Protein 8DZE (pdb70)

Structure (mmCIF, N/CA/C/O backbone):
data_8DZE
#
_entry.id   8DZE
#
_cell.length_a   1.00
_cell.length_b   1.00
_cell.length_c   1.00
_cell.angle_alpha   90.00
_cell.angle_beta   90.00
_cell.angle_gamma   90.00
#
_symmetry.space_group_name_H-M   'P 1'
#
loop_
_entity.id
_entity.type
_entity.pdbx_description
1 polymer BfpD
2 non-polymer 'ZINC ION'
3 non-polymer 'PHOSPHOAMINOPHOSPHONIC ACID-ADENYLATE ESTER'
#
loop_
_atom_site.group_PDB
_atom_site.id
_atom_site.type_symbol
_atom_site.label_atom_id
_atom_site.label_alt_id
_atom_site.label_comp_id
_atom_site.label_asym_id
_atom_site.label_entity_id
_atom_site.label_seq_id
_atom_site.pdbx_PDB_ins_code
_atom_site.Cartn_x
_atom_site.Cartn_y
_atom_site.Cartn_z
_atom_site.occupancy
_atom_site.B_iso_or_equiv
_atom_site.auth_seq_id
_atom_site.auth_comp_id
_atom_site.auth_asym_id
_atom_site.auth_atom_id
_atom_site.pdbx_PDB_model_num
ATOM 1 N N . VAL A 1 107 ? 162.120 184.791 165.014 1.00 97.55 107 VAL A N 1
ATOM 2 C CA . VAL A 1 107 ? 161.519 186.091 165.279 1.00 97.55 107 VAL A CA 1
ATOM 3 C C . VAL A 1 107 ? 160.220 186.236 164.495 1.00 97.55 107 VAL A C 1
ATOM 4 O O . VAL A 1 107 ? 160.194 186.041 163.279 1.00 97.55 107 VAL A O 1
ATOM 8 N N . GLU A 1 108 ? 159.140 186.573 165.205 1.00 98.96 108 GLU A N 1
ATOM 9 C CA . GLU A 1 108 ? 157.842 186.737 164.557 1.00 98.96 108 GLU A CA 1
ATOM 10 C C . GLU A 1 108 ? 157.827 187.952 163.637 1.00 98.96 108 GLU A C 1
ATOM 11 O O . GLU A 1 108 ? 157.159 187.940 162.595 1.00 98.96 108 GLU A O 1
ATOM 17 N N . LYS A 1 109 ? 158.546 189.013 164.013 1.00 99.97 109 LYS A N 1
ATOM 18 C CA . LYS A 1 109 ? 158.533 190.249 163.235 1.00 99.97 109 LYS A CA 1
ATOM 19 C C . LYS A 1 109 ? 159.142 190.045 161.851 1.00 99.97 109 LYS A C 1
ATOM 20 O O . LYS A 1 109 ? 158.601 190.529 160.850 1.00 99.97 109 LYS A O 1
ATOM 26 N N . ARG A 1 110 ? 160.270 189.333 161.777 1.00 96.72 110 ARG A N 1
ATOM 27 C CA . ARG A 1 110 ? 160.917 189.106 160.488 1.00 96.72 110 ARG A CA 1
ATOM 28 C C . ARG A 1 110 ? 160.055 188.235 159.582 1.00 96.72 110 ARG A C 1
ATOM 29 O O . ARG A 1 110 ? 159.972 188.480 158.372 1.00 96.72 110 ARG A O 1
ATOM 37 N N . ALA A 1 111 ? 159.396 187.222 160.152 1.00 95.13 111 ALA A N 1
ATOM 38 C CA . ALA A 1 111 ? 158.472 186.404 159.374 1.00 95.13 111 ALA A CA 1
ATOM 39 C C . ALA A 1 111 ? 157.288 187.227 158.880 1.00 95.13 111 ALA A C 1
ATOM 40 O O . ALA A 1 111 ? 156.820 187.039 157.750 1.00 95.13 111 ALA A O 1
ATOM 42 N N . SER A 1 112 ? 156.790 188.143 159.716 1.00 98.00 112 SER A N 1
ATOM 43 C CA . SER A 1 112 ? 155.692 189.011 159.301 1.00 98.00 112 SER A CA 1
ATOM 44 C C . SER A 1 112 ? 156.106 189.918 158.147 1.00 98.00 112 SER A C 1
ATOM 45 O O . SER A 1 112 ? 155.348 190.091 157.185 1.00 98.00 112 SER A O 1
ATOM 48 N N . MET A 1 113 ? 157.304 190.507 158.226 1.00 95.93 113 MET A N 1
ATOM 49 C CA . MET A 1 113 ? 157.783 191.343 157.126 1.00 95.93 113 MET A CA 1
ATOM 50 C C . MET A 1 113 ? 158.005 190.527 155.858 1.00 95.93 113 MET A C 1
ATOM 51 O O . MET A 1 113 ? 157.722 191.005 154.753 1.00 95.93 113 MET A O 1
ATOM 56 N N . LEU A 1 114 ? 158.507 189.295 155.994 1.00 92.74 114 LEU A N 1
ATOM 57 C CA . LEU A 1 114 ? 158.671 188.427 154.831 1.00 92.74 114 LEU A CA 1
ATOM 58 C C . LEU A 1 114 ? 157.331 188.109 154.178 1.00 92.74 114 LEU A C 1
ATOM 59 O O . LEU A 1 114 ? 157.204 188.148 152.947 1.00 92.74 114 LEU A O 1
ATOM 64 N N . LEU A 1 115 ? 156.315 187.805 154.990 1.00 93.13 115 LEU A N 1
ATOM 65 C CA . LEU A 1 115 ? 154.995 187.500 154.446 1.00 93.13 115 LEU A CA 1
ATOM 66 C C . LEU A 1 115 ? 154.366 188.724 153.791 1.00 93.13 115 LEU A C 1
ATOM 67 O O . LEU A 1 115 ? 153.734 188.611 152.734 1.00 93.13 115 LEU A O 1
ATOM 72 N N . PHE A 1 116 ? 154.534 189.904 154.397 1.00 95.73 116 PHE A N 1
ATOM 73 C CA . PHE A 1 116 ? 154.016 191.128 153.790 1.00 95.73 116 PHE A CA 1
ATOM 74 C C . PHE A 1 116 ? 154.718 191.437 152.472 1.00 95.73 116 PHE A C 1
ATOM 75 O O . PHE A 1 116 ? 154.074 191.865 151.506 1.00 95.73 116 PHE A O 1
ATOM 83 N N . GLU A 1 117 ? 156.037 191.229 152.414 1.00 91.92 117 GLU A N 1
ATOM 84 C CA . GLU A 1 117 ? 156.773 191.450 151.173 1.00 91.92 117 GLU A CA 1
ATOM 85 C C . GLU A 1 117 ? 156.326 190.483 150.084 1.00 91.92 117 GLU A C 1
ATOM 86 O O . GLU A 1 117 ? 156.155 190.877 148.924 1.00 91.92 117 GLU A O 1
ATOM 92 N N . CYS A 1 118 ? 156.118 189.213 150.443 1.00 90.87 118 CYS A N 1
ATOM 93 C CA . CYS A 1 118 ? 155.660 188.235 149.461 1.00 90.87 118 CYS A CA 1
ATOM 94 C C . CYS A 1 118 ? 154.233 188.517 149.006 1.00 90.87 118 CYS A C 1
ATOM 95 O O . CYS A 1 118 ? 153.891 188.249 147.848 1.00 90.87 118 CYS A O 1
ATOM 98 N N . ALA A 1 119 ? 153.390 189.051 149.893 1.00 91.48 119 ALA A N 1
ATOM 99 C CA . ALA A 1 119 ? 152.029 189.399 149.500 1.00 91.48 119 ALA A CA 1
ATOM 100 C C . ALA A 1 119 ? 152.008 190.616 148.584 1.00 91.48 119 ALA A C 1
ATOM 101 O O . ALA A 1 119 ? 151.261 190.646 147.600 1.00 91.48 119 ALA A O 1
ATOM 103 N N . GLU A 1 120 ? 152.817 191.634 148.893 1.00 92.50 120 GLU A N 1
ATOM 104 C CA . GLU A 1 120 ? 152.841 192.835 148.064 1.00 92.50 120 GLU A CA 1
ATOM 105 C C . GLU A 1 120 ? 153.500 192.563 146.719 1.00 92.50 120 GLU A C 1
ATOM 106 O O . GLU A 1 120 ? 153.136 193.186 145.716 1.00 92.50 120 GLU A O 1
ATOM 112 N N . MET A 1 121 ? 154.460 191.638 146.673 1.00 88.31 121 MET A N 1
ATOM 113 C CA . MET A 1 121 ? 155.110 191.283 145.419 1.00 88.31 121 MET A CA 1
ATOM 114 C C . MET A 1 121 ? 154.286 190.281 144.612 1.00 88.31 121 MET A C 1
ATOM 115 O O . MET A 1 121 ? 154.524 190.129 143.407 1.00 88.31 121 MET A O 1
ATOM 120 N N . ARG A 1 122 ? 153.286 189.654 145.239 1.00 86.13 122 ARG A N 1
ATOM 121 C CA . ARG A 1 122 ? 152.369 188.704 144.601 1.00 86.13 122 ARG A CA 1
ATOM 122 C C . ARG A 1 122 ? 153.129 187.505 144.027 1.00 86.13 122 ARG A C 1
ATOM 123 O O . ARG A 1 122 ? 153.173 187.274 142.816 1.00 86.13 122 ARG A O 1
ATOM 131 N N . VAL A 1 123 ? 153.746 186.748 144.928 1.00 78.01 123 VAL A N 1
ATOM 132 C CA . VAL A 1 123 ? 154.407 185.504 144.576 1.00 78.01 123 VAL A CA 1
ATOM 133 C C . VAL A 1 123 ? 153.451 184.354 144.860 1.00 78.01 123 VAL A C 1
ATOM 134 O O . VAL A 1 123 ? 152.482 184.483 145.614 1.00 78.01 123 VAL A O 1
ATOM 138 N N . SER A 1 124 ? 153.713 183.209 144.231 1.00 71.24 124 SER A N 1
ATOM 139 C CA . SER A 1 124 ? 152.853 182.044 144.416 1.00 71.24 124 SER A CA 1
ATOM 140 C C . SER A 1 124 ? 153.350 181.157 145.554 1.00 71.24 124 SER A C 1
ATOM 141 O O . SER A 1 124 ? 152.670 181.008 146.573 1.00 71.24 124 SER A O 1
ATOM 144 N N . ASP A 1 125 ? 154.538 180.576 145.401 1.00 70.92 125 ASP A N 1
ATOM 145 C CA . ASP A 1 125 ? 155.133 179.723 146.418 1.00 70.92 125 ASP A CA 1
ATOM 146 C C . ASP A 1 125 ? 156.393 180.377 146.966 1.00 70.92 125 ASP A C 1
ATOM 147 O O . ASP A 1 125 ? 157.034 181.196 146.301 1.00 70.92 125 ASP A O 1
ATOM 152 N N . LEU A 1 126 ? 156.746 180.003 148.193 1.00 68.56 126 LEU A N 1
ATOM 153 C CA . LEU A 1 126 ? 157.960 180.480 148.843 1.00 68.56 126 LEU A CA 1
ATOM 154 C C . LEU A 1 126 ? 158.799 179.283 149.263 1.00 68.56 126 LEU A C 1
ATOM 155 O O . LEU A 1 126 ? 158.279 178.344 149.873 1.00 68.56 126 LEU A O 1
ATOM 160 N N . HIS A 1 127 ? 160.091 179.314 148.941 1.00 67.72 127 HIS A N 1
ATOM 161 C CA . HIS A 1 127 ? 161.004 178.224 149.254 1.00 67.72 127 HIS A CA 1
ATOM 162 C C . HIS A 1 127 ? 162.147 178.753 150.106 1.00 67.72 127 HIS A C 1
ATOM 163 O O . HIS A 1 127 ? 162.752 179.775 149.773 1.00 67.72 127 HIS A O 1
ATOM 170 N N . ILE A 1 128 ? 162.432 178.066 151.208 1.00 72.72 128 ILE A N 1
ATOM 171 C CA . ILE A 1 128 ? 163.553 178.413 152.076 1.00 72.72 128 ILE A CA 1
ATOM 172 C C . ILE A 1 128 ? 164.412 177.171 152.260 1.00 72.72 128 ILE A C 1
ATOM 173 O O . ILE A 1 128 ? 163.922 176.142 152.740 1.00 72.72 128 ILE A O 1
ATOM 178 N N . LYS A 1 129 ? 165.685 177.265 151.883 1.00 79.95 129 LYS A N 1
ATOM 179 C CA . LYS A 1 129 ? 166.634 176.166 152.005 1.00 79.95 129 LYS A CA 1
ATOM 180 C C . LYS A 1 129 ? 167.752 176.576 152.951 1.00 79.95 129 LYS A C 1
ATOM 181 O O . LYS A 1 129 ? 168.363 177.632 152.765 1.00 79.95 129 LYS A O 1
ATOM 187 N N . VAL A 1 130 ? 168.031 175.743 153.951 1.00 84.82 130 VAL A N 1
ATOM 188 C CA . VAL A 1 130 ? 169.071 176.019 154.937 1.00 84.82 130 VAL A CA 1
ATOM 189 C C . VAL A 1 130 ? 170.229 175.058 154.710 1.00 84.82 130 VAL A C 1
ATOM 190 O O . VAL A 1 130 ? 170.036 173.836 154.685 1.00 84.82 130 VAL A O 1
ATOM 194 N N . TYR A 1 131 ? 171.433 175.612 154.545 1.00 88.90 131 TYR A N 1
ATOM 195 C CA . TYR A 1 131 ? 172.642 174.827 154.317 1.00 88.90 131 TYR A CA 1
ATOM 196 C C . TYR A 1 131 ? 173.654 174.982 155.448 1.00 88.90 131 TYR A C 1
ATOM 197 O O . TYR A 1 131 ? 174.832 174.657 155.265 1.00 88.90 131 TYR A O 1
ATOM 206 N N . ASP A 1 132 ? 173.223 175.505 156.599 1.00 92.03 132 ASP A N 1
ATOM 207 C CA . ASP A 1 132 ? 174.000 175.737 157.819 1.00 92.03 132 ASP A CA 1
ATOM 208 C C . ASP A 1 132 ? 175.083 176.800 157.663 1.00 92.03 132 ASP A C 1
ATOM 209 O O . ASP A 1 132 ? 175.775 177.101 158.644 1.00 92.03 132 ASP A O 1
ATOM 214 N N . ALA A 1 133 ? 175.259 177.378 156.477 1.00 92.16 133 ALA A N 1
ATOM 215 C CA . ALA A 1 133 ? 176.158 178.507 156.275 1.00 92.16 133 ALA A CA 1
ATOM 216 C C . ALA A 1 133 ? 175.415 179.744 155.801 1.00 92.16 133 ALA A C 1
ATOM 217 O O . ALA A 1 133 ? 175.556 180.818 156.398 1.00 92.16 133 ALA A O 1
ATOM 219 N N . GLU A 1 134 ? 174.623 179.618 154.740 1.00 89.53 134 GLU A N 1
ATOM 220 C CA . GLU A 1 134 ? 173.734 180.676 154.285 1.00 89.53 134 GLU A CA 1
ATOM 221 C C . GLU A 1 134 ? 172.476 180.021 153.739 1.00 89.53 134 GLU A C 1
ATOM 222 O O . GLU A 1 134 ? 172.550 178.973 153.091 1.00 89.53 134 GLU A O 1
ATOM 228 N N . ALA A 1 135 ? 171.327 180.634 154.004 1.00 85.02 135 ALA A N 1
ATOM 229 C CA . ALA A 1 135 ? 170.038 180.083 153.620 1.00 85.02 135 ALA A CA 1
ATOM 230 C C . ALA A 1 135 ? 169.508 180.824 152.402 1.00 85.02 135 ALA A C 1
ATOM 231 O O . ALA A 1 135 ? 169.495 182.060 152.373 1.00 85.02 135 ALA A O 1
ATOM 233 N N . ASP A 1 136 ? 169.073 180.064 151.406 1.00 79.66 136 ASP A N 1
ATOM 234 C CA . ASP A 1 136 ? 168.511 180.624 150.188 1.00 79.66 136 ASP A CA 1
ATOM 235 C C . ASP A 1 136 ? 167.010 180.814 150.344 1.00 79.66 136 ASP A C 1
ATOM 236 O O . ASP A 1 136 ? 166.299 179.906 150.787 1.00 79.66 136 ASP A O 1
ATOM 241 N N . ILE A 1 137 ? 166.532 182.000 149.977 1.00 74.50 137 ILE A N 1
ATOM 242 C CA . ILE A 1 137 ? 165.108 182.301 149.927 1.00 74.50 137 ILE A CA 1
ATOM 243 C C . ILE A 1 137 ? 164.746 182.543 148.470 1.00 74.50 137 ILE A C 1
ATOM 244 O O . ILE A 1 137 ? 165.276 183.469 147.839 1.00 74.50 137 ILE A O 1
ATOM 249 N N . TYR A 1 138 ? 163.832 181.717 147.957 1.00 71.72 138 TYR A N 1
ATOM 250 C CA . TYR A 1 138 ? 163.375 181.717 146.575 1.00 71.72 138 TYR A CA 1
ATOM 251 C C . TYR A 1 138 ? 161.880 182.002 146.537 1.00 71.72 138 TYR A C 1
ATOM 252 O O . TYR A 1 138 ? 161.136 181.581 147.429 1.00 71.72 138 TYR A O 1
ATOM 261 N N . ILE A 1 139 ? 161.442 182.695 145.492 1.00 69.14 139 ILE A N 1
ATOM 262 C CA . ILE A 1 139 ? 160.029 182.972 145.275 1.00 69.14 139 ILE A CA 1
ATOM 263 C C . ILE A 1 139 ? 159.639 182.470 143.894 1.00 69.14 139 ILE A C 1
ATOM 264 O O . ILE A 1 139 ? 160.465 182.401 142.978 1.00 69.14 139 ILE A O 1
ATOM 269 N N . ARG A 1 140 ? 158.369 182.108 143.750 1.00 64.35 140 ARG A N 1
ATOM 270 C CA . ARG A 1 140 ? 157.806 181.674 142.474 1.00 64.35 140 ARG A CA 1
ATOM 271 C C . ARG A 1 140 ? 156.872 182.774 141.978 1.00 64.35 140 ARG A C 1
ATOM 272 O O . ARG A 1 140 ? 155.687 182.803 142.313 1.00 64.35 140 ARG A O 1
ATOM 280 N N . LYS A 1 141 ? 157.416 183.680 141.172 1.00 68.63 141 LYS A N 1
ATOM 281 C CA . LYS A 1 141 ? 156.642 184.743 140.548 1.00 68.63 141 LYS A CA 1
ATOM 282 C C . LYS A 1 141 ? 156.246 184.305 139.146 1.00 68.63 141 LYS A C 1
ATOM 283 O O . LYS A 1 141 ? 157.110 183.925 138.347 1.00 68.63 141 LYS A O 1
ATOM 289 N N . ASP A 1 142 ? 154.947 184.369 138.856 1.00 64.13 142 ASP A N 1
ATOM 290 C CA . ASP A 1 142 ? 154.343 183.872 137.609 1.00 64.13 142 ASP A CA 1
ATOM 291 C C . ASP A 1 142 ? 154.692 182.388 137.501 1.00 64.13 142 ASP A C 1
ATOM 292 O O . ASP A 1 142 ? 154.436 181.636 138.455 1.00 64.13 142 ASP A O 1
ATOM 297 N N . GLY A 1 143 ? 155.263 181.923 136.394 1.00 65.08 143 GLY A N 1
ATOM 298 C CA . GLY A 1 143 ? 155.595 180.527 136.224 1.00 65.08 143 GLY A CA 1
ATOM 299 C C . GLY A 1 143 ? 157.045 180.157 136.432 1.00 65.08 143 GLY A C 1
ATOM 300 O O . GLY A 1 143 ? 157.381 178.971 136.356 1.00 65.08 143 GLY A O 1
ATOM 301 N N . ASP A 1 144 ? 157.917 181.126 136.697 1.00 66.20 144 ASP A N 1
ATOM 302 C CA . ASP A 1 144 ? 159.344 180.882 136.836 1.00 66.20 144 ASP A CA 1
ATOM 303 C C . ASP A 1 144 ? 159.800 181.208 138.251 1.00 66.20 144 ASP A C 1
ATOM 304 O O . ASP A 1 144 ? 159.250 182.095 138.911 1.00 66.20 144 ASP A O 1
ATOM 309 N N . MET A 1 145 ? 160.812 180.482 138.711 1.00 66.04 145 MET A N 1
ATOM 310 C CA . MET A 1 145 ? 161.391 180.689 140.029 1.00 66.04 145 MET A CA 1
ATOM 311 C C . MET A 1 145 ? 162.604 181.607 139.933 1.00 66.04 145 MET A C 1
ATOM 312 O O . MET A 1 145 ? 163.329 181.609 138.935 1.00 66.04 145 MET A O 1
ATOM 317 N N . GLU A 1 146 ? 162.817 182.390 140.988 1.00 71.09 146 GLU A N 1
ATOM 318 C CA . GLU A 1 146 ? 163.942 183.310 141.043 1.00 71.09 146 GLU A CA 1
ATOM 319 C C . GLU A 1 146 ? 164.423 183.416 142.482 1.00 71.09 146 GLU A C 1
ATOM 320 O O . GLU A 1 146 ? 163.688 183.117 143.427 1.00 71.09 146 GLU A O 1
ATOM 326 N N . LEU A 1 147 ? 165.671 183.849 142.638 1.00 73.91 147 LEU A N 1
ATOM 327 C CA . LEU A 1 147 ? 166.303 183.937 143.948 1.00 73.91 147 LEU A CA 1
ATOM 328 C C . LEU A 1 147 ? 165.961 185.277 144.586 1.00 73.91 147 LEU A C 1
ATOM 329 O O . LEU A 1 147 ? 166.266 186.334 144.024 1.00 73.91 147 LEU A O 1
ATOM 334 N N . LEU A 1 148 ? 165.326 185.231 145.756 1.00 76.18 148 LEU A N 1
ATOM 335 C CA . LEU A 1 148 ? 165.009 186.454 146.486 1.00 76.18 148 LEU A CA 1
ATOM 336 C C . LEU A 1 148 ? 166.191 186.925 147.329 1.00 76.18 148 LEU A C 1
ATOM 337 O O . LEU A 1 148 ? 166.712 188.024 147.110 1.00 76.18 148 LEU A O 1
ATOM 342 N N . ARG A 1 149 ? 166.638 186.104 148.279 1.00 78.90 149 ARG A N 1
ATOM 343 C CA . ARG A 1 149 ? 167.643 186.585 149.224 1.00 78.90 149 ARG A CA 1
ATOM 344 C C . ARG A 1 149 ? 168.563 185.469 149.699 1.00 78.90 149 ARG A C 1
ATOM 345 O O . ARG A 1 149 ? 168.270 184.278 149.559 1.00 78.90 149 ARG A O 1
ATOM 353 N N . GLN A 1 150 ? 169.693 185.891 150.265 1.00 86.27 150 GLN A N 1
ATOM 354 C CA . GLN A 1 150 ? 170.679 185.029 150.915 1.00 86.27 150 GLN A CA 1
ATOM 355 C C . GLN A 1 150 ? 170.733 185.433 152.389 1.00 86.27 150 GLN A C 1
ATOM 356 O O . GLN A 1 150 ? 171.532 186.282 152.786 1.00 86.27 150 GLN A O 1
ATOM 362 N N . ILE A 1 151 ? 169.875 184.818 153.196 1.00 87.08 151 ILE A N 1
ATOM 363 C CA . ILE A 1 151 ? 169.735 185.185 154.599 1.00 87.08 151 ILE A CA 1
ATOM 364 C C . ILE A 1 151 ? 170.679 184.336 155.446 1.00 87.08 151 ILE A C 1
ATOM 365 O O . ILE A 1 151 ? 171.239 183.337 154.989 1.00 87.08 151 ILE A O 1
ATOM 370 N N . GLU A 1 152 ? 170.892 184.764 156.689 1.00 90.85 152 GLU A N 1
ATOM 371 C CA . GLU A 1 152 ? 171.700 183.990 157.621 1.00 90.85 152 GLU A CA 1
ATOM 372 C C . GLU A 1 152 ? 170.957 182.731 158.061 1.00 90.85 152 GLU A C 1
ATOM 373 O O . GLU A 1 152 ? 169.725 182.695 158.114 1.00 90.85 152 GLU A O 1
ATOM 379 N N . SER A 1 153 ? 171.728 181.688 158.380 1.00 90.38 153 SER A N 1
ATOM 380 C CA . SER A 1 153 ? 171.135 180.397 158.717 1.00 90.38 153 SER A CA 1
ATOM 381 C C . SER A 1 153 ? 170.397 180.441 160.050 1.00 90.38 153 SER A C 1
ATOM 382 O O . SER A 1 153 ? 169.332 179.828 160.194 1.00 90.38 153 SER A O 1
ATOM 385 N N . ASN A 1 154 ? 170.953 181.146 161.041 1.00 92.81 154 ASN A N 1
ATOM 386 C CA . ASN A 1 154 ? 170.322 181.208 162.357 1.00 92.81 154 ASN A CA 1
ATOM 387 C C . ASN A 1 154 ? 168.980 181.928 162.301 1.00 92.81 154 ASN A C 1
ATOM 388 O O . ASN A 1 154 ? 168.002 181.479 162.912 1.00 92.81 154 ASN A O 1
ATOM 393 N N . THR A 1 155 ? 168.913 183.043 161.568 1.00 91.05 155 THR A N 1
ATOM 394 C CA . THR A 1 155 ? 167.653 183.765 161.425 1.00 91.05 155 THR A CA 1
ATOM 395 C C . THR A 1 155 ? 166.621 182.933 160.674 1.00 91.05 155 THR A C 1
ATOM 396 O O . THR A 1 155 ? 165.431 182.960 161.011 1.00 91.05 155 THR A O 1
ATOM 400 N N . ALA A 1 156 ? 167.059 182.193 159.651 1.00 89.86 156 ALA A N 1
ATOM 401 C CA . ALA A 1 156 ? 166.145 181.320 158.921 1.00 89.86 156 ALA A CA 1
ATOM 402 C C . ALA A 1 156 ? 165.602 180.214 159.817 1.00 89.86 156 ALA A C 1
ATOM 403 O O . ALA A 1 156 ? 164.403 179.911 159.784 1.00 89.86 156 ALA A O 1
ATOM 405 N N . HIS A 1 157 ? 166.467 179.606 160.632 1.00 88.58 157 HIS A N 1
ATOM 406 C CA . HIS A 1 157 ? 166.006 178.584 161.566 1.00 88.58 157 HIS A CA 1
ATOM 407 C C . HIS A 1 157 ? 165.027 179.167 162.578 1.00 88.58 157 HIS A C 1
ATOM 408 O O . HIS A 1 157 ? 164.013 178.539 162.904 1.00 88.58 157 HIS A O 1
ATOM 415 N N . SER A 1 158 ? 165.305 180.380 163.065 1.00 89.03 158 SER A N 1
ATOM 416 C CA . SER A 1 158 ? 164.413 181.018 164.029 1.00 89.03 158 SER A CA 1
ATOM 417 C C . SER A 1 158 ? 163.048 181.319 163.420 1.00 89.03 158 SER A C 1
ATOM 418 O O . SER A 1 158 ? 162.014 181.075 164.054 1.00 89.03 158 SER A O 1
ATOM 421 N N . ILE A 1 159 ? 163.017 181.841 162.189 1.00 88.43 159 ILE A N 1
ATOM 422 C CA . ILE A 1 159 ? 161.727 182.185 161.595 1.00 88.43 159 ILE A CA 1
ATOM 423 C C . ILE A 1 159 ? 160.955 180.931 161.197 1.00 88.43 159 ILE A C 1
ATOM 424 O O . ILE A 1 159 ? 159.722 180.909 161.288 1.00 88.43 159 ILE A O 1
ATOM 429 N N . LEU A 1 160 ? 161.644 179.864 160.775 1.00 85.52 160 LEU A N 1
ATOM 430 C CA . LEU A 1 160 ? 160.946 178.607 160.511 1.00 85.52 160 LEU A CA 1
ATOM 431 C C . LEU A 1 160 ? 160.385 178.001 161.793 1.00 85.52 160 LEU A C 1
ATOM 432 O O . LEU A 1 160 ? 159.265 177.471 161.797 1.00 85.52 160 LEU A O 1
ATOM 437 N N . ALA A 1 161 ? 161.140 178.078 162.894 1.00 89.82 161 ALA A N 1
ATOM 438 C CA . ALA A 1 161 ? 160.629 177.601 164.175 1.00 89.82 161 ALA A CA 1
ATOM 439 C C . ALA A 1 161 ? 159.419 178.411 164.622 1.00 89.82 161 ALA A C 1
ATOM 440 O O . ALA A 1 161 ? 158.440 177.849 165.126 1.00 89.82 161 ALA A O 1
ATOM 442 N N . SER A 1 162 ? 159.464 179.733 164.436 1.00 89.97 162 SER A N 1
ATOM 443 C CA . SER A 1 162 ? 158.321 180.572 164.784 1.00 89.97 162 SER A CA 1
ATOM 444 C C . SER A 1 162 ? 157.109 180.242 163.920 1.00 89.97 162 SER A C 1
ATOM 445 O O . SER A 1 162 ? 155.979 180.183 164.421 1.00 89.97 162 SER A O 1
ATOM 448 N N . LEU A 1 163 ? 157.326 180.013 162.622 1.00 88.22 163 LEU A N 1
ATOM 449 C CA . LEU A 1 163 ? 156.227 179.655 161.731 1.00 88.22 163 LEU A CA 1
ATOM 450 C C . LEU A 1 163 ? 155.610 178.320 162.127 1.00 88.22 163 LEU A C 1
ATOM 451 O O . LEU A 1 163 ? 154.391 178.137 162.027 1.00 88.22 163 LEU A O 1
ATOM 456 N N . TYR A 1 164 ? 156.437 177.370 162.569 1.00 88.79 164 TYR A N 1
ATOM 457 C CA . TYR A 1 164 ? 155.901 176.101 163.048 1.00 88.79 164 TYR A CA 1
ATOM 458 C C . TYR A 1 164 ? 155.133 176.274 164.355 1.00 88.79 164 TYR A C 1
ATOM 459 O O . TYR A 1 164 ? 154.095 175.633 164.558 1.00 88.79 164 TYR A O 1
ATOM 468 N N . ASN A 1 165 ? 155.629 177.128 165.257 1.00 91.43 165 ASN A N 1
ATOM 469 C CA . ASN A 1 165 ? 154.980 177.285 166.557 1.00 91.43 165 ASN A CA 1
ATOM 470 C C . ASN A 1 165 ? 153.639 178.002 166.441 1.00 91.43 165 ASN A C 1
ATOM 471 O O . ASN A 1 165 ? 152.668 177.613 167.101 1.00 91.43 165 ASN A O 1
ATOM 476 N N . ASN A 1 166 ? 153.555 179.044 165.615 1.00 93.68 166 ASN A N 1
ATOM 477 C CA . ASN A 1 166 ? 152.279 179.733 165.444 1.00 93.68 166 ASN A CA 1
ATOM 478 C C . ASN A 1 166 ? 151.365 179.057 164.431 1.00 93.68 166 ASN A C 1
ATOM 479 O O . ASN A 1 166 ? 150.250 179.543 164.211 1.00 93.68 166 ASN A O 1
ATOM 484 N N . ALA A 1 167 ? 151.801 177.965 163.810 1.00 93.54 167 ALA A N 1
ATOM 485 C CA . ALA A 1 167 ? 150.922 177.199 162.940 1.00 93.54 167 ALA A CA 1
ATOM 486 C C . ALA A 1 167 ? 149.833 176.512 163.757 1.00 93.54 167 ALA A C 1
ATOM 487 O O . ALA A 1 167 ? 150.018 176.186 164.932 1.00 93.54 167 ALA A O 1
ATOM 489 N N . ASP A 1 168 ? 148.677 176.307 163.120 1.00 96.90 168 ASP A N 1
ATOM 490 C CA . ASP A 1 168 ? 147.553 175.679 163.807 1.00 96.90 168 ASP A CA 1
ATOM 491 C C . ASP A 1 168 ? 147.843 174.220 164.139 1.00 96.90 168 ASP A C 1
ATOM 492 O O . ASP A 1 168 ? 147.489 173.743 165.224 1.00 96.90 168 ASP A O 1
ATOM 497 N N . ASP A 1 169 ? 148.486 173.498 163.226 1.00 97.21 169 ASP A N 1
ATOM 498 C CA . ASP A 1 169 ? 148.825 172.095 163.430 1.00 97.21 169 ASP A CA 1
ATOM 499 C C . ASP A 1 169 ? 150.277 171.998 163.881 1.00 97.21 169 ASP A C 1
ATOM 500 O O . ASP A 1 169 ? 151.183 172.452 163.174 1.00 97.21 169 ASP A O 1
ATOM 505 N N . SER A 1 170 ? 150.494 171.405 165.053 1.00 100.67 170 SER A N 1
ATOM 506 C CA . SER A 1 170 ? 151.837 171.257 165.594 1.00 100.67 170 SER A CA 1
ATOM 507 C C . SER A 1 170 ? 151.860 170.072 166.547 1.00 100.67 170 SER A C 1
ATOM 508 O O . SER A 1 170 ? 150.905 169.853 167.297 1.00 100.67 170 SER A O 1
ATOM 511 N N . ASP A 1 171 ? 152.955 169.315 166.510 1.00 100.50 171 ASP A N 1
ATOM 512 C CA . ASP A 1 171 ? 153.150 168.164 167.379 1.00 100.50 171 ASP A CA 1
ATOM 513 C C . ASP A 1 171 ? 154.080 168.465 168.547 1.00 100.50 171 ASP A C 1
ATOM 514 O O . ASP A 1 171 ? 154.558 167.530 169.198 1.00 100.50 171 ASP A O 1
ATOM 519 N N . ALA A 1 172 ? 154.368 169.746 168.799 1.00 98.49 172 ALA A N 1
ATOM 520 C CA . ALA A 1 172 ? 155.243 170.224 169.873 1.00 98.49 172 ALA A CA 1
ATOM 521 C C . ALA A 1 172 ? 156.676 169.709 169.744 1.00 98.49 172 ALA A C 1
ATOM 522 O O . ALA A 1 172 ? 157.448 169.768 170.706 1.00 98.49 172 ALA A O 1
ATOM 524 N N . THR A 1 173 ? 157.049 169.204 168.569 1.00 95.16 173 THR A N 1
ATOM 525 C CA . THR A 1 173 ? 158.412 168.781 168.276 1.00 95.16 173 THR A CA 1
ATOM 526 C C . THR A 1 173 ? 158.811 169.359 166.928 1.00 95.16 173 THR A C 1
ATOM 527 O O . THR A 1 173 ? 158.071 169.218 165.949 1.00 95.16 173 THR A O 1
ATOM 531 N N . TYR A 1 174 ? 159.974 170.012 166.878 1.00 90.86 174 TYR A N 1
ATOM 532 C CA . TYR A 1 174 ? 160.410 170.621 165.626 1.00 90.86 174 TYR A CA 1
ATOM 533 C C . TYR A 1 174 ? 160.827 169.562 164.612 1.00 90.86 174 TYR A C 1
ATOM 534 O O . TYR A 1 174 ? 160.546 169.703 163.416 1.00 90.86 174 TYR A O 1
ATOM 543 N N . LYS A 1 175 ? 161.496 168.500 165.075 1.00 89.29 175 LYS A N 1
ATOM 544 C CA . LYS A 1 175 ? 161.805 167.310 164.277 1.00 89.29 175 LYS A CA 1
ATOM 545 C C . LYS A 1 175 ? 162.635 167.666 163.038 1.00 89.29 175 LYS A C 1
ATOM 546 O O . LYS A 1 175 ? 162.168 167.610 161.898 1.00 89.29 175 LYS A O 1
ATOM 548 N N . ILE A 1 176 ? 163.877 168.080 163.310 1.00 87.15 176 ILE A N 1
ATOM 549 C CA . ILE A 1 176 ? 164.814 168.439 162.245 1.00 87.15 176 ILE A CA 1
ATOM 550 C C . ILE A 1 176 ? 165.007 167.274 161.279 1.00 87.15 176 ILE A C 1
ATOM 551 O O . ILE A 1 176 ? 165.004 167.456 160.054 1.00 87.15 176 ILE A O 1
ATOM 556 N N . ASN A 1 177 ? 165.145 166.059 161.805 1.00 87.77 177 ASN A N 1
ATOM 557 C CA . ASN A 1 177 ? 165.372 164.892 160.962 1.00 87.77 177 ASN A CA 1
ATOM 558 C C . ASN A 1 177 ? 164.099 164.341 160.327 1.00 87.77 177 ASN A C 1
ATOM 559 O O . ASN A 1 177 ? 164.196 163.463 159.463 1.00 87.77 177 ASN A O 1
ATOM 564 N N . ALA A 1 178 ? 162.922 164.820 160.720 1.00 84.53 178 ALA A N 1
ATOM 565 C CA . ALA A 1 178 ? 161.661 164.260 160.259 1.00 84.53 178 ALA A CA 1
ATOM 566 C C . ALA A 1 178 ? 160.900 165.245 159.379 1.00 84.53 178 ALA A C 1
ATOM 567 O O . ALA A 1 178 ? 161.092 166.462 159.450 1.00 84.53 178 ALA A O 1
ATOM 569 N N . TYR A 1 179 ? 160.029 164.691 158.538 1.00 79.49 179 TYR A N 1
ATOM 570 C CA . TYR A 1 179 ? 159.172 165.486 157.668 1.00 79.49 179 TYR A CA 1
ATOM 571 C C . TYR A 1 179 ? 157.956 165.987 158.437 1.00 79.49 179 TYR A C 1
ATOM 572 O O . TYR A 1 179 ? 157.430 165.294 159.312 1.00 79.49 179 TYR A O 1
ATOM 581 N N . GLN A 1 180 ? 157.506 167.198 158.106 1.00 82.35 180 GLN A N 1
ATOM 582 C CA . GLN A 1 180 ? 156.378 167.806 158.798 1.00 82.35 180 GLN A CA 1
ATOM 583 C C . GLN A 1 180 ? 155.516 168.598 157.826 1.00 82.35 180 GLN A C 1
ATOM 584 O O . GLN A 1 180 ? 155.987 169.070 156.789 1.00 82.35 180 GLN A O 1
ATOM 590 N N . ALA A 1 181 ? 154.242 168.749 158.185 1.00 79.88 181 ALA A N 1
ATOM 591 C CA . ALA A 1 181 ? 153.306 169.576 157.441 1.00 79.88 181 ALA A CA 1
ATOM 592 C C . ALA A 1 181 ? 152.467 170.377 158.425 1.00 79.88 181 ALA A C 1
ATOM 593 O O . ALA A 1 181 ? 152.194 169.924 159.540 1.00 79.88 181 ALA A O 1
ATOM 595 N N . ALA A 1 182 ? 152.058 171.572 158.005 1.00 81.67 182 ALA A N 1
ATOM 596 C CA . ALA A 1 182 ? 151.283 172.447 158.873 1.00 81.67 182 ALA A CA 1
ATOM 597 C C . ALA A 1 182 ? 150.452 173.393 158.020 1.00 81.67 182 ALA A C 1
ATOM 598 O O . ALA A 1 182 ? 150.708 173.576 156.827 1.00 81.67 182 ALA A O 1
ATOM 600 N N . ARG A 1 183 ? 149.457 174.005 158.658 1.00 86.12 183 ARG A N 1
ATOM 601 C CA . ARG A 1 183 ? 148.565 174.942 157.992 1.00 86.12 183 ARG A CA 1
ATOM 602 C C . ARG A 1 183 ? 148.283 176.115 158.917 1.00 86.12 183 ARG A C 1
ATOM 603 O O . ARG A 1 183 ? 148.041 175.929 160.113 1.00 86.12 183 ARG A O 1
ATOM 611 N N . ILE A 1 184 ? 148.318 177.321 158.358 1.00 89.58 184 ILE A N 1
ATOM 612 C CA . ILE A 1 184 ? 148.003 178.548 159.078 1.00 89.58 184 ILE A CA 1
ATOM 613 C C . ILE A 1 184 ? 146.754 179.141 158.442 1.00 89.58 184 ILE A C 1
ATOM 614 O O . ILE A 1 184 ? 146.732 179.403 157.233 1.00 89.58 184 ILE A O 1
ATOM 619 N N . VAL A 1 185 ? 145.720 179.353 159.253 1.00 96.60 185 VAL A N 1
ATOM 620 C CA . VAL A 1 185 ? 144.425 179.832 158.788 1.00 96.60 185 VAL A CA 1
ATOM 621 C C . VAL A 1 185 ? 144.179 181.210 159.386 1.00 96.60 185 VAL A C 1
ATOM 622 O O . VAL A 1 185 ? 144.547 181.471 160.536 1.00 96.60 185 VAL A O 1
ATOM 626 N N . ALA A 1 186 ? 143.563 182.093 158.600 1.00 102.15 186 ALA A N 1
ATOM 627 C CA . ALA A 1 186 ? 143.279 183.447 159.049 1.00 102.15 186 ALA A CA 1
ATOM 628 C C . ALA A 1 186 ? 142.208 183.444 160.140 1.00 102.15 186 ALA A C 1
ATOM 629 O O . ALA A 1 186 ? 141.574 182.424 160.431 1.00 102.15 186 ALA A O 1
ATOM 631 N N . SER A 1 187 ? 142.061 184.613 160.779 1.00 105.88 187 SER A N 1
ATOM 632 C CA . SER A 1 187 ? 141.105 184.922 161.845 1.00 105.88 187 SER A CA 1
ATOM 633 C C . SER A 1 187 ? 141.469 184.237 163.160 1.00 105.88 187 SER A C 1
ATOM 634 O O . SER A 1 187 ? 140.829 184.483 164.188 1.00 105.88 187 SER A O 1
ATOM 637 N N . LYS A 1 188 ? 142.490 183.379 163.142 1.00 104.83 188 LYS A N 1
ATOM 638 C CA . LYS A 1 188 ? 143.086 182.815 164.356 1.00 104.83 188 LYS A CA 1
ATOM 639 C C . LYS A 1 188 ? 144.580 182.671 164.073 1.00 104.83 188 LYS A C 1
ATOM 640 O O . LYS A 1 188 ? 145.031 181.629 163.588 1.00 104.83 188 LYS A O 1
ATOM 642 N N . SER A 1 189 ? 145.342 183.717 164.387 1.00 106.99 189 SER A N 1
ATOM 643 C CA . SER A 1 189 ? 146.769 183.737 164.076 1.00 106.99 189 SER A CA 1
ATOM 644 C C . SER A 1 189 ? 147.440 184.812 164.914 1.00 106.99 189 SER A C 1
ATOM 645 O O . SER A 1 189 ? 147.059 185.984 164.836 1.00 106.99 189 SER A O 1
ATOM 648 N N . ARG A 1 190 ? 148.434 184.418 165.709 1.00 106.38 190 ARG A N 1
ATOM 649 C CA . ARG A 1 190 ? 149.249 185.378 166.441 1.00 106.38 190 ARG A CA 1
ATOM 650 C C . ARG A 1 190 ? 150.324 186.017 165.573 1.00 106.38 190 ARG A C 1
ATOM 651 O O . ARG A 1 190 ? 151.017 186.926 166.041 1.00 106.38 190 ARG A O 1
ATOM 653 N N . LEU A 1 191 ? 150.478 185.563 164.328 1.00 105.57 191 LEU A N 1
ATOM 654 C CA . LEU A 1 191 ? 151.500 186.075 163.425 1.00 105.57 191 LEU A CA 1
ATOM 655 C C . LEU A 1 191 ? 151.082 187.366 162.730 1.00 105.57 191 LEU A C 1
ATOM 656 O O . LEU A 1 191 ? 151.913 187.972 162.042 1.00 105.57 191 LEU A O 1
ATOM 661 N N . ALA A 1 192 ? 149.830 187.801 162.908 1.00 103.44 192 ALA A N 1
ATOM 662 C CA . ALA A 1 192 ? 149.275 189.010 162.292 1.00 103.44 192 ALA A CA 1
ATOM 663 C C . ALA A 1 192 ? 149.375 188.939 160.764 1.00 103.44 192 ALA A C 1
ATOM 664 O O . ALA A 1 192 ? 150.087 189.705 160.111 1.00 103.44 192 ALA A O 1
ATOM 666 N N . LEU A 1 193 ? 148.643 187.970 160.219 1.00 101.47 193 LEU A N 1
ATOM 667 C CA . LEU A 1 193 ? 148.644 187.730 158.785 1.00 101.47 193 LEU A CA 1
ATOM 668 C C . LEU A 1 193 ? 148.045 188.920 158.034 1.00 101.47 193 LEU A C 1
ATOM 669 O O . LEU A 1 193 ? 147.134 189.586 158.534 1.00 101.47 193 LEU A O 1
ATOM 674 N N . PRO A 1 194 ? 148.554 189.215 156.836 1.00 98.50 194 PRO A N 1
ATOM 675 C CA . PRO A 1 194 ? 147.932 190.253 156.017 1.00 98.50 194 PRO A CA 1
ATOM 676 C C . PRO A 1 194 ? 146.549 189.824 155.565 1.00 98.50 194 PRO A C 1
ATOM 677 O O . PRO A 1 194 ? 146.270 188.620 155.430 1.00 98.50 194 PRO A O 1
ATOM 681 N N . PRO A 1 195 ? 145.639 190.775 155.335 1.00 99.13 195 PRO A N 1
ATOM 682 C CA . PRO A 1 195 ? 144.288 190.407 154.876 1.00 99.13 195 PRO A CA 1
ATOM 683 C C . PRO A 1 195 ? 144.256 189.766 153.499 1.00 99.13 195 PRO A C 1
ATOM 684 O O . PRO A 1 195 ? 143.262 189.108 153.164 1.00 99.13 195 PRO A O 1
ATOM 688 N N . VAL A 1 196 ? 145.302 189.941 152.688 1.00 95.34 196 VAL A N 1
ATOM 689 C CA . VAL A 1 196 ? 145.304 189.381 151.340 1.00 95.34 196 VAL A CA 1
ATOM 690 C C . VAL A 1 196 ? 145.420 187.862 151.385 1.00 95.34 196 VAL A C 1
ATOM 691 O O . VAL A 1 196 ? 144.737 187.152 150.637 1.00 95.34 196 VAL A O 1
ATOM 695 N N . ILE A 1 197 ? 146.274 187.338 152.257 1.00 93.12 197 ILE A N 1
ATOM 696 C CA . ILE A 1 197 ? 146.498 185.900 152.357 1.00 93.12 197 ILE A CA 1
ATOM 697 C C . ILE A 1 197 ? 145.449 185.302 153.286 1.00 93.12 197 ILE A C 1
ATOM 698 O O . ILE A 1 197 ? 145.283 185.754 154.424 1.00 93.12 197 ILE A O 1
ATOM 703 N N . GLN A 1 198 ? 144.740 184.283 152.800 1.00 91.98 198 GLN A N 1
ATOM 704 C CA . GLN A 1 198 ? 143.762 183.574 153.615 1.00 91.98 198 GLN A CA 1
ATOM 705 C C . GLN A 1 198 ? 144.399 182.449 154.424 1.00 91.98 198 GLN A C 1
ATOM 706 O O . GLN A 1 198 ? 144.244 182.396 155.648 1.00 91.98 198 GLN A O 1
ATOM 712 N N . ALA A 1 199 ? 145.115 181.545 153.760 1.00 87.85 199 ALA A N 1
ATOM 713 C CA . ALA A 1 199 ? 145.735 180.413 154.430 1.00 87.85 199 ALA A CA 1
ATOM 714 C C . ALA A 1 199 ? 147.097 180.139 153.812 1.00 87.85 199 ALA A C 1
ATOM 715 O O . ALA A 1 199 ? 147.332 180.418 152.633 1.00 87.85 199 ALA A O 1
ATOM 717 N N . VAL A 1 200 ? 147.995 179.594 154.628 1.00 82.24 200 VAL A N 1
ATOM 718 C CA . VAL A 1 200 ? 149.346 179.242 154.204 1.00 82.24 200 VAL A CA 1
ATOM 719 C C . VAL A 1 200 ? 149.589 177.779 154.544 1.00 82.24 200 VAL A C 1
ATOM 720 O O . VAL A 1 200 ? 149.428 177.373 155.699 1.00 82.24 200 VAL A O 1
ATOM 724 N N . ARG A 1 201 ? 149.984 176.993 153.548 1.00 75.41 201 ARG A N 1
ATOM 725 C CA . ARG A 1 201 ? 150.308 175.586 153.745 1.00 75.41 201 ARG A CA 1
ATOM 726 C C . ARG A 1 201 ? 151.823 175.430 153.778 1.00 75.41 201 ARG A C 1
ATOM 727 O O . ARG A 1 201 ? 152.497 175.676 152.772 1.00 75.41 201 ARG A O 1
ATOM 735 N N . LEU A 1 202 ? 152.354 175.021 154.928 1.00 75.36 202 LEU A N 1
ATOM 736 C CA . LEU A 1 202 ? 153.790 174.887 155.124 1.00 75.36 202 LEU A CA 1
ATOM 737 C C . LEU A 1 202 ? 154.186 173.419 155.078 1.00 75.36 202 LEU A C 1
ATOM 738 O O . LEU A 1 202 ? 153.563 172.580 155.738 1.00 75.36 202 LEU A O 1
ATOM 743 N N . GLN A 1 203 ? 155.218 173.115 154.298 1.00 71.91 203 GLN A N 1
ATOM 744 C CA . GLN A 1 203 ? 155.811 171.785 154.250 1.00 71.91 203 GLN A CA 1
ATOM 745 C C . GLN A 1 203 ? 157.272 171.902 154.656 1.00 71.91 203 GLN A C 1
ATOM 746 O O . GLN A 1 203 ? 158.024 172.675 154.051 1.00 71.91 203 GLN A O 1
ATOM 752 N N . PHE A 1 204 ? 157.667 171.145 155.677 1.00 75.96 204 PHE A N 1
ATOM 753 C CA . PHE A 1 204 ? 159.024 171.152 156.204 1.00 75.96 204 PHE A CA 1
ATOM 754 C C . PHE A 1 204 ? 159.677 169.809 155.909 1.00 75.96 204 PHE A C 1
ATOM 755 O O . PHE A 1 204 ? 159.125 168.758 156.253 1.00 75.96 204 PHE A O 1
ATOM 763 N N . ASN A 1 205 ? 160.851 169.847 155.284 1.00 76.42 205 ASN A N 1
ATOM 764 C CA . ASN A 1 205 ? 161.585 168.645 154.925 1.00 76.42 205 ASN A CA 1
ATOM 765 C C . ASN A 1 205 ? 163.011 168.728 155.451 1.00 76.42 205 ASN A C 1
ATOM 766 O O . ASN A 1 205 ? 163.590 169.819 155.510 1.00 76.42 205 ASN A O 1
ATOM 771 N N . PRO A 1 206 ? 163.599 167.602 155.850 1.00 81.00 206 PRO A N 1
ATOM 772 C CA . PRO A 1 206 ? 165.027 167.599 156.182 1.00 81.00 206 PRO A CA 1
ATOM 773 C C . PRO A 1 206 ? 165.877 167.798 154.938 1.00 81.00 206 PRO A C 1
ATOM 774 O O . PRO A 1 206 ? 165.470 167.478 153.819 1.00 81.00 206 PRO A O 1
ATOM 778 N N . LEU A 1 207 ? 167.077 168.334 155.147 1.00 83.74 207 LEU A N 1
ATOM 779 C CA . LEU A 1 207 ? 167.972 168.649 154.035 1.00 83.74 207 LEU A CA 1
ATOM 780 C C . LEU A 1 207 ? 169.403 168.379 154.475 1.00 83.74 207 LEU A C 1
ATOM 781 O O . LEU A 1 207 ? 169.990 169.188 155.199 1.00 83.74 207 LEU A O 1
ATOM 786 N N . GLY A 1 208 ? 169.966 167.263 154.018 1.00 86.51 208 GLY A N 1
ATOM 787 C CA . GLY A 1 208 ? 171.333 166.926 154.383 1.00 86.51 208 GLY A CA 1
ATOM 788 C C . GLY A 1 208 ? 171.458 166.647 155.867 1.00 86.51 208 GLY A C 1
ATOM 789 O O . GLY A 1 208 ? 170.695 165.866 156.445 1.00 86.51 208 GLY A O 1
ATOM 790 N N . GLN A 1 209 ? 172.435 167.294 156.499 1.00 86.22 209 GLN A N 1
ATOM 791 C CA . GLN A 1 209 ? 172.691 167.151 157.929 1.00 86.22 209 GLN A CA 1
ATOM 792 C C . GLN A 1 209 ? 172.356 168.471 158.612 1.00 86.22 209 GLN A C 1
ATOM 793 O O . GLN A 1 209 ? 173.067 169.466 158.436 1.00 86.22 209 GLN A O 1
ATOM 795 N N . GLY A 1 210 ? 171.280 168.474 159.392 1.00 86.68 210 GLY A N 1
ATOM 796 C CA . GLY A 1 210 ? 170.861 169.665 160.113 1.00 86.68 210 GLY A CA 1
ATOM 797 C C . GLY A 1 210 ? 170.388 170.805 159.238 1.00 86.68 210 GLY A C 1
ATOM 798 O O . GLY A 1 210 ? 170.626 171.974 159.568 1.00 86.68 210 GLY A O 1
ATOM 799 N N . GLY A 1 211 ? 169.715 170.498 158.132 1.00 85.22 211 GLY A N 1
ATOM 800 C CA . GLY A 1 211 ? 169.184 171.527 157.259 1.00 85.22 211 GLY A CA 1
ATOM 801 C C . GLY A 1 211 ? 167.684 171.412 157.093 1.00 85.22 211 GLY A C 1
ATOM 802 O O . GLY A 1 211 ? 167.110 170.348 157.340 1.00 85.22 211 GLY A O 1
ATOM 803 N N . ARG A 1 212 ? 167.035 172.497 156.677 1.00 82.34 212 ARG A N 1
ATOM 804 C CA . ARG A 1 212 ? 165.585 172.533 156.571 1.00 82.34 212 ARG A CA 1
ATOM 805 C C . ARG A 1 212 ? 165.168 173.081 155.213 1.00 82.34 212 ARG A C 1
ATOM 806 O O . ARG A 1 212 ? 165.838 173.941 154.634 1.00 82.34 212 ARG A O 1
ATOM 814 N N . TYR A 1 213 ? 164.049 172.563 154.712 1.00 73.65 213 TYR A N 1
ATOM 815 C CA . TYR A 1 213 ? 163.460 172.997 153.450 1.00 73.65 213 TYR A CA 1
ATOM 816 C C . TYR A 1 213 ? 161.996 173.319 153.714 1.00 73.65 213 TYR A C 1
ATOM 817 O O . TYR A 1 213 ? 161.209 172.423 154.032 1.00 73.65 213 TYR A O 1
ATOM 826 N N . LEU A 1 214 ? 161.637 174.592 153.588 1.00 70.41 214 LEU A N 1
ATOM 827 C CA . LEU A 1 214 ? 160.280 175.063 153.829 1.00 70.41 214 LEU A CA 1
ATOM 828 C C . LEU A 1 214 ? 159.637 175.468 152.511 1.00 70.41 214 LEU A C 1
ATOM 829 O O . LEU A 1 214 ? 160.223 176.237 151.742 1.00 70.41 214 LEU A O 1
ATOM 834 N N . ILE A 1 215 ? 158.436 174.951 152.262 1.00 69.07 215 ILE A N 1
ATOM 835 C CA . ILE A 1 215 ? 157.649 175.287 151.081 1.00 69.07 215 ILE A CA 1
ATOM 836 C C . ILE A 1 215 ? 156.317 175.860 151.546 1.00 69.07 215 ILE A C 1
ATOM 837 O O . ILE A 1 215 ? 155.608 175.228 152.338 1.00 69.07 215 ILE A O 1
ATOM 842 N N . ALA A 1 216 ? 155.982 177.052 151.054 1.00 70.08 216 ALA A N 1
ATOM 843 C CA . ALA A 1 216 ? 154.746 177.742 151.402 1.00 70.08 216 ALA A CA 1
ATOM 844 C C . ALA A 1 216 ? 153.919 177.968 150.145 1.00 70.08 216 ALA A C 1
ATOM 845 O O . ALA A 1 216 ? 154.440 178.452 149.133 1.00 70.08 216 ALA A O 1
ATOM 847 N N . ARG A 1 217 ? 152.629 177.628 150.218 1.00 73.79 217 ARG A N 1
ATOM 848 C CA . ARG A 1 217 ? 151.739 177.687 149.064 1.00 73.79 217 ARG A CA 1
ATOM 849 C C . ARG A 1 217 ? 151.050 179.035 148.898 1.00 73.79 217 ARG A C 1
ATOM 850 O O . ARG A 1 217 ? 150.719 179.407 147.766 1.00 73.79 217 ARG A O 1
ATOM 858 N N . PHE A 1 218 ? 150.802 179.753 149.998 1.00 79.92 218 PHE A N 1
ATOM 859 C CA . PHE A 1 218 ? 150.302 181.132 149.993 1.00 79.92 218 PHE A CA 1
ATOM 860 C C . PHE A 1 218 ? 148.965 181.247 149.250 1.00 79.92 218 PHE A C 1
ATOM 861 O O . PHE A 1 218 ? 148.846 181.893 148.208 1.00 79.92 218 PHE A O 1
ATOM 869 N N . LEU A 1 219 ? 147.958 180.587 149.818 1.00 86.25 219 LEU A N 1
ATOM 870 C CA . LEU A 1 219 ? 146.612 180.656 149.264 1.00 86.25 219 LEU A CA 1
ATOM 871 C C . LEU A 1 219 ? 146.040 182.050 149.505 1.00 86.25 219 LEU A C 1
ATOM 872 O O . LEU A 1 219 ? 146.085 182.566 150.626 1.00 86.25 219 LEU A O 1
ATOM 877 N N . TYR A 1 220 ? 145.499 182.657 148.452 1.00 88.95 220 TYR A N 1
ATOM 878 C CA . TYR A 1 220 ? 144.979 184.017 148.498 1.00 88.95 220 TYR A CA 1
ATOM 879 C C . TYR A 1 220 ? 143.456 183.998 148.480 1.00 88.95 220 TYR A C 1
ATOM 880 O O . TYR A 1 220 ? 142.844 183.179 147.788 1.00 88.95 220 TYR A O 1
ATOM 889 N N . THR A 1 221 ? 142.849 184.911 149.241 1.00 94.09 221 THR A N 1
ATOM 890 C CA . THR A 1 221 ? 141.396 185.003 149.303 1.00 94.09 221 THR A CA 1
ATOM 891 C C . THR A 1 221 ? 140.798 185.788 148.144 1.00 94.09 221 THR A C 1
ATOM 892 O O . THR A 1 221 ? 139.572 185.789 147.988 1.00 94.09 221 THR A O 1
ATOM 896 N N . ASP A 1 222 ? 141.619 186.449 147.335 1.00 95.93 222 ASP A N 1
ATOM 897 C CA . ASP A 1 222 ? 141.120 187.229 146.210 1.00 95.93 222 ASP A CA 1
ATOM 898 C C . ASP A 1 222 ? 141.327 186.487 144.894 1.00 95.93 222 ASP A C 1
ATOM 899 O O . ASP A 1 222 ? 141.573 187.101 143.856 1.00 95.93 222 ASP A O 1
ATOM 901 N N . ASP A 1 231 ? 137.327 191.779 130.215 1.00 67.35 231 ASP A N 1
ATOM 902 C CA . ASP A 1 231 ? 137.136 191.323 131.592 1.00 67.35 231 ASP A CA 1
ATOM 903 C C . ASP A 1 231 ? 136.077 190.206 131.770 1.00 67.35 231 ASP A C 1
ATOM 904 O O . ASP A 1 231 ? 136.358 189.233 132.469 1.00 67.35 231 ASP A O 1
ATOM 906 N N . PRO A 1 232 ? 134.876 190.313 131.172 1.00 66.56 232 PRO A N 1
ATOM 907 C CA . PRO A 1 232 ? 133.937 189.186 131.303 1.00 66.56 232 PRO A CA 1
ATOM 908 C C . PRO A 1 232 ? 134.345 187.967 130.496 1.00 66.56 232 PRO A C 1
ATOM 909 O O . PRO A 1 232 ? 133.964 186.847 130.859 1.00 66.56 232 PRO A O 1
ATOM 913 N N . THR A 1 233 ? 135.104 188.145 129.419 1.00 66.38 233 THR A N 1
ATOM 914 C CA . THR A 1 233 ? 135.527 187.032 128.580 1.00 66.38 233 THR A CA 1
ATOM 915 C C . THR A 1 233 ? 136.814 187.425 127.864 1.00 66.38 233 THR A C 1
ATOM 916 O O . THR A 1 233 ? 137.321 188.539 128.025 1.00 66.38 233 THR A O 1
ATOM 920 N N . ARG A 1 234 ? 137.336 186.484 127.072 1.00 64.65 234 ARG A N 1
ATOM 921 C CA . ARG A 1 234 ? 138.533 186.666 126.246 1.00 64.65 234 ARG A CA 1
ATOM 922 C C . ARG A 1 234 ? 139.745 187.031 127.113 1.00 64.65 234 ARG A C 1
ATOM 923 O O . ARG A 1 234 ? 140.258 188.153 127.093 1.00 64.65 234 ARG A O 1
ATOM 931 N N . PHE A 1 235 ? 140.162 186.063 127.930 1.00 60.91 235 PHE A N 1
ATOM 932 C CA . PHE A 1 235 ? 141.419 186.202 128.658 1.00 60.91 235 PHE A CA 1
ATOM 933 C C . PHE A 1 235 ? 142.603 185.903 127.746 1.00 60.91 235 PHE A C 1
ATOM 934 O O . PHE A 1 235 ? 143.428 186.780 127.465 1.00 60.91 235 PHE A O 1
ATOM 942 N N . GLY A 1 236 ? 142.700 184.663 127.276 1.00 46.48 236 GLY A N 1
ATOM 943 C CA . GLY A 1 236 ? 143.703 184.284 126.303 1.00 46.48 236 GLY A CA 1
ATOM 944 C C . GLY A 1 236 ? 143.163 183.298 125.288 1.00 46.48 236 GLY A C 1
ATOM 945 O O . GLY A 1 236 ? 143.894 182.830 124.410 1.00 46.48 236 GLY A O 1
ATOM 946 N N . PHE A 1 237 ? 141.877 182.977 125.404 1.00 42.03 237 PHE A N 1
ATOM 947 C CA . PHE A 1 237 ? 141.264 181.966 124.558 1.00 42.03 237 PHE A CA 1
ATOM 948 C C . PHE A 1 237 ? 141.059 182.488 123.138 1.00 42.03 237 PHE A C 1
ATOM 949 O O . PHE A 1 237 ? 140.998 183.694 122.887 1.00 42.03 237 PHE A O 1
ATOM 957 N N . HIS A 1 238 ? 140.958 181.549 122.202 1.00 44.48 238 HIS A N 1
ATOM 958 C CA . HIS A 1 238 ? 140.609 181.860 120.827 1.00 44.48 238 HIS A CA 1
ATOM 959 C C . HIS A 1 238 ? 139.104 182.096 120.711 1.00 44.48 238 HIS A C 1
ATOM 960 O O . HIS A 1 238 ? 138.331 181.810 121.629 1.00 44.48 238 HIS A O 1
ATOM 967 N N . HIS A 1 239 ? 138.687 182.637 119.564 1.00 48.98 239 HIS A N 1
ATOM 968 C CA . HIS A 1 239 ? 137.261 182.859 119.340 1.00 48.98 239 HIS A CA 1
ATOM 969 C C . HIS A 1 239 ? 136.505 181.544 119.193 1.00 48.98 239 HIS A C 1
ATOM 970 O O . HIS A 1 239 ? 135.346 181.446 119.616 1.00 48.98 239 HIS A O 1
ATOM 977 N N . SER A 1 240 ? 137.141 180.526 118.606 1.00 44.50 240 SER A N 1
ATOM 978 C CA . SER A 1 240 ? 136.520 179.208 118.526 1.00 44.50 240 SER A CA 1
ATOM 979 C C . SER A 1 240 ? 136.333 178.604 119.911 1.00 44.50 240 SER A C 1
ATOM 980 O O . SER A 1 240 ? 135.322 177.941 120.175 1.00 44.50 240 SER A O 1
ATOM 983 N N . HIS A 1 241 ? 137.295 178.826 120.811 1.00 41.97 241 HIS A N 1
ATOM 984 C CA . HIS A 1 241 ? 137.143 178.366 122.187 1.00 41.97 241 HIS A CA 1
ATOM 985 C C . HIS A 1 241 ? 135.993 179.080 122.886 1.00 41.97 241 HIS A C 1
ATOM 986 O O . HIS A 1 241 ? 135.258 178.464 123.663 1.00 41.97 241 HIS A O 1
ATOM 993 N N . ALA A 1 242 ? 135.820 180.378 122.622 1.00 43.37 242 ALA A N 1
ATOM 994 C CA . ALA A 1 242 ? 134.693 181.107 123.197 1.00 43.37 242 ALA A CA 1
ATOM 995 C C . ALA A 1 242 ? 133.363 180.587 122.663 1.00 43.37 242 ALA A C 1
ATOM 996 O O . ALA A 1 242 ? 132.387 180.464 123.416 1.00 43.37 242 ALA A O 1
ATOM 998 N N . GLU A 1 243 ? 133.303 180.280 121.364 1.00 44.26 243 GLU A N 1
ATOM 999 C CA . GLU A 1 243 ? 132.086 179.709 120.793 1.00 44.26 243 GLU A CA 1
ATOM 1000 C C . GLU A 1 243 ? 131.783 178.341 121.394 1.00 44.26 243 GLU A C 1
ATOM 1001 O O . GLU A 1 243 ? 130.623 178.025 121.688 1.00 44.26 243 GLU A O 1
ATOM 1007 N N . SER A 1 244 ? 132.818 177.520 121.590 1.00 41.21 244 SER A N 1
ATOM 1008 C CA . SER A 1 244 ? 132.629 176.221 122.229 1.00 41.21 244 SER A CA 1
ATOM 1009 C C . SER A 1 244 ? 132.170 176.378 123.674 1.00 41.21 244 SER A C 1
ATOM 1010 O O . SER A 1 244 ? 131.338 175.600 124.154 1.00 41.21 244 SER A O 1
ATOM 1013 N N . PHE A 1 245 ? 132.705 177.376 124.382 1.00 43.12 245 PHE A N 1
ATOM 1014 C CA . PHE A 1 245 ? 132.271 177.644 125.750 1.00 43.12 245 PHE A CA 1
ATOM 1015 C C . PHE A 1 245 ? 130.802 178.045 125.796 1.00 43.12 245 PHE A C 1
ATOM 1016 O O . PHE A 1 245 ? 130.053 177.589 126.667 1.00 43.12 245 PHE A O 1
ATOM 1024 N N . SER A 1 246 ? 130.372 178.901 124.863 1.00 44.18 246 SER A N 1
ATOM 1025 C CA . SER A 1 246 ? 128.967 179.300 124.816 1.00 44.18 246 SER A CA 1
ATOM 1026 C C . SER A 1 246 ? 128.063 178.117 124.487 1.00 44.18 246 SER A C 1
ATOM 1027 O O . SER A 1 246 ? 126.993 177.957 125.091 1.00 44.18 246 SER A O 1
ATOM 1030 N N . ARG A 1 247 ? 128.485 177.270 123.542 1.00 43.12 247 ARG A N 1
ATOM 1031 C CA . ARG A 1 247 ? 127.695 176.092 123.196 1.00 43.12 247 ARG A CA 1
ATOM 1032 C C . ARG A 1 247 ? 127.611 175.118 124.364 1.00 43.12 247 ARG A C 1
ATOM 1033 O O . ARG A 1 247 ? 126.566 174.494 124.584 1.00 43.12 247 ARG A O 1
ATOM 1041 N N . MET A 1 248 ? 128.699 174.973 125.124 1.00 44.65 248 MET A N 1
ATOM 1042 C CA . MET A 1 248 ? 128.680 174.096 126.288 1.00 44.65 248 MET A CA 1
ATOM 1043 C C . MET A 1 248 ? 127.817 174.670 127.402 1.00 44.65 248 MET A C 1
ATOM 1044 O O . MET A 1 248 ? 127.173 173.914 128.138 1.00 44.65 248 MET A O 1
ATOM 1049 N N . ARG A 1 249 ? 127.794 175.997 127.544 1.00 46.53 249 ARG A N 1
ATOM 1050 C CA . ARG A 1 249 ? 126.928 176.630 128.531 1.00 46.53 249 ARG A CA 1
ATOM 1051 C C . ARG A 1 249 ? 125.460 176.551 128.141 1.00 46.53 249 ARG A C 1
ATOM 1052 O O . ARG A 1 249 ? 124.596 176.591 129.023 1.00 46.53 249 ARG A O 1
ATOM 1060 N N . ASN A 1 250 ? 125.157 176.445 126.845 1.00 47.33 250 ASN A N 1
ATOM 1061 C CA . ASN A 1 250 ? 123.763 176.336 126.427 1.00 47.33 250 ASN A CA 1
ATOM 1062 C C . ASN A 1 250 ? 123.171 174.961 126.720 1.00 47.33 250 ASN A C 1
ATOM 1063 O O . ASN A 1 250 ? 121.955 174.848 126.909 1.00 47.33 250 ASN A O 1
ATOM 1068 N N . LEU A 1 251 ? 123.994 173.918 126.756 1.00 45.70 251 LEU A N 1
ATOM 1069 C CA . LEU A 1 251 ? 123.484 172.569 126.996 1.00 45.70 251 LEU A CA 1
ATOM 1070 C C . LEU A 1 251 ? 123.071 172.411 128.456 1.00 45.70 251 LEU A C 1
ATOM 1071 O O . LEU A 1 251 ? 123.829 172.794 129.354 1.00 45.70 251 LEU A O 1
ATOM 1076 N N . PRO A 1 252 ? 121.886 171.859 128.735 1.00 46.59 252 PRO A N 1
ATOM 1077 C CA . PRO A 1 252 ? 121.433 171.742 130.128 1.00 46.59 252 PRO A CA 1
ATOM 1078 C C . PRO A 1 252 ? 122.020 170.555 130.878 1.00 46.59 252 PRO A C 1
ATOM 1079 O O . PRO A 1 252 ? 122.187 170.618 132.100 1.00 46.59 252 PRO A O 1
ATOM 1083 N N . ILE A 1 253 ? 122.332 169.470 130.172 1.00 44.62 253 ILE A N 1
ATOM 1084 C CA . ILE A 1 253 ? 122.764 168.220 130.789 1.00 44.62 253 ILE A CA 1
ATOM 1085 C C . ILE A 1 253 ? 124.124 167.836 130.222 1.00 44.62 253 ILE A C 1
ATOM 1086 O O . ILE A 1 253 ? 124.303 167.794 128.999 1.00 44.62 253 ILE A O 1
ATOM 1091 N N . GLY A 1 254 ? 125.070 167.559 131.105 1.00 42.01 254 GLY A N 1
ATOM 1092 C CA . GLY A 1 254 ? 126.388 167.124 130.692 1.00 42.01 254 GLY A CA 1
ATOM 1093 C C . GLY A 1 254 ? 127.387 167.315 131.813 1.00 42.01 254 GLY A C 1
ATOM 1094 O O . GLY A 1 254 ? 127.065 167.820 132.887 1.00 42.01 254 GLY A O 1
ATOM 1095 N N . ILE A 1 255 ? 128.618 166.891 131.536 1.00 39.88 255 ILE A N 1
ATOM 1096 C CA . ILE A 1 255 ? 129.736 167.077 132.454 1.00 39.88 255 ILE A CA 1
ATOM 1097 C C . ILE A 1 255 ? 130.904 167.670 131.676 1.00 39.88 255 ILE A C 1
ATOM 1098 O O . ILE A 1 255 ? 131.184 167.253 130.545 1.00 39.88 255 ILE A O 1
ATOM 1103 N N . ASN A 1 256 ? 131.548 168.678 132.265 1.00 40.22 256 ASN A N 1
ATOM 1104 C CA . ASN A 1 256 ? 132.688 169.371 131.680 1.00 40.22 256 ASN A CA 1
ATOM 1105 C C . ASN A 1 256 ? 133.890 169.226 132.600 1.00 40.22 256 ASN A C 1
ATOM 1106 O O . ASN A 1 256 ? 133.768 169.359 133.822 1.00 40.22 256 ASN A O 1
ATOM 1111 N N . ILE A 1 257 ? 135.052 168.957 132.012 1.00 37.45 257 ILE A N 1
ATOM 1112 C CA . ILE A 1 257 ? 136.280 168.713 132.758 1.00 37.45 257 ILE A CA 1
ATOM 1113 C C . ILE A 1 257 ? 137.345 169.688 132.277 1.00 37.45 257 ILE A C 1
ATOM 1114 O O . ILE A 1 257 ? 137.603 169.789 131.073 1.00 37.45 257 ILE A O 1
ATOM 1119 N N . ILE A 1 258 ? 137.958 170.403 133.219 1.00 39.65 258 ILE A N 1
ATOM 1120 C CA . ILE A 1 258 ? 139.056 171.322 132.943 1.00 39.65 258 ILE A CA 1
ATOM 1121 C C . ILE A 1 258 ? 140.344 170.664 133.416 1.00 39.65 258 ILE A C 1
ATOM 1122 O O . ILE A 1 258 ? 140.431 170.216 134.566 1.00 39.65 258 ILE A O 1
ATOM 1127 N N . SER A 1 259 ? 141.342 170.604 132.539 1.00 39.82 259 SER A N 1
ATOM 1128 C CA . SER A 1 259 ? 142.573 169.887 132.828 1.00 39.82 259 SER A CA 1
ATOM 1129 C C . SER A 1 259 ? 143.780 170.779 132.575 1.00 39.82 259 SER A C 1
ATOM 1130 O O . SER A 1 259 ? 143.718 171.753 131.822 1.00 39.82 259 SER A O 1
ATOM 1133 N N . GLY A 1 260 ? 144.886 170.431 133.230 1.00 42.82 260 GLY A N 1
ATOM 1134 C CA . GLY A 1 260 ? 146.132 171.140 133.068 1.00 42.82 260 GLY A CA 1
ATOM 1135 C C . GLY A 1 260 ? 147.050 170.961 134.260 1.00 42.82 260 GLY A C 1
ATOM 1136 O O . GLY A 1 260 ? 146.694 170.327 135.258 1.00 42.82 260 GLY A O 1
ATOM 1137 N N . PRO A 1 261 ? 148.261 171.521 134.177 1.00 44.58 261 PRO A N 1
ATOM 1138 C CA . PRO A 1 261 ? 149.169 171.500 135.333 1.00 44.58 261 PRO A CA 1
ATOM 1139 C C . PRO A 1 261 ? 148.704 172.390 136.478 1.00 44.58 261 PRO A C 1
ATOM 1140 O O . PRO A 1 261 ? 147.609 172.960 136.430 1.00 44.58 261 PRO A O 1
ATOM 1144 N N . THR A 1 262 ? 149.537 172.495 137.519 1.00 48.73 262 THR A N 1
ATOM 1145 C CA . THR A 1 262 ? 149.143 173.190 138.743 1.00 48.73 262 THR A CA 1
ATOM 1146 C C . THR A 1 262 ? 148.854 174.667 138.494 1.00 48.73 262 THR A C 1
ATOM 1147 O O . THR A 1 262 ? 147.859 175.206 138.996 1.00 48.73 262 THR A O 1
ATOM 1151 N N . GLY A 1 263 ? 149.697 175.337 137.714 1.00 46.70 263 GLY A N 1
ATOM 1152 C CA . GLY A 1 263 ? 149.514 176.754 137.469 1.00 46.70 263 GLY A CA 1
ATOM 1153 C C . GLY A 1 263 ? 148.716 177.064 136.219 1.00 46.70 263 GLY A C 1
ATOM 1154 O O . GLY A 1 263 ? 149.037 178.006 135.490 1.00 46.70 263 GLY A O 1
ATOM 1155 N N . SER A 1 264 ? 147.673 176.275 135.958 1.00 46.14 264 SER A N 1
ATOM 1156 C CA . SER A 1 264 ? 146.859 176.484 134.765 1.00 46.14 264 SER A CA 1
ATOM 1157 C C . SER A 1 264 ? 145.903 177.659 134.921 1.00 46.14 264 SER A C 1
ATOM 1158 O O . SER A 1 264 ? 145.651 178.388 133.955 1.00 46.14 264 SER A O 1
ATOM 1161 N N . GLY A 1 265 ? 145.352 177.852 136.115 1.00 50.79 265 GLY A N 1
ATOM 1162 C CA . GLY A 1 265 ? 144.345 178.875 136.312 1.00 50.79 265 GLY A CA 1
ATOM 1163 C C . GLY A 1 265 ? 142.949 178.358 136.034 1.00 50.79 265 GLY A C 1
ATOM 1164 O O . GLY A 1 265 ? 142.136 179.043 135.406 1.00 50.79 265 GLY A O 1
ATOM 1165 N N . LYS A 1 266 ? 142.663 177.138 136.496 1.00 46.93 266 LYS A N 1
ATOM 1166 C CA . LYS A 1 266 ? 141.361 176.532 136.244 1.00 46.93 266 LYS A CA 1
ATOM 1167 C C . LYS A 1 266 ? 140.268 177.157 137.101 1.00 46.93 266 LYS A C 1
ATOM 1168 O O . LYS A 1 266 ? 139.115 177.247 136.662 1.00 46.93 266 LYS A O 1
ATOM 1174 N N . SER A 1 267 ? 140.606 177.585 138.320 1.00 51.95 267 SER A N 1
ATOM 1175 C CA . SER A 1 267 ? 139.615 178.211 139.191 1.00 51.95 267 SER A CA 1
ATOM 1176 C C . SER A 1 267 ? 139.127 179.535 138.617 1.00 51.95 267 SER A C 1
ATOM 1177 O O . SER A 1 267 ? 137.937 179.856 138.714 1.00 51.95 267 SER A O 1
ATOM 1180 N N . THR A 1 268 ? 140.030 180.316 138.018 1.00 51.17 268 THR A N 1
ATOM 1181 C CA . THR A 1 268 ? 139.630 181.572 137.391 1.00 51.17 268 THR A CA 1
ATOM 1182 C C . THR A 1 268 ? 138.697 181.327 136.211 1.00 51.17 268 THR A C 1
ATOM 1183 O O . THR A 1 268 ? 137.700 182.041 136.037 1.00 51.17 268 THR A O 1
ATOM 1187 N N . THR A 1 269 ? 138.999 180.312 135.396 1.00 48.61 269 THR A N 1
ATOM 1188 C CA . THR A 1 269 ? 138.130 179.966 134.275 1.00 48.61 269 THR A CA 1
ATOM 1189 C C . THR A 1 269 ? 136.759 179.510 134.761 1.00 48.61 269 THR A C 1
ATOM 1190 O O . THR A 1 269 ? 135.730 179.902 134.196 1.00 48.61 269 THR A O 1
ATOM 1194 N N . LEU A 1 270 ? 136.726 178.694 135.818 1.00 47.76 270 LEU A N 1
ATOM 1195 C CA . LEU A 1 270 ? 135.451 178.236 136.364 1.00 47.76 270 LEU A CA 1
ATOM 1196 C C . LEU A 1 270 ? 134.641 179.393 136.939 1.00 47.76 270 LEU A C 1
ATOM 1197 O O . LEU A 1 270 ? 133.418 179.445 136.767 1.00 47.76 270 LEU A O 1
ATOM 1202 N N . LYS A 1 271 ? 135.304 180.335 137.616 1.00 52.47 271 LYS A N 1
ATOM 1203 C CA . LYS A 1 271 ? 134.601 181.500 138.146 1.00 52.47 271 LYS A CA 1
ATOM 1204 C C . LYS A 1 271 ? 134.044 182.374 137.026 1.00 52.47 271 LYS A C 1
ATOM 1205 O O . LYS A 1 271 ? 132.908 182.858 137.116 1.00 52.47 271 LYS A O 1
ATOM 1207 N N . ASN A 1 272 ? 134.829 182.585 135.965 1.00 55.16 272 ASN A N 1
ATOM 1208 C CA . ASN A 1 272 ? 134.348 183.370 134.831 1.00 55.16 272 ASN A CA 1
ATOM 1209 C C . ASN A 1 272 ? 133.162 182.692 134.157 1.00 55.16 272 ASN A C 1
ATOM 1210 O O . ASN A 1 272 ? 132.193 183.357 133.767 1.00 55.16 272 ASN A O 1
ATOM 1215 N N . LEU A 1 273 ? 133.215 181.365 134.024 1.00 51.35 273 LEU A N 1
ATOM 1216 C CA . LEU A 1 273 ? 132.079 180.629 133.483 1.00 51.35 273 LEU A CA 1
ATOM 1217 C C . LEU A 1 273 ? 130.866 180.716 134.401 1.00 51.35 273 LEU A C 1
ATOM 1218 O O . LEU A 1 273 ? 129.730 180.726 133.920 1.00 51.35 273 LEU A O 1
ATOM 1223 N N . LEU A 1 274 ? 131.083 180.789 135.717 1.00 57.28 274 LEU A N 1
ATOM 1224 C CA . LEU A 1 274 ? 129.961 180.941 136.639 1.00 57.28 274 LEU A CA 1
ATOM 1225 C C . LEU A 1 274 ? 129.296 182.307 136.491 1.00 57.28 274 LEU A C 1
ATOM 1226 O O . LEU A 1 274 ? 128.064 182.407 136.516 1.00 57.28 274 LEU A O 1
ATOM 1231 N N . GLU A 1 275 ? 130.091 183.372 136.335 1.00 58.25 275 GLU A N 1
ATOM 1232 C CA . GLU A 1 275 ? 129.497 184.686 136.067 1.00 58.25 275 GLU A CA 1
ATOM 1233 C C . GLU A 1 275 ? 128.773 184.706 134.723 1.00 58.25 275 GLU A C 1
ATOM 1234 O O . GLU A 1 275 ? 127.705 185.321 134.591 1.00 58.25 275 GLU A O 1
ATOM 1240 N N . LEU A 1 276 ? 129.341 184.045 133.711 1.00 52.77 276 LEU A N 1
ATOM 1241 C CA . LEU A 1 276 ? 128.667 183.969 132.420 1.00 52.77 276 LEU A CA 1
ATOM 1242 C C . LEU A 1 276 ? 127.356 183.197 132.515 1.00 52.77 276 LEU A C 1
ATOM 1243 O O . LEU A 1 276 ? 126.379 183.556 131.850 1.00 52.77 276 LEU A O 1
ATOM 1248 N N . LEU A 1 277 ? 127.310 182.151 133.344 1.00 53.72 277 LEU A N 1
ATOM 1249 C CA . LEU A 1 277 ? 126.063 181.429 133.569 1.00 53.72 277 LEU A CA 1
ATOM 1250 C C . LEU A 1 277 ? 125.056 182.275 134.338 1.00 53.72 277 LEU A C 1
ATOM 1251 O O . LEU A 1 277 ? 123.849 182.175 134.087 1.00 53.72 277 LEU A O 1
ATOM 1256 N N . TYR A 1 278 ? 125.532 183.103 135.274 1.00 59.84 278 TYR A N 1
ATOM 1257 C CA . TYR A 1 278 ? 124.665 184.079 135.931 1.00 59.84 278 TYR A CA 1
ATOM 1258 C C . TYR A 1 278 ? 124.009 185.000 134.914 1.00 59.84 278 TYR A C 1
ATOM 1259 O O . TYR A 1 278 ? 122.800 185.251 134.970 1.00 59.84 278 TYR A O 1
ATOM 1268 N N . ILE A 1 279 ? 124.806 185.527 133.983 1.00 58.14 279 ILE A N 1
ATOM 1269 C CA . ILE A 1 279 ? 124.272 186.465 132.996 1.00 58.14 279 ILE A CA 1
ATOM 1270 C C . ILE A 1 279 ? 123.314 185.758 132.042 1.00 58.14 279 ILE A C 1
ATOM 1271 O O . ILE A 1 279 ? 122.233 186.274 131.732 1.00 58.14 279 ILE A O 1
ATOM 1276 N N . GLU A 1 280 ? 123.682 184.563 131.574 1.00 57.49 280 GLU A N 1
ATOM 1277 C CA . GLU A 1 280 ? 122.904 183.893 130.537 1.00 57.49 280 GLU A CA 1
ATOM 1278 C C . GLU A 1 280 ? 121.609 183.286 131.071 1.00 57.49 280 GLU A C 1
ATOM 1279 O O . GLU A 1 280 ? 120.568 183.373 130.411 1.00 57.49 280 GLU A O 1
ATOM 1285 N N . LYS A 1 281 ? 121.645 182.668 132.254 1.00 57.80 281 LYS A N 1
ATOM 1286 C CA . LYS A 1 281 ? 120.499 181.902 132.730 1.00 57.80 281 LYS A CA 1
ATOM 1287 C C . LYS A 1 281 ? 119.391 182.764 133.322 1.00 57.80 281 LYS A C 1
ATOM 1288 O O . LYS A 1 281 ? 118.307 182.232 133.591 1.00 57.80 281 LYS A O 1
ATOM 1294 N N . LYS A 1 282 ? 119.640 184.060 133.536 1.00 59.29 282 LYS A N 1
ATOM 1295 C CA . LYS A 1 282 ? 118.650 185.007 134.063 1.00 59.29 282 LYS A CA 1
ATOM 1296 C C . LYS A 1 282 ? 118.108 184.580 135.426 1.00 59.29 282 LYS A C 1
ATOM 1297 O O . LYS A 1 282 ? 116.947 184.847 135.749 1.00 59.29 282 LYS A O 1
ATOM 1303 N N . LYS A 1 283 ? 118.957 183.925 136.227 1.00 62.37 283 LYS A N 1
ATOM 1304 C CA . LYS A 1 283 ? 118.620 183.461 137.581 1.00 62.37 283 LYS A CA 1
ATOM 1305 C C . LYS A 1 283 ? 117.381 182.567 137.597 1.00 62.37 283 LYS A C 1
ATOM 1306 O O . LYS A 1 283 ? 116.597 182.587 138.548 1.00 62.37 283 LYS A O 1
ATOM 1312 N N . LYS A 1 284 ? 117.195 181.774 136.544 1.00 62.13 284 LYS A N 1
ATOM 1313 C CA . LYS A 1 284 ? 116.092 180.824 136.479 1.00 62.13 284 LYS A CA 1
ATOM 1314 C C . LYS A 1 284 ? 116.487 179.423 136.924 1.00 62.13 284 LYS A C 1
ATOM 1315 O O . LYS A 1 284 ? 115.635 178.529 136.933 1.00 62.13 284 LYS A O 1
ATOM 1321 N N . VAL A 1 285 ? 117.750 179.207 137.291 1.00 62.86 285 VAL A N 1
ATOM 1322 C CA . VAL A 1 285 ? 118.231 177.904 137.725 1.00 62.86 285 VAL A CA 1
ATOM 1323 C C . VAL A 1 285 ? 118.977 178.068 139.041 1.00 62.86 285 VAL A C 1
ATOM 1324 O O . VAL A 1 285 ? 119.432 179.158 139.397 1.00 62.86 285 VAL A O 1
ATOM 1328 N N . ASN A 1 286 ? 119.097 176.961 139.767 1.00 62.84 286 ASN A N 1
ATOM 1329 C CA . ASN A 1 286 ? 119.822 176.934 141.029 1.00 62.84 286 ASN A CA 1
ATOM 1330 C C . ASN A 1 286 ? 121.269 176.537 140.773 1.00 62.84 286 ASN A C 1
ATOM 1331 O O . ASN A 1 286 ? 121.534 175.558 140.070 1.00 62.84 286 ASN A O 1
ATOM 1336 N N . ILE A 1 287 ? 122.200 177.305 141.331 1.00 65.18 287 ILE A N 1
ATOM 1337 C CA . ILE A 1 287 ? 123.627 177.043 141.195 1.00 65.18 287 ILE A CA 1
ATOM 1338 C C . ILE A 1 287 ? 124.214 176.856 142.587 1.00 65.18 287 ILE A C 1
ATOM 1339 O O . ILE A 1 287 ? 123.985 177.681 143.479 1.00 65.18 287 ILE A O 1
ATOM 1344 N N . ILE A 1 288 ? 124.959 175.771 142.769 1.00 65.70 288 ILE A N 1
ATOM 1345 C CA . ILE A 1 288 ? 125.634 175.458 144.021 1.00 65.70 288 ILE A CA 1
ATOM 1346 C C . ILE A 1 288 ? 127.129 175.412 143.738 1.00 65.70 288 ILE A C 1
ATOM 1347 O O . ILE A 1 288 ? 127.546 174.979 142.660 1.00 65.70 288 ILE A O 1
ATOM 1352 N N . SER A 1 289 ? 127.933 175.910 144.676 1.00 73.78 289 SER A N 1
ATOM 1353 C CA . SER A 1 289 ? 129.384 175.843 144.569 1.00 73.78 289 SER A CA 1
ATOM 1354 C C . SER A 1 289 ? 129.949 175.202 145.827 1.00 73.78 289 SER A C 1
ATOM 1355 O O . SER A 1 289 ? 129.705 175.685 146.937 1.00 73.78 289 SER A O 1
ATOM 1358 N N . ILE A 1 290 ? 130.710 174.123 145.651 1.00 77.32 290 ILE A N 1
ATOM 1359 C CA . ILE A 1 290 ? 131.294 173.408 146.780 1.00 77.32 290 ILE A CA 1
ATOM 1360 C C . ILE A 1 290 ? 132.811 173.530 146.726 1.00 77.32 290 ILE A C 1
ATOM 1361 O O . ILE A 1 290 ? 133.488 172.727 146.074 1.00 77.32 290 ILE A O 1
ATOM 1366 N N . GLU A 1 291 ? 133.351 174.537 147.408 1.00 85.20 291 GLU A N 1
ATOM 1367 C CA . GLU A 1 291 ? 134.792 174.751 147.505 1.00 85.20 291 GLU A CA 1
ATOM 1368 C C . GLU A 1 291 ? 135.173 174.747 148.978 1.00 85.20 291 GLU A C 1
ATOM 1369 O O . GLU A 1 291 ? 134.729 175.616 149.738 1.00 85.20 291 GLU A O 1
ATOM 1375 N N . ASP A 1 292 ? 135.977 173.763 149.384 1.00 90.18 292 ASP A N 1
ATOM 1376 C CA . ASP A 1 292 ? 136.445 173.718 150.769 1.00 90.18 292 ASP A CA 1
ATOM 1377 C C . ASP A 1 292 ? 137.306 174.923 151.148 1.00 90.18 292 ASP A C 1
ATOM 1378 O O . ASP A 1 292 ? 137.056 175.509 152.216 1.00 90.18 292 ASP A O 1
ATOM 1383 N N . PRO A 1 293 ? 138.311 175.344 150.373 1.00 94.60 293 PRO A N 1
ATOM 1384 C CA . PRO A 1 293 ? 138.943 176.638 150.653 1.00 94.60 293 PRO A CA 1
ATOM 1385 C C . PRO A 1 293 ? 138.222 177.761 149.929 1.00 94.60 293 PRO A C 1
ATOM 1386 O O . PRO A 1 293 ? 138.160 177.772 148.690 1.00 94.60 293 PRO A O 1
ATOM 1390 N N . PRO A 1 294 ? 137.662 178.727 150.662 1.00 97.05 294 PRO A N 1
ATOM 1391 C CA . PRO A 1 294 ? 137.006 179.862 149.997 1.00 97.05 294 PRO A CA 1
ATOM 1392 C C . PRO A 1 294 ? 138.007 180.791 149.329 1.00 97.05 294 PRO A C 1
ATOM 1393 O O . PRO A 1 294 ? 138.714 181.543 150.007 1.00 97.05 294 PRO A O 1
ATOM 1397 N N . GLU A 1 295 ? 138.075 180.749 148.000 1.00 98.95 295 GLU A N 1
ATOM 1398 C CA . GLU A 1 295 ? 138.991 181.584 147.232 1.00 98.95 295 GLU A CA 1
ATOM 1399 C C . GLU A 1 295 ? 138.201 182.325 146.166 1.00 98.95 295 GLU A C 1
ATOM 1400 O O . GLU A 1 295 ? 137.514 181.693 145.356 1.00 98.95 295 GLU A O 1
ATOM 1406 N N . TYR A 1 296 ? 138.289 183.662 146.190 1.00 98.16 296 TYR A N 1
ATOM 1407 C CA . TYR A 1 296 ? 137.674 184.580 145.229 1.00 98.16 296 TYR A CA 1
ATOM 1408 C C . TYR A 1 296 ? 136.149 184.582 145.305 1.00 98.16 296 TYR A C 1
ATOM 1409 O O . TYR A 1 296 ? 135.529 183.589 145.699 1.00 98.16 296 TYR A O 1
ATOM 1411 N N . GLU A 1 297 ? 135.537 185.711 144.953 1.00 94.54 297 GLU A N 1
ATOM 1412 C CA . GLU A 1 297 ? 134.083 185.790 144.919 1.00 94.54 297 GLU A CA 1
ATOM 1413 C C . GLU A 1 297 ? 133.529 184.886 143.824 1.00 94.54 297 GLU A C 1
ATOM 1414 O O . GLU A 1 297 ? 134.100 184.772 142.736 1.00 94.54 297 GLU A O 1
ATOM 1420 N N . ILE A 1 298 ? 132.415 184.227 144.125 1.00 81.80 298 ILE A N 1
ATOM 1421 C CA . ILE A 1 298 ? 131.829 183.264 143.203 1.00 81.80 298 ILE A CA 1
ATOM 1422 C C . ILE A 1 298 ? 130.308 183.350 143.239 1.00 81.80 298 ILE A C 1
ATOM 1423 O O . ILE A 1 298 ? 129.707 184.171 142.546 1.00 81.80 298 ILE A O 1
ATOM 1428 N N . THR A 1 301 ? 125.059 181.969 143.965 1.00 76.21 301 THR A N 1
ATOM 1429 C CA . THR A 1 301 ? 125.270 180.577 144.346 1.00 76.21 301 THR A CA 1
ATOM 1430 C C . THR A 1 301 ? 125.388 180.416 145.854 1.00 76.21 301 THR A C 1
ATOM 1431 O O . THR A 1 301 ? 125.494 181.397 146.591 1.00 76.21 301 THR A O 1
ATOM 1435 N N . ALA A 1 302 ? 125.366 179.166 146.304 1.00 79.80 302 ALA A N 1
ATOM 1436 C CA . ALA A 1 302 ? 125.597 178.826 147.701 1.00 79.80 302 ALA A CA 1
ATOM 1437 C C . ALA A 1 302 ? 127.025 178.310 147.826 1.00 79.80 302 ALA A C 1
ATOM 1438 O O . ALA A 1 302 ? 127.349 177.234 147.314 1.00 79.80 302 ALA A O 1
ATOM 1440 N N . GLN A 1 303 ? 127.877 179.078 148.501 1.00 86.10 303 GLN A N 1
ATOM 1441 C CA . GLN A 1 303 ? 129.285 178.722 148.665 1.00 86.10 303 GLN A CA 1
ATOM 1442 C C . GLN A 1 303 ? 129.399 177.772 149.849 1.00 86.10 303 GLN A C 1
ATOM 1443 O O . GLN A 1 303 ? 129.425 178.199 151.006 1.00 86.10 303 GLN A O 1
ATOM 1449 N N . LEU A 1 304 ? 129.468 176.475 149.559 1.00 82.93 304 LEU A N 1
ATOM 1450 C CA . LEU A 1 304 ? 129.538 175.460 150.601 1.00 82.93 304 LEU A CA 1
ATOM 1451 C C . LEU A 1 304 ? 130.987 175.259 151.023 1.00 82.93 304 LEU A C 1
ATOM 1452 O O . LEU A 1 304 ? 131.821 174.907 150.178 1.00 82.93 304 LEU A O 1
ATOM 1457 N N . PRO A 1 305 ? 131.334 175.468 152.301 1.00 87.32 305 PRO A N 1
ATOM 1458 C CA . PRO A 1 305 ? 132.706 175.281 152.783 1.00 87.32 305 PRO A CA 1
ATOM 1459 C C . PRO A 1 305 ? 133.078 173.809 152.933 1.00 87.32 305 PRO A C 1
ATOM 1460 O O . PRO A 1 305 ? 133.921 173.489 153.771 1.00 87.32 305 PRO A O 1
ATOM 1464 N N . THR A 1 311 ? 143.030 167.004 159.410 1.00 95.66 311 THR A N 1
ATOM 1465 C CA . THR A 1 311 ? 143.878 166.172 158.565 1.00 95.66 311 THR A CA 1
ATOM 1466 C C . THR A 1 311 ? 143.295 166.044 157.161 1.00 95.66 311 THR A C 1
ATOM 1467 O O . THR A 1 311 ? 142.230 166.589 156.870 1.00 95.66 311 THR A O 1
ATOM 1471 N N . GLU A 1 312 ? 144.006 165.323 156.291 1.00 95.85 312 GLU A N 1
ATOM 1472 C CA . GLU A 1 312 ? 143.545 165.154 154.916 1.00 95.85 312 GLU A CA 1
ATOM 1473 C C . GLU A 1 312 ? 142.316 164.256 154.847 1.00 95.85 312 GLU A C 1
ATOM 1474 O O . GLU A 1 312 ? 141.410 164.497 154.039 1.00 95.85 312 GLU A O 1
ATOM 1476 N N . ALA A 1 313 ? 142.272 163.209 155.677 1.00 94.48 313 ALA A N 1
ATOM 1477 C CA . ALA A 1 313 ? 141.122 162.310 155.683 1.00 94.48 313 ALA A CA 1
ATOM 1478 C C . ALA A 1 313 ? 139.861 163.022 156.156 1.00 94.48 313 ALA A C 1
ATOM 1479 O O . ALA A 1 313 ? 138.778 162.816 155.593 1.00 94.48 313 ALA A O 1
ATOM 1481 N N . GLN A 1 314 ? 139.982 163.864 157.186 1.00 95.08 314 GLN A N 1
ATOM 1482 C CA . GLN A 1 314 ? 138.834 164.628 157.663 1.00 95.08 314 GLN A CA 1
ATOM 1483 C C . GLN A 1 314 ? 138.346 165.609 156.604 1.00 95.08 314 GLN A C 1
ATOM 1484 O O . GLN A 1 314 ? 137.135 165.777 156.415 1.00 95.08 314 GLN A O 1
ATOM 1490 N N . ARG A 1 315 ? 139.276 166.263 155.902 1.00 89.94 315 ARG A N 1
ATOM 1491 C CA . ARG A 1 315 ? 138.893 167.185 154.837 1.00 89.94 315 ARG A CA 1
ATOM 1492 C C . ARG A 1 315 ? 138.197 166.454 153.695 1.00 89.94 315 ARG A C 1
ATOM 1493 O O . ARG A 1 315 ? 137.205 166.947 153.147 1.00 89.94 315 ARG A O 1
ATOM 1495 N N . GLY A 1 316 ? 138.700 165.273 153.327 1.00 87.16 316 GLY A N 1
ATOM 1496 C CA . GLY A 1 316 ? 138.047 164.493 152.287 1.00 87.16 316 GLY A CA 1
ATOM 1497 C C . GLY A 1 316 ? 136.663 164.018 152.689 1.00 87.16 316 GLY A C 1
ATOM 1498 O O . GLY A 1 316 ? 135.730 164.038 151.880 1.00 87.16 316 GLY A O 1
ATOM 1499 N N . GLU A 1 317 ? 136.510 163.588 153.945 1.00 87.22 317 GLU A N 1
ATOM 1500 C CA . GLU A 1 317 ? 135.199 163.175 154.436 1.00 87.22 317 GLU A CA 1
ATOM 1501 C C . GLU A 1 317 ? 134.224 164.347 154.457 1.00 87.22 317 GLU A C 1
ATOM 1502 O O . GLU A 1 317 ? 133.052 164.195 154.089 1.00 87.22 317 GLU A O 1
ATOM 1508 N N . GLU A 1 318 ? 134.693 165.526 154.875 1.00 84.02 318 GLU A N 1
ATOM 1509 C CA . GLU A 1 318 ? 133.842 166.712 154.875 1.00 84.02 318 GLU A CA 1
ATOM 1510 C C . GLU A 1 318 ? 133.446 167.108 153.457 1.00 84.02 318 GLU A C 1
ATOM 1511 O O . GLU A 1 318 ? 132.301 167.505 153.214 1.00 84.02 318 GLU A O 1
ATOM 1517 N N . TYR A 1 319 ? 134.379 166.999 152.507 1.00 76.50 319 TYR A N 1
ATOM 1518 C CA . TYR A 1 319 ? 134.069 167.309 151.114 1.00 76.50 319 TYR A CA 1
ATOM 1519 C C . TYR A 1 319 ? 133.039 166.339 150.545 1.00 76.50 319 TYR A C 1
ATOM 1520 O O . TYR A 1 319 ? 132.110 166.751 149.837 1.00 76.50 319 TYR A O 1
ATOM 1529 N N . ARG A 1 320 ? 133.187 165.045 150.846 1.00 74.45 320 ARG A N 1
ATOM 1530 C CA . ARG A 1 320 ? 132.211 164.057 150.390 1.00 74.45 320 ARG A CA 1
ATOM 1531 C C . ARG A 1 320 ? 130.841 164.301 151.012 1.00 74.45 320 ARG A C 1
ATOM 1532 O O . ARG A 1 320 ? 129.812 164.181 150.335 1.00 74.45 320 ARG A O 1
ATOM 1540 N N . LYS A 1 321 ? 130.810 164.647 152.303 1.00 74.63 321 LYS A N 1
ATOM 1541 C CA . LYS A 1 321 ? 129.547 164.956 152.967 1.00 74.63 321 LYS A CA 1
ATOM 1542 C C . LYS A 1 321 ? 128.889 166.189 152.358 1.00 74.63 321 LYS A C 1
ATOM 1543 O O . LYS A 1 321 ? 127.668 166.218 152.165 1.00 74.63 321 LYS A O 1
ATOM 1549 N N . ALA A 1 322 ? 129.685 167.214 152.043 1.00 71.01 322 ALA A N 1
ATOM 1550 C CA . ALA A 1 322 ? 129.147 168.417 151.414 1.00 71.01 322 ALA A CA 1
ATOM 1551 C C . ALA A 1 322 ? 128.593 168.119 150.027 1.00 71.01 322 ALA A C 1
ATOM 1552 O O . ALA A 1 322 ? 127.540 168.646 149.649 1.00 71.01 322 ALA A O 1
ATOM 1554 N N . ILE A 1 323 ? 129.287 167.279 149.255 1.00 68.06 323 ILE A N 1
ATOM 1555 C CA . ILE A 1 323 ? 128.797 166.911 147.929 1.00 68.06 323 ILE A CA 1
ATOM 1556 C C . ILE A 1 323 ? 127.496 166.122 148.036 1.00 68.06 323 ILE A C 1
ATOM 1557 O O . ILE A 1 323 ? 126.548 166.354 147.273 1.00 68.06 323 ILE A O 1
ATOM 1562 N N . THR A 1 324 ? 127.419 165.193 148.994 1.00 68.83 324 THR A N 1
ATOM 1563 C CA . THR A 1 324 ? 126.188 164.430 149.192 1.00 68.83 324 THR A CA 1
ATOM 1564 C C . THR A 1 324 ? 125.035 165.334 149.618 1.00 68.83 324 THR A C 1
ATOM 1565 O O . THR A 1 324 ? 123.901 165.169 149.152 1.00 68.83 324 THR A O 1
ATOM 1569 N N . ALA A 1 325 ? 125.307 166.303 150.497 1.00 67.95 325 ALA A N 1
ATOM 1570 C CA . ALA A 1 325 ? 124.264 167.227 150.930 1.00 67.95 325 ALA A CA 1
ATOM 1571 C C . ALA A 1 325 ? 123.817 168.143 149.799 1.00 67.95 325 ALA A C 1
ATOM 1572 O O . ALA A 1 325 ? 122.636 168.504 149.728 1.00 67.95 325 ALA A O 1
ATOM 1574 N N . ALA A 1 326 ? 124.738 168.536 148.916 1.00 64.07 326 ALA A N 1
ATOM 1575 C CA . ALA A 1 326 ? 124.349 169.302 147.737 1.00 64.07 326 ALA A CA 1
ATOM 1576 C C . ALA A 1 326 ? 123.524 168.460 146.773 1.00 64.07 326 ALA A C 1
ATOM 1577 O O . ALA A 1 326 ? 122.622 168.983 146.109 1.00 64.07 326 ALA A O 1
ATOM 1579 N N . LEU A 1 327 ? 123.819 167.162 146.682 1.00 64.84 327 LEU A N 1
ATOM 1580 C CA . LEU A 1 327 ? 123.037 166.278 145.825 1.00 64.84 327 LEU A CA 1
ATOM 1581 C C . LEU A 1 327 ? 121.664 165.967 146.406 1.00 64.84 327 LEU A C 1
ATOM 1582 O O . LEU A 1 327 ? 120.747 165.640 145.645 1.00 64.84 327 LEU A O 1
ATOM 1587 N N . ARG A 1 328 ? 121.504 166.051 147.731 1.00 69.01 328 ARG A N 1
ATOM 1588 C CA . ARG A 1 328 ? 120.193 165.807 148.329 1.00 69.01 328 ARG A CA 1
ATOM 1589 C C . ARG A 1 328 ? 119.194 166.890 147.938 1.00 69.01 328 ARG A C 1
ATOM 1590 O O . ARG A 1 328 ? 118.010 166.603 147.727 1.00 69.01 328 ARG A O 1
ATOM 1598 N N . SER A 1 329 ? 119.648 168.137 147.836 1.00 66.22 329 SER A N 1
ATOM 1599 C CA . SER A 1 329 ? 118.810 169.220 147.341 1.00 66.22 329 SER A CA 1
ATOM 1600 C C . SER A 1 329 ? 118.742 169.148 145.815 1.00 66.22 329 SER A C 1
ATOM 1601 O O . SER A 1 329 ? 119.199 168.186 145.193 1.00 66.22 329 SER A O 1
ATOM 1604 N N . ASP A 1 330 ? 118.153 170.168 145.191 1.00 64.56 330 ASP A N 1
ATOM 1605 C CA . ASP A 1 330 ? 118.098 170.240 143.735 1.00 64.56 330 ASP A CA 1
ATOM 1606 C C . ASP A 1 330 ? 119.287 171.040 143.216 1.00 64.56 330 ASP A C 1
ATOM 1607 O O . ASP A 1 330 ? 119.295 172.274 143.302 1.00 64.56 330 ASP A O 1
ATOM 1612 N N . PRO A 1 331 ? 120.310 170.378 142.673 1.00 60.52 331 PRO A N 1
ATOM 1613 C CA . PRO A 1 331 ? 121.542 171.093 142.322 1.00 60.52 331 PRO A CA 1
ATOM 1614 C C . PRO A 1 331 ? 121.491 171.825 140.989 1.00 60.52 331 PRO A C 1
ATOM 1615 O O . PRO A 1 331 ? 122.106 172.889 140.859 1.00 60.52 331 PRO A O 1
ATOM 1619 N N . ASP A 1 332 ? 120.778 171.268 140.003 1.00 57.96 332 ASP A N 1
ATOM 1620 C CA . ASP A 1 332 ? 120.774 171.745 138.619 1.00 57.96 332 ASP A CA 1
ATOM 1621 C C . ASP A 1 332 ? 122.192 171.815 138.059 1.00 57.96 332 ASP A C 1
ATOM 1622 O O . ASP A 1 332 ? 122.590 170.963 137.258 1.00 57.96 332 ASP A O 1
ATOM 1627 N N . ILE A 1 333 ? 122.957 172.824 138.469 1.00 54.48 333 ILE A N 1
ATOM 1628 C CA . ILE A 1 333 ? 124.378 172.929 138.155 1.00 54.48 333 ILE A CA 1
ATOM 1629 C C . ILE A 1 333 ? 125.147 172.721 139.453 1.00 54.48 333 ILE A C 1
ATOM 1630 O O . ILE A 1 333 ? 124.931 173.444 140.433 1.00 54.48 333 ILE A O 1
ATOM 1635 N N . ILE A 1 334 ? 126.044 171.739 139.460 1.00 53.13 334 ILE A N 1
ATOM 1636 C CA . ILE A 1 334 ? 126.673 171.302 140.704 1.00 53.13 334 ILE A CA 1
ATOM 1637 C C . ILE A 1 334 ? 127.962 172.065 140.987 1.00 53.13 334 ILE A C 1
ATOM 1638 O O . ILE A 1 334 ? 128.235 172.401 142.142 1.00 53.13 334 ILE A O 1
ATOM 1643 N N . MET A 1 335 ? 128.753 172.339 139.951 1.00 54.78 335 MET A N 1
ATOM 1644 C CA . MET A 1 335 ? 129.986 173.115 140.050 1.00 54.78 335 MET A CA 1
ATOM 1645 C C . MET A 1 335 ? 130.930 172.663 141.169 1.00 54.78 335 MET A C 1
ATOM 1646 O O . MET A 1 335 ? 131.209 173.428 142.098 1.00 54.78 335 MET A O 1
ATOM 1651 N N . PRO A 1 336 ? 131.436 171.434 141.116 1.00 53.07 336 PRO A N 1
ATOM 1652 C CA . PRO A 1 336 ? 132.305 170.949 142.190 1.00 53.07 336 PRO A CA 1
ATOM 1653 C C . PRO A 1 336 ? 133.694 171.564 142.111 1.00 53.07 336 PRO A C 1
ATOM 1654 O O . PRO A 1 336 ? 134.112 172.108 141.087 1.00 53.07 336 PRO A O 1
ATOM 1658 N N . GLY A 1 337 ? 134.411 171.468 143.227 1.00 58.85 337 GLY A N 1
ATOM 1659 C CA . GLY A 1 337 ? 135.768 171.971 143.286 1.00 58.85 337 GLY A CA 1
ATOM 1660 C C . GLY A 1 337 ? 136.801 170.864 143.274 1.00 58.85 337 GLY A C 1
ATOM 1661 O O . GLY A 1 337 ? 136.942 170.131 144.259 1.00 58.85 337 GLY A O 1
ATOM 1662 N N . GLU A 1 338 ? 137.512 170.732 142.147 1.00 60.08 338 GLU A N 1
ATOM 1663 C CA . GLU A 1 338 ? 138.581 169.758 141.921 1.00 60.08 338 GLU A CA 1
ATOM 1664 C C . GLU A 1 338 ? 138.017 168.334 142.042 1.00 60.08 338 GLU A C 1
ATOM 1665 O O . GLU A 1 338 ? 136.803 168.157 142.189 1.00 60.08 338 GLU A O 1
ATOM 1671 N N . ALA A 1 339 ? 138.862 167.305 141.938 1.00 62.03 339 ALA A N 1
ATOM 1672 C CA . ALA A 1 339 ? 138.407 165.922 142.076 1.00 62.03 339 ALA A CA 1
ATOM 1673 C C . ALA A 1 339 ? 139.600 165.093 142.551 1.00 62.03 339 ALA A C 1
ATOM 1674 O O . ALA A 1 339 ? 140.453 164.718 141.742 1.00 62.03 339 ALA A O 1
ATOM 1676 N N . ARG A 1 340 ? 139.648 164.812 143.853 1.00 65.45 340 ARG A N 1
ATOM 1677 C CA . ARG A 1 340 ? 140.767 164.066 144.415 1.00 65.45 340 ARG A CA 1
ATOM 1678 C C . ARG A 1 340 ? 140.493 162.567 144.485 1.00 65.45 340 ARG A C 1
ATOM 1679 O O . ARG A 1 340 ? 141.328 161.761 144.063 1.00 65.45 340 ARG A O 1
ATOM 1687 N N . ASP A 1 341 ? 139.335 162.177 145.008 1.00 60.50 341 ASP A N 1
ATOM 1688 C CA . ASP A 1 341 ? 139.041 160.774 145.253 1.00 60.50 341 ASP A CA 1
ATOM 1689 C C . ASP A 1 341 ? 138.290 160.155 144.079 1.00 60.50 341 ASP A C 1
ATOM 1690 O O . ASP A 1 341 ? 137.716 160.848 143.236 1.00 60.50 341 ASP A O 1
ATOM 1695 N N . ALA A 1 342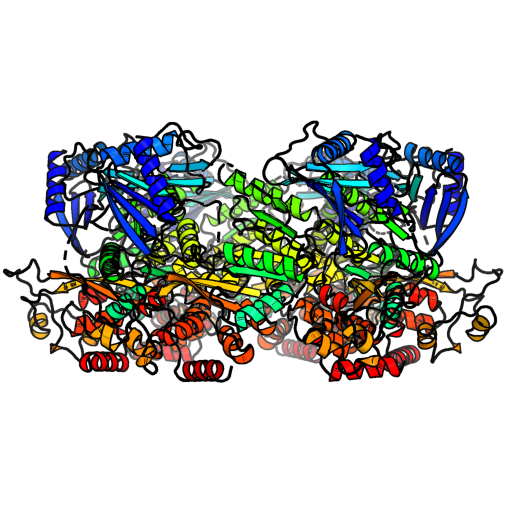 ? 138.310 158.821 144.034 1.00 54.95 342 ALA A N 1
ATOM 1696 C CA . ALA A 1 342 ? 137.549 158.093 143.025 1.00 54.95 342 ALA A CA 1
ATOM 1697 C C . ALA A 1 342 ? 136.063 158.049 143.355 1.00 54.95 342 ALA A C 1
ATOM 1698 O O . ALA A 1 342 ? 135.230 158.056 142.442 1.00 54.95 342 ALA A O 1
ATOM 1700 N N . GLU A 1 343 ? 135.717 157.997 144.645 1.00 52.38 343 GLU A N 1
ATOM 1701 C CA . GLU A 1 343 ? 134.313 158.020 145.043 1.00 52.38 343 GLU A CA 1
ATOM 1702 C C . GLU A 1 343 ? 133.661 159.349 144.686 1.00 52.38 343 GLU A C 1
ATOM 1703 O O . GLU A 1 343 ? 132.488 159.387 144.297 1.00 52.38 343 GLU A O 1
ATOM 1705 N N . VAL A 1 344 ? 134.411 160.447 144.808 1.00 52.07 344 VAL A N 1
ATOM 1706 C CA . VAL A 1 344 ? 133.897 161.761 144.426 1.00 52.07 344 VAL A CA 1
ATOM 1707 C C . VAL A 1 344 ? 133.577 161.795 142.937 1.00 52.07 344 VAL A C 1
ATOM 1708 O O . VAL A 1 344 ? 132.513 162.270 142.523 1.00 52.07 344 VAL A O 1
ATOM 1712 N N . ILE A 1 345 ? 134.487 161.273 142.112 1.00 49.32 345 ILE A N 1
ATOM 1713 C CA . ILE A 1 345 ? 134.275 161.270 140.667 1.00 49.32 345 ILE A CA 1
ATOM 1714 C C . ILE A 1 345 ? 133.118 160.350 140.294 1.00 49.32 345 ILE A C 1
ATOM 1715 O O . ILE A 1 345 ? 132.321 160.664 139.401 1.00 49.32 345 ILE A O 1
ATOM 1720 N N . ASN A 1 346 ? 132.989 159.215 140.987 1.00 49.50 346 ASN A N 1
ATOM 1721 C CA . ASN A 1 346 ? 131.855 158.326 140.748 1.00 49.50 346 ASN A CA 1
ATOM 1722 C C . ASN A 1 346 ? 130.534 159.005 141.095 1.00 49.50 346 ASN A C 1
ATOM 1723 O O . ASN A 1 346 ? 129.549 158.876 140.357 1.00 49.50 346 ASN A O 1
ATOM 1728 N N . LEU A 1 347 ? 130.498 159.738 142.212 1.00 47.74 347 LEU A N 1
ATOM 1729 C CA . LEU A 1 347 ? 129.290 160.465 142.589 1.00 47.74 347 LEU A CA 1
ATOM 1730 C C . LEU A 1 347 ? 128.959 161.552 141.573 1.00 47.74 347 LEU A C 1
ATOM 1731 O O . LEU A 1 347 ? 127.789 161.748 141.220 1.00 47.74 347 LEU A O 1
ATOM 1736 N N . LEU A 1 348 ? 129.981 162.262 141.086 1.00 44.43 348 LEU A N 1
ATOM 1737 C CA . LEU A 1 348 ? 129.759 163.287 140.069 1.00 44.43 348 LEU A CA 1
ATOM 1738 C C . LEU A 1 348 ? 129.227 162.681 138.777 1.00 44.43 348 LEU A C 1
ATOM 1739 O O . LEU A 1 348 ? 128.338 163.250 138.137 1.00 44.43 348 LEU A O 1
ATOM 1744 N N . PHE A 1 349 ? 129.754 161.520 138.382 1.00 43.43 349 PHE A N 1
ATOM 1745 C CA . PHE A 1 349 ? 129.273 160.874 137.165 1.00 43.43 349 PHE A CA 1
ATOM 1746 C C . PHE A 1 349 ? 127.840 160.380 137.323 1.00 43.43 349 PHE A C 1
ATOM 1747 O O . PHE A 1 349 ? 127.028 160.523 136.401 1.00 43.43 349 PHE A O 1
ATOM 1755 N N . THR A 1 350 ? 127.503 159.810 138.485 1.00 44.58 350 THR A N 1
ATOM 1756 C CA . THR A 1 350 ? 126.127 159.373 138.703 1.00 44.58 350 THR A CA 1
ATOM 1757 C C . THR A 1 350 ? 125.166 160.553 138.742 1.00 44.58 350 THR A C 1
ATOM 1758 O O . THR A 1 350 ? 124.032 160.442 138.265 1.00 44.58 350 THR A O 1
ATOM 1762 N N . ALA A 1 351 ? 125.607 161.695 139.275 1.00 41.98 351 ALA A N 1
ATOM 1763 C CA . ALA A 1 351 ? 124.771 162.888 139.239 1.00 41.98 351 ALA A CA 1
ATOM 1764 C C . ALA A 1 351 ? 124.654 163.450 137.827 1.00 41.98 351 ALA A C 1
ATOM 1765 O O . ALA A 1 351 ? 123.629 164.050 137.485 1.00 41.98 351 ALA A O 1
ATOM 1767 N N . ALA A 1 352 ? 125.690 163.278 137.003 1.00 41.14 352 ALA A N 1
ATOM 1768 C CA . ALA A 1 352 ? 125.624 163.747 135.622 1.00 41.14 352 ALA A CA 1
ATOM 1769 C C . ALA A 1 352 ? 124.658 162.908 134.794 1.00 41.14 352 ALA A C 1
ATOM 1770 O O . ALA A 1 352 ? 123.912 163.447 133.969 1.00 41.14 352 ALA A O 1
ATOM 1772 N N . MET A 1 353 ? 124.657 161.586 134.993 1.00 41.42 353 MET A N 1
ATOM 1773 C CA . MET A 1 353 ? 123.644 160.763 134.332 1.00 41.42 353 MET A CA 1
ATOM 1774 C C . MET A 1 353 ? 122.279 160.869 135.001 1.00 41.42 353 MET A C 1
ATOM 1775 O O . MET A 1 353 ? 121.281 160.449 134.406 1.00 41.42 353 MET A O 1
ATOM 1780 N N . THR A 1 354 ? 122.208 161.412 136.219 1.00 40.91 354 THR A N 1
ATOM 1781 C CA . THR A 1 354 ? 120.909 161.665 136.835 1.00 40.91 354 THR A CA 1
ATOM 1782 C C . THR A 1 354 ? 120.158 162.781 136.116 1.00 40.91 354 THR A C 1
ATOM 1783 O O . THR A 1 354 ? 118.927 162.731 136.012 1.00 40.91 354 THR A O 1
ATOM 1787 N N . GLY A 1 355 ? 120.873 163.776 135.596 1.00 41.24 355 GLY A N 1
ATOM 1788 C CA . GLY A 1 355 ? 120.234 164.856 134.870 1.00 41.24 355 GLY A CA 1
ATOM 1789 C C . GLY A 1 355 ? 120.714 166.244 135.244 1.00 41.24 355 GLY A C 1
ATOM 1790 O O . GLY A 1 355 ? 120.115 167.242 134.833 1.00 41.24 355 GLY A O 1
ATOM 1791 N N . HIS A 1 356 ? 121.788 166.324 136.021 1.00 44.06 356 HIS A N 1
ATOM 1792 C CA . HIS A 1 356 ? 122.380 167.595 136.413 1.00 44.06 356 HIS A CA 1
ATOM 1793 C C . HIS A 1 356 ? 123.546 167.947 135.494 1.00 44.06 356 HIS A C 1
ATOM 1794 O O . HIS A 1 356 ? 123.932 167.180 134.610 1.00 44.06 356 HIS A O 1
ATOM 1801 N N . GLN A 1 357 ? 124.108 169.133 135.716 1.00 43.01 357 GLN A N 1
ATOM 1802 C CA . GLN A 1 357 ? 125.256 169.622 134.963 1.00 43.01 357 GLN A CA 1
ATOM 1803 C C . GLN A 1 357 ? 126.431 169.809 135.911 1.00 43.01 357 GLN A C 1
ATOM 1804 O O . GLN A 1 357 ? 126.273 170.381 136.995 1.00 43.01 357 GLN A O 1
ATOM 1810 N N . VAL A 1 358 ? 127.604 169.327 135.505 1.00 40.68 358 VAL A N 1
ATOM 1811 C CA . VAL A 1 358 ? 128.795 169.317 136.345 1.00 40.68 358 VAL A CA 1
ATOM 1812 C C . VAL A 1 358 ? 129.907 170.073 135.630 1.00 40.68 358 VAL A C 1
ATOM 1813 O O . VAL A 1 358 ? 130.196 169.801 134.459 1.00 40.68 358 VAL A O 1
ATOM 1817 N N . TRP A 1 359 ? 130.526 171.021 136.333 1.00 41.51 359 TRP A N 1
ATOM 1818 C CA . TRP A 1 359 ? 131.715 171.727 135.857 1.00 41.51 359 TRP A CA 1
ATOM 1819 C C . TRP A 1 359 ? 132.838 171.460 136.855 1.00 41.51 359 TRP A C 1
ATOM 1820 O O . TRP A 1 359 ? 132.963 172.166 137.860 1.00 41.51 359 TRP A O 1
ATOM 1831 N N . THR A 1 360 ? 133.658 170.453 136.576 1.00 42.02 360 THR A N 1
ATOM 1832 C CA . THR A 1 360 ? 134.732 170.042 137.468 1.00 42.02 360 THR A CA 1
ATOM 1833 C C . THR A 1 360 ? 136.089 170.303 136.826 1.00 42.02 360 THR A C 1
ATOM 1834 O O . THR A 1 360 ? 136.199 170.587 135.631 1.00 42.02 360 THR A O 1
ATOM 1838 N N . SER A 1 361 ? 137.133 170.205 137.647 1.00 40.99 361 SER A N 1
ATOM 1839 C CA . SER A 1 361 ? 138.504 170.405 137.202 1.00 40.99 361 SER A CA 1
ATOM 1840 C C . SER A 1 361 ? 139.344 169.191 137.573 1.00 40.99 361 SER A C 1
ATOM 1841 O O . SER A 1 361 ? 139.132 168.561 138.612 1.00 40.99 361 SER A O 1
ATOM 1844 N N . LEU A 1 362 ? 140.306 168.870 136.709 1.00 39.35 362 LEU A N 1
ATOM 1845 C CA . LEU A 1 362 ? 141.139 167.687 136.868 1.00 39.35 362 LEU A CA 1
ATOM 1846 C C . LEU A 1 362 ? 142.575 168.039 136.502 1.00 39.35 362 LEU A C 1
ATOM 1847 O O . LEU A 1 362 ? 142.858 169.118 135.977 1.00 39.35 362 LEU A O 1
ATOM 1852 N N . HIS A 1 363 ? 143.491 167.121 136.803 1.00 42.99 363 HIS A N 1
ATOM 1853 C CA . HIS A 1 363 ? 144.905 167.258 136.461 1.00 42.99 363 HIS A CA 1
ATOM 1854 C C . HIS A 1 363 ? 145.217 166.278 135.333 1.00 42.99 363 HIS A C 1
ATOM 1855 O O . HIS A 1 363 ? 145.313 165.069 135.561 1.00 42.99 363 HIS A O 1
ATOM 1862 N N . ALA A 1 364 ? 145.379 166.801 134.121 1.00 40.04 364 ALA A N 1
ATOM 1863 C CA . ALA A 1 364 ? 145.688 165.979 132.958 1.00 40.04 364 ALA A CA 1
ATOM 1864 C C . ALA A 1 364 ? 146.357 166.859 131.910 1.00 40.04 364 ALA A C 1
ATOM 1865 O O . ALA A 1 364 ? 146.550 168.060 132.112 1.00 40.04 364 ALA A O 1
ATOM 1867 N N . ASN A 1 365 ? 146.719 166.247 130.782 1.00 43.24 365 ASN A N 1
ATOM 1868 C CA . ASN A 1 365 ? 147.377 166.942 129.685 1.00 43.24 365 ASN A CA 1
ATOM 1869 C C . ASN A 1 365 ? 146.674 166.630 128.371 1.00 43.24 365 ASN A C 1
ATOM 1870 O O . ASN A 1 365 ? 146.058 165.573 128.212 1.00 43.24 365 ASN A O 1
ATOM 1875 N N . ASN A 1 366 ? 146.756 167.580 127.439 1.00 44.84 366 ASN A N 1
ATOM 1876 C CA . ASN A 1 366 ? 146.400 167.423 126.029 1.00 44.84 366 ASN A CA 1
ATOM 1877 C C . ASN A 1 366 ? 144.920 167.129 125.794 1.00 44.84 366 ASN A C 1
ATOM 1878 O O . ASN A 1 366 ? 144.546 166.758 124.673 1.00 44.84 366 ASN A O 1
ATOM 1883 N N . ALA A 1 367 ? 144.077 167.244 126.827 1.00 41.80 367 ALA A N 1
ATOM 1884 C CA . ALA A 1 367 ? 142.623 167.080 126.754 1.00 41.80 367 ALA A CA 1
ATOM 1885 C C . ALA A 1 367 ? 142.187 165.680 126.329 1.00 41.80 367 ALA A C 1
ATOM 1886 O O . ALA A 1 367 ? 140.991 165.430 126.150 1.00 41.80 367 ALA A O 1
ATOM 1888 N N . LEU A 1 368 ? 143.139 164.761 126.165 1.00 42.83 368 LEU A N 1
ATOM 1889 C CA . LEU A 1 368 ? 142.843 163.365 125.885 1.00 42.83 368 LEU A CA 1
ATOM 1890 C C . LEU A 1 368 ? 143.346 162.419 126.961 1.00 42.83 368 LEU A C 1
ATOM 1891 O O . LEU A 1 368 ? 142.855 161.287 127.040 1.00 42.83 368 LEU A O 1
ATOM 1896 N N . ALA A 1 369 ? 144.305 162.843 127.786 1.00 42.07 369 ALA A N 1
ATOM 1897 C CA . ALA A 1 369 ? 144.713 162.086 128.961 1.00 42.07 369 ALA A CA 1
ATOM 1898 C C . ALA A 1 369 ? 143.714 162.195 130.101 1.00 42.07 369 ALA A C 1
ATOM 1899 O O . ALA A 1 369 ? 143.928 161.570 131.145 1.00 42.07 369 ALA A O 1
ATOM 1901 N N . ILE A 1 370 ? 142.655 162.993 129.936 1.00 41.36 370 ILE A N 1
ATOM 1902 C CA . ILE A 1 370 ? 141.568 163.020 130.911 1.00 41.36 370 ILE A CA 1
ATOM 1903 C C . ILE A 1 370 ? 140.937 161.639 131.033 1.00 41.36 370 ILE A C 1
ATOM 1904 O O . ILE A 1 370 ? 140.648 161.164 132.138 1.00 41.36 370 ILE A O 1
ATOM 1909 N N . PHE A 1 371 ? 140.728 160.969 129.898 1.00 40.69 371 PHE A N 1
ATOM 1910 C CA . PHE A 1 371 ? 140.186 159.615 129.922 1.00 40.69 371 PHE A CA 1
ATOM 1911 C C . PHE A 1 371 ? 141.148 158.636 130.581 1.00 40.69 371 PHE A C 1
ATOM 1912 O O . PHE A 1 371 ? 140.709 157.697 131.254 1.00 40.69 371 PHE A O 1
ATOM 1920 N N . ASP A 1 372 ? 142.457 158.831 130.400 1.00 44.21 372 ASP A N 1
ATOM 1921 C CA . ASP A 1 372 ? 143.430 157.991 131.089 1.00 44.21 372 ASP A CA 1
ATOM 1922 C C . ASP A 1 372 ? 143.420 158.235 132.593 1.00 44.21 372 ASP A C 1
ATOM 1923 O O . ASP A 1 372 ? 143.593 157.292 133.374 1.00 44.21 372 ASP A O 1
ATOM 1928 N N . ARG A 1 373 ? 143.224 159.484 133.018 1.00 43.12 373 ARG A N 1
ATOM 1929 C CA . ARG A 1 373 ? 143.131 159.796 134.438 1.00 43.12 373 ARG A CA 1
ATOM 1930 C C . ARG A 1 373 ? 141.815 159.339 135.050 1.00 43.12 373 ARG A C 1
ATOM 1931 O O . ARG A 1 373 ? 141.745 159.148 136.269 1.00 43.12 373 ARG A O 1
ATOM 1939 N N . LEU A 1 374 ? 140.776 159.166 134.235 1.00 42.96 374 LEU A N 1
ATOM 1940 C CA . LEU A 1 374 ? 139.489 158.693 134.729 1.00 42.96 374 LEU A CA 1
ATOM 1941 C C . LEU A 1 374 ? 139.408 157.172 134.776 1.00 42.96 374 LEU A C 1
ATOM 1942 O O . LEU A 1 374 ? 138.874 156.613 135.740 1.00 42.96 374 LEU A O 1
ATOM 1947 N N . LYS A 1 375 ? 139.934 156.486 133.757 1.00 47.38 375 LYS A N 1
ATOM 1948 C CA . LYS A 1 375 ? 139.934 155.027 133.751 1.00 47.38 375 LYS A CA 1
ATOM 1949 C C . LYS A 1 375 ? 140.826 154.442 134.837 1.00 47.38 375 LYS A C 1
ATOM 1950 O O . LYS A 1 375 ? 140.633 153.284 135.222 1.00 47.38 375 LYS A O 1
ATOM 1956 N N . ASP A 1 376 ? 141.798 155.211 135.331 1.00 51.48 376 ASP A N 1
ATOM 1957 C CA . ASP A 1 376 ? 142.657 154.731 136.406 1.00 51.48 376 ASP A CA 1
ATOM 1958 C C . ASP A 1 376 ? 141.895 154.596 137.719 1.00 51.48 376 ASP A C 1
ATOM 1959 O O . ASP A 1 376 ? 142.271 153.782 138.571 1.00 51.48 376 ASP A O 1
ATOM 1964 N N . GLN A 1 377 ? 140.822 155.367 137.896 1.00 51.88 377 GLN A N 1
ATOM 1965 C CA . GLN A 1 377 ? 140.111 155.418 139.164 1.00 51.88 377 GLN A CA 1
ATOM 1966 C C . GLN A 1 377 ? 138.773 154.688 139.160 1.00 51.88 377 GLN A C 1
ATOM 1967 O O . GLN A 1 377 ? 138.152 154.575 140.222 1.00 51.88 377 GLN A O 1
ATOM 1973 N N . GLY A 1 378 ? 138.311 154.195 138.012 1.00 49.87 378 GLY A N 1
ATOM 1974 C CA . GLY A 1 378 ? 137.138 153.341 137.995 1.00 49.87 378 GLY A CA 1
ATOM 1975 C C . GLY A 1 378 ? 135.882 153.947 137.402 1.00 49.87 378 GLY A C 1
ATOM 1976 O O . GLY A 1 378 ? 134.774 153.661 137.866 1.00 49.87 378 GLY A O 1
ATOM 1977 N N . VAL A 1 379 ? 136.036 154.787 136.377 1.00 46.24 379 VAL A N 1
ATOM 1978 C CA . VAL A 1 379 ? 134.873 155.384 135.728 1.00 46.24 379 VAL A CA 1
ATOM 1979 C C . VAL A 1 379 ? 134.188 154.370 134.811 1.00 46.24 379 VAL A C 1
ATOM 1980 O O . VAL A 1 379 ? 132.978 154.467 134.563 1.00 46.24 379 VAL A O 1
ATOM 1984 N N . ASP A 1 380 ? 134.944 153.378 134.319 1.00 48.45 380 ASP A N 1
ATOM 1985 C CA . ASP A 1 380 ? 134.505 152.294 133.434 1.00 48.45 380 ASP A CA 1
ATOM 1986 C C . ASP A 1 380 ? 134.202 152.802 132.028 1.00 48.45 380 ASP A C 1
ATOM 1987 O O . ASP A 1 380 ? 133.874 153.976 131.833 1.00 48.45 380 ASP A O 1
ATOM 1992 N N . GLU A 1 381 ? 134.312 151.911 131.039 1.00 47.67 381 GLU A N 1
ATOM 1993 C CA . GLU A 1 381 ? 134.294 152.325 129.641 1.00 47.67 381 GLU A CA 1
ATOM 1994 C C . GLU A 1 381 ? 132.905 152.715 129.150 1.00 47.67 381 GLU A C 1
ATOM 1995 O O . GLU A 1 381 ? 132.791 153.556 128.252 1.00 47.67 381 GLU A O 1
ATOM 1997 N N . PHE A 1 382 ? 131.844 152.124 129.705 1.00 46.67 382 PHE A N 1
ATOM 1998 C CA . PHE A 1 382 ? 130.508 152.399 129.187 1.00 46.67 382 PHE A CA 1
ATOM 1999 C C . PHE A 1 382 ? 130.013 153.792 129.558 1.00 46.67 382 PHE A C 1
ATOM 2000 O O . PHE A 1 382 ? 129.126 154.319 128.879 1.00 46.67 382 PHE A O 1
ATOM 2008 N N . LYS A 1 383 ? 130.559 154.398 130.613 1.00 44.77 383 LYS A N 1
ATOM 2009 C CA . LYS A 1 383 ? 130.176 155.760 130.963 1.00 44.77 383 LYS A CA 1
ATOM 2010 C C . LYS A 1 383 ? 130.833 156.794 130.057 1.00 44.77 383 LYS A C 1
ATOM 2011 O O . LYS A 1 383 ? 130.227 157.832 129.769 1.00 44.77 383 LYS A O 1
ATOM 2017 N N . LEU A 1 384 ? 132.059 156.533 129.602 1.00 44.46 384 LEU A N 1
ATOM 2018 C CA . LEU A 1 384 ? 132.800 157.495 128.797 1.00 44.46 384 LEU A CA 1
ATOM 2019 C C . LEU A 1 384 ? 132.452 157.439 127.315 1.00 44.46 384 LEU A C 1
ATOM 2020 O O . LEU A 1 384 ? 132.876 158.325 126.566 1.00 44.46 384 LEU A O 1
ATOM 2025 N N . THR A 1 385 ? 131.704 156.428 126.874 1.00 46.74 385 THR A N 1
ATOM 2026 C CA . THR A 1 385 ? 131.391 156.292 125.455 1.00 46.74 385 THR A CA 1
ATOM 2027 C C . THR A 1 385 ? 130.304 157.266 125.009 1.00 46.74 385 THR A C 1
ATOM 2028 O O . THR A 1 385 ? 130.322 157.723 123.860 1.00 46.74 385 THR A O 1
ATOM 2032 N N . ASP A 1 386 ? 129.376 157.606 125.894 1.00 48.71 386 ASP A N 1
ATOM 2033 C CA . ASP A 1 386 ? 128.236 158.448 125.533 1.00 48.71 386 ASP A CA 1
ATOM 2034 C C . ASP A 1 386 ? 128.683 159.878 125.254 1.00 48.71 386 ASP A C 1
ATOM 2035 O O . ASP A 1 386 ? 129.267 160.517 126.138 1.00 48.71 386 ASP A O 1
ATOM 2040 N N . PRO A 1 387 ? 128.435 160.421 124.056 1.00 46.66 387 PRO A N 1
ATOM 2041 C CA . PRO A 1 387 ? 128.780 161.828 123.806 1.00 46.66 387 PRO A CA 1
ATOM 2042 C C . PRO A 1 387 ? 127.841 162.817 124.470 1.00 46.66 387 PRO A C 1
ATOM 2043 O O . PRO A 1 387 ? 128.222 163.982 124.640 1.00 46.66 387 PRO A O 1
ATOM 2047 N N . GLU A 1 388 ? 126.631 162.396 124.844 1.00 47.81 388 GLU A N 1
ATOM 2048 C CA . GLU A 1 388 ? 125.712 163.302 125.524 1.00 47.81 388 GLU A CA 1
ATOM 2049 C C . GLU A 1 388 ? 126.136 163.556 126.964 1.00 47.81 388 GLU A C 1
ATOM 2050 O O . GLU A 1 388 ? 125.794 164.597 127.535 1.00 47.81 388 GLU A O 1
ATOM 2056 N N . LEU A 1 389 ? 126.872 162.621 127.567 1.00 43.30 389 LEU A N 1
ATOM 2057 C CA . LEU A 1 389 ? 127.322 162.798 128.943 1.00 43.30 389 LEU A CA 1
ATOM 2058 C C . LEU A 1 389 ? 128.538 163.715 129.010 1.00 43.30 389 LEU A C 1
ATOM 2059 O O . LEU A 1 389 ? 128.479 164.801 129.596 1.00 43.30 389 LEU A O 1
ATOM 2064 N N . ILE A 1 390 ? 129.646 163.301 128.397 1.00 41.88 390 ILE A N 1
ATOM 2065 C CA . ILE A 1 390 ? 130.872 164.098 128.371 1.00 41.88 390 ILE A CA 1
ATOM 2066 C C . ILE A 1 390 ? 130.644 165.226 127.369 1.00 41.88 390 ILE A C 1
ATOM 2067 O O . ILE A 1 390 ? 130.772 165.026 126.160 1.00 41.88 390 ILE A O 1
ATOM 2072 N N . THR A 1 391 ? 130.306 166.419 127.863 1.00 42.63 391 THR A N 1
ATOM 2073 C CA . THR A 1 391 ? 129.898 167.484 126.953 1.00 42.63 391 THR A CA 1
ATOM 2074 C C . THR A 1 391 ? 131.103 168.213 126.363 1.00 42.63 391 THR A C 1
ATOM 2075 O O . THR A 1 391 ? 131.123 168.508 125.162 1.00 42.63 391 THR A O 1
ATOM 2079 N N . GLY A 1 392 ? 132.124 168.486 127.172 1.00 38.83 392 GLY A N 1
ATOM 2080 C CA . GLY A 1 392 ? 133.302 169.166 126.668 1.00 38.83 392 GLY A CA 1
ATOM 2081 C C . GLY A 1 392 ? 134.519 168.907 127.523 1.00 38.83 392 GLY A C 1
ATOM 2082 O O . GLY A 1 392 ? 134.415 168.597 128.714 1.00 38.83 392 GLY A O 1
ATOM 2083 N N . LEU A 1 393 ? 135.688 169.040 126.895 1.00 37.80 393 LEU A N 1
ATOM 2084 C CA . LEU A 1 393 ? 136.970 168.826 127.555 1.00 37.80 393 LEU A CA 1
ATOM 2085 C C . LEU A 1 393 ? 137.900 169.986 127.232 1.00 37.80 393 LEU A C 1
ATOM 2086 O O . LEU A 1 393 ? 138.123 170.294 126.059 1.00 37.80 393 LEU A O 1
ATOM 2091 N N . VAL A 1 394 ? 138.450 170.620 128.265 1.00 39.05 394 VAL A N 1
ATOM 2092 C CA . VAL A 1 394 ? 139.318 171.783 128.108 1.00 39.05 394 VAL A CA 1
ATOM 2093 C C . VAL A 1 394 ? 140.658 171.486 128.766 1.00 39.05 394 VAL A C 1
ATOM 2094 O O . VAL A 1 394 ? 140.703 171.042 129.919 1.00 39.05 394 VAL A O 1
ATOM 2098 N N . ALA A 1 395 ? 141.745 171.730 128.035 1.00 39.50 395 ALA A N 1
ATOM 2099 C CA . ALA A 1 395 ? 143.096 171.623 128.579 1.00 39.50 395 ALA A CA 1
ATOM 2100 C C . ALA A 1 395 ? 143.824 172.932 128.323 1.00 39.50 395 ALA A C 1
ATOM 2101 O O . ALA A 1 395 ? 143.957 173.348 127.170 1.00 39.50 395 ALA A O 1
ATOM 2103 N N . GLN A 1 396 ? 144.313 173.568 129.385 1.00 41.93 396 GLN A N 1
ATOM 2104 C CA . GLN A 1 396 ? 144.881 174.904 129.282 1.00 41.93 396 GLN A CA 1
ATOM 2105 C C . GLN A 1 396 ? 146.190 175.005 130.051 1.00 41.93 396 GLN A C 1
ATOM 2106 O O . GLN A 1 396 ? 146.429 174.270 131.013 1.00 41.93 396 GLN A O 1
ATOM 2112 N N . ARG A 1 397 ? 147.039 175.930 129.603 1.00 42.03 397 ARG A N 1
ATOM 2113 C CA . ARG A 1 397 ? 148.291 176.252 130.273 1.00 42.03 397 ARG A CA 1
ATOM 2114 C C . ARG A 1 397 ? 148.486 177.762 130.255 1.00 42.03 397 ARG A C 1
ATOM 2115 O O . ARG A 1 397 ? 147.925 178.470 129.416 1.00 42.03 397 ARG A O 1
ATOM 2123 N N . LEU A 1 398 ? 149.292 178.249 131.194 1.00 46.01 398 LEU A N 1
ATOM 2124 C CA . LEU A 1 398 ? 149.559 179.673 131.352 1.00 46.01 398 LEU A CA 1
ATOM 2125 C C . LEU A 1 398 ? 151.007 179.968 130.989 1.00 46.01 398 LEU A C 1
ATOM 2126 O O . LEU A 1 398 ? 151.924 179.314 131.497 1.00 46.01 398 LEU A O 1
ATOM 2131 N N . VAL A 1 399 ? 151.211 180.953 130.112 1.00 49.99 399 VAL A N 1
ATOM 2132 C CA . VAL A 1 399 ? 152.546 181.380 129.713 1.00 49.99 399 VAL A CA 1
ATOM 2133 C C . VAL A 1 399 ? 152.656 182.888 129.880 1.00 49.99 399 VAL A C 1
ATOM 2134 O O . VAL A 1 399 ? 151.660 183.611 129.910 1.00 49.99 399 VAL A O 1
ATOM 2138 N N . ARG A 1 400 ? 153.894 183.362 129.989 1.00 57.40 400 ARG A N 1
ATOM 2139 C CA . ARG A 1 400 ? 154.143 184.784 130.178 1.00 57.40 400 ARG A CA 1
ATOM 2140 C C . ARG A 1 400 ? 153.948 185.541 128.870 1.00 57.40 400 ARG A C 1
ATOM 2141 O O . ARG A 1 400 ? 154.328 185.064 127.797 1.00 57.40 400 ARG A O 1
ATOM 2149 N N . LYS A 1 401 ? 153.355 186.729 128.966 1.00 56.13 401 LYS A N 1
ATOM 2150 C CA . LYS A 1 401 ? 153.075 187.568 127.808 1.00 56.13 401 LYS A CA 1
ATOM 2151 C C . LYS A 1 401 ? 154.071 188.717 127.747 1.00 56.13 401 LYS A C 1
ATOM 2152 O O . LYS A 1 401 ? 154.342 189.364 128.763 1.00 56.13 401 LYS A O 1
ATOM 2158 N N . LEU A 1 402 ? 154.610 188.965 126.557 1.00 58.06 402 LEU A N 1
ATOM 2159 C CA . LEU A 1 402 ? 155.535 190.071 126.365 1.00 58.06 402 LEU A CA 1
ATOM 2160 C C . LEU A 1 402 ? 154.805 191.406 126.453 1.00 58.06 402 LEU A C 1
ATOM 2161 O O . LEU A 1 402 ? 153.640 191.531 126.066 1.00 58.06 402 LEU A O 1
ATOM 2166 N N . CYS A 1 403 ? 155.503 192.411 126.974 1.00 67.86 403 CYS A N 1
ATOM 2167 C CA . CYS A 1 403 ? 154.946 193.755 127.030 1.00 67.86 403 CYS A CA 1
ATOM 2168 C C . CYS A 1 403 ? 154.883 194.355 125.631 1.00 67.86 403 CYS A C 1
ATOM 2169 O O . CYS A 1 403 ? 155.830 194.248 124.848 1.00 67.86 403 CYS A O 1
ATOM 2172 N N . ALA A 1 404 ? 153.752 194.990 125.318 1.00 69.51 404 ALA A N 1
ATOM 2173 C CA . ALA A 1 404 ? 153.567 195.550 123.984 1.00 69.51 404 ALA A CA 1
ATOM 2174 C C . ALA A 1 404 ? 154.382 196.820 123.783 1.00 69.51 404 ALA A C 1
ATOM 2175 O O . ALA A 1 404 ? 154.751 197.143 122.648 1.00 69.51 404 ALA A O 1
ATOM 2177 N N . GLN A 1 405 ? 154.665 197.554 124.861 1.00 73.76 405 GLN A N 1
ATOM 2178 C CA . GLN A 1 405 ? 155.393 198.812 124.728 1.00 73.76 405 GLN A CA 1
ATOM 2179 C C . GLN A 1 405 ? 156.862 198.579 124.395 1.00 73.76 405 GLN A C 1
ATOM 2180 O O . GLN A 1 405 ? 157.440 199.307 123.580 1.00 73.76 405 GLN A O 1
ATOM 2186 N N . CYS A 1 406 ? 157.482 197.574 125.009 1.00 74.08 406 CYS A N 1
ATOM 2187 C CA . CYS A 1 406 ? 158.900 197.278 124.804 1.00 74.08 406 CYS A CA 1
ATOM 2188 C C . CYS A 1 406 ? 159.022 195.895 124.167 1.00 74.08 406 CYS A C 1
ATOM 2189 O O . CYS A 1 406 ? 159.095 194.876 124.858 1.00 74.08 406 CYS A O 1
ATOM 2192 N N . SER A 1 407 ? 159.045 195.865 122.838 1.00 71.52 407 SER A N 1
ATOM 2193 C CA . SER A 1 407 ? 159.249 194.637 122.086 1.00 71.52 407 SER A CA 1
ATOM 2194 C C . SER A 1 407 ? 160.277 194.886 120.994 1.00 71.52 407 SER A C 1
ATOM 2195 O O . SER A 1 407 ? 160.356 195.982 120.431 1.00 71.52 407 SER A O 1
ATOM 2198 N N . ILE A 1 408 ? 161.065 193.857 120.697 1.00 68.65 408 ILE A N 1
ATOM 2199 C CA . ILE A 1 408 ? 162.134 193.955 119.713 1.00 68.65 408 ILE A CA 1
ATOM 2200 C C . ILE A 1 408 ? 161.955 192.861 118.672 1.00 68.65 408 ILE A C 1
ATOM 2201 O O . ILE A 1 408 ? 161.356 191.814 118.936 1.00 68.65 408 ILE A O 1
ATOM 2206 N N . THR A 1 409 ? 162.484 193.113 117.479 1.00 67.28 409 THR A N 1
ATOM 2207 C CA . THR A 1 409 ? 162.384 192.175 116.374 1.00 67.28 409 THR A CA 1
ATOM 2208 C C . THR A 1 409 ? 163.487 191.121 116.511 1.00 67.28 409 THR A C 1
ATOM 2209 O O . THR A 1 409 ? 164.292 191.149 117.447 1.00 67.28 409 THR A O 1
ATOM 2213 N N . LEU A 1 410 ? 163.518 190.164 115.579 1.00 67.19 410 LEU A N 1
ATOM 2214 C CA . LEU A 1 410 ? 164.563 189.146 115.588 1.00 67.19 410 LEU A CA 1
ATOM 2215 C C . LEU A 1 410 ? 165.937 189.758 115.343 1.00 67.19 410 LEU A C 1
ATOM 2216 O O . LEU A 1 410 ? 166.924 189.347 115.966 1.00 67.19 410 LEU A O 1
ATOM 2221 N N . THR A 1 411 ? 166.020 190.738 114.438 1.00 68.87 411 THR A N 1
ATOM 2222 C CA . THR A 1 411 ? 167.293 191.401 114.172 1.00 68.87 411 THR A CA 1
ATOM 2223 C C . THR A 1 411 ? 167.785 192.167 115.395 1.00 68.87 411 THR A C 1
ATOM 2224 O O . THR A 1 411 ? 168.979 192.133 115.720 1.00 68.87 411 THR A O 1
ATOM 2228 N N . GLU A 1 412 ? 166.879 192.857 116.090 1.00 69.92 412 GLU A N 1
ATOM 2229 C CA . GLU A 1 412 ? 167.266 193.570 117.303 1.00 69.92 412 GLU A CA 1
ATOM 2230 C C . GLU A 1 412 ? 167.640 192.608 118.423 1.00 69.92 412 GLU A C 1
ATOM 2231 O O . GLU A 1 412 ? 168.465 192.947 119.279 1.00 69.92 412 GLU A O 1
ATOM 2237 N N . TYR A 1 413 ? 167.045 191.413 118.439 1.00 69.65 413 TYR A N 1
ATOM 2238 C CA . TYR A 1 413 ? 167.411 190.424 119.447 1.00 69.65 413 TYR A CA 1
ATOM 2239 C C . TYR A 1 413 ? 168.791 189.840 119.175 1.00 69.65 413 TYR A C 1
ATOM 2240 O O . TYR A 1 413 ? 169.606 189.707 120.095 1.00 69.65 413 TYR A O 1
ATOM 2249 N N . ILE A 1 414 ? 169.076 189.490 117.917 1.00 69.95 414 ILE A N 1
ATOM 2250 C CA . ILE A 1 414 ? 170.386 188.936 117.576 1.00 69.95 414 ILE A CA 1
ATOM 2251 C C . ILE A 1 414 ? 171.471 189.996 117.502 1.00 69.95 414 ILE A C 1
ATOM 2252 O O . ILE A 1 414 ? 172.655 189.648 117.418 1.00 69.95 414 ILE A O 1
ATOM 2257 N N . ALA A 1 415 ? 171.102 191.280 117.521 1.00 71.70 415 ALA A N 1
ATOM 2258 C CA . ALA A 1 415 ? 172.108 192.337 117.529 1.00 71.70 415 ALA A CA 1
ATOM 2259 C C . ALA A 1 415 ? 172.894 192.348 118.835 1.00 71.70 415 ALA A C 1
ATOM 2260 O O . ALA A 1 415 ? 174.103 192.608 118.834 1.00 71.70 415 ALA A O 1
ATOM 2262 N N . SER A 1 416 ? 172.231 192.071 119.957 1.00 73.63 416 SER A N 1
ATOM 2263 C CA . SER A 1 416 ? 172.867 192.091 121.271 1.00 73.63 416 SER A CA 1
ATOM 2264 C C . SER A 1 416 ? 172.523 190.806 122.012 1.00 73.63 416 SER A C 1
ATOM 2265 O O . SER A 1 416 ? 171.411 190.664 122.531 1.00 73.63 416 SER A O 1
ATOM 2268 N N . GLY A 1 417 ? 173.478 189.882 122.067 1.00 75.60 417 GLY A N 1
ATOM 2269 C CA . GLY A 1 417 ? 173.322 188.648 122.822 1.00 75.60 417 GLY A CA 1
ATOM 2270 C C . GLY A 1 417 ? 172.222 187.730 122.334 1.00 75.60 417 GLY A C 1
ATOM 2271 O O . GLY A 1 417 ? 171.507 187.138 123.153 1.00 75.60 417 GLY A O 1
ATOM 2272 N N . GLY A 1 418 ? 172.066 187.596 121.020 1.00 75.04 418 GLY A N 1
ATOM 2273 C CA . GLY A 1 418 ? 171.014 186.761 120.475 1.00 75.04 418 GLY A CA 1
ATOM 2274 C C . GLY A 1 418 ? 171.375 185.291 120.548 1.00 75.04 418 GLY A C 1
ATOM 2275 O O . GLY A 1 418 ? 172.392 184.866 119.974 1.00 75.04 418 GLY A O 1
ATOM 2276 N N . GLY A 1 419 ? 170.560 184.501 121.242 1.00 73.66 419 GLY A N 1
ATOM 2277 C CA . GLY A 1 419 ? 170.731 183.062 121.247 1.00 73.66 419 GLY A CA 1
ATOM 2278 C C . GLY A 1 419 ? 169.493 182.349 120.746 1.00 73.66 419 GLY A C 1
ATOM 2279 O O . GLY A 1 419 ? 168.445 182.384 121.397 1.00 73.66 419 GLY A O 1
ATOM 2280 N N . ILE A 1 420 ? 169.599 181.697 119.591 1.00 71.60 420 ILE A N 1
ATOM 2281 C CA . ILE A 1 420 ? 168.472 181.021 118.960 1.00 71.60 420 ILE A CA 1
ATOM 2282 C C . ILE A 1 420 ? 168.911 179.617 118.559 1.00 71.60 420 ILE A C 1
ATOM 2283 O O . ILE A 1 420 ? 170.017 179.430 118.039 1.00 71.60 420 ILE A O 1
ATOM 2288 N N . SER A 1 421 ? 168.061 178.630 118.832 1.00 69.17 421 SER A N 1
ATOM 2289 C CA . SER A 1 421 ? 168.351 177.248 118.495 1.00 69.17 421 SER A CA 1
ATOM 2290 C C . SER A 1 421 ? 167.880 176.941 117.075 1.00 69.17 421 SER A C 1
ATOM 2291 O O . SER A 1 421 ? 167.321 177.792 116.378 1.00 69.17 421 SER A O 1
ATOM 2294 N N . ASP A 1 422 ? 168.112 175.703 116.636 1.00 70.82 422 ASP A N 1
ATOM 2295 C CA . ASP A 1 422 ? 167.690 175.299 115.299 1.00 70.82 422 ASP A CA 1
ATOM 2296 C C . ASP A 1 422 ? 166.182 175.089 115.227 1.00 70.82 422 ASP A C 1
ATOM 2297 O O . ASP A 1 422 ? 165.548 175.464 114.234 1.00 70.82 422 ASP A O 1
ATOM 2302 N N . THR A 1 423 ? 165.595 174.492 116.268 1.00 67.72 423 THR A N 1
ATOM 2303 C CA . THR A 1 423 ? 164.147 174.309 116.299 1.00 67.72 423 THR A CA 1
ATOM 2304 C C . THR A 1 423 ? 163.423 175.646 116.397 1.00 67.72 423 THR A C 1
ATOM 2305 O O . THR A 1 423 ? 162.383 175.845 115.757 1.00 67.72 423 THR A O 1
ATOM 2309 N N . ASP A 1 424 ? 163.957 176.572 117.199 1.00 64.32 424 ASP A N 1
ATOM 2310 C CA . ASP A 1 424 ? 163.375 177.908 117.279 1.00 64.32 424 ASP A CA 1
ATOM 2311 C C . ASP A 1 424 ? 163.458 178.624 115.938 1.00 64.32 424 ASP A C 1
ATOM 2312 O O . ASP A 1 424 ? 162.511 179.307 115.532 1.00 64.32 424 ASP A O 1
ATOM 2317 N N . ARG A 1 425 ? 164.584 178.479 115.235 1.00 68.33 425 ARG A N 1
ATOM 2318 C CA . ARG A 1 425 ? 164.704 179.059 113.901 1.00 68.33 425 ARG A CA 1
ATOM 2319 C C . ARG A 1 425 ? 163.706 178.433 112.935 1.00 68.33 425 ARG A C 1
ATOM 2320 O O . ARG A 1 425 ? 163.159 179.121 112.066 1.00 68.33 425 ARG A O 1
ATOM 2328 N N . LYS A 1 426 ? 163.467 177.125 113.064 1.00 63.55 426 LYS A N 1
ATOM 2329 C CA . LYS A 1 426 ? 162.471 176.462 112.227 1.00 63.55 426 LYS A CA 1
ATOM 2330 C C . LYS A 1 426 ? 161.063 176.978 112.503 1.00 63.55 426 LYS A C 1
ATOM 2331 O O . LYS A 1 426 ? 160.268 177.139 111.570 1.00 63.55 426 LYS A O 1
ATOM 2337 N N . ILE A 1 427 ? 160.736 177.234 113.771 1.00 58.96 427 ILE A N 1
ATOM 2338 C CA . ILE A 1 427 ? 159.412 177.757 114.106 1.00 58.96 427 ILE A CA 1
ATOM 2339 C C . ILE A 1 427 ? 159.256 179.193 113.612 1.00 58.96 427 ILE A C 1
ATOM 2340 O O . ILE A 1 427 ? 158.216 179.563 113.053 1.00 58.96 427 ILE A O 1
ATOM 2345 N N . ILE A 1 428 ? 160.288 180.021 113.799 1.00 61.10 428 ILE A N 1
ATOM 2346 C CA . ILE A 1 428 ? 160.227 181.419 113.375 1.00 61.10 428 ILE A CA 1
ATOM 2347 C C . ILE A 1 428 ? 160.222 181.541 111.851 1.00 61.10 428 ILE A C 1
ATOM 2348 O O . ILE A 1 428 ? 159.597 182.461 111.303 1.00 61.10 428 ILE A O 1
ATOM 2353 N N . SER A 1 429 ? 160.862 180.602 111.148 1.00 61.34 429 SER A N 1
ATOM 2354 C CA . SER A 1 429 ? 161.022 180.693 109.697 1.00 61.34 429 SER A CA 1
ATOM 2355 C C . SER A 1 429 ? 159.676 180.775 108.985 1.00 61.34 429 SER A C 1
ATOM 2356 O O . SER A 1 429 ? 158.747 180.022 109.291 1.00 61.34 429 SER A O 1
ATOM 2359 N N . GLY A 1 430 ? 159.582 181.702 108.030 1.00 61.64 430 GLY A N 1
ATOM 2360 C CA . GLY A 1 430 ? 158.355 182.027 107.348 1.00 61.64 430 GLY A CA 1
ATOM 2361 C C . GLY A 1 430 ? 157.693 183.295 107.852 1.00 61.64 430 GLY A C 1
ATOM 2362 O O . GLY A 1 430 ? 157.056 184.006 107.067 1.00 61.64 430 GLY A O 1
ATOM 2363 N N . HIS A 1 431 ? 157.832 183.591 109.141 1.00 58.80 431 HIS A N 1
ATOM 2364 C CA . HIS A 1 431 ? 157.268 184.779 109.776 1.00 58.80 431 HIS A CA 1
ATOM 2365 C C . HIS A 1 431 ? 158.305 185.432 110.681 1.00 58.80 431 HIS A C 1
ATOM 2366 O O . HIS A 1 431 ? 158.051 185.720 111.853 1.00 58.80 431 HIS A O 1
ATOM 2373 N N . GLU A 1 432 ? 159.508 185.651 110.139 1.00 61.72 432 GLU A N 1
ATOM 2374 C CA . GLU A 1 432 ? 160.611 186.178 110.939 1.00 61.72 432 GLU A CA 1
ATOM 2375 C C . GLU A 1 432 ? 160.329 187.594 111.431 1.00 61.72 432 GLU A C 1
ATOM 2376 O O . GLU A 1 432 ? 160.662 187.938 112.570 1.00 61.72 432 GLU A O 1
ATOM 2382 N N . THR A 1 433 ? 159.726 188.432 110.586 1.00 61.61 433 THR A N 1
ATOM 2383 C CA . THR A 1 433 ? 159.453 189.810 110.978 1.00 61.61 433 THR A CA 1
ATOM 2384 C C . THR A 1 433 ? 158.300 189.919 111.969 1.00 61.61 433 THR A C 1
ATOM 2385 O O . THR A 1 433 ? 158.224 190.909 112.704 1.00 61.61 433 THR A O 1
ATOM 2389 N N . SER A 1 434 ? 157.405 188.931 112.004 1.00 58.93 434 SER A N 1
ATOM 2390 C CA . SER A 1 434 ? 156.222 189.018 112.852 1.00 58.93 434 SER A CA 1
ATOM 2391 C C . SER A 1 434 ? 156.525 188.743 114.321 1.00 58.93 434 SER A C 1
ATOM 2392 O O . SER A 1 434 ? 155.846 189.290 115.197 1.00 58.93 434 SER A O 1
ATOM 2395 N N . VAL A 1 435 ? 157.524 187.905 114.613 1.00 58.53 435 VAL A N 1
ATOM 2396 C CA . VAL A 1 435 ? 157.770 187.502 115.996 1.00 58.53 435 VAL A CA 1
ATOM 2397 C C . VAL A 1 435 ? 158.397 188.651 116.782 1.00 58.53 435 VAL A C 1
ATOM 2398 O O . VAL A 1 435 ? 158.963 189.599 116.225 1.00 58.53 435 VAL A O 1
ATOM 2402 N N . ARG A 1 436 ? 158.284 188.560 118.106 1.00 61.10 436 ARG A N 1
ATOM 2403 C CA . ARG A 1 436 ? 158.808 189.567 119.016 1.00 61.10 436 ARG A CA 1
ATOM 2404 C C . ARG A 1 436 ? 159.548 188.888 120.160 1.00 61.10 436 ARG A C 1
ATOM 2405 O O . ARG A 1 436 ? 159.310 187.720 120.477 1.00 61.10 436 ARG A O 1
ATOM 2413 N N . PHE A 1 437 ? 160.454 189.639 120.777 1.00 63.31 437 PHE A N 1
ATOM 2414 C CA . PHE A 1 437 ? 161.311 189.150 121.844 1.00 63.31 437 PHE A CA 1
ATOM 2415 C C . PHE A 1 437 ? 161.291 190.121 123.015 1.00 63.31 437 PHE A C 1
ATOM 2416 O O . PHE A 1 437 ? 160.995 191.307 122.833 1.00 63.31 437 PHE A O 1
ATOM 2424 N N . PRO A 1 438 ? 161.572 189.644 124.233 1.00 66.31 438 PRO A N 1
ATOM 2425 C CA . PRO A 1 438 ? 161.600 190.549 125.390 1.00 66.31 438 PRO A CA 1
ATOM 2426 C C . PRO A 1 438 ? 162.683 191.609 125.260 1.00 66.31 438 PRO A C 1
ATOM 2427 O O . PRO A 1 438 ? 163.756 191.372 124.701 1.00 66.31 438 PRO A O 1
ATOM 2431 N N . ASN A 1 439 ? 162.387 192.795 125.793 1.00 77.88 439 ASN A N 1
ATOM 2432 C CA . ASN A 1 439 ? 163.294 193.928 125.697 1.00 77.88 439 ASN A CA 1
ATOM 2433 C C . ASN A 1 439 ? 163.988 194.151 127.030 1.00 77.88 439 ASN A C 1
ATOM 2434 O O . ASN A 1 439 ? 163.306 194.346 128.048 1.00 77.88 439 ASN A O 1
ATOM 2439 N N . PRO A 1 440 ? 165.320 194.132 127.075 1.00 84.95 440 PRO A N 1
ATOM 2440 C CA . PRO A 1 440 ? 166.029 194.380 128.339 1.00 84.95 440 PRO A CA 1
ATOM 2441 C C . PRO A 1 440 ? 166.066 195.851 128.725 1.00 84.95 440 PRO A C 1
ATOM 2442 O O . PRO A 1 440 ? 165.366 196.677 128.128 1.00 84.95 440 PRO A O 1
ATOM 2446 N N . ARG A 1 441 ? 166.850 196.158 129.761 1.00 92.35 441 ARG A N 1
ATOM 2447 C CA . ARG A 1 441 ? 167.199 197.474 130.313 1.00 92.35 441 ARG A CA 1
ATOM 2448 C C . ARG A 1 441 ? 166.115 198.060 131.214 1.00 92.35 441 ARG A C 1
ATOM 2449 O O . ARG A 1 441 ? 166.333 199.152 131.760 1.00 92.35 441 ARG A O 1
ATOM 2451 N N . ALA A 1 442 ? 164.972 197.388 131.392 1.00 92.93 442 ALA A N 1
ATOM 2452 C CA . ALA A 1 442 ? 163.970 197.718 132.411 1.00 92.93 442 ALA A CA 1
ATOM 2453 C C . ALA A 1 442 ? 163.451 199.152 132.250 1.00 92.93 442 ALA A C 1
ATOM 2454 O O . ALA A 1 442 ? 163.698 200.037 133.071 1.00 92.93 442 ALA A O 1
ATOM 2456 N N . LYS A 1 443 ? 162.723 199.357 131.154 1.00 92.25 443 LYS A N 1
ATOM 2457 C CA . LYS A 1 443 ? 162.182 200.671 130.833 1.00 92.25 443 LYS A CA 1
ATOM 2458 C C . LYS A 1 443 ? 161.066 201.056 131.809 1.00 92.25 443 LYS A C 1
ATOM 2459 O O . LYS A 1 443 ? 160.766 200.349 132.776 1.00 92.25 443 LYS A O 1
ATOM 2465 N N . LYS A 1 444 ? 160.449 202.213 131.540 1.00 92.78 444 LYS A N 1
ATOM 2466 C CA . LYS A 1 444 ? 159.474 202.786 132.466 1.00 92.78 444 LYS A CA 1
ATOM 2467 C C . LYS A 1 444 ? 158.244 201.898 132.617 1.00 92.78 444 LYS A C 1
ATOM 2468 O O . LYS A 1 444 ? 157.726 201.729 133.727 1.00 92.78 444 LYS A O 1
ATOM 2470 N N . CYS A 1 445 ? 157.759 201.329 131.517 1.00 91.66 445 CYS A N 1
ATOM 2471 C CA . CYS A 1 445 ? 156.624 200.424 131.596 1.00 91.66 445 CYS A CA 1
ATOM 2472 C C . CYS A 1 445 ? 157.042 199.109 132.244 1.00 91.66 445 CYS A C 1
ATOM 2473 O O . CYS A 1 445 ? 158.227 198.763 132.288 1.00 91.66 445 CYS A O 1
ATOM 2476 N N . CYS A 1 446 ? 156.042 198.392 132.770 1.00 87.17 446 CYS A N 1
ATOM 2477 C CA . CYS A 1 446 ? 156.137 197.026 133.292 1.00 87.17 446 CYS A CA 1
ATOM 2478 C C . CYS A 1 446 ? 157.312 196.814 134.244 1.00 87.17 446 CYS A C 1
ATOM 2479 O O . CYS A 1 446 ? 157.776 197.760 134.890 1.00 87.17 446 CYS A O 1
ATOM 2482 N N . ARG A 1 447 ? 157.780 195.572 134.363 1.00 85.68 447 ARG A N 1
ATOM 2483 C CA . ARG A 1 447 ? 158.885 195.250 135.260 1.00 85.68 447 ARG A CA 1
ATOM 2484 C C . ARG A 1 447 ? 160.115 194.762 134.506 1.00 85.68 447 ARG A C 1
ATOM 2485 O O . ARG A 1 447 ? 161.195 195.342 134.661 1.00 85.68 447 ARG A O 1
ATOM 2487 N N . ASP A 1 448 ? 159.987 193.713 133.690 1.00 78.45 448 ASP A N 1
ATOM 2488 C CA . ASP A 1 448 ? 161.128 193.149 132.979 1.00 78.45 448 ASP A CA 1
ATOM 2489 C C . ASP A 1 448 ? 160.763 192.759 131.552 1.00 78.45 448 ASP A C 1
ATOM 2490 O O . ASP A 1 448 ? 161.300 191.784 131.015 1.00 78.45 448 ASP A O 1
ATOM 2495 N N . GLY A 1 449 ? 159.858 193.504 130.923 1.00 70.54 449 GLY A N 1
ATOM 2496 C CA . GLY A 1 449 ? 159.405 193.190 129.586 1.00 70.54 449 GLY A CA 1
ATOM 2497 C C . GLY A 1 449 ? 158.267 192.197 129.509 1.00 70.54 449 GLY A C 1
ATOM 2498 O O . GLY A 1 449 ? 157.878 191.813 128.399 1.00 70.54 449 GLY A O 1
ATOM 2499 N N . TYR A 1 450 ? 157.719 191.772 130.645 1.00 65.08 450 TYR A N 1
ATOM 2500 C CA . TYR A 1 450 ? 156.599 190.845 130.689 1.00 65.08 450 TYR A CA 1
ATOM 2501 C C . TYR A 1 450 ? 155.414 191.514 131.369 1.00 65.08 450 TYR A C 1
ATOM 2502 O O . TYR A 1 450 ? 155.577 192.219 132.369 1.00 65.08 450 TYR A O 1
ATOM 2511 N N . ASN A 1 451 ? 154.219 191.289 130.821 1.00 63.23 451 ASN A N 1
ATOM 2512 C CA . ASN A 1 451 ? 152.987 191.909 131.312 1.00 63.23 451 ASN A CA 1
ATOM 2513 C C . ASN A 1 451 ? 151.962 190.794 131.506 1.00 63.23 451 ASN A C 1
ATOM 2514 O O . ASN A 1 451 ? 151.217 190.457 130.582 1.00 63.23 451 ASN A O 1
ATOM 2519 N N . GLY A 1 452 ? 151.923 190.227 132.710 1.00 57.49 452 GLY A N 1
ATOM 2520 C CA . GLY A 1 452 ? 150.914 189.237 133.027 1.00 57.49 452 GLY A CA 1
ATOM 2521 C C . GLY A 1 452 ? 151.152 187.896 132.349 1.00 57.49 452 GLY A C 1
ATOM 2522 O O . GLY A 1 452 ? 152.262 187.552 131.935 1.00 57.49 452 GLY A O 1
ATOM 2523 N N . ARG A 1 453 ? 150.068 187.129 132.242 1.00 52.87 453 ARG A N 1
ATOM 2524 C CA . ARG A 1 453 ? 150.110 185.799 131.655 1.00 52.87 453 ARG A CA 1
ATOM 2525 C C . ARG A 1 453 ? 148.870 185.581 130.798 1.00 52.87 453 ARG A C 1
ATOM 2526 O O . ARG A 1 453 ? 147.838 186.229 130.984 1.00 52.87 453 ARG A O 1
ATOM 2534 N N . THR A 1 454 ? 148.990 184.654 129.850 1.00 47.25 454 THR A N 1
ATOM 2535 C CA . THR A 1 454 ? 147.914 184.307 128.934 1.00 47.25 454 THR A CA 1
ATOM 2536 C C . THR A 1 454 ? 147.727 182.797 128.898 1.00 47.25 454 THR A C 1
ATOM 2537 O O . THR A 1 454 ? 148.646 182.023 129.184 1.00 47.25 454 THR A O 1
ATOM 2541 N N . ILE A 1 455 ? 146.517 182.390 128.522 1.00 43.72 455 ILE A N 1
ATOM 2542 C CA . ILE A 1 455 ? 146.120 180.988 128.489 1.00 43.72 455 ILE A CA 1
ATOM 2543 C C . ILE A 1 455 ? 146.199 180.489 127.054 1.00 43.72 455 ILE A C 1
ATOM 2544 O O . ILE A 1 455 ? 145.666 181.123 126.133 1.00 43.72 455 ILE A O 1
ATOM 2549 N N . LEU A 1 456 ? 146.887 179.368 126.860 1.00 43.12 456 LEU A N 1
ATOM 2550 C CA . LEU A 1 456 ? 146.817 178.590 125.631 1.00 43.12 456 LEU A CA 1
ATOM 2551 C C . LEU A 1 456 ? 146.053 177.312 125.940 1.00 43.12 456 LEU A C 1
ATOM 2552 O O . LEU A 1 456 ? 146.443 176.555 126.835 1.00 43.12 456 LEU A O 1
ATOM 2557 N N . ALA A 1 457 ? 144.967 177.076 125.208 1.00 41.06 457 ALA A N 1
ATOM 2558 C CA . ALA A 1 457 ? 144.044 176.010 125.557 1.00 41.06 457 ALA A CA 1
ATOM 2559 C C . ALA A 1 457 ? 143.573 175.281 124.309 1.00 41.06 457 ALA A C 1
ATOM 2560 O O . ALA A 1 457 ? 143.635 175.798 123.191 1.00 41.06 457 ALA A O 1
ATOM 2562 N N . GLU A 1 458 ? 143.112 174.055 124.528 1.00 42.46 458 GLU A N 1
ATOM 2563 C CA . GLU A 1 458 ? 142.419 173.258 123.527 1.00 42.46 458 GLU A CA 1
ATOM 2564 C C . GLU A 1 458 ? 141.084 172.820 124.110 1.00 42.46 458 GLU A C 1
ATOM 2565 O O . GLU A 1 458 ? 141.027 172.323 125.241 1.00 42.46 458 GLU A O 1
ATOM 2571 N N . VAL A 1 459 ? 140.015 173.026 123.346 1.00 41.26 459 VAL A N 1
ATOM 2572 C CA . VAL A 1 459 ? 138.658 172.687 123.760 1.00 41.26 459 VAL A CA 1
ATOM 2573 C C . VAL A 1 459 ? 138.096 171.698 122.751 1.00 41.26 459 VAL A C 1
ATOM 2574 O O . VAL A 1 459 ? 138.076 171.976 121.545 1.00 41.26 459 VAL A O 1
ATOM 2578 N N . ILE A 1 460 ? 137.639 170.549 123.242 1.00 43.01 460 ILE A N 1
ATOM 2579 C CA . ILE A 1 460 ? 137.106 169.479 122.410 1.00 43.01 460 ILE A CA 1
ATOM 2580 C C . ILE A 1 460 ? 135.659 169.234 122.807 1.00 43.01 460 ILE A C 1
ATOM 2581 O O . ILE A 1 460 ? 135.352 169.079 123.995 1.00 43.01 460 ILE A O 1
ATOM 2586 N N . GLU A 1 461 ? 134.774 169.205 121.812 1.00 46.38 461 GLU A N 1
ATOM 2587 C CA . GLU A 1 461 ? 133.408 168.755 122.016 1.00 46.38 461 GLU A CA 1
ATOM 2588 C C . GLU A 1 461 ? 133.303 167.341 121.471 1.00 46.38 461 GLU A C 1
ATOM 2589 O O . GLU A 1 461 ? 133.338 167.158 120.244 1.00 46.38 461 GLU A O 1
ATOM 2595 N N . PRO A 1 462 ? 133.193 166.322 122.322 1.00 44.34 462 PRO A N 1
ATOM 2596 C CA . PRO A 1 462 ? 133.296 164.939 121.844 1.00 44.34 462 PRO A CA 1
ATOM 2597 C C . PRO A 1 462 ? 132.146 164.537 120.936 1.00 44.34 462 PRO A C 1
ATOM 2598 O O . PRO A 1 462 ? 131.019 165.024 121.054 1.00 44.34 462 PRO A O 1
ATOM 2602 N N . ASP A 1 463 ? 132.456 163.630 120.015 1.00 47.34 463 ASP A N 1
ATOM 2603 C CA . ASP A 1 463 ? 131.498 163.039 119.096 1.00 47.34 463 ASP A CA 1
ATOM 2604 C C . ASP A 1 463 ? 131.431 161.539 119.361 1.00 47.34 463 ASP A C 1
ATOM 2605 O O . ASP A 1 463 ? 132.218 160.990 120.136 1.00 47.34 463 ASP A O 1
ATOM 2610 N N . SER A 1 464 ? 130.465 160.876 118.722 1.00 45.63 464 SER A N 1
ATOM 2611 C CA . SER A 1 464 ? 130.322 159.433 118.891 1.00 45.63 464 SER A CA 1
ATOM 2612 C C . SER A 1 464 ? 131.530 158.689 118.334 1.00 45.63 464 SER A C 1
ATOM 2613 O O . SER A 1 464 ? 132.067 157.780 118.978 1.00 45.63 464 SER A O 1
ATOM 2616 N N . LYS A 1 465 ? 131.978 159.072 117.135 1.00 45.72 465 LYS A N 1
ATOM 2617 C CA . LYS A 1 465 ? 133.124 158.408 116.520 1.00 45.72 465 LYS A CA 1
ATOM 2618 C C . LYS A 1 465 ? 134.409 158.686 117.291 1.00 45.72 465 LYS A C 1
ATOM 2619 O O . LYS A 1 465 ? 135.236 157.784 117.470 1.00 45.72 465 LYS A O 1
ATOM 2625 N N . LEU A 1 466 ? 134.593 159.927 117.751 1.00 43.79 466 LEU A N 1
ATOM 2626 C CA . LEU A 1 466 ? 135.791 160.270 118.513 1.00 43.79 466 LEU A CA 1
ATOM 2627 C C . LEU A 1 466 ? 135.858 159.497 119.823 1.00 43.79 466 LEU A C 1
ATOM 2628 O O . LEU A 1 466 ? 136.914 158.962 120.184 1.00 43.79 466 LEU A O 1
ATOM 2633 N N . LEU A 1 467 ? 134.737 159.414 120.543 1.00 42.14 467 LEU A N 1
ATOM 2634 C CA . LEU A 1 467 ? 134.723 158.669 121.797 1.00 42.14 467 LEU A CA 1
ATOM 2635 C C . LEU A 1 467 ? 134.862 157.171 121.565 1.00 42.14 467 LEU A C 1
ATOM 2636 O O . LEU A 1 467 ? 135.466 156.474 122.388 1.00 42.14 467 LEU A O 1
ATOM 2641 N N . ARG A 1 468 ? 134.314 156.658 120.459 1.00 45.76 468 ARG A N 1
ATOM 2642 C CA . ARG A 1 468 ? 134.506 155.250 120.126 1.00 45.76 468 ARG A CA 1
ATOM 2643 C C . ARG A 1 468 ? 135.969 154.948 119.825 1.00 45.76 468 ARG A C 1
ATOM 2644 O O . ARG A 1 468 ? 136.488 153.903 120.234 1.00 45.76 468 ARG A O 1
ATOM 2652 N N . LEU A 1 469 ? 136.647 155.848 119.108 1.00 43.20 469 LEU A N 1
ATOM 2653 C CA . LEU A 1 469 ? 138.062 155.648 118.810 1.00 43.20 469 LEU A CA 1
ATOM 2654 C C . LEU A 1 469 ? 138.918 155.769 120.065 1.00 43.20 469 LEU A C 1
ATOM 2655 O O . LEU A 1 469 ? 139.903 155.039 120.222 1.00 43.20 469 LEU A O 1
ATOM 2660 N N . VAL A 1 470 ? 138.565 156.692 120.962 1.00 41.32 470 VAL A N 1
ATOM 2661 C CA . VAL A 1 470 ? 139.329 156.864 122.195 1.00 41.32 470 VAL A CA 1
ATOM 2662 C C . VAL A 1 470 ? 139.142 155.662 123.116 1.00 41.32 470 VAL A C 1
ATOM 2663 O O . VAL A 1 470 ? 140.104 155.171 123.720 1.00 41.32 470 VAL A O 1
ATOM 2667 N N . ALA A 1 471 ? 137.909 155.156 123.222 1.00 46.35 471 ALA A N 1
ATOM 2668 C CA . ALA A 1 471 ? 137.629 154.038 124.119 1.00 46.35 471 ALA A CA 1
ATOM 2669 C C . ALA A 1 471 ? 138.324 152.757 123.674 1.00 46.35 471 ALA A C 1
ATOM 2670 O O . ALA A 1 471 ? 138.598 151.883 124.505 1.00 46.35 471 ALA A O 1
ATOM 2672 N N . GLU A 1 472 ? 138.617 152.625 122.381 1.00 50.31 472 GLU A N 1
ATOM 2673 C CA . GLU A 1 472 ? 139.356 151.472 121.885 1.00 50.31 472 GLU A CA 1
ATOM 2674 C C . GLU A 1 472 ? 140.850 151.560 122.166 1.00 50.31 472 GLU A C 1
ATOM 2675 O O . GLU A 1 472 ? 141.566 150.582 121.927 1.00 50.31 472 GLU A O 1
ATOM 2681 N N . GLY A 1 473 ? 141.334 152.696 122.663 1.00 53.53 473 GLY A N 1
ATOM 2682 C CA . GLY A 1 473 ? 142.744 152.840 122.968 1.00 53.53 473 GLY A CA 1
ATOM 2683 C C . GLY A 1 473 ? 143.638 152.933 121.754 1.00 53.53 473 GLY A C 1
ATOM 2684 O O . GLY A 1 473 ? 144.804 152.533 121.820 1.00 53.53 473 GLY A O 1
ATOM 2685 N N . LYS A 1 474 ? 143.117 153.444 120.636 1.00 55.43 474 LYS A N 1
ATOM 2686 C CA . LYS A 1 474 ? 143.913 153.528 119.416 1.00 55.43 474 LYS A CA 1
ATOM 2687 C C . LYS A 1 474 ? 145.028 154.559 119.548 1.00 55.43 474 LYS A C 1
ATOM 2688 O O . LYS A 1 474 ? 146.182 154.283 119.200 1.00 55.43 474 LYS A O 1
ATOM 2694 N N . ARG A 1 475 ? 144.684 155.771 120.007 1.00 53.07 475 ARG A N 1
ATOM 2695 C CA . ARG A 1 475 ? 145.578 156.923 120.151 1.00 53.07 475 ARG A CA 1
ATOM 2696 C C . ARG A 1 475 ? 146.122 157.410 118.809 1.00 53.07 475 ARG A C 1
ATOM 2697 O O . ARG A 1 475 ? 146.924 158.348 118.762 1.00 53.07 475 ARG A O 1
ATOM 2705 N N . GLU A 1 476 ? 145.688 156.785 117.718 1.00 64.68 476 GLU A N 1
ATOM 2706 C CA . GLU A 1 476 ? 146.035 157.183 116.364 1.00 64.68 476 GLU A CA 1
ATOM 2707 C C . GLU A 1 476 ? 144.765 157.138 115.529 1.00 64.68 476 GLU A C 1
ATOM 2708 O O . GLU A 1 476 ? 143.898 156.286 115.751 1.00 64.68 476 GLU A O 1
ATOM 2714 N N . ASP A 1 477 ? 144.649 158.083 114.595 1.00 63.57 477 ASP A N 1
ATOM 2715 C CA . ASP A 1 477 ? 143.453 158.353 113.797 1.00 63.57 477 ASP A CA 1
ATOM 2716 C C . ASP A 1 477 ? 142.263 158.791 114.646 1.00 63.57 477 ASP A C 1
ATOM 2717 O O . ASP A 1 477 ? 141.144 158.896 114.130 1.00 63.57 477 ASP A O 1
ATOM 2722 N N . ALA A 1 478 ? 142.475 159.046 115.937 1.00 54.85 478 ALA A N 1
ATOM 2723 C CA . ALA A 1 478 ? 141.499 159.689 116.807 1.00 54.85 478 ALA A CA 1
ATOM 2724 C C . ALA A 1 478 ? 141.820 161.163 117.005 1.00 54.85 478 ALA A C 1
ATOM 2725 O O . ALA A 1 478 ? 140.929 162.013 116.922 1.00 54.85 478 ALA A O 1
ATOM 2727 N N . GLN A 1 479 ? 143.089 161.478 117.274 1.00 51.79 479 GLN A N 1
ATOM 2728 C CA . GLN A 1 479 ? 143.537 162.864 117.215 1.00 51.79 479 GLN A CA 1
ATOM 2729 C C . GLN A 1 479 ? 143.462 163.394 115.789 1.00 51.79 479 GLN A C 1
ATOM 2730 O O . GLN A 1 479 ? 143.135 164.566 115.570 1.00 51.79 479 GLN A O 1
ATOM 2736 N N . HIS A 1 480 ? 143.768 162.542 114.806 1.00 52.56 480 HIS A N 1
ATOM 2737 C CA . HIS A 1 480 ? 143.625 162.928 113.406 1.00 52.56 480 HIS A CA 1
ATOM 2738 C C . HIS A 1 480 ? 142.168 163.207 113.056 1.00 52.56 480 HIS A C 1
ATOM 2739 O O . HIS A 1 480 ? 141.869 164.150 112.314 1.00 52.56 480 HIS A O 1
ATOM 2746 N N . TYR A 1 481 ? 141.249 162.387 113.575 1.00 48.78 481 TYR A N 1
ATOM 2747 C CA . TYR A 1 481 ? 139.824 162.621 113.358 1.00 48.78 481 TYR A CA 1
ATOM 2748 C C . TYR A 1 481 ? 139.380 163.940 113.978 1.00 48.78 481 TYR A C 1
ATOM 2749 O O . TYR A 1 481 ? 138.579 164.674 113.388 1.00 48.78 481 TYR A O 1
ATOM 2758 N N . TRP A 1 482 ? 139.882 164.249 115.175 1.00 46.80 482 TRP A N 1
ATOM 2759 C CA . TRP A 1 482 ? 139.535 165.505 115.832 1.00 46.80 482 TRP A CA 1
ATOM 2760 C C . TRP A 1 482 ? 140.097 166.705 115.077 1.00 46.80 482 TRP A C 1
ATOM 2761 O O . TRP A 1 482 ? 139.422 167.731 114.942 1.00 46.80 482 TRP A O 1
ATOM 2772 N N . LEU A 1 483 ? 141.328 166.596 114.574 1.00 47.52 483 LEU A N 1
ATOM 2773 C CA . LEU A 1 483 ? 141.956 167.729 113.904 1.00 47.52 483 LEU A CA 1
ATOM 2774 C C . LEU A 1 483 ? 141.409 167.956 112.500 1.00 47.52 483 LEU A C 1
ATOM 2775 O O . LEU A 1 483 ? 141.302 169.107 112.064 1.00 47.52 483 LEU A O 1
ATOM 2780 N N . THR A 1 484 ? 141.060 166.890 111.779 1.00 50.03 484 THR A N 1
ATOM 2781 C CA . THR A 1 484 ? 140.623 167.028 110.392 1.00 50.03 484 THR A CA 1
ATOM 2782 C C . THR A 1 484 ? 139.103 167.097 110.270 1.00 50.03 484 THR A C 1
ATOM 2783 O O . THR A 1 484 ? 138.561 168.073 109.741 1.00 50.03 484 THR A O 1
ATOM 2787 N N . SER A 1 485 ? 138.404 166.065 110.748 1.00 49.21 485 SER A N 1
ATOM 2788 C CA . SER A 1 485 ? 136.959 165.998 110.550 1.00 49.21 485 SER A CA 1
ATOM 2789 C C . SER A 1 485 ? 136.220 166.975 111.456 1.00 49.21 485 SER A C 1
ATOM 2790 O O . SER A 1 485 ? 135.263 167.627 111.023 1.00 49.21 485 SER A O 1
ATOM 2793 N N . LEU A 1 486 ? 136.643 167.093 112.712 1.00 47.37 486 LEU A N 1
ATOM 2794 C CA . LEU A 1 486 ? 135.981 167.969 113.668 1.00 47.37 486 LEU A CA 1
ATOM 2795 C C . LEU A 1 486 ? 136.489 169.403 113.615 1.00 47.37 486 LEU A C 1
ATOM 2796 O O . LEU A 1 486 ? 135.979 170.247 114.360 1.00 47.37 486 LEU A O 1
ATOM 2801 N N . HIS A 1 487 ? 137.471 169.689 112.752 1.00 49.69 487 HIS A N 1
ATOM 2802 C CA . HIS A 1 487 ? 138.074 171.019 112.611 1.00 49.69 487 HIS A CA 1
ATOM 2803 C C . HIS A 1 487 ? 138.608 171.539 113.944 1.00 49.69 487 HIS A C 1
ATOM 2804 O O . HIS A 1 487 ? 138.478 172.721 114.269 1.00 49.69 487 HIS A O 1
ATOM 2811 N N . GLY A 1 488 ? 139.214 170.646 114.724 1.00 47.12 488 GLY A N 1
ATOM 2812 C CA . GLY A 1 488 ? 139.743 171.022 116.014 1.00 47.12 488 GLY A CA 1
ATOM 2813 C C . GLY A 1 488 ? 141.138 171.613 115.936 1.00 47.12 488 GLY A C 1
ATOM 2814 O O . GLY A 1 488 ? 141.852 171.461 114.947 1.00 47.12 488 GLY A O 1
ATOM 2815 N N . MET A 1 489 ? 141.517 172.303 117.008 1.00 46.51 489 MET A N 1
ATOM 2816 C CA . MET A 1 489 ? 142.837 172.902 117.137 1.00 46.51 489 MET A CA 1
ATOM 2817 C C . MET A 1 489 ? 143.417 172.494 118.481 1.00 46.51 489 MET A C 1
ATOM 2818 O O . MET A 1 489 ? 142.748 172.620 119.512 1.00 46.51 489 MET A O 1
ATOM 2823 N N . ALA A 1 490 ? 144.649 171.992 118.470 1.00 45.16 490 ALA A N 1
ATOM 2824 C CA . ALA A 1 490 ? 145.296 171.564 119.698 1.00 45.16 490 ALA A CA 1
ATOM 2825 C C . ALA A 1 490 ? 146.063 172.728 120.321 1.00 45.16 490 ALA A C 1
ATOM 2826 O O . ALA A 1 490 ? 146.061 173.854 119.818 1.00 45.16 490 ALA A O 1
ATOM 2828 N N . LEU A 1 491 ? 146.730 172.448 121.442 1.00 43.45 491 LEU A N 1
ATOM 2829 C CA . LEU A 1 491 ? 147.418 173.498 122.185 1.00 43.45 491 LEU A CA 1
ATOM 2830 C C . LEU A 1 491 ? 148.667 173.973 121.450 1.00 43.45 491 LEU A C 1
ATOM 2831 O O . LEU A 1 491 ? 149.023 175.155 121.533 1.00 43.45 491 LEU A O 1
ATOM 2836 N N . LYS A 1 492 ? 149.329 173.072 120.717 1.00 45.05 492 LYS A N 1
ATOM 2837 C CA . LYS A 1 492 ? 150.528 173.439 119.969 1.00 45.05 492 LYS A CA 1
ATOM 2838 C C . LYS A 1 492 ? 150.218 174.465 118.885 1.00 45.05 492 LYS A C 1
ATOM 2839 O O . LYS A 1 492 ? 150.983 175.414 118.682 1.00 45.05 492 LYS A O 1
ATOM 2845 N N . GLU A 1 493 ? 149.103 174.284 118.173 1.00 45.66 493 GLU A N 1
ATOM 2846 C CA . GLU A 1 493 ? 148.734 175.225 117.119 1.00 45.66 493 GLU A CA 1
ATOM 2847 C C . GLU A 1 493 ? 148.385 176.595 117.689 1.00 45.66 493 GLU A C 1
ATOM 2848 O O . GLU A 1 493 ? 148.736 177.622 117.100 1.00 45.66 493 GLU A O 1
ATOM 2854 N N . HIS A 1 494 ? 147.698 176.632 118.834 1.00 41.59 494 HIS A N 1
ATOM 2855 C CA . HIS A 1 494 ? 147.399 177.909 119.478 1.00 41.59 494 HIS A CA 1
ATOM 2856 C C . HIS A 1 494 ? 148.672 178.602 119.948 1.00 41.59 494 HIS A C 1
ATOM 2857 O O . HIS A 1 494 ? 148.811 179.827 119.810 1.00 41.59 494 HIS A O 1
ATOM 2864 N N . ALA A 1 495 ? 149.615 177.833 120.501 1.00 42.24 495 ALA A N 1
ATOM 2865 C CA . ALA A 1 495 ? 150.894 178.403 120.911 1.00 42.24 495 ALA A CA 1
ATOM 2866 C C . ALA A 1 495 ? 151.659 178.957 119.716 1.00 42.24 495 ALA A C 1
ATOM 2867 O O . ALA A 1 495 ? 152.247 180.040 119.797 1.00 42.24 495 ALA A O 1
ATOM 2869 N N . TRP A 1 496 ? 151.653 178.232 118.595 1.00 45.23 496 TRP A N 1
ATOM 2870 C CA . TRP A 1 496 ? 152.317 178.721 117.390 1.00 45.23 496 TRP A CA 1
ATOM 2871 C C . TRP A 1 496 ? 151.644 179.980 116.855 1.00 45.23 496 TRP A C 1
ATOM 2872 O O . TRP A 1 496 ? 152.324 180.902 116.389 1.00 45.23 496 TRP A O 1
ATOM 2883 N N . LEU A 1 497 ? 150.310 180.033 116.909 1.00 46.00 497 LEU A N 1
ATOM 2884 C CA . LEU A 1 497 ? 149.591 181.213 116.441 1.00 46.00 497 LEU A CA 1
ATOM 2885 C C . LEU A 1 497 ? 149.913 182.434 117.292 1.00 46.00 497 LEU A C 1
ATOM 2886 O O . LEU A 1 497 ? 150.074 183.540 116.764 1.00 46.00 497 LEU A O 1
ATOM 2891 N N . LYS A 1 498 ? 150.006 182.260 118.612 1.00 46.41 498 LYS A N 1
ATOM 2892 C CA . LYS A 1 498 ? 150.399 183.390 119.448 1.00 46.41 498 LYS A CA 1
ATOM 2893 C C . LYS A 1 498 ? 151.885 183.713 119.332 1.00 46.41 498 LYS A C 1
ATOM 2894 O O . LYS A 1 498 ? 152.281 184.845 119.627 1.00 46.41 498 LYS A O 1
ATOM 2900 N N . ILE A 1 499 ? 152.713 182.751 118.920 1.00 45.70 499 ILE A N 1
ATOM 2901 C CA . ILE A 1 499 ? 154.112 183.050 118.622 1.00 45.70 499 ILE A CA 1
ATOM 2902 C C . ILE A 1 499 ? 154.209 183.937 117.387 1.00 45.70 499 ILE A C 1
ATOM 2903 O O . ILE A 1 499 ? 154.942 184.934 117.372 1.00 45.70 499 ILE A O 1
ATOM 2908 N N . ILE A 1 500 ? 153.462 183.591 116.335 1.00 48.48 500 ILE A N 1
ATOM 2909 C CA . ILE A 1 500 ? 153.493 184.371 115.100 1.00 48.48 500 ILE A CA 1
ATOM 2910 C C . ILE A 1 500 ? 152.913 185.762 115.330 1.00 48.48 500 ILE A C 1
ATOM 2911 O O . ILE A 1 500 ? 153.434 186.760 114.817 1.00 48.48 500 ILE A O 1
ATOM 2916 N N . SER A 1 501 ? 151.843 185.857 116.122 1.00 48.70 501 SER A N 1
ATOM 2917 C CA . SER A 1 501 ? 151.230 187.146 116.420 1.00 48.70 501 SER A CA 1
ATOM 2918 C C . SER A 1 501 ? 152.107 188.037 117.290 1.00 48.70 501 SER A C 1
ATOM 2919 O O . SER A 1 501 ? 151.837 189.240 117.380 1.00 48.70 501 SER A O 1
ATOM 2922 N N . GLY A 1 502 ? 153.138 187.489 117.926 1.00 50.11 502 GLY A N 1
ATOM 2923 C CA . GLY A 1 502 ? 154.032 188.273 118.752 1.00 50.11 502 GLY A CA 1
ATOM 2924 C C . GLY A 1 502 ? 153.575 188.497 120.174 1.00 50.11 502 GLY A C 1
ATOM 2925 O O . GLY A 1 502 ? 154.195 189.296 120.885 1.00 50.11 502 GLY A O 1
ATOM 2926 N N . GLU A 1 503 ? 152.510 187.822 120.614 1.00 51.42 503 GLU A N 1
ATOM 2927 C CA . GLU A 1 503 ? 152.025 188.017 121.976 1.00 51.42 503 GLU A CA 1
ATOM 2928 C C . GLU A 1 503 ? 152.939 187.364 123.004 1.00 51.42 503 GLU A C 1
ATOM 2929 O O . GLU A 1 503 ? 153.119 187.905 124.100 1.00 51.42 503 GLU A O 1
ATOM 2935 N N . ILE A 1 504 ? 153.523 186.211 122.676 1.00 49.31 504 ILE A N 1
ATOM 2936 C CA . ILE A 1 504 ? 154.382 185.480 123.597 1.00 49.31 504 ILE A CA 1
ATOM 2937 C C . ILE A 1 504 ? 155.712 185.190 122.915 1.00 49.31 504 ILE A C 1
ATOM 2938 O O . ILE A 1 504 ? 155.828 185.203 121.688 1.00 49.31 504 ILE A O 1
ATOM 2943 N N . CYS A 1 505 ? 156.724 184.930 123.737 1.00 55.89 505 CYS A N 1
ATOM 2944 C CA . CYS A 1 505 ? 158.048 184.601 123.235 1.00 55.89 505 CYS A CA 1
ATOM 2945 C C . CYS A 1 505 ? 158.138 183.116 122.903 1.00 55.89 505 CYS A C 1
ATOM 2946 O O . CYS A 1 505 ? 157.456 182.280 123.503 1.00 55.89 505 CYS A O 1
ATOM 2949 N N . VAL A 1 506 ? 158.990 182.795 121.927 1.00 54.13 506 VAL A N 1
ATOM 2950 C CA . VAL A 1 506 ? 159.124 181.411 121.482 1.00 54.13 506 VAL A CA 1
ATOM 2951 C C . VAL A 1 506 ? 159.795 180.549 122.550 1.00 54.13 506 VAL A C 1
ATOM 2952 O O . VAL A 1 506 ? 159.432 179.378 122.725 1.00 54.13 506 VAL A O 1
ATOM 2956 N N . MET A 1 507 ? 160.766 181.104 123.283 1.00 57.28 507 MET A N 1
ATOM 2957 C CA . MET A 1 507 ? 161.491 180.323 124.282 1.00 57.28 507 MET A CA 1
ATOM 2958 C C . MET A 1 507 ? 160.578 179.880 125.420 1.00 57.28 507 MET A C 1
ATOM 2959 O O . MET A 1 507 ? 160.634 178.723 125.855 1.00 57.28 507 MET A O 1
ATOM 2964 N N . ASP A 1 508 ? 159.722 180.782 125.906 1.00 57.04 508 ASP A N 1
ATOM 2965 C CA . ASP A 1 508 ? 158.784 180.416 126.962 1.00 57.04 508 ASP A CA 1
ATOM 2966 C C . ASP A 1 508 ? 157.786 179.373 126.475 1.00 57.04 508 ASP A C 1
ATOM 2967 O O . ASP A 1 508 ? 157.425 178.451 127.218 1.00 57.04 508 ASP A O 1
ATOM 2972 N N . ALA A 1 509 ? 157.334 179.502 125.226 1.00 51.32 509 ALA A N 1
ATOM 2973 C CA . ALA A 1 509 ? 156.380 178.547 124.674 1.00 51.32 509 ALA A CA 1
ATOM 2974 C C . ALA A 1 509 ? 156.996 177.161 124.523 1.00 51.32 509 ALA A C 1
ATOM 2975 O O . ALA A 1 509 ? 156.347 176.155 124.831 1.00 51.32 509 ALA A O 1
ATOM 2977 N N . VAL A 1 510 ? 158.244 177.081 124.054 1.00 50.88 510 VAL A N 1
ATOM 2978 C CA . VAL A 1 510 ? 158.866 175.770 123.899 1.00 50.88 510 VAL A CA 1
ATOM 2979 C C . VAL A 1 510 ? 159.330 175.201 125.234 1.00 50.88 510 VAL A C 1
ATOM 2980 O O . VAL A 1 510 ? 159.507 173.982 125.347 1.00 50.88 510 VAL A O 1
ATOM 2984 N N . ASN A 1 511 ? 159.534 176.044 126.250 1.00 52.82 511 ASN A N 1
ATOM 2985 C CA . ASN A 1 511 ? 159.785 175.517 127.587 1.00 52.82 511 ASN A CA 1
ATOM 2986 C C . ASN A 1 511 ? 158.512 174.950 128.202 1.00 52.82 511 ASN A C 1
ATOM 2987 O O . ASN A 1 511 ? 158.542 173.888 128.836 1.00 52.82 511 ASN A O 1
ATOM 2992 N N . LYS A 1 512 ? 157.385 175.644 128.032 1.00 48.99 512 LYS A N 1
ATOM 2993 C CA . LYS A 1 512 ? 156.129 175.171 128.605 1.00 48.99 512 LYS A CA 1
ATOM 2994 C C . LYS A 1 512 ? 155.526 174.025 127.799 1.00 48.99 512 LYS A C 1
ATOM 2995 O O . LYS A 1 512 ? 154.948 173.097 128.376 1.00 48.99 512 LYS A O 1
ATOM 3001 N N . ILE A 1 513 ? 155.642 174.072 126.473 1.00 49.43 513 ILE A N 1
ATOM 3002 C CA . ILE A 1 513 ? 154.955 173.145 125.581 1.00 49.43 513 ILE A CA 1
ATOM 3003 C C . ILE A 1 513 ? 155.980 172.459 124.689 1.00 49.43 513 ILE A C 1
ATOM 3004 O O . ILE A 1 513 ? 156.892 173.106 124.164 1.00 49.43 513 ILE A O 1
ATOM 3009 N N . SER A 1 514 ? 155.824 171.151 124.517 1.00 50.40 514 SER A N 1
ATOM 3010 C CA . SER A 1 514 ? 156.672 170.362 123.639 1.00 50.40 514 SER A CA 1
ATOM 3011 C C . SER A 1 514 ? 155.915 169.996 122.369 1.00 50.40 514 SER A C 1
ATOM 3012 O O . SER A 1 514 ? 154.701 169.772 122.392 1.00 50.40 514 SER A O 1
ATOM 3015 N N . GLY A 1 515 ? 156.644 169.936 121.260 1.00 50.39 515 GLY A N 1
ATOM 3016 C CA . GLY A 1 515 ? 156.076 169.543 119.988 1.00 50.39 515 GLY A CA 1
ATOM 3017 C C . GLY A 1 515 ? 155.653 170.669 119.072 1.00 50.39 515 GLY A C 1
ATOM 3018 O O . GLY A 1 515 ? 154.959 170.405 118.084 1.00 50.39 515 GLY A O 1
ATOM 3019 N N . ILE A 1 516 ? 156.041 171.912 119.365 1.00 48.90 516 ILE A N 1
ATOM 3020 C CA . ILE A 1 516 ? 155.672 173.031 118.503 1.00 48.90 516 ILE A CA 1
ATOM 3021 C C . ILE A 1 516 ? 156.375 172.924 117.154 1.00 48.90 516 ILE A C 1
ATOM 3022 O O . ILE A 1 516 ? 155.803 173.262 116.110 1.00 48.90 516 ILE A O 1
ATOM 3027 N N . ASP A 1 517 ? 157.618 172.438 117.148 1.00 54.78 517 ASP A N 1
ATOM 3028 C CA . ASP A 1 517 ? 158.386 172.324 115.914 1.00 54.78 517 ASP A CA 1
ATOM 3029 C C . ASP A 1 517 ? 157.922 171.181 115.020 1.00 54.78 517 ASP A C 1
ATOM 3030 O O . ASP A 1 517 ? 158.384 171.089 113.878 1.00 54.78 517 ASP A O 1
ATOM 3035 N N . ASN A 1 518 ? 157.032 170.315 115.500 1.00 54.22 518 ASN A N 1
ATOM 3036 C CA . ASN A 1 518 ? 156.568 169.167 114.733 1.00 54.22 518 ASN A CA 1
ATOM 3037 C C . ASN A 1 518 ? 155.393 169.489 113.819 1.00 54.22 518 ASN A C 1
ATOM 3038 O O . ASN A 1 518 ? 154.910 168.593 113.119 1.00 54.22 518 ASN A O 1
ATOM 3043 N N . ILE A 1 519 ? 154.918 170.735 113.809 1.00 52.44 519 ILE A N 1
ATOM 3044 C CA . ILE A 1 519 ? 153.797 171.105 112.953 1.00 52.44 519 ILE A CA 1
ATOM 3045 C C . ILE A 1 519 ? 154.262 171.163 111.505 1.00 52.44 519 ILE A C 1
ATOM 3046 O O . ILE A 1 519 ? 155.287 171.781 111.188 1.00 52.44 519 ILE A O 1
ATOM 3051 N N . THR A 1 520 ? 153.511 170.515 110.618 1.00 55.68 520 THR A N 1
ATOM 3052 C CA . THR A 1 520 ? 153.865 170.480 109.208 1.00 55.68 520 THR A CA 1
ATOM 3053 C C . THR A 1 520 ? 153.603 171.832 108.549 1.00 55.68 520 THR A C 1
ATOM 3054 O O . THR A 1 520 ? 152.911 172.698 109.092 1.00 55.68 520 THR A O 1
ATOM 3058 N N . GLU A 1 521 ? 154.177 172.006 107.356 1.00 57.72 521 GLU A N 1
ATOM 3059 C CA . GLU A 1 521 ? 154.023 173.265 106.634 1.00 57.72 521 GLU A CA 1
ATOM 3060 C C . GLU A 1 521 ? 152.601 173.440 106.116 1.00 57.72 521 GLU A C 1
ATOM 3061 O O . GLU A 1 521 ? 152.084 174.564 106.075 1.00 57.72 521 GLU A O 1
ATOM 3067 N N . GLU A 1 522 ? 151.957 172.344 105.704 1.00 59.85 522 GLU A N 1
ATOM 3068 C CA . GLU A 1 522 ? 150.576 172.424 105.236 1.00 59.85 522 GLU A CA 1
ATOM 3069 C C . GLU A 1 522 ? 149.637 172.843 106.359 1.00 59.85 522 GLU A C 1
ATOM 3070 O O . GLU A 1 522 ? 148.720 173.646 106.145 1.00 59.85 522 GLU A O 1
ATOM 3076 N N . ARG A 1 523 ? 149.854 172.313 107.566 1.00 55.68 523 ARG A N 1
ATOM 3077 C CA . ARG A 1 523 ? 149.044 172.712 108.712 1.00 55.68 523 ARG A CA 1
ATOM 3078 C C . ARG A 1 523 ? 149.249 174.184 109.048 1.00 55.68 523 ARG A C 1
ATOM 3079 O O . ARG A 1 523 ? 148.288 174.893 109.366 1.00 55.68 523 ARG A O 1
ATOM 3087 N N . LYS A 1 524 ? 150.496 174.660 108.981 1.00 55.19 524 LYS A N 1
ATOM 3088 C CA . LYS A 1 524 ? 150.771 176.072 109.235 1.00 55.19 524 LYS A CA 1
ATOM 3089 C C . LYS A 1 524 ? 150.097 176.963 108.200 1.00 55.19 524 LYS A C 1
ATOM 3090 O O . LYS A 1 524 ? 149.536 178.012 108.542 1.00 55.19 524 LYS A O 1
ATOM 3096 N N . LYS A 1 525 ? 150.144 176.560 106.926 1.00 61.40 525 LYS A N 1
ATOM 3097 C CA . LYS A 1 525 ? 149.477 177.324 105.876 1.00 61.40 525 LYS A CA 1
ATOM 3098 C C . LYS A 1 525 ? 147.968 177.346 106.082 1.00 61.40 525 LYS A C 1
ATOM 3099 O O . LYS A 1 525 ? 147.322 178.382 105.882 1.00 61.40 525 LYS A O 1
ATOM 3105 N N . TYR A 1 526 ? 147.389 176.210 106.484 1.00 61.11 526 TYR A N 1
ATOM 3106 C CA . TYR A 1 526 ? 145.954 176.156 106.748 1.00 61.11 526 TYR A CA 1
ATOM 3107 C C . TYR A 1 526 ? 145.569 177.052 107.920 1.00 61.11 526 TYR A C 1
ATOM 3108 O O . TYR A 1 526 ? 144.545 177.744 107.871 1.00 61.11 526 TYR A O 1
ATOM 3117 N N . LEU A 1 527 ? 146.379 177.051 108.984 1.00 60.16 527 LEU A N 1
ATOM 3118 C CA . LEU A 1 527 ? 146.107 177.920 110.127 1.00 60.16 527 LEU A CA 1
ATOM 3119 C C . LEU A 1 527 ? 146.203 179.390 109.743 1.00 60.16 527 LEU A C 1
ATOM 3120 O O . LEU A 1 527 ? 145.368 180.203 110.157 1.00 60.16 527 LEU A O 1
ATOM 3125 N N . PHE A 1 528 ? 147.218 179.752 108.953 1.00 64.79 528 PHE A N 1
ATOM 3126 C CA . PHE A 1 528 ? 147.354 181.138 108.518 1.00 64.79 528 PHE A CA 1
ATOM 3127 C C . PHE A 1 528 ? 146.191 181.556 107.625 1.00 64.79 528 PHE A C 1
ATOM 3128 O O . PHE A 1 528 ? 145.686 182.680 107.740 1.00 64.79 528 PHE A O 1
ATOM 3136 N N . SER A 1 529 ? 145.746 180.662 106.737 1.00 69.55 529 SER A N 1
ATOM 3137 C CA . SER A 1 529 ? 144.604 180.967 105.882 1.00 69.55 529 SER A CA 1
ATOM 3138 C C . SER A 1 529 ? 143.325 181.133 106.694 1.00 69.55 529 SER A C 1
ATOM 3139 O O . SER A 1 529 ? 142.531 182.044 106.429 1.00 69.55 529 SER A O 1
ATOM 3142 N N . ARG A 1 530 ? 143.107 180.269 107.691 1.00 70.97 530 ARG A N 1
ATOM 3143 C CA . ARG A 1 530 ? 141.899 180.384 108.502 1.00 70.97 530 ARG A CA 1
ATOM 3144 C C . ARG A 1 530 ? 141.951 181.600 109.419 1.00 70.97 530 ARG A C 1
ATOM 3145 O O . ARG A 1 530 ? 140.901 182.132 109.796 1.00 70.97 530 ARG A O 1
ATOM 3153 N N . ASP A 1 531 ? 143.151 182.055 109.790 1.00 73.69 531 ASP A N 1
ATOM 3154 C CA . ASP A 1 531 ? 143.259 183.278 110.576 1.00 73.69 531 ASP A CA 1
ATOM 3155 C C . ASP A 1 531 ? 143.051 184.518 109.714 1.00 73.69 531 ASP A C 1
ATOM 3156 O O . ASP A 1 531 ? 142.464 185.504 110.173 1.00 73.69 531 ASP A O 1
ATOM 3161 N N . ASN A 1 532 ? 143.523 184.487 108.466 1.00 75.33 532 ASN A N 1
ATOM 3162 C CA . ASN A 1 532 ? 143.366 185.639 107.585 1.00 75.33 532 ASN A CA 1
ATOM 3163 C C . ASN A 1 532 ? 141.949 185.762 107.039 1.00 75.33 532 ASN A C 1
ATOM 3164 O O . ASN A 1 532 ? 141.471 186.882 106.826 1.00 75.33 532 ASN A O 1
ATOM 3169 N N . GLU A 1 533 ? 141.265 184.640 106.804 1.00 77.41 533 GLU A N 1
ATOM 3170 C CA . GLU A 1 533 ? 139.915 184.696 106.256 1.00 77.41 533 GLU A CA 1
ATOM 3171 C C . GLU A 1 533 ? 138.882 185.166 107.271 1.00 77.41 533 GLU A C 1
ATOM 3172 O O . GLU A 1 533 ? 137.770 185.527 106.873 1.00 77.41 533 GLU A O 1
ATOM 3178 N N . ILE A 1 534 ? 139.216 185.173 108.558 1.00 80.61 534 ILE A N 1
ATOM 3179 C CA . ILE A 1 534 ? 138.283 185.612 109.587 1.00 80.61 534 ILE A CA 1
ATOM 3180 C C .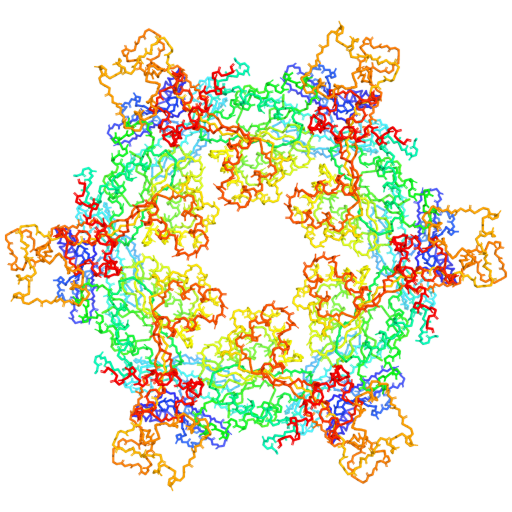 ILE A 1 534 ? 138.644 187.026 110.034 1.00 80.61 534 ILE A C 1
ATOM 3181 O O . ILE A 1 534 ? 137.843 187.730 110.651 1.00 80.61 534 ILE A O 1
ATOM 3187 N N . VAL B 1 107 ? 109.874 182.263 165.000 1.00 100.93 107 VAL B N 1
ATOM 3188 C CA . VAL B 1 107 ? 108.447 182.392 165.265 1.00 100.93 107 VAL B CA 1
ATOM 3189 C C . VAL B 1 107 ? 107.673 181.338 164.482 1.00 100.93 107 VAL B C 1
ATOM 3190 O O . VAL B 1 107 ? 107.828 181.217 163.267 1.00 100.93 107 VAL B O 1
ATOM 3194 N N . GLU B 1 108 ? 106.842 180.571 165.193 1.00 100.98 108 GLU B N 1
ATOM 3195 C CA . GLU B 1 108 ? 106.052 179.528 164.547 1.00 100.98 108 GLU B CA 1
ATOM 3196 C C . GLU B 1 108 ? 104.991 180.121 163.627 1.00 100.98 108 GLU B C 1
ATOM 3197 O O . GLU B 1 108 ? 104.668 179.535 162.586 1.00 100.98 108 GLU B O 1
ATOM 3203 N N . LYS B 1 109 ? 104.431 181.274 164.002 1.00 103.07 109 LYS B N 1
ATOM 3204 C CA . LYS B 1 109 ? 103.354 181.879 163.224 1.00 103.07 109 LYS B CA 1
ATOM 3205 C C . LYS B 1 109 ? 103.833 182.303 161.840 1.00 103.07 109 LYS B C 1
ATOM 3206 O O . LYS B 1 109 ? 103.144 182.076 160.839 1.00 103.07 109 LYS B O 1
ATOM 3212 N N . ARG B 1 110 ? 105.013 182.925 161.764 1.00 99.19 110 ARG B N 1
ATOM 3213 C CA . ARG B 1 110 ? 105.533 183.371 160.474 1.00 99.19 110 ARG B CA 1
ATOM 3214 C C . ARG B 1 110 ? 105.856 182.188 159.569 1.00 99.19 110 ARG B C 1
ATOM 3215 O O . ARG B 1 110 ? 105.602 182.237 158.360 1.00 99.19 110 ARG B O 1
ATOM 3223 N N . ALA B 1 111 ? 106.405 181.112 160.140 1.00 96.85 111 ALA B N 1
ATOM 3224 C CA . ALA B 1 111 ? 106.653 179.902 159.363 1.00 96.85 111 ALA B CA 1
ATOM 3225 C C . ALA B 1 111 ? 105.348 179.287 158.871 1.00 96.85 111 ALA B C 1
ATOM 3226 O O . ALA B 1 111 ? 105.277 178.786 157.742 1.00 96.85 111 ALA B O 1
ATOM 3228 N N . SER B 1 112 ? 104.306 179.313 159.707 1.00 99.94 112 SER B N 1
ATOM 3229 C CA . SER B 1 112 ? 103.006 178.795 159.293 1.00 99.94 112 SER B CA 1
ATOM 3230 C C . SER B 1 112 ? 102.426 179.605 158.139 1.00 99.94 112 SER B C 1
ATOM 3231 O O . SER B 1 112 ? 101.897 179.035 157.177 1.00 99.94 112 SER B O 1
ATOM 3234 N N . MET B 1 113 ? 102.514 180.937 158.216 1.00 97.52 113 MET B N 1
ATOM 3235 C CA . MET B 1 113 ? 102.028 181.769 157.115 1.00 97.52 113 MET B CA 1
ATOM 3236 C C . MET B 1 113 ? 102.846 181.553 155.847 1.00 97.52 113 MET B C 1
ATOM 3237 O O . MET B 1 113 ? 102.290 181.545 154.743 1.00 97.52 113 MET B O 1
ATOM 3242 N N . LEU B 1 114 ? 104.164 181.372 155.983 1.00 93.89 114 LEU B N 1
ATOM 3243 C CA . LEU B 1 114 ? 104.998 181.080 154.819 1.00 93.89 114 LEU B CA 1
ATOM 3244 C C . LEU B 1 114 ? 104.603 179.759 154.169 1.00 93.89 114 LEU B C 1
ATOM 3245 O O . LEU B 1 114 ? 104.506 179.668 152.938 1.00 93.89 114 LEU B O 1
ATOM 3250 N N . LEU B 1 115 ? 104.360 178.728 154.981 1.00 94.44 115 LEU B N 1
ATOM 3251 C CA . LEU B 1 115 ? 103.965 177.432 154.439 1.00 94.44 115 LEU B CA 1
ATOM 3252 C C . LEU B 1 115 ? 102.590 177.497 153.785 1.00 94.44 115 LEU B C 1
ATOM 3253 O O . LEU B 1 115 ? 102.372 176.892 152.729 1.00 94.44 115 LEU B O 1
ATOM 3258 N N . PHE B 1 116 ? 101.652 178.232 154.390 1.00 97.13 116 PHE B N 1
ATOM 3259 C CA . PHE B 1 116 ? 100.332 178.395 153.784 1.00 97.13 116 PHE B CA 1
ATOM 3260 C C . PHE B 1 116 ? 100.414 179.155 152.465 1.00 97.13 116 PHE B C 1
ATOM 3261 O O . PHE B 1 116 ? 99.722 178.810 151.499 1.00 97.13 116 PHE B O 1
ATOM 3269 N N . GLU B 1 117 ? 101.253 180.194 152.405 1.00 94.55 117 GLU B N 1
ATOM 3270 C CA . GLU B 1 117 ? 101.428 180.941 151.163 1.00 94.55 117 GLU B CA 1
ATOM 3271 C C . GLU B 1 117 ? 102.043 180.070 150.076 1.00 94.55 117 GLU B C 1
ATOM 3272 O O . GLU B 1 117 ? 101.616 180.117 148.915 1.00 94.55 117 GLU B O 1
ATOM 3278 N N . CYS B 1 118 ? 103.040 179.256 150.435 1.00 93.28 118 CYS B N 1
ATOM 3279 C CA . CYS B 1 118 ? 103.658 178.370 149.453 1.00 93.28 118 CYS B CA 1
ATOM 3280 C C . CYS B 1 118 ? 102.701 177.274 148.999 1.00 93.28 118 CYS B C 1
ATOM 3281 O O . CYS B 1 118 ? 102.762 176.842 147.843 1.00 93.28 118 CYS B O 1
ATOM 3284 N N . ALA B 1 119 ? 101.818 176.811 149.888 1.00 92.90 119 ALA B N 1
ATOM 3285 C CA . ALA B 1 119 ? 100.836 175.805 149.496 1.00 92.90 119 ALA B CA 1
ATOM 3286 C C . ALA B 1 119 ? 99.771 176.394 148.580 1.00 92.90 119 ALA B C 1
ATOM 3287 O O . ALA B 1 119 ? 99.372 175.760 147.596 1.00 92.90 119 ALA B O 1
ATOM 3289 N N . GLU B 1 120 ? 99.293 177.604 148.888 1.00 94.90 120 GLU B N 1
ATOM 3290 C CA . GLU B 1 120 ? 98.264 178.222 148.059 1.00 94.90 120 GLU B CA 1
ATOM 3291 C C . GLU B 1 120 ? 98.829 178.657 146.713 1.00 94.90 120 GLU B C 1
ATOM 3292 O O . GLU B 1 120 ? 98.106 178.651 145.710 1.00 94.90 120 GLU B O 1
ATOM 3298 N N . MET B 1 121 ? 100.109 179.026 146.666 1.00 92.93 121 MET B N 1
ATOM 3299 C CA . MET B 1 121 ? 100.741 179.411 145.412 1.00 92.93 121 MET B CA 1
ATOM 3300 C C . MET B 1 121 ? 101.197 178.196 144.605 1.00 92.93 121 MET B C 1
ATOM 3301 O O . MET B 1 121 ? 101.447 178.325 143.400 1.00 92.93 121 MET B O 1
ATOM 3306 N N . ARG B 1 122 ? 101.241 177.017 145.234 1.00 90.14 122 ARG B N 1
ATOM 3307 C CA . ARG B 1 122 ? 101.606 175.748 144.597 1.00 90.14 122 ARG B CA 1
ATOM 3308 C C . ARG B 1 122 ? 103.025 175.807 144.022 1.00 90.14 122 ARG B C 1
ATOM 3309 O O . ARG B 1 122 ? 103.246 175.728 142.812 1.00 90.14 122 ARG B O 1
ATOM 3317 N N . VAL B 1 123 ? 103.989 175.964 144.923 1.00 78.83 123 VAL B N 1
ATOM 3318 C CA . VAL B 1 123 ? 105.396 175.915 144.570 1.00 78.83 123 VAL B CA 1
ATOM 3319 C C . VAL B 1 123 ? 105.915 174.513 144.856 1.00 78.83 123 VAL B C 1
ATOM 3320 O O . VAL B 1 123 ? 105.320 173.739 145.611 1.00 78.83 123 VAL B O 1
ATOM 3324 N N . SER B 1 124 ? 107.038 174.168 144.226 1.00 72.05 124 SER B N 1
ATOM 3325 C CA . SER B 1 124 ? 107.618 172.842 144.412 1.00 72.05 124 SER B CA 1
ATOM 3326 C C . SER B 1 124 ? 108.635 172.829 145.550 1.00 72.05 124 SER B C 1
ATOM 3327 O O . SER B 1 124 ? 108.426 172.168 146.570 1.00 72.05 124 SER B O 1
ATOM 3330 N N . ASP B 1 125 ? 109.731 173.569 145.396 1.00 71.34 125 ASP B N 1
ATOM 3331 C CA . ASP B 1 125 ? 110.768 173.659 146.412 1.00 71.34 125 ASP B CA 1
ATOM 3332 C C . ASP B 1 125 ? 110.831 175.079 146.959 1.00 71.34 125 ASP B C 1
ATOM 3333 O O . ASP B 1 125 ? 110.441 176.042 146.293 1.00 71.34 125 ASP B O 1
ATOM 3338 N N . LEU B 1 126 ? 111.332 175.199 148.185 1.00 68.79 126 LEU B N 1
ATOM 3339 C CA . LEU B 1 126 ? 111.525 176.490 148.833 1.00 68.79 126 LEU B CA 1
ATOM 3340 C C . LEU B 1 126 ? 112.982 176.619 149.253 1.00 68.79 126 LEU B C 1
ATOM 3341 O O . LEU B 1 126 ? 113.535 175.701 149.864 1.00 68.79 126 LEU B O 1
ATOM 3346 N N . HIS B 1 127 ? 113.599 177.754 148.929 1.00 68.41 127 HIS B N 1
ATOM 3347 C CA . HIS B 1 127 ? 115.000 178.001 149.242 1.00 68.41 127 HIS B CA 1
ATOM 3348 C C . HIS B 1 127 ? 115.113 179.256 150.092 1.00 68.41 127 HIS B C 1
ATOM 3349 O O . HIS B 1 127 ? 114.529 180.290 149.759 1.00 68.41 127 HIS B O 1
ATOM 3356 N N . ILE B 1 128 ? 115.851 179.162 151.194 1.00 74.47 128 ILE B N 1
ATOM 3357 C CA . ILE B 1 128 ? 116.110 180.307 152.061 1.00 74.47 128 ILE B CA 1
ATOM 3358 C C . ILE B 1 128 ? 117.615 180.431 152.245 1.00 74.47 128 ILE B C 1
ATOM 3359 O O . ILE B 1 128 ? 118.263 179.493 152.724 1.00 74.47 128 ILE B O 1
ATOM 3364 N N . LYS B 1 129 ? 118.169 181.581 151.866 1.00 82.34 129 LYS B N 1
ATOM 3365 C CA . LYS B 1 129 ? 119.596 181.854 151.987 1.00 82.34 129 LYS B CA 1
ATOM 3366 C C . LYS B 1 129 ? 119.798 183.028 152.931 1.00 82.34 129 LYS B C 1
ATOM 3367 O O . LYS B 1 129 ? 119.189 184.084 152.745 1.00 82.34 129 LYS B O 1
ATOM 3373 N N . VAL B 1 130 ? 120.660 182.855 153.932 1.00 87.98 130 VAL B N 1
ATOM 3374 C CA . VAL B 1 130 ? 120.941 183.895 154.917 1.00 87.98 130 VAL B CA 1
ATOM 3375 C C . VAL B 1 130 ? 122.352 184.418 154.688 1.00 87.98 130 VAL B C 1
ATOM 3376 O O . VAL B 1 130 ? 123.314 183.641 154.664 1.00 87.98 130 VAL B O 1
ATOM 3380 N N . TYR B 1 131 ? 122.473 185.738 154.521 1.00 92.52 131 TYR B N 1
ATOM 3381 C CA . TYR B 1 131 ? 123.757 186.393 154.292 1.00 92.52 131 TYR B CA 1
ATOM 3382 C C . TYR B 1 131 ? 124.128 187.349 155.423 1.00 92.52 131 TYR B C 1
ATOM 3383 O O . TYR B 1 131 ? 124.998 188.207 155.238 1.00 92.52 131 TYR B O 1
ATOM 3392 N N . ASP B 1 132 ? 123.460 187.237 156.574 1.00 94.56 132 ASP B N 1
ATOM 3393 C CA . ASP B 1 132 ? 123.648 188.027 157.793 1.00 94.56 132 ASP B CA 1
ATOM 3394 C C . ASP B 1 132 ? 123.268 189.497 157.636 1.00 94.56 132 ASP B C 1
ATOM 3395 O O . ASP B 1 132 ? 123.352 190.247 158.616 1.00 94.56 132 ASP B O 1
ATOM 3400 N N . ALA B 1 133 ? 122.854 189.937 156.449 1.00 95.91 133 ALA B N 1
ATOM 3401 C CA . ALA B 1 133 ? 122.324 191.279 156.246 1.00 95.91 133 ALA B CA 1
ATOM 3402 C C . ALA B 1 133 ? 120.881 191.252 155.772 1.00 95.91 133 ALA B C 1
ATOM 3403 O O . ALA B 1 133 ? 120.021 191.912 156.369 1.00 95.91 133 ALA B O 1
ATOM 3405 N N . GLU B 1 134 ? 120.594 190.502 154.712 1.00 94.48 134 GLU B N 1
ATOM 3406 C CA . GLU B 1 134 ? 119.234 190.260 154.258 1.00 94.48 134 GLU B CA 1
ATOM 3407 C C . GLU B 1 134 ? 119.174 188.842 153.713 1.00 94.48 134 GLU B C 1
ATOM 3408 O O . GLU B 1 134 ? 120.118 188.382 153.066 1.00 94.48 134 GLU B O 1
ATOM 3414 N N . ALA B 1 135 ? 118.069 188.153 153.980 1.00 89.25 135 ALA B N 1
ATOM 3415 C CA . ALA B 1 135 ? 117.902 186.761 153.597 1.00 89.25 135 ALA B CA 1
ATOM 3416 C C . ALA B 1 135 ? 116.995 186.671 152.380 1.00 89.25 135 ALA B C 1
ATOM 3417 O O . ALA B 1 135 ? 115.918 187.276 152.351 1.00 89.25 135 ALA B O 1
ATOM 3419 N N . ASP B 1 136 ? 117.436 185.913 151.385 1.00 83.37 136 ASP B N 1
ATOM 3420 C CA . ASP B 1 136 ? 116.670 185.704 150.167 1.00 83.37 136 ASP B CA 1
ATOM 3421 C C . ASP B 1 136 ? 115.755 184.499 150.325 1.00 83.37 136 ASP B C 1
ATOM 3422 O O . ASP B 1 136 ? 116.187 183.430 150.769 1.00 83.37 136 ASP B O 1
ATOM 3427 N N . ILE B 1 137 ? 114.489 184.676 149.958 1.00 76.68 137 ILE B N 1
ATOM 3428 C CA . ILE B 1 137 ? 113.517 183.593 149.909 1.00 76.68 137 ILE B CA 1
ATOM 3429 C C . ILE B 1 137 ? 113.126 183.399 148.453 1.00 76.68 137 ILE B C 1
ATOM 3430 O O . ILE B 1 137 ? 112.588 184.320 147.822 1.00 76.68 137 ILE B O 1
ATOM 3435 N N . TYR B 1 138 ? 113.385 182.194 147.941 1.00 72.76 138 TYR B N 1
ATOM 3436 C CA . TYR B 1 138 ? 113.156 181.796 146.560 1.00 72.76 138 TYR B CA 1
ATOM 3437 C C . TYR B 1 138 ? 112.163 180.644 146.524 1.00 72.76 138 TYR B C 1
ATOM 3438 O O . TYR B 1 138 ? 112.156 179.789 147.417 1.00 72.76 138 TYR B O 1
ATOM 3447 N N . ILE B 1 139 ? 111.343 180.609 145.479 1.00 70.16 139 ILE B N 1
ATOM 3448 C CA . ILE B 1 139 ? 110.398 179.523 145.263 1.00 70.16 139 ILE B CA 1
ATOM 3449 C C . ILE B 1 139 ? 110.637 178.933 143.882 1.00 70.16 139 ILE B C 1
ATOM 3450 O O . ILE B 1 139 ? 111.109 179.613 142.966 1.00 70.16 139 ILE B O 1
ATOM 3455 N N . ARG B 1 140 ? 110.317 177.651 143.741 1.00 65.45 140 ARG B N 1
ATOM 3456 C CA . ARG B 1 140 ? 110.411 176.946 142.465 1.00 65.45 140 ARG B CA 1
ATOM 3457 C C . ARG B 1 140 ? 108.991 176.685 141.969 1.00 65.45 140 ARG B C 1
ATOM 3458 O O . ARG B 1 140 ? 108.375 175.673 142.306 1.00 65.45 140 ARG B O 1
ATOM 3466 N N . LYS B 1 141 ? 108.478 177.608 141.163 1.00 70.06 141 LYS B N 1
ATOM 3467 C CA . LYS B 1 141 ? 107.170 177.467 140.540 1.00 70.06 141 LYS B CA 1
ATOM 3468 C C . LYS B 1 141 ? 107.351 176.904 139.138 1.00 70.06 141 LYS B C 1
ATOM 3469 O O . LYS B 1 141 ? 108.111 177.462 138.338 1.00 70.06 141 LYS B O 1
ATOM 3475 N N . ASP B 1 142 ? 106.647 175.810 138.850 1.00 64.29 142 ASP B N 1
ATOM 3476 C CA . ASP B 1 142 ? 106.776 175.038 137.604 1.00 64.29 142 ASP B CA 1
ATOM 3477 C C . ASP B 1 142 ? 108.236 174.599 137.495 1.00 64.29 142 ASP B C 1
ATOM 3478 O O . ASP B 1 142 ? 108.759 174.002 138.450 1.00 64.29 142 ASP B O 1
ATOM 3483 N N . GLY B 1 143 ? 108.922 174.861 136.388 1.00 66.83 143 GLY B N 1
ATOM 3484 C CA . GLY B 1 143 ? 110.298 174.450 136.217 1.00 66.83 143 GLY B CA 1
ATOM 3485 C C . GLY B 1 143 ? 111.343 175.522 136.424 1.00 66.83 143 GLY B C 1
ATOM 3486 O O . GLY B 1 143 ? 112.538 175.222 136.348 1.00 66.83 143 GLY B O 1
ATOM 3487 N N . ASP B 1 144 ? 110.939 176.762 136.687 1.00 66.96 144 ASP B N 1
ATOM 3488 C CA . ASP B 1 144 ? 111.863 177.876 136.825 1.00 66.96 144 ASP B CA 1
ATOM 3489 C C . ASP B 1 144 ? 111.808 178.436 138.240 1.00 66.96 144 ASP B C 1
ATOM 3490 O O . ASP B 1 144 ? 110.766 178.403 138.900 1.00 66.96 144 ASP B O 1
ATOM 3495 N N . MET B 1 145 ? 112.944 178.951 138.699 1.00 66.88 145 MET B N 1
ATOM 3496 C CA . MET B 1 145 ? 113.053 179.558 140.016 1.00 66.88 145 MET B CA 1
ATOM 3497 C C . MET B 1 145 ? 112.864 181.066 139.919 1.00 66.88 145 MET B C 1
ATOM 3498 O O . MET B 1 145 ? 113.223 181.694 138.920 1.00 66.88 145 MET B O 1
ATOM 3503 N N . GLU B 1 146 ? 112.292 181.643 140.973 1.00 73.35 146 GLU B N 1
ATOM 3504 C CA . GLU B 1 146 ? 112.056 183.077 141.027 1.00 73.35 146 GLU B CA 1
ATOM 3505 C C . GLU B 1 146 ? 112.206 183.548 142.465 1.00 73.35 146 GLU B C 1
ATOM 3506 O O . GLU B 1 146 ? 112.098 182.764 143.411 1.00 73.35 146 GLU B O 1
ATOM 3512 N N . LEU B 1 147 ? 112.454 184.846 142.619 1.00 75.52 147 LEU B N 1
ATOM 3513 C CA . LEU B 1 147 ? 112.694 185.439 143.929 1.00 75.52 147 LEU B CA 1
ATOM 3514 C C . LEU B 1 147 ? 111.363 185.812 144.567 1.00 75.52 147 LEU B C 1
ATOM 3515 O O . LEU B 1 147 ? 110.599 186.604 144.005 1.00 75.52 147 LEU B O 1
ATOM 3520 N N . LEU B 1 148 ? 111.085 185.240 145.738 1.00 78.17 148 LEU B N 1
ATOM 3521 C CA . LEU B 1 148 ? 109.868 185.578 146.468 1.00 78.17 148 LEU B CA 1
ATOM 3522 C C . LEU B 1 148 ? 110.050 186.838 147.309 1.00 78.17 148 LEU B C 1
ATOM 3523 O O . LEU B 1 148 ? 109.359 187.837 147.090 1.00 78.17 148 LEU B O 1
ATOM 3528 N N . ARG B 1 149 ? 110.986 186.816 148.260 1.00 81.46 149 ARG B N 1
ATOM 3529 C CA . ARG B 1 149 ? 111.071 187.928 149.203 1.00 81.46 149 ARG B CA 1
ATOM 3530 C C . ARG B 1 149 ? 112.498 188.168 149.677 1.00 81.46 149 ARG B C 1
ATOM 3531 O O . ARG B 1 149 ? 113.383 187.319 149.538 1.00 81.46 149 ARG B O 1
ATOM 3539 N N . GLN B 1 150 ? 112.696 189.358 150.242 1.00 87.52 150 GLN B N 1
ATOM 3540 C CA . GLN B 1 150 ? 113.936 189.783 150.891 1.00 87.52 150 GLN B CA 1
ATOM 3541 C C . GLN B 1 150 ? 113.613 190.033 152.364 1.00 87.52 150 GLN B C 1
ATOM 3542 O O . GLN B 1 150 ? 113.277 191.149 152.761 1.00 87.52 150 GLN B O 1
ATOM 3548 N N . ILE B 1 151 ? 113.718 188.983 153.173 1.00 90.36 151 ILE B N 1
ATOM 3549 C CA . ILE B 1 151 ? 113.331 189.047 154.576 1.00 90.36 151 ILE B CA 1
ATOM 3550 C C . ILE B 1 151 ? 114.538 189.441 155.422 1.00 90.36 151 ILE B C 1
ATOM 3551 O O . ILE B 1 151 ? 115.683 189.428 154.965 1.00 90.36 151 ILE B O 1
ATOM 3556 N N . GLU B 1 152 ? 114.274 189.842 156.664 1.00 94.46 152 GLU B N 1
ATOM 3557 C CA . GLU B 1 152 ? 115.348 190.155 157.596 1.00 94.46 152 GLU B CA 1
ATOM 3558 C C . GLU B 1 152 ? 116.068 188.884 158.037 1.00 94.46 152 GLU B C 1
ATOM 3559 O O . GLU B 1 152 ? 115.484 187.798 158.091 1.00 94.46 152 GLU B O 1
ATOM 3565 N N . SER B 1 153 ? 117.357 189.032 158.356 1.00 93.73 153 SER B N 1
ATOM 3566 C CA . SER B 1 153 ? 118.181 187.873 158.693 1.00 93.73 153 SER B CA 1
ATOM 3567 C C . SER B 1 153 ? 117.773 187.257 160.027 1.00 93.73 153 SER B C 1
ATOM 3568 O O . SER B 1 153 ? 117.773 186.028 160.172 1.00 93.73 153 SER B O 1
ATOM 3571 N N . ASN B 1 154 ? 117.441 188.092 161.017 1.00 95.91 154 ASN B N 1
ATOM 3572 C CA . ASN B 1 154 ? 117.073 187.577 162.334 1.00 95.91 154 ASN B CA 1
ATOM 3573 C C . ASN B 1 154 ? 115.779 186.774 162.279 1.00 95.91 154 ASN B C 1
ATOM 3574 O O . ASN B 1 154 ? 115.680 185.703 162.891 1.00 95.91 154 ASN B O 1
ATOM 3579 N N . THR B 1 155 ? 114.779 187.272 161.546 1.00 93.93 155 THR B N 1
ATOM 3580 C CA . THR B 1 155 ? 113.524 186.541 161.405 1.00 93.93 155 THR B CA 1
ATOM 3581 C C . THR B 1 155 ? 113.730 185.231 160.655 1.00 93.93 155 THR B C 1
ATOM 3582 O O . THR B 1 155 ? 113.113 184.214 160.993 1.00 93.93 155 THR B O 1
ATOM 3586 N N . ALA B 1 156 ? 114.589 185.239 159.632 1.00 92.87 156 ALA B N 1
ATOM 3587 C CA . ALA B 1 156 ? 114.889 184.011 158.903 1.00 92.87 156 ALA B CA 1
ATOM 3588 C C . ALA B 1 156 ? 115.576 182.989 159.799 1.00 92.87 156 ALA B C 1
ATOM 3589 O O . ALA B 1 156 ? 115.240 181.799 159.768 1.00 92.87 156 ALA B O 1
ATOM 3591 N N . HIS B 1 157 ? 116.536 183.436 160.614 1.00 92.43 157 HIS B N 1
ATOM 3592 C CA . HIS B 1 157 ? 117.191 182.527 161.549 1.00 92.43 157 HIS B CA 1
ATOM 3593 C C . HIS B 1 157 ? 116.198 181.971 162.561 1.00 92.43 157 HIS B C 1
ATOM 3594 O O . HIS B 1 157 ? 116.236 180.779 162.889 1.00 92.43 157 HIS B O 1
ATOM 3601 N N . SER B 1 158 ? 115.285 182.818 163.047 1.00 92.44 158 SER B N 1
ATOM 3602 C CA . SER B 1 158 ? 114.288 182.365 164.012 1.00 92.44 158 SER B CA 1
ATOM 3603 C C . SER B 1 158 ? 113.345 181.332 163.405 1.00 92.44 158 SER B C 1
ATOM 3604 O O . SER B 1 158 ? 113.040 180.315 164.040 1.00 92.44 158 SER B O 1
ATOM 3607 N N . ILE B 1 159 ? 112.877 181.564 162.174 1.00 92.09 159 ILE B N 1
ATOM 3608 C CA . ILE B 1 159 ? 111.934 180.618 161.581 1.00 92.09 159 ILE B CA 1
ATOM 3609 C C . ILE B 1 159 ? 112.635 179.322 161.184 1.00 92.09 159 ILE B C 1
ATOM 3610 O O . ILE B 1 159 ? 112.039 178.243 161.277 1.00 92.09 159 ILE B O 1
ATOM 3615 N N . LEU B 1 160 ? 113.904 179.386 160.762 1.00 88.74 160 LEU B N 1
ATOM 3616 C CA . LEU B 1 160 ? 114.644 178.154 160.499 1.00 88.74 160 LEU B CA 1
ATOM 3617 C C . LEU B 1 160 ? 114.890 177.366 161.782 1.00 88.74 160 LEU B C 1
ATOM 3618 O O . LEU B 1 160 ? 114.790 176.131 161.787 1.00 88.74 160 LEU B O 1
ATOM 3623 N N . ALA B 1 161 ? 115.200 178.060 162.882 1.00 93.17 161 ALA B N 1
ATOM 3624 C CA . ALA B 1 161 ? 115.359 177.380 164.164 1.00 93.17 161 ALA B CA 1
ATOM 3625 C C . ALA B 1 161 ? 114.053 176.737 164.612 1.00 93.17 161 ALA B C 1
ATOM 3626 O O . ALA B 1 161 ? 114.051 175.609 165.117 1.00 93.17 161 ALA B O 1
ATOM 3628 N N . SER B 1 162 ? 112.930 177.436 164.425 1.00 93.64 162 SER B N 1
ATOM 3629 C CA . SER B 1 162 ? 111.633 176.865 164.774 1.00 93.64 162 SER B CA 1
ATOM 3630 C C . SER B 1 162 ? 111.312 175.649 163.912 1.00 93.64 162 SER B C 1
ATOM 3631 O O . SER B 1 162 ? 110.800 174.642 164.414 1.00 93.64 162 SER B O 1
ATOM 3634 N N . LEU B 1 163 ? 111.619 175.721 162.613 1.00 92.03 163 LEU B N 1
ATOM 3635 C CA . LEU B 1 163 ? 111.380 174.589 161.724 1.00 92.03 163 LEU B CA 1
ATOM 3636 C C . LEU B 1 163 ? 112.229 173.388 162.121 1.00 92.03 163 LEU B C 1
ATOM 3637 O O . LEU B 1 163 ? 111.778 172.241 162.022 1.00 92.03 163 LEU B O 1
ATOM 3642 N N . TYR B 1 164 ? 113.465 173.632 162.562 1.00 93.27 164 TYR B N 1
ATOM 3643 C CA . TYR B 1 164 ? 114.297 172.533 163.042 1.00 93.27 164 TYR B CA 1
ATOM 3644 C C . TYR B 1 164 ? 113.765 171.956 164.350 1.00 93.27 164 TYR B C 1
ATOM 3645 O O . TYR B 1 164 ? 113.802 170.737 164.554 1.00 93.27 164 TYR B O 1
ATOM 3654 N N . ASN B 1 165 ? 113.273 172.813 165.251 1.00 95.86 165 ASN B N 1
ATOM 3655 C CA . ASN B 1 165 ? 112.813 172.331 166.552 1.00 95.86 165 ASN B CA 1
ATOM 3656 C C . ASN B 1 165 ? 111.522 171.526 166.438 1.00 95.86 165 ASN B C 1
ATOM 3657 O O . ASN B 1 165 ? 111.375 170.492 167.098 1.00 95.86 165 ASN B O 1
ATOM 3662 N N . ASN B 1 166 ? 110.577 171.974 165.611 1.00 96.95 166 ASN B N 1
ATOM 3663 C CA . ASN B 1 166 ? 109.343 171.212 165.441 1.00 96.95 166 ASN B CA 1
ATOM 3664 C C . ASN B 1 166 ? 109.472 170.081 164.430 1.00 96.95 166 ASN B C 1
ATOM 3665 O O . ASN B 1 166 ? 108.494 169.358 164.211 1.00 96.95 166 ASN B O 1
ATOM 3670 N N . ALA B 1 167 ? 110.635 169.914 163.808 1.00 97.48 167 ALA B N 1
ATOM 3671 C CA . ALA B 1 167 ? 110.859 168.768 162.939 1.00 97.48 167 ALA B CA 1
ATOM 3672 C C . ALA B 1 167 ? 110.911 167.482 163.757 1.00 97.48 167 ALA B C 1
ATOM 3673 O O . ALA B 1 167 ? 111.287 167.481 164.933 1.00 97.48 167 ALA B O 1
ATOM 3675 N N . ASP B 1 168 ? 110.511 166.378 163.121 1.00 100.59 168 ASP B N 1
ATOM 3676 C CA . ASP B 1 168 ? 110.495 165.091 163.810 1.00 100.59 168 ASP B CA 1
ATOM 3677 C C . ASP B 1 168 ? 111.904 164.614 164.143 1.00 100.59 168 ASP B C 1
ATOM 3678 O O . ASP B 1 168 ? 112.141 164.070 165.227 1.00 100.59 168 ASP B O 1
ATOM 3683 N N . ASP B 1 169 ? 112.850 164.809 163.228 1.00 101.08 169 ASP B N 1
ATOM 3684 C CA . ASP B 1 169 ? 114.235 164.404 163.432 1.00 101.08 169 ASP B CA 1
ATOM 3685 C C . ASP B 1 169 ? 115.044 165.613 163.882 1.00 101.08 169 ASP B C 1
ATOM 3686 O O . ASP B 1 169 ? 115.103 166.624 163.173 1.00 101.08 169 ASP B O 1
ATOM 3691 N N . SER B 1 170 ? 115.667 165.507 165.053 1.00 104.95 170 SER B N 1
ATOM 3692 C CA . SER B 1 170 ? 116.466 166.597 165.593 1.00 104.95 170 SER B CA 1
ATOM 3693 C C . SER B 1 170 ? 117.504 166.026 166.547 1.00 104.95 170 SER B C 1
ATOM 3694 O O . SER B 1 170 ? 117.217 165.089 167.297 1.00 104.95 170 SER B O 1
ATOM 3697 N N . ASP B 1 171 ? 118.707 166.596 166.508 1.00 105.59 171 ASP B N 1
ATOM 3698 C CA . ASP B 1 171 ? 119.802 166.192 167.377 1.00 105.59 171 ASP B CA 1
ATOM 3699 C C . ASP B 1 171 ? 120.007 167.149 168.544 1.00 105.59 171 ASP B C 1
ATOM 3700 O O . ASP B 1 171 ? 121.056 167.097 169.195 1.00 105.59 171 ASP B O 1
ATOM 3705 N N . ALA B 1 172 ? 119.040 168.038 168.795 1.00 103.25 172 ALA B N 1
ATOM 3706 C CA . ALA B 1 172 ? 119.063 169.037 169.868 1.00 103.25 172 ALA B CA 1
ATOM 3707 C C . ALA B 1 172 ? 120.225 170.020 169.738 1.00 103.25 172 ALA B C 1
ATOM 3708 O O . ALA B 1 172 ? 120.560 170.719 170.700 1.00 103.25 172 ALA B O 1
ATOM 3710 N N . THR B 1 173 ? 120.848 170.090 168.563 1.00 99.19 173 THR B N 1
ATOM 3711 C CA . THR B 1 173 ? 121.895 171.060 168.268 1.00 99.19 173 THR B CA 1
ATOM 3712 C C . THR B 1 173 ? 121.593 171.692 166.920 1.00 99.19 173 THR B C 1
ATOM 3713 O O . THR B 1 173 ? 121.345 170.980 165.942 1.00 99.19 173 THR B O 1
ATOM 3717 N N . TYR B 1 174 ? 121.608 173.026 166.868 1.00 95.03 174 TYR B N 1
ATOM 3718 C CA . TYR B 1 174 ? 121.297 173.707 165.615 1.00 95.03 174 TYR B CA 1
ATOM 3719 C C . TYR B 1 174 ? 122.423 173.538 164.602 1.00 95.03 174 TYR B C 1
ATOM 3720 O O . TYR B 1 174 ? 122.160 173.364 163.406 1.00 95.03 174 TYR B O 1
ATOM 3729 N N . LYS B 1 175 ? 123.677 173.588 165.063 1.00 93.39 175 LYS B N 1
ATOM 3730 C CA . LYS B 1 175 ? 124.863 173.261 164.265 1.00 93.39 175 LYS B CA 1
ATOM 3731 C C . LYS B 1 175 ? 124.968 174.157 163.025 1.00 93.39 175 LYS B C 1
ATOM 3732 O O . LYS B 1 175 ? 124.782 173.722 161.886 1.00 93.39 175 LYS B O 1
ATOM 3734 N N . ILE B 1 176 ? 125.229 175.440 163.297 1.00 90.97 176 ILE B N 1
ATOM 3735 C CA . ILE B 1 176 ? 125.386 176.429 162.230 1.00 90.97 176 ILE B CA 1
ATOM 3736 C C . ILE B 1 176 ? 126.491 176.014 161.264 1.00 90.97 176 ILE B C 1
ATOM 3737 O O . ILE B 1 176 ? 126.331 176.101 160.039 1.00 90.97 176 ILE B O 1
ATOM 3742 N N . ASN B 1 177 ? 127.613 175.527 161.790 1.00 90.88 177 ASN B N 1
ATOM 3743 C CA . ASN B 1 177 ? 128.737 175.140 160.947 1.00 90.88 177 ASN B CA 1
ATOM 3744 C C . ASN B 1 177 ? 128.578 173.762 160.313 1.00 90.88 177 ASN B C 1
ATOM 3745 O O . ASN B 1 177 ? 129.387 173.406 159.449 1.00 90.88 177 ASN B O 1
ATOM 3750 N N . ALA B 1 178 ? 127.576 172.982 160.708 1.00 87.48 178 ALA B N 1
ATOM 3751 C CA . ALA B 1 178 ? 127.431 171.608 160.248 1.00 87.48 178 ALA B CA 1
ATOM 3752 C C . ALA B 1 178 ? 126.197 171.441 159.368 1.00 87.48 178 ALA B C 1
ATOM 3753 O O . ALA B 1 178 ? 125.239 172.215 159.439 1.00 87.48 178 ALA B O 1
ATOM 3755 N N . TYR B 1 179 ? 126.242 170.408 158.529 1.00 82.48 179 TYR B N 1
ATOM 3756 C CA . TYR B 1 179 ? 125.125 170.062 157.660 1.00 82.48 179 TYR B CA 1
ATOM 3757 C C . TYR B 1 179 ? 124.084 169.260 158.430 1.00 82.48 179 TYR B C 1
ATOM 3758 O O . TYR B 1 179 ? 124.422 168.458 159.306 1.00 82.48 179 TYR B O 1
ATOM 3767 N N . GLN B 1 180 ? 122.810 169.474 158.100 1.00 85.78 180 GLN B N 1
ATOM 3768 C CA . GLN B 1 180 ? 121.721 168.800 158.793 1.00 85.78 180 GLN B CA 1
ATOM 3769 C C . GLN B 1 180 ? 120.603 168.448 157.821 1.00 85.78 180 GLN B C 1
ATOM 3770 O O . GLN B 1 180 ? 120.429 169.091 156.783 1.00 85.78 180 GLN B O 1
ATOM 3776 N N . ALA B 1 181 ? 119.837 167.420 158.182 1.00 81.94 181 ALA B N 1
ATOM 3777 C CA . ALA B 1 181 ? 118.652 167.021 157.439 1.00 81.94 181 ALA B CA 1
ATOM 3778 C C . ALA B 1 181 ? 117.540 166.696 158.424 1.00 81.94 181 ALA B C 1
ATOM 3779 O O . ALA B 1 181 ? 117.796 166.234 159.539 1.00 81.94 181 ALA B O 1
ATOM 3781 N N . ALA B 1 182 ? 116.300 166.937 158.003 1.00 84.81 182 ALA B N 1
ATOM 3782 C CA . ALA B 1 182 ? 115.155 166.703 158.872 1.00 84.81 182 ALA B CA 1
ATOM 3783 C C . ALA B 1 182 ? 113.920 166.455 158.021 1.00 84.81 182 ALA B C 1
ATOM 3784 O O . ALA B 1 182 ? 113.890 166.767 156.827 1.00 84.81 182 ALA B O 1
ATOM 3786 N N . ARG B 1 183 ? 112.893 165.899 158.659 1.00 91.09 183 ARG B N 1
ATOM 3787 C CA . ARG B 1 183 ? 111.636 165.594 157.994 1.00 91.09 183 ARG B CA 1
ATOM 3788 C C . ARG B 1 183 ? 110.479 165.936 158.920 1.00 91.09 183 ARG B C 1
ATOM 3789 O O . ARG B 1 183 ? 110.521 165.635 160.116 1.00 91.09 183 ARG B O 1
ATOM 3797 N N . ILE B 1 184 ? 109.452 166.568 158.360 1.00 94.20 184 ILE B N 1
ATOM 3798 C CA . ILE B 1 184 ? 108.231 166.908 159.080 1.00 94.20 184 ILE B CA 1
ATOM 3799 C C . ILE B 1 184 ? 107.094 166.122 158.446 1.00 94.20 184 ILE B C 1
ATOM 3800 O O . ILE B 1 184 ? 106.856 166.232 157.237 1.00 94.20 184 ILE B O 1
ATOM 3805 N N . VAL B 1 185 ? 106.395 165.333 159.258 1.00 101.60 185 VAL B N 1
ATOM 3806 C CA . VAL B 1 185 ? 105.332 164.449 158.794 1.00 101.60 185 VAL B CA 1
ATOM 3807 C C . VAL B 1 185 ? 104.015 164.925 159.392 1.00 101.60 185 VAL B C 1
ATOM 3808 O O . VAL B 1 185 ? 103.974 165.376 160.542 1.00 101.60 185 VAL B O 1
ATOM 3812 N N . ALA B 1 186 ? 102.943 164.832 158.606 1.00 107.23 186 ALA B N 1
ATOM 3813 C CA . ALA B 1 186 ? 101.628 165.261 159.056 1.00 107.23 186 ALA B CA 1
ATOM 3814 C C . ALA B 1 186 ? 101.096 164.334 160.148 1.00 107.23 186 ALA B C 1
ATOM 3815 O O . ALA B 1 186 ? 101.664 163.275 160.440 1.00 107.23 186 ALA B O 1
ATOM 3817 N N . SER B 1 187 ? 100.010 164.791 160.787 1.00 111.84 187 SER B N 1
ATOM 3818 C CA . SER B 1 187 ? 99.266 164.117 161.854 1.00 111.84 187 SER B CA 1
ATOM 3819 C C . SER B 1 187 ? 100.041 164.092 163.169 1.00 111.84 187 SER B C 1
ATOM 3820 O O . SER B 1 187 ? 99.509 163.662 164.198 1.00 111.84 187 SER B O 1
ATOM 3823 N N . LYS B 1 188 ? 101.295 164.549 163.150 1.00 108.50 188 LYS B N 1
ATOM 3824 C CA . LYS B 1 188 ? 102.081 164.785 164.363 1.00 108.50 188 LYS B CA 1
ATOM 3825 C C . LYS B 1 188 ? 102.952 166.007 164.078 1.00 108.50 188 LYS B C 1
ATOM 3826 O O . LYS B 1 188 ? 104.080 165.877 163.593 1.00 108.50 188 LYS B O 1
ATOM 3828 N N . SER B 1 189 ? 102.427 167.189 164.392 1.00 109.17 189 SER B N 1
ATOM 3829 C CA . SER B 1 189 ? 103.122 168.436 164.079 1.00 109.17 189 SER B CA 1
ATOM 3830 C C . SER B 1 189 ? 102.526 169.555 164.916 1.00 109.17 189 SER B C 1
ATOM 3831 O O . SER B 1 189 ? 101.320 169.810 164.838 1.00 109.17 189 SER B O 1
ATOM 3834 N N . ARG B 1 190 ? 103.364 170.220 165.710 1.00 106.92 190 ARG B N 1
ATOM 3835 C CA . ARG B 1 190 ? 102.939 171.406 166.441 1.00 106.92 190 ARG B CA 1
ATOM 3836 C C . ARG B 1 190 ? 102.923 172.656 165.572 1.00 106.92 190 ARG B C 1
ATOM 3837 O O . ARG B 1 190 ? 102.481 173.711 166.038 1.00 106.92 190 ARG B O 1
ATOM 3839 N N . LEU B 1 191 ? 103.392 172.561 164.327 1.00 106.82 191 LEU B N 1
ATOM 3840 C CA . LEU B 1 191 ? 103.458 173.701 163.423 1.00 106.82 191 LEU B CA 1
ATOM 3841 C C . LEU B 1 191 ? 102.130 173.984 162.727 1.00 106.82 191 LEU B C 1
ATOM 3842 O O . LEU B 1 191 ? 102.020 175.005 162.039 1.00 106.82 191 LEU B O 1
ATOM 3847 N N . ALA B 1 192 ? 101.129 173.116 162.906 1.00 106.60 192 ALA B N 1
ATOM 3848 C CA . ALA B 1 192 ? 99.803 173.238 162.291 1.00 106.60 192 ALA B CA 1
ATOM 3849 C C . ALA B 1 192 ? 99.915 173.288 160.763 1.00 106.60 192 ALA B C 1
ATOM 3850 O O . ALA B 1 192 ? 99.606 174.287 160.110 1.00 106.60 192 ALA B O 1
ATOM 3852 N N . LEU B 1 193 ? 100.388 172.168 160.219 1.00 104.74 193 LEU B N 1
ATOM 3853 C CA . LEU B 1 193 ? 100.596 172.049 158.785 1.00 104.74 193 LEU B CA 1
ATOM 3854 C C . LEU B 1 193 ? 99.266 172.123 158.035 1.00 104.74 193 LEU B C 1
ATOM 3855 O O . LEU B 1 193 ? 98.234 171.667 158.536 1.00 104.74 193 LEU B O 1
ATOM 3860 N N . PRO B 1 194 ? 99.264 172.711 156.836 1.00 101.21 194 PRO B N 1
ATOM 3861 C CA . PRO B 1 194 ? 98.054 172.689 156.018 1.00 101.21 194 PRO B CA 1
ATOM 3862 C C . PRO B 1 194 ? 97.734 171.275 155.568 1.00 101.21 194 PRO B C 1
ATOM 3863 O O . PRO B 1 194 ? 98.638 170.432 155.433 1.00 101.21 194 PRO B O 1
ATOM 3867 N N . PRO B 1 195 ? 96.456 170.962 155.338 1.00 100.70 195 PRO B N 1
ATOM 3868 C CA . PRO B 1 195 ? 96.100 169.607 154.881 1.00 100.70 195 PRO B CA 1
ATOM 3869 C C . PRO B 1 195 ? 96.639 169.258 153.504 1.00 100.70 195 PRO B C 1
ATOM 3870 O O . PRO B 1 195 ? 96.712 168.068 153.170 1.00 100.70 195 PRO B O 1
ATOM 3874 N N . VAL B 1 196 ? 97.009 170.250 152.692 1.00 96.64 196 VAL B N 1
ATOM 3875 C CA . VAL B 1 196 ? 97.494 169.972 151.343 1.00 96.64 196 VAL B CA 1
ATOM 3876 C C . VAL B 1 196 ? 98.869 169.313 151.389 1.00 96.64 196 VAL B C 1
ATOM 3877 O O . VAL B 1 196 ? 99.143 168.366 150.641 1.00 96.64 196 VAL B O 1
ATOM 3881 N N . ILE B 1 197 ? 99.750 169.793 152.260 1.00 94.65 197 ILE B N 1
ATOM 3882 C CA . ILE B 1 197 ? 101.107 169.268 152.360 1.00 94.65 197 ILE B CA 1
ATOM 3883 C C . ILE B 1 197 ? 101.102 168.062 153.290 1.00 94.65 197 ILE B C 1
ATOM 3884 O O . ILE B 1 197 ? 100.628 168.146 154.428 1.00 94.65 197 ILE B O 1
ATOM 3889 N N . GLN B 1 198 ? 101.631 166.939 152.806 1.00 93.89 198 GLN B N 1
ATOM 3890 C CA . GLN B 1 198 ? 101.757 165.738 153.622 1.00 93.89 198 GLN B CA 1
ATOM 3891 C C . GLN B 1 198 ? 103.050 165.729 154.430 1.00 93.89 198 GLN B C 1
ATOM 3892 O O . GLN B 1 198 ? 103.019 165.570 155.654 1.00 93.89 198 GLN B O 1
ATOM 3898 N N . ALA B 1 199 ? 104.190 165.897 153.765 1.00 90.53 199 ALA B N 1
ATOM 3899 C CA . ALA B 1 199 ? 105.481 165.870 154.434 1.00 90.53 199 ALA B CA 1
ATOM 3900 C C . ALA B 1 199 ? 106.399 166.912 153.815 1.00 90.53 199 ALA B C 1
ATOM 3901 O O . ALA B 1 199 ? 106.273 167.254 152.636 1.00 90.53 199 ALA B O 1
ATOM 3903 N N . VAL B 1 200 ? 107.320 167.420 154.630 1.00 84.60 200 VAL B N 1
ATOM 3904 C CA . VAL B 1 200 ? 108.298 168.414 154.204 1.00 84.60 200 VAL B CA 1
ATOM 3905 C C . VAL B 1 200 ? 109.688 167.895 154.545 1.00 84.60 200 VAL B C 1
ATOM 3906 O O . VAL B 1 200 ? 109.960 167.553 155.700 1.00 84.60 200 VAL B O 1
ATOM 3910 N N . ARG B 1 201 ? 110.565 167.843 153.548 1.00 75.96 201 ARG B N 1
ATOM 3911 C CA . ARG B 1 201 ? 111.946 167.421 153.745 1.00 75.96 201 ARG B CA 1
ATOM 3912 C C . ARG B 1 201 ? 112.838 168.656 153.777 1.00 75.96 201 ARG B C 1
ATOM 3913 O O . ARG B 1 201 ? 112.961 169.361 152.770 1.00 75.96 201 ARG B O 1
ATOM 3921 N N . LEU B 1 202 ? 113.458 168.913 154.926 1.00 77.63 202 LEU B N 1
ATOM 3922 C CA . LEU B 1 202 ? 114.291 170.091 155.120 1.00 77.63 202 LEU B CA 1
ATOM 3923 C C . LEU B 1 202 ? 115.761 169.701 155.075 1.00 77.63 202 LEU B C 1
ATOM 3924 O O . LEU B 1 202 ? 116.177 168.743 155.735 1.00 77.63 202 LEU B O 1
ATOM 3929 N N . GLN B 1 203 ? 116.539 170.442 154.293 1.00 74.14 203 GLN B N 1
ATOM 3930 C CA . GLN B 1 203 ? 117.988 170.292 154.244 1.00 74.14 203 GLN B CA 1
ATOM 3931 C C . GLN B 1 203 ? 118.616 171.616 154.649 1.00 74.14 203 GLN B C 1
ATOM 3932 O O . GLN B 1 203 ? 118.322 172.653 154.043 1.00 74.14 203 GLN B O 1
ATOM 3938 N N . PHE B 1 204 ? 119.470 171.581 155.670 1.00 77.96 204 PHE B N 1
ATOM 3939 C CA . PHE B 1 204 ? 120.141 172.761 156.195 1.00 77.96 204 PHE B CA 1
ATOM 3940 C C . PHE B 1 204 ? 121.631 172.656 155.900 1.00 77.96 204 PHE B C 1
ATOM 3941 O O . PHE B 1 204 ? 122.266 171.653 156.244 1.00 77.96 204 PHE B O 1
ATOM 3949 N N . ASN B 1 205 ? 122.184 173.692 155.273 1.00 78.13 205 ASN B N 1
ATOM 3950 C CA . ASN B 1 205 ? 123.591 173.727 154.914 1.00 78.13 205 ASN B CA 1
ATOM 3951 C C . ASN B 1 205 ? 124.232 175.004 155.438 1.00 78.13 205 ASN B C 1
ATOM 3952 O O . ASN B 1 205 ? 123.576 176.051 155.496 1.00 78.13 205 ASN B O 1
ATOM 3957 N N . PRO B 1 206 ? 125.501 174.952 155.837 1.00 82.20 206 PRO B N 1
ATOM 3958 C CA . PRO B 1 206 ? 126.217 176.188 156.167 1.00 82.20 206 PRO B CA 1
ATOM 3959 C C . PRO B 1 206 ? 126.469 177.023 154.922 1.00 82.20 206 PRO B C 1
ATOM 3960 O O . PRO B 1 206 ? 126.543 176.509 153.803 1.00 82.20 206 PRO B O 1
ATOM 3964 N N . LEU B 1 207 ? 126.604 178.331 155.129 1.00 85.34 207 LEU B N 1
ATOM 3965 C CA . LEU B 1 207 ? 126.777 179.261 154.017 1.00 85.34 207 LEU B CA 1
ATOM 3966 C C . LEU B 1 207 ? 127.726 180.368 154.454 1.00 85.34 207 LEU B C 1
ATOM 3967 O O . LEU B 1 207 ? 127.319 181.281 155.178 1.00 85.34 207 LEU B O 1
ATOM 3972 N N . GLY B 1 208 ? 128.973 180.297 153.997 1.00 86.78 208 GLY B N 1
ATOM 3973 C CA . GLY B 1 208 ? 129.948 181.314 154.361 1.00 86.78 208 GLY B CA 1
ATOM 3974 C C . GLY B 1 208 ? 130.253 181.285 155.845 1.00 86.78 208 GLY B C 1
ATOM 3975 O O . GLY B 1 208 ? 130.549 180.233 156.424 1.00 86.78 208 GLY B O 1
ATOM 3976 N N . GLN B 1 209 ? 130.181 182.454 156.476 1.00 85.98 209 GLN B N 1
ATOM 3977 C CA . GLN B 1 209 ? 130.433 182.606 157.905 1.00 85.98 209 GLN B CA 1
ATOM 3978 C C . GLN B 1 209 ? 129.122 182.976 158.589 1.00 85.98 209 GLN B C 1
ATOM 3979 O O . GLN B 1 209 ? 128.615 184.089 158.412 1.00 85.98 209 GLN B O 1
ATOM 3981 N N . GLY B 1 210 ? 128.583 182.046 159.370 1.00 87.84 210 GLY B N 1
ATOM 3982 C CA . GLY B 1 210 ? 127.343 182.279 160.091 1.00 87.84 210 GLY B CA 1
ATOM 3983 C C . GLY B 1 210 ? 126.118 182.437 159.216 1.00 87.84 210 GLY B C 1
ATOM 3984 O O . GLY B 1 210 ? 125.224 183.227 159.546 1.00 87.84 210 GLY B O 1
ATOM 3985 N N . GLY B 1 211 ? 126.047 181.700 158.112 1.00 86.81 211 GLY B N 1
ATOM 3986 C CA . GLY B 1 211 ? 124.891 181.752 157.239 1.00 86.81 211 GLY B CA 1
ATOM 3987 C C . GLY B 1 211 ? 124.241 180.395 157.074 1.00 86.81 211 GLY B C 1
ATOM 3988 O O . GLY B 1 211 ? 124.876 179.366 157.322 1.00 86.81 211 GLY B O 1
ATOM 3989 N N . ARG B 1 212 ? 122.977 180.374 156.659 1.00 85.05 212 ARG B N 1
ATOM 3990 C CA . ARG B 1 212 ? 122.222 179.136 156.554 1.00 85.05 212 ARG B CA 1
ATOM 3991 C C . ARG B 1 212 ? 121.538 179.047 155.197 1.00 85.05 212 ARG B C 1
ATOM 3992 O O . ARG B 1 212 ? 121.126 180.056 154.617 1.00 85.05 212 ARG B O 1
ATOM 4000 N N . TYR B 1 213 ? 121.428 177.818 154.697 1.00 75.28 213 TYR B N 1
ATOM 4001 C CA . TYR B 1 213 ? 120.757 177.523 153.435 1.00 75.28 213 TYR B CA 1
ATOM 4002 C C . TYR B 1 213 ? 119.747 176.416 153.701 1.00 75.28 213 TYR B C 1
ATOM 4003 O O . TYR B 1 213 ? 120.131 175.287 154.020 1.00 75.28 213 TYR B O 1
ATOM 4012 N N . LEU B 1 214 ? 118.464 176.740 153.576 1.00 72.88 214 LEU B N 1
ATOM 4013 C CA . LEU B 1 214 ? 117.379 175.799 153.818 1.00 72.88 214 LEU B CA 1
ATOM 4014 C C . LEU B 1 214 ? 116.707 175.443 152.501 1.00 72.88 214 LEU B C 1
ATOM 4015 O O . LEU B 1 214 ? 116.332 176.334 151.731 1.00 72.88 214 LEU B O 1
ATOM 4020 N N . ILE B 1 215 ? 116.555 174.144 152.254 1.00 71.49 215 ILE B N 1
ATOM 4021 C CA . ILE B 1 215 ? 115.870 173.629 151.073 1.00 71.49 215 ILE B CA 1
ATOM 4022 C C . ILE B 1 215 ? 114.709 172.762 151.539 1.00 71.49 215 ILE B 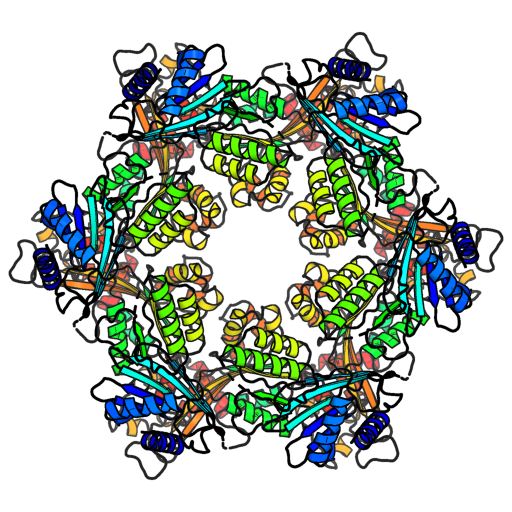C 1
ATOM 4023 O O . ILE B 1 215 ? 114.902 171.833 152.332 1.00 71.49 215 ILE B O 1
ATOM 4028 N N . ALA B 1 216 ? 113.509 173.066 151.048 1.00 70.84 216 ALA B N 1
ATOM 4029 C CA . ALA B 1 216 ? 112.294 172.340 151.397 1.00 70.84 216 ALA B CA 1
ATOM 4030 C C . ALA B 1 216 ? 111.685 171.735 150.141 1.00 70.84 216 ALA B C 1
ATOM 4031 O O . ALA B 1 216 ? 111.525 172.428 149.128 1.00 70.84 216 ALA B O 1
ATOM 4033 N N . ARG B 1 217 ? 111.335 170.448 150.216 1.00 72.74 217 ARG B N 1
ATOM 4034 C CA . ARG B 1 217 ? 110.838 169.706 149.062 1.00 72.74 217 ARG B CA 1
ATOM 4035 C C . ARG B 1 217 ? 109.326 169.781 148.897 1.00 72.74 217 ARG B C 1
ATOM 4036 O O . ARG B 1 217 ? 108.839 169.680 147.765 1.00 72.74 217 ARG B O 1
ATOM 4044 N N . PHE B 1 218 ? 108.581 169.926 149.997 1.00 81.43 218 PHE B N 1
ATOM 4045 C CA . PHE B 1 218 ? 107.136 170.181 149.993 1.00 81.43 218 PHE B CA 1
ATOM 4046 C C . PHE B 1 218 ? 106.370 169.079 149.251 1.00 81.43 218 PHE B C 1
ATOM 4047 O O . PHE B 1 218 ? 105.749 169.298 148.209 1.00 81.43 218 PHE B O 1
ATOM 4055 N N . LEU B 1 219 ? 106.439 167.878 149.820 1.00 87.27 219 LEU B N 1
ATOM 4056 C CA . LEU B 1 219 ? 105.706 166.746 149.268 1.00 87.27 219 LEU B CA 1
ATOM 4057 C C . LEU B 1 219 ? 104.213 166.947 149.509 1.00 87.27 219 LEU B C 1
ATOM 4058 O O . LEU B 1 219 ? 103.789 167.245 150.630 1.00 87.27 219 LEU B O 1
ATOM 4063 N N . TYR B 1 220 ? 103.416 166.780 148.456 1.00 89.76 220 TYR B N 1
ATOM 4064 C CA . TYR B 1 220 ? 101.979 167.008 148.503 1.00 89.76 220 TYR B CA 1
ATOM 4065 C C . TYR B 1 220 ? 101.234 165.680 148.487 1.00 89.76 220 TYR B C 1
ATOM 4066 O O . TYR B 1 220 ? 101.638 164.739 147.796 1.00 89.76 220 TYR B O 1
ATOM 4075 N N . THR B 1 221 ? 100.141 165.610 149.248 1.00 94.79 221 THR B N 1
ATOM 4076 C CA . THR B 1 221 ? 99.336 164.397 149.312 1.00 94.79 221 THR B CA 1
ATOM 4077 C C . THR B 1 221 ? 98.356 164.270 148.153 1.00 94.79 221 THR B C 1
ATOM 4078 O O . THR B 1 221 ? 97.743 163.208 147.999 1.00 94.79 221 THR B O 1
ATOM 4082 N N . ASP B 1 222 ? 98.194 165.311 147.344 1.00 97.26 222 ASP B N 1
ATOM 4083 C CA . ASP B 1 222 ? 97.268 165.267 146.218 1.00 97.26 222 ASP B CA 1
ATOM 4084 C C . ASP B 1 222 ? 98.014 165.074 144.902 1.00 97.26 222 ASP B C 1
ATOM 4085 O O . ASP B 1 222 ? 97.603 165.592 143.864 1.00 97.26 222 ASP B O 1
ATOM 4087 N N . ASP B 1 231 ? 91.424 164.236 130.227 1.00 68.75 231 ASP B N 1
ATOM 4088 C CA . ASP B 1 231 ? 91.725 163.843 131.604 1.00 68.75 231 ASP B CA 1
ATOM 4089 C C . ASP B 1 231 ? 92.164 162.369 131.784 1.00 68.75 231 ASP B C 1
ATOM 4090 O O . ASP B 1 231 ? 93.148 162.127 132.483 1.00 68.75 231 ASP B O 1
ATOM 4092 N N . PRO B 1 232 ? 91.471 161.381 131.187 1.00 67.58 232 PRO B N 1
ATOM 4093 C CA . PRO B 1 232 ? 91.979 160.005 131.320 1.00 67.58 232 PRO B CA 1
ATOM 4094 C C . PRO B 1 232 ? 93.238 159.748 130.513 1.00 67.58 232 PRO B C 1
ATOM 4095 O O . PRO B 1 232 ? 94.019 158.860 130.876 1.00 67.58 232 PRO B O 1
ATOM 4099 N N . THR B 1 233 ? 93.463 160.494 129.435 1.00 66.79 233 THR B N 1
ATOM 4100 C CA . THR B 1 233 ? 94.638 160.304 128.595 1.00 66.79 233 THR B CA 1
ATOM 4101 C C . THR B 1 233 ? 94.940 161.614 127.878 1.00 66.79 233 THR B C 1
ATOM 4102 O O . THR B 1 233 ? 94.227 162.610 128.037 1.00 66.79 233 THR B O 1
ATOM 4106 N N . ARG B 1 234 ? 96.016 161.596 127.085 1.00 65.17 234 ARG B N 1
ATOM 4107 C CA . ARG B 1 234 ? 96.455 162.723 126.258 1.00 65.17 234 ARG B CA 1
ATOM 4108 C C . ARG B 1 234 ? 96.744 163.956 127.123 1.00 65.17 234 ARG B C 1
ATOM 4109 O O . ARG B 1 234 ? 96.029 164.961 127.102 1.00 65.17 234 ARG B O 1
ATOM 4117 N N . PHE B 1 235 ? 97.792 163.835 127.940 1.00 61.81 235 PHE B N 1
ATOM 4118 C CA . PHE B 1 235 ? 98.299 164.994 128.666 1.00 61.81 235 PHE B CA 1
ATOM 4119 C C . PHE B 1 235 ? 99.149 165.870 127.754 1.00 61.81 235 PHE B C 1
ATOM 4120 O O . PHE B 1 235 ? 98.801 167.022 127.472 1.00 61.81 235 PHE B O 1
ATOM 4128 N N . GLY B 1 236 ? 100.272 165.334 127.284 1.00 47.39 236 GLY B N 1
ATOM 4129 C CA . GLY B 1 236 ? 101.101 166.013 126.309 1.00 47.39 236 GLY B CA 1
ATOM 4130 C C . GLY B 1 236 ? 101.685 165.052 125.295 1.00 47.39 236 GLY B C 1
ATOM 4131 O O . GLY B 1 236 ? 102.454 165.450 124.416 1.00 47.39 236 GLY B O 1
ATOM 4132 N N . PHE B 1 237 ? 101.320 163.778 125.412 1.00 40.49 237 PHE B N 1
ATOM 4133 C CA . PHE B 1 237 ? 101.890 162.741 124.567 1.00 40.49 237 PHE B CA 1
ATOM 4134 C C . PHE B 1 237 ? 101.336 162.822 123.147 1.00 40.49 237 PHE B C 1
ATOM 4135 O O . PHE B 1 237 ? 100.259 163.371 122.896 1.00 40.49 237 PHE B O 1
ATOM 4143 N N . HIS B 1 238 ? 102.097 162.264 122.212 1.00 43.50 238 HIS B N 1
ATOM 4144 C CA . HIS B 1 238 ? 101.653 162.116 120.837 1.00 43.50 238 HIS B CA 1
ATOM 4145 C C . HIS B 1 238 ? 100.697 160.930 120.723 1.00 43.50 238 HIS B C 1
ATOM 4146 O O . HIS B 1 238 ? 100.559 160.119 121.642 1.00 43.50 238 HIS B O 1
ATOM 4153 N N . HIS B 1 239 ? 100.020 160.837 119.576 1.00 47.81 239 HIS B N 1
ATOM 4154 C CA . HIS B 1 239 ? 99.116 159.713 119.353 1.00 47.81 239 HIS B CA 1
ATOM 4155 C C . HIS B 1 239 ? 99.877 158.401 119.208 1.00 47.81 239 HIS B C 1
ATOM 4156 O O . HIS B 1 239 ? 99.383 157.348 119.632 1.00 47.81 239 HIS B O 1
ATOM 4163 N N . SER B 1 240 ? 101.077 158.443 118.620 1.00 43.20 240 SER B N 1
ATOM 4164 C CA . SER B 1 240 ? 101.908 157.247 118.541 1.00 43.20 240 SER B CA 1
ATOM 4165 C C . SER B 1 240 ? 102.339 156.784 119.927 1.00 43.20 240 SER B C 1
ATOM 4166 O O . SER B 1 240 ? 102.409 155.578 120.191 1.00 43.20 240 SER B O 1
ATOM 4169 N N . HIS B 1 241 ? 102.628 157.730 120.825 1.00 40.94 241 HIS B N 1
ATOM 4170 C CA . HIS B 1 241 ? 102.951 157.370 122.202 1.00 40.94 241 HIS B CA 1
ATOM 4171 C C . HIS B 1 241 ? 101.758 156.731 122.901 1.00 40.94 241 HIS B C 1
ATOM 4172 O O . HIS B 1 241 ? 101.925 155.788 123.680 1.00 40.94 241 HIS B O 1
ATOM 4179 N N . ALA B 1 242 ? 100.547 157.229 122.637 1.00 42.37 242 ALA B N 1
ATOM 4180 C CA . ALA B 1 242 ? 99.352 156.617 123.214 1.00 42.37 242 ALA B CA 1
ATOM 4181 C C . ALA B 1 242 ? 99.139 155.204 122.682 1.00 42.37 242 ALA B C 1
ATOM 4182 O O . ALA B 1 242 ? 98.758 154.298 123.436 1.00 42.37 242 ALA B O 1
ATOM 4184 N N . GLU B 1 243 ? 99.374 154.998 121.382 1.00 42.62 243 GLU B N 1
ATOM 4185 C CA . GLU B 1 243 ? 99.262 153.658 120.813 1.00 42.62 243 GLU B CA 1
ATOM 4186 C C . GLU B 1 243 ? 100.295 152.713 121.415 1.00 42.62 243 GLU B C 1
ATOM 4187 O O . GLU B 1 243 ? 99.990 151.550 121.709 1.00 42.62 243 GLU B O 1
ATOM 4193 N N . SER B 1 244 ? 101.524 153.200 121.609 1.00 40.73 244 SER B N 1
ATOM 4194 C CA . SER B 1 244 ? 102.555 152.388 122.249 1.00 40.73 244 SER B CA 1
ATOM 4195 C C . SER B 1 244 ? 102.191 152.070 123.694 1.00 40.73 244 SER B C 1
ATOM 4196 O O . SER B 1 244 ? 102.449 150.962 124.175 1.00 40.73 244 SER B O 1
ATOM 4199 N N . PHE B 1 245 ? 101.593 153.033 124.402 1.00 43.12 245 PHE B N 1
ATOM 4200 C CA . PHE B 1 245 ? 101.144 152.792 125.770 1.00 43.12 245 PHE B CA 1
ATOM 4201 C C . PHE B 1 245 ? 100.064 151.720 125.817 1.00 43.12 245 PHE B C 1
ATOM 4202 O O . PHE B 1 245 ? 100.086 150.844 126.690 1.00 43.12 245 PHE B O 1
ATOM 4210 N N . SER B 1 246 ? 99.108 151.774 124.885 1.00 44.41 246 SER B N 1
ATOM 4211 C CA . SER B 1 246 ? 98.060 150.756 124.839 1.00 44.41 246 SER B CA 1
ATOM 4212 C C . SER B 1 246 ? 98.633 149.381 124.512 1.00 44.41 246 SER B C 1
ATOM 4213 O O . SER B 1 246 ? 98.238 148.375 125.117 1.00 44.41 246 SER B O 1
ATOM 4216 N N . ARG B 1 247 ? 99.577 149.323 123.567 1.00 43.37 247 ARG B N 1
ATOM 4217 C CA . ARG B 1 247 ? 100.203 148.050 123.221 1.00 43.37 247 ARG B CA 1
ATOM 4218 C C . ARG B 1 247 ? 101.006 147.492 124.390 1.00 43.37 247 ARG B C 1
ATOM 4219 O O . ARG B 1 247 ? 101.025 146.276 124.611 1.00 43.37 247 ARG B O 1
ATOM 4227 N N . MET B 1 248 ? 101.675 148.363 125.148 1.00 44.00 248 MET B N 1
ATOM 4228 C CA . MET B 1 248 ? 102.426 147.910 126.312 1.00 44.00 248 MET B CA 1
ATOM 4229 C C . MET B 1 248 ? 101.498 147.450 127.428 1.00 44.00 248 MET B C 1
ATOM 4230 O O . MET B 1 248 ? 101.832 146.515 128.164 1.00 44.00 248 MET B O 1
ATOM 4235 N N . ARG B 1 249 ? 100.337 148.093 127.570 1.00 47.29 249 ARG B N 1
ATOM 4236 C CA . ARG B 1 249 ? 99.357 147.660 128.557 1.00 47.29 249 ARG B CA 1
ATOM 4237 C C . ARG B 1 249 ? 98.691 146.348 128.169 1.00 47.29 249 ARG B C 1
ATOM 4238 O O . ARG B 1 249 ? 98.226 145.620 129.052 1.00 47.29 249 ARG B O 1
ATOM 4246 N N . ASN B 1 250 ? 98.631 146.031 126.874 1.00 48.75 250 ASN B N 1
ATOM 4247 C CA . ASN B 1 250 ? 98.030 144.768 126.457 1.00 48.75 250 ASN B CA 1
ATOM 4248 C C . ASN B 1 250 ? 98.926 143.569 126.751 1.00 48.75 250 ASN B C 1
ATOM 4249 O O . ASN B 1 250 ? 98.417 142.459 126.941 1.00 48.75 250 ASN B O 1
ATOM 4254 N N . LEU B 1 251 ? 100.240 143.762 126.786 1.00 45.79 251 LEU B N 1
ATOM 4255 C CA . LEU B 1 251 ? 101.154 142.646 127.027 1.00 45.79 251 LEU B CA 1
ATOM 4256 C C . LEU B 1 251 ? 101.086 142.211 128.487 1.00 45.79 251 LEU B C 1
ATOM 4257 O O . LEU B 1 251 ? 101.133 143.060 129.385 1.00 45.79 251 LEU B O 1
ATOM 4262 N N . PRO B 1 252 ? 100.973 140.909 128.768 1.00 46.99 252 PRO B N 1
ATOM 4263 C CA . PRO B 1 252 ? 100.848 140.459 130.161 1.00 46.99 252 PRO B CA 1
ATOM 4264 C C . PRO B 1 252 ? 102.171 140.376 130.911 1.00 46.99 252 PRO B C 1
ATOM 4265 O O . PRO B 1 252 ? 102.200 140.554 132.132 1.00 46.99 252 PRO B O 1
ATOM 4269 N N . ILE B 1 253 ? 103.266 140.103 130.204 1.00 46.34 253 ILE B N 1
ATOM 4270 C CA . ILE B 1 253 ? 104.565 139.855 130.821 1.00 46.34 253 ILE B CA 1
ATOM 4271 C C . ILE B 1 253 ? 105.576 140.840 130.252 1.00 46.34 253 ILE B C 1
ATOM 4272 O O . ILE B 1 253 ? 105.702 140.973 129.030 1.00 46.34 253 ILE B O 1
ATOM 4277 N N . GLY B 1 254 ? 106.290 141.523 131.135 1.00 43.19 254 GLY B N 1
ATOM 4278 C CA . GLY B 1 254 ? 107.324 142.447 130.721 1.00 43.19 254 GLY B CA 1
ATOM 4279 C C . GLY B 1 254 ? 107.658 143.409 131.840 1.00 43.19 254 GLY B C 1
ATOM 4280 O O . GLY B 1 254 ? 107.060 143.384 132.915 1.00 43.19 254 GLY B O 1
ATOM 4281 N N . ILE B 1 255 ? 108.640 144.264 131.562 1.00 40.38 255 ILE B N 1
ATOM 4282 C CA . ILE B 1 255 ? 109.037 145.326 132.478 1.00 40.38 255 ILE B CA 1
ATOM 4283 C C . ILE B 1 255 ? 109.106 146.634 131.699 1.00 40.38 255 ILE B C 1
ATOM 4284 O O . ILE B 1 255 ? 109.607 146.666 130.567 1.00 40.38 255 ILE B O 1
ATOM 4289 N N . ASN B 1 256 ? 108.555 147.696 132.287 1.00 40.52 256 ASN B N 1
ATOM 4290 C CA . ASN B 1 256 ? 108.523 149.028 131.701 1.00 40.52 256 ASN B CA 1
ATOM 4291 C C . ASN B 1 256 ? 109.250 149.999 132.620 1.00 40.52 256 ASN B C 1
ATOM 4292 O O . ASN B 1 256 ? 109.074 149.960 133.841 1.00 40.52 256 ASN B O 1
ATOM 4297 N N . ILE B 1 257 ? 110.063 150.870 132.030 1.00 37.71 257 ILE B N 1
ATOM 4298 C CA . ILE B 1 257 ? 110.888 151.813 132.775 1.00 37.71 257 ILE B CA 1
ATOM 4299 C C . ILE B 1 257 ? 110.574 153.222 132.293 1.00 37.71 257 ILE B C 1
ATOM 4300 O O . ILE B 1 257 ? 110.615 153.496 131.088 1.00 37.71 257 ILE B O 1
ATOM 4305 N N . ILE B 1 258 ? 110.262 154.111 133.233 1.00 39.84 258 ILE B N 1
ATOM 4306 C CA . ILE B 1 258 ? 110.014 155.521 132.956 1.00 39.84 258 ILE B CA 1
ATOM 4307 C C . ILE B 1 258 ? 111.227 156.309 133.428 1.00 39.84 258 ILE B C 1
ATOM 4308 O O . ILE B 1 258 ? 111.659 156.162 134.578 1.00 39.84 258 ILE B O 1
ATOM 4313 N N . SER B 1 259 ? 111.776 157.143 132.550 1.00 39.65 259 SER B N 1
ATOM 4314 C CA . SER B 1 259 ? 113.013 157.852 132.838 1.00 39.65 259 SER B CA 1
ATOM 4315 C C . SER B 1 259 ? 112.843 159.343 132.583 1.00 39.65 259 SER B C 1
ATOM 4316 O O . SER B 1 259 ? 111.967 159.774 131.830 1.00 39.65 259 SER B O 1
ATOM 4319 N N . GLY B 1 260 ? 113.696 160.128 133.237 1.00 42.51 260 GLY B N 1
ATOM 4320 C CA . GLY B 1 260 ? 113.704 161.561 133.074 1.00 42.51 260 GLY B CA 1
ATOM 4321 C C . GLY B 1 260 ? 114.318 162.269 134.265 1.00 42.51 260 GLY B C 1
ATOM 4322 O O . GLY B 1 260 ? 114.690 161.645 135.263 1.00 42.51 260 GLY B O 1
ATOM 4323 N N . PRO B 1 261 ? 114.438 163.597 134.180 1.00 44.54 261 PRO B N 1
ATOM 4324 C CA . PRO B 1 261 ? 114.910 164.375 135.335 1.00 44.54 261 PRO B CA 1
ATOM 4325 C C . PRO B 1 261 ? 113.908 164.418 136.480 1.00 44.54 261 PRO B C 1
ATOM 4326 O O . PRO B 1 261 ? 112.867 163.754 136.434 1.00 44.54 261 PRO B O 1
ATOM 4330 N N . THR B 1 262 ? 114.232 165.193 137.521 1.00 48.25 262 THR B N 1
ATOM 4331 C CA . THR B 1 262 ? 113.434 165.199 138.745 1.00 48.25 262 THR B CA 1
ATOM 4332 C C . THR B 1 262 ? 112.010 165.686 138.496 1.00 48.25 262 THR B C 1
ATOM 4333 O O . THR B 1 262 ? 111.047 165.094 138.999 1.00 48.25 262 THR B O 1
ATOM 4337 N N . GLY B 1 263 ? 111.851 166.751 137.715 1.00 45.72 263 GLY B N 1
ATOM 4338 C CA . GLY B 1 263 ? 110.531 167.300 137.470 1.00 45.72 263 GLY B CA 1
ATOM 4339 C C . GLY B 1 263 ? 109.864 166.762 136.221 1.00 45.72 263 GLY B C 1
ATOM 4340 O O . GLY B 1 263 ? 109.207 167.510 135.491 1.00 45.72 263 GLY B O 1
ATOM 4341 N N . SER B 1 264 ? 110.026 165.463 135.961 1.00 44.89 264 SER B N 1
ATOM 4342 C CA . SER B 1 264 ? 109.438 164.862 134.769 1.00 44.89 264 SER B CA 1
ATOM 4343 C C . SER B 1 264 ? 107.942 164.620 134.925 1.00 44.89 264 SER B C 1
ATOM 4344 O O . SER B 1 264 ? 107.185 164.764 133.960 1.00 44.89 264 SER B O 1
ATOM 4347 N N . GLY B 1 265 ? 107.501 164.240 136.120 1.00 49.71 265 GLY B N 1
ATOM 4348 C CA . GLY B 1 265 ? 106.112 163.878 136.319 1.00 49.71 265 GLY B CA 1
ATOM 4349 C C . GLY B 1 265 ? 105.862 162.411 136.042 1.00 49.71 265 GLY B C 1
ATOM 4350 O O . GLY B 1 265 ? 104.863 162.048 135.415 1.00 49.71 265 GLY B O 1
ATOM 4351 N N . LYS B 1 266 ? 106.777 161.555 136.504 1.00 45.77 266 LYS B N 1
ATOM 4352 C CA . LYS B 1 266 ? 106.651 160.123 136.254 1.00 45.77 266 LYS B CA 1
ATOM 4353 C C . LYS B 1 266 ? 105.564 159.490 137.112 1.00 45.77 266 LYS B C 1
ATOM 4354 O O . LYS B 1 266 ? 104.911 158.535 136.674 1.00 45.77 266 LYS B O 1
ATOM 4360 N N . SER B 1 267 ? 105.363 159.997 138.331 1.00 51.19 267 SER B N 1
ATOM 4361 C CA . SER B 1 267 ? 104.327 159.452 139.203 1.00 51.19 267 SER B CA 1
ATOM 4362 C C . SER B 1 267 ? 102.936 159.690 138.629 1.00 51.19 267 SER B C 1
ATOM 4363 O O . SER B 1 267 ? 102.063 158.819 138.728 1.00 51.19 267 SER B O 1
ATOM 4366 N N . THR B 1 268 ? 102.710 160.862 138.029 1.00 50.72 268 THR B N 1
ATOM 4367 C CA . THR B 1 268 ? 101.421 161.142 137.402 1.00 50.72 268 THR B CA 1
ATOM 4368 C C . THR B 1 268 ? 101.167 160.210 136.223 1.00 50.72 268 THR B C 1
ATOM 4369 O O . THR B 1 268 ? 100.050 159.703 136.051 1.00 50.72 268 THR B O 1
ATOM 4373 N N . THR B 1 269 ? 102.197 159.964 135.409 1.00 48.85 269 THR B N 1
ATOM 4374 C CA . THR B 1 269 ? 102.063 159.037 134.289 1.00 48.85 269 THR B CA 1
ATOM 4375 C C . THR B 1 269 ? 101.773 157.622 134.776 1.00 48.85 269 THR B C 1
ATOM 4376 O O . THR B 1 269 ? 100.919 156.925 134.212 1.00 48.85 269 THR B O 1
ATOM 4380 N N . LEU B 1 270 ? 102.464 157.186 135.833 1.00 48.40 270 LEU B N 1
ATOM 4381 C CA . LEU B 1 270 ? 102.224 155.854 136.380 1.00 48.40 270 LEU B CA 1
ATOM 4382 C C . LEU B 1 270 ? 100.818 155.731 136.956 1.00 48.40 270 LEU B C 1
ATOM 4383 O O . LEU B 1 270 ? 100.162 154.697 136.786 1.00 48.40 270 LEU B O 1
ATOM 4388 N N . LYS B 1 271 ? 100.333 156.776 137.632 1.00 52.82 271 LYS B N 1
ATOM 4389 C CA . LYS B 1 271 ? 98.972 156.749 138.163 1.00 52.82 271 LYS B CA 1
ATOM 4390 C C . LYS B 1 271 ? 97.937 156.702 137.044 1.00 52.82 271 LYS B C 1
ATOM 4391 O O . LYS B 1 271 ? 96.951 155.960 137.135 1.00 52.82 271 LYS B O 1
ATOM 4393 N N . ASN B 1 272 ? 98.146 157.486 135.981 1.00 55.72 272 ASN B N 1
ATOM 4394 C CA . ASN B 1 272 ? 97.225 157.460 134.848 1.00 55.72 272 ASN B CA 1
ATOM 4395 C C . ASN B 1 272 ? 97.220 156.094 134.175 1.00 55.72 272 ASN B C 1
ATOM 4396 O O . ASN B 1 272 ? 96.160 155.586 133.786 1.00 55.72 272 ASN B O 1
ATOM 4401 N N . LEU B 1 273 ? 98.396 155.477 134.042 1.00 51.49 273 LEU B N 1
ATOM 4402 C CA . LEU B 1 273 ? 98.466 154.124 133.503 1.00 51.49 273 LEU B CA 1
ATOM 4403 C C . LEU B 1 273 ? 97.786 153.118 134.422 1.00 51.49 273 LEU B C 1
ATOM 4404 O O . LEU B 1 273 ? 97.210 152.138 133.942 1.00 51.49 273 LEU B O 1
ATOM 4409 N N . LEU B 1 274 ? 97.831 153.343 135.738 1.00 57.40 274 LEU B N 1
ATOM 4410 C CA . LEU B 1 274 ? 97.140 152.448 136.662 1.00 57.40 274 LEU B CA 1
ATOM 4411 C C . LEU B 1 274 ? 95.624 152.555 136.513 1.00 57.40 274 LEU B C 1
ATOM 4412 O O . LEU B 1 274 ? 94.922 151.537 136.541 1.00 57.40 274 LEU B O 1
ATOM 4417 N N . GLU B 1 275 ? 95.098 153.775 136.357 1.00 58.90 275 GLU B N 1
ATOM 4418 C CA . GLU B 1 275 ? 93.663 153.916 136.089 1.00 58.90 275 GLU B CA 1
ATOM 4419 C C . GLU B 1 275 ? 93.284 153.297 134.746 1.00 58.90 275 GLU B C 1
ATOM 4420 O O . GLU B 1 275 ? 92.217 152.679 134.615 1.00 58.90 275 GLU B O 1
ATOM 4426 N N . LEU B 1 276 ? 94.139 153.458 133.734 1.00 53.96 276 LEU B N 1
ATOM 4427 C CA . LEU B 1 276 ? 93.868 152.835 132.443 1.00 53.96 276 LEU B CA 1
ATOM 4428 C C . LEU B 1 276 ? 93.882 151.314 132.540 1.00 53.96 276 LEU B C 1
ATOM 4429 O O . LEU B 1 276 ? 93.083 150.646 131.876 1.00 53.96 276 LEU B O 1
ATOM 4434 N N . LEU B 1 277 ? 94.766 150.753 133.369 1.00 54.30 277 LEU B N 1
ATOM 4435 C CA . LEU B 1 277 ? 94.769 149.311 133.595 1.00 54.30 277 LEU B CA 1
ATOM 4436 C C . LEU B 1 277 ? 93.533 148.862 134.365 1.00 54.30 277 LEU B C 1
ATOM 4437 O O . LEU B 1 277 ? 93.018 147.766 134.116 1.00 54.30 277 LEU B O 1
ATOM 4442 N N . TYR B 1 278 ? 93.054 149.690 135.301 1.00 61.46 278 TYR B N 1
ATOM 4443 C CA . TYR B 1 278 ? 91.776 149.426 135.959 1.00 61.46 278 TYR B CA 1
ATOM 4444 C C . TYR B 1 278 ? 90.650 149.317 134.942 1.00 61.46 278 TYR B C 1
ATOM 4445 O O . TYR B 1 278 ? 89.829 148.395 134.999 1.00 61.46 278 TYR B O 1
ATOM 4454 N N . ILE B 1 279 ? 90.591 150.269 134.010 1.00 60.36 279 ILE B N 1
ATOM 4455 C CA . ILE B 1 279 ? 89.512 150.274 133.024 1.00 60.36 279 ILE B CA 1
ATOM 4456 C C . ILE B 1 279 ? 89.645 149.090 132.070 1.00 60.36 279 ILE B C 1
ATOM 4457 O O . ILE B 1 279 ? 88.658 148.410 131.762 1.00 60.36 279 ILE B O 1
ATOM 4462 N N . GLU B 1 280 ? 90.864 148.811 131.603 1.00 58.95 280 GLU B N 1
ATOM 4463 C CA . GLU B 1 280 ? 91.055 147.801 130.566 1.00 58.95 280 GLU B CA 1
ATOM 4464 C C . GLU B 1 280 ? 90.935 146.378 131.102 1.00 58.95 280 GLU B C 1
ATOM 4465 O O . GLU B 1 280 ? 90.340 145.518 130.444 1.00 58.95 280 GLU B O 1
ATOM 4471 N N . LYS B 1 281 ? 91.489 146.101 132.285 1.00 59.18 281 LYS B N 1
ATOM 4472 C CA . LYS B 1 281 ? 91.580 144.726 132.763 1.00 59.18 281 LYS B CA 1
ATOM 4473 C C . LYS B 1 281 ? 90.281 144.197 133.356 1.00 59.18 281 LYS B C 1
ATOM 4474 O O . LYS B 1 281 ? 90.200 142.993 133.626 1.00 59.18 281 LYS B O 1
ATOM 4480 N N . LYS B 1 282 ? 89.282 145.060 133.570 1.00 63.39 282 LYS B N 1
ATOM 4481 C CA . LYS B 1 282 ? 87.968 144.676 134.097 1.00 63.39 282 LYS B CA 1
ATOM 4482 C C . LYS B 1 282 ? 88.067 143.995 135.461 1.00 63.39 282 LYS B C 1
ATOM 4483 O O . LYS B 1 282 ? 87.257 143.123 135.785 1.00 63.39 282 LYS B O 1
ATOM 4489 N N . LYS B 1 283 ? 89.059 144.404 136.261 1.00 67.32 283 LYS B N 1
ATOM 4490 C CA . LYS B 1 283 ? 89.294 143.882 137.615 1.00 67.32 283 LYS B CA 1
ATOM 4491 C C . LYS B 1 283 ? 89.450 142.362 137.633 1.00 67.32 283 LYS B C 1
ATOM 4492 O O . LYS B 1 283 ? 89.041 141.693 138.585 1.00 67.32 283 LYS B O 1
ATOM 4498 N N . LYS B 1 284 ? 90.043 141.803 136.581 1.00 64.76 284 LYS B N 1
ATOM 4499 C CA . LYS B 1 284 ? 90.316 140.373 136.517 1.00 64.76 284 LYS B CA 1
ATOM 4500 C C . LYS B 1 284 ? 91.727 140.017 136.962 1.00 64.76 284 LYS B C 1
ATOM 4501 O O . LYS B 1 284 ? 92.076 138.832 136.972 1.00 64.76 284 LYS B O 1
ATOM 4507 N N . VAL B 1 285 ? 92.545 141.004 137.327 1.00 64.49 285 VAL B N 1
ATOM 4508 C CA . VAL B 1 285 ? 93.914 140.770 137.761 1.00 64.49 285 VAL B CA 1
ATOM 4509 C C . VAL B 1 285 ? 94.145 141.500 139.076 1.00 64.49 285 VAL B C 1
ATOM 4510 O O . VAL B 1 285 ? 93.428 142.438 139.431 1.00 64.49 285 VAL B O 1
ATOM 4514 N N . ASN B 1 286 ? 95.165 141.052 139.802 1.00 62.86 286 ASN B N 1
ATOM 4515 C CA . ASN B 1 286 ? 95.550 141.667 141.063 1.00 62.86 286 ASN B CA 1
ATOM 4516 C C . ASN B 1 286 ? 96.616 142.723 140.805 1.00 62.86 286 ASN B C 1
ATOM 4517 O O . ASN B 1 286 ? 97.597 142.463 140.102 1.00 62.86 286 ASN B O 1
ATOM 4522 N N . ILE B 1 287 ? 96.417 143.913 141.363 1.00 65.77 287 ILE B N 1
ATOM 4523 C CA . ILE B 1 287 ? 97.356 145.019 141.225 1.00 65.77 287 ILE B CA 1
ATOM 4524 C C . ILE B 1 287 ? 97.811 145.436 142.616 1.00 65.77 287 ILE B C 1
ATOM 4525 O O . ILE B 1 287 ? 96.983 145.649 143.508 1.00 65.77 287 ILE B O 1
ATOM 4530 N N . ILE B 1 288 ? 99.124 145.539 142.797 1.00 65.98 288 ILE B N 1
ATOM 4531 C CA . ILE B 1 288 ? 99.733 145.970 144.049 1.00 65.98 288 ILE B CA 1
ATOM 4532 C C . ILE B 1 288 ? 100.519 147.241 143.765 1.00 65.98 288 ILE B C 1
ATOM 4533 O O . ILE B 1 288 ? 101.101 147.385 142.686 1.00 65.98 288 ILE B O 1
ATOM 4538 N N . SER B 1 289 ? 100.489 148.187 144.702 1.00 75.36 289 SER B N 1
ATOM 4539 C CA . SER B 1 289 ? 101.272 149.411 144.593 1.00 75.36 289 SER B CA 1
ATOM 4540 C C . SER B 1 289 ? 102.110 149.582 145.850 1.00 75.36 289 SER B C 1
ATOM 4541 O O . SER B 1 289 ? 101.570 149.613 146.960 1.00 75.36 289 SER B O 1
ATOM 4544 N N . ILE B 1 290 ? 103.425 149.702 145.674 1.00 77.72 290 ILE B N 1
ATOM 4545 C CA . ILE B 1 290 ? 104.337 149.852 146.801 1.00 77.72 290 ILE B CA 1
ATOM 4546 C C . ILE B 1 290 ? 104.988 151.227 146.746 1.00 77.72 290 ILE B C 1
ATOM 4547 O O . ILE B 1 290 ? 106.021 151.413 146.094 1.00 77.72 290 ILE B O 1
ATOM 4552 N N . GLU B 1 291 ? 104.386 152.199 147.427 1.00 87.25 291 GLU B N 1
ATOM 4553 C CA . GLU B 1 291 ? 104.920 153.554 147.522 1.00 87.25 291 GLU B CA 1
ATOM 4554 C C . GLU B 1 291 ? 105.113 153.884 148.996 1.00 87.25 291 GLU B C 1
ATOM 4555 O O . GLU B 1 291 ? 104.140 153.934 149.756 1.00 87.25 291 GLU B O 1
ATOM 4561 N N . ASP B 1 292 ? 106.368 154.090 149.401 1.00 91.81 292 ASP B N 1
ATOM 4562 C CA . ASP B 1 292 ? 106.641 154.474 150.785 1.00 91.81 292 ASP B CA 1
ATOM 4563 C C . ASP B 1 292 ? 106.027 155.822 151.163 1.00 91.81 292 ASP B C 1
ATOM 4564 O O . ASP B 1 292 ? 105.396 155.899 152.231 1.00 91.81 292 ASP B O 1
ATOM 4569 N N . PRO B 1 293 ? 106.164 156.902 150.386 1.00 96.86 293 PRO B N 1
ATOM 4570 C CA . PRO B 1 293 ? 105.359 158.096 150.666 1.00 96.86 293 PRO B CA 1
ATOM 4571 C C . PRO B 1 293 ? 104.026 158.032 149.943 1.00 96.86 293 PRO B C 1
ATOM 4572 O O . PRO B 1 293 ? 103.984 157.982 148.704 1.00 96.86 293 PRO B O 1
ATOM 4576 N N . PRO B 1 294 ? 102.909 158.030 150.676 1.00 99.94 294 PRO B N 1
ATOM 4577 C CA . PRO B 1 294 ? 101.598 158.027 150.011 1.00 99.94 294 PRO B CA 1
ATOM 4578 C C . PRO B 1 294 ? 101.293 159.358 149.342 1.00 99.94 294 PRO B C 1
ATOM 4579 O O . PRO B 1 294 ? 100.995 160.347 150.019 1.00 99.94 294 PRO B O 1
ATOM 4583 N N . GLU B 1 295 ? 101.362 159.394 148.013 1.00 101.34 295 GLU B N 1
ATOM 4584 C CA . GLU B 1 295 ? 101.096 160.604 147.244 1.00 101.34 295 GLU B CA 1
ATOM 4585 C C . GLU B 1 295 ? 100.059 160.289 146.179 1.00 101.34 295 GLU B C 1
ATOM 4586 O O . GLU B 1 295 ? 100.263 159.377 145.369 1.00 101.34 295 GLU B O 1
ATOM 4592 N N . TYR B 1 296 ? 98.945 161.033 146.202 1.00 101.57 296 TYR B N 1
ATOM 4593 C CA . TYR B 1 296 ? 97.842 160.957 145.242 1.00 101.57 296 TYR B CA 1
ATOM 4594 C C . TYR B 1 296 ? 97.078 159.637 145.319 1.00 101.57 296 TYR B C 1
ATOM 4595 O O . TYR B 1 296 ? 97.629 158.604 145.715 1.00 101.57 296 TYR B O 1
ATOM 4597 N N . GLU B 1 297 ? 95.794 159.670 144.968 1.00 98.52 297 GLU B N 1
ATOM 4598 C CA . GLU B 1 297 ? 95.000 158.450 144.935 1.00 98.52 297 GLU B CA 1
ATOM 4599 C C . GLU B 1 297 ? 95.507 157.517 143.842 1.00 98.52 297 GLU B C 1
ATOM 4600 O O . GLU B 1 297 ? 95.890 157.954 142.753 1.00 98.52 297 GLU B O 1
ATOM 4606 N N . ILE B 1 298 ? 95.521 156.223 144.144 1.00 84.96 298 ILE B N 1
ATOM 4607 C CA . ILE B 1 298 ? 96.063 155.234 143.223 1.00 84.96 298 ILE B CA 1
ATOM 4608 C C . ILE B 1 298 ? 95.228 153.959 143.261 1.00 84.96 298 ILE B C 1
ATOM 4609 O O . ILE B 1 298 ? 94.217 153.848 142.568 1.00 84.96 298 ILE B O 1
ATOM 4614 N N . THR B 1 301 ? 93.805 148.722 143.993 1.00 79.12 301 THR B N 1
ATOM 4615 C CA . THR B 1 301 ? 95.116 148.211 144.373 1.00 79.12 301 THR B CA 1
ATOM 4616 C C . THR B 1 301 ? 95.315 148.234 145.881 1.00 79.12 301 THR B C 1
ATOM 4617 O O . THR B 1 301 ? 94.519 148.816 146.618 1.00 79.12 301 THR B O 1
ATOM 4621 N N . ALA B 1 302 ? 96.387 147.591 146.331 1.00 82.08 302 ALA B N 1
ATOM 4622 C CA . ALA B 1 302 ? 96.798 147.623 147.729 1.00 82.08 302 ALA B CA 1
ATOM 4623 C C . ALA B 1 302 ? 97.958 148.602 147.852 1.00 82.08 302 ALA B C 1
ATOM 4624 O O . ALA B 1 302 ? 99.052 148.345 147.340 1.00 82.08 302 ALA B O 1
ATOM 4626 N N . GLN B 1 303 ? 97.718 149.725 148.526 1.00 87.66 303 GLN B N 1
ATOM 4627 C CA . GLN B 1 303 ? 98.729 150.767 148.688 1.00 87.66 303 GLN B CA 1
ATOM 4628 C C . GLN B 1 303 ? 99.610 150.392 149.873 1.00 87.66 303 GLN B C 1
ATOM 4629 O O . GLN B 1 303 ? 99.254 150.630 151.029 1.00 87.66 303 GLN B O 1
ATOM 4635 N N . LEU B 1 304 ? 100.768 149.805 149.582 1.00 83.60 304 LEU B N 1
ATOM 4636 C CA . LEU B 1 304 ? 101.683 149.360 150.624 1.00 83.60 304 LEU B CA 1
ATOM 4637 C C . LEU B 1 304 ? 102.581 150.515 151.045 1.00 83.60 304 LEU B C 1
ATOM 4638 O O . LEU B 1 304 ? 103.302 151.061 150.199 1.00 83.60 304 LEU B O 1
ATOM 4643 N N . PRO B 1 305 ? 102.573 150.921 152.323 1.00 88.50 305 PRO B N 1
ATOM 4644 C CA . PRO B 1 305 ? 103.421 152.017 152.803 1.00 88.50 305 PRO B CA 1
ATOM 4645 C C . PRO B 1 305 ? 104.882 151.605 152.953 1.00 88.50 305 PRO B C 1
ATOM 4646 O O . PRO B 1 305 ? 105.581 152.176 153.790 1.00 88.50 305 PRO B O 1
ATOM 4650 N N . THR B 1 311 ? 115.750 156.836 159.420 1.00 89.92 311 THR B N 1
ATOM 4651 C CA . THR B 1 311 ? 116.894 157.154 158.574 1.00 89.92 311 THR B CA 1
ATOM 4652 C C . THR B 1 311 ? 116.713 156.584 157.171 1.00 89.92 311 THR B C 1
ATOM 4653 O O . THR B 1 311 ? 115.709 155.933 156.881 1.00 89.92 311 THR B O 1
ATOM 4657 N N . GLU B 1 312 ? 117.693 156.839 156.300 1.00 90.28 312 GLU B N 1
ATOM 4658 C CA . GLU B 1 312 ? 117.608 156.354 154.925 1.00 90.28 312 GLU B CA 1
ATOM 4659 C C . GLU B 1 312 ? 117.773 154.840 154.857 1.00 90.28 312 GLU B C 1
ATOM 4660 O O . GLU B 1 312 ? 117.112 154.175 154.051 1.00 90.28 312 GLU B O 1
ATOM 4662 N N . ALA B 1 313 ? 118.658 154.281 155.688 1.00 88.60 313 ALA B N 1
ATOM 4663 C CA . ALA B 1 313 ? 118.863 152.835 155.696 1.00 88.60 313 ALA B CA 1
ATOM 4664 C C . ALA B 1 313 ? 117.617 152.099 156.169 1.00 88.60 313 ALA B C 1
ATOM 4665 O O . ALA B 1 313 ? 117.254 151.057 155.608 1.00 88.60 313 ALA B O 1
ATOM 4667 N N . GLN B 1 314 ? 116.948 152.625 157.200 1.00 89.70 314 GLN B N 1
ATOM 4668 C CA . GLN B 1 314 ? 115.713 152.012 157.678 1.00 89.70 314 GLN B CA 1
ATOM 4669 C C . GLN B 1 314 ? 114.619 152.078 156.620 1.00 89.70 314 GLN B C 1
ATOM 4670 O O . GLN B 1 314 ? 113.869 151.113 156.431 1.00 89.70 314 GLN B O 1
ATOM 4676 N N . ARG B 1 315 ? 114.516 153.210 155.916 1.00 85.99 315 ARG B N 1
ATOM 4677 C CA . ARG B 1 315 ? 113.526 153.337 154.851 1.00 85.99 315 ARG B CA 1
ATOM 4678 C C . ARG B 1 315 ? 113.811 152.368 153.710 1.00 85.99 315 ARG B C 1
ATOM 4679 O O . ARG B 1 315 ? 112.888 151.754 153.163 1.00 85.99 315 ARG B O 1
ATOM 4681 N N . GLY B 1 316 ? 115.085 152.214 153.342 1.00 84.15 316 GLY B N 1
ATOM 4682 C CA . GLY B 1 316 ? 115.434 151.257 152.302 1.00 84.15 316 GLY B CA 1
ATOM 4683 C C . GLY B 1 316 ? 115.155 149.822 152.706 1.00 84.15 316 GLY B C 1
ATOM 4684 O O . GLY B 1 316 ? 114.671 149.023 151.898 1.00 84.15 316 GLY B O 1
ATOM 4685 N N . GLU B 1 317 ? 115.452 149.475 153.963 1.00 84.06 317 GLU B N 1
ATOM 4686 C CA . GLU B 1 317 ? 115.155 148.134 154.455 1.00 84.06 317 GLU B CA 1
ATOM 4687 C C . GLU B 1 317 ? 113.653 147.874 154.476 1.00 84.06 317 GLU B C 1
ATOM 4688 O O . GLU B 1 317 ? 113.199 146.783 154.111 1.00 84.06 317 GLU B O 1
ATOM 4694 N N . GLU B 1 318 ? 112.866 148.870 154.895 1.00 81.74 318 GLU B N 1
ATOM 4695 C CA . GLU B 1 318 ? 111.414 148.725 154.895 1.00 81.74 318 GLU B CA 1
ATOM 4696 C C . GLU B 1 318 ? 110.872 148.578 153.478 1.00 81.74 318 GLU B C 1
ATOM 4697 O O . GLU B 1 318 ? 109.956 147.784 153.236 1.00 81.74 318 GLU B O 1
ATOM 4703 N N . TYR B 1 319 ? 111.432 149.331 152.527 1.00 75.13 319 TYR B N 1
ATOM 4704 C CA . TYR B 1 319 ? 111.008 149.216 151.134 1.00 75.13 319 TYR B CA 1
ATOM 4705 C C . TYR B 1 319 ? 111.334 147.839 150.566 1.00 75.13 319 TYR B C 1
ATOM 4706 O O . TYR B 1 319 ? 110.513 147.239 149.859 1.00 75.13 319 TYR B O 1
ATOM 4715 N N . ARG B 1 320 ? 112.529 147.320 150.867 1.00 72.74 320 ARG B N 1
ATOM 4716 C CA . ARG B 1 320 ? 112.897 145.982 150.412 1.00 72.74 320 ARG B CA 1
ATOM 4717 C C . ARG B 1 320 ? 112.002 144.917 151.036 1.00 72.74 320 ARG B C 1
ATOM 4718 O O . ARG B 1 320 ? 111.592 143.964 150.360 1.00 72.74 320 ARG B O 1
ATOM 4726 N N . LYS B 1 321 ? 111.687 145.064 152.327 1.00 71.58 321 LYS B N 1
ATOM 4727 C CA . LYS B 1 321 ? 110.789 144.125 152.992 1.00 71.58 321 LYS B CA 1
ATOM 4728 C C . LYS B 1 321 ? 109.392 144.169 152.384 1.00 71.58 321 LYS B C 1
ATOM 4729 O O . LYS B 1 321 ? 108.758 143.126 152.192 1.00 71.58 321 LYS B O 1
ATOM 4735 N N . ALA B 1 322 ? 108.901 145.371 152.067 1.00 68.24 322 ALA B N 1
ATOM 4736 C CA . ALA B 1 322 ? 107.591 145.505 151.439 1.00 68.24 322 ALA B CA 1
ATOM 4737 C C . ALA B 1 322 ? 107.571 144.875 150.052 1.00 68.24 322 ALA B C 1
ATOM 4738 O O . ALA B 1 322 ? 106.589 144.225 149.676 1.00 68.24 322 ALA B O 1
ATOM 4740 N N . ILE B 1 323 ? 108.645 145.056 149.280 1.00 64.85 323 ILE B N 1
ATOM 4741 C CA . ILE B 1 323 ? 108.718 144.446 147.954 1.00 64.85 323 ILE B CA 1
ATOM 4742 C C . ILE B 1 323 ? 108.753 142.924 148.063 1.00 64.85 323 ILE B C 1
ATOM 4743 O O . ILE B 1 323 ? 108.078 142.219 147.301 1.00 64.85 323 ILE B O 1
ATOM 4748 N N . THR B 1 324 ? 109.520 142.395 149.021 1.00 66.47 324 THR B N 1
ATOM 4749 C CA . THR B 1 324 ? 109.566 140.948 149.221 1.00 66.47 324 THR B CA 1
ATOM 4750 C C . THR B 1 324 ? 108.207 140.401 149.648 1.00 66.47 324 THR B C 1
ATOM 4751 O O . THR B 1 324 ? 107.784 139.335 149.183 1.00 66.47 324 THR B O 1
ATOM 4755 N N . ALA B 1 325 ? 107.504 141.122 150.526 1.00 65.88 325 ALA B N 1
ATOM 4756 C CA . ALA B 1 325 ? 106.183 140.679 150.960 1.00 65.88 325 ALA B CA 1
ATOM 4757 C C . ALA B 1 325 ? 105.165 140.748 149.830 1.00 65.88 325 ALA B C 1
ATOM 4758 O O . ALA B 1 325 ? 104.263 139.906 149.760 1.00 65.88 325 ALA B O 1
ATOM 4760 N N . ALA B 1 326 ? 105.285 141.741 148.945 1.00 63.29 326 ALA B N 1
ATOM 4761 C CA . ALA B 1 326 ? 104.426 141.786 147.767 1.00 63.29 326 ALA B CA 1
ATOM 4762 C C . ALA B 1 326 ? 104.743 140.650 146.805 1.00 63.29 326 ALA B C 1
ATOM 4763 O O . ALA B 1 326 ? 103.840 140.129 146.142 1.00 63.29 326 ALA B O 1
ATOM 4765 N N . LEU B 1 327 ? 106.015 140.256 146.713 1.00 65.12 327 LEU B N 1
ATOM 4766 C CA . LEU B 1 327 ? 106.390 139.138 145.857 1.00 65.12 327 LEU B CA 1
ATOM 4767 C C . LEU B 1 327 ? 105.974 137.793 146.440 1.00 65.12 327 LEU B C 1
ATOM 4768 O O . LEU B 1 327 ? 105.800 136.835 145.680 1.00 65.12 327 LEU B O 1
ATOM 4773 N N . ARG B 1 328 ? 105.822 137.697 147.765 1.00 68.59 328 ARG B N 1
ATOM 4774 C CA . ARG B 1 328 ? 105.379 136.441 148.364 1.00 68.59 328 ARG B CA 1
ATOM 4775 C C . ARG B 1 328 ? 103.942 136.116 147.975 1.00 68.59 328 ARG B C 1
ATOM 4776 O O . ARG B 1 328 ? 103.600 134.946 147.765 1.00 68.59 328 ARG B O 1
ATOM 4784 N N . SER B 1 329 ? 103.088 137.131 147.872 1.00 65.81 329 SER B N 1
ATOM 4785 C CA . SER B 1 329 ? 101.731 136.946 147.377 1.00 65.81 329 SER B CA 1
ATOM 4786 C C . SER B 1 329 ? 101.759 136.849 145.851 1.00 65.81 329 SER B C 1
ATOM 4787 O O . SER B 1 329 ? 102.821 136.764 145.229 1.00 65.81 329 SER B O 1
ATOM 4790 N N . ASP B 1 330 ? 100.581 136.848 145.228 1.00 64.34 330 ASP B N 1
ATOM 4791 C CA . ASP B 1 330 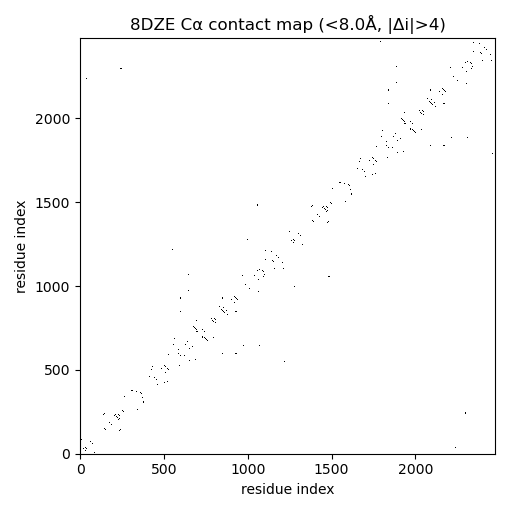? 100.491 136.834 143.772 1.00 64.34 330 ASP B CA 1
ATOM 4792 C C . ASP B 1 330 ? 100.391 138.263 143.251 1.00 64.34 330 ASP B C 1
ATOM 4793 O O . ASP B 1 330 ? 99.325 138.886 143.337 1.00 64.34 330 ASP B O 1
ATOM 4798 N N . PRO B 1 331 ? 101.475 138.818 142.708 1.00 61.06 331 PRO B N 1
ATOM 4799 C CA . PRO B 1 331 ? 101.471 140.243 142.355 1.00 61.06 331 PRO B CA 1
ATOM 4800 C C . PRO B 1 331 ? 100.810 140.563 141.022 1.00 61.06 331 PRO B C 1
ATOM 4801 O O . PRO B 1 331 ? 100.195 141.626 140.891 1.00 61.06 331 PRO B O 1
ATOM 4805 N N . ASP B 1 332 ? 100.936 139.666 140.037 1.00 58.95 332 ASP B N 1
ATOM 4806 C CA . ASP B 1 332 ? 100.520 139.899 138.653 1.00 58.95 332 ASP B CA 1
ATOM 4807 C C . ASP B 1 332 ? 101.168 141.162 138.091 1.00 58.95 332 ASP B C 1
ATOM 4808 O O . ASP B 1 332 ? 102.104 141.080 137.290 1.00 58.95 332 ASP B O 1
ATOM 4813 N N . ILE B 1 333 ? 100.676 142.329 138.500 1.00 56.25 333 ILE B N 1
ATOM 4814 C CA . ILE B 1 333 ? 101.294 143.612 138.185 1.00 56.25 333 ILE B CA 1
ATOM 4815 C C . ILE B 1 333 ? 101.859 144.176 139.481 1.00 56.25 333 ILE B C 1
ATOM 4816 O O . ILE B 1 333 ? 101.125 144.351 140.462 1.00 56.25 333 ILE B O 1
ATOM 4821 N N . ILE B 1 334 ? 103.158 144.463 139.488 1.00 54.88 334 ILE B N 1
ATOM 4822 C CA . ILE B 1 334 ? 103.851 144.791 140.731 1.00 54.88 334 ILE B CA 1
ATOM 4823 C C . ILE B 1 334 ? 103.833 146.289 141.013 1.00 54.88 334 ILE B C 1
ATOM 4824 O O . ILE B 1 334 ? 103.679 146.695 142.167 1.00 54.88 334 ILE B O 1
ATOM 4829 N N . MET B 1 335 ? 103.991 147.110 139.975 1.00 56.18 335 MET B N 1
ATOM 4830 C CA . MET B 1 335 ? 103.934 148.566 140.074 1.00 56.18 335 MET B CA 1
ATOM 4831 C C . MET B 1 335 ? 104.797 149.160 141.192 1.00 56.18 335 MET B C 1
ATOM 4832 O O . MET B 1 335 ? 104.274 149.784 142.120 1.00 56.18 335 MET B O 1
ATOM 4837 N N . PRO B 1 336 ? 106.115 148.983 141.138 1.00 54.21 336 PRO B N 1
ATOM 4838 C CA . PRO B 1 336 ? 106.970 149.496 142.211 1.00 54.21 336 PRO B CA 1
ATOM 4839 C C . PRO B 1 336 ? 107.130 151.006 142.130 1.00 54.21 336 PRO B C 1
ATOM 4840 O O . PRO B 1 336 ? 106.867 151.639 141.106 1.00 54.21 336 PRO B O 1
ATOM 4844 N N . GLY B 1 337 ? 107.572 151.580 143.245 1.00 59.77 337 GLY B N 1
ATOM 4845 C CA . GLY B 1 337 ? 107.814 153.007 143.303 1.00 59.77 337 GLY B CA 1
ATOM 4846 C C . GLY B 1 337 ? 109.289 153.350 143.290 1.00 59.77 337 GLY B C 1
ATOM 4847 O O . GLY B 1 337 ? 109.994 153.107 144.275 1.00 59.77 337 GLY B O 1
ATOM 4848 N N . GLU B 1 338 ? 109.757 153.899 142.162 1.00 61.07 338 GLU B N 1
ATOM 4849 C CA . GLU B 1 338 ? 111.135 154.338 141.935 1.00 61.07 338 GLU B CA 1
ATOM 4850 C C . GLU B 1 338 ? 112.087 153.139 142.057 1.00 61.07 338 GLU B C 1
ATOM 4851 O O . GLU B 1 338 ? 111.634 151.999 142.205 1.00 61.07 338 GLU B O 1
ATOM 4857 N N . ALA B 1 339 ? 113.401 153.357 141.953 1.00 61.20 339 ALA B N 1
ATOM 4858 C CA . ALA B 1 339 ? 114.372 152.273 142.091 1.00 61.20 339 ALA B CA 1
ATOM 4859 C C . ALA B 1 339 ? 115.686 152.892 142.565 1.00 61.20 339 ALA B C 1
ATOM 4860 O O . ALA B 1 339 ? 116.436 153.444 141.755 1.00 61.20 339 ALA B O 1
ATOM 4862 N N . ARG B 1 340 ? 115.953 152.795 143.867 1.00 65.28 340 ARG B N 1
ATOM 4863 C CA . ARG B 1 340 ? 117.159 153.393 144.428 1.00 65.28 340 ARG B CA 1
ATOM 4864 C C . ARG B 1 340 ? 118.321 152.406 144.498 1.00 65.28 340 ARG B C 1
ATOM 4865 O O . ARG B 1 340 ? 119.436 152.728 144.075 1.00 65.28 340 ARG B O 1
ATOM 4873 N N . ASP B 1 341 ? 118.081 151.210 145.022 1.00 60.78 341 ASP B N 1
ATOM 4874 C CA . ASP B 1 341 ? 119.150 150.255 145.268 1.00 60.78 341 ASP B CA 1
ATOM 4875 C C . ASP B 1 341 ? 119.311 149.294 144.095 1.00 60.78 341 ASP B C 1
ATOM 4876 O O . ASP B 1 341 ? 118.424 149.141 143.252 1.00 60.78 341 ASP B O 1
ATOM 4881 N N . ALA B 1 342 ? 120.477 148.644 144.050 1.00 55.29 342 ALA B N 1
ATOM 4882 C CA . ALA B 1 342 ? 120.727 147.620 143.043 1.00 55.29 342 ALA B CA 1
ATOM 4883 C C . ALA B 1 342 ? 120.023 146.312 143.374 1.00 55.29 342 ALA B C 1
ATOM 4884 O O . ALA B 1 342 ? 119.600 145.592 142.461 1.00 55.29 342 ALA B O 1
ATOM 4886 N N . GLU B 1 343 ? 119.896 145.987 144.664 1.00 53.23 343 GLU B N 1
ATOM 4887 C CA . GLU B 1 343 ? 119.175 144.782 145.064 1.00 53.23 343 GLU B CA 1
ATOM 4888 C C . GLU B 1 343 ? 117.698 144.881 144.707 1.00 53.23 343 GLU B C 1
ATOM 4889 O O . GLU B 1 343 ? 117.079 143.883 144.319 1.00 53.23 343 GLU B O 1
ATOM 4891 N N . VAL B 1 344 ? 117.121 146.079 144.828 1.00 52.54 344 VAL B N 1
ATOM 4892 C CA . VAL B 1 344 ? 115.726 146.289 144.447 1.00 52.54 344 VAL B CA 1
ATOM 4893 C C . VAL B 1 344 ? 115.536 146.028 142.958 1.00 52.54 344 VAL B C 1
ATOM 4894 O O . VAL B 1 344 ? 114.593 145.342 142.545 1.00 52.54 344 VAL B O 1
ATOM 4898 N N . ILE B 1 345 ? 116.442 146.555 142.132 1.00 49.39 345 ILE B N 1
ATOM 4899 C CA . ILE B 1 345 ? 116.338 146.368 140.687 1.00 49.39 345 ILE B CA 1
ATOM 4900 C C . ILE B 1 345 ? 116.558 144.905 140.316 1.00 49.39 345 ILE B C 1
ATOM 4901 O O . ILE B 1 345 ? 115.887 144.371 139.423 1.00 49.39 345 ILE B O 1
ATOM 4906 N N . ASN B 1 346 ? 117.477 144.228 141.009 1.00 50.21 346 ASN B N 1
ATOM 4907 C CA . ASN B 1 346 ? 117.681 142.801 140.771 1.00 50.21 346 ASN B CA 1
ATOM 4908 C C . ASN B 1 346 ? 116.433 141.996 141.120 1.00 50.21 346 ASN B C 1
ATOM 4909 O O . ASN B 1 346 ? 116.053 141.077 140.383 1.00 50.21 346 ASN B O 1
ATOM 4914 N N . LEU B 1 347 ? 115.781 142.332 142.236 1.00 48.53 347 LEU B N 1
ATOM 4915 C CA . LEU B 1 347 ? 114.547 141.649 142.615 1.00 48.53 347 LEU B CA 1
ATOM 4916 C C . LEU B 1 347 ? 113.440 141.904 141.599 1.00 48.53 347 LEU B C 1
ATOM 4917 O O . LEU B 1 347 ? 112.686 140.988 141.247 1.00 48.53 347 LEU B O 1
ATOM 4922 N N . LEU B 1 348 ? 113.335 143.144 141.111 1.00 45.80 348 LEU B N 1
ATOM 4923 C CA . LEU B 1 348 ? 112.335 143.462 140.094 1.00 45.80 348 LEU B CA 1
ATOM 4924 C C . LEU B 1 348 ? 112.595 142.697 138.803 1.00 45.80 348 LEU B C 1
ATOM 4925 O O . LEU B 1 348 ? 111.657 142.210 138.163 1.00 45.80 348 LEU B O 1
ATOM 4930 N N . PHE B 1 349 ? 113.863 142.573 138.407 1.00 44.30 349 PHE B N 1
ATOM 4931 C CA . PHE B 1 349 ? 114.183 141.833 137.191 1.00 44.30 349 PHE B CA 1
ATOM 4932 C C . PHE B 1 349 ? 113.895 140.345 137.350 1.00 44.30 349 PHE B C 1
ATOM 4933 O O . PHE B 1 349 ? 113.365 139.712 136.430 1.00 44.30 349 PHE B O 1
ATOM 4941 N N . THR B 1 350 ? 114.221 139.769 138.513 1.00 45.01 350 THR B N 1
ATOM 4942 C CA . THR B 1 350 ? 113.913 138.359 138.733 1.00 45.01 350 THR B CA 1
ATOM 4943 C C . THR B 1 350 ? 112.411 138.116 138.773 1.00 45.01 350 THR B C 1
ATOM 4944 O O . THR B 1 350 ? 111.940 137.077 138.297 1.00 45.01 350 THR B O 1
ATOM 4948 N N . ALA B 1 351 ? 111.642 139.069 139.305 1.00 42.22 351 ALA B N 1
ATOM 4949 C CA . ALA B 1 351 ? 110.190 138.940 139.269 1.00 42.22 351 ALA B CA 1
ATOM 4950 C C . ALA B 1 351 ? 109.644 139.118 137.858 1.00 42.22 351 ALA B C 1
ATOM 4951 O O . ALA B 1 351 ? 108.612 138.529 137.516 1.00 42.22 351 ALA B O 1
ATOM 4953 N N . ALA B 1 352 ? 110.310 139.929 137.032 1.00 41.65 352 ALA B N 1
ATOM 4954 C CA . ALA B 1 352 ? 109.870 140.104 135.652 1.00 41.65 352 ALA B CA 1
ATOM 4955 C C . ALA B 1 352 ? 110.115 138.847 134.825 1.00 41.65 352 ALA B C 1
ATOM 4956 O O . ALA B 1 352 ? 109.275 138.470 134.001 1.00 41.65 352 ALA B O 1
ATOM 4958 N N . MET B 1 353 ? 111.259 138.186 135.024 1.00 41.75 353 MET B N 1
ATOM 4959 C CA . MET B 1 353 ? 111.466 136.898 134.364 1.00 41.75 353 MET B CA 1
ATOM 4960 C C . MET B 1 353 ? 110.693 135.768 135.035 1.00 41.75 353 MET B C 1
ATOM 4961 O O . MET B 1 353 ? 110.559 134.693 134.441 1.00 41.75 353 MET B O 1
ATOM 4966 N N . THR B 1 354 ? 110.188 135.979 136.253 1.00 41.06 354 THR B N 1
ATOM 4967 C CA . THR B 1 354 ? 109.321 134.981 136.870 1.00 41.06 354 THR B CA 1
ATOM 4968 C C . THR B 1 354 ? 107.978 134.887 136.152 1.00 41.06 354 THR B C 1
ATOM 4969 O O . THR B 1 354 ? 107.407 133.795 136.050 1.00 41.06 354 THR B O 1
ATOM 4973 N N . GLY B 1 355 ? 107.473 136.002 135.631 1.00 41.02 355 GLY B N 1
ATOM 4974 C CA . GLY B 1 355 ? 106.218 135.987 134.905 1.00 41.02 355 GLY B CA 1
ATOM 4975 C C . GLY B 1 355 ? 105.255 137.096 135.278 1.00 41.02 355 GLY B C 1
ATOM 4976 O O . GLY B 1 355 ? 104.091 137.075 134.868 1.00 41.02 355 GLY B O 1
ATOM 4977 N N . HIS B 1 356 ? 105.722 138.068 136.055 1.00 44.91 356 HIS B N 1
ATOM 4978 C CA . HIS B 1 356 ? 104.917 139.215 136.446 1.00 44.91 356 HIS B CA 1
ATOM 4979 C C . HIS B 1 356 ? 105.194 140.401 135.526 1.00 44.91 356 HIS B C 1
ATOM 4980 O O . HIS B 1 356 ? 106.051 140.351 134.641 1.00 44.91 356 HIS B O 1
ATOM 4987 N N . GLN B 1 357 ? 104.447 141.481 135.747 1.00 44.18 357 GLN B N 1
ATOM 4988 C CA . GLN B 1 357 ? 104.596 142.718 134.992 1.00 44.18 357 GLN B CA 1
ATOM 4989 C C . GLN B 1 357 ? 105.021 143.831 135.939 1.00 44.18 357 GLN B C 1
ATOM 4990 O O . GLN B 1 357 ? 104.447 143.981 137.023 1.00 44.18 357 GLN B O 1
ATOM 4996 N N . VAL B 1 358 ? 106.024 144.606 135.531 1.00 41.25 358 VAL B N 1
ATOM 4997 C CA . VAL B 1 358 ? 106.628 145.634 136.370 1.00 41.25 358 VAL B CA 1
ATOM 4998 C C . VAL B 1 358 ? 106.528 146.974 135.654 1.00 41.25 358 VAL B C 1
ATOM 4999 O O . VAL B 1 358 ? 106.908 147.087 134.483 1.00 41.25 358 VAL B O 1
ATOM 5003 N N . TRP B 1 359 ? 106.016 147.984 136.356 1.00 42.16 359 TRP B N 1
ATOM 5004 C CA . TRP B 1 359 ? 105.998 149.367 135.879 1.00 42.16 359 TRP B CA 1
ATOM 5005 C C . TRP B 1 359 ? 106.791 150.207 136.875 1.00 42.16 359 TRP B C 1
ATOM 5006 O O . TRP B 1 359 ? 106.242 150.669 137.880 1.00 42.16 359 TRP B O 1
ATOM 5017 N N . THR B 1 360 ? 108.072 150.414 136.595 1.00 42.39 360 THR B N 1
ATOM 5018 C CA . THR B 1 360 ? 108.965 151.140 137.486 1.00 42.39 360 THR B CA 1
ATOM 5019 C C . THR B 1 360 ? 109.416 152.446 136.843 1.00 42.39 360 THR B C 1
ATOM 5020 O O . THR B 1 360 ? 109.224 152.682 135.647 1.00 42.39 360 THR B O 1
ATOM 5024 N N . SER B 1 361 ? 110.023 153.303 137.663 1.00 42.56 361 SER B N 1
ATOM 5025 C CA . SER B 1 361 ? 110.534 154.589 137.217 1.00 42.56 361 SER B CA 1
ATOM 5026 C C . SER B 1 361 ? 112.006 154.712 137.586 1.00 42.56 361 SER B C 1
ATOM 5027 O O . SER B 1 361 ? 112.445 154.214 138.626 1.00 42.56 361 SER B O 1
ATOM 5030 N N . LEU B 1 362 ? 112.764 155.384 136.721 1.00 40.24 362 LEU B N 1
ATOM 5031 C CA . LEU B 1 362 ? 114.204 155.515 136.880 1.00 40.24 362 LEU B CA 1
ATOM 5032 C C . LEU B 1 362 ? 114.616 156.934 136.512 1.00 40.24 362 LEU B C 1
ATOM 5033 O O . LEU B 1 362 ? 113.823 157.718 135.986 1.00 40.24 362 LEU B O 1
ATOM 5038 N N . HIS B 1 363 ? 115.869 157.270 136.812 1.00 42.72 363 HIS B N 1
ATOM 5039 C CA . HIS B 1 363 ? 116.457 158.564 136.469 1.00 42.72 363 HIS B CA 1
ATOM 5040 C C . HIS B 1 363 ? 117.461 158.343 135.341 1.00 42.72 363 HIS B C 1
ATOM 5041 O O . HIS B 1 363 ? 118.557 157.823 135.568 1.00 42.72 363 HIS B O 1
ATOM 5048 N N . ALA B 1 364 ? 117.088 158.744 134.128 1.00 40.09 364 ALA B N 1
ATOM 5049 C CA . ALA B 1 364 ? 117.954 158.599 132.965 1.00 40.09 364 ALA B CA 1
ATOM 5050 C C . ALA B 1 364 ? 117.525 159.617 131.916 1.00 40.09 364 ALA B C 1
ATOM 5051 O O . ALA B 1 364 ? 116.581 160.385 132.118 1.00 40.09 364 ALA B O 1
ATOM 5053 N N . ASN B 1 365 ? 118.236 159.624 130.788 1.00 42.98 365 ASN B N 1
ATOM 5054 C CA . ASN B 1 365 ? 117.962 160.540 129.690 1.00 42.98 365 ASN B CA 1
ATOM 5055 C C . ASN B 1 365 ? 117.880 159.774 128.376 1.00 42.98 365 ASN B C 1
ATOM 5056 O O . ASN B 1 365 ? 118.489 158.712 128.219 1.00 42.98 365 ASN B O 1
ATOM 5061 N N . ASN B 1 366 ? 117.097 160.318 127.444 1.00 44.53 366 ASN B N 1
ATOM 5062 C CA . ASN B 1 366 ? 117.056 159.930 126.035 1.00 44.53 366 ASN B CA 1
ATOM 5063 C C . ASN B 1 366 ? 116.571 158.501 125.801 1.00 44.53 366 ASN B C 1
ATOM 5064 O O . ASN B 1 366 ? 116.705 157.991 124.681 1.00 44.53 366 ASN B O 1
ATOM 5069 N N . ALA B 1 367 ? 116.051 157.829 126.836 1.00 42.16 367 ALA B N 1
ATOM 5070 C CA . ALA B 1 367 ? 115.467 156.487 126.764 1.00 42.16 367 ALA B CA 1
ATOM 5071 C C . ALA B 1 367 ? 116.462 155.409 126.340 1.00 42.16 367 ALA B C 1
ATOM 5072 O O . ALA B 1 367 ? 116.081 154.248 126.162 1.00 42.16 367 ALA B O 1
ATOM 5074 N N . LEU B 1 368 ? 117.734 155.775 126.175 1.00 42.92 368 LEU B N 1
ATOM 5075 C CA . LEU B 1 368 ? 118.795 154.822 125.896 1.00 42.92 368 LEU B CA 1
ATOM 5076 C C . LEU B 1 368 ? 119.867 154.786 126.971 1.00 42.92 368 LEU B C 1
ATOM 5077 O O . LEU B 1 368 ? 120.602 153.796 127.050 1.00 42.92 368 LEU B O 1
ATOM 5082 N N . ALA B 1 369 ? 119.978 155.830 127.794 1.00 41.93 369 ALA B N 1
ATOM 5083 C CA . ALA B 1 369 ? 120.839 155.807 128.969 1.00 41.93 369 ALA B CA 1
ATOM 5084 C C . ALA B 1 369 ? 120.245 154.997 130.111 1.00 41.93 369 ALA B C 1
ATOM 5085 O O . ALA B 1 369 ? 120.894 154.871 131.155 1.00 41.93 369 ALA B O 1
ATOM 5087 N N . ILE B 1 370 ? 119.025 154.477 129.947 1.00 41.51 370 ILE B N 1
ATOM 5088 C CA . ILE B 1 370 ? 118.460 153.550 130.923 1.00 41.51 370 ILE B CA 1
ATOM 5089 C C . ILE B 1 370 ? 119.341 152.314 131.045 1.00 41.51 370 ILE B C 1
ATOM 5090 O O . ILE B 1 370 ? 119.609 151.828 132.151 1.00 41.51 370 ILE B O 1
ATOM 5095 N N . PHE B 1 371 ? 119.817 151.797 129.911 1.00 42.00 371 PHE B N 1
ATOM 5096 C CA . PHE B 1 371 ? 120.719 150.652 129.936 1.00 42.00 371 PHE B CA 1
ATOM 5097 C C . PHE B 1 371 ? 122.048 150.997 130.594 1.00 42.00 371 PHE B C 1
ATOM 5098 O O . PHE B 1 371 ? 122.643 150.149 131.267 1.00 42.00 371 PHE B O 1
ATOM 5106 N N . ASP B 1 372 ? 122.532 152.228 130.411 1.00 44.88 372 ASP B N 1
ATOM 5107 C CA . ASP B 1 372 ? 123.747 152.653 131.100 1.00 44.88 372 ASP B CA 1
ATOM 5108 C C . ASP B 1 372 ? 123.531 152.768 132.604 1.00 44.88 372 ASP B C 1
ATOM 5109 O O . ASP B 1 372 ? 124.435 152.447 133.384 1.00 44.88 372 ASP B O 1
ATOM 5114 N N . ARG B 1 373 ? 122.351 153.222 133.028 1.00 43.27 373 ARG B N 1
ATOM 5115 C CA . ARG B 1 373 ? 122.035 153.299 134.449 1.00 43.27 373 ARG B CA 1
ATOM 5116 C C . ARG B 1 373 ? 121.774 151.931 135.062 1.00 43.27 373 ARG B C 1
ATOM 5117 O O . ARG B 1 373 ? 121.906 151.776 136.281 1.00 43.27 373 ARG B O 1
ATOM 5125 N N . LEU B 1 374 ? 121.405 150.943 134.248 1.00 44.13 374 LEU B N 1
ATOM 5126 C CA . LEU B 1 374 ? 121.172 149.592 134.744 1.00 44.13 374 LEU B CA 1
ATOM 5127 C C . LEU B 1 374 ? 122.450 148.762 134.791 1.00 44.13 374 LEU B C 1
ATOM 5128 O O . LEU B 1 374 ? 122.668 148.022 135.756 1.00 44.13 374 LEU B O 1
ATOM 5133 N N . LYS B 1 375 ? 123.306 148.875 133.772 1.00 48.63 375 LYS B N 1
ATOM 5134 C CA . LYS B 1 375 ? 124.570 148.146 133.766 1.00 48.63 375 LYS B CA 1
ATOM 5135 C C . LYS B 1 375 ? 125.523 148.628 134.851 1.00 48.63 375 LYS B C 1
ATOM 5136 O O . LYS B 1 375 ? 126.430 147.883 135.237 1.00 48.63 375 LYS B O 1
ATOM 5142 N N . ASP B 1 376 ? 125.342 149.855 135.344 1.00 52.37 376 ASP B N 1
ATOM 5143 C CA . ASP B 1 376 ? 126.188 150.361 136.418 1.00 52.37 376 ASP B CA 1
ATOM 5144 C C . ASP B 1 376 ? 125.925 149.634 137.731 1.00 52.37 376 ASP B C 1
ATOM 5145 O O . ASP B 1 376 ? 126.818 149.554 138.583 1.00 52.37 376 ASP B O 1
ATOM 5150 N N . GLN B 1 377 ? 124.721 149.090 137.910 1.00 52.68 377 GLN B N 1
ATOM 5151 C CA . GLN B 1 377 ? 124.322 148.500 139.178 1.00 52.68 377 GLN B CA 1
ATOM 5152 C C . GLN B 1 377 ? 124.286 146.977 139.176 1.00 52.68 377 GLN B C 1
ATOM 5153 O O . GLN B 1 377 ? 124.074 146.383 140.239 1.00 52.68 377 GLN B O 1
ATOM 5159 N N . GLY B 1 378 ? 124.482 146.329 138.029 1.00 51.48 378 GLY B N 1
ATOM 5160 C CA . GLY B 1 378 ? 124.637 144.886 138.014 1.00 51.48 378 GLY B CA 1
ATOM 5161 C C . GLY B 1 378 ? 123.484 144.100 137.422 1.00 51.48 378 GLY B C 1
ATOM 5162 O O . GLY B 1 378 ? 123.179 142.998 137.886 1.00 51.48 378 GLY B O 1
ATOM 5163 N N . VAL B 1 379 ? 122.833 144.652 136.396 1.00 49.60 379 VAL B N 1
ATOM 5164 C CA . VAL B 1 379 ? 121.735 143.942 135.748 1.00 49.60 379 VAL B CA 1
ATOM 5165 C C . VAL B 1 379 ? 122.271 142.841 134.833 1.00 49.60 379 VAL B C 1
ATOM 5166 O O . VAL B 1 379 ? 121.582 141.841 134.586 1.00 49.60 379 VAL B O 1
ATOM 5170 N N . ASP B 1 380 ? 123.507 143.000 134.340 1.00 52.23 380 ASP B N 1
ATOM 5171 C CA . ASP B 1 380 ? 124.227 142.078 133.456 1.00 52.23 380 ASP B CA 1
ATOM 5172 C C . ASP B 1 380 ? 123.636 142.067 132.049 1.00 52.23 380 ASP B C 1
ATOM 5173 O O . ASP B 1 380 ? 122.454 142.369 131.855 1.00 52.23 380 ASP B O 1
ATOM 5178 N N . GLU B 1 381 ? 124.461 141.717 131.061 1.00 50.80 381 GLU B N 1
ATOM 5179 C CA . GLU B 1 381 ? 124.093 141.906 129.662 1.00 50.80 381 GLU B CA 1
ATOM 5180 C C . GLU B 1 381 ? 123.062 140.897 129.173 1.00 50.80 381 GLU B C 1
ATOM 5181 O O . GLU B 1 381 ? 122.276 141.217 128.275 1.00 50.80 381 GLU B O 1
ATOM 5183 N N . PHE B 1 382 ? 123.044 139.683 129.730 1.00 49.27 382 PHE B N 1
ATOM 5184 C CA . PHE B 1 382 ? 122.138 138.662 129.213 1.00 49.27 382 PHE B CA 1
ATOM 5185 C C . PHE B 1 382 ? 120.685 138.929 129.584 1.00 49.27 382 PHE B C 1
ATOM 5186 O O . PHE B 1 382 ? 119.785 138.424 128.906 1.00 49.27 382 PHE B O 1
ATOM 5194 N N . LYS B 1 383 ? 120.433 139.706 130.639 1.00 47.82 383 LYS B N 1
ATOM 5195 C CA . LYS B 1 383 ? 119.061 140.055 130.989 1.00 47.82 383 LYS B CA 1
ATOM 5196 C C . LYS B 1 383 ? 118.494 141.139 130.082 1.00 47.82 383 LYS B C 1
ATOM 5197 O O . LYS B 1 383 ? 117.292 141.132 129.794 1.00 47.82 383 LYS B O 1
ATOM 5203 N N . LEU B 1 384 ? 119.331 142.071 129.625 1.00 46.85 384 LEU B N 1
ATOM 5204 C CA . LEU B 1 384 ? 118.867 143.193 128.819 1.00 46.85 384 LEU B CA 1
ATOM 5205 C C . LEU B 1 384 ? 118.742 142.862 127.338 1.00 46.85 384 LEU B C 1
ATOM 5206 O O . LEU B 1 384 ? 118.186 143.671 126.588 1.00 46.85 384 LEU B O 1
ATOM 5211 N N . THR B 1 385 ? 119.244 141.708 126.897 1.00 48.76 385 THR B N 1
ATOM 5212 C CA . THR B 1 385 ? 119.205 141.368 125.479 1.00 48.76 385 THR B CA 1
ATOM 5213 C C . THR B 1 385 ? 117.818 140.912 125.034 1.00 48.76 385 THR B C 1
ATOM 5214 O O . THR B 1 385 ? 117.431 141.154 123.885 1.00 48.76 385 THR B O 1
ATOM 5218 N N . ASP B 1 386 ? 117.060 140.278 125.921 1.00 49.68 386 ASP B N 1
ATOM 5219 C CA . ASP B 1 386 ? 115.761 139.711 125.560 1.00 49.68 386 ASP B CA 1
ATOM 5220 C C . ASP B 1 386 ? 114.746 140.812 125.281 1.00 49.68 386 ASP B C 1
ATOM 5221 O O . ASP B 1 386 ? 114.484 141.638 126.164 1.00 49.68 386 ASP B O 1
ATOM 5226 N N . PRO B 1 387 ? 114.151 140.867 124.083 1.00 46.68 387 PRO B N 1
ATOM 5227 C CA . PRO B 1 387 ? 113.104 141.868 123.832 1.00 46.68 387 PRO B CA 1
ATOM 5228 C C . PRO B 1 387 ? 111.779 141.549 124.497 1.00 46.68 387 PRO B C 1
ATOM 5229 O O . PRO B 1 387 ? 110.959 142.461 124.667 1.00 46.68 387 PRO B O 1
ATOM 5233 N N . GLU B 1 388 ? 111.539 140.291 124.873 1.00 47.82 388 GLU B N 1
ATOM 5234 C CA . GLU B 1 388 ? 110.295 139.948 125.554 1.00 47.82 388 GLU B CA 1
ATOM 5235 C C . GLU B 1 388 ? 110.288 140.443 126.993 1.00 47.82 388 GLU B C 1
ATOM 5236 O O . GLU B 1 388 ? 109.215 140.667 127.564 1.00 47.82 388 GLU B O 1
ATOM 5242 N N . LEU B 1 389 ? 111.466 140.614 127.596 1.00 44.26 389 LEU B N 1
ATOM 5243 C CA . LEU B 1 389 ? 111.538 141.094 128.971 1.00 44.26 389 LEU B CA 1
ATOM 5244 C C . LEU B 1 389 ? 111.351 142.606 129.037 1.00 44.26 389 LEU B C 1
ATOM 5245 O O . LEU B 1 389 ? 110.381 143.097 129.622 1.00 44.26 389 LEU B O 1
ATOM 5250 N N . ILE B 1 390 ? 112.262 143.359 128.422 1.00 42.94 390 ILE B N 1
ATOM 5251 C CA . ILE B 1 390 ? 112.184 144.819 128.395 1.00 42.94 390 ILE B CA 1
ATOM 5252 C C . ILE B 1 390 ? 111.092 145.184 127.392 1.00 42.94 390 ILE B C 1
ATOM 5253 O O . ILE B 1 390 ? 111.329 145.194 126.184 1.00 42.94 390 ILE B O 1
ATOM 5258 N N . THR B 1 391 ? 109.890 145.487 127.886 1.00 43.44 391 THR B N 1
ATOM 5259 C CA . THR B 1 391 ? 108.763 145.664 126.978 1.00 43.44 391 THR B CA 1
ATOM 5260 C C . THR B 1 391 ? 108.733 147.071 126.386 1.00 43.44 391 THR B C 1
ATOM 5261 O O . THR B 1 391 ? 108.487 147.235 125.185 1.00 43.44 391 THR B O 1
ATOM 5265 N N . GLY B 1 392 ? 109.007 148.093 127.194 1.00 39.17 392 GLY B N 1
ATOM 5266 C CA . GLY B 1 392 ? 109.006 149.453 126.688 1.00 39.17 392 GLY B CA 1
ATOM 5267 C C . GLY B 1 392 ? 109.838 150.379 127.542 1.00 39.17 392 GLY B C 1
ATOM 5268 O O . GLY B 1 392 ? 110.055 150.135 128.733 1.00 39.17 392 GLY B O 1
ATOM 5269 N N . LEU B 1 393 ? 110.306 151.457 126.913 1.00 38.52 393 LEU B N 1
ATOM 5270 C CA . LEU B 1 393 ? 111.132 152.462 127.571 1.00 38.52 393 LEU B CA 1
ATOM 5271 C C . LEU B 1 393 ? 110.591 153.846 127.247 1.00 38.52 393 LEU B C 1
ATOM 5272 O O . LEU B 1 393 ? 110.436 154.192 126.073 1.00 38.52 393 LEU B O 1
ATOM 5277 N N . VAL B 1 394 ? 110.317 154.641 128.279 1.00 38.82 394 VAL B N 1
ATOM 5278 C CA . VAL B 1 394 ? 109.743 155.973 128.121 1.00 38.82 394 VAL B CA 1
ATOM 5279 C C . VAL B 1 394 ? 110.669 156.987 128.778 1.00 38.82 394 VAL B C 1
ATOM 5280 O O . VAL B 1 394 ? 111.077 156.805 129.931 1.00 38.82 394 VAL B O 1
ATOM 5284 N N . ALA B 1 395 ? 111.001 158.050 128.045 1.00 38.91 395 ALA B N 1
ATOM 5285 C CA . ALA B 1 395 ? 111.768 159.168 128.588 1.00 38.91 395 ALA B CA 1
ATOM 5286 C C . ALA B 1 395 ? 110.997 160.451 128.331 1.00 38.91 395 ALA B C 1
ATOM 5287 O O . ALA B 1 395 ? 110.703 160.773 127.177 1.00 38.91 395 ALA B O 1
ATOM 5289 N N . GLN B 1 396 ? 110.691 161.194 129.392 1.00 42.10 396 GLN B N 1
ATOM 5290 C CA . GLN B 1 396 ? 109.817 162.353 129.288 1.00 42.10 396 GLN B CA 1
ATOM 5291 C C . GLN B 1 396 ? 110.383 163.539 130.056 1.00 42.10 396 GLN B C 1
ATOM 5292 O O . GLN B 1 396 ? 111.140 163.380 131.018 1.00 42.10 396 GLN B O 1
ATOM 5298 N N . ARG B 1 397 ? 110.006 164.736 129.607 1.00 41.29 397 ARG B N 1
ATOM 5299 C CA . ARG B 1 397 ? 110.352 165.982 130.275 1.00 41.29 397 ARG B CA 1
ATOM 5300 C C . ARG B 1 397 ? 109.141 166.904 130.257 1.00 41.29 397 ARG B C 1
ATOM 5301 O O . ARG B 1 397 ? 108.247 166.771 129.419 1.00 41.29 397 ARG B O 1
ATOM 5309 N N . LEU B 1 398 ? 109.122 167.847 131.195 1.00 45.22 398 LEU B N 1
ATOM 5310 C CA . LEU B 1 398 ? 108.022 168.789 131.352 1.00 45.22 398 LEU B CA 1
ATOM 5311 C C . LEU B 1 398 ? 108.489 170.191 130.988 1.00 45.22 398 LEU B C 1
ATOM 5312 O O . LEU B 1 398 ? 109.514 170.659 131.495 1.00 45.22 398 LEU B O 1
ATOM 5317 N N . VAL B 1 399 ? 107.737 170.859 130.110 1.00 48.61 399 VAL B N 1
ATOM 5318 C CA . VAL B 1 399 ? 108.034 172.228 129.710 1.00 48.61 399 VAL B CA 1
ATOM 5319 C C . VAL B 1 399 ? 106.782 173.077 129.877 1.00 48.61 399 VAL B C 1
ATOM 5320 O O . VAL B 1 399 ? 105.658 172.575 129.907 1.00 48.61 399 VAL B O 1
ATOM 5324 N N . ARG B 1 400 ? 106.990 174.386 129.984 1.00 57.53 400 ARG B N 1
ATOM 5325 C CA . ARG B 1 400 ? 105.882 175.311 130.173 1.00 57.53 400 ARG B CA 1
ATOM 5326 C C . ARG B 1 400 ? 105.128 175.520 128.865 1.00 57.53 400 ARG B C 1
ATOM 5327 O O . ARG B 1 400 ? 105.730 175.610 127.791 1.00 57.53 400 ARG B O 1
ATOM 5335 N N . LYS B 1 401 ? 103.803 175.599 128.961 1.00 55.86 401 LYS B N 1
ATOM 5336 C CA . LYS B 1 401 ? 102.936 175.774 127.803 1.00 55.86 401 LYS B CA 1
ATOM 5337 C C . LYS B 1 401 ? 102.437 177.211 127.741 1.00 55.86 401 LYS B C 1
ATOM 5338 O O . LYS B 1 401 ? 102.012 177.770 128.757 1.00 55.86 401 LYS B O 1
ATOM 5344 N N . LEU B 1 402 ? 102.491 177.801 126.550 1.00 59.17 402 LEU B N 1
ATOM 5345 C CA . LEU B 1 402 ? 101.995 179.155 126.357 1.00 59.17 402 LEU B CA 1
ATOM 5346 C C . LEU B 1 402 ? 100.473 179.188 126.446 1.00 59.17 402 LEU B C 1
ATOM 5347 O O . LEU B 1 402 ? 99.784 178.241 126.060 1.00 59.17 402 LEU B O 1
ATOM 5352 N N . CYS B 1 403 ? 99.952 180.296 126.966 1.00 71.28 403 CYS B N 1
ATOM 5353 C CA . CYS B 1 403 ? 98.509 180.484 127.022 1.00 71.28 403 CYS B CA 1
ATOM 5354 C C . CYS B 1 403 ? 97.957 180.728 125.624 1.00 71.28 403 CYS B C 1
ATOM 5355 O O . CYS B 1 403 ? 98.523 181.494 124.839 1.00 71.28 403 CYS B O 1
ATOM 5358 N N . ALA B 1 404 ? 96.842 180.064 125.312 1.00 72.51 404 ALA B N 1
ATOM 5359 C CA . ALA B 1 404 ? 96.264 180.182 123.977 1.00 72.51 404 ALA B CA 1
ATOM 5360 C C . ALA B 1 404 ? 95.570 181.522 123.775 1.00 72.51 404 ALA B C 1
ATOM 5361 O O . ALA B 1 404 ? 95.474 182.003 122.640 1.00 72.51 404 ALA B O 1
ATOM 5363 N N . GLN B 1 405 ? 95.076 182.135 124.853 1.00 77.26 405 GLN B N 1
ATOM 5364 C CA . GLN B 1 405 ? 94.349 183.394 124.719 1.00 77.26 405 GLN B CA 1
ATOM 5365 C C . GLN B 1 405 ? 95.285 184.550 124.385 1.00 77.26 405 GLN B C 1
ATOM 5366 O O . GLN B 1 405 ? 94.943 185.414 123.569 1.00 77.26 405 GLN B O 1
ATOM 5372 N N . CYS B 1 406 ? 96.466 184.586 124.998 1.00 77.86 406 CYS B N 1
ATOM 5373 C CA . CYS B 1 406 ? 97.430 185.666 124.791 1.00 77.86 406 CYS B CA 1
ATOM 5374 C C . CYS B 1 406 ? 98.689 185.081 124.154 1.00 77.86 406 CYS B C 1
ATOM 5375 O O . CYS B 1 406 ? 99.608 184.636 124.845 1.00 77.86 406 CYS B O 1
ATOM 5378 N N . SER B 1 407 ? 98.726 185.085 122.826 1.00 75.22 407 SER B N 1
ATOM 5379 C CA . SER B 1 407 ? 99.891 184.647 122.073 1.00 75.22 407 SER B CA 1
ATOM 5380 C C . SER B 1 407 ? 100.188 185.661 120.980 1.00 75.22 407 SER B C 1
ATOM 5381 O O . SER B 1 407 ? 99.278 186.276 120.417 1.00 75.22 407 SER B O 1
ATOM 5384 N N . ILE B 1 408 ? 101.474 185.830 120.682 1.00 70.08 408 ILE B N 1
ATOM 5385 C CA . ILE B 1 408 ? 101.922 186.804 119.697 1.00 70.08 408 ILE B CA 1
ATOM 5386 C C . ILE B 1 408 ? 102.780 186.101 118.657 1.00 70.08 408 ILE B C 1
ATOM 5387 O O . ILE B 1 408 ? 103.388 185.060 118.922 1.00 70.08 408 ILE B O 1
ATOM 5392 N N . THR B 1 409 ? 102.825 186.685 117.463 1.00 68.72 409 THR B N 1
ATOM 5393 C CA . THR B 1 409 ? 103.587 186.128 116.358 1.00 68.72 409 THR B CA 1
ATOM 5394 C C . THR B 1 409 ? 105.051 186.558 116.494 1.00 68.72 409 THR B C 1
ATOM 5395 O O . THR B 1 409 ? 105.430 187.270 117.429 1.00 68.72 409 THR B O 1
ATOM 5399 N N . LEU B 1 410 ? 105.895 186.106 115.562 1.00 69.71 410 LEU B N 1
ATOM 5400 C CA . LEU B 1 410 ? 107.300 186.503 115.570 1.00 69.71 410 LEU B CA 1
ATOM 5401 C C . LEU B 1 410 ? 107.455 187.999 115.324 1.00 69.71 410 LEU B C 1
ATOM 5402 O O . LEU B 1 410 ? 108.304 188.650 115.945 1.00 69.71 410 LEU B O 1
ATOM 5407 N N . THR B 1 411 ? 106.648 188.559 114.418 1.00 70.76 411 THR B N 1
ATOM 5408 C CA . THR B 1 411 ? 106.708 189.993 114.151 1.00 70.76 411 THR B CA 1
ATOM 5409 C C . THR B 1 411 ? 106.291 190.803 115.373 1.00 70.76 411 THR B C 1
ATOM 5410 O O . THR B 1 411 ? 106.917 191.820 115.697 1.00 70.76 411 THR B O 1
ATOM 5414 N N . GLU B 1 412 ? 105.240 190.363 116.069 1.00 71.75 412 GLU B N 1
ATOM 5415 C CA . GLU B 1 412 ? 104.818 191.056 117.281 1.00 71.75 412 GLU B CA 1
ATOM 5416 C C . GLU B 1 412 ? 105.838 190.900 118.401 1.00 71.75 412 GLU B C 1
ATOM 5417 O O . GLU B 1 412 ? 105.956 191.785 119.256 1.00 71.75 412 GLU B O 1
ATOM 5423 N N . TYR B 1 413 ? 106.576 189.788 118.418 1.00 71.65 413 TYR B N 1
ATOM 5424 C CA . TYR B 1 413 ? 107.616 189.612 119.426 1.00 71.65 413 TYR B CA 1
ATOM 5425 C C . TYR B 1 413 ? 108.811 190.516 119.152 1.00 71.65 413 TYR B C 1
ATOM 5426 O O . TYR B 1 413 ? 109.334 191.156 120.072 1.00 71.65 413 TYR B O 1
ATOM 5435 N N . ILE B 1 414 ? 109.257 190.587 117.894 1.00 72.06 414 ILE B N 1
ATOM 5436 C CA . ILE B 1 414 ? 110.390 191.445 117.551 1.00 72.06 414 ILE B CA 1
ATOM 5437 C C . ILE B 1 414 ? 110.013 192.914 117.476 1.00 72.06 414 ILE B C 1
ATOM 5438 O O . ILE B 1 414 ? 110.907 193.767 117.391 1.00 72.06 414 ILE B O 1
ATOM 5443 N N . ALA B 1 415 ? 108.717 193.236 117.496 1.00 73.06 415 ALA B N 1
ATOM 5444 C CA . ALA B 1 415 ? 108.303 194.635 117.503 1.00 73.06 415 ALA B CA 1
ATOM 5445 C C . ALA B 1 415 ? 108.686 195.323 118.808 1.00 73.06 415 ALA B C 1
ATOM 5446 O O . ALA B 1 415 ? 109.065 196.500 118.805 1.00 73.06 415 ALA B O 1
ATOM 5448 N N . SER B 1 416 ? 108.596 194.611 119.930 1.00 75.92 416 SER B N 1
ATOM 5449 C CA . SER B 1 416 ? 108.897 195.174 121.244 1.00 75.92 416 SER B CA 1
ATOM 5450 C C . SER B 1 416 ? 109.839 194.235 121.985 1.00 75.92 416 SER B C 1
ATOM 5451 O O . SER B 1 416 ? 109.407 193.201 122.505 1.00 75.92 416 SER B O 1
ATOM 5454 N N . GLY B 1 417 ? 111.116 194.601 122.039 1.00 79.14 417 GLY B N 1
ATOM 5455 C CA . GLY B 1 417 ? 112.108 193.851 122.795 1.00 79.14 417 GLY B CA 1
ATOM 5456 C C . GLY B 1 417 ? 112.353 192.439 122.308 1.00 79.14 417 GLY B C 1
ATOM 5457 O O . GLY B 1 417 ? 112.511 191.525 123.128 1.00 79.14 417 GLY B O 1
ATOM 5458 N N . GLY B 1 418 ? 112.391 192.235 120.994 1.00 78.82 418 GLY B N 1
ATOM 5459 C CA . GLY B 1 418 ? 112.589 190.906 120.451 1.00 78.82 418 GLY B CA 1
ATOM 5460 C C . GLY B 1 418 ? 114.043 190.485 120.523 1.00 78.82 418 GLY B C 1
ATOM 5461 O O . GLY B 1 418 ? 114.919 191.153 119.949 1.00 78.82 418 GLY B O 1
ATOM 5462 N N . GLY B 1 419 ? 114.321 189.385 121.219 1.00 78.83 419 GLY B N 1
ATOM 5463 C CA . GLY B 1 419 ? 115.653 188.815 121.223 1.00 78.83 419 GLY B CA 1
ATOM 5464 C C . GLY B 1 419 ? 115.652 187.386 120.723 1.00 78.83 419 GLY B C 1
ATOM 5465 O O . GLY B 1 419 ? 115.098 186.496 121.375 1.00 78.83 419 GLY B O 1
ATOM 5466 N N . ILE B 1 420 ? 116.270 187.150 119.569 1.00 73.57 420 ILE B N 1
ATOM 5467 C CA . ILE B 1 420 ? 116.293 185.836 118.939 1.00 73.57 420 ILE B CA 1
ATOM 5468 C C . ILE B 1 420 ? 117.728 185.515 118.538 1.00 73.57 420 ILE B C 1
ATOM 5469 O O . ILE B 1 420 ? 118.442 186.379 118.016 1.00 73.57 420 ILE B O 1
ATOM 5474 N N . SER B 1 421 ? 118.158 184.286 118.812 1.00 69.42 421 SER B N 1
ATOM 5475 C CA . SER B 1 421 ? 119.501 183.847 118.474 1.00 69.42 421 SER B CA 1
ATOM 5476 C C . SER B 1 421 ? 119.530 183.284 117.055 1.00 69.42 421 SER B C 1
ATOM 5477 O O . SER B 1 421 ? 118.515 183.223 116.359 1.00 69.42 421 SER B O 1
ATOM 5480 N N . ASP B 1 422 ? 120.719 182.866 116.616 1.00 69.53 422 ASP B N 1
ATOM 5481 C CA . ASP B 1 422 ? 120.858 182.298 115.280 1.00 69.53 422 ASP B CA 1
ATOM 5482 C C . ASP B 1 422 ? 120.287 180.886 115.210 1.00 69.53 422 ASP B C 1
ATOM 5483 O O . ASP B 1 422 ? 119.645 180.523 114.218 1.00 69.53 422 ASP B O 1
ATOM 5488 N N . THR B 1 423 ? 120.512 180.080 116.251 1.00 66.77 423 THR B N 1
ATOM 5489 C CA . THR B 1 423 ? 119.947 178.734 116.284 1.00 66.77 423 THR B CA 1
ATOM 5490 C C . THR B 1 423 ? 118.427 178.775 116.383 1.00 66.77 423 THR B C 1
ATOM 5491 O O . THR B 1 423 ? 117.735 177.973 115.743 1.00 66.77 423 THR B O 1
ATOM 5495 N N . ASP B 1 424 ? 117.892 179.701 117.183 1.00 63.32 424 ASP B N 1
ATOM 5496 C CA . ASP B 1 424 ? 116.444 179.864 117.265 1.00 63.32 424 ASP B CA 1
ATOM 5497 C C . ASP B 1 424 ? 115.864 180.292 115.923 1.00 63.32 424 ASP B C 1
ATOM 5498 O O . ASP B 1 424 ? 114.800 179.812 115.518 1.00 63.32 424 ASP B O 1
ATOM 5503 N N . ARG B 1 425 ? 116.552 181.194 115.219 1.00 67.22 425 ARG B N 1
ATOM 5504 C CA . ARG B 1 425 ? 116.109 181.586 113.884 1.00 67.22 425 ARG B CA 1
ATOM 5505 C C . ARG B 1 425 ? 116.152 180.408 112.920 1.00 67.22 425 ARG B C 1
ATOM 5506 O O . ARG B 1 425 ? 115.283 180.277 112.051 1.00 67.22 425 ARG B O 1
ATOM 5514 N N . LYS B 1 426 ? 117.166 179.548 113.049 1.00 63.76 426 LYS B N 1
ATOM 5515 C CA . LYS B 1 426 ? 117.243 178.353 112.214 1.00 63.76 426 LYS B CA 1
ATOM 5516 C C . LYS B 1 426 ? 116.093 177.392 112.491 1.00 63.76 426 LYS B C 1
ATOM 5517 O O . LYS B 1 426 ? 115.556 176.782 111.558 1.00 63.76 426 LYS B O 1
ATOM 5523 N N . ILE B 1 427 ? 115.708 177.237 113.760 1.00 59.29 427 ILE B N 1
ATOM 5524 C CA . ILE B 1 427 ? 114.594 176.351 114.095 1.00 59.29 427 ILE B CA 1
ATOM 5525 C C . ILE B 1 427 ? 113.272 176.933 113.601 1.00 59.29 427 ILE B C 1
ATOM 5526 O O . ILE B 1 427 ? 112.432 176.216 113.043 1.00 59.29 427 ILE B O 1
ATOM 5531 N N . ILE B 1 428 ? 113.070 178.240 113.787 1.00 61.69 428 ILE B N 1
ATOM 5532 C CA . ILE B 1 428 ? 111.828 178.886 113.363 1.00 61.69 428 ILE B CA 1
ATOM 5533 C C . ILE B 1 428 ? 111.719 178.940 111.839 1.00 61.69 428 ILE B C 1
ATOM 5534 O O . ILE B 1 428 ? 110.610 178.858 111.292 1.00 61.69 428 ILE B O 1
ATOM 5539 N N . SER B 1 429 ? 112.852 179.026 111.135 1.00 62.55 429 SER B N 1
ATOM 5540 C CA . SER B 1 429 ? 112.852 179.208 109.685 1.00 62.55 429 SER B CA 1
ATOM 5541 C C . SER B 1 429 ? 112.109 178.082 108.974 1.00 62.55 429 SER B C 1
ATOM 5542 O O . SER B 1 429 ? 112.297 176.902 109.281 1.00 62.55 429 SER B O 1
ATOM 5545 N N . GLY B 1 430 ? 111.258 178.462 108.019 1.00 61.91 430 GLY B N 1
ATOM 5546 C CA . GLY B 1 430 ? 110.364 177.561 107.338 1.00 61.91 430 GLY B CA 1
ATOM 5547 C C . GLY B 1 430 ? 108.936 177.621 107.842 1.00 61.91 430 GLY B C 1
ATOM 5548 O O . GLY B 1 430 ? 108.001 177.423 107.058 1.00 61.91 430 GLY B O 1
ATOM 5549 N N . HIS B 1 431 ? 108.749 177.891 109.132 1.00 60.70 431 HIS B N 1
ATOM 5550 C CA . HIS B 1 431 ? 107.438 177.996 109.767 1.00 60.70 431 HIS B CA 1
ATOM 5551 C C . HIS B 1 431 ? 107.390 179.221 110.671 1.00 60.70 431 HIS B C 1
ATOM 5552 O O . HIS B 1 431 ? 107.015 179.147 111.843 1.00 60.70 431 HIS B O 1
ATOM 5559 N N . GLU B 1 432 ? 107.801 180.372 110.127 1.00 63.27 432 GLU B N 1
ATOM 5560 C CA . GLU B 1 432 ? 107.895 181.592 110.926 1.00 63.27 432 GLU B CA 1
ATOM 5561 C C . GLU B 1 432 ? 106.528 182.055 111.418 1.00 63.27 432 GLU B C 1
ATOM 5562 O O . GLU B 1 432 ? 106.397 182.517 112.557 1.00 63.27 432 GLU B O 1
ATOM 5568 N N . THR B 1 433 ? 105.501 181.950 110.574 1.00 63.63 433 THR B N 1
ATOM 5569 C CA . THR B 1 433 ? 104.171 182.402 110.966 1.00 63.63 433 THR B CA 1
ATOM 5570 C C . THR B 1 433 ? 103.501 181.459 111.958 1.00 63.63 433 THR B C 1
ATOM 5571 O O . THR B 1 433 ? 102.605 181.888 112.693 1.00 63.63 433 THR B O 1
ATOM 5575 N N . SER B 1 434 ? 103.910 180.190 111.994 1.00 60.92 434 SER B N 1
ATOM 5576 C CA . SER B 1 434 ? 103.244 179.209 112.844 1.00 60.92 434 SER B CA 1
ATOM 5577 C C . SER B 1 434 ? 103.634 179.336 114.312 1.00 60.92 434 SER B C 1
ATOM 5578 O O . SER B 1 434 ? 102.822 179.022 115.189 1.00 60.92 434 SER B O 1
ATOM 5581 N N . VAL B 1 435 ? 104.859 179.783 114.603 1.00 59.73 435 VAL B N 1
ATOM 5582 C CA . VAL B 1 435 ? 105.332 179.797 115.986 1.00 59.73 435 VAL B CA 1
ATOM 5583 C C . VAL B 1 435 ? 104.650 180.914 116.771 1.00 59.73 435 VAL B C 1
ATOM 5584 O O . VAL B 1 435 ? 104.111 181.878 116.213 1.00 59.73 435 VAL B O 1
ATOM 5588 N N . ARG B 1 436 ? 104.673 180.773 118.095 1.00 61.76 436 ARG B N 1
ATOM 5589 C CA . ARG B 1 436 ? 104.062 181.731 119.004 1.00 61.76 436 ARG B CA 1
ATOM 5590 C C . ARG B 1 436 ? 105.021 182.034 120.147 1.00 61.76 436 ARG B C 1
ATOM 5591 O O . ARG B 1 436 ? 105.914 181.244 120.465 1.00 61.76 436 ARG B O 1
ATOM 5599 N N . PHE B 1 437 ? 104.823 183.195 120.764 1.00 64.74 437 PHE B N 1
ATOM 5600 C CA . PHE B 1 437 ? 105.675 183.693 121.830 1.00 64.74 437 PHE B CA 1
ATOM 5601 C C . PHE B 1 437 ? 104.824 184.163 123.001 1.00 64.74 437 PHE B C 1
ATOM 5602 O O . PHE B 1 437 ? 103.649 184.498 122.819 1.00 64.74 437 PHE B O 1
ATOM 5610 N N . PRO B 1 438 ? 105.378 184.169 124.218 1.00 69.28 438 PRO B N 1
ATOM 5611 C CA . PRO B 1 438 ? 104.608 184.646 125.375 1.00 69.28 438 PRO B CA 1
ATOM 5612 C C . PRO B 1 438 ? 104.231 186.114 125.244 1.00 69.28 438 PRO B C 1
ATOM 5613 O O . PRO B 1 438 ? 104.972 186.925 124.684 1.00 69.28 438 PRO B O 1
ATOM 5617 N N . ASN B 1 439 ? 103.055 186.450 125.777 1.00 80.04 439 ASN B N 1
ATOM 5618 C CA . ASN B 1 439 ? 102.527 187.802 125.680 1.00 80.04 439 ASN B CA 1
ATOM 5619 C C . ASN B 1 439 ? 102.681 188.516 127.012 1.00 80.04 439 ASN B C 1
ATOM 5620 O O . ASN B 1 439 ? 102.172 188.024 128.031 1.00 80.04 439 ASN B O 1
ATOM 5625 N N . PRO B 1 440 ? 103.362 189.661 127.056 1.00 87.77 440 PRO B N 1
ATOM 5626 C CA . PRO B 1 440 ? 103.503 190.400 128.318 1.00 87.77 440 PRO B CA 1
ATOM 5627 C C . PRO B 1 440 ? 102.246 191.167 128.705 1.00 87.77 440 PRO B C 1
ATOM 5628 O O . PRO B 1 440 ? 101.181 190.973 128.109 1.00 87.77 440 PRO B O 1
ATOM 5632 N N . ARG B 1 441 ? 102.372 192.001 129.740 1.00 93.51 441 ARG B N 1
ATOM 5633 C CA . ARG B 1 441 ? 101.406 192.961 130.291 1.00 93.51 441 ARG B CA 1
ATOM 5634 C C . ARG B 1 441 ? 100.358 192.315 131.193 1.00 93.51 441 ARG B C 1
ATOM 5635 O O . ARG B 1 441 ? 99.521 193.050 131.739 1.00 93.51 441 ARG B O 1
ATOM 5637 N N . ALA B 1 442 ? 100.370 190.989 131.372 1.00 93.78 442 ALA B N 1
ATOM 5638 C CA . ALA B 1 442 ? 99.584 190.287 132.393 1.00 93.78 442 ALA B CA 1
ATOM 5639 C C . ALA B 1 442 ? 98.082 190.553 132.232 1.00 93.78 442 ALA B C 1
ATOM 5640 O O . ALA B 1 442 ? 97.439 191.210 133.053 1.00 93.78 442 ALA B O 1
ATOM 5642 N N . LYS B 1 443 ? 97.541 190.023 131.136 1.00 93.03 443 LYS B N 1
ATOM 5643 C CA . LYS B 1 443 ? 96.132 190.211 130.816 1.00 93.03 443 LYS B CA 1
ATOM 5644 C C . LYS B 1 443 ? 95.241 189.437 131.793 1.00 93.03 443 LYS B C 1
ATOM 5645 O O . LYS B 1 443 ? 95.704 188.825 132.761 1.00 93.03 443 LYS B O 1
ATOM 5651 N N . LYS B 1 444 ? 93.931 189.480 131.525 1.00 93.64 444 LYS B N 1
ATOM 5652 C CA . LYS B 1 444 ? 92.948 188.922 132.452 1.00 93.64 444 LYS B CA 1
ATOM 5653 C C . LYS B 1 444 ? 93.104 187.414 132.605 1.00 93.64 444 LYS B C 1
ATOM 5654 O O . LYS B 1 444 ? 92.992 186.882 133.715 1.00 93.64 444 LYS B O 1
ATOM 5656 N N . CYS B 1 445 ? 93.354 186.708 131.506 1.00 92.91 445 CYS B N 1
ATOM 5657 C CA . CYS B 1 445 ? 93.571 185.272 131.586 1.00 92.91 445 CYS B CA 1
ATOM 5658 C C . CYS B 1 445 ? 94.919 184.979 132.233 1.00 92.91 445 CYS B C 1
ATOM 5659 O O . CYS B 1 445 ? 95.811 185.832 132.276 1.00 92.91 445 CYS B O 1
ATOM 5662 N N . CYS B 1 446 ? 95.042 183.755 132.760 1.00 87.02 446 CYS B N 1
ATOM 5663 C CA . CYS B 1 446 ? 96.272 183.156 133.283 1.00 87.02 446 CYS B CA 1
ATOM 5664 C C . CYS B 1 446 ? 97.043 184.069 134.233 1.00 87.02 446 CYS B C 1
ATOM 5665 O O . CYS B 1 446 ? 96.456 184.944 134.879 1.00 87.02 446 CYS B O 1
ATOM 5668 N N . ARG B 1 447 ? 98.354 183.854 134.351 1.00 84.35 447 ARG B N 1
ATOM 5669 C CA . ARG B 1 447 ? 99.184 184.652 135.247 1.00 84.35 447 ARG B CA 1
ATOM 5670 C C . ARG B 1 447 ? 100.220 185.473 134.492 1.00 84.35 447 ARG B C 1
ATOM 5671 O O . ARG B 1 447 ? 100.258 186.698 134.646 1.00 84.35 447 ARG B O 1
ATOM 5673 N N . ASP B 1 448 ? 101.066 184.837 133.677 1.00 77.16 448 ASP B N 1
ATOM 5674 C CA . ASP B 1 448 ? 102.123 185.544 132.965 1.00 77.16 448 ASP B CA 1
ATOM 5675 C C . ASP B 1 448 ? 102.279 185.032 131.538 1.00 77.16 448 ASP B C 1
ATOM 5676 O O . ASP B 1 448 ? 103.392 185.009 131.001 1.00 77.16 448 ASP B O 1
ATOM 5681 N N . GLY B 1 449 ? 101.181 184.618 130.910 1.00 71.03 449 GLY B N 1
ATOM 5682 C CA . GLY B 1 449 ? 101.227 184.068 129.574 1.00 71.03 449 GLY B CA 1
ATOM 5683 C C . GLY B 1 449 ? 101.518 182.586 129.498 1.00 71.03 449 GLY B C 1
ATOM 5684 O O . GLY B 1 449 ? 101.657 182.056 128.388 1.00 71.03 449 GLY B O 1
ATOM 5685 N N . TYR B 1 450 ? 101.613 181.901 130.634 1.00 65.33 450 TYR B N 1
ATOM 5686 C CA . TYR B 1 450 ? 101.857 180.467 130.679 1.00 65.33 450 TYR B CA 1
ATOM 5687 C C . TYR B 1 450 ? 100.686 179.775 131.361 1.00 65.33 450 TYR B C 1
ATOM 5688 O O . TYR B 1 450 ? 100.157 180.270 132.361 1.00 65.33 450 TYR B O 1
ATOM 5697 N N . ASN B 1 451 ? 100.284 178.627 130.815 1.00 62.35 451 ASN B N 1
ATOM 5698 C CA . ASN B 1 451 ? 99.133 177.870 131.306 1.00 62.35 451 ASN B CA 1
ATOM 5699 C C . ASN B 1 451 ? 99.587 176.425 131.502 1.00 62.35 451 ASN B C 1
ATOM 5700 O O . ASN B 1 451 ? 99.506 175.611 130.579 1.00 62.35 451 ASN B O 1
ATOM 5705 N N . GLY B 1 452 ? 100.058 176.109 132.706 1.00 56.27 452 GLY B N 1
ATOM 5706 C CA . GLY B 1 452 ? 100.412 174.741 133.025 1.00 56.27 452 GLY B CA 1
ATOM 5707 C C . GLY B 1 452 ? 101.693 174.276 132.346 1.00 56.27 452 GLY B C 1
ATOM 5708 O O . GLY B 1 452 ? 102.546 175.066 131.931 1.00 56.27 452 GLY B O 1
ATOM 5709 N N . ARG B 1 453 ? 101.816 172.954 132.241 1.00 51.88 453 ARG B N 1
ATOM 5710 C CA . ARG B 1 453 ? 102.990 172.326 131.654 1.00 51.88 453 ARG B CA 1
ATOM 5711 C C . ARG B 1 453 ? 102.559 171.142 130.799 1.00 51.88 453 ARG B C 1
ATOM 5712 O O . ARG B 1 453 ? 101.482 170.571 130.985 1.00 51.88 453 ARG B O 1
ATOM 5720 N N . THR B 1 454 ? 103.422 170.782 129.850 1.00 46.38 454 THR B N 1
ATOM 5721 C CA . THR B 1 454 ? 103.185 169.676 128.935 1.00 46.38 454 THR B CA 1
ATOM 5722 C C . THR B 1 454 ? 104.399 168.760 128.900 1.00 46.38 454 THR B C 1
ATOM 5723 O O . THR B 1 454 ? 105.529 169.170 129.185 1.00 46.38 454 THR B O 1
ATOM 5727 N N . ILE B 1 455 ? 104.147 167.508 128.526 1.00 42.97 455 ILE B N 1
ATOM 5728 C CA . ILE B 1 455 ? 105.164 166.464 128.493 1.00 42.97 455 ILE B CA 1
ATOM 5729 C C . ILE B 1 455 ? 105.635 166.281 127.058 1.00 42.97 455 ILE B C 1
ATOM 5730 O O . ILE B 1 455 ? 104.819 166.136 126.138 1.00 42.97 455 ILE B O 1
ATOM 5735 N N . LEU B 1 456 ? 106.950 166.318 126.864 1.00 42.61 456 LEU B N 1
ATOM 5736 C CA . LEU B 1 456 ? 107.588 165.867 125.635 1.00 42.61 456 LEU B CA 1
ATOM 5737 C C . LEU B 1 456 ? 108.315 164.567 125.944 1.00 42.61 456 LEU B C 1
ATOM 5738 O O . LEU B 1 456 ? 109.165 164.529 126.839 1.00 42.61 456 LEU B O 1
ATOM 5743 N N . ALA B 1 457 ? 107.976 163.508 125.214 1.00 40.37 457 ALA B N 1
ATOM 5744 C CA . ALA B 1 457 ? 108.439 162.176 125.564 1.00 40.37 457 ALA B CA 1
ATOM 5745 C C . ALA B 1 457 ? 108.835 161.403 124.316 1.00 40.37 457 ALA B C 1
ATOM 5746 O O . ALA B 1 457 ? 108.418 161.714 123.199 1.00 40.37 457 ALA B O 1
ATOM 5748 N N . GLU B 1 458 ? 109.667 160.391 124.537 1.00 41.66 458 GLU B N 1
ATOM 5749 C CA . GLU B 1 458 ? 110.011 159.392 123.537 1.00 41.66 458 GLU B CA 1
ATOM 5750 C C . GLU B 1 458 ? 109.724 158.018 124.121 1.00 41.66 458 GLU B C 1
ATOM 5751 O O . GLU B 1 458 ? 110.128 157.721 125.252 1.00 41.66 458 GLU B O 1
ATOM 5757 N N . VAL B 1 459 ? 109.011 157.193 123.358 1.00 41.28 459 VAL B N 1
ATOM 5758 C CA . VAL B 1 459 ? 108.628 155.849 123.774 1.00 41.28 459 VAL B CA 1
ATOM 5759 C C . VAL B 1 459 ? 109.204 154.867 122.765 1.00 41.28 459 VAL B C 1
ATOM 5760 O O . VAL B 1 459 ? 108.953 154.987 121.560 1.00 41.28 459 VAL B O 1
ATOM 5764 N N . ILE B 1 460 ? 109.971 153.898 123.257 1.00 43.18 460 ILE B N 1
ATOM 5765 C CA . ILE B 1 460 ? 110.632 152.900 122.426 1.00 43.18 460 ILE B CA 1
ATOM 5766 C C . ILE B 1 460 ? 110.121 151.525 122.825 1.00 43.18 460 ILE B C 1
ATOM 5767 O O . ILE B 1 460 ? 110.104 151.183 124.013 1.00 43.18 460 ILE B O 1
ATOM 5772 N N . GLU B 1 461 ? 109.704 150.743 121.831 1.00 46.59 461 GLU B N 1
ATOM 5773 C CA . GLU B 1 461 ? 109.412 149.334 122.036 1.00 46.59 461 GLU B CA 1
ATOM 5774 C C . GLU B 1 461 ? 110.585 148.537 121.492 1.00 46.59 461 GLU B C 1
ATOM 5775 O O . GLU B 1 461 ? 110.761 148.475 120.265 1.00 46.59 461 GLU B O 1
ATOM 5781 N N . PRO B 1 462 ? 111.413 147.934 122.343 1.00 44.76 462 PRO B N 1
ATOM 5782 C CA . PRO B 1 462 ? 112.662 147.332 121.865 1.00 44.76 462 PRO B CA 1
ATOM 5783 C C . PRO B 1 462 ? 112.436 146.133 120.958 1.00 44.76 462 PRO B C 1
ATOM 5784 O O . PRO B 1 462 ? 111.452 145.401 121.078 1.00 44.76 462 PRO B O 1
ATOM 5788 N N . ASP B 1 463 ? 113.376 145.949 120.037 1.00 48.75 463 ASP B N 1
ATOM 5789 C CA . ASP B 1 463 ? 113.410 144.823 119.120 1.00 48.75 463 ASP B CA 1
ATOM 5790 C C . ASP B 1 463 ? 114.676 144.016 119.385 1.00 48.75 463 ASP B C 1
ATOM 5791 O O . ASP B 1 463 ? 115.545 144.425 120.159 1.00 48.75 463 ASP B O 1
ATOM 5796 N N . SER B 1 464 ? 114.768 142.847 118.746 1.00 47.08 464 SER B N 1
ATOM 5797 C CA . SER B 1 464 ? 115.947 142.002 118.916 1.00 47.08 464 SER B CA 1
ATOM 5798 C C . SER B 1 464 ? 117.194 142.677 118.357 1.00 47.08 464 SER B C 1
ATOM 5799 O O . SER B 1 464 ? 118.250 142.689 119.002 1.00 47.08 464 SER B O 1
ATOM 5802 N N . LYS B 1 465 ? 117.086 143.256 117.158 1.00 47.34 465 LYS B N 1
ATOM 5803 C CA . LYS B 1 465 ? 118.233 143.916 116.542 1.00 47.34 465 LYS B CA 1
ATOM 5804 C C . LYS B 1 465 ? 118.634 145.169 117.311 1.00 47.34 465 LYS B C 1
ATOM 5805 O O . LYS B 1 465 ? 119.829 145.436 117.490 1.00 47.34 465 LYS B O 1
ATOM 5811 N N . LEU B 1 466 ? 117.651 145.949 117.772 1.00 45.74 466 LEU B N 1
ATOM 5812 C CA . LEU B 1 466 ? 117.952 147.159 118.531 1.00 45.74 466 LEU B CA 1
ATOM 5813 C C . LEU B 1 466 ? 118.657 146.832 119.842 1.00 45.74 466 LEU B C 1
ATOM 5814 O O . LEU B 1 466 ? 119.647 147.480 120.202 1.00 45.74 466 LEU B O 1
ATOM 5819 N N . LEU B 1 467 ? 118.169 145.821 120.563 1.00 44.10 467 LEU B N 1
ATOM 5820 C CA . LEU B 1 467 ? 118.808 145.438 121.817 1.00 44.10 467 LEU B CA 1
ATOM 5821 C C . LEU B 1 467 ? 120.175 144.810 121.585 1.00 44.10 467 LEU B C 1
ATOM 5822 O O . LEU B 1 467 ? 121.080 144.986 122.408 1.00 44.10 467 LEU B O 1
ATOM 5827 N N . ARG B 1 468 ? 120.345 144.078 120.480 1.00 48.17 468 ARG B N 1
ATOM 5828 C CA . ARG B 1 468 ? 121.660 143.541 120.147 1.00 48.17 468 ARG B CA 1
ATOM 5829 C C . ARG B 1 468 ? 122.653 144.657 119.845 1.00 48.17 468 ARG B C 1
ATOM 5830 O O . ARG B 1 468 ? 123.818 144.586 120.253 1.00 48.17 468 ARG B O 1
ATOM 5838 N N . LEU B 1 469 ? 122.211 145.693 119.127 1.00 45.61 469 LEU B N 1
ATOM 5839 C CA . LEU B 1 469 ? 123.091 146.818 118.827 1.00 45.61 469 LEU B CA 1
ATOM 5840 C C . LEU B 1 469 ? 123.414 147.622 120.081 1.00 45.61 469 LEU B C 1
ATOM 5841 O O . LEU B 1 469 ? 124.538 148.112 120.237 1.00 45.61 469 LEU B O 1
ATOM 5846 N N . VAL B 1 470 ? 122.438 147.778 120.978 1.00 43.61 470 VAL B N 1
ATOM 5847 C CA . VAL B 1 470 ? 122.672 148.527 122.210 1.00 43.61 470 VAL B CA 1
ATOM 5848 C C . VAL B 1 470 ? 123.620 147.766 123.132 1.00 43.61 470 VAL B C 1
ATOM 5849 O O . VAL B 1 470 ? 124.527 148.355 123.735 1.00 43.61 470 VAL B O 1
ATOM 5853 N N . ALA B 1 471 ? 123.443 146.445 123.239 1.00 48.57 471 ALA B N 1
ATOM 5854 C CA . ALA B 1 471 ? 124.272 145.645 124.137 1.00 48.57 471 ALA B CA 1
ATOM 5855 C C . ALA B 1 471 ? 125.729 145.608 123.691 1.00 48.57 471 ALA B C 1
ATOM 5856 O O . ALA B 1 471 ? 126.623 145.409 124.521 1.00 48.57 471 ALA B O 1
ATOM 5858 N N . GLU B 1 472 ? 125.989 145.794 122.397 1.00 52.32 472 GLU B N 1
ATOM 5859 C CA . GLU B 1 472 ? 127.356 145.858 121.901 1.00 52.32 472 GLU B CA 1
ATOM 5860 C C . GLU B 1 472 ? 128.026 147.197 122.180 1.00 52.32 472 GLU B C 1
ATOM 5861 O O . GLU B 1 472 ? 129.231 147.328 121.940 1.00 52.32 472 GLU B O 1
ATOM 5867 N N . GLY B 1 473 ? 127.284 148.183 122.677 1.00 55.33 473 GLY B N 1
ATOM 5868 C CA . GLY B 1 473 ? 127.863 149.478 122.980 1.00 55.33 473 GLY B CA 1
ATOM 5869 C C . GLY B 1 473 ? 128.229 150.297 121.765 1.00 55.33 473 GLY B C 1
ATOM 5870 O O . GLY B 1 473 ? 129.158 151.108 121.830 1.00 55.33 473 GLY B O 1
ATOM 5871 N N . LYS B 1 474 ? 127.526 150.100 120.647 1.00 56.98 474 LYS B N 1
ATOM 5872 C CA . LYS B 1 474 ? 127.849 150.831 119.427 1.00 56.98 474 LYS B CA 1
ATOM 5873 C C . LYS B 1 474 ? 127.513 152.311 119.558 1.00 56.98 474 LYS B C 1
ATOM 5874 O O . LYS B 1 474 ? 128.329 153.173 119.208 1.00 56.98 474 LYS B O 1
ATOM 5880 N N . ARG B 1 475 ? 126.291 152.619 120.016 1.00 52.74 475 ARG B N 1
ATOM 5881 C CA . ARG B 1 475 ? 125.740 153.969 120.159 1.00 52.74 475 ARG B CA 1
ATOM 5882 C C . ARG B 1 475 ? 125.589 154.682 118.817 1.00 52.74 475 ARG B C 1
ATOM 5883 O O . ARG B 1 475 ? 125.177 155.845 118.768 1.00 52.74 475 ARG B O 1
ATOM 5891 N N . GLU B 1 476 ? 125.913 153.993 117.726 1.00 63.84 476 GLU B N 1
ATOM 5892 C CA . GLU B 1 476 ? 125.741 154.491 116.372 1.00 63.84 476 GLU B CA 1
ATOM 5893 C C . GLU B 1 476 ? 125.146 153.367 115.538 1.00 63.84 476 GLU B C 1
ATOM 5894 O O . GLU B 1 476 ? 125.451 152.191 115.761 1.00 63.84 476 GLU B O 1
ATOM 5900 N N . ASP B 1 477 ? 124.268 153.737 114.604 1.00 62.60 477 ASP B N 1
ATOM 5901 C CA . ASP B 1 477 ? 123.437 152.835 113.807 1.00 62.60 477 ASP B CA 1
ATOM 5902 C C . ASP B 1 477 ? 122.464 152.023 114.658 1.00 62.60 477 ASP B C 1
ATOM 5903 O O . ASP B 1 477 ? 121.814 151.106 114.143 1.00 62.60 477 ASP B O 1
ATOM 5908 N N . ALA B 1 478 ? 122.349 152.336 115.949 1.00 54.02 478 ALA B N 1
ATOM 5909 C CA . ALA B 1 478 ? 121.305 151.812 116.819 1.00 54.02 478 ALA B CA 1
ATOM 5910 C C . ALA B 1 478 ? 120.189 152.827 117.017 1.00 54.02 478 ALA B C 1
ATOM 5911 O O . ALA B 1 478 ? 119.007 152.479 116.935 1.00 54.02 478 ALA B O 1
ATOM 5913 N N . GLN B 1 479 ? 120.549 154.084 117.284 1.00 50.49 479 GLN B N 1
ATOM 5914 C CA . GLN B 1 479 ? 119.572 155.164 117.224 1.00 50.49 479 GLN B CA 1
ATOM 5915 C C . GLN B 1 479 ? 119.075 155.362 115.799 1.00 50.49 479 GLN B C 1
ATOM 5916 O O . GLN B 1 479 ? 117.896 155.663 115.579 1.00 50.49 479 GLN B O 1
ATOM 5922 N N . HIS B 1 480 ? 119.965 155.201 114.816 1.00 51.12 480 HIS B N 1
ATOM 5923 C CA . HIS B 1 480 ? 119.558 155.268 113.415 1.00 51.12 480 HIS B CA 1
ATOM 5924 C C . HIS B 1 480 ? 118.590 154.145 113.067 1.00 51.12 480 HIS B C 1
ATOM 5925 O O . HIS B 1 480 ? 117.623 154.356 112.325 1.00 51.12 480 HIS B O 1
ATOM 5932 N N . TYR B 1 481 ? 118.841 152.940 113.588 1.00 47.86 481 TYR B N 1
ATOM 5933 C CA . TYR B 1 481 ? 117.927 151.822 113.372 1.00 47.86 481 TYR B CA 1
ATOM 5934 C C . TYR B 1 481 ? 116.563 152.096 113.993 1.00 47.86 481 TYR B C 1
ATOM 5935 O O . TYR B 1 481 ? 115.526 151.768 113.403 1.00 47.86 481 TYR B O 1
ATOM 5944 N N . TRP B 1 482 ? 116.546 152.686 115.189 1.00 45.78 482 TRP B N 1
ATOM 5945 C CA . TRP B 1 482 ? 115.285 153.014 115.846 1.00 45.78 482 TRP B CA 1
ATOM 5946 C C . TRP B 1 482 ? 114.526 154.099 115.090 1.00 45.78 482 TRP B C 1
ATOM 5947 O O . TRP B 1 482 ? 113.299 154.026 114.955 1.00 45.78 482 TRP B O 1
ATOM 5958 N N . LEU B 1 483 ? 115.234 155.110 114.586 1.00 46.23 483 LEU B N 1
ATOM 5959 C CA . LEU B 1 483 ? 114.566 156.219 113.915 1.00 46.23 483 LEU B CA 1
ATOM 5960 C C . LEU B 1 483 ? 114.096 155.857 112.511 1.00 46.23 483 LEU B C 1
ATOM 5961 O O . LEU B 1 483 ? 113.045 156.340 112.075 1.00 46.23 483 LEU B O 1
ATOM 5966 N N . THR B 1 484 ? 114.845 155.023 111.791 1.00 48.45 484 THR B N 1
ATOM 5967 C CA . THR B 1 484 ? 114.507 154.712 110.405 1.00 48.45 484 THR B CA 1
ATOM 5968 C C . THR B 1 484 ? 113.687 153.428 110.284 1.00 48.45 484 THR B C 1
ATOM 5969 O O . THR B 1 484 ? 112.571 153.446 109.756 1.00 48.45 484 THR B O 1
ATOM 5973 N N . SER B 1 485 ? 114.233 152.308 110.763 1.00 47.58 485 SER B N 1
ATOM 5974 C CA . SER B 1 485 ? 113.570 151.023 110.567 1.00 47.58 485 SER B CA 1
ATOM 5975 C C . SER B 1 485 ? 112.354 150.871 111.473 1.00 47.58 485 SER B C 1
ATOM 5976 O O . SER B 1 485 ? 111.312 150.367 111.041 1.00 47.58 485 SER B O 1
ATOM 5979 N N . LEU B 1 486 ? 112.464 151.298 112.728 1.00 45.11 486 LEU B N 1
ATOM 5980 C CA . LEU B 1 486 ? 111.375 151.162 113.686 1.00 45.11 486 LEU B CA 1
ATOM 5981 C C . LEU B 1 486 ? 110.386 152.319 113.631 1.00 45.11 486 LEU B C 1
ATOM 5982 O O . LEU B 1 486 ? 109.400 152.299 114.377 1.00 45.11 486 LEU B O 1
ATOM 5987 N N . HIS B 1 487 ? 110.628 153.312 112.767 1.00 48.52 487 HIS B N 1
ATOM 5988 C CA . HIS B 1 487 ? 109.776 154.498 112.625 1.00 48.52 487 HIS B CA 1
ATOM 5989 C C . HIS B 1 487 ? 109.593 155.222 113.958 1.00 48.52 487 HIS B C 1
ATOM 5990 O O . HIS B 1 487 ? 108.505 155.700 114.283 1.00 48.52 487 HIS B O 1
ATOM 5997 N N . GLY B 1 488 ? 110.670 155.302 114.737 1.00 45.35 488 GLY B N 1
ATOM 5998 C CA . GLY B 1 488 ? 110.610 155.949 116.027 1.00 45.35 488 GLY B CA 1
ATOM 5999 C C . GLY B 1 488 ? 110.793 157.453 115.947 1.00 45.35 488 GLY B C 1
ATOM 6000 O O . GLY B 1 488 ? 111.281 157.994 114.958 1.00 45.35 488 GLY B O 1
ATOM 6001 N N . MET B 1 489 ? 110.385 158.127 117.018 1.00 45.91 489 MET B N 1
ATOM 6002 C CA . MET B 1 489 ? 110.525 159.570 117.146 1.00 45.91 489 MET B CA 1
ATOM 6003 C C . MET B 1 489 ? 111.169 159.870 118.490 1.00 45.91 489 MET B C 1
ATOM 6004 O O . MET B 1 489 ? 110.726 159.354 119.521 1.00 45.91 489 MET B O 1
ATOM 6009 N N . ALA B 1 490 ? 112.220 160.686 118.477 1.00 44.69 490 ALA B N 1
ATOM 6010 C CA . ALA B 1 490 ? 112.913 161.035 119.705 1.00 44.69 490 ALA B CA 1
ATOM 6011 C C . ALA B 1 490 ? 112.289 162.282 120.327 1.00 44.69 490 ALA B C 1
ATOM 6012 O O . ALA B 1 490 ? 111.312 162.841 119.823 1.00 44.69 490 ALA B O 1
ATOM 6014 N N . LEU B 1 491 ? 112.864 162.720 121.447 1.00 42.89 491 LEU B N 1
ATOM 6015 C CA . LEU B 1 491 ? 112.299 163.841 122.189 1.00 42.89 491 LEU B CA 1
ATOM 6016 C C . LEU B 1 491 ? 112.511 165.160 121.452 1.00 42.89 491 LEU B C 1
ATOM 6017 O O . LEU B 1 491 ? 111.664 166.059 121.535 1.00 42.89 491 LEU B O 1
ATOM 6022 N N . LYS B 1 492 ? 113.622 165.283 120.719 1.00 46.08 492 LYS B N 1
ATOM 6023 C CA . LYS B 1 492 ? 113.902 166.505 119.969 1.00 46.08 492 LYS B CA 1
ATOM 6024 C C . LYS B 1 492 ? 112.858 166.747 118.886 1.00 46.08 492 LYS B C 1
ATOM 6025 O O . LYS B 1 492 ? 112.418 167.884 118.682 1.00 46.08 492 LYS B O 1
ATOM 6031 N N . GLU B 1 493 ? 112.457 165.690 118.175 1.00 45.01 493 GLU B N 1
ATOM 6032 C CA . GLU B 1 493 ? 111.457 165.839 117.121 1.00 45.01 493 GLU B CA 1
ATOM 6033 C C . GLU B 1 493 ? 110.097 166.221 117.692 1.00 45.01 493 GLU B C 1
ATOM 6034 O O . GLU B 1 493 ? 109.382 167.038 117.102 1.00 45.01 493 GLU B O 1
ATOM 6040 N N . HIS B 1 494 ? 109.722 165.645 118.837 1.00 41.49 494 HIS B N 1
ATOM 6041 C CA . HIS B 1 494 ? 108.467 166.024 119.481 1.00 41.49 494 HIS B CA 1
ATOM 6042 C C . HIS B 1 494 ? 108.502 167.475 119.949 1.00 41.49 494 HIS B C 1
ATOM 6043 O O . HIS B 1 494 ? 107.510 168.206 119.811 1.00 41.49 494 HIS B O 1
ATOM 6050 N N . ALA B 1 495 ? 109.640 167.908 120.502 1.00 43.56 495 ALA B N 1
ATOM 6051 C CA . ALA B 1 495 ? 109.784 169.301 120.910 1.00 43.56 495 ALA B CA 1
ATOM 6052 C C . ALA B 1 495 ? 109.686 170.240 119.715 1.00 43.56 495 ALA B C 1
ATOM 6053 O O . ALA B 1 495 ? 109.041 171.290 119.794 1.00 43.56 495 ALA B O 1
ATOM 6055 N N . TRP B 1 496 ? 110.310 169.871 118.593 1.00 46.77 496 TRP B N 1
ATOM 6056 C CA . TRP B 1 496 ? 110.218 170.689 117.388 1.00 46.77 496 TRP B CA 1
ATOM 6057 C C . TRP B 1 496 ? 108.791 170.734 116.853 1.00 46.77 496 TRP B C 1
ATOM 6058 O O . TRP B 1 496 ? 108.331 171.783 116.386 1.00 46.77 496 TRP B O 1
ATOM 6069 N N . LEU B 1 497 ? 108.079 169.605 116.908 1.00 46.85 497 LEU B N 1
ATOM 6070 C CA . LEU B 1 497 ? 106.697 169.570 116.441 1.00 46.85 497 LEU B CA 1
ATOM 6071 C C . LEU B 1 497 ? 105.800 170.460 117.291 1.00 46.85 497 LEU B C 1
ATOM 6072 O O . LEU B 1 497 ? 104.922 171.151 116.763 1.00 46.85 497 LEU B O 1
ATOM 6077 N N . LYS B 1 498 ? 105.999 170.455 118.612 1.00 47.46 498 LYS B N 1
ATOM 6078 C CA . LYS B 1 498 ? 105.216 171.361 119.447 1.00 47.46 498 LYS B CA 1
ATOM 6079 C C . LYS B 1 498 ? 105.678 172.810 119.330 1.00 47.46 498 LYS B C 1
ATOM 6080 O O . LYS B 1 498 ? 104.895 173.719 119.623 1.00 47.46 498 LYS B O 1
ATOM 6086 N N . ILE B 1 499 ? 106.925 173.046 118.917 1.00 45.93 499 ILE B N 1
ATOM 6087 C CA . ILE B 1 499 ? 107.364 174.407 118.617 1.00 45.93 499 ILE B CA 1
ATOM 6088 C C . ILE B 1 499 ? 106.643 174.933 117.381 1.00 45.93 499 ILE B C 1
ATOM 6089 O O . ILE B 1 499 ? 106.146 176.066 117.366 1.00 45.93 499 ILE B O 1
ATOM 6094 N N . ILE B 1 500 ? 106.570 174.112 116.330 1.00 49.00 500 ILE B N 1
ATOM 6095 C CA . ILE B 1 500 ? 105.909 174.526 115.096 1.00 49.00 500 ILE B CA 1
ATOM 6096 C C . ILE B 1 500 ? 104.414 174.719 115.326 1.00 49.00 500 ILE B C 1
ATOM 6097 O O . ILE B 1 500 ? 103.810 175.668 114.812 1.00 49.00 500 ILE B O 1
ATOM 6102 N N . SER B 1 501 ? 103.798 173.840 116.119 1.00 49.52 501 SER B N 1
ATOM 6103 C CA . SER B 1 501 ? 102.375 173.953 116.417 1.00 49.52 501 SER B CA 1
ATOM 6104 C C . SER B 1 501 ? 102.041 175.159 117.287 1.00 49.52 501 SER B C 1
ATOM 6105 O O . SER B 1 501 ? 100.865 175.526 117.376 1.00 49.52 501 SER B O 1
ATOM 6108 N N . GLY B 1 502 ? 103.031 175.780 117.922 1.00 51.67 502 GLY B N 1
ATOM 6109 C CA . GLY B 1 502 ? 102.798 176.946 118.746 1.00 51.67 502 GLY B CA 1
ATOM 6110 C C . GLY B 1 502 ? 102.377 176.663 120.169 1.00 51.67 502 GLY B C 1
ATOM 6111 O O . GLY B 1 502 ? 101.995 177.600 120.879 1.00 51.67 502 GLY B O 1
ATOM 6112 N N . GLU B 1 503 ? 102.431 175.404 120.610 1.00 52.34 503 GLU B N 1
ATOM 6113 C CA . GLU B 1 503 ? 102.020 175.083 121.972 1.00 52.34 503 GLU B CA 1
ATOM 6114 C C . GLU B 1 503 ? 103.043 175.550 122.999 1.00 52.34 503 GLU B C 1
ATOM 6115 O O . GLU B 1 503 ? 102.664 175.977 124.095 1.00 52.34 503 GLU B O 1
ATOM 6121 N N . ILE B 1 504 ? 104.333 175.480 122.671 1.00 50.33 504 ILE B N 1
ATOM 6122 C CA . ILE B 1 504 ? 105.396 175.860 123.591 1.00 50.33 504 ILE B CA 1
ATOM 6123 C C . ILE B 1 504 ? 106.311 176.866 122.908 1.00 50.33 504 ILE B C 1
ATOM 6124 O O . ILE B 1 504 ? 106.357 176.972 121.681 1.00 50.33 504 ILE B O 1
ATOM 6129 N N . CYS B 1 505 ? 107.041 177.615 123.729 1.00 56.77 505 CYS B N 1
ATOM 6130 C CA . CYS B 1 505 ? 107.988 178.596 123.225 1.00 56.77 505 CYS B CA 1
ATOM 6131 C C . CYS B 1 505 ? 109.319 177.933 122.894 1.00 56.77 505 CYS B C 1
ATOM 6132 O O . CYS B 1 505 ? 109.703 176.925 123.494 1.00 56.77 505 CYS B O 1
ATOM 6135 N N . VAL B 1 506 ? 110.022 178.510 121.916 1.00 54.61 506 VAL B N 1
ATOM 6136 C CA . VAL B 1 506 ? 111.288 177.934 121.472 1.00 54.61 506 VAL B CA 1
ATOM 6137 C C . VAL B 1 506 ? 112.371 178.086 122.538 1.00 54.61 506 VAL B C 1
ATOM 6138 O O . VAL B 1 506 ? 113.204 177.187 122.715 1.00 54.61 506 VAL B O 1
ATOM 6142 N N . MET B 1 507 ? 112.374 179.205 123.271 1.00 58.73 507 MET B N 1
ATOM 6143 C CA . MET B 1 507 ? 113.414 179.445 124.269 1.00 58.73 507 MET B CA 1
ATOM 6144 C C . MET B 1 507 ? 113.342 178.434 125.408 1.00 58.73 507 MET B C 1
ATOM 6145 O O . MET B 1 507 ? 114.373 177.905 125.843 1.00 58.73 507 MET B O 1
ATOM 6150 N N . ASP B 1 508 ? 112.134 178.143 125.895 1.00 57.66 508 ASP B N 1
ATOM 6151 C CA . ASP B 1 508 ? 111.982 177.148 126.952 1.00 57.66 508 ASP B CA 1
ATOM 6152 C C . ASP B 1 508 ? 112.387 175.763 126.467 1.00 57.66 508 ASP B C 1
ATOM 6153 O O . ASP B 1 508 ? 113.006 174.990 127.210 1.00 57.66 508 ASP B O 1
ATOM 6158 N N . ALA B 1 509 ? 112.049 175.434 125.217 1.00 52.89 509 ALA B N 1
ATOM 6159 C CA . ALA B 1 509 ? 112.401 174.130 124.667 1.00 52.89 509 ALA B CA 1
ATOM 6160 C C . ALA B 1 509 ? 113.909 173.972 124.515 1.00 52.89 509 ALA B C 1
ATOM 6161 O O . ALA B 1 509 ? 114.457 172.907 124.824 1.00 52.89 509 ALA B O 1
ATOM 6163 N N . VAL B 1 510 ? 114.601 175.013 124.045 1.00 51.39 510 VAL B N 1
ATOM 6164 C CA . VAL B 1 510 ? 116.048 174.896 123.890 1.00 51.39 510 VAL B CA 1
ATOM 6165 C C . VAL B 1 510 ? 116.773 175.015 125.224 1.00 51.39 510 VAL B C 1
ATOM 6166 O O . VAL B 1 510 ? 117.917 174.561 125.337 1.00 51.39 510 VAL B O 1
ATOM 6170 N N . ASN B 1 511 ? 116.145 175.614 126.240 1.00 53.23 511 ASN B N 1
ATOM 6171 C CA . ASN B 1 511 ? 116.727 175.570 127.577 1.00 53.23 511 ASN B CA 1
ATOM 6172 C C . ASN B 1 511 ? 116.583 174.185 128.193 1.00 53.23 511 ASN B C 1
ATOM 6173 O O . ASN B 1 511 ? 117.518 173.681 128.827 1.00 53.23 511 ASN B O 1
ATOM 6178 N N . LYS B 1 512 ? 115.419 173.555 128.024 1.00 50.41 512 LYS B N 1
ATOM 6179 C CA . LYS B 1 512 ? 115.202 172.231 128.598 1.00 50.41 512 LYS B CA 1
ATOM 6180 C C . LYS B 1 512 ? 115.893 171.135 127.794 1.00 50.41 512 LYS B C 1
ATOM 6181 O O . LYS B 1 512 ? 116.409 170.172 128.371 1.00 50.41 512 LYS B O 1
ATOM 6187 N N . ILE B 1 513 ? 115.911 171.258 126.468 1.00 50.08 513 ILE B N 1
ATOM 6188 C CA . ILE B 1 513 ? 116.370 170.199 125.576 1.00 50.08 513 ILE B CA 1
ATOM 6189 C C . ILE B 1 513 ? 117.475 170.744 124.684 1.00 50.08 513 ILE B C 1
ATOM 6190 O O . ILE B 1 513 ? 117.370 171.857 124.158 1.00 50.08 513 ILE B O 1
ATOM 6195 N N . SER B 1 514 ? 118.531 169.955 124.512 1.00 50.70 514 SER B N 1
ATOM 6196 C CA . SER B 1 514 ? 119.638 170.294 123.633 1.00 50.70 514 SER B CA 1
ATOM 6197 C C . SER B 1 514 ? 119.576 169.454 122.364 1.00 50.70 514 SER B C 1
ATOM 6198 O O . SER B 1 514 ? 119.164 168.291 122.388 1.00 50.70 514 SER B O 1
ATOM 6201 N N . GLY B 1 515 ? 119.992 170.055 121.254 1.00 51.61 515 GLY B N 1
ATOM 6202 C CA . GLY B 1 515 ? 120.048 169.366 119.983 1.00 51.61 515 GLY B CA 1
ATOM 6203 C C . GLY B 1 515 ? 118.861 169.561 119.067 1.00 51.61 515 GLY B C 1
ATOM 6204 O O . GLY B 1 515 ? 118.743 168.826 118.080 1.00 51.61 515 GLY B O 1
ATOM 6205 N N . ILE B 1 516 ? 117.977 170.517 119.360 1.00 50.63 516 ILE B N 1
ATOM 6206 C CA . ILE B 1 516 ? 116.823 170.757 118.497 1.00 50.63 516 ILE B CA 1
ATOM 6207 C C . ILE B 1 516 ? 117.267 171.310 117.148 1.00 50.63 516 ILE B C 1
ATOM 6208 O O . ILE B 1 516 ? 116.688 170.982 116.105 1.00 50.63 516 ILE B O 1
ATOM 6213 N N . ASP B 1 517 ? 118.309 172.144 117.141 1.00 56.04 517 ASP B N 1
ATOM 6214 C CA . ASP B 1 517 ? 118.789 172.752 115.905 1.00 56.04 517 ASP B CA 1
ATOM 6215 C C . ASP B 1 517 ? 119.548 171.778 115.012 1.00 56.04 517 ASP B C 1
ATOM 6216 O O . ASP B 1 517 ? 119.858 172.131 113.869 1.00 56.04 517 ASP B O 1
ATOM 6221 N N . ASN B 1 518 ? 119.854 170.575 115.493 1.00 55.20 518 ASN B N 1
ATOM 6222 C CA . ASN B 1 518 ? 120.617 169.598 114.727 1.00 55.20 518 ASN B CA 1
ATOM 6223 C C . ASN B 1 518 ? 119.751 168.740 113.814 1.00 55.20 518 ASN B C 1
ATOM 6224 O O . ASN B 1 518 ? 120.286 167.874 113.115 1.00 55.20 518 ASN B O 1
ATOM 6229 N N . ILE B 1 519 ? 118.434 168.951 113.805 1.00 53.61 519 ILE B N 1
ATOM 6230 C CA . ILE B 1 519 ? 117.554 168.164 112.950 1.00 53.61 519 ILE B CA 1
ATOM 6231 C C . ILE B 1 519 ? 117.735 168.595 111.501 1.00 53.61 519 ILE B C 1
ATOM 6232 O O . ILE B 1 519 ? 117.711 169.791 111.183 1.00 53.61 519 ILE B O 1
ATOM 6237 N N . THR B 1 520 ? 117.921 167.619 110.616 1.00 57.39 520 THR B N 1
ATOM 6238 C CA . THR B 1 520 ? 118.127 167.906 109.205 1.00 57.39 520 THR B CA 1
ATOM 6239 C C . THR B 1 520 ? 116.825 168.354 108.547 1.00 57.39 520 THR B C 1
ATOM 6240 O O . THR B 1 520 ? 115.729 168.187 109.090 1.00 57.39 520 THR B O 1
ATOM 6244 N N . GLU B 1 521 ? 116.960 168.937 107.353 1.00 59.70 521 GLU B N 1
ATOM 6245 C CA . GLU B 1 521 ? 115.792 169.432 106.631 1.00 59.70 521 GLU B CA 1
ATOM 6246 C C . GLU B 1 521 ? 114.930 168.286 106.113 1.00 59.70 521 GLU B C 1
ATOM 6247 O O . GLU B 1 521 ? 113.698 168.400 106.073 1.00 59.70 521 GLU B O 1
ATOM 6253 N N . GLU B 1 522 ? 115.558 167.181 105.703 1.00 61.94 522 GLU B N 1
ATOM 6254 C CA . GLU B 1 522 ? 114.799 166.024 105.237 1.00 61.94 522 GLU B CA 1
ATOM 6255 C C . GLU B 1 522 ? 113.967 165.421 106.361 1.00 61.94 522 GLU B C 1
ATOM 6256 O O . GLU B 1 522 ? 112.814 165.026 106.148 1.00 61.94 522 GLU B O 1
ATOM 6262 N N . ARG B 1 523 ? 114.536 165.345 107.567 1.00 57.21 523 ARG B N 1
ATOM 6263 C CA . ARG B 1 523 ? 113.786 164.844 108.714 1.00 57.21 523 ARG B CA 1
ATOM 6264 C C . ARG B 1 523 ? 112.613 165.757 109.050 1.00 57.21 523 ARG B C 1
ATOM 6265 O O . ARG B 1 523 ? 111.519 165.278 109.369 1.00 57.21 523 ARG B O 1
ATOM 6273 N N . LYS B 1 524 ? 112.823 167.075 108.981 1.00 56.86 524 LYS B N 1
ATOM 6274 C CA . LYS B 1 524 ? 111.738 168.019 109.235 1.00 56.86 524 LYS B CA 1
ATOM 6275 C C . LYS B 1 524 ? 110.628 167.878 108.200 1.00 56.86 524 LYS B C 1
ATOM 6276 O O . LYS B 1 524 ? 109.439 167.916 108.542 1.00 56.86 524 LYS B O 1
ATOM 6282 N N . LYS B 1 525 ? 111.000 167.717 106.927 1.00 63.08 525 LYS B N 1
ATOM 6283 C CA . LYS B 1 525 ? 110.005 167.519 105.877 1.00 63.08 525 LYS B CA 1
ATOM 6284 C C . LYS B 1 525 ? 109.233 166.222 106.085 1.00 63.08 525 LYS B C 1
ATOM 6285 O O . LYS B 1 525 ? 108.013 166.180 105.885 1.00 63.08 525 LYS B O 1
ATOM 6291 N N . TYR B 1 526 ? 109.928 165.155 106.488 1.00 63.94 526 TYR B N 1
ATOM 6292 C CA . TYR B 1 526 ? 109.258 163.885 106.753 1.00 63.94 526 TYR B CA 1
ATOM 6293 C C . TYR B 1 526 ? 108.290 164.000 107.925 1.00 63.94 526 TYR B C 1
ATOM 6294 O O . TYR B 1 526 ? 107.179 163.457 107.877 1.00 63.94 526 TYR B O 1
ATOM 6303 N N . LEU B 1 527 ? 108.696 164.702 108.988 1.00 62.11 527 LEU B N 1
ATOM 6304 C CA . LEU B 1 527 ? 107.808 164.901 110.132 1.00 62.11 527 LEU B CA 1
ATOM 6305 C C . LEU B 1 527 ? 106.582 165.718 109.747 1.00 62.11 527 LEU B C 1
ATOM 6306 O O . LEU B 1 527 ? 105.461 165.401 110.162 1.00 62.11 527 LEU B O 1
ATOM 6311 N N . PHE B 1 528 ? 106.775 166.777 108.956 1.00 67.83 528 PHE B N 1
ATOM 6312 C CA . PHE B 1 528 ? 105.641 167.587 108.521 1.00 67.83 528 PHE B CA 1
ATOM 6313 C C . PHE B 1 528 ? 104.698 166.787 107.629 1.00 67.83 528 PHE B C 1
ATOM 6314 O O . PHE B 1 528 ? 103.473 166.911 107.745 1.00 67.83 528 PHE B O 1
ATOM 6322 N N . SER B 1 529 ? 105.251 165.954 106.742 1.00 73.86 529 SER B N 1
ATOM 6323 C CA . SER B 1 529 ? 104.416 165.116 105.887 1.00 73.86 529 SER B CA 1
ATOM 6324 C C . SER B 1 529 ? 103.633 164.092 106.701 1.00 73.86 529 SER B C 1
ATOM 6325 O O . SER B 1 529 ? 102.447 163.859 106.437 1.00 73.86 529 SER B O 1
ATOM 6328 N N . ARG B 1 530 ? 104.274 163.472 107.698 1.00 73.67 530 ARG B N 1
ATOM 6329 C CA . ARG B 1 530 ? 103.572 162.484 108.511 1.00 73.67 530 ARG B CA 1
ATOM 6330 C C . ARG B 1 530 ? 102.544 163.138 109.428 1.00 73.67 530 ARG B C 1
ATOM 6331 O O . ARG B 1 530 ? 101.558 162.494 109.806 1.00 73.67 530 ARG B O 1
ATOM 6339 N N . ASP B 1 531 ? 102.749 164.405 109.798 1.00 75.00 531 ASP B N 1
ATOM 6340 C CA . ASP B 1 531 ? 101.743 165.110 110.583 1.00 75.00 531 ASP B CA 1
ATOM 6341 C C . ASP B 1 531 ? 100.565 165.547 109.721 1.00 75.00 531 ASP B C 1
ATOM 6342 O O . ASP B 1 531 ? 99.418 165.532 110.180 1.00 75.00 531 ASP B O 1
ATOM 6347 N N . ASN B 1 532 ? 100.827 165.940 108.472 1.00 78.24 532 ASN B N 1
ATOM 6348 C CA . ASN B 1 532 ? 99.751 166.378 107.591 1.00 78.24 532 ASN B CA 1
ATOM 6349 C C . ASN B 1 532 ? 98.936 165.212 107.047 1.00 78.24 532 ASN B C 1
ATOM 6350 O O . ASN B 1 532 ? 97.727 165.357 106.835 1.00 78.24 532 ASN B O 1
ATOM 6355 N N . GLU B 1 533 ? 99.567 164.058 106.813 1.00 80.55 533 GLU B N 1
ATOM 6356 C CA . GLU B 1 533 ? 98.844 162.916 106.266 1.00 80.55 533 GLU B CA 1
ATOM 6357 C C . GLU B 1 533 ? 97.921 162.257 107.283 1.00 80.55 533 GLU B C 1
ATOM 6358 O O . GLU B 1 533 ? 97.052 161.473 106.886 1.00 80.55 533 GLU B O 1
ATOM 6364 N N . ILE B 1 534 ? 98.082 162.551 108.569 1.00 82.73 534 ILE B N 1
ATOM 6365 C CA . ILE B 1 534 ? 97.236 161.962 109.599 1.00 82.73 534 ILE B CA 1
ATOM 6366 C C . ILE B 1 534 ? 96.192 162.982 110.046 1.00 82.73 534 ILE B C 1
ATOM 6367 O O . ILE B 1 534 ? 95.182 162.640 110.663 1.00 82.73 534 ILE B O 1
ATOM 6373 N N . VAL C 1 107 ? 85.936 135.701 165.006 1.00 101.50 107 VAL C N 1
ATOM 6374 C CA . VAL C 1 107 ? 85.111 134.530 165.272 1.00 101.50 107 VAL C CA 1
ATOM 6375 C C . VAL C 1 107 ? 85.636 133.332 164.489 1.00 101.50 107 VAL C C 1
ATOM 6376 O O . VAL C 1 107 ? 85.819 133.405 163.274 1.00 101.50 107 VAL C O 1
ATOM 6380 N N . GLU C 1 108 ? 85.885 132.229 165.201 1.00 102.35 108 GLU C N 1
ATOM 6381 C CA . GLU C 1 108 ? 86.393 131.023 164.554 1.00 102.35 108 GLU C CA 1
ATOM 6382 C C . GLU C 1 108 ? 85.350 130.401 163.634 1.00 102.35 108 GLU C C 1
ATOM 6383 O O . GLU C 1 108 ? 85.695 129.828 162.594 1.00 102.35 108 GLU C O 1
ATOM 6389 N N . LYS C 1 109 ? 84.071 130.493 164.010 1.00 104.82 109 LYS C N 1
ATOM 6390 C CA . LYS C 1 109 ? 83.009 129.861 163.232 1.00 104.82 109 LYS C CA 1
ATOM 6391 C C . LYS C 1 109 ? 82.881 130.488 161.848 1.00 104.82 109 LYS C C 1
ATOM 6392 O O . LYS C 1 109 ? 82.733 129.777 160.847 1.00 104.82 109 LYS C O 1
ATOM 6398 N N . ARG C 1 110 ? 82.932 131.821 161.772 1.00 100.98 110 ARG C N 1
ATOM 6399 C CA . ARG C 1 110 ? 82.806 132.494 160.482 1.00 100.98 110 ARG C CA 1
ATOM 6400 C C . ARG C 1 110 ? 83.992 132.182 159.577 1.00 100.98 110 ARG C C 1
ATOM 6401 O O . ARG C 1 110 ? 83.821 131.987 158.367 1.00 100.98 110 ARG C O 1
ATOM 6409 N N . ALA C 1 111 ? 85.198 132.120 160.148 1.00 99.44 111 ALA C N 1
ATOM 6410 C CA . ALA C 1 111 ? 86.370 131.729 159.371 1.00 99.44 111 ALA C CA 1
ATOM 6411 C C . ALA C 1 111 ? 86.250 130.292 158.878 1.00 99.44 111 ALA C C 1
ATOM 6412 O O . ALA C 1 111 ? 86.648 129.979 157.749 1.00 99.44 111 ALA C O 1
ATOM 6414 N N . SER C 1 112 ? 85.706 129.403 159.715 1.00 101.89 112 SER C N 1
ATOM 6415 C CA . SER C 1 112 ? 85.505 128.018 159.301 1.00 101.89 112 SER C CA 1
ATOM 6416 C C . SER C 1 112 ? 84.513 127.920 158.147 1.00 101.89 112 SER C C 1
ATOM 6417 O O . SER C 1 112 ? 84.743 127.177 157.186 1.00 101.89 112 SER C O 1
ATOM 6420 N N . MET C 1 113 ? 83.404 128.662 158.224 1.00 99.80 113 MET C N 1
ATOM 6421 C CA . MET C 1 113 ? 82.440 128.657 157.124 1.00 99.80 113 MET C CA 1
ATOM 6422 C C . MET C 1 113 ? 83.036 129.257 155.855 1.00 99.80 113 MET C C 1
ATOM 6423 O O . MET C 1 113 ? 82.765 128.771 154.751 1.00 99.80 113 MET C O 1
ATOM 6428 N N . LEU C 1 114 ? 83.851 130.308 155.991 1.00 95.38 114 LEU C N 1
ATOM 6429 C CA . LEU C 1 114 ? 84.521 130.884 154.827 1.00 95.38 114 LEU C CA 1
ATOM 6430 C C . LEU C 1 114 ? 85.467 129.882 154.177 1.00 95.38 114 LEU C C 1
ATOM 6431 O O . LEU C 1 114 ? 85.498 129.752 152.946 1.00 95.38 114 LEU C O 1
ATOM 6436 N N . LEU C 1 115 ? 86.239 129.156 154.989 1.00 95.56 115 LEU C N 1
ATOM 6437 C CA . LEU C 1 115 ? 87.165 128.166 154.447 1.00 95.56 115 LEU C CA 1
ATOM 6438 C C . LEU C 1 115 ? 86.420 127.007 153.793 1.00 95.56 115 LEU C C 1
ATOM 6439 O O . LEU C 1 115 ? 86.836 126.516 152.737 1.00 95.56 115 LEU C O 1
ATOM 6444 N N . PHE C 1 116 ? 85.315 126.562 154.399 1.00 97.97 116 PHE C N 1
ATOM 6445 C CA . PHE C 1 116 ? 84.514 125.501 153.793 1.00 97.97 116 PHE C CA 1
ATOM 6446 C C . PHE C 1 116 ? 83.897 125.951 152.474 1.00 97.97 116 PHE C C 1
ATOM 6447 O O . PHE C 1 116 ? 83.849 125.179 151.508 1.00 97.97 116 PHE C O 1
ATOM 6455 N N . GLU C 1 117 ? 83.416 127.197 152.414 1.00 95.08 117 GLU C N 1
ATOM 6456 C CA . GLU C 1 117 ? 82.857 127.722 151.172 1.00 95.08 117 GLU C CA 1
ATOM 6457 C C . GLU C 1 117 ? 83.919 127.819 150.084 1.00 95.08 117 GLU C C 1
ATOM 6458 O O . GLU C 1 117 ? 83.664 127.472 148.924 1.00 95.08 117 GLU C O 1
ATOM 6464 N N . CYS C 1 118 ? 85.122 128.275 150.443 1.00 93.91 118 CYS C N 1
ATOM 6465 C CA . CYS C 1 118 ? 86.198 128.367 149.462 1.00 93.91 118 CYS C CA 1
ATOM 6466 C C . CYS C 1 118 ? 86.669 126.990 149.008 1.00 93.91 118 CYS C C 1
ATOM 6467 O O . CYS C 1 118 ? 87.073 126.827 147.851 1.00 93.91 118 CYS C O 1
ATOM 6470 N N . ALA C 1 119 ? 86.629 125.994 149.896 1.00 93.43 119 ALA C N 1
ATOM 6471 C CA . ALA C 1 119 ? 87.009 124.641 149.505 1.00 93.43 119 ALA C CA 1
ATOM 6472 C C . ALA C 1 119 ? 85.966 124.013 148.589 1.00 93.43 119 ALA C C 1
ATOM 6473 O O . ALA C 1 119 ? 86.316 123.350 147.606 1.00 93.43 119 ALA C O 1
ATOM 6475 N N . GLU C 1 120 ? 84.680 124.204 148.898 1.00 95.15 120 GLU C N 1
ATOM 6476 C CA . GLU C 1 120 ? 83.629 123.622 148.069 1.00 95.15 120 GLU C CA 1
ATOM 6477 C C . GLU C 1 120 ? 83.535 124.327 146.723 1.00 95.15 120 GLU C C 1
ATOM 6478 O O . GLU C 1 120 ? 83.178 123.699 145.720 1.00 95.15 120 GLU C O 1
ATOM 6484 N N . MET C 1 121 ? 83.855 125.621 146.675 1.00 91.02 121 MET C N 1
ATOM 6485 C CA . MET C 1 121 ? 83.838 126.361 145.421 1.00 91.02 121 MET C CA 1
ATOM 6486 C C . MET C 1 121 ? 85.118 126.148 144.614 1.00 91.02 121 MET C C 1
ATOM 6487 O O . MET C 1 121 ? 85.131 126.429 143.409 1.00 91.02 121 MET C O 1
ATOM 6492 N N . ARG C 1 122 ? 86.161 125.597 145.243 1.00 87.13 122 ARG C N 1
ATOM 6493 C CA . ARG C 1 122 ? 87.443 125.279 144.606 1.00 87.13 122 ARG C CA 1
ATOM 6494 C C . ARG C 1 122 ? 88.101 126.536 144.030 1.00 87.13 122 ARG C C 1
ATOM 6495 O O . ARG C 1 122 ? 88.279 126.689 142.820 1.00 87.13 122 ARG C O 1
ATOM 6503 N N . VAL C 1 123 ? 88.447 127.450 144.931 1.00 77.85 123 VAL C N 1
ATOM 6504 C CA . VAL C 1 123 ? 89.192 128.644 144.578 1.00 77.85 123 VAL C CA 1
ATOM 6505 C C . VAL C 1 123 ? 90.667 128.393 144.863 1.00 77.85 123 VAL C C 1
ATOM 6506 O O . VAL C 1 123 ? 91.039 127.491 145.619 1.00 77.85 123 VAL C O 1
ATOM 6510 N N . SER C 1 124 ? 91.527 129.193 144.233 1.00 72.32 124 SER C N 1
ATOM 6511 C CA . SER C 1 124 ? 92.965 129.032 144.420 1.00 72.32 124 SER C CA 1
ATOM 6512 C C . SER C 1 124 ? 93.484 129.908 145.557 1.00 72.32 124 SER C C 1
ATOM 6513 O O . SER C 1 124 ? 93.953 129.395 146.577 1.00 72.32 124 SER C O 1
ATOM 6516 N N . ASP C 1 125 ? 93.392 131.226 145.403 1.00 71.72 125 ASP C N 1
ATOM 6517 C CA . ASP C 1 125 ? 93.832 132.170 146.419 1.00 71.72 125 ASP C CA 1
ATOM 6518 C C . ASP C 1 125 ? 92.634 132.934 146.965 1.00 71.72 125 ASP C C 1
ATOM 6519 O O . ASP C 1 125 ? 91.605 133.078 146.300 1.00 71.72 125 ASP C O 1
ATOM 6524 N N . LEU C 1 126 ? 92.780 133.428 148.192 1.00 69.42 126 LEU C N 1
ATOM 6525 C CA . LEU C 1 126 ? 91.759 134.241 148.840 1.00 69.42 126 LEU C CA 1
ATOM 6526 C C . LEU C 1 126 ? 92.375 135.567 149.259 1.00 69.42 126 LEU C C 1
ATOM 6527 O O . LEU C 1 126 ? 93.448 135.588 149.870 1.00 69.42 126 LEU C O 1
ATOM 6532 N N . HIS C 1 127 ? 91.701 136.669 148.935 1.00 69.45 127 HIS C N 1
ATOM 6533 C CA . HIS C 1 127 ? 92.188 138.006 149.247 1.00 69.45 127 HIS C CA 1
ATOM 6534 C C . HIS C 1 127 ? 91.157 138.731 150.098 1.00 69.45 127 HIS C C 1
ATOM 6535 O O . HIS C 1 127 ? 89.969 138.743 149.764 1.00 69.45 127 HIS C O 1
ATOM 6542 N N . ILE C 1 128 ? 91.608 139.323 151.199 1.00 75.43 128 ILE C N 1
ATOM 6543 C CA . ILE C 1 128 ? 90.746 140.121 152.066 1.00 75.43 128 ILE C CA 1
ATOM 6544 C C . ILE C 1 128 ? 91.391 141.486 152.249 1.00 75.43 128 ILE C C 1
ATOM 6545 O O . ILE C 1 128 ? 92.526 141.578 152.729 1.00 75.43 128 ILE C O 1
ATOM 6550 N N . LYS C 1 129 ? 90.672 142.541 151.870 1.00 81.82 129 LYS C N 1
ATOM 6551 C CA . LYS C 1 129 ? 91.148 143.913 151.991 1.00 81.82 129 LYS C CA 1
ATOM 6552 C C . LYS C 1 129 ? 90.233 144.676 152.935 1.00 81.82 129 LYS C C 1
ATOM 6553 O O . LYS C 1 129 ? 89.013 144.676 152.749 1.00 81.82 129 LYS C O 1
ATOM 6559 N N . VAL C 1 130 ? 90.814 145.335 153.935 1.00 86.43 130 VAL C N 1
ATOM 6560 C CA . VAL C 1 130 ? 90.053 146.099 154.920 1.00 86.43 130 VAL C CA 1
ATOM 6561 C C . VAL C 1 130 ? 90.306 147.582 154.691 1.00 86.43 130 VAL C C 1
ATOM 6562 O O . VAL C 1 130 ? 91.460 148.027 154.667 1.00 86.43 130 VAL C O 1
ATOM 6566 N N . TYR C 1 131 ? 89.223 148.347 154.525 1.00 90.72 131 TYR C N 1
ATOM 6567 C CA . TYR C 1 131 ? 89.297 149.787 154.295 1.00 90.72 131 TYR C CA 1
ATOM 6568 C C . TYR C 1 131 ? 88.656 150.586 155.425 1.00 90.72 131 TYR C C 1
ATOM 6569 O O . TYR C 1 131 ? 88.347 151.768 155.240 1.00 90.72 131 TYR C O 1
ATOM 6578 N N . ASP C 1 132 ? 88.419 149.952 156.577 1.00 93.37 132 ASP C N 1
ATOM 6579 C CA . ASP C 1 132 ? 87.828 150.510 157.796 1.00 93.37 132 ASP C CA 1
ATOM 6580 C C . ASP C 1 132 ? 86.365 150.915 157.639 1.00 93.37 132 ASP C C 1
ATOM 6581 O O . ASP C 1 132 ? 85.758 151.364 158.618 1.00 93.37 132 ASP C O 1
ATOM 6586 N N . ALA C 1 133 ? 85.777 150.777 156.452 1.00 94.63 133 ALA C N 1
ATOM 6587 C CA . ALA C 1 133 ? 84.350 150.989 156.249 1.00 94.63 133 ALA C CA 1
ATOM 6588 C C . ALA C 1 133 ? 83.652 149.725 155.776 1.00 94.63 133 ALA C C 1
ATOM 6589 O O . ALA C 1 133 ? 82.651 149.311 156.373 1.00 94.63 133 ALA C O 1
ATOM 6591 N N . GLU C 1 134 ? 84.158 149.102 154.716 1.00 93.25 134 GLU C N 1
ATOM 6592 C CA . GLU C 1 134 ? 83.687 147.803 154.262 1.00 93.25 134 GLU C CA 1
ATOM 6593 C C . GLU C 1 134 ? 84.885 147.041 153.717 1.00 93.25 134 GLU C C 1
ATOM 6594 O O . GLU C 1 134 ? 85.755 147.629 153.070 1.00 93.25 134 GLU C O 1
ATOM 6600 N N . ALA C 1 135 ? 84.930 145.740 153.984 1.00 87.80 135 ALA C N 1
ATOM 6601 C CA . ALA C 1 135 ? 86.052 144.899 153.602 1.00 87.80 135 ALA C CA 1
ATOM 6602 C C . ALA C 1 135 ? 85.676 144.068 152.385 1.00 87.80 135 ALA C C 1
ATOM 6603 O O . ALA C 1 135 ? 84.614 143.438 152.356 1.00 87.80 135 ALA C O 1
ATOM 6605 N N . ASP C 1 136 ? 86.553 144.072 151.389 1.00 82.26 136 ASP C N 1
ATOM 6606 C CA . ASP C 1 136 ? 86.351 143.304 150.172 1.00 82.26 136 ASP C CA 1
ATOM 6607 C C . ASP C 1 136 ? 86.937 141.909 150.330 1.00 82.26 136 ASP C C 1
ATOM 6608 O O . ASP C 1 136 ? 88.079 141.749 150.774 1.00 82.26 136 ASP C O 1
ATOM 6613 N N . ILE C 1 137 ? 86.151 140.900 149.963 1.00 75.96 137 ILE C N 1
ATOM 6614 C CA . ILE C 1 137 ? 86.603 139.517 149.915 1.00 75.96 137 ILE C CA 1
ATOM 6615 C C . ILE C 1 137 ? 86.576 139.081 148.459 1.00 75.96 137 ILE C C 1
ATOM 6616 O O . ILE C 1 137 ? 85.509 139.076 147.827 1.00 75.96 137 ILE C O 1
ATOM 6621 N N . TYR C 1 138 ? 87.748 138.703 147.947 1.00 72.34 138 TYR C N 1
ATOM 6622 C CA . TYR C 1 138 ? 87.978 138.306 146.566 1.00 72.34 138 TYR C CA 1
ATOM 6623 C C . TYR C 1 138 ? 88.480 136.869 146.530 1.00 72.34 138 TYR C C 1
ATOM 6624 O O . TYR C 1 138 ? 89.217 136.436 147.423 1.00 72.34 138 TYR C O 1
ATOM 6633 N N . ILE C 1 139 ? 88.100 136.142 145.485 1.00 69.49 139 ILE C N 1
ATOM 6634 C CA . ILE C 1 139 ? 88.568 134.780 145.270 1.00 69.49 139 ILE C CA 1
ATOM 6635 C C . ILE C 1 139 ? 89.199 134.692 143.889 1.00 69.49 139 ILE C C 1
ATOM 6636 O O . ILE C 1 139 ? 88.845 135.440 142.972 1.00 69.49 139 ILE C O 1
ATOM 6641 N N . ARG C 1 140 ? 90.149 133.774 143.747 1.00 65.36 140 ARG C N 1
ATOM 6642 C CA . ARG C 1 140 ? 90.806 133.503 142.472 1.00 65.36 140 ARG C CA 1
ATOM 6643 C C . ARG C 1 140 ? 90.323 132.142 141.976 1.00 65.36 140 ARG C C 1
ATOM 6644 O O . ARG C 1 140 ? 90.891 131.103 142.313 1.00 65.36 140 ARG C O 1
ATOM 6652 N N . LYS C 1 141 ? 89.267 132.159 141.170 1.00 67.96 141 LYS C N 1
ATOM 6653 C CA . LYS C 1 141 ? 88.735 130.956 140.547 1.00 67.96 141 LYS C CA 1
ATOM 6654 C C . LYS C 1 141 ? 89.312 130.831 139.145 1.00 67.96 141 LYS C C 1
ATOM 6655 O O . LYS C 1 141 ? 89.209 131.767 138.345 1.00 67.96 141 LYS C O 1
ATOM 6661 N N . ASP C 1 142 ? 89.907 129.674 138.858 1.00 62.84 142 ASP C N 1
ATOM 6662 C CA . ASP C 1 142 ? 90.641 129.399 137.611 1.00 62.84 142 ASP C CA 1
ATOM 6663 C C . ASP C 1 142 ? 91.751 130.444 137.503 1.00 62.84 142 ASP C C 1
ATOM 6664 O O . ASP C 1 142 ? 92.529 130.600 138.457 1.00 62.84 142 ASP C O 1
ATOM 6669 N N . GLY C 1 143 ? 91.868 131.169 136.395 1.00 64.86 143 GLY C N 1
ATOM 6670 C CA . GLY C 1 143 ? 92.910 132.156 136.224 1.00 64.86 143 GLY C CA 1
ATOM 6671 C C . GLY C 1 143 ? 92.504 133.596 136.431 1.00 64.86 143 GLY C C 1
ATOM 6672 O O . GLY C 1 143 ? 93.362 134.481 136.354 1.00 64.86 143 GLY C O 1
ATOM 6673 N N . ASP C 1 144 ? 91.229 133.866 136.694 1.00 65.10 144 ASP C N 1
ATOM 6674 C CA . ASP C 1 144 ? 90.726 135.224 136.831 1.00 65.10 144 ASP C CA 1
ATOM 6675 C C . ASP C 1 144 ? 90.214 135.456 138.246 1.00 65.10 144 ASP C C 1
ATOM 6676 O O . ASP C 1 144 ? 89.721 134.537 138.906 1.00 65.10 144 ASP C O 1
ATOM 6681 N N . MET C 1 145 ? 90.335 136.697 138.705 1.00 66.70 145 MET C N 1
ATOM 6682 C CA . MET C 1 145 ? 89.865 137.096 140.021 1.00 66.70 145 MET C CA 1
ATOM 6683 C C . MET C 1 145 ? 88.464 137.686 139.925 1.00 66.70 145 MET C C 1
ATOM 6684 O O . MET C 1 145 ? 88.099 138.311 138.926 1.00 66.70 145 MET C O 1
ATOM 6689 N N . GLU C 1 146 ? 87.679 137.480 140.979 1.00 73.13 146 GLU C N 1
ATOM 6690 C CA . GLU C 1 146 ? 86.318 137.992 141.033 1.00 73.13 146 GLU C CA 1
ATOM 6691 C C . GLU C 1 146 ? 85.985 138.357 142.471 1.00 73.13 146 GLU C C 1
ATOM 6692 O O . GLU C 1 146 ? 86.611 137.872 143.417 1.00 73.13 146 GLU C O 1
ATOM 6698 N N . LEU C 1 147 ? 84.986 139.221 142.625 1.00 75.23 147 LEU C N 1
ATOM 6699 C CA . LEU C 1 147 ? 84.592 139.726 143.934 1.00 75.23 147 LEU C CA 1
ATOM 6700 C C . LEU C 1 147 ? 83.603 138.760 144.573 1.00 75.23 147 LEU C C 1
ATOM 6701 O O . LEU C 1 147 ? 82.535 138.494 144.011 1.00 75.23 147 LEU C O 1
ATOM 6706 N N . LEU C 1 148 ? 83.960 138.234 145.744 1.00 78.10 148 LEU C N 1
ATOM 6707 C CA . LEU C 1 148 ? 83.060 137.348 146.474 1.00 78.10 148 LEU C CA 1
ATOM 6708 C C . LEU C 1 148 ? 82.059 138.136 147.316 1.00 78.10 148 LEU C C 1
ATOM 6709 O O . LEU C 1 148 ? 80.848 138.037 147.097 1.00 78.10 148 LEU C O 1
ATOM 6714 N N . ARG C 1 149 ? 82.546 138.935 148.266 1.00 82.45 149 ARG C N 1
ATOM 6715 C CA . ARG C 1 149 ? 81.626 139.565 149.209 1.00 82.45 149 ARG C CA 1
ATOM 6716 C C . ARG C 1 149 ? 82.131 140.921 149.683 1.00 82.45 149 ARG C C 1
ATOM 6717 O O . ARG C 1 149 ? 83.308 141.264 149.544 1.00 82.45 149 ARG C O 1
ATOM 6725 N N . GLN C 1 150 ? 81.199 141.689 150.248 1.00 88.78 150 GLN C N 1
ATOM 6726 C CA . GLN C 1 150 ? 81.452 142.975 150.896 1.00 88.78 150 GLN C CA 1
ATOM 6727 C C . GLN C 1 150 ? 81.074 142.820 152.370 1.00 88.78 150 GLN C C 1
ATOM 6728 O O . GLN C 1 150 ? 79.939 143.087 152.766 1.00 88.78 150 GLN C O 1
ATOM 6734 N N . ILE C 1 151 ? 82.035 142.387 153.178 1.00 89.95 151 ILE C N 1
ATOM 6735 C CA . ILE C 1 151 ? 81.787 142.084 154.581 1.00 89.95 151 ILE C CA 1
ATOM 6736 C C . ILE C 1 151 ? 82.049 143.326 155.427 1.00 89.95 151 ILE C C 1
ATOM 6737 O O . ILE C 1 151 ? 82.633 144.311 154.970 1.00 89.95 151 ILE C O 1
ATOM 6742 N N . GLU C 1 152 ? 81.570 143.298 156.670 1.00 93.01 152 GLU C N 1
ATOM 6743 C CA . GLU C 1 152 ? 81.836 144.386 157.601 1.00 93.01 152 GLU C CA 1
ATOM 6744 C C . GLU C 1 152 ? 83.297 144.374 158.042 1.00 93.01 152 GLU C C 1
ATOM 6745 O O . GLU C 1 152 ? 83.945 143.325 158.096 1.00 93.01 152 GLU C O 1
ATOM 6751 N N . SER C 1 153 ? 83.813 145.564 158.360 1.00 93.21 153 SER C N 1
ATOM 6752 C CA . SER C 1 153 ? 85.228 145.698 158.698 1.00 93.21 153 SER C CA 1
ATOM 6753 C C . SER C 1 153 ? 85.559 145.038 160.032 1.00 93.21 153 SER C C 1
ATOM 6754 O O . SER C 1 153 ? 86.623 144.423 160.176 1.00 93.21 153 SER C O 1
ATOM 6757 N N . ASN C 1 154 ? 84.670 145.167 161.021 1.00 95.18 154 ASN C N 1
ATOM 6758 C CA . ASN C 1 154 ? 84.932 144.592 162.338 1.00 95.18 154 ASN C CA 1
ATOM 6759 C C . ASN C 1 154 ? 84.980 143.069 162.284 1.00 95.18 154 ASN C C 1
ATOM 6760 O O . ASN C 1 154 ? 85.858 142.448 162.896 1.00 95.18 154 ASN C O 1
ATOM 6765 N N . THR C 1 155 ? 84.049 142.452 161.552 1.00 93.81 155 THR C N 1
ATOM 6766 C CA . THR C 1 155 ? 84.055 141.000 161.410 1.00 93.81 155 THR C CA 1
ATOM 6767 C C . THR C 1 155 ? 85.292 140.523 160.661 1.00 93.81 155 THR C C 1
ATOM 6768 O O . THR C 1 155 ? 85.865 139.480 160.999 1.00 93.81 155 THR C O 1
ATOM 6772 N N . ALA C 1 156 ? 85.715 141.271 159.637 1.00 91.81 156 ALA C N 1
ATOM 6773 C CA . ALA C 1 156 ? 86.928 140.916 158.908 1.00 91.81 156 ALA C CA 1
ATOM 6774 C C . ALA C 1 156 ? 88.157 141.001 159.804 1.00 91.81 156 ALA C C 1
ATOM 6775 O O . ALA C 1 156 ? 89.019 140.115 159.773 1.00 91.81 156 ALA C O 1
ATOM 6777 N N . HIS C 1 157 ? 88.249 142.055 160.619 1.00 91.78 157 HIS C N 1
ATOM 6778 C CA . HIS C 1 157 ? 89.365 142.169 161.553 1.00 91.78 157 HIS C CA 1
ATOM 6779 C C . HIS C 1 157 ? 89.349 141.031 162.566 1.00 91.78 157 HIS C C 1
ATOM 6780 O O . HIS C 1 157 ? 90.401 140.468 162.894 1.00 91.78 157 HIS C O 1
ATOM 6787 N N . SER C 1 158 ? 88.160 140.664 163.052 1.00 91.74 158 SER C N 1
ATOM 6788 C CA . SER C 1 158 ? 88.053 139.574 164.018 1.00 91.74 158 SER C CA 1
ATOM 6789 C C . SER C 1 158 ? 88.477 138.241 163.411 1.00 91.74 158 SER C C 1
ATOM 6790 O O . SER C 1 158 ? 89.205 137.468 164.046 1.00 91.74 158 SER C O 1
ATOM 6793 N N . ILE C 1 159 ? 88.041 137.952 162.180 1.00 92.02 159 ILE C N 1
ATOM 6794 C CA . ILE C 1 159 ? 88.390 136.662 161.587 1.00 92.02 159 ILE C CA 1
ATOM 6795 C C . ILE C 1 159 ? 89.862 136.621 161.190 1.00 92.02 159 ILE C C 1
ATOM 6796 O O . ILE C 1 159 ? 90.499 135.565 161.283 1.00 92.02 159 ILE C O 1
ATOM 6801 N N . LEU C 1 160 ? 90.441 137.751 160.767 1.00 88.96 160 LEU C N 1
ATOM 6802 C CA . LEU C 1 160 ? 91.879 137.777 160.505 1.00 88.96 160 LEU C CA 1
ATOM 6803 C C . LEU C 1 160 ? 92.684 137.596 161.787 1.00 88.96 160 LEU C C 1
ATOM 6804 O O . LEU C 1 160 ? 93.703 136.892 161.792 1.00 88.96 160 LEU C O 1
ATOM 6809 N N . ALA C 1 161 ? 92.238 138.212 162.887 1.00 92.06 161 ALA C N 1
ATOM 6810 C CA . ALA C 1 161 ? 92.906 138.010 164.169 1.00 92.06 161 ALA C CA 1
ATOM 6811 C C . ALA C 1 161 ? 92.811 136.557 164.617 1.00 92.06 161 ALA C C 1
ATOM 6812 O O . ALA C 1 161 ? 93.787 135.992 165.122 1.00 92.06 161 ALA C O 1
ATOM 6814 N N . SER C 1 162 ? 91.644 135.934 164.431 1.00 93.00 162 SER C N 1
ATOM 6815 C CA . SER C 1 162 ? 91.490 134.525 164.781 1.00 93.00 162 SER C CA 1
ATOM 6816 C C . SER C 1 162 ? 92.383 133.640 163.918 1.00 93.00 162 SER C C 1
ATOM 6817 O O . SER C 1 162 ? 92.999 132.692 164.421 1.00 93.00 162 SER C O 1
ATOM 6820 N N . LEU C 1 163 ? 92.473 133.942 162.620 1.00 91.32 163 LEU C N 1
ATOM 6821 C CA . LEU C 1 163 ? 93.334 133.168 161.730 1.00 91.32 163 LEU C CA 1
ATOM 6822 C C . LEU C 1 163 ? 94.798 133.303 162.127 1.00 91.32 163 LEU C C 1
ATOM 6823 O O . LEU C 1 163 ? 95.567 132.339 162.029 1.00 91.32 163 LEU C O 1
ATOM 6828 N N . TYR C 1 164 ? 95.206 134.495 162.567 1.00 92.50 164 TYR C N 1
ATOM 6829 C CA . TYR C 1 164 ? 96.573 134.667 163.047 1.00 92.50 164 TYR C CA 1
ATOM 6830 C C . TYR C 1 164 ? 96.807 133.918 164.356 1.00 92.50 164 TYR C C 1
ATOM 6831 O O . TYR C 1 164 ? 97.881 133.340 164.560 1.00 92.50 164 TYR C O 1
ATOM 6840 N N . ASN C 1 165 ? 95.819 133.920 165.257 1.00 95.10 165 ASN C N 1
ATOM 6841 C CA . ASN C 1 165 ? 96.007 133.281 166.558 1.00 95.10 165 ASN C CA 1
ATOM 6842 C C . ASN C 1 165 ? 96.058 131.761 166.444 1.00 95.10 165 ASN C C 1
ATOM 6843 O O . ASN C 1 165 ? 96.881 131.116 167.105 1.00 95.10 165 ASN C O 1
ATOM 6848 N N . ASN C 1 166 ? 95.198 131.166 165.617 1.00 97.57 166 ASN C N 1
ATOM 6849 C CA . ASN C 1 166 ? 95.241 129.716 165.448 1.00 97.57 166 ASN C CA 1
ATOM 6850 C C . ASN C 1 166 ? 96.285 129.262 164.436 1.00 97.57 166 ASN C C 1
ATOM 6851 O O . ASN C 1 166 ? 96.422 128.054 164.218 1.00 97.57 166 ASN C O 1
ATOM 6856 N N . ALA C 1 167 ? 97.012 130.186 163.814 1.00 97.54 167 ALA C N 1
ATOM 6857 C CA . ALA C 1 167 ? 98.115 129.807 162.946 1.00 97.54 167 ALA C CA 1
ATOM 6858 C C . ALA C 1 167 ? 99.255 129.210 163.764 1.00 97.54 167 ALA C C 1
ATOM 6859 O O . ALA C 1 167 ? 99.444 129.535 164.939 1.00 97.54 167 ALA C O 1
ATOM 6861 N N . ASP C 1 168 ? 100.012 128.311 163.128 1.00 100.38 168 ASP C N 1
ATOM 6862 C CA . ASP C 1 168 ? 101.118 127.653 163.817 1.00 100.38 168 ASP C CA 1
ATOM 6863 C C . ASP C 1 168 ? 102.235 128.636 164.149 1.00 100.38 168 ASP C C 1
ATOM 6864 O O . ASP C 1 168 ? 102.825 128.569 165.233 1.00 100.38 168 ASP C O 1
ATOM 6869 N N . ASP C 1 169 ? 102.539 129.553 163.234 1.00 100.14 169 ASP C N 1
ATOM 6870 C CA . ASP C 1 169 ? 103.583 130.549 163.438 1.00 100.14 169 ASP C CA 1
ATOM 6871 C C . ASP C 1 169 ? 102.940 131.855 163.887 1.00 100.14 169 ASP C C 1
ATOM 6872 O O . ASP C 1 169 ? 102.094 132.411 163.179 1.00 100.14 169 ASP C O 1
ATOM 6877 N N . SER C 1 170 ? 103.344 132.341 165.059 1.00 103.40 170 SER C N 1
ATOM 6878 C CA . SER C 1 170 ? 102.799 133.578 165.598 1.00 103.40 170 SER C CA 1
ATOM 6879 C C . SER C 1 170 ? 103.813 134.192 166.551 1.00 103.40 170 SER C C 1
ATOM 6880 O O . SER C 1 170 ? 104.480 133.476 167.302 1.00 103.40 170 SER C O 1
ATOM 6883 N N . ASP C 1 171 ? 103.920 135.519 166.513 1.00 102.80 171 ASP C N 1
ATOM 6884 C CA . ASP C 1 171 ? 104.818 136.266 167.381 1.00 102.80 171 ASP C CA 1
ATOM 6885 C C . ASP C 1 171 ? 104.091 136.922 168.548 1.00 102.80 171 ASP C C 1
ATOM 6886 O O . ASP C 1 171 ? 104.661 137.804 169.199 1.00 102.80 171 ASP C O 1
ATOM 6891 N N . ALA C 1 172 ? 102.838 136.529 168.799 1.00 101.91 172 ALA C N 1
ATOM 6892 C CA . ALA C 1 172 ? 101.985 137.049 169.872 1.00 101.91 172 ALA C CA 1
ATOM 6893 C C . ALA C 1 172 ? 101.714 138.546 169.742 1.00 101.91 172 ALA C C 1
ATOM 6894 O O . ALA C 1 172 ? 101.276 139.186 170.703 1.00 101.91 172 ALA C O 1
ATOM 6896 N N . THR C 1 173 ? 101.965 139.121 168.567 1.00 99.05 173 THR C N 1
ATOM 6897 C CA . THR C 1 173 ? 101.648 140.512 168.272 1.00 99.05 173 THR C CA 1
ATOM 6898 C C . THR C 1 173 ? 100.949 140.566 166.924 1.00 99.05 173 THR C C 1
ATOM 6899 O O . THR C 1 173 ? 101.442 139.996 165.946 1.00 99.05 173 THR C O 1
ATOM 6903 N N . TYR C 1 174 ? 99.801 141.246 166.872 1.00 94.90 174 TYR C N 1
ATOM 6904 C CA . TYR C 1 174 ? 99.057 141.317 165.619 1.00 94.90 174 TYR C CA 1
ATOM 6905 C C . TYR C 1 174 ? 99.765 142.207 164.605 1.00 94.90 174 TYR C C 1
ATOM 6906 O O . TYR C 1 174 ? 99.784 141.892 163.409 1.00 94.90 174 TYR C O 1
ATOM 6915 N N . LYS C 1 175 ? 100.349 143.318 165.066 1.00 92.43 175 LYS C N 1
ATOM 6916 C CA . LYS C 1 175 ? 101.225 144.182 164.268 1.00 92.43 175 LYS C CA 1
ATOM 6917 C C . LYS C 1 175 ? 100.501 144.720 163.028 1.00 92.43 175 LYS C C 1
ATOM 6918 O O . LYS C 1 175 ? 100.785 144.342 161.889 1.00 92.43 175 LYS C O 1
ATOM 6920 N N . ILE C 1 176 ? 99.521 145.588 163.299 1.00 90.73 176 ILE C N 1
ATOM 6921 C CA . ILE C 1 176 ? 98.742 146.218 162.233 1.00 90.73 176 ILE C CA 1
ATOM 6922 C C . ILE C 1 176 ? 99.654 146.968 161.266 1.00 90.73 176 ILE C C 1
ATOM 6923 O O . ILE C 1 176 ? 99.499 146.872 160.042 1.00 90.73 176 ILE C O 1
ATOM 6928 N N . ASN C 1 177 ? 100.637 147.696 161.792 1.00 90.14 177 ASN C N 1
ATOM 6929 C CA . ASN C 1 177 ? 101.534 148.476 160.949 1.00 90.14 177 ASN C CA 1
ATOM 6930 C C . ASN C 1 177 ? 102.648 147.649 160.315 1.00 90.14 177 ASN C C 1
ATOM 6931 O O . ASN C 1 177 ? 103.361 148.172 159.451 1.00 90.14 177 ASN C O 1
ATOM 6936 N N . ALA C 1 178 ? 102.822 146.391 160.710 1.00 86.69 178 ALA C N 1
ATOM 6937 C CA . ALA C 1 178 ? 103.940 145.579 160.250 1.00 86.69 178 ALA C CA 1
ATOM 6938 C C . ALA C 1 178 ? 103.468 144.427 159.371 1.00 86.69 178 ALA C C 1
ATOM 6939 O O . ALA C 1 178 ? 102.319 143.984 159.442 1.00 86.69 178 ALA C O 1
ATOM 6941 N N . TYR C 1 179 ? 104.385 143.949 158.531 1.00 81.69 179 TYR C N 1
ATOM 6942 C CA . TYR C 1 179 ? 104.126 142.808 157.663 1.00 81.69 179 TYR C CA 1
ATOM 6943 C C . TYR C 1 179 ? 104.300 141.506 158.433 1.00 81.69 179 TYR C C 1
ATOM 6944 O O . TYR C 1 179 ? 105.164 141.398 159.309 1.00 81.69 179 TYR C O 1
ATOM 6953 N N . GLN C 1 180 ? 103.478 140.509 158.103 1.00 86.49 180 GLN C N 1
ATOM 6954 C CA . GLN C 1 180 ? 103.517 139.229 158.796 1.00 86.49 180 GLN C CA 1
ATOM 6955 C C . GLN C 1 180 ? 103.263 138.085 157.825 1.00 86.49 180 GLN C C 1
ATOM 6956 O O . GLN C 1 180 ? 102.619 138.256 156.787 1.00 86.49 180 GLN C O 1
ATOM 6962 N N . ALA C 1 181 ? 103.770 136.908 158.186 1.00 84.54 181 ALA C N 1
ATOM 6963 C CA . ALA C 1 181 ? 103.524 135.682 157.443 1.00 84.54 181 ALA C CA 1
ATOM 6964 C C . ALA C 1 181 ? 103.250 134.556 158.428 1.00 84.54 181 ALA C C 1
ATOM 6965 O O . ALA C 1 181 ? 103.777 134.548 159.543 1.00 84.54 181 ALA C O 1
ATOM 6967 N N . ALA C 1 182 ? 102.420 133.603 158.008 1.00 85.21 182 ALA C N 1
ATOM 6968 C CA . ALA C 1 182 ? 102.051 132.495 158.877 1.00 85.21 182 ALA C CA 1
ATOM 6969 C C . ALA C 1 182 ? 101.648 131.301 158.026 1.00 85.21 182 ALA C C 1
ATOM 6970 O O . ALA C 1 182 ? 101.362 131.430 156.833 1.00 85.21 182 ALA C O 1
ATOM 6972 N N . ARG C 1 183 ? 101.617 130.134 158.665 1.00 91.40 183 ARG C N 1
ATOM 6973 C CA . ARG C 1 183 ? 101.253 128.892 158.001 1.00 91.40 183 ARG C CA 1
ATOM 6974 C C . ARG C 1 183 ? 100.378 128.062 158.926 1.00 91.40 183 ARG C C 1
ATOM 6975 O O . ARG C 1 183 ? 100.659 127.947 160.122 1.00 91.40 183 ARG C O 1
ATOM 6983 N N . ILE C 1 184 ? 99.317 127.488 158.367 1.00 94.43 184 ILE C N 1
ATOM 6984 C CA . ILE C 1 184 ? 98.412 126.601 159.087 1.00 94.43 184 ILE C CA 1
ATOM 6985 C C . ILE C 1 184 ? 98.524 125.223 158.453 1.00 94.43 184 ILE C C 1
ATOM 6986 O O . ILE C 1 184 ? 98.310 125.071 157.244 1.00 94.43 184 ILE C O 1
ATOM 6991 N N . VAL C 1 185 ? 98.858 124.222 159.265 1.00 101.80 185 VAL C N 1
ATOM 6992 C CA . VAL C 1 185 ? 99.092 122.861 158.802 1.00 101.80 185 VAL C CA 1
ATOM 6993 C C . VAL C 1 185 ? 98.022 121.958 159.400 1.00 101.80 185 VAL C C 1
ATOM 6994 O O . VAL C 1 185 ? 97.611 122.148 160.550 1.00 101.80 185 VAL C O 1
ATOM 6998 N N . ALA C 1 186 ? 97.567 120.982 158.615 1.00 107.74 186 ALA C N 1
ATOM 6999 C CA . ALA C 1 186 ? 96.537 120.059 159.065 1.00 107.74 186 ALA C CA 1
ATOM 7000 C C . ALA C 1 186 ? 97.075 119.134 160.157 1.00 107.74 186 ALA C C 1
ATOM 7001 O O . ALA C 1 186 ? 98.276 119.097 160.449 1.00 107.74 186 ALA C O 1
ATOM 7003 N N . SER C 1 187 ? 96.137 118.422 160.796 1.00 110.53 187 SER C N 1
ATOM 7004 C CA . SER C 1 187 ? 96.348 117.441 161.864 1.00 110.53 187 SER C CA 1
ATOM 7005 C C . SER C 1 187 ? 96.757 118.101 163.178 1.00 110.53 187 SER C C 1
ATOM 7006 O O . SER C 1 187 ? 96.864 117.425 164.207 1.00 110.53 187 SER C O 1
ATOM 7009 N N . LYS C 1 188 ? 96.989 119.415 163.159 1.00 110.29 188 LYS C N 1
ATOM 7010 C CA . LYS C 1 188 ? 97.177 120.214 164.372 1.00 110.29 188 LYS C CA 1
ATOM 7011 C C . LYS C 1 188 ? 96.554 121.579 164.087 1.00 110.29 188 LYS C C 1
ATOM 7012 O O . LYS C 1 188 ? 97.230 122.491 163.601 1.00 110.29 188 LYS C O 1
ATOM 7014 N N . SER C 1 189 ? 95.268 121.715 164.400 1.00 112.15 189 SER C N 1
ATOM 7015 C CA . SER C 1 189 ? 94.535 122.940 164.088 1.00 112.15 189 SER C CA 1
ATOM 7016 C C . SER C 1 189 ? 93.268 122.984 164.925 1.00 112.15 189 SER C C 1
ATOM 7017 O O . SER C 1 189 ? 92.445 122.067 164.847 1.00 112.15 189 SER C O 1
ATOM 7020 N N . ARG C 1 190 ? 93.111 124.042 165.719 1.00 111.39 190 ARG C N 1
ATOM 7021 C CA . ARG C 1 190 ? 91.872 124.267 166.450 1.00 111.39 190 ARG C CA 1
ATOM 7022 C C . ARG C 1 190 ? 90.781 124.878 165.580 1.00 111.39 190 ARG C C 1
ATOM 7023 O O . ARG C 1 190 ? 89.646 125.023 166.047 1.00 111.39 190 ARG C O 1
ATOM 7025 N N . LEU C 1 191 ? 91.098 125.236 164.335 1.00 109.51 191 LEU C N 1
ATOM 7026 C CA . LEU C 1 191 ? 90.143 125.864 163.431 1.00 109.51 191 LEU C CA 1
ATOM 7027 C C . LEU C 1 191 ? 89.235 124.855 162.736 1.00 109.51 191 LEU C C 1
ATOM 7028 O O . LEU C 1 191 ? 88.295 125.270 162.047 1.00 109.51 191 LEU C O 1
ATOM 7033 N N . ALA C 1 192 ? 89.486 123.553 162.915 1.00 108.11 192 ALA C N 1
ATOM 7034 C CA . ALA C 1 192 ? 88.717 122.466 162.300 1.00 108.11 192 ALA C CA 1
ATOM 7035 C C . ALA C 1 192 ? 88.729 122.588 160.772 1.00 108.11 192 ALA C C 1
ATOM 7036 O O . ALA C 1 192 ? 87.710 122.819 160.119 1.00 108.11 192 ALA C O 1
ATOM 7038 N N . LEU C 1 193 ? 89.936 122.438 160.228 1.00 103.92 193 LEU C N 1
ATOM 7039 C CA . LEU C 1 193 ? 90.143 122.557 158.794 1.00 103.92 193 LEU C CA 1
ATOM 7040 C C . LEU C 1 193 ? 89.414 121.442 158.045 1.00 103.92 193 LEU C C 1
ATOM 7041 O O . LEU C 1 193 ? 89.293 120.321 158.545 1.00 103.92 193 LEU C O 1
ATOM 7046 N N . PRO C 1 194 ? 88.904 121.734 156.845 1.00 99.87 194 PRO C N 1
ATOM 7047 C CA . PRO C 1 194 ? 88.317 120.675 156.027 1.00 99.87 194 PRO C CA 1
ATOM 7048 C C . PRO C 1 194 ? 89.382 119.692 155.578 1.00 99.87 194 PRO C C 1
ATOM 7049 O O . PRO C 1 194 ? 90.564 120.053 155.442 1.00 99.87 194 PRO C O 1
ATOM 7053 N N . PRO C 1 195 ? 89.015 118.428 155.349 1.00 99.82 195 PRO C N 1
ATOM 7054 C CA . PRO C 1 195 ? 90.010 117.442 154.891 1.00 99.82 195 PRO C CA 1
ATOM 7055 C C . PRO C 1 195 ? 90.582 117.734 153.514 1.00 99.82 195 PRO C C 1
ATOM 7056 O O . PRO C 1 195 ? 91.648 117.203 153.181 1.00 99.82 195 PRO C O 1
ATOM 7060 N N . VAL C 1 196 ? 89.907 118.550 152.702 1.00 94.95 196 VAL C N 1
ATOM 7061 C CA . VAL C 1 196 ? 90.390 118.831 151.353 1.00 94.95 196 VAL C CA 1
ATOM 7062 C C . VAL C 1 196 ? 91.648 119.693 151.398 1.00 94.95 196 VAL C C 1
ATOM 7063 O O . VAL C 1 196 ? 92.605 119.456 150.651 1.00 94.95 196 VAL C O 1
ATOM 7067 N N . ILE C 1 197 ? 91.673 120.696 152.269 1.00 93.34 197 ILE C N 1
ATOM 7068 C CA . ILE C 1 197 ? 92.806 121.609 152.369 1.00 93.34 197 ILE C CA 1
ATOM 7069 C C . ILE C 1 197 ? 93.848 121.002 153.299 1.00 93.34 197 ILE C C 1
ATOM 7070 O O . ILE C 1 197 ? 93.539 120.633 154.437 1.00 93.34 197 ILE C O 1
ATOM 7075 N N . GLN C 1 198 ? 95.085 120.898 152.814 1.00 92.42 198 GLN C N 1
ATOM 7076 C CA . GLN C 1 198 ? 96.188 120.407 153.631 1.00 92.42 198 GLN C CA 1
ATOM 7077 C C . GLN C 1 198 ? 96.842 121.523 154.439 1.00 92.42 198 GLN C C 1
ATOM 7078 O O . GLN C 1 198 ? 96.965 121.416 155.662 1.00 92.42 198 GLN C O 1
ATOM 7084 N N . ALA C 1 199 ? 97.267 122.594 153.773 1.00 89.58 199 ALA C N 1
ATOM 7085 C CA . ALA C 1 199 ? 97.936 123.699 154.442 1.00 89.58 199 ALA C CA 1
ATOM 7086 C C . ALA C 1 199 ? 97.492 125.014 153.822 1.00 89.58 199 ALA C C 1
ATOM 7087 O O . ALA C 1 199 ? 97.133 125.076 152.644 1.00 89.58 199 ALA C O 1
ATOM 7089 N N . VAL C 1 200 ? 97.513 126.066 154.637 1.00 84.28 200 VAL C N 1
ATOM 7090 C CA . VAL C 1 200 ? 97.141 127.410 154.211 1.00 84.28 200 VAL C CA 1
ATOM 7091 C C . VAL C 1 200 ? 98.285 128.354 154.552 1.00 84.28 200 VAL C C 1
ATOM 7092 O O . VAL C 1 200 ? 98.718 128.419 155.707 1.00 84.28 200 VAL C O 1
ATOM 7096 N N . ARG C 1 201 ? 98.769 129.088 153.555 1.00 75.88 201 ARG C N 1
ATOM 7097 C CA . ARG C 1 201 ? 99.825 130.073 153.751 1.00 75.88 201 ARG C CA 1
ATOM 7098 C C . ARG C 1 201 ? 99.201 131.463 153.783 1.00 75.88 201 ARG C C 1
ATOM 7099 O O . ARG C 1 201 ? 98.652 131.922 152.776 1.00 75.88 201 ARG C O 1
ATOM 7107 N N . LEU C 1 202 ? 99.288 132.129 154.931 1.00 78.75 202 LEU C N 1
ATOM 7108 C CA . LEU C 1 202 ? 98.685 133.439 155.126 1.00 78.75 202 LEU C CA 1
ATOM 7109 C C . LEU C 1 202 ? 99.757 134.517 155.080 1.00 78.75 202 LEU C C 1
ATOM 7110 O O . LEU C 1 202 ? 100.795 134.399 155.740 1.00 78.75 202 LEU C O 1
ATOM 7115 N N . GLN C 1 203 ? 99.504 135.562 154.298 1.00 74.63 203 GLN C N 1
ATOM 7116 C CA . GLN C 1 203 ? 100.358 136.741 154.249 1.00 74.63 203 GLN C CA 1
ATOM 7117 C C . GLN C 1 203 ? 99.525 137.947 154.653 1.00 74.63 203 GLN C C 1
ATOM 7118 O O . GLN C 1 203 ? 98.480 138.211 154.048 1.00 74.63 203 GLN C O 1
ATOM 7124 N N . PHE C 1 204 ? 99.983 138.669 155.674 1.00 79.34 204 PHE C N 1
ATOM 7125 C CA . PHE C 1 204 ? 99.297 139.841 156.199 1.00 79.34 204 PHE C CA 1
ATOM 7126 C C . PHE C 1 204 ? 100.132 141.078 155.903 1.00 79.34 204 PHE C C 1
ATOM 7127 O O . PHE C 1 204 ? 101.318 141.127 156.248 1.00 79.34 204 PHE C O 1
ATOM 7135 N N . ASN C 1 205 ? 99.511 142.075 155.276 1.00 77.92 205 ASN C N 1
ATOM 7136 C CA . ASN C 1 205 ? 100.185 143.311 154.917 1.00 77.92 205 ASN C CA 1
ATOM 7137 C C . ASN C 1 205 ? 99.399 144.505 155.441 1.00 77.92 205 ASN C C 1
ATOM 7138 O O . ASN C 1 205 ? 98.164 144.460 155.499 1.00 77.92 205 ASN C O 1
ATOM 7143 N N . PRO C 1 206 ? 100.079 145.578 155.839 1.00 81.49 206 PRO C N 1
ATOM 7144 C CA . PRO C 1 206 ? 99.366 146.816 156.169 1.00 81.49 206 PRO C CA 1
ATOM 7145 C C . PRO C 1 206 ? 98.769 147.452 154.924 1.00 81.49 206 PRO C C 1
ATOM 7146 O O . PRO C 1 206 ? 99.250 147.258 153.806 1.00 81.49 206 PRO C O 1
ATOM 7150 N N . LEU C 1 207 ? 97.704 148.222 155.131 1.00 83.85 207 LEU C N 1
ATOM 7151 C CA . LEU C 1 207 ? 96.984 148.837 154.019 1.00 83.85 207 LEU C CA 1
ATOM 7152 C C . LEU C 1 207 ? 96.500 150.212 154.456 1.00 83.85 207 LEU C C 1
ATOM 7153 O O . LEU C 1 207 ? 95.506 150.316 155.180 1.00 83.85 207 LEU C O 1
ATOM 7158 N N . GLY C 1 208 ? 97.184 151.257 153.999 1.00 85.15 208 GLY C N 1
ATOM 7159 C CA . GLY C 1 208 ? 96.792 152.610 154.362 1.00 85.15 208 GLY C CA 1
ATOM 7160 C C . GLY C 1 208 ? 96.970 152.860 155.847 1.00 85.15 208 GLY C C 1
ATOM 7161 O O . GLY C 1 208 ? 98.028 152.590 156.425 1.00 85.15 208 GLY C O 1
ATOM 7162 N N . GLN C 1 209 ? 95.920 153.381 156.477 1.00 85.67 209 GLN C N 1
ATOM 7163 C CA . GLN C 1 209 ? 95.915 153.676 157.906 1.00 85.67 209 GLN C CA 1
ATOM 7164 C C . GLN C 1 209 ? 94.940 152.726 158.590 1.00 85.67 209 GLN C C 1
ATOM 7165 O O . GLN C 1 209 ? 93.722 152.843 158.413 1.00 85.67 209 GLN C O 1
ATOM 7167 N N . GLY C 1 210 ? 95.476 151.794 159.371 1.00 88.32 210 GLY C N 1
ATOM 7168 C CA . GLY C 1 210 ? 94.654 150.837 160.093 1.00 88.32 210 GLY C CA 1
ATOM 7169 C C . GLY C 1 210 ? 93.904 149.855 159.218 1.00 88.32 210 GLY C C 1
ATOM 7170 O O . GLY C 1 210 ? 92.774 149.476 159.549 1.00 88.32 210 GLY C O 1
ATOM 7171 N N . GLY C 1 211 ? 94.507 149.425 158.114 1.00 86.11 211 GLY C N 1
ATOM 7172 C CA . GLY C 1 211 ? 93.884 148.449 157.242 1.00 86.11 211 GLY C CA 1
ATOM 7173 C C . GLY C 1 211 ? 94.734 147.208 157.077 1.00 86.11 211 GLY C C 1
ATOM 7174 O O . GLY C 1 211 ? 95.943 147.244 157.324 1.00 86.11 211 GLY C O 1
ATOM 7175 N N . ARG C 1 212 ? 94.121 146.102 156.662 1.00 84.49 212 ARG C N 1
ATOM 7176 C CA . ARG C 1 212 ? 94.816 144.830 156.557 1.00 84.49 212 ARG C CA 1
ATOM 7177 C C . ARG C 1 212 ? 94.551 144.192 155.201 1.00 84.49 212 ARG C C 1
ATOM 7178 O O . ARG C 1 212 ? 93.471 144.341 154.620 1.00 84.49 212 ARG C O 1
ATOM 7186 N N . TYR C 1 213 ? 95.560 143.483 154.701 1.00 74.73 213 TYR C N 1
ATOM 7187 C CA . TYR C 1 213 ? 95.480 142.754 153.439 1.00 74.73 213 TYR C CA 1
ATOM 7188 C C . TYR C 1 213 ? 95.934 141.326 153.705 1.00 74.73 213 TYR C C 1
ATOM 7189 O O . TYR C 1 213 ? 97.103 141.094 154.024 1.00 74.73 213 TYR C O 1
ATOM 7198 N N . LEU C 1 214 ? 95.012 140.377 153.580 1.00 73.72 214 LEU C N 1
ATOM 7199 C CA . LEU C 1 214 ? 95.284 138.967 153.822 1.00 73.72 214 LEU C CA 1
ATOM 7200 C C . LEU C 1 214 ? 95.256 138.206 152.506 1.00 73.72 214 LEU C C 1
ATOM 7201 O O . LEU C 1 214 ? 94.297 138.327 151.736 1.00 73.72 214 LEU C O 1
ATOM 7206 N N . ILE C 1 215 ? 96.305 137.425 152.258 1.00 72.22 215 ILE C N 1
ATOM 7207 C CA . ILE C 1 215 ? 96.409 136.574 151.078 1.00 72.22 215 ILE C CA 1
ATOM 7208 C C . ILE C 1 215 ? 96.580 135.135 151.544 1.00 72.22 215 ILE C C 1
ATOM 7209 O O . ILE C 1 215 ? 97.481 134.839 152.338 1.00 72.22 215 ILE C O 1
ATOM 7214 N N . ALA C 1 216 ? 95.716 134.248 151.053 1.00 71.53 216 ALA C N 1
ATOM 7215 C CA . ALA C 1 216 ? 95.737 132.833 151.403 1.00 71.53 216 ALA C CA 1
ATOM 7216 C C . ALA C 1 216 ? 95.957 132.002 150.147 1.00 71.53 216 ALA C C 1
ATOM 7217 O O . ALA C 1 216 ? 95.277 132.210 149.134 1.00 71.53 216 ALA C O 1
ATOM 7219 N N . ARG C 1 217 ? 96.897 131.056 150.222 1.00 73.63 217 ARG C N 1
ATOM 7220 C CA . ARG C 1 217 ? 97.291 130.255 149.068 1.00 73.63 217 ARG C CA 1
ATOM 7221 C C . ARG C 1 217 ? 96.470 128.983 148.903 1.00 73.63 217 ARG C C 1
ATOM 7222 O O . ARG C 1 217 ? 96.314 128.509 147.772 1.00 73.63 217 ARG C O 1
ATOM 7230 N N . PHE C 1 218 ? 95.972 128.410 150.004 1.00 81.58 218 PHE C N 1
ATOM 7231 C CA . PHE C 1 218 ? 95.029 127.286 150.000 1.00 81.58 218 PHE C CA 1
ATOM 7232 C C . PHE C 1 218 ? 95.600 126.071 149.259 1.00 81.58 218 PHE C C 1
ATOM 7233 O O . PHE C 1 218 ? 95.100 125.643 148.216 1.00 81.58 218 PHE C O 1
ATOM 7241 N N . LEU C 1 219 ? 96.675 125.531 149.828 1.00 87.44 219 LEU C N 1
ATOM 7242 C CA . LEU C 1 219 ? 97.290 124.330 149.276 1.00 87.44 219 LEU C CA 1
ATOM 7243 C C . LEU C 1 219 ? 96.369 123.137 149.517 1.00 87.44 219 LEU C C 1
ATOM 7244 O O . LEU C 1 219 ? 95.899 122.919 150.638 1.00 87.44 219 LEU C O 1
ATOM 7249 N N . TYR C 1 220 ? 96.115 122.364 148.464 1.00 89.44 220 TYR C N 1
ATOM 7250 C CA . TYR C 1 220 ? 95.199 121.233 148.511 1.00 89.44 220 TYR C CA 1
ATOM 7251 C C . TYR C 1 220 ? 95.977 119.924 148.496 1.00 89.44 220 TYR C C 1
ATOM 7252 O O . TYR C 1 220 ? 96.993 119.803 147.805 1.00 89.44 220 TYR C O 1
ATOM 7261 N N . THR C 1 221 ? 95.491 118.943 149.258 1.00 94.17 221 THR C N 1
ATOM 7262 C CA . THR C 1 221 ? 96.139 117.639 149.322 1.00 94.17 221 THR C CA 1
ATOM 7263 C C . THR C 1 221 ? 95.760 116.726 148.163 1.00 94.17 221 THR C C 1
ATOM 7264 O O . THR C 1 221 ? 96.372 115.664 148.009 1.00 94.17 221 THR C O 1
ATOM 7268 N N . ASP C 1 222 ? 94.776 117.106 147.353 1.00 95.40 222 ASP C N 1
ATOM 7269 C CA . ASP C 1 222 ? 94.352 116.282 146.228 1.00 95.40 222 ASP C CA 1
ATOM 7270 C C . ASP C 1 222 ? 94.891 116.831 144.912 1.00 95.40 222 ASP C C 1
ATOM 7271 O O . ASP C 1 222 ? 94.237 116.735 143.874 1.00 95.40 222 ASP C O 1
ATOM 7273 N N . ASP C 1 231 ? 92.321 110.702 130.239 1.00 69.53 231 ASP C N 1
ATOM 7274 C CA . ASP C 1 231 ? 92.811 110.766 131.616 1.00 69.53 231 ASP C CA 1
ATOM 7275 C C . ASP C 1 231 ? 94.308 110.409 131.795 1.00 69.53 231 ASP C C 1
ATOM 7276 O O . ASP C 1 231 ? 95.009 111.141 132.494 1.00 69.53 231 ASP C O 1
ATOM 7278 N N . PRO C 1 232 ? 94.817 109.316 131.199 1.00 67.33 232 PRO C N 1
ATOM 7279 C CA . PRO C 1 232 ? 96.263 109.068 131.331 1.00 67.33 232 PRO C CA 1
ATOM 7280 C C . PRO C 1 232 ? 97.115 110.030 130.524 1.00 67.33 232 PRO C C 1
ATOM 7281 O O . PRO C 1 232 ? 98.275 110.261 130.887 1.00 67.33 232 PRO C O 1
ATOM 7285 N N . THR C 1 233 ? 96.581 110.597 129.446 1.00 67.60 233 THR C N 1
ATOM 7286 C CA . THR C 1 233 ? 97.333 111.519 128.605 1.00 67.60 233 THR C CA 1
ATOM 7287 C C . THR C 1 233 ? 96.349 112.435 127.888 1.00 67.60 233 THR C C 1
ATOM 7288 O O . THR C 1 233 ? 95.131 112.316 128.048 1.00 67.60 233 THR C O 1
ATOM 7292 N N . ARG C 1 234 ? 96.902 113.358 127.096 1.00 64.88 234 ARG C N 1
ATOM 7293 C CA . ARG C 1 234 ? 96.145 114.302 126.268 1.00 64.88 234 ARG C CA 1
ATOM 7294 C C . ARG C 1 234 ? 95.223 115.169 127.134 1.00 64.88 234 ARG C C 1
ATOM 7295 O O . ARG C 1 234 ? 93.995 115.052 127.113 1.00 64.88 234 ARG C O 1
ATOM 7303 N N . PHE C 1 235 ? 95.851 116.016 127.949 1.00 61.20 235 PHE C N 1
ATOM 7304 C CA . PHE C 1 235 ? 95.101 117.035 128.676 1.00 61.20 235 PHE C CA 1
ATOM 7305 C C . PHE C 1 235 ? 94.767 118.208 127.763 1.00 61.20 235 PHE C C 1
ATOM 7306 O O . PHE C 1 235 ? 93.596 118.483 127.481 1.00 61.20 235 PHE C O 1
ATOM 7314 N N . GLY C 1 236 ? 95.793 118.913 127.293 1.00 46.44 236 GLY C N 1
ATOM 7315 C CA . GLY C 1 236 ? 95.619 119.970 126.318 1.00 46.44 236 GLY C CA 1
ATOM 7316 C C . GLY C 1 236 ? 96.743 119.995 125.304 1.00 46.44 236 GLY C C 1
ATOM 7317 O O . GLY C 1 236 ? 96.783 120.861 124.425 1.00 46.44 236 GLY C O 1
ATOM 7318 N N . PHE C 1 237 ? 97.665 119.043 125.421 1.00 39.96 237 PHE C N 1
ATOM 7319 C CA . PHE C 1 237 ? 98.847 119.017 124.576 1.00 39.96 237 PHE C CA 1
ATOM 7320 C C . PHE C 1 237 ? 98.499 118.578 123.156 1.00 39.96 237 PHE C C 1
ATOM 7321 O O . PHE C 1 237 ? 97.486 117.920 122.905 1.00 39.96 237 PHE C O 1
ATOM 7329 N N . HIS C 1 238 ? 99.363 118.958 122.221 1.00 42.77 238 HIS C N 1
ATOM 7330 C CA . HIS C 1 238 ? 99.269 118.499 120.846 1.00 42.77 238 HIS C CA 1
ATOM 7331 C C . HIS C 1 238 ? 99.819 117.078 120.732 1.00 42.77 238 HIS C C 1
ATOM 7332 O O . HIS C 1 238 ? 100.453 116.553 121.651 1.00 42.77 238 HIS C O 1
ATOM 7339 N N . HIS C 1 239 ? 99.560 116.445 119.585 1.00 47.51 239 HIS C N 1
ATOM 7340 C CA . HIS C 1 239 ? 100.082 115.100 119.363 1.00 47.51 239 HIS C CA 1
ATOM 7341 C C . HIS C 1 239 ? 101.600 115.103 119.217 1.00 47.51 239 HIS C C 1
ATOM 7342 O O . HIS C 1 239 ? 102.264 114.149 119.642 1.00 47.51 239 HIS C O 1
ATOM 7349 N N . SER C 1 240 ? 102.162 116.163 118.630 1.00 42.13 240 SER C N 1
ATOM 7350 C CA . SER C 1 240 ? 103.614 116.285 118.550 1.00 42.13 240 SER C CA 1
ATOM 7351 C C . SER C 1 240 ? 104.230 116.427 119.936 1.00 42.13 240 SER C C 1
ATOM 7352 O O . SER C 1 240 ? 105.310 115.885 120.200 1.00 42.13 240 SER C O 1
ATOM 7355 N N . HIS C 1 241 ? 103.556 117.150 120.834 1.00 40.10 241 HIS C N 1
ATOM 7356 C CA . HIS C 1 241 ? 104.029 117.251 122.210 1.00 40.10 241 HIS C CA 1
ATOM 7357 C C . HIS C 1 241 ? 103.986 115.898 122.910 1.00 40.10 241 HIS C C 1
ATOM 7358 O O . HIS C 1 241 ? 104.887 115.572 123.689 1.00 40.10 241 HIS C O 1
ATOM 7365 N N . ALA C 1 242 ? 102.949 115.098 122.647 1.00 42.38 242 ALA C N 1
ATOM 7366 C CA . ALA C 1 242 ? 102.882 113.758 123.223 1.00 42.38 242 ALA C CA 1
ATOM 7367 C C . ALA C 1 242 ? 103.999 112.867 122.691 1.00 42.38 242 ALA C C 1
ATOM 7368 O O . ALA C 1 242 ? 104.594 112.084 123.445 1.00 42.38 242 ALA C O 1
ATOM 7370 N N . GLU C 1 243 ? 104.295 112.967 121.392 1.00 42.66 243 GLU C N 1
ATOM 7371 C CA . GLU C 1 243 ? 105.399 112.199 120.822 1.00 42.66 243 GLU C CA 1
ATOM 7372 C C . GLU C 1 243 ? 106.734 112.623 121.424 1.00 42.66 243 GLU C C 1
ATOM 7373 O O . GLU C 1 243 ? 107.589 111.777 121.719 1.00 42.66 243 GLU C O 1
ATOM 7379 N N . SER C 1 244 ? 106.927 113.930 121.618 1.00 39.78 244 SER C N 1
ATOM 7380 C CA . SER C 1 244 ? 108.146 114.417 122.258 1.00 39.78 244 SER C CA 1
ATOM 7381 C C . SER C 1 244 ? 108.239 113.943 123.703 1.00 39.78 244 SER C C 1
ATOM 7382 O O . SER C 1 244 ? 109.328 113.613 124.184 1.00 39.78 244 SER C O 1
ATOM 7385 N N . PHE C 1 245 ? 107.107 113.907 124.411 1.00 41.61 245 PHE C N 1
ATOM 7386 C CA . PHE C 1 245 ? 107.091 113.398 125.779 1.00 41.61 245 PHE C CA 1
ATOM 7387 C C . PHE C 1 245 ? 107.479 111.926 125.827 1.00 41.61 245 PHE C C 1
ATOM 7388 O O . PHE C 1 245 ? 108.249 111.508 126.699 1.00 41.61 245 PHE C O 1
ATOM 7396 N N . SER C 1 246 ? 106.955 111.125 124.895 1.00 42.82 246 SER C N 1
ATOM 7397 C CA . SER C 1 246 ? 107.312 109.709 124.849 1.00 42.82 246 SER C CA 1
ATOM 7398 C C . SER C 1 246 ? 108.790 109.518 124.521 1.00 42.82 246 SER C C 1
ATOM 7399 O O . SER C 1 246 ? 109.464 108.673 125.127 1.00 42.82 246 SER C O 1
ATOM 7402 N N . ARG C 1 247 ? 109.312 110.306 123.576 1.00 42.12 247 ARG C N 1
ATOM 7403 C CA . ARG C 1 247 ? 110.727 110.212 123.231 1.00 42.12 247 ARG C CA 1
ATOM 7404 C C . ARG C 1 247 ? 111.612 110.628 124.399 1.00 42.12 247 ARG C C 1
ATOM 7405 O O . ARG C 1 247 ? 112.675 110.037 124.620 1.00 42.12 247 ARG C O 1
ATOM 7413 N N . MET C 1 248 ? 111.192 111.644 125.157 1.00 42.57 248 MET C N 1
ATOM 7414 C CA . MET C 1 248 ? 111.960 112.068 126.321 1.00 42.57 248 MET C CA 1
ATOM 7415 C C . MET C 1 248 ? 111.895 111.035 127.437 1.00 42.57 248 MET C C 1
ATOM 7416 O O . MET C 1 248 ? 112.871 110.856 128.173 1.00 42.57 248 MET C O 1
ATOM 7421 N N . ARG C 1 249 ? 110.757 110.351 127.579 1.00 45.29 249 ARG C N 1
ATOM 7422 C CA . ARG C 1 249 ? 110.643 109.285 128.566 1.00 45.29 249 ARG C CA 1
ATOM 7423 C C . ARG C 1 249 ? 111.446 108.053 128.179 1.00 45.29 249 ARG C C 1
ATOM 7424 O O . ARG C 1 249 ? 111.844 107.286 129.062 1.00 45.29 249 ARG C O 1
ATOM 7432 N N . ASN C 1 250 ? 111.691 107.842 126.884 1.00 47.84 250 ASN C N 1
ATOM 7433 C CA . ASN C 1 250 ? 112.483 106.690 126.467 1.00 47.84 250 ASN C CA 1
ATOM 7434 C C . ASN C 1 250 ? 113.970 106.866 126.761 1.00 47.84 250 ASN C C 1
ATOM 7435 O O . ASN C 1 250 ? 114.677 105.871 126.951 1.00 47.84 250 ASN C O 1
ATOM 7440 N N . LEU C 1 251 ? 114.460 108.101 126.795 1.00 45.31 251 LEU C N 1
ATOM 7441 C CA . LEU C 1 251 ? 115.883 108.335 127.036 1.00 45.31 251 LEU C CA 1
ATOM 7442 C C . LEU C 1 251 ? 116.226 108.059 128.497 1.00 45.31 251 LEU C C 1
ATOM 7443 O O . LEU C 1 251 ? 115.515 108.524 129.394 1.00 45.31 251 LEU C O 1
ATOM 7448 N N . PRO C 1 252 ? 117.298 107.310 128.777 1.00 46.78 252 PRO C N 1
ATOM 7449 C CA . PRO C 1 252 ? 117.625 106.978 130.171 1.00 46.78 252 PRO C CA 1
ATOM 7450 C C . PRO C 1 252 ? 118.358 108.082 130.920 1.00 46.78 252 PRO C C 1
ATOM 7451 O O . PRO C 1 252 ? 118.219 108.196 132.141 1.00 46.78 252 PRO C O 1
ATOM 7455 N N . ILE C 1 253 ? 119.142 108.894 130.213 1.00 45.13 253 ILE C N 1
ATOM 7456 C CA . ILE C 1 253 ? 120.006 109.895 130.830 1.00 45.13 253 ILE C CA 1
ATOM 7457 C C . ILE C 1 253 ? 119.658 111.263 130.261 1.00 45.13 253 ILE C C 1
ATOM 7458 O O . ILE C 1 253 ? 119.606 111.438 129.038 1.00 45.13 253 ILE C O 1
ATOM 7463 N N . GLY C 1 254 ? 119.424 112.222 131.143 1.00 42.72 254 GLY C N 1
ATOM 7464 C CA . GLY C 1 254 ? 119.140 113.580 130.728 1.00 42.72 254 GLY C CA 1
ATOM 7465 C C . GLY C 1 254 ? 118.474 114.350 131.847 1.00 42.72 254 GLY C C 1
ATOM 7466 O O . GLY C 1 254 ? 118.198 113.820 132.922 1.00 42.72 254 GLY C O 1
ATOM 7467 N N . ILE C 1 255 ? 118.225 115.628 131.569 1.00 40.13 255 ILE C N 1
ATOM 7468 C CA . ILE C 1 255 ? 117.504 116.503 132.485 1.00 40.13 255 ILE C CA 1
ATOM 7469 C C . ILE C 1 255 ? 116.405 117.217 131.706 1.00 40.13 255 ILE C C 1
ATOM 7470 O O . ILE C 1 255 ? 116.628 117.667 130.574 1.00 40.13 255 ILE C O 1
ATOM 7475 N N . ASN C 1 256 ? 115.210 117.270 132.295 1.00 40.04 256 ASN C N 1
ATOM 7476 C CA . ASN C 1 256 ? 114.040 117.909 131.709 1.00 40.04 256 ASN C CA 1
ATOM 7477 C C . ASN C 1 256 ? 113.563 119.024 132.627 1.00 40.04 256 ASN C C 1
ATOM 7478 O O . ASN C 1 256 ? 113.509 118.852 133.849 1.00 40.04 256 ASN C O 1
ATOM 7483 N N . ILE C 1 257 ? 113.215 120.164 132.037 1.00 37.49 257 ILE C N 1
ATOM 7484 C CA . ILE C 1 257 ? 112.811 121.350 132.781 1.00 37.49 257 ILE C CA 1
ATOM 7485 C C . ILE C 1 257 ? 111.433 121.782 132.300 1.00 37.49 257 ILE C C 1
ATOM 7486 O O . ILE C 1 257 ? 111.217 121.954 131.095 1.00 37.49 257 ILE C O 1
ATOM 7491 N N . ILE C 1 258 ? 110.507 121.956 133.240 1.00 39.96 258 ILE C N 1
ATOM 7492 C CA . ILE C 1 258 ? 109.162 122.446 132.963 1.00 39.96 258 ILE C CA 1
ATOM 7493 C C . ILE C 1 258 ? 109.086 123.891 133.435 1.00 39.96 258 ILE C C 1
ATOM 7494 O O . ILE C 1 258 ? 109.430 124.192 134.584 1.00 39.96 258 ILE C O 1
ATOM 7499 N N . SER C 1 259 ? 108.639 124.783 132.556 1.00 39.85 259 SER C N 1
ATOM 7500 C CA . SER C 1 259 ? 108.642 126.209 132.844 1.00 39.85 259 SER C CA 1
ATOM 7501 C C . SER C 1 259 ? 107.266 126.807 132.589 1.00 39.85 259 SER C C 1
ATOM 7502 O O . SER C 1 259 ? 106.455 126.264 131.836 1.00 39.85 259 SER C O 1
ATOM 7505 N N . GLY C 1 260 ? 107.013 127.938 133.243 1.00 42.76 260 GLY C N 1
ATOM 7506 C CA . GLY C 1 260 ? 105.776 128.662 133.079 1.00 42.76 260 GLY C CA 1
ATOM 7507 C C . GLY C 1 260 ? 105.470 129.547 134.270 1.00 42.76 260 GLY C C 1
ATOM 7508 O O . GLY C 1 260 ? 106.196 129.558 135.269 1.00 42.76 260 GLY C O 1
ATOM 7509 N N . PRO C 1 261 ? 104.380 130.316 134.185 1.00 45.77 261 PRO C N 1
ATOM 7510 C CA . PRO C 1 261 ? 103.942 131.114 135.341 1.00 45.77 261 PRO C CA 1
ATOM 7511 C C . PRO C 1 261 ? 103.404 130.267 136.486 1.00 45.77 261 PRO C C 1
ATOM 7512 O O . PRO C 1 261 ? 103.459 129.033 136.440 1.00 45.77 261 PRO C O 1
ATOM 7516 N N . THR C 1 262 ? 102.895 130.936 137.526 1.00 50.46 262 THR C N 1
ATOM 7517 C CA . THR C 1 262 ? 102.491 130.248 138.751 1.00 50.46 262 THR C CA 1
ATOM 7518 C C . THR C 1 262 ? 101.357 129.257 138.502 1.00 50.46 262 THR C C 1
ATOM 7519 O O . THR C 1 262 ? 101.388 128.128 139.005 1.00 50.46 262 THR C O 1
ATOM 7523 N N . GLY C 1 263 ? 100.355 129.652 137.721 1.00 47.45 263 GLY C N 1
ATOM 7524 C CA . GLY C 1 263 ? 99.220 128.783 137.476 1.00 47.45 263 GLY C CA 1
ATOM 7525 C C . GLY C 1 263 ? 99.352 127.936 136.228 1.00 47.45 263 GLY C C 1
ATOM 7526 O O . GLY C 1 263 ? 98.376 127.741 135.498 1.00 47.45 263 GLY C O 1
ATOM 7527 N N . SER C 1 264 ? 100.558 127.427 135.968 1.00 46.18 264 SER C N 1
ATOM 7528 C CA . SER C 1 264 ? 100.785 126.617 134.775 1.00 46.18 264 SER C CA 1
ATOM 7529 C C . SER C 1 264 ? 100.247 125.201 134.933 1.00 46.18 264 SER C C 1
ATOM 7530 O O . SER C 1 264 ? 99.743 124.617 133.967 1.00 46.18 264 SER C O 1
ATOM 7533 N N . GLY C 1 265 ? 100.355 124.629 136.128 1.00 49.69 265 GLY C N 1
ATOM 7534 C CA . GLY C 1 265 ? 99.974 123.245 136.326 1.00 49.69 265 GLY C CA 1
ATOM 7535 C C . GLY C 1 265 ? 101.120 122.295 136.050 1.00 49.69 265 GLY C C 1
ATOM 7536 O O . GLY C 1 265 ? 100.935 121.248 135.423 1.00 49.69 265 GLY C O 1
ATOM 7537 N N . LYS C 1 266 ? 102.319 122.660 136.512 1.00 45.73 266 LYS C N 1
ATOM 7538 C CA . LYS C 1 266 ? 103.496 121.835 136.261 1.00 45.73 266 LYS C CA 1
ATOM 7539 C C . LYS C 1 266 ? 103.502 120.577 137.120 1.00 45.73 266 LYS C C 1
ATOM 7540 O O . LYS C 1 266 ? 104.001 119.534 136.682 1.00 45.73 266 LYS C O 1
ATOM 7546 N N . SER C 1 267 ? 102.961 120.657 138.339 1.00 49.70 267 SER C N 1
ATOM 7547 C CA . SER C 1 267 ? 102.915 119.487 139.211 1.00 49.70 267 SER C CA 1
ATOM 7548 C C . SER C 1 267 ? 102.014 118.401 138.638 1.00 49.70 267 SER C C 1
ATOM 7549 O O . SER C 1 267 ? 102.332 117.210 138.737 1.00 49.70 267 SER C O 1
ATOM 7552 N N . THR C 1 268 ? 100.886 118.791 138.038 1.00 49.65 268 THR C N 1
ATOM 7553 C CA . THR C 1 268 ? 99.999 117.815 137.411 1.00 49.65 268 THR C CA 1
ATOM 7554 C C . THR C 1 268 ? 100.679 117.128 136.232 1.00 49.65 268 THR C C 1
ATOM 7555 O O . THR C 1 268 ? 100.560 115.908 136.060 1.00 49.65 268 THR C O 1
ATOM 7559 N N . THR C 1 269 ? 101.407 117.897 135.417 1.00 47.36 269 THR C N 1
ATOM 7560 C CA . THR C 1 269 ? 102.143 117.318 134.298 1.00 47.36 269 THR C CA 1
ATOM 7561 C C . THR C 1 269 ? 103.223 116.359 134.785 1.00 47.36 269 THR C C 1
ATOM 7562 O O . THR C 1 269 ? 103.400 115.272 134.221 1.00 47.36 269 THR C O 1
ATOM 7566 N N . LEU C 1 270 ? 103.946 116.740 135.842 1.00 47.20 270 LEU C N 1
ATOM 7567 C CA . LEU C 1 270 ? 104.981 115.867 136.389 1.00 47.20 270 LEU C CA 1
ATOM 7568 C C . LEU C 1 270 ? 104.384 114.587 136.965 1.00 47.20 270 LEU C C 1
ATOM 7569 O O . LEU C 1 270 ? 104.951 113.502 136.795 1.00 47.20 270 LEU C O 1
ATOM 7574 N N . LYS C 1 271 ? 103.236 114.690 137.642 1.00 50.93 271 LYS C N 1
ATOM 7575 C CA . LYS C 1 271 ? 102.580 113.498 138.172 1.00 50.93 271 LYS C CA 1
ATOM 7576 C C . LYS C 1 271 ? 102.103 112.578 137.054 1.00 50.93 271 LYS C C 1
ATOM 7577 O O . LYS C 1 271 ? 102.253 111.352 137.145 1.00 50.93 271 LYS C O 1
ATOM 7579 N N . ASN C 1 272 ? 101.528 113.150 135.991 1.00 54.41 272 ASN C N 1
ATOM 7580 C CA . ASN C 1 272 ? 101.090 112.340 134.858 1.00 54.41 272 ASN C CA 1
ATOM 7581 C C . ASN C 1 272 ? 102.270 111.652 134.185 1.00 54.41 272 ASN C C 1
ATOM 7582 O O . ASN C 1 272 ? 102.180 110.480 133.797 1.00 54.41 272 ASN C O 1
ATOM 7587 N N . LEU C 1 273 ? 103.393 112.362 134.052 1.00 50.44 273 LEU C N 1
ATOM 7588 C CA . LEU C 1 273 ? 104.599 111.746 133.512 1.00 50.44 273 LEU C CA 1
ATOM 7589 C C . LEU C 1 273 ? 105.131 110.654 134.432 1.00 50.44 273 LEU C C 1
ATOM 7590 O O . LEU C 1 273 ? 105.692 109.665 133.952 1.00 50.44 273 LEU C O 1
ATOM 7595 N N . LEU C 1 274 ? 104.959 110.807 135.748 1.00 55.69 274 LEU C N 1
ATOM 7596 C CA . LEU C 1 274 ? 105.388 109.761 136.672 1.00 55.69 274 LEU C CA 1
ATOM 7597 C C . LEU C 1 274 ? 104.538 108.501 136.524 1.00 55.69 274 LEU C C 1
ATOM 7598 O O . LEU C 1 274 ? 105.069 107.384 136.551 1.00 55.69 274 LEU C O 1
ATOM 7603 N N . GLU C 1 275 ? 103.218 108.655 136.368 1.00 56.63 275 GLU C N 1
ATOM 7604 C CA . GLU C 1 275 ? 102.379 107.483 136.100 1.00 56.63 275 GLU C CA 1
ATOM 7605 C C . GLU C 1 275 ? 102.725 106.845 134.758 1.00 56.63 275 GLU C C 1
ATOM 7606 O O . GLU C 1 275 ? 102.727 105.612 134.627 1.00 56.63 275 GLU C O 1
ATOM 7612 N N . LEU C 1 276 ? 103.013 107.667 133.745 1.00 52.80 276 LEU C N 1
ATOM 7613 C CA . LEU C 1 276 ? 103.417 107.119 132.454 1.00 52.80 276 LEU C CA 1
ATOM 7614 C C . LEU C 1 276 ? 104.742 106.371 132.551 1.00 52.80 276 LEU C C 1
ATOM 7615 O O . LEU C 1 276 ? 104.921 105.345 131.887 1.00 52.80 276 LEU C O 1
ATOM 7620 N N . LEU C 1 277 ? 105.670 106.857 133.380 1.00 52.26 277 LEU C N 1
ATOM 7621 C CA . LEU C 1 277 ? 106.920 106.138 133.606 1.00 52.26 277 LEU C CA 1
ATOM 7622 C C . LEU C 1 277 ? 106.691 104.844 134.377 1.00 52.26 277 LEU C C 1
ATOM 7623 O O . LEU C 1 277 ? 107.382 103.850 134.127 1.00 52.26 277 LEU C O 1
ATOM 7628 N N . TYR C 1 278 ? 105.735 104.843 135.312 1.00 58.34 278 TYR C N 1
ATOM 7629 C CA . TYR C 1 278 ? 105.324 103.604 135.971 1.00 58.34 278 TYR C CA 1
ATOM 7630 C C . TYR C 1 278 ? 104.856 102.574 134.954 1.00 58.34 278 TYR C C 1
ATOM 7631 O O . TYR C 1 278 ? 105.244 101.402 135.011 1.00 58.34 278 TYR C O 1
ATOM 7640 N N . ILE C 1 279 ? 104.002 102.999 134.022 1.00 57.55 279 ILE C N 1
ATOM 7641 C CA . ILE C 1 279 ? 103.458 102.067 133.036 1.00 57.55 279 ILE C CA 1
ATOM 7642 C C . ILE C 1 279 ? 104.550 101.590 132.083 1.00 57.55 279 ILE C C 1
ATOM 7643 O O . ILE C 1 279 ? 104.645 100.395 131.775 1.00 57.55 279 ILE C O 1
ATOM 7648 N N . GLU C 1 280 ? 105.400 102.506 131.615 1.00 57.04 280 GLU C N 1
ATOM 7649 C CA . GLU C 1 280 ? 106.370 102.167 130.578 1.00 57.04 280 GLU C CA 1
ATOM 7650 C C . GLU C 1 280 ? 107.544 101.351 131.114 1.00 57.04 280 GLU C C 1
ATOM 7651 O O . GLU C 1 280 ? 107.990 100.405 130.456 1.00 57.04 280 GLU C O 1
ATOM 7657 N N . LYS C 1 281 ? 108.060 101.693 132.297 1.00 56.72 281 LYS C N 1
ATOM 7658 C CA . LYS C 1 281 ? 109.297 101.084 132.774 1.00 56.72 281 LYS C CA 1
ATOM 7659 C C . LYS C 1 281 ? 109.105 99.695 133.368 1.00 56.72 281 LYS C C 1
ATOM 7660 O O . LYS C 1 281 ? 110.108 99.023 133.638 1.00 56.72 281 LYS C O 1
ATOM 7666 N N . LYS C 1 282 ? 107.859 99.261 133.582 1.00 58.86 282 LYS C N 1
ATOM 7667 C CA . LYS C 1 282 ? 107.534 97.931 134.110 1.00 58.86 282 LYS C CA 1
ATOM 7668 C C . LYS C 1 282 ? 108.174 97.677 135.473 1.00 58.86 282 LYS C C 1
ATOM 7669 O O . LYS C 1 282 ? 108.525 96.539 135.798 1.00 58.86 282 LYS C O 1
ATOM 7675 N N . LYS C 1 283 ? 108.316 98.741 136.274 1.00 62.74 283 LYS C N 1
ATOM 7676 C CA . LYS C 1 283 ? 108.885 98.683 137.628 1.00 62.74 283 LYS C CA 1
ATOM 7677 C C . LYS C 1 283 ? 110.280 98.059 137.645 1.00 62.74 283 LYS C C 1
ATOM 7678 O O . LYS C 1 283 ? 110.654 97.371 138.598 1.00 62.74 283 LYS C O 1
ATOM 7684 N N . LYS C 1 284 ? 111.060 98.293 136.593 1.00 61.75 284 LYS C N 1
ATOM 7685 C CA . LYS C 1 284 ? 112.434 97.814 136.529 1.00 61.75 284 LYS C CA 1
ATOM 7686 C C . LYS C 1 284 ? 113.449 98.858 136.974 1.00 61.75 284 LYS C C 1
ATOM 7687 O O . LYS C 1 284 ? 114.650 98.568 136.983 1.00 61.75 284 LYS C O 1
ATOM 7693 N N . VAL C 1 285 ? 113.003 100.060 137.339 1.00 62.45 285 VAL C N 1
ATOM 7694 C CA . VAL C 1 285 ? 113.890 101.129 137.772 1.00 62.45 285 VAL C CA 1
ATOM 7695 C C . VAL C 1 285 ? 113.373 101.694 139.088 1.00 62.45 285 VAL C C 1
ATOM 7696 O O . VAL C 1 285 ? 112.203 101.543 139.442 1.00 62.45 285 VAL C O 1
ATOM 7700 N N . ASN C 1 286 ? 114.272 102.354 139.813 1.00 61.47 286 ASN C N 1
ATOM 7701 C CA . ASN C 1 286 ? 113.931 102.996 141.074 1.00 61.47 286 ASN C CA 1
ATOM 7702 C C . ASN C 1 286 ? 113.550 104.447 140.816 1.00 61.47 286 ASN C C 1
ATOM 7703 O O . ASN C 1 286 ? 114.265 105.166 140.113 1.00 61.47 286 ASN C O 1
ATOM 7708 N N . ILE C 1 287 ? 112.419 104.869 141.373 1.00 65.47 287 ILE C N 1
ATOM 7709 C CA . ILE C 1 287 ? 111.931 106.235 141.236 1.00 65.47 287 ILE C CA 1
ATOM 7710 C C . ILE C 1 287 ? 111.798 106.838 142.626 1.00 65.47 287 ILE C C 1
ATOM 7711 O O . ILE C 1 287 ? 111.199 106.228 143.519 1.00 65.47 287 ILE C O 1
ATOM 7716 N N . ILE C 1 288 ? 112.365 108.027 142.807 1.00 65.75 288 ILE C N 1
ATOM 7717 C CA . ILE C 1 288 ? 112.296 108.769 144.058 1.00 65.75 288 ILE C CA 1
ATOM 7718 C C . ILE C 1 288 ? 111.588 110.086 143.774 1.00 65.75 288 ILE C C 1
ATOM 7719 O O . ILE C 1 288 ? 111.754 110.662 142.695 1.00 65.75 288 ILE C O 1
ATOM 7724 N N . SER C 1 289 ? 110.754 110.533 144.711 1.00 74.56 289 SER C N 1
ATOM 7725 C CA . SER C 1 289 ? 110.085 111.823 144.602 1.00 74.56 289 SER C CA 1
ATOM 7726 C C . SER C 1 289 ? 110.356 112.635 145.859 1.00 74.56 289 SER C C 1
ATOM 7727 O O . SER C 1 289 ? 110.060 112.183 146.969 1.00 74.56 289 SER C O 1
ATOM 7730 N N . ILE C 1 290 ? 110.910 113.833 145.682 1.00 77.88 290 ILE C N 1
ATOM 7731 C CA . ILE C 1 290 ? 111.235 114.699 146.810 1.00 77.88 290 ILE C CA 1
ATOM 7732 C C . ILE C 1 290 ? 110.370 115.950 146.754 1.00 77.88 290 ILE C C 1
ATOM 7733 O O . ILE C 1 290 ? 110.726 116.938 146.102 1.00 77.88 290 ILE C O 1
ATOM 7738 N N . GLU C 1 291 ? 109.228 115.914 147.435 1.00 86.49 291 GLU C N 1
ATOM 7739 C CA . GLU C 1 291 ? 108.321 117.054 147.530 1.00 86.49 291 GLU C CA 1
ATOM 7740 C C . GLU C 1 291 ? 108.132 117.387 149.004 1.00 86.49 291 GLU C C 1
ATOM 7741 O O . GLU C 1 291 ? 107.603 116.569 149.764 1.00 86.49 291 GLU C O 1
ATOM 7747 N N . ASP C 1 292 ? 108.581 118.577 149.409 1.00 91.42 292 ASP C N 1
ATOM 7748 C CA . ASP C 1 292 ? 108.385 119.005 150.793 1.00 91.42 292 ASP C CA 1
ATOM 7749 C C . ASP C 1 292 ? 106.911 119.148 151.170 1.00 91.42 292 ASP C C 1
ATOM 7750 O O . ASP C 1 292 ? 106.528 118.640 152.239 1.00 91.42 292 ASP C O 1
ATOM 7755 N N . PRO C 1 293 ? 106.044 119.806 150.394 1.00 96.71 293 PRO C N 1
ATOM 7756 C CA . PRO C 1 293 ? 104.607 119.706 150.674 1.00 96.71 293 PRO C CA 1
ATOM 7757 C C . PRO C 1 293 ? 103.996 118.519 149.951 1.00 96.71 293 PRO C C 1
ATOM 7758 O O . PRO C 1 293 ? 104.019 118.458 148.712 1.00 96.71 293 PRO C O 1
ATOM 7762 N N . PRO C 1 294 ? 103.439 117.551 150.684 1.00 98.46 294 PRO C N 1
ATOM 7763 C CA . PRO C 1 294 ? 102.787 116.414 150.020 1.00 98.46 294 PRO C CA 1
ATOM 7764 C C . PRO C 1 294 ? 101.481 116.815 149.351 1.00 98.46 294 PRO C C 1
ATOM 7765 O O . PRO C 1 294 ? 100.476 117.051 150.028 1.00 98.46 294 PRO C O 1
ATOM 7769 N N . GLU C 1 295 ? 101.484 116.892 148.022 1.00 99.60 295 GLU C N 1
ATOM 7770 C CA . GLU C 1 295 ? 100.303 117.267 147.253 1.00 99.60 295 GLU C CA 1
ATOM 7771 C C . GLU C 1 295 ? 100.058 116.210 146.188 1.00 99.60 295 GLU C C 1
ATOM 7772 O O . GLU C 1 295 ? 100.949 115.932 145.379 1.00 99.60 295 GLU C O 1
ATOM 7778 N N . TYR C 1 296 ? 98.857 115.618 146.212 1.00 98.55 296 TYR C N 1
ATOM 7779 C CA . TYR C 1 296 ? 98.371 114.624 145.252 1.00 98.55 296 TYR C CA 1
ATOM 7780 C C . TYR C 1 296 ? 99.133 113.303 145.330 1.00 98.55 296 TYR C C 1
ATOM 7781 O O . TYR C 1 296 ? 100.303 113.264 145.725 1.00 98.55 296 TYR C O 1
ATOM 7783 N N . GLU C 1 297 ? 98.462 112.208 144.979 1.00 94.39 297 GLU C N 1
ATOM 7784 C CA . GLU C 1 297 ? 99.122 110.910 144.946 1.00 94.39 297 GLU C CA 1
ATOM 7785 C C . GLU C 1 297 ? 100.183 110.882 143.852 1.00 94.39 297 GLU C C 1
ATOM 7786 O O . GLU C 1 297 ? 99.996 111.432 142.763 1.00 94.39 297 GLU C O 1
ATOM 7792 N N . ILE C 1 298 ? 101.311 110.248 144.154 1.00 80.91 298 ILE C N 1
ATOM 7793 C CA . ILE C 1 298 ? 102.438 110.222 143.233 1.00 80.91 298 ILE C CA 1
ATOM 7794 C C . ILE C 1 298 ? 103.125 108.862 143.271 1.00 80.91 298 ILE C C 1
ATOM 7795 O O . ILE C 1 298 ? 102.716 107.930 142.579 1.00 80.91 298 ILE C O 1
ATOM 7800 N N . THR C 1 301 ? 106.949 105.011 144.004 1.00 75.83 301 THR C N 1
ATOM 7801 C CA . THR C 1 301 ? 108.048 105.891 144.384 1.00 75.83 301 THR C CA 1
ATOM 7802 C C . THR C 1 301 ? 108.127 106.076 145.892 1.00 75.83 301 THR C C 1
ATOM 7803 O O . THR C 1 301 ? 107.225 105.677 146.629 1.00 75.83 301 THR C O 1
ATOM 7807 N N . ALA C 1 302 ? 109.220 106.683 146.342 1.00 80.35 302 ALA C N 1
ATOM 7808 C CA . ALA C 1 302 ? 109.398 107.055 147.739 1.00 80.35 302 ALA C CA 1
ATOM 7809 C C . ALA C 1 302 ? 109.129 108.549 147.862 1.00 80.35 302 ALA C C 1
ATOM 7810 O O . ALA C 1 302 ? 109.899 109.368 147.350 1.00 80.35 302 ALA C O 1
ATOM 7812 N N . GLN C 1 303 ? 108.038 108.903 148.536 1.00 86.17 303 GLN C N 1
ATOM 7813 C CA . GLN C 1 303 ? 107.640 110.300 148.698 1.00 86.17 303 GLN C CA 1
ATOM 7814 C C . GLN C 1 303 ? 108.405 110.876 149.882 1.00 86.17 303 GLN C C 1
ATOM 7815 O O . GLN C 1 303 ? 108.021 110.686 151.039 1.00 86.17 303 GLN C O 1
ATOM 7821 N N . LEU C 1 304 ? 109.493 111.585 149.592 1.00 83.19 304 LEU C N 1
ATOM 7822 C CA . LEU C 1 304 ? 110.336 112.155 150.633 1.00 83.19 304 LEU C CA 1
ATOM 7823 C C . LEU C 1 304 ? 109.785 113.510 151.053 1.00 83.19 304 LEU C C 1
ATOM 7824 O O . LEU C 1 304 ? 109.672 114.408 150.208 1.00 83.19 304 LEU C O 1
ATOM 7829 N N . PRO C 1 305 ? 109.429 113.707 152.332 1.00 87.95 305 PRO C N 1
ATOM 7830 C CA . PRO C 1 305 ? 108.903 114.989 152.812 1.00 87.95 305 PRO C CA 1
ATOM 7831 C C . PRO C 1 305 ? 109.991 116.048 152.961 1.00 87.95 305 PRO C C 1
ATOM 7832 O O . PRO C 1 305 ? 109.846 116.939 153.798 1.00 87.95 305 PRO C O 1
ATOM 7836 N N . THR C 1 311 ? 110.894 128.078 159.425 1.00 94.93 311 THR C N 1
ATOM 7837 C CA . THR C 1 311 ? 111.190 129.227 158.579 1.00 94.93 311 THR C CA 1
ATOM 7838 C C . THR C 1 311 ? 111.594 128.785 157.176 1.00 94.93 311 THR C C 1
ATOM 7839 O O . THR C 1 311 ? 111.655 127.590 156.886 1.00 94.93 311 THR C O 1
ATOM 7843 N N . GLU C 1 312 ? 111.862 129.761 156.304 1.00 94.19 312 GLU C N 1
ATOM 7844 C CA . GLU C 1 312 ? 112.240 129.445 154.930 1.00 94.19 312 GLU C CA 1
ATOM 7845 C C . GLU C 1 312 ? 113.633 128.831 154.862 1.00 94.19 312 GLU C C 1
ATOM 7846 O O . GLU C 1 312 ? 113.879 127.925 154.056 1.00 94.19 312 GLU C O 1
ATOM 7848 N N . ALA C 1 313 ? 114.560 129.318 155.693 1.00 93.00 313 ALA C N 1
ATOM 7849 C CA . ALA C 1 313 ? 115.915 128.773 155.700 1.00 93.00 313 ALA C CA 1
ATOM 7850 C C . ALA C 1 313 ? 115.930 127.325 156.174 1.00 93.00 313 ALA C C 1
ATOM 7851 O O . ALA C 1 313 ? 116.651 126.491 155.613 1.00 93.00 313 ALA C O 1
ATOM 7853 N N . GLN C 1 314 ? 115.140 127.010 157.205 1.00 93.36 314 GLN C N 1
ATOM 7854 C CA . GLN C 1 314 ? 115.053 125.633 157.683 1.00 93.36 314 GLN C CA 1
ATOM 7855 C C . GLN C 1 314 ? 114.449 124.719 156.625 1.00 93.36 314 GLN C C 1
ATOM 7856 O O . GLN C 1 314 ? 114.910 123.586 156.437 1.00 93.36 314 GLN C O 1
ATOM 7862 N N . ARG C 1 315 ? 113.417 125.195 155.922 1.00 88.84 315 ARG C N 1
ATOM 7863 C CA . ARG C 1 315 ? 112.812 124.401 154.857 1.00 88.84 315 ARG C CA 1
ATOM 7864 C C . ARG C 1 315 ? 113.794 124.164 153.716 1.00 88.84 315 ARG C C 1
ATOM 7865 O O . ARG C 1 315 ? 113.864 123.057 153.169 1.00 88.84 315 ARG C O 1
ATOM 7867 N N . GLY C 1 316 ? 114.564 125.189 153.347 1.00 85.44 316 GLY C N 1
ATOM 7868 C CA . GLY C 1 316 ? 115.567 125.014 152.308 1.00 85.44 316 GLY C CA 1
ATOM 7869 C C . GLY C 1 316 ? 116.671 124.054 152.712 1.00 85.44 316 GLY C C 1
ATOM 7870 O O . GLY C 1 316 ? 117.121 123.236 151.903 1.00 85.44 316 GLY C O 1
ATOM 7871 N N . GLU C 1 317 ? 117.119 124.138 153.968 1.00 86.50 317 GLU C N 1
ATOM 7872 C CA . GLU C 1 317 ? 118.133 123.210 154.460 1.00 86.50 317 GLU C CA 1
ATOM 7873 C C . GLU C 1 317 ? 117.607 121.780 154.482 1.00 86.50 317 GLU C C 1
ATOM 7874 O O . GLU C 1 317 ? 118.325 120.842 154.117 1.00 86.50 317 GLU C O 1
ATOM 7880 N N . GLU C 1 318 ? 116.351 121.597 154.901 1.00 83.63 318 GLU C N 1
ATOM 7881 C CA . GLU C 1 318 ? 115.751 120.266 154.902 1.00 83.63 318 GLU C CA 1
ATOM 7882 C C . GLU C 1 318 ? 115.607 119.723 153.485 1.00 83.63 318 GLU C C 1
ATOM 7883 O O . GLU C 1 318 ? 115.837 118.533 153.243 1.00 83.63 318 GLU C O 1
ATOM 7889 N N . TYR C 1 319 ? 115.235 120.584 152.533 1.00 77.27 319 TYR C N 1
ATOM 7890 C CA . TYR C 1 319 ? 115.123 120.160 151.140 1.00 77.27 319 TYR C CA 1
ATOM 7891 C C . TYR C 1 319 ? 116.478 119.753 150.572 1.00 77.27 319 TYR C C 1
ATOM 7892 O O . TYR C 1 319 ? 116.587 118.742 149.866 1.00 77.27 319 TYR C O 1
ATOM 7901 N N . ARG C 1 320 ? 117.524 120.529 150.874 1.00 75.24 320 ARG C N 1
ATOM 7902 C CA . ARG C 1 320 ? 118.867 120.178 150.418 1.00 75.24 320 ARG C CA 1
ATOM 7903 C C . ARG C 1 320 ? 119.342 118.871 151.043 1.00 75.24 320 ARG C C 1
ATOM 7904 O O . ARG C 1 320 ? 119.962 118.040 150.367 1.00 75.24 320 ARG C O 1
ATOM 7912 N N . LYS C 1 321 ? 119.058 118.672 152.333 1.00 74.80 321 LYS C N 1
ATOM 7913 C CA . LYS C 1 321 ? 119.422 117.425 152.999 1.00 74.80 321 LYS C CA 1
ATOM 7914 C C . LYS C 1 321 ? 118.685 116.237 152.391 1.00 74.80 321 LYS C C 1
ATOM 7915 O O . LYS C 1 321 ? 119.272 115.166 152.199 1.00 74.80 321 LYS C O 1
ATOM 7921 N N . ALA C 1 322 ? 117.399 116.413 152.075 1.00 70.76 322 ALA C N 1
ATOM 7922 C CA . ALA C 1 322 ? 116.628 115.345 151.446 1.00 70.76 322 ALA C CA 1
ATOM 7923 C C . ALA C 1 322 ? 117.164 115.012 150.060 1.00 70.76 322 ALA C C 1
ATOM 7924 O O . ALA C 1 322 ? 117.235 113.837 149.683 1.00 70.76 322 ALA C O 1
ATOM 7926 N N . ILE C 1 323 ? 117.544 116.033 149.287 1.00 67.70 323 ILE C N 1
ATOM 7927 C CA . ILE C 1 323 ? 118.108 115.791 147.962 1.00 67.70 323 ILE C CA 1
ATOM 7928 C C . ILE C 1 323 ? 119.443 115.060 148.070 1.00 67.70 323 ILE C C 1
ATOM 7929 O O . ILE C 1 323 ? 119.717 114.123 147.308 1.00 67.70 323 ILE C O 1
ATOM 7934 N N . THR C 1 324 ? 120.286 115.460 149.028 1.00 68.54 324 THR C N 1
ATOM 7935 C CA . THR C 1 324 ? 121.562 114.777 149.228 1.00 68.54 324 THR C CA 1
ATOM 7936 C C . THR C 1 324 ? 121.356 113.326 149.656 1.00 68.54 324 THR C C 1
ATOM 7937 O O . THR C 1 324 ? 122.068 112.427 149.190 1.00 68.54 324 THR C O 1
ATOM 7941 N N . ALA C 1 325 ? 120.381 113.078 150.534 1.00 67.43 325 ALA C N 1
ATOM 7942 C CA . ALA C 1 325 ? 120.103 111.713 150.968 1.00 67.43 325 ALA C CA 1
ATOM 7943 C C . ALA C 1 325 ? 119.535 110.865 149.838 1.00 67.43 325 ALA C C 1
ATOM 7944 O O . ALA C 1 325 ? 119.814 109.663 149.769 1.00 67.43 325 ALA C O 1
ATOM 7946 N N . ALA C 1 326 ? 118.734 111.465 148.954 1.00 64.49 326 ALA C N 1
ATOM 7947 C CA . ALA C 1 326 ? 118.267 110.744 147.776 1.00 64.49 326 ALA C CA 1
ATOM 7948 C C . ALA C 1 326 ? 119.409 110.450 146.813 1.00 64.49 326 ALA C C 1
ATOM 7949 O O . ALA C 1 326 ? 119.408 109.407 146.150 1.00 64.49 326 ALA C O 1
ATOM 7951 N N . LEU C 1 327 ? 120.385 111.355 146.721 1.00 65.50 327 LEU C N 1
ATOM 7952 C CA . LEU C 1 327 ? 121.542 111.120 145.865 1.00 65.50 327 LEU C CA 1
ATOM 7953 C C . LEU C 1 327 ? 122.498 110.088 146.448 1.00 65.50 327 LEU C C 1
ATOM 7954 O O . LEU C 1 327 ? 123.241 109.458 145.688 1.00 65.50 327 LEU C O 1
ATOM 7959 N N . ARG C 1 328 ? 122.506 109.909 147.773 1.00 68.61 328 ARG C N 1
ATOM 7960 C CA . ARG C 1 328 ? 123.372 108.897 148.372 1.00 68.61 328 ARG C CA 1
ATOM 7961 C C . ARG C 1 328 ? 122.935 107.490 147.983 1.00 68.61 328 ARG C C 1
ATOM 7962 O O . ARG C 1 328 ? 123.777 106.609 147.773 1.00 68.61 328 ARG C O 1
ATOM 7970 N N . SER C 1 329 ? 121.629 107.258 147.881 1.00 64.98 329 SER C N 1
ATOM 7971 C CA . SER C 1 329 ? 121.111 105.990 147.386 1.00 64.98 329 SER C CA 1
ATOM 7972 C C . SER C 1 329 ? 121.209 105.965 145.860 1.00 64.98 329 SER C C 1
ATOM 7973 O O . SER C 1 329 ? 121.813 106.842 145.238 1.00 64.98 329 SER C O 1
ATOM 7976 N N . ASP C 1 330 ? 120.621 104.944 145.238 1.00 63.46 330 ASP C N 1
ATOM 7977 C CA . ASP C 1 330 ? 120.587 104.859 143.782 1.00 63.46 330 ASP C CA 1
ATOM 7978 C C . ASP C 1 330 ? 119.300 105.487 143.261 1.00 63.46 330 ASP C C 1
ATOM 7979 O O . ASP C 1 330 ? 118.227 104.875 143.347 1.00 63.46 330 ASP C O 1
ATOM 7984 N N . PRO C 1 331 ? 119.361 106.703 142.717 1.00 60.59 331 PRO C N 1
ATOM 7985 C CA . PRO C 1 331 ? 118.125 107.411 142.364 1.00 60.59 331 PRO C CA 1
ATOM 7986 C C . PRO C 1 331 ? 117.517 106.999 141.032 1.00 60.59 331 PRO C C 1
ATOM 7987 O O . PRO C 1 331 ? 116.289 106.998 140.901 1.00 60.59 331 PRO C O 1
ATOM 7991 N N . ASP C 1 332 ? 118.357 106.660 140.046 1.00 58.25 332 ASP C N 1
ATOM 7992 C CA . ASP C 1 332 ? 117.947 106.416 138.662 1.00 58.25 332 ASP C CA 1
ATOM 7993 C C . ASP C 1 332 ? 117.177 107.608 138.101 1.00 58.25 332 ASP C C 1
ATOM 7994 O O . ASP C 1 332 ? 117.716 108.378 137.299 1.00 58.25 332 ASP C O 1
ATOM 7999 N N . ILE C 1 333 ? 115.921 107.765 138.509 1.00 55.72 333 ILE C N 1
ATOM 8000 C CA . ILE C 1 333 ? 115.118 108.941 138.194 1.00 55.72 333 ILE C CA 1
ATOM 8001 C C . ILE C 1 333 ? 114.913 109.713 139.491 1.00 55.72 333 ILE C C 1
ATOM 8002 O O . ILE C 1 333 ? 114.394 109.165 140.471 1.00 55.72 333 ILE C O 1
ATOM 8007 N N . ILE C 1 334 ? 115.313 110.982 139.497 1.00 54.68 334 ILE C N 1
ATOM 8008 C CA . ILE C 1 334 ? 115.375 111.746 140.739 1.00 54.68 334 ILE C CA 1
ATOM 8009 C C . ILE C 1 334 ? 114.069 112.480 141.021 1.00 54.68 334 ILE C C 1
ATOM 8010 O O . ILE C 1 334 ? 113.641 112.549 142.176 1.00 54.68 334 ILE C O 1
ATOM 8015 N N . MET C 1 335 ? 113.437 113.026 139.984 1.00 55.75 335 MET C N 1
ATOM 8016 C CA . MET C 1 335 ? 112.147 113.705 140.082 1.00 55.75 335 MET C CA 1
ATOM 8017 C C . MET C 1 335 ? 112.065 114.750 141.200 1.00 55.75 335 MET C C 1
ATOM 8018 O O . MET C 1 335 ? 111.263 114.609 142.128 1.00 55.75 335 MET C O 1
ATOM 8023 N N . PRO C 1 336 ? 112.876 115.803 141.146 1.00 54.32 336 PRO C N 1
ATOM 8024 C CA . PRO C 1 336 ? 112.860 116.799 142.219 1.00 54.32 336 PRO C CA 1
ATOM 8025 C C . PRO C 1 336 ? 111.632 117.694 142.138 1.00 54.32 336 PRO C C 1
ATOM 8026 O O . PRO C 1 336 ? 110.952 117.782 141.114 1.00 54.32 336 PRO C O 1
ATOM 8030 N N . GLY C 1 337 ? 111.356 118.364 143.253 1.00 61.41 337 GLY C N 1
ATOM 8031 C CA . GLY C 1 337 ? 110.241 119.286 143.310 1.00 61.41 337 GLY C CA 1
ATOM 8032 C C . GLY C 1 337 ? 110.681 120.735 143.297 1.00 61.41 337 GLY C C 1
ATOM 8033 O O . GLY C 1 337 ? 111.244 121.225 144.282 1.00 61.41 337 GLY C O 1
ATOM 8034 N N . GLU C 1 338 ? 110.440 121.415 142.169 1.00 62.29 338 GLU C N 1
ATOM 8035 C CA . GLU C 1 338 ? 110.748 122.827 141.942 1.00 62.29 338 GLU C CA 1
ATOM 8036 C C . GLU C 1 338 ? 112.263 123.053 142.063 1.00 62.29 338 GLU C C 1
ATOM 8037 O O . GLU C 1 338 ? 113.024 122.091 142.212 1.00 62.29 338 GLU C O 1
ATOM 8043 N N . ALA C 1 339 ? 112.731 124.300 141.959 1.00 63.37 339 ALA C N 1
ATOM 8044 C CA . ALA C 1 339 ? 114.155 124.598 142.097 1.00 63.37 339 ALA C CA 1
ATOM 8045 C C . ALA C 1 339 ? 114.276 126.046 142.570 1.00 63.37 339 ALA C C 1
ATOM 8046 O O . ALA C 1 339 ? 114.173 126.972 141.760 1.00 63.37 339 ALA C O 1
ATOM 8048 N N . ARG C 1 340 ? 114.494 126.230 143.872 1.00 67.10 340 ARG C N 1
ATOM 8049 C CA . ARG C 1 340 ? 114.579 127.573 144.433 1.00 67.10 340 ARG C CA 1
ATOM 8050 C C . ARG C 1 340 ? 116.014 128.086 144.503 1.00 67.10 340 ARG C C 1
ATOM 8051 O O . ARG C 1 340 ? 116.293 129.212 144.080 1.00 67.10 340 ARG C O 1
ATOM 8059 N N . ASP C 1 341 ? 116.931 127.281 145.027 1.00 61.65 341 ASP C N 1
ATOM 8060 C CA . ASP C 1 341 ? 118.292 127.729 145.272 1.00 61.65 341 ASP C CA 1
ATOM 8061 C C . ASP C 1 341 ? 119.205 127.388 144.099 1.00 61.65 341 ASP C C 1
ATOM 8062 O O . ASP C 1 341 ? 118.894 126.543 143.257 1.00 61.65 341 ASP C O 1
ATOM 8067 N N . ALA C 1 342 ? 120.350 128.072 144.054 1.00 56.46 342 ALA C N 1
ATOM 8068 C CA . ALA C 1 342 ? 121.362 127.777 143.047 1.00 56.46 342 ALA C CA 1
ATOM 8069 C C . ALA C 1 342 ? 122.143 126.513 143.378 1.00 56.46 342 ALA C C 1
ATOM 8070 O O . ALA C 1 342 ? 122.555 125.787 142.466 1.00 56.46 342 ALA C O 1
ATOM 8072 N N . GLU C 1 343 ? 122.361 126.241 144.668 1.00 53.47 343 GLU C N 1
ATOM 8073 C CA . GLU C 1 343 ? 123.044 125.015 145.068 1.00 53.47 343 GLU C CA 1
ATOM 8074 C C . GLU C 1 343 ? 122.220 123.785 144.712 1.00 53.47 343 GLU C C 1
ATOM 8075 O O . GLU C 1 343 ? 122.775 122.750 144.324 1.00 53.47 343 GLU C O 1
ATOM 8077 N N . VAL C 1 344 ? 120.894 123.884 144.833 1.00 53.68 344 VAL C N 1
ATOM 8078 C CA . VAL C 1 344 ? 120.015 122.781 144.453 1.00 53.68 344 VAL C CA 1
ATOM 8079 C C . VAL C 1 344 ? 120.146 122.485 142.963 1.00 53.68 344 VAL C C 1
ATOM 8080 O O . VAL C 1 344 ? 120.269 121.326 142.551 1.00 53.68 344 VAL C O 1
ATOM 8084 N N . ILE C 1 345 ? 120.143 123.533 142.137 1.00 50.15 345 ILE C N 1
ATOM 8085 C CA . ILE C 1 345 ? 120.252 123.350 140.693 1.00 50.15 345 ILE C CA 1
ATOM 8086 C C . ILE C 1 345 ? 121.629 122.808 140.321 1.00 50.15 345 ILE C C 1
ATOM 8087 O O . ILE C 1 345 ? 121.756 121.960 139.429 1.00 50.15 345 ILE C O 1
ATOM 8092 N N . ASN C 1 346 ? 122.675 123.266 141.014 1.00 49.69 346 ASN C N 1
ATOM 8093 C CA . ASN C 1 346 ? 124.013 122.729 140.776 1.00 49.69 346 ASN C CA 1
ATOM 8094 C C . ASN C 1 346 ? 124.086 121.246 141.125 1.00 49.69 346 ASN C C 1
ATOM 8095 O O . ASN C 1 346 ? 124.691 120.457 140.389 1.00 49.69 346 ASN C O 1
ATOM 8100 N N . LEU C 1 347 ? 123.469 120.849 142.242 1.00 48.66 347 LEU C N 1
ATOM 8101 C CA . LEU C 1 347 ? 123.444 119.440 142.621 1.00 48.66 347 LEU C CA 1
ATOM 8102 C C . LEU C 1 347 ? 122.670 118.608 141.605 1.00 48.66 347 LEU C C 1
ATOM 8103 O O . LEU C 1 347 ? 123.086 117.497 141.254 1.00 48.66 347 LEU C O 1
ATOM 8108 N N . LEU C 1 348 ? 121.543 119.136 141.117 1.00 44.89 348 LEU C N 1
ATOM 8109 C CA . LEU C 1 348 ? 120.768 118.430 140.100 1.00 44.89 348 LEU C CA 1
ATOM 8110 C C . LEU C 1 348 ? 121.560 118.272 138.809 1.00 44.89 348 LEU C C 1
ATOM 8111 O O . LEU C 1 348 ? 121.513 117.216 138.170 1.00 44.89 348 LEU C O 1
ATOM 8116 N N . PHE C 1 349 ? 122.302 119.308 138.413 1.00 43.83 349 PHE C N 1
ATOM 8117 C CA . PHE C 1 349 ? 123.102 119.215 137.197 1.00 43.83 349 PHE C CA 1
ATOM 8118 C C . PHE C 1 349 ? 124.247 118.222 137.356 1.00 43.83 349 PHE C C 1
ATOM 8119 O O . PHE C 1 349 ? 124.530 117.446 136.436 1.00 43.83 349 PHE C O 1
ATOM 8127 N N . THR C 1 350 ? 124.908 118.217 138.519 1.00 45.16 350 THR C N 1
ATOM 8128 C CA . THR C 1 350 ? 125.976 117.245 138.739 1.00 45.16 350 THR C CA 1
ATOM 8129 C C . THR C 1 350 ? 125.435 115.822 138.780 1.00 45.16 350 THR C C 1
ATOM 8130 O O . THR C 1 350 ? 126.100 114.895 138.304 1.00 45.16 350 THR C O 1
ATOM 8134 N N . ALA C 1 351 ? 124.226 115.633 139.311 1.00 43.09 351 ALA C N 1
ATOM 8135 C CA . ALA C 1 351 ? 123.612 114.311 139.276 1.00 43.09 351 ALA C CA 1
ATOM 8136 C C . ALA C 1 351 ? 123.185 113.927 137.865 1.00 43.09 351 ALA C C 1
ATOM 8137 O O . ALA C 1 351 ? 123.179 112.739 137.524 1.00 43.09 351 ALA C O 1
ATOM 8139 N N . ALA C 1 352 ? 122.815 114.909 137.039 1.00 41.91 352 ALA C N 1
ATOM 8140 C CA . ALA C 1 352 ? 122.443 114.615 135.659 1.00 41.91 352 ALA C CA 1
ATOM 8141 C C . ALA C 1 352 ? 123.654 114.199 134.832 1.00 41.91 352 ALA C C 1
ATOM 8142 O O . ALA C 1 352 ? 123.561 113.282 134.008 1.00 41.91 352 ALA C O 1
ATOM 8144 N N . MET C 1 353 ? 124.798 114.859 135.031 1.00 41.86 353 MET C N 1
ATOM 8145 C CA . MET C 1 353 ? 126.018 114.394 134.371 1.00 41.86 353 MET C CA 1
ATOM 8146 C C . MET C 1 353 ? 126.610 113.160 135.042 1.00 41.86 353 MET C C 1
ATOM 8147 O O . MET C 1 353 ? 127.473 112.506 134.448 1.00 41.86 353 MET C O 1
ATOM 8152 N N . THR C 1 354 ? 126.175 112.829 136.260 1.00 42.66 354 THR C N 1
ATOM 8153 C CA . THR C 1 354 ? 126.606 111.579 136.878 1.00 42.66 354 THR C CA 1
ATOM 8154 C C . THR C 1 354 ? 126.016 110.369 136.160 1.00 42.66 354 THR C C 1
ATOM 8155 O O . THR C 1 354 ? 126.676 109.328 136.058 1.00 42.66 354 THR C O 1
ATOM 8159 N N . GLY C 1 355 ? 124.797 110.488 135.638 1.00 43.42 355 GLY C N 1
ATOM 8160 C CA . GLY C 1 355 ? 124.183 109.393 134.913 1.00 43.42 355 GLY C CA 1
ATOM 8161 C C . GLY C 1 355 ? 122.741 109.115 135.287 1.00 43.42 355 GLY C C 1
ATOM 8162 O O . GLY C 1 355 ? 122.177 108.096 134.876 1.00 43.42 355 GLY C O 1
ATOM 8163 N N . HIS C 1 356 ? 122.133 110.005 136.063 1.00 45.88 356 HIS C N 1
ATOM 8164 C CA . HIS C 1 356 ? 120.737 109.881 136.454 1.00 45.88 356 HIS C CA 1
ATOM 8165 C C . HIS C 1 356 ? 119.848 110.714 135.534 1.00 45.88 356 HIS C C 1
ATOM 8166 O O . HIS C 1 356 ? 120.319 111.431 134.649 1.00 45.88 356 HIS C O 1
ATOM 8173 N N . GLN C 1 357 ? 118.540 110.606 135.755 1.00 43.93 357 GLN C N 1
ATOM 8174 C CA . GLN C 1 357 ? 117.543 111.354 135.000 1.00 43.93 357 GLN C CA 1
ATOM 8175 C C . GLN C 1 357 ? 116.792 112.279 135.947 1.00 43.93 357 GLN C C 1
ATOM 8176 O O . GLN C 1 357 ? 116.375 111.857 137.031 1.00 43.93 357 GLN C O 1
ATOM 8182 N N . VAL C 1 358 ? 116.622 113.534 135.539 1.00 41.00 358 VAL C N 1
ATOM 8183 C CA . VAL C 1 358 ? 116.033 114.572 136.378 1.00 41.00 358 VAL C CA 1
ATOM 8184 C C . VAL C 1 358 ? 114.822 115.155 135.662 1.00 41.00 358 VAL C C 1
ATOM 8185 O O . VAL C 1 358 ? 114.915 115.540 134.491 1.00 41.00 358 VAL C O 1
ATOM 8189 N N . TRP C 1 359 ? 113.692 115.217 136.364 1.00 41.58 359 TRP C N 1
ATOM 8190 C CA . TRP C 1 359 ? 112.485 115.892 135.887 1.00 41.58 359 TRP C CA 1
ATOM 8191 C C . TRP C 1 359 ? 112.154 116.999 136.883 1.00 41.58 359 TRP C C 1
ATOM 8192 O O . TRP C 1 359 ? 111.480 116.755 137.888 1.00 41.58 359 TRP C O 1
ATOM 8203 N N . THR C 1 360 ? 112.615 118.213 136.603 1.00 42.25 360 THR C N 1
ATOM 8204 C CA . THR C 1 360 ? 112.433 119.349 137.494 1.00 42.25 360 THR C CA 1
ATOM 8205 C C . THR C 1 360 ? 111.527 120.392 136.850 1.00 42.25 360 THR C C 1
ATOM 8206 O O . THR C 1 360 ? 111.227 120.343 135.655 1.00 42.25 360 THR C O 1
ATOM 8210 N N . SER C 1 361 ? 111.089 121.346 137.669 1.00 41.63 361 SER C N 1
ATOM 8211 C CA . SER C 1 361 ? 110.230 122.432 137.223 1.00 41.63 361 SER C CA 1
ATOM 8212 C C . SER C 1 361 ? 110.860 123.768 137.592 1.00 41.63 361 SER C C 1
ATOM 8213 O O . SER C 1 361 ? 111.510 123.900 138.632 1.00 41.63 361 SER C O 1
ATOM 8216 N N . LEU C 1 362 ? 110.656 124.760 136.728 1.00 39.51 362 LEU C N 1
ATOM 8217 C CA . LEU C 1 362 ? 111.263 126.073 136.885 1.00 39.51 362 LEU C CA 1
ATOM 8218 C C . LEU C 1 362 ? 110.239 127.140 136.518 1.00 39.51 362 LEU C C 1
ATOM 8219 O O . LEU C 1 362 ? 109.164 126.844 135.992 1.00 39.51 362 LEU C O 1
ATOM 8224 N N . HIS C 1 363 ? 110.575 128.392 136.817 1.00 42.46 363 HIS C N 1
ATOM 8225 C CA . HIS C 1 363 ? 109.748 129.548 136.474 1.00 42.46 363 HIS C CA 1
ATOM 8226 C C . HIS C 1 363 ? 110.441 130.307 135.346 1.00 42.46 363 HIS C C 1
ATOM 8227 O O . HIS C 1 363 ? 111.439 130.996 135.573 1.00 42.46 363 HIS C O 1
ATOM 8234 N N . ALA C 1 364 ? 109.908 130.184 134.133 1.00 40.61 364 ALA C N 1
ATOM 8235 C CA . ALA C 1 364 ? 110.466 130.862 132.970 1.00 40.61 364 ALA C CA 1
ATOM 8236 C C . ALA C 1 364 ? 109.369 130.999 131.921 1.00 40.61 364 ALA C C 1
ATOM 8237 O O . ALA C 1 364 ? 108.233 130.565 132.123 1.00 40.61 364 ALA C O 1
ATOM 8239 N N . ASN C 1 365 ? 109.719 131.617 130.793 1.00 44.44 365 ASN C N 1
ATOM 8240 C CA . ASN C 1 365 ? 108.789 131.838 129.694 1.00 44.44 365 ASN C CA 1
ATOM 8241 C C . ASN C 1 365 ? 109.411 131.384 128.381 1.00 44.44 365 ASN C C 1
ATOM 8242 O O . ASN C 1 365 ? 110.635 131.380 128.223 1.00 44.44 365 ASN C O 1
ATOM 8247 N N . ASN C 1 366 ? 108.548 130.978 127.449 1.00 46.22 366 ASN C N 1
ATOM 8248 C CA . ASN C 1 366 ? 108.863 130.747 126.040 1.00 46.22 366 ASN C CA 1
ATOM 8249 C C . ASN C 1 366 ? 109.858 129.613 125.806 1.00 46.22 366 ASN C C 1
ATOM 8250 O O . ASN C 1 366 ? 110.368 129.474 124.686 1.00 46.22 366 ASN C O 1
ATOM 8255 N N . ALA C 1 367 ? 110.180 128.827 126.841 1.00 43.27 367 ALA C N 1
ATOM 8256 C CA . ALA C 1 367 ? 111.051 127.650 126.770 1.00 43.27 367 ALA C CA 1
ATOM 8257 C C . ALA C 1 367 ? 112.482 127.973 126.345 1.00 43.27 367 ALA C C 1
ATOM 8258 O O . ALA C 1 367 ? 113.297 127.063 126.168 1.00 43.27 367 ALA C O 1
ATOM 8260 N N . LEU C 1 368 ? 112.801 129.258 126.180 1.00 44.51 368 LEU C N 1
ATOM 8261 C CA . LEU C 1 368 ? 114.157 129.700 125.900 1.00 44.51 368 LEU C CA 1
ATOM 8262 C C . LEU C 1 368 ? 114.724 130.611 126.975 1.00 44.51 368 LEU C C 1
ATOM 8263 O O . LEU C 1 368 ? 115.948 130.753 127.055 1.00 44.51 368 LEU C O 1
ATOM 8268 N N . ALA C 1 369 ? 113.875 131.229 127.799 1.00 43.60 369 ALA C N 1
ATOM 8269 C CA . ALA C 1 369 ? 114.326 131.963 128.973 1.00 43.60 369 ALA C CA 1
ATOM 8270 C C . ALA C 1 369 ? 114.731 131.044 130.115 1.00 43.60 369 ALA C C 1
ATOM 8271 O O . ALA C 1 369 ? 115.164 131.544 131.159 1.00 43.60 369 ALA C O 1
ATOM 8273 N N . ILE C 1 370 ? 114.571 129.728 129.951 1.00 42.64 370 ILE C N 1
ATOM 8274 C CA . ILE C 1 370 ? 115.091 128.775 130.928 1.00 42.64 370 ILE C CA 1
ATOM 8275 C C . ILE C 1 370 ? 116.602 128.921 131.050 1.00 42.64 370 ILE C C 1
ATOM 8276 O O . ILE C 1 370 ? 117.158 128.909 132.155 1.00 42.64 370 ILE C O 1
ATOM 8281 N N . PHE C 1 371 ? 117.288 129.074 129.915 1.00 41.97 371 PHE C N 1
ATOM 8282 C CA . PHE C 1 371 ? 118.731 129.283 129.940 1.00 41.97 371 PHE C CA 1
ATOM 8283 C C . PHE C 1 371 ? 119.097 130.606 130.598 1.00 41.97 371 PHE C C 1
ATOM 8284 O O . PHE C 1 371 ? 120.128 130.697 131.271 1.00 41.97 371 PHE C O 1
ATOM 8292 N N . ASP C 1 372 ? 118.272 131.641 130.415 1.00 45.75 372 ASP C N 1
ATOM 8293 C CA . ASP C 1 372 ? 118.511 132.906 131.103 1.00 45.75 372 ASP C CA 1
ATOM 8294 C C . ASP C 1 372 ? 118.304 132.776 132.607 1.00 45.75 372 ASP C C 1
ATOM 8295 O O . ASP C 1 372 ? 119.034 133.399 133.387 1.00 45.75 372 ASP C O 1
ATOM 8300 N N . ARG C 1 373 ? 117.321 131.982 133.032 1.00 43.74 373 ARG C N 1
ATOM 8301 C CA . ARG C 1 373 ? 117.097 131.747 134.453 1.00 43.74 373 ARG C CA 1
ATOM 8302 C C . ARG C 1 373 ? 118.151 130.837 135.066 1.00 43.74 373 ARG C C 1
ATOM 8303 O O . ARG C 1 373 ? 118.351 130.874 136.285 1.00 43.74 373 ARG C O 1
ATOM 8311 N N . LEU C 1 374 ? 118.822 130.023 134.252 1.00 44.35 374 LEU C N 1
ATOM 8312 C CA . LEU C 1 374 ? 119.875 129.146 134.748 1.00 44.35 374 LEU C CA 1
ATOM 8313 C C . LEU C 1 374 ? 121.233 129.838 134.795 1.00 44.35 374 LEU C C 1
ATOM 8314 O O . LEU C 1 374 ? 121.983 129.657 135.759 1.00 44.35 374 LEU C O 1
ATOM 8319 N N . LYS C 1 375 ? 121.564 130.636 133.775 1.00 48.64 375 LYS C N 1
ATOM 8320 C CA . LYS C 1 375 ? 122.826 131.367 133.769 1.00 48.64 375 LYS C CA 1
ATOM 8321 C C . LYS C 1 375 ? 122.886 132.433 134.854 1.00 48.64 375 LYS C C 1
ATOM 8322 O O . LYS C 1 375 ? 123.985 132.846 135.239 1.00 48.64 375 LYS C O 1
ATOM 8328 N N . ASP C 1 376 ? 121.733 132.889 135.347 1.00 52.52 376 ASP C N 1
ATOM 8329 C CA . ASP C 1 376 ? 121.717 133.875 136.421 1.00 52.52 376 ASP C CA 1
ATOM 8330 C C . ASP C 1 376 ? 122.215 133.285 137.734 1.00 52.52 376 ASP C C 1
ATOM 8331 O O . ASP C 1 376 ? 122.731 134.018 138.586 1.00 52.52 376 ASP C O 1
ATOM 8336 N N . GLN C 1 377 ? 122.085 131.970 137.913 1.00 53.00 377 GLN C N 1
ATOM 8337 C CA . GLN C 1 377 ? 122.396 131.330 139.182 1.00 53.00 377 GLN C CA 1
ATOM 8338 C C . GLN C 1 377 ? 123.698 130.537 139.179 1.00 53.00 377 GLN C C 1
ATOM 8339 O O . GLN C 1 377 ? 124.106 130.057 140.242 1.00 53.00 377 GLN C O 1
ATOM 8345 N N . GLY C 1 378 ? 124.357 130.382 138.032 1.00 50.43 378 GLY C N 1
ATOM 8346 C CA . GLY C 1 378 ? 125.684 129.795 138.017 1.00 50.43 378 GLY C CA 1
ATOM 8347 C C . GLY C 1 378 ? 125.788 128.404 137.425 1.00 50.43 378 GLY C C 1
ATOM 8348 O O . GLY C 1 378 ? 126.590 127.588 137.890 1.00 50.43 378 GLY C O 1
ATOM 8349 N N . VAL C 1 379 ? 124.985 128.116 136.400 1.00 46.35 379 VAL C N 1
ATOM 8350 C CA . VAL C 1 379 ? 125.050 126.809 135.752 1.00 46.35 379 VAL C CA 1
ATOM 8351 C C . VAL C 1 379 ? 126.272 126.723 134.837 1.00 46.35 379 VAL C C 1
ATOM 8352 O O . VAL C 1 379 ? 126.794 125.626 134.590 1.00 46.35 379 VAL C O 1
ATOM 8356 N N . ASP C 1 380 ? 126.752 127.873 134.343 1.00 48.68 380 ASP C N 1
ATOM 8357 C CA . ASP C 1 380 ? 127.911 128.035 133.459 1.00 48.68 380 ASP C CA 1
ATOM 8358 C C . ASP C 1 380 ? 127.624 127.518 132.053 1.00 48.68 380 ASP C C 1
ATOM 8359 O O . ASP C 1 380 ? 126.771 126.645 131.859 1.00 48.68 380 ASP C O 1
ATOM 8364 N N . GLU C 1 381 ? 128.340 128.057 131.064 1.00 47.20 381 GLU C N 1
ATOM 8365 C CA . GLU C 1 381 ? 127.992 127.833 129.665 1.00 47.20 381 GLU C CA 1
ATOM 8366 C C . GLU C 1 381 ? 128.350 126.435 129.177 1.00 47.20 381 GLU C C 1
ATOM 8367 O O . GLU C 1 381 ? 127.680 125.914 128.279 1.00 47.20 381 GLU C O 1
ATOM 8369 N N . PHE C 1 382 ? 129.393 125.813 129.733 1.00 45.76 382 PHE C N 1
ATOM 8370 C CA . PHE C 1 382 ? 129.824 124.518 129.217 1.00 45.76 382 PHE C CA 1
ATOM 8371 C C . PHE C 1 382 ? 128.866 123.393 129.588 1.00 45.76 382 PHE C C 1
ATOM 8372 O O . PHE C 1 382 ? 128.854 122.360 128.910 1.00 45.76 382 PHE C O 1
ATOM 8380 N N . LYS C 1 383 ? 128.067 123.563 130.643 1.00 44.33 383 LYS C N 1
ATOM 8381 C CA . LYS C 1 383 ? 127.080 122.550 130.994 1.00 44.33 383 LYS C CA 1
ATOM 8382 C C . LYS C 1 383 ? 125.857 122.600 130.086 1.00 44.33 383 LYS C C 1
ATOM 8383 O O . LYS C 1 383 ? 125.262 121.555 129.799 1.00 44.33 383 LYS C O 1
ATOM 8389 N N . LEU C 1 384 ? 125.469 123.791 129.630 1.00 43.97 384 LEU C N 1
ATOM 8390 C CA . LEU C 1 384 ? 124.265 123.950 128.824 1.00 43.97 384 LEU C CA 1
ATOM 8391 C C . LEU C 1 384 ? 124.489 123.675 127.343 1.00 43.97 384 LEU C C 1
ATOM 8392 O O . LEU C 1 384 ? 123.510 123.598 126.593 1.00 43.97 384 LEU C O 1
ATOM 8397 N N . THR C 1 385 ? 125.739 123.533 126.902 1.00 47.05 385 THR C N 1
ATOM 8398 C CA . THR C 1 385 ? 126.014 123.329 125.484 1.00 47.05 385 THR C CA 1
ATOM 8399 C C . THR C 1 385 ? 125.715 121.900 125.039 1.00 47.05 385 THR C C 1
ATOM 8400 O O . THR C 1 385 ? 125.312 121.685 123.891 1.00 47.05 385 THR C O 1
ATOM 8404 N N . ASP C 1 386 ? 125.886 120.927 125.926 1.00 48.66 386 ASP C N 1
ATOM 8405 C CA . ASP C 1 386 ? 125.727 119.519 125.566 1.00 48.66 386 ASP C CA 1
ATOM 8406 C C . ASP C 1 386 ? 124.266 119.189 125.286 1.00 48.66 386 ASP C C 1
ATOM 8407 O O . ASP C 1 386 ? 123.420 119.376 126.170 1.00 48.66 386 ASP C O 1
ATOM 8412 N N . PRO C 1 387 ? 123.921 118.702 124.089 1.00 46.63 387 PRO C N 1
ATOM 8413 C CA . PRO C 1 387 ? 122.530 118.295 123.838 1.00 46.63 387 PRO C CA 1
ATOM 8414 C C . PRO C 1 387 ? 122.145 116.988 124.504 1.00 46.63 387 PRO C C 1
ATOM 8415 O O . PRO C 1 387 ? 120.945 116.734 124.673 1.00 46.63 387 PRO C O 1
ATOM 8419 N N . GLU C 1 388 ? 123.114 116.151 124.880 1.00 47.80 388 GLU C N 1
ATOM 8420 C CA . GLU C 1 388 ? 122.790 114.903 125.561 1.00 47.80 388 GLU C CA 1
ATOM 8421 C C . GLU C 1 388 ? 122.358 115.145 127.000 1.00 47.80 388 GLU C C 1
ATOM 8422 O O . GLU C 1 388 ? 121.627 114.328 127.571 1.00 47.80 388 GLU C O 1
ATOM 8428 N N . LEU C 1 389 ? 122.798 116.250 127.602 1.00 43.20 389 LEU C N 1
ATOM 8429 C CA . LEU C 1 389 ? 122.419 116.553 128.978 1.00 43.20 389 LEU C CA 1
ATOM 8430 C C . LEU C 1 389 ? 121.015 117.147 129.043 1.00 43.20 389 LEU C C 1
ATOM 8431 O O . LEU C 1 389 ? 120.105 116.552 129.629 1.00 43.20 389 LEU C O 1
ATOM 8436 N N . ILE C 1 390 ? 120.819 118.312 128.429 1.00 41.88 390 ILE C N 1
ATOM 8437 C CA . ILE C 1 390 ? 119.515 118.974 128.401 1.00 41.88 390 ILE C CA 1
ATOM 8438 C C . ILE C 1 390 ? 118.654 118.211 127.399 1.00 41.88 390 ILE C C 1
ATOM 8439 O O . ILE C 1 390 ? 118.763 118.421 126.190 1.00 41.88 390 ILE C O 1
ATOM 8444 N N . THR C 1 391 ? 117.790 117.321 127.893 1.00 41.23 391 THR C N 1
ATOM 8445 C CA . THR C 1 391 ? 117.073 116.434 126.985 1.00 41.23 391 THR C CA 1
ATOM 8446 C C . THR C 1 391 ? 115.839 117.111 126.393 1.00 41.23 391 THR C C 1
ATOM 8447 O O . THR C 1 391 ? 115.574 116.980 125.192 1.00 41.23 391 THR C O 1
ATOM 8451 N N . GLY C 1 392 ? 115.092 117.859 127.201 1.00 37.18 392 GLY C N 1
ATOM 8452 C CA . GLY C 1 392 ? 113.913 118.538 126.695 1.00 37.18 392 GLY C CA 1
ATOM 8453 C C . GLY C 1 392 ? 113.527 119.722 127.549 1.00 37.18 392 GLY C C 1
ATOM 8454 O O . GLY C 1 392 ? 113.847 119.788 128.740 1.00 37.18 392 GLY C O 1
ATOM 8455 N N . LEU C 1 393 ? 112.828 120.666 126.919 1.00 37.01 393 LEU C N 1
ATOM 8456 C CA . LEU C 1 393 ? 112.370 121.884 127.578 1.00 37.01 393 LEU C CA 1
ATOM 8457 C C . LEU C 1 393 ? 110.901 122.107 127.254 1.00 37.01 393 LEU C C 1
ATOM 8458 O O . LEU C 1 393 ? 110.523 122.145 126.080 1.00 37.01 393 LEU C O 1
ATOM 8463 N N . VAL C 1 394 ? 110.076 122.268 128.286 1.00 38.30 394 VAL C N 1
ATOM 8464 C CA . VAL C 1 394 ? 108.635 122.436 128.128 1.00 38.30 394 VAL C CA 1
ATOM 8465 C C . VAL C 1 394 ? 108.220 123.745 128.785 1.00 38.30 394 VAL C C 1
ATOM 8466 O O . VAL C 1 394 ? 108.581 124.008 129.938 1.00 38.30 394 VAL C O 1
ATOM 8470 N N . ALA C 1 395 ? 107.465 124.564 128.052 1.00 39.02 395 ALA C N 1
ATOM 8471 C CA . ALA C 1 395 ? 106.881 125.787 128.594 1.00 39.02 395 ALA C CA 1
ATOM 8472 C C . ALA C 1 395 ? 105.384 125.761 128.337 1.00 39.02 395 ALA C C 1
ATOM 8473 O O . ALA C 1 395 ? 104.957 125.667 127.184 1.00 39.02 395 ALA C O 1
ATOM 8475 N N . GLN C 1 396 ? 104.587 125.868 129.399 1.00 42.27 396 GLN C N 1
ATOM 8476 C CA . GLN C 1 396 ? 103.147 125.690 129.295 1.00 42.27 396 GLN C CA 1
ATOM 8477 C C . GLN C 1 396 ? 102.403 126.774 130.062 1.00 42.27 396 GLN C C 1
ATOM 8478 O O . GLN C 1 396 ? 102.919 127.349 131.024 1.00 42.27 396 GLN C O 1
ATOM 8484 N N . ARG C 1 397 ? 101.178 127.045 129.613 1.00 43.14 397 ARG C N 1
ATOM 8485 C CA . ARG C 1 397 ? 100.271 127.967 130.282 1.00 43.14 397 ARG C CA 1
ATOM 8486 C C . ARG C 1 397 ? 98.867 127.380 130.264 1.00 43.14 397 ARG C C 1
ATOM 8487 O O . ARG C 1 397 ? 98.535 126.539 129.426 1.00 43.14 397 ARG C O 1
ATOM 8495 N N . LEU C 1 398 ? 98.042 127.835 131.202 1.00 46.03 398 LEU C N 1
ATOM 8496 C CA . LEU C 1 398 ? 96.675 127.353 131.359 1.00 46.03 398 LEU C CA 1
ATOM 8497 C C . LEU C 1 398 ? 95.694 128.459 130.995 1.00 46.03 398 LEU C C 1
ATOM 8498 O O . LEU C 1 398 ? 95.801 129.580 131.502 1.00 46.03 398 LEU C O 1
ATOM 8503 N N . VAL C 1 399 ? 94.740 128.141 130.117 1.00 49.48 399 VAL C N 1
ATOM 8504 C CA . VAL C 1 399 ? 93.703 129.083 129.717 1.00 49.48 399 VAL C CA 1
ATOM 8505 C C . VAL C 1 399 ? 92.341 128.423 129.884 1.00 49.48 399 VAL C C 1
ATOM 8506 O O . VAL C 1 399 ? 92.215 127.198 129.915 1.00 49.48 399 VAL C O 1
ATOM 8510 N N . ARG C 1 400 ? 91.312 129.257 129.991 1.00 56.68 400 ARG C N 1
ATOM 8511 C CA . ARG C 1 400 ? 89.956 128.760 130.180 1.00 56.68 400 ARG C CA 1
ATOM 8512 C C . ARG C 1 400 ? 89.399 128.211 128.872 1.00 56.68 400 ARG C C 1
ATOM 8513 O O . ARG C 1 400 ? 89.622 128.777 127.799 1.00 56.68 400 ARG C O 1
ATOM 8521 N N . LYS C 1 401 ? 88.668 127.103 128.969 1.00 56.91 401 LYS C N 1
ATOM 8522 C CA . LYS C 1 401 ? 88.083 126.439 127.811 1.00 56.91 401 LYS C CA 1
ATOM 8523 C C . LYS C 1 401 ? 86.589 126.725 127.750 1.00 56.91 401 LYS C C 1
ATOM 8524 O O . LYS C 1 401 ? 85.893 126.637 128.766 1.00 56.91 401 LYS C O 1
ATOM 8530 N N . LEU C 1 402 ? 86.105 127.067 126.559 1.00 59.77 402 LEU C N 1
ATOM 8531 C CA . LEU C 1 402 ? 84.684 127.314 126.365 1.00 59.77 402 LEU C CA 1
ATOM 8532 C C . LEU C 1 402 ? 83.895 126.013 126.454 1.00 59.77 402 LEU C C 1
ATOM 8533 O O . LEU C 1 402 ? 84.371 124.942 126.069 1.00 59.77 402 LEU C O 1
ATOM 8538 N N . CYS C 1 403 ? 82.675 126.115 126.975 1.00 71.62 403 CYS C N 1
ATOM 8539 C CA . CYS C 1 403 ? 81.791 124.960 127.032 1.00 71.62 403 CYS C CA 1
ATOM 8540 C C . CYS C 1 403 ? 81.303 124.603 125.633 1.00 71.62 403 CYS C C 1
ATOM 8541 O O . CYS C 1 403 ? 80.923 125.476 124.848 1.00 71.62 403 CYS C O 1
ATOM 8544 N N . ALA C 1 404 ? 81.320 123.306 125.322 1.00 73.83 404 ALA C N 1
ATOM 8545 C CA . ALA C 1 404 ? 80.929 122.864 123.988 1.00 73.83 404 ALA C CA 1
ATOM 8546 C C . ALA C 1 404 ? 79.421 122.932 123.785 1.00 73.83 404 ALA C C 1
ATOM 8547 O O . ALA C 1 404 ? 78.958 123.090 122.650 1.00 73.83 404 ALA C O 1
ATOM 8549 N N . GLN C 1 405 ? 78.644 122.811 124.864 1.00 79.23 405 GLN C N 1
ATOM 8550 C CA . GLN C 1 405 ? 77.191 122.811 124.730 1.00 79.23 405 GLN C CA 1
ATOM 8551 C C . GLN C 1 405 ? 76.657 124.199 124.395 1.00 79.23 405 GLN C C 1
ATOM 8552 O O . GLN C 1 405 ? 75.738 124.335 123.579 1.00 79.23 405 GLN C O 1
ATOM 8558 N N . CYS C 1 406 ? 77.216 125.240 125.008 1.00 77.94 406 CYS C N 1
ATOM 8559 C CA . CYS C 1 406 ? 76.763 126.615 124.801 1.00 77.94 406 CYS C CA 1
ATOM 8560 C C . CYS C 1 406 ? 77.899 127.413 124.164 1.00 77.94 406 CYS C C 1
ATOM 8561 O O . CYS C 1 406 ? 78.744 127.987 124.855 1.00 77.94 406 CYS C O 1
ATOM 8564 N N . SER C 1 407 ? 77.914 127.447 122.835 1.00 75.48 407 SER C N 1
ATOM 8565 C CA . SER C 1 407 ? 78.875 128.237 122.082 1.00 75.48 407 SER C CA 1
ATOM 8566 C C . SER C 1 407 ? 78.145 129.001 120.989 1.00 75.48 407 SER C C 1
ATOM 8567 O O . SER C 1 407 ? 77.158 128.520 120.427 1.00 75.48 407 SER C O 1
ATOM 8570 N N . ILE C 1 408 ? 78.642 130.198 120.691 1.00 69.41 408 ILE C N 1
ATOM 8571 C CA . ILE C 1 408 ? 78.022 131.073 119.706 1.00 69.41 408 ILE C CA 1
ATOM 8572 C C . ILE C 1 408 ? 79.059 131.465 118.665 1.00 69.41 408 ILE C C 1
ATOM 8573 O O . ILE C 1 408 ? 80.266 131.471 118.930 1.00 69.41 408 ILE C O 1
ATOM 8578 N N . THR C 1 409 ? 78.577 131.795 117.471 1.00 67.69 409 THR C N 1
ATOM 8579 C CA . THR C 1 409 ? 79.439 132.177 116.366 1.00 67.69 409 THR C CA 1
ATOM 8580 C C . THR C 1 409 ? 79.799 133.660 116.502 1.00 67.69 409 THR C C 1
ATOM 8581 O O . THR C 1 409 ? 79.372 134.344 117.436 1.00 67.69 409 THR C O 1
ATOM 8585 N N . LEU C 1 410 ? 80.613 134.164 115.570 1.00 69.03 410 LEU C N 1
ATOM 8586 C CA . LEU C 1 410 ? 80.971 135.579 115.577 1.00 69.03 410 LEU C CA 1
ATOM 8587 C C . LEU C 1 410 ? 79.753 136.462 115.331 1.00 69.03 410 LEU C C 1
ATOM 8588 O O . LEU C 1 410 ? 79.614 137.522 115.952 1.00 69.03 410 LEU C O 1
ATOM 8593 N N . THR C 1 411 ? 78.864 136.042 114.426 1.00 71.33 411 THR C N 1
ATOM 8594 C CA . THR C 1 411 ? 77.652 136.812 114.158 1.00 71.33 411 THR C CA 1
ATOM 8595 C C . THR C 1 411 ? 76.742 136.855 115.380 1.00 71.33 411 THR C C 1
ATOM 8596 O O . THR C 1 411 ? 76.174 137.906 115.704 1.00 71.33 411 THR C O 1
ATOM 8600 N N . GLU C 1 412 ? 76.598 135.726 116.077 1.00 70.71 412 GLU C N 1
ATOM 8601 C CA . GLU C 1 412 ? 75.787 135.706 117.289 1.00 70.71 412 GLU C CA 1
ATOM 8602 C C . GLU C 1 412 ? 76.432 136.512 118.409 1.00 70.71 412 GLU C C 1
ATOM 8603 O O . GLU C 1 412 ? 75.724 137.057 119.263 1.00 70.71 412 GLU C O 1
ATOM 8609 N N . TYR C 1 413 ? 77.764 136.596 118.425 1.00 70.83 413 TYR C N 1
ATOM 8610 C CA . TYR C 1 413 ? 78.436 137.409 119.433 1.00 70.83 413 TYR C CA 1
ATOM 8611 C C . TYR C 1 413 ? 78.251 138.895 119.159 1.00 70.83 413 TYR C C 1
ATOM 8612 O O . TYR C 1 413 ? 77.958 139.668 120.078 1.00 70.83 413 TYR C O 1
ATOM 8621 N N . ILE C 1 414 ? 78.412 139.316 117.900 1.00 73.08 414 ILE C N 1
ATOM 8622 C CA . ILE C 1 414 ? 78.236 140.727 117.558 1.00 73.08 414 ILE C CA 1
ATOM 8623 C C . ILE C 1 414 ? 76.775 141.135 117.483 1.00 73.08 414 ILE C C 1
ATOM 8624 O O . ILE C 1 414 ? 76.483 142.335 117.397 1.00 73.08 414 ILE C O 1
ATOM 8629 N N . ALA C 1 415 ? 75.848 140.173 117.502 1.00 74.26 415 ALA C N 1
ATOM 8630 C CA . ALA C 1 415 ? 74.430 140.514 117.509 1.00 74.26 415 ALA C CA 1
ATOM 8631 C C . ALA C 1 415 ? 74.025 141.190 118.814 1.00 74.26 415 ALA C C 1
ATOM 8632 O O . ALA C 1 415 ? 73.195 142.107 118.812 1.00 74.26 415 ALA C O 1
ATOM 8634 N N . SER C 1 416 ? 74.597 140.756 119.937 1.00 75.53 416 SER C N 1
ATOM 8635 C CA . SER C 1 416 ? 74.260 141.299 121.250 1.00 75.53 416 SER C CA 1
ATOM 8636 C C . SER C 1 416 ? 75.544 141.645 121.991 1.00 75.53 416 SER C C 1
ATOM 8637 O O . SER C 1 416 ? 76.223 140.754 122.512 1.00 75.53 416 SER C O 1
ATOM 8640 N N . GLY C 1 417 ? 75.866 142.934 122.045 1.00 77.03 417 GLY C N 1
ATOM 8641 C CA . GLY C 1 417 ? 77.011 143.418 122.801 1.00 77.03 417 GLY C CA 1
ATOM 8642 C C . GLY C 1 417 ? 78.357 142.925 122.314 1.00 77.03 417 GLY C C 1
ATOM 8643 O O . GLY C 1 417 ? 79.227 142.604 123.133 1.00 77.03 417 GLY C O 1
ATOM 8644 N N . GLY C 1 418 ? 78.552 142.856 121.000 1.00 75.38 418 GLY C N 1
ATOM 8645 C CA . GLY C 1 418 ? 79.802 142.363 120.456 1.00 75.38 418 GLY C CA 1
ATOM 8646 C C . GLY C 1 418 ? 80.894 143.412 120.528 1.00 75.38 418 GLY C C 1
ATOM 8647 O O . GLY C 1 418 ? 80.753 144.504 119.954 1.00 75.38 418 GLY C O 1
ATOM 8648 N N . GLY C 1 419 ? 81.985 143.103 121.224 1.00 72.85 419 GLY C N 1
ATOM 8649 C CA . GLY C 1 419 ? 83.145 143.971 121.228 1.00 72.85 419 GLY C CA 1
ATOM 8650 C C . GLY C 1 419 ? 84.382 143.255 120.728 1.00 72.85 419 GLY C C 1
ATOM 8651 O O . GLY C 1 419 ? 84.876 142.331 121.381 1.00 72.85 419 GLY C O 1
ATOM 8652 N N . ILE C 1 420 ? 84.895 143.673 119.574 1.00 68.91 420 ILE C N 1
ATOM 8653 C CA . ILE C 1 420 ? 86.044 143.035 118.944 1.00 68.91 420 ILE C CA 1
ATOM 8654 C C . ILE C 1 420 ? 87.039 144.117 118.542 1.00 68.91 420 ILE C C 1
ATOM 8655 O O . ILE C 1 420 ? 86.648 145.168 118.020 1.00 68.91 420 ILE C O 1
ATOM 8660 N N . SER C 1 421 ? 88.319 143.876 118.816 1.00 65.94 421 SER C N 1
ATOM 8661 C CA . SER C 1 421 ? 89.371 144.820 118.478 1.00 65.94 421 SER C CA 1
ATOM 8662 C C . SER C 1 421 ? 89.873 144.563 117.059 1.00 65.94 421 SER C C 1
ATOM 8663 O O . SER C 1 421 ? 89.417 143.653 116.363 1.00 65.94 421 SER C O 1
ATOM 8666 N N . ASP C 1 422 ? 90.830 145.384 116.620 1.00 66.95 422 ASP C N 1
ATOM 8667 C CA . ASP C 1 422 ? 91.391 145.219 115.283 1.00 66.95 422 ASP C CA 1
ATOM 8668 C C . ASP C 1 422 ? 92.328 144.020 115.213 1.00 66.95 422 ASP C C 1
ATOM 8669 O O . ASP C 1 422 ? 92.321 143.281 114.222 1.00 66.95 422 ASP C O 1
ATOM 8674 N N . THR C 1 423 ? 93.138 143.811 116.255 1.00 65.47 423 THR C N 1
ATOM 8675 C CA . THR C 1 423 ? 94.022 142.649 116.288 1.00 65.47 423 THR C CA 1
ATOM 8676 C C . THR C 1 423 ? 93.226 141.354 116.387 1.00 65.47 423 THR C C 1
ATOM 8677 O O . THR C 1 423 ? 93.575 140.353 115.748 1.00 65.47 423 THR C O 1
ATOM 8681 N N . ASP C 1 424 ? 92.157 141.353 117.188 1.00 62.47 424 ASP C N 1
ATOM 8682 C CA . ASP C 1 424 ? 91.292 140.181 117.269 1.00 62.47 424 ASP C CA 1
ATOM 8683 C C . ASP C 1 424 ? 90.631 139.892 115.928 1.00 62.47 424 ASP C C 1
ATOM 8684 O O . ASP C 1 424 ? 90.515 138.730 115.523 1.00 62.47 424 ASP C O 1
ATOM 8689 N N . ARG C 1 425 ? 90.193 140.939 115.223 1.00 66.85 425 ARG C N 1
ATOM 8690 C CA . ARG C 1 425 ? 89.632 140.750 113.889 1.00 66.85 425 ARG C CA 1
ATOM 8691 C C . ARG C 1 425 ? 90.674 140.199 112.924 1.00 66.85 425 ARG C C 1
ATOM 8692 O O . ARG C 1 425 ? 90.353 139.380 112.056 1.00 66.85 425 ARG C O 1
ATOM 8700 N N . LYS C 1 426 ? 91.927 140.647 113.054 1.00 62.86 426 LYS C N 1
ATOM 8701 C CA . LYS C 1 426 ? 93.000 140.116 112.218 1.00 62.86 426 LYS C CA 1
ATOM 8702 C C . LYS C 1 426 ? 93.257 138.639 112.496 1.00 62.86 426 LYS C C 1
ATOM 8703 O O . LYS C 1 426 ? 93.517 137.870 111.564 1.00 62.86 426 LYS C O 1
ATOM 8709 N N . ILE C 1 427 ? 93.199 138.229 113.765 1.00 59.26 427 ILE C N 1
ATOM 8710 C CA . ILE C 1 427 ? 93.409 136.821 114.101 1.00 59.26 427 ILE C CA 1
ATOM 8711 C C . ILE C 1 427 ? 92.244 135.967 113.607 1.00 59.26 427 ILE C C 1
ATOM 8712 O O . ILE C 1 427 ? 92.445 134.881 113.049 1.00 59.26 427 ILE C O 1
ATOM 8717 N N . ILE C 1 428 ? 91.011 136.446 113.793 1.00 60.77 428 ILE C N 1
ATOM 8718 C CA . ILE C 1 428 ? 89.831 135.693 113.369 1.00 60.77 428 ILE C CA 1
ATOM 8719 C C . ILE C 1 428 ? 89.730 135.625 111.845 1.00 60.77 428 ILE C C 1
ATOM 8720 O O . ILE C 1 428 ? 89.246 134.623 111.298 1.00 60.77 428 ILE C O 1
ATOM 8725 N N . SER C 1 429 ? 90.222 136.649 111.141 1.00 61.99 429 SER C N 1
ATOM 8726 C CA . SER C 1 429 ? 90.064 136.740 109.690 1.00 61.99 429 SER C CA 1
ATOM 8727 C C . SER C 1 429 ? 90.667 135.534 108.980 1.00 61.99 429 SER C C 1
ATOM 8728 O O . SER C 1 429 ? 91.784 135.106 109.287 1.00 61.99 429 SER C O 1
ATOM 8731 N N . GLY C 1 430 ? 89.913 134.986 108.026 1.00 62.45 430 GLY C N 1
ATOM 8732 C CA . GLY C 1 430 ? 90.246 133.761 107.345 1.00 62.45 430 GLY C CA 1
ATOM 8733 C C . GLY C 1 430 ? 89.480 132.554 107.849 1.00 62.45 430 GLY C C 1
ATOM 8734 O O . GLY C 1 430 ? 89.184 131.646 107.065 1.00 62.45 430 GLY C O 1
ATOM 8735 N N . HIS C 1 431 ? 89.153 132.527 109.139 1.00 60.28 431 HIS C N 1
ATOM 8736 C CA . HIS C 1 431 ? 88.407 131.445 109.774 1.00 60.28 431 HIS C CA 1
ATOM 8737 C C . HIS C 1 431 ? 87.322 132.016 110.678 1.00 60.28 431 HIS C C 1
ATOM 8738 O O . HIS C 1 431 ? 87.199 131.654 111.850 1.00 60.28 431 HIS C O 1
ATOM 8745 N N . GLU C 1 432 ? 86.531 132.948 110.135 1.00 63.74 432 GLU C N 1
ATOM 8746 C CA . GLU C 1 432 ? 85.521 133.639 110.934 1.00 63.74 432 GLU C CA 1
ATOM 8747 C C . GLU C 1 432 ? 84.437 132.687 111.425 1.00 63.74 432 GLU C C 1
ATOM 8748 O O . GLU C 1 432 ? 83.972 132.804 112.565 1.00 63.74 432 GLU C O 1
ATOM 8754 N N . THR C 1 433 ? 84.014 131.744 110.581 1.00 63.08 433 THR C N 1
ATOM 8755 C CA . THR C 1 433 ? 82.958 130.818 110.974 1.00 63.08 433 THR C CA 1
ATOM 8756 C C . THR C 1 433 ? 83.440 129.767 111.966 1.00 63.08 433 THR C C 1
ATOM 8757 O O . THR C 1 433 ? 82.620 129.206 112.701 1.00 63.08 433 THR C O 1
ATOM 8761 N N . SER C 1 434 ? 84.743 129.487 112.002 1.00 60.37 434 SER C N 1
ATOM 8762 C CA . SER C 1 434 ? 85.260 128.420 112.852 1.00 60.37 434 SER C CA 1
ATOM 8763 C C . SER C 1 434 ? 85.345 128.822 114.320 1.00 60.37 434 SER C C 1
ATOM 8764 O O . SER C 1 434 ? 85.212 127.961 115.197 1.00 60.37 434 SER C O 1
ATOM 8767 N N . VAL C 1 435 ? 85.571 130.106 114.611 1.00 59.48 435 VAL C N 1
ATOM 8768 C CA . VAL C 1 435 ? 85.795 130.523 115.993 1.00 59.48 435 VAL C CA 1
ATOM 8769 C C . VAL C 1 435 ? 84.486 130.491 116.779 1.00 59.48 435 VAL C C 1
ATOM 8770 O O . VAL C 1 435 ? 83.382 130.506 116.221 1.00 59.48 435 VAL C O 1
ATOM 8774 N N . ARG C 1 436 ? 84.620 130.440 118.103 1.00 62.05 436 ARG C N 1
ATOM 8775 C CA . ARG C 1 436 ? 83.486 130.390 119.012 1.00 62.05 436 ARG C CA 1
ATOM 8776 C C . ARG C 1 436 ? 83.703 131.373 120.155 1.00 62.05 436 ARG C C 1
ATOM 8777 O O . ARG C 1 436 ? 84.833 131.751 120.473 1.00 62.05 436 ARG C O 1
ATOM 8785 N N . PHE C 1 437 ? 82.598 131.781 120.772 1.00 64.49 437 PHE C N 1
ATOM 8786 C CA . PHE C 1 437 ? 82.593 132.769 121.838 1.00 64.49 437 PHE C CA 1
ATOM 8787 C C . PHE C 1 437 ? 81.760 132.267 123.009 1.00 64.49 437 PHE C C 1
ATOM 8788 O O . PHE C 1 437 ? 80.883 131.417 122.827 1.00 64.49 437 PHE C O 1
ATOM 8796 N N . PRO C 1 438 ? 82.032 132.751 124.226 1.00 66.69 438 PRO C N 1
ATOM 8797 C CA . PRO C 1 438 ? 81.234 132.323 125.383 1.00 66.69 438 PRO C CA 1
ATOM 8798 C C . PRO C 1 438 ? 79.774 132.729 125.252 1.00 66.69 438 PRO C C 1
ATOM 8799 O O . PRO C 1 438 ? 79.443 133.776 124.691 1.00 66.69 438 PRO C O 1
ATOM 8803 N N . ASN C 1 439 ? 78.896 131.879 125.785 1.00 78.09 439 ASN C N 1
ATOM 8804 C CA . ASN C 1 439 ? 77.461 132.097 125.689 1.00 78.09 439 ASN C CA 1
ATOM 8805 C C . ASN C 1 439 ? 76.920 132.588 127.020 1.00 78.09 439 ASN C C 1
ATOM 8806 O O . ASN C 1 439 ? 77.092 131.901 128.040 1.00 78.09 439 ASN C O 1
ATOM 8811 N N . PRO C 1 440 ? 76.269 133.750 127.064 1.00 83.73 440 PRO C N 1
ATOM 8812 C CA . PRO C 1 440 ? 75.699 134.242 128.326 1.00 83.73 440 PRO C CA 1
ATOM 8813 C C . PRO C 1 440 ? 74.407 133.537 128.713 1.00 83.73 440 PRO C C 1
ATOM 8814 O O . PRO C 1 440 ? 74.042 132.517 128.117 1.00 83.73 440 PRO C O 1
ATOM 8818 N N . ARG C 1 441 ? 73.747 134.063 129.748 1.00 89.86 441 ARG C N 1
ATOM 8819 C CA . ARG C 1 441 ? 72.433 133.707 130.300 1.00 89.86 441 ARG C CA 1
ATOM 8820 C C . ARG C 1 441 ? 72.469 132.476 131.202 1.00 89.86 441 ARG C C 1
ATOM 8821 O O . ARG C 1 441 ? 71.414 132.119 131.748 1.00 89.86 441 ARG C O 1
ATOM 8823 N N . ALA C 1 442 ? 73.623 131.824 131.381 1.00 90.06 442 ALA C N 1
ATOM 8824 C CA . ALA C 1 442 ? 73.838 130.793 132.402 1.00 90.06 442 ALA C CA 1
ATOM 8825 C C . ALA C 1 442 ? 72.857 129.624 132.241 1.00 90.06 442 ALA C C 1
ATOM 8826 O O . ALA C 1 442 ? 71.967 129.397 133.062 1.00 90.06 442 ALA C O 1
ATOM 8828 N N . LYS C 1 443 ? 73.045 128.890 131.146 1.00 87.59 443 LYS C N 1
ATOM 8829 C CA . LYS C 1 443 ? 72.179 127.764 130.826 1.00 87.59 443 LYS C CA 1
ATOM 8830 C C . LYS C 1 443 ? 72.403 126.606 131.803 1.00 87.59 443 LYS C C 1
ATOM 8831 O O . LYS C 1 443 ? 73.165 126.702 132.771 1.00 87.59 443 LYS C O 1
ATOM 8837 N N . LYS C 1 444 ? 71.711 125.493 131.536 1.00 89.98 444 LYS C N 1
ATOM 8838 C CA . LYS C 1 444 ? 71.703 124.363 132.463 1.00 89.98 444 LYS C CA 1
ATOM 8839 C C . LYS C 1 444 ? 73.087 123.744 132.615 1.00 89.98 444 LYS C C 1
ATOM 8840 O O . LYS C 1 444 ? 73.492 123.381 133.726 1.00 89.98 444 LYS C O 1
ATOM 8842 N N . CYS C 1 445 ? 73.824 123.607 131.516 1.00 90.02 445 CYS C N 1
ATOM 8843 C CA . CYS C 1 445 ? 75.175 123.077 131.596 1.00 90.02 445 CYS C CA 1
ATOM 8844 C C . CYS C 1 445 ? 76.103 124.099 132.243 1.00 90.02 445 CYS C C 1
ATOM 8845 O O . CYS C 1 445 ? 75.810 125.298 132.286 1.00 90.02 445 CYS C O 1
ATOM 8848 N N . CYS C 1 446 ? 77.225 123.593 132.771 1.00 86.54 446 CYS C N 1
ATOM 8849 C CA . CYS C 1 446 ? 78.359 124.360 133.293 1.00 86.54 446 CYS C CA 1
ATOM 8850 C C . CYS C 1 446 ? 77.953 125.484 134.243 1.00 86.54 446 CYS C C 1
ATOM 8851 O O . CYS C 1 446 ? 76.902 125.413 134.889 1.00 86.54 446 CYS C O 1
ATOM 8854 N N . ARG C 1 447 ? 78.795 126.511 134.361 1.00 83.67 447 ARG C N 1
ATOM 8855 C CA . ARG C 1 447 ? 78.519 127.630 135.256 1.00 83.67 447 ARG C CA 1
ATOM 8856 C C . ARG C 1 447 ? 78.326 128.938 134.501 1.00 83.67 447 ARG C C 1
ATOM 8857 O O . ARG C 1 447 ? 77.284 129.583 134.655 1.00 83.67 447 ARG C O 1
ATOM 8859 N N . ASP C 1 448 ? 79.299 129.352 133.686 1.00 76.99 448 ASP C N 1
ATOM 8860 C CA . ASP C 1 448 ? 79.215 130.621 132.973 1.00 76.99 448 ASP C CA 1
ATOM 8861 C C . ASP C 1 448 ? 79.737 130.499 131.546 1.00 76.99 448 ASP C C 1
ATOM 8862 O O . ASP C 1 448 ? 80.312 131.451 131.009 1.00 76.99 448 ASP C O 1
ATOM 8867 N N . GLY C 1 449 ? 79.546 129.341 130.919 1.00 71.16 449 GLY C N 1
ATOM 8868 C CA . GLY C 1 449 ? 80.046 129.105 129.582 1.00 71.16 449 GLY C CA 1
ATOM 8869 C C . GLY C 1 449 ? 81.474 128.617 129.507 1.00 71.16 449 GLY C C 1
ATOM 8870 O O . GLY C 1 449 ? 82.003 128.472 128.397 1.00 71.16 449 GLY C O 1
ATOM 8871 N N . TYR C 1 450 ? 82.116 128.357 130.643 1.00 65.42 450 TYR C N 1
ATOM 8872 C CA . TYR C 1 450 ? 83.479 127.852 130.688 1.00 65.42 450 TYR C CA 1
ATOM 8873 C C . TYR C 1 450 ? 83.494 126.492 131.370 1.00 65.42 450 TYR C C 1
ATOM 8874 O O . TYR C 1 450 ? 82.800 126.281 132.370 1.00 65.42 450 TYR C O 1
ATOM 8883 N N . ASN C 1 451 ? 84.287 125.570 130.824 1.00 62.98 451 ASN C N 1
ATOM 8884 C CA . ASN C 1 451 ? 84.367 124.194 131.316 1.00 62.98 451 ASN C CA 1
ATOM 8885 C C . ASN C 1 451 ? 85.845 123.865 131.511 1.00 62.98 451 ASN C C 1
ATOM 8886 O O . ASN C 1 451 ? 86.510 123.388 130.588 1.00 62.98 451 ASN C O 1
ATOM 8891 N N . GLY C 1 452 ? 86.354 124.116 132.715 1.00 57.12 452 GLY C N 1
ATOM 8892 C CA . GLY C 1 452 ? 87.717 123.738 133.034 1.00 57.12 452 GLY C CA 1
ATOM 8893 C C . GLY C 1 452 ? 88.759 124.616 132.355 1.00 57.12 452 GLY C C 1
ATOM 8894 O O . GLY C 1 452 ? 88.501 125.748 131.940 1.00 57.12 452 GLY C O 1
ATOM 8895 N N . ARG C 1 453 ? 89.966 124.061 132.250 1.00 52.14 453 ARG C N 1
ATOM 8896 C CA . ARG C 1 453 ? 91.096 124.763 131.662 1.00 52.14 453 ARG C CA 1
ATOM 8897 C C . ARG C 1 453 ? 91.906 123.798 130.807 1.00 52.14 453 ARG C C 1
ATOM 8898 O O . ARG C 1 453 ? 91.862 122.580 130.994 1.00 52.14 453 ARG C O 1
ATOM 8906 N N . THR C 1 454 ? 92.649 124.365 129.859 1.00 47.11 454 THR C N 1
ATOM 8907 C CA . THR C 1 454 ? 93.489 123.607 128.944 1.00 47.11 454 THR C CA 1
ATOM 8908 C C . THR C 1 454 ? 94.889 124.200 128.908 1.00 47.11 454 THR C C 1
ATOM 8909 O O . THR C 1 454 ? 95.099 125.384 129.193 1.00 47.11 454 THR C O 1
ATOM 8913 N N . ILE C 1 455 ? 95.848 123.356 128.534 1.00 43.05 455 ILE C N 1
ATOM 8914 C CA . ILE C 1 455 ? 97.260 123.715 128.501 1.00 43.05 455 ILE C CA 1
ATOM 8915 C C . ILE C 1 455 ? 97.654 124.031 127.066 1.00 43.05 455 ILE C C 1
ATOM 8916 O O . ILE C 1 455 ? 97.372 123.252 126.146 1.00 43.05 455 ILE C O 1
ATOM 8921 N N . LEU C 1 456 ? 98.279 125.188 126.871 1.00 42.34 456 LEU C N 1
ATOM 8922 C CA . LEU C 1 456 ? 98.989 125.515 125.642 1.00 42.34 456 LEU C CA 1
ATOM 8923 C C . LEU C 1 456 ? 100.477 125.495 125.951 1.00 42.34 456 LEU C C 1
ATOM 8924 O O . LEU C 1 456 ? 100.936 126.213 126.846 1.00 42.34 456 LEU C O 1
ATOM 8929 N N . ALA C 1 457 ? 101.225 124.672 125.221 1.00 39.67 457 ALA C N 1
ATOM 8930 C CA . ALA C 1 457 ? 102.610 124.407 125.571 1.00 39.67 457 ALA C CA 1
ATOM 8931 C C . ALA C 1 457 ? 103.478 124.363 124.323 1.00 39.67 457 ALA C C 1
ATOM 8932 O O . ALA C 1 457 ? 103.000 124.157 123.206 1.00 39.67 457 ALA C O 1
ATOM 8934 N N . GLU C 1 458 ? 104.770 124.579 124.543 1.00 41.46 458 GLU C N 1
ATOM 8935 C CA . GLU C 1 458 ? 105.807 124.376 123.544 1.00 41.46 458 GLU C CA 1
ATOM 8936 C C . GLU C 1 458 ? 106.854 123.441 124.128 1.00 41.46 458 GLU C C 1
ATOM 8937 O O . GLU C 1 458 ? 107.313 123.642 125.259 1.00 41.46 458 GLU C O 1
ATOM 8943 N N . VAL C 1 459 ? 107.212 122.411 123.365 1.00 40.15 459 VAL C N 1
ATOM 8944 C CA . VAL C 1 459 ? 108.184 121.407 123.781 1.00 40.15 459 VAL C CA 1
ATOM 8945 C C . VAL C 1 459 ? 109.323 121.415 122.772 1.00 40.15 459 VAL C C 1
ATOM 8946 O O . VAL C 1 459 ? 109.093 121.257 121.567 1.00 40.15 459 VAL C O 1
ATOM 8950 N N . ILE C 1 460 ? 110.546 121.596 123.264 1.00 42.02 460 ILE C N 1
ATOM 8951 C CA . ILE C 1 460 ? 111.740 121.668 122.433 1.00 42.02 460 ILE C CA 1
ATOM 8952 C C . ILE C 1 460 ? 112.676 120.539 122.831 1.00 42.02 460 ILE C C 1
ATOM 8953 O O . ILE C 1 460 ? 112.964 120.353 124.020 1.00 42.02 460 ILE C O 1
ATOM 8958 N N . GLU C 1 461 ? 113.145 119.787 121.838 1.00 45.18 461 GLU C N 1
ATOM 8959 C CA . GLU C 1 461 ? 114.218 118.830 122.043 1.00 45.18 461 GLU C CA 1
ATOM 8960 C C . GLU C 1 461 ? 115.496 119.446 121.498 1.00 45.18 461 GLU C C 1
ATOM 8961 O O . GLU C 1 461 ? 115.637 119.567 120.272 1.00 45.18 461 GLU C O 1
ATOM 8967 N N . PRO C 1 462 ? 116.432 119.863 122.350 1.00 42.99 462 PRO C N 1
ATOM 8968 C CA . PRO C 1 462 ? 117.577 120.643 121.871 1.00 42.99 462 PRO C CA 1
ATOM 8969 C C . PRO C 1 462 ? 118.502 119.848 120.964 1.00 42.99 462 PRO C C 1
ATOM 8970 O O . PRO C 1 462 ? 118.645 118.629 121.084 1.00 42.99 462 PRO C O 1
ATOM 8974 N N . ASP C 1 463 ? 119.132 120.570 120.043 1.00 47.87 463 ASP C N 1
ATOM 8975 C CA . ASP C 1 463 ? 120.124 120.036 119.126 1.00 47.87 463 ASP C CA 1
ATOM 8976 C C . ASP C 1 463 ? 121.455 120.729 119.391 1.00 47.87 463 ASP C C 1
ATOM 8977 O O . ASP C 1 463 ? 121.537 121.687 120.164 1.00 47.87 463 ASP C O 1
ATOM 8982 N N . SER C 1 464 ? 122.514 120.225 118.752 1.00 46.35 464 SER C N 1
ATOM 8983 C CA . SER C 1 464 ? 123.835 120.823 118.922 1.00 46.35 464 SER C CA 1
ATOM 8984 C C . SER C 1 464 ? 123.874 122.241 118.363 1.00 46.35 464 SER C C 1
ATOM 8985 O O . SER C 1 464 ? 124.392 123.161 119.007 1.00 46.35 464 SER C O 1
ATOM 8988 N N . LYS C 1 465 ? 123.318 122.436 117.163 1.00 45.78 465 LYS C N 1
ATOM 8989 C CA . LYS C 1 465 ? 123.320 123.759 116.547 1.00 45.78 465 LYS C CA 1
ATOM 8990 C C . LYS C 1 465 ? 122.435 124.733 117.316 1.00 45.78 465 LYS C C 1
ATOM 8991 O O . LYS C 1 465 ? 122.801 125.901 117.494 1.00 45.78 465 LYS C O 1
ATOM 8997 N N . LEU C 1 466 ? 121.269 124.272 117.777 1.00 44.05 466 LEU C N 1
ATOM 8998 C CA . LEU C 1 466 ? 120.371 125.138 118.536 1.00 44.05 466 LEU C CA 1
ATOM 8999 C C . LEU C 1 466 ? 121.006 125.585 119.847 1.00 44.05 466 LEU C C 1
ATOM 9000 O O . LEU C 1 466 ? 120.941 126.766 120.206 1.00 44.05 466 LEU C O 1
ATOM 9005 N N . LEU C 1 467 ? 121.639 124.657 120.568 1.00 42.77 467 LEU C N 1
ATOM 9006 C CA . LEU C 1 467 ? 122.290 125.019 121.822 1.00 42.77 467 LEU C CA 1
ATOM 9007 C C . LEU C 1 467 ? 123.517 125.889 121.589 1.00 42.77 467 LEU C C 1
ATOM 9008 O O . LEU C 1 467 ? 123.818 126.761 122.412 1.00 42.77 467 LEU C O 1
ATOM 9013 N N . ARG C 1 468 ? 124.236 125.670 120.484 1.00 45.82 468 ARG C N 1
ATOM 9014 C CA . ARG C 1 468 ? 125.359 126.541 120.151 1.00 45.82 468 ARG C CA 1
ATOM 9015 C C . ARG C 1 468 ? 124.888 127.958 119.848 1.00 45.82 468 ARG C C 1
ATOM 9016 O O . ARG C 1 468 ? 125.532 128.932 120.256 1.00 45.82 468 ARG C O 1
ATOM 9024 N N . LEU C 1 469 ? 123.770 128.093 119.130 1.00 43.33 469 LEU C N 1
ATOM 9025 C CA . LEU C 1 469 ? 123.235 129.418 118.830 1.00 43.33 469 LEU C CA 1
ATOM 9026 C C . LEU C 1 469 ? 122.701 130.100 120.084 1.00 43.33 469 LEU C C 1
ATOM 9027 O O . LEU C 1 469 ? 122.839 131.318 120.240 1.00 43.33 469 LEU C O 1
ATOM 9032 N N . VAL C 1 470 ? 122.078 129.333 120.982 1.00 42.42 470 VAL C N 1
ATOM 9033 C CA . VAL C 1 470 ? 121.546 129.910 122.214 1.00 42.42 470 VAL C CA 1
ATOM 9034 C C . VAL C 1 470 ? 122.679 130.351 123.136 1.00 42.42 470 VAL C C 1
ATOM 9035 O O . VAL C 1 470 ? 122.622 131.431 123.738 1.00 42.42 470 VAL C O 1
ATOM 9039 N N . ALA C 1 471 ? 123.735 129.537 123.243 1.00 46.96 471 ALA C N 1
ATOM 9040 C CA . ALA C 1 471 ? 124.842 129.856 124.140 1.00 46.96 471 ALA C CA 1
ATOM 9041 C C . ALA C 1 471 ? 125.603 131.098 123.694 1.00 46.96 471 ALA C C 1
ATOM 9042 O O . ALA C 1 471 ? 126.222 131.774 124.524 1.00 46.96 471 ALA C O 1
ATOM 9044 N N . GLU C 1 472 ? 125.571 131.417 122.400 1.00 50.65 472 GLU C N 1
ATOM 9045 C CA . GLU C 1 472 ? 126.200 132.633 121.903 1.00 50.65 472 GLU C CA 1
ATOM 9046 C C . GLU C 1 472 ? 125.375 133.882 122.182 1.00 50.65 472 GLU C C 1
ATOM 9047 O O . GLU C 1 472 ? 125.863 134.991 121.942 1.00 50.65 472 GLU C O 1
ATOM 9053 N N . GLY C 1 473 ? 124.149 133.733 122.679 1.00 53.98 473 GLY C N 1
ATOM 9054 C CA . GLY C 1 473 ? 123.318 134.882 122.982 1.00 53.98 473 GLY C CA 1
ATOM 9055 C C . GLY C 1 473 ? 122.791 135.607 121.767 1.00 53.98 473 GLY C C 1
ATOM 9056 O O . GLY C 1 473 ? 122.553 136.818 121.832 1.00 53.98 473 GLY C O 1
ATOM 9057 N N . LYS C 1 474 ? 122.611 134.900 120.650 1.00 56.38 474 LYS C N 1
ATOM 9058 C CA . LYS C 1 474 ? 122.139 135.545 119.429 1.00 56.38 474 LYS C CA 1
ATOM 9059 C C . LYS C 1 474 ? 120.688 135.994 119.560 1.00 56.38 474 LYS C C 1
ATOM 9060 O O . LYS C 1 474 ? 120.350 137.131 119.210 1.00 56.38 474 LYS C O 1
ATOM 9066 N N . ARG C 1 475 ? 119.812 135.090 120.019 1.00 53.70 475 ARG C N 1
ATOM 9067 C CA . ARG C 1 475 ? 118.366 135.287 120.162 1.00 53.70 475 ARG C CA 1
ATOM 9068 C C . ARG C 1 475 ? 117.674 135.512 118.819 1.00 53.70 475 ARG C C 1
ATOM 9069 O O . ARG C 1 475 ? 116.460 135.737 118.771 1.00 53.70 475 ARG C O 1
ATOM 9077 N N . GLU C 1 476 ? 118.432 135.449 117.729 1.00 64.76 476 GLU C N 1
ATOM 9078 C CA . GLU C 1 476 ? 117.915 135.548 116.375 1.00 64.76 476 GLU C CA 1
ATOM 9079 C C . GLU C 1 476 ? 118.591 134.471 115.541 1.00 64.76 476 GLU C C 1
ATOM 9080 O O . GLU C 1 476 ? 119.761 134.147 115.764 1.00 64.76 476 GLU C O 1
ATOM 9086 N N . ASP C 1 477 ? 117.831 133.896 114.607 1.00 62.45 477 ASP C N 1
ATOM 9087 C CA . ASP C 1 477 ? 118.197 132.724 113.810 1.00 62.45 477 ASP C CA 1
ATOM 9088 C C . ASP C 1 477 ? 118.413 131.476 114.661 1.00 62.45 477 ASP C C 1
ATOM 9089 O O . ASP C 1 477 ? 118.883 130.455 114.146 1.00 62.45 477 ASP C O 1
ATOM 9094 N N . ALA C 1 478 ? 118.085 131.533 115.952 1.00 53.82 478 ALA C N 1
ATOM 9095 C CA . ALA C 1 478 ? 118.017 130.367 116.823 1.00 53.82 478 ALA C CA 1
ATOM 9096 C C . ALA C 1 478 ? 116.580 129.907 117.021 1.00 53.82 478 ALA C C 1
ATOM 9097 O O . ALA C 1 478 ? 116.291 128.711 116.940 1.00 53.82 478 ALA C O 1
ATOM 9099 N N . GLN C 1 479 ? 115.672 130.849 117.288 1.00 50.66 479 GLN C N 1
ATOM 9100 C CA . GLN C 1 479 ? 114.248 130.542 117.229 1.00 50.66 479 GLN C CA 1
ATOM 9101 C C . GLN C 1 479 ? 113.828 130.210 115.803 1.00 50.66 479 GLN C C 1
ATOM 9102 O O . GLN C 1 479 ? 112.977 129.340 115.584 1.00 50.66 479 GLN C O 1
ATOM 9108 N N . HIS C 1 480 ? 114.412 130.901 114.820 1.00 51.68 480 HIS C N 1
ATOM 9109 C CA . HIS C 1 480 ? 114.151 130.581 113.420 1.00 51.68 480 HIS C CA 1
ATOM 9110 C C . HIS C 1 480 ? 114.639 129.181 113.072 1.00 51.68 480 HIS C C 1
ATOM 9111 O O . HIS C 1 480 ? 113.972 128.449 112.330 1.00 51.68 480 HIS C O 1
ATOM 9118 N N . TYR C 1 481 ? 115.808 128.796 113.592 1.00 48.25 481 TYR C N 1
ATOM 9119 C CA . TYR C 1 481 ? 116.319 127.446 113.377 1.00 48.25 481 TYR C CA 1
ATOM 9120 C C . TYR C 1 481 ? 115.401 126.401 113.998 1.00 48.25 481 TYR C C 1
ATOM 9121 O O . TYR C 1 481 ? 115.166 125.340 113.409 1.00 48.25 481 TYR C O 1
ATOM 9130 N N . TRP C 1 482 ? 114.881 126.682 115.194 1.00 45.05 482 TRP C N 1
ATOM 9131 C CA . TRP C 1 482 ? 113.967 125.754 115.852 1.00 45.05 482 TRP C CA 1
ATOM 9132 C C . TRP C 1 482 ? 112.647 125.639 115.096 1.00 45.05 482 TRP C C 1
ATOM 9133 O O . TRP C 1 482 ? 112.097 124.540 114.961 1.00 45.05 482 TRP C O 1
ATOM 9144 N N . LEU C 1 483 ? 112.126 126.758 114.591 1.00 45.98 483 LEU C N 1
ATOM 9145 C CA . LEU C 1 483 ? 110.831 126.733 113.920 1.00 45.98 483 LEU C CA 1
ATOM 9146 C C . LEU C 1 483 ? 110.909 126.145 112.517 1.00 45.98 483 LEU C C 1
ATOM 9147 O O . LEU C 1 483 ? 109.966 125.476 112.081 1.00 45.98 483 LEU C O 1
ATOM 9152 N N . THR C 1 484 ? 112.007 126.376 111.796 1.00 48.71 484 THR C N 1
ATOM 9153 C CA . THR C 1 484 ? 112.107 125.927 110.410 1.00 48.71 484 THR C CA 1
ATOM 9154 C C . THR C 1 484 ? 112.808 124.576 110.290 1.00 48.71 484 THR C C 1
ATOM 9155 O O . THR C 1 484 ? 112.235 123.618 109.762 1.00 48.71 484 THR C O 1
ATOM 9159 N N . SER C 1 485 ? 114.051 124.489 110.769 1.00 48.31 485 SER C N 1
ATOM 9160 C CA . SER C 1 485 ? 114.833 123.271 110.573 1.00 48.31 485 SER C CA 1
ATOM 9161 C C . SER C 1 485 ? 114.357 122.143 111.480 1.00 48.31 485 SER C C 1
ATOM 9162 O O . SER C 1 485 ? 114.272 120.988 111.047 1.00 48.31 485 SER C O 1
ATOM 9165 N N . LEU C 1 486 ? 114.043 122.452 112.735 1.00 45.41 486 LEU C N 1
ATOM 9166 C CA . LEU C 1 486 ? 113.615 121.441 113.692 1.00 45.41 486 LEU C CA 1
ATOM 9167 C C . LEU C 1 486 ? 112.119 121.163 113.638 1.00 45.41 486 LEU C C 1
ATOM 9168 O O . LEU C 1 486 ? 111.644 120.299 114.384 1.00 45.41 486 LEU C O 1
ATOM 9173 N N . HIS C 1 487 ? 111.380 121.869 112.774 1.00 48.96 487 HIS C N 1
ATOM 9174 C CA . HIS C 1 487 ? 109.927 121.724 112.632 1.00 48.96 487 HIS C CA 1
ATOM 9175 C C . HIS C 1 487 ? 109.209 121.928 113.965 1.00 48.96 487 HIS C C 1
ATOM 9176 O O . HIS C 1 487 ? 108.251 121.224 114.290 1.00 48.96 487 HIS C O 1
ATOM 9183 N N . GLY C 1 488 ? 109.678 122.900 114.744 1.00 45.04 488 GLY C N 1
ATOM 9184 C CA . GLY C 1 488 ? 109.087 123.172 116.033 1.00 45.04 488 GLY C CA 1
ATOM 9185 C C . GLY C 1 488 ? 107.877 124.083 115.954 1.00 45.04 488 GLY C C 1
ATOM 9186 O O . GLY C 1 488 ? 107.652 124.776 114.964 1.00 45.04 488 GLY C O 1
ATOM 9187 N N . MET C 1 489 ? 107.089 124.066 117.025 1.00 45.47 489 MET C N 1
ATOM 9188 C CA . MET C 1 489 ? 105.909 124.909 117.152 1.00 45.47 489 MET C CA 1
ATOM 9189 C C . MET C 1 489 ? 105.971 125.617 118.496 1.00 45.47 489 MET C C 1
ATOM 9190 O O . MET C 1 489 ? 106.197 124.976 119.527 1.00 45.47 489 MET C O 1
ATOM 9195 N N . ALA C 1 490 ? 105.790 126.935 118.484 1.00 44.00 490 ALA C N 1
ATOM 9196 C CA . ALA C 1 490 ? 105.835 127.711 119.711 1.00 44.00 490 ALA C CA 1
ATOM 9197 C C . ALA C 1 490 ? 104.443 127.793 120.333 1.00 44.00 490 ALA C C 1
ATOM 9198 O O . ALA C 1 490 ? 103.470 127.227 119.830 1.00 44.00 490 ALA C O 1
ATOM 9200 N N . LEU C 1 491 ? 104.351 128.511 121.453 1.00 42.20 491 LEU C N 1
ATOM 9201 C CA . LEU C 1 491 ? 103.097 128.582 122.195 1.00 42.20 491 LEU C CA 1
ATOM 9202 C C . LEU C 1 491 ? 102.061 129.425 121.458 1.00 42.20 491 LEU C C 1
ATOM 9203 O O . LEU C 1 491 ? 100.859 129.141 121.541 1.00 42.20 491 LEU C O 1
ATOM 9208 N N . LYS C 1 492 ? 102.510 130.448 120.725 1.00 44.74 492 LYS C N 1
ATOM 9209 C CA . LYS C 1 492 ? 101.592 131.301 119.975 1.00 44.74 492 LYS C CA 1
ATOM 9210 C C . LYS C 1 492 ? 100.860 130.518 118.892 1.00 44.74 492 LYS C C 1
ATOM 9211 O O . LYS C 1 492 ? 99.655 130.705 118.688 1.00 44.74 492 LYS C O 1
ATOM 9217 N N . GLU C 1 493 ? 101.575 129.642 118.181 1.00 44.17 493 GLU C N 1
ATOM 9218 C CA . GLU C 1 493 ? 100.946 128.851 117.128 1.00 44.17 493 GLU C CA 1
ATOM 9219 C C . GLU C 1 493 ? 99.935 127.863 117.698 1.00 44.17 493 GLU C C 1
ATOM 9220 O O . GLU C 1 493 ? 98.870 127.652 117.109 1.00 44.17 493 GLU C O 1
ATOM 9226 N N . HIS C 1 494 ? 100.246 127.251 118.844 1.00 40.84 494 HIS C N 1
ATOM 9227 C CA . HIS C 1 494 ? 99.291 126.354 119.488 1.00 40.84 494 HIS C CA 1
ATOM 9228 C C . HIS C 1 494 ? 98.052 127.109 119.956 1.00 40.84 494 HIS C C 1
ATOM 9229 O O . HIS C 1 494 ? 96.923 126.615 119.818 1.00 40.84 494 HIS C O 1
ATOM 9236 N N . ALA C 1 495 ? 98.246 128.311 120.509 1.00 42.58 495 ALA C N 1
ATOM 9237 C CA . ALA C 1 495 ? 97.111 129.133 120.917 1.00 42.58 495 ALA C CA 1
ATOM 9238 C C . ALA C 1 495 ? 96.250 129.517 119.721 1.00 42.58 495 ALA C C 1
ATOM 9239 O O . ALA C 1 495 ? 95.017 129.483 119.801 1.00 42.58 495 ALA C O 1
ATOM 9241 N N . TRP C 1 496 ? 96.881 129.873 118.600 1.00 45.81 496 TRP C N 1
ATOM 9242 C CA . TRP C 1 496 ? 96.125 130.202 117.394 1.00 45.81 496 TRP C CA 1
ATOM 9243 C C . TRP C 1 496 ? 95.373 128.988 116.860 1.00 45.81 496 TRP C C 1
ATOM 9244 O O . TRP C 1 496 ? 94.235 129.114 116.393 1.00 45.81 496 TRP C O 1
ATOM 9255 N N . LEU C 1 497 ? 95.996 127.807 116.915 1.00 46.67 497 LEU C N 1
ATOM 9256 C CA . LEU C 1 497 ? 95.334 126.593 116.448 1.00 46.67 497 LEU C CA 1
ATOM 9257 C C . LEU C 1 497 ? 94.116 126.261 117.299 1.00 46.67 497 LEU C C 1
ATOM 9258 O O . LEU C 1 497 ? 93.078 125.846 116.771 1.00 46.67 497 LEU C O 1
ATOM 9263 N N . LYS C 1 498 ? 94.219 126.431 118.619 1.00 47.04 498 LYS C N 1
ATOM 9264 C CA . LYS C 1 498 ? 93.044 126.206 119.455 1.00 47.04 498 LYS C CA 1
ATOM 9265 C C . LYS C 1 498 ? 92.020 127.330 119.337 1.00 47.04 498 LYS C C 1
ATOM 9266 O O . LYS C 1 498 ? 90.841 127.106 119.631 1.00 47.04 498 LYS C O 1
ATOM 9272 N N . ILE C 1 499 ? 92.438 128.528 118.924 1.00 46.84 499 ILE C N 1
ATOM 9273 C CA . ILE C 1 499 ? 91.479 129.589 118.624 1.00 46.84 499 ILE C CA 1
ATOM 9274 C C . ILE C 1 499 ? 90.663 129.227 117.389 1.00 46.84 499 ILE C C 1
ATOM 9275 O O . ILE C 1 499 ? 89.433 129.363 117.374 1.00 46.84 499 ILE C O 1
ATOM 9280 N N . ILE C 1 500 ? 91.338 128.753 116.338 1.00 49.35 500 ILE C N 1
ATOM 9281 C CA . ILE C 1 500 ? 90.648 128.387 115.103 1.00 49.35 500 ILE C CA 1
ATOM 9282 C C . ILE C 1 500 ? 89.734 127.189 115.334 1.00 49.35 500 ILE C C 1
ATOM 9283 O O . ILE C 1 500 ? 88.610 127.140 114.820 1.00 49.35 500 ILE C O 1
ATOM 9288 N N . SER C 1 501 ? 90.187 126.216 116.127 1.00 51.09 501 SER C N 1
ATOM 9289 C CA . SER C 1 501 ? 89.378 125.041 116.426 1.00 51.09 501 SER C CA 1
ATOM 9290 C C . SER C 1 501 ? 88.167 125.354 117.295 1.00 51.09 501 SER C C 1
ATOM 9291 O O . SER C 1 501 ? 87.261 124.519 117.385 1.00 51.09 501 SER C O 1
ATOM 9294 N N . GLY C 1 502 ? 88.124 126.522 117.930 1.00 51.94 502 GLY C N 1
ATOM 9295 C CA . GLY C 1 502 ? 86.998 126.904 118.754 1.00 51.94 502 GLY C CA 1
ATOM 9296 C C . GLY C 1 502 ? 87.033 126.398 120.177 1.00 51.94 502 GLY C C 1
ATOM 9297 O O . GLY C 1 502 ? 86.030 126.535 120.888 1.00 51.94 502 GLY C O 1
ATOM 9298 N N . GLU C 1 503 ? 88.149 125.815 120.618 1.00 53.32 503 GLU C N 1
ATOM 9299 C CA . GLU C 1 503 ? 88.223 125.299 121.981 1.00 53.32 503 GLU C CA 1
ATOM 9300 C C . GLU C 1 503 ? 88.329 126.419 123.008 1.00 53.32 503 GLU C C 1
ATOM 9301 O O . GLU C 1 503 ? 87.770 126.305 124.104 1.00 53.32 503 GLU C O 1
ATOM 9307 N N . ILE C 1 504 ? 89.036 127.501 122.679 1.00 50.38 504 ILE C N 1
ATOM 9308 C CA . ILE C 1 504 ? 89.238 128.612 123.599 1.00 50.38 504 ILE C CA 1
ATOM 9309 C C . ILE C 1 504 ? 88.823 129.907 122.915 1.00 50.38 504 ILE C C 1
ATOM 9310 O O . ILE C 1 504 ? 88.755 130.000 121.688 1.00 50.38 504 ILE C O 1
ATOM 9315 N N . CYS C 1 505 ? 88.540 130.914 123.736 1.00 56.67 505 CYS C N 1
ATOM 9316 C CA . CYS C 1 505 ? 88.163 132.225 123.232 1.00 56.67 505 CYS C CA 1
ATOM 9317 C C . CYS C 1 505 ? 89.403 133.046 122.900 1.00 56.67 505 CYS C C 1
ATOM 9318 O O . CYS C 1 505 ? 90.468 132.874 123.501 1.00 56.67 505 CYS C O 1
ATOM 9321 N N . VAL C 1 506 ? 89.255 133.943 121.923 1.00 53.25 506 VAL C N 1
ATOM 9322 C CA . VAL C 1 506 ? 90.387 134.752 121.478 1.00 53.25 506 VAL C CA 1
ATOM 9323 C C . VAL C 1 506 ? 90.796 135.765 122.544 1.00 53.25 506 VAL C C 1
ATOM 9324 O O . VAL C 1 506 ? 91.991 136.037 122.721 1.00 53.25 506 VAL C O 1
ATOM 9328 N N . MET C 1 507 ? 89.829 136.328 123.277 1.00 56.10 507 MET C N 1
ATOM 9329 C CA . MET C 1 507 ? 90.141 137.348 124.275 1.00 56.10 507 MET C CA 1
ATOM 9330 C C . MET C 1 507 ? 90.981 136.781 125.414 1.00 56.10 507 MET C C 1
ATOM 9331 O O . MET C 1 507 ? 91.954 137.409 125.849 1.00 56.10 507 MET C O 1
ATOM 9336 N N . ASP C 1 508 ? 90.629 135.589 125.901 1.00 54.34 508 ASP C N 1
ATOM 9337 C CA . ASP C 1 508 ? 91.415 134.961 126.958 1.00 54.34 508 ASP C CA 1
ATOM 9338 C C . ASP C 1 508 ? 92.817 134.619 126.473 1.00 54.34 508 ASP C C 1
ATOM 9339 O O . ASP C 1 508 ? 93.796 134.769 127.216 1.00 54.34 508 ASP C O 1
ATOM 9344 N N . ALA C 1 509 ? 92.933 134.161 125.223 1.00 51.21 509 ALA C N 1
ATOM 9345 C CA . ALA C 1 509 ? 94.238 133.814 124.673 1.00 51.21 509 ALA C CA 1
ATOM 9346 C C . ALA C 1 509 ? 95.129 135.041 124.521 1.00 51.21 509 ALA C C 1
ATOM 9347 O O . ALA C 1 509 ? 96.324 134.984 124.829 1.00 51.21 509 ALA C O 1
ATOM 9349 N N . VAL C 1 510 ? 94.573 136.161 124.051 1.00 50.36 510 VAL C N 1
ATOM 9350 C CA . VAL C 1 510 ? 95.397 137.355 123.895 1.00 50.36 510 VAL C CA 1
ATOM 9351 C C . VAL C 1 510 ? 95.657 138.043 125.229 1.00 50.36 510 VAL C C 1
ATOM 9352 O O . VAL C 1 510 ? 96.623 138.807 125.342 1.00 50.36 510 VAL C O 1
ATOM 9356 N N . ASN C 1 511 ? 94.824 137.799 126.245 1.00 51.76 511 ASN C N 1
ATOM 9357 C CA . ASN C 1 511 ? 95.153 138.282 127.582 1.00 51.76 511 ASN C CA 1
ATOM 9358 C C . ASN C 1 511 ? 96.282 137.465 128.198 1.00 51.76 511 ASN C C 1
ATOM 9359 O O . ASN C 1 511 ? 97.185 138.022 128.832 1.00 51.76 511 ASN C O 1
ATOM 9364 N N . LYS C 1 512 ? 96.245 136.141 128.029 1.00 49.25 512 LYS C N 1
ATOM 9365 C CA . LYS C 1 512 ? 97.283 135.291 128.604 1.00 49.25 512 LYS C CA 1
ATOM 9366 C C . LYS C 1 512 ? 98.577 135.342 127.799 1.00 49.25 512 LYS C C 1
ATOM 9367 O O . LYS C 1 512 ? 99.669 135.307 128.376 1.00 49.25 512 LYS C O 1
ATOM 9373 N N . ILE C 1 513 ? 98.480 135.419 126.473 1.00 49.28 513 ILE C N 1
ATOM 9374 C CA . ILE C 1 513 ? 99.626 135.287 125.581 1.00 49.28 513 ILE C CA 1
ATOM 9375 C C . ILE C 1 513 ? 99.707 136.516 124.688 1.00 49.28 513 ILE C C 1
ATOM 9376 O O . ILE C 1 513 ? 98.691 136.981 124.162 1.00 49.28 513 ILE C O 1
ATOM 9381 N N . SER C 1 514 ? 100.918 137.036 124.517 1.00 50.13 514 SER C N 1
ATOM 9382 C CA . SER C 1 514 ? 101.177 138.164 123.637 1.00 50.13 514 SER C CA 1
ATOM 9383 C C . SER C 1 514 ? 101.874 137.691 122.368 1.00 50.13 514 SER C C 1
ATOM 9384 O O . SER C 1 514 ? 102.675 136.752 122.392 1.00 50.13 514 SER C O 1
ATOM 9387 N N . GLY C 1 515 ? 101.561 138.351 121.258 1.00 51.43 515 GLY C N 1
ATOM 9388 C CA . GLY C 1 515 ? 102.186 138.054 119.987 1.00 51.43 515 GLY C CA 1
ATOM 9389 C C . GLY C 1 515 ? 101.424 137.124 119.071 1.00 51.43 515 GLY C C 1
ATOM 9390 O O . GLY C 1 515 ? 102.001 136.654 118.084 1.00 51.43 515 GLY C O 1
ATOM 9391 N N . ILE C 1 516 ? 100.154 136.837 119.364 1.00 50.41 516 ILE C N 1
ATOM 9392 C CA . ILE C 1 516 ? 99.370 135.956 118.502 1.00 50.41 516 ILE C CA 1
ATOM 9393 C C . ILE C 1 516 ? 99.111 136.617 117.152 1.00 50.41 516 ILE C C 1
ATOM 9394 O O . ILE C 1 516 ? 99.106 135.952 116.110 1.00 50.41 516 ILE C O 1
ATOM 9399 N N . ASP C 1 517 ? 98.910 137.936 117.145 1.00 55.42 517 ASP C N 1
ATOM 9400 C CA . ASP C 1 517 ? 98.624 138.656 115.910 1.00 55.42 517 ASP C CA 1
ATOM 9401 C C . ASP C 1 517 ? 99.847 138.826 115.016 1.00 55.42 517 ASP C C 1
ATOM 9402 O O . ASP C 1 517 ? 99.696 139.271 113.873 1.00 55.42 517 ASP C O 1
ATOM 9407 N N . ASN C 1 518 ? 101.042 138.490 115.497 1.00 54.42 518 ASN C N 1
ATOM 9408 C CA . ASN C 1 518 ? 102.269 138.662 114.731 1.00 54.42 518 ASN C CA 1
ATOM 9409 C C . ASN C 1 518 ? 102.578 137.483 113.818 1.00 54.42 518 ASN C C 1
ATOM 9410 O O . ASN C 1 518 ? 103.596 137.513 113.119 1.00 54.42 518 ASN C O 1
ATOM 9415 N N . ILE C 1 519 ? 101.738 136.448 113.809 1.00 52.05 519 ILE C N 1
ATOM 9416 C CA . ILE C 1 519 ? 101.980 135.292 112.955 1.00 52.05 519 ILE C CA 1
ATOM 9417 C C . ILE C 1 519 ? 101.697 135.664 111.506 1.00 52.05 519 ILE C C 1
ATOM 9418 O O . ILE C 1 519 ? 100.649 136.240 111.188 1.00 52.05 519 ILE C O 1
ATOM 9423 N N . THR C 1 520 ? 102.635 135.337 110.620 1.00 56.09 520 THR C N 1
ATOM 9424 C CA . THR C 1 520 ? 102.489 135.659 109.210 1.00 56.09 520 THR C CA 1
ATOM 9425 C C . THR C 1 520 ? 101.450 134.754 108.551 1.00 56.09 520 THR C C 1
ATOM 9426 O O . THR C 1 520 ? 101.047 133.722 109.095 1.00 56.09 520 THR C O 1
ATOM 9430 N N . GLU C 1 521 ? 101.012 135.163 107.358 1.00 58.96 521 GLU C N 1
ATOM 9431 C CA . GLU C 1 521 ? 100.000 134.398 106.636 1.00 58.96 521 GLU C CA 1
ATOM 9432 C C . GLU C 1 521 ? 100.561 133.079 106.119 1.00 58.96 521 GLU C C 1
ATOM 9433 O O . GLU C 1 521 ? 99.847 132.069 106.079 1.00 58.96 521 GLU C O 1
ATOM 9439 N N . GLU C 1 522 ? 101.832 133.070 105.708 1.00 61.09 522 GLU C N 1
ATOM 9440 C CA . GLU C 1 522 ? 102.455 131.835 105.242 1.00 61.09 522 GLU C CA 1
ATOM 9441 C C . GLU C 1 522 ? 102.562 130.812 106.366 1.00 61.09 522 GLU C C 1
ATOM 9442 O O . GLU C 1 522 ? 102.327 129.617 106.154 1.00 61.09 522 GLU C O 1
ATOM 9448 N N . ARG C 1 523 ? 102.912 131.267 107.573 1.00 56.00 523 ARG C N 1
ATOM 9449 C CA . ARG C 1 523 ? 102.971 130.368 108.720 1.00 56.00 523 ARG C CA 1
ATOM 9450 C C . ARG C 1 523 ? 101.594 129.808 109.056 1.00 56.00 523 ARG C C 1
ATOM 9451 O O . ARG C 1 523 ? 101.461 128.621 109.375 1.00 56.00 523 ARG C O 1
ATOM 9459 N N . LYS C 1 524 ? 100.557 130.649 108.987 1.00 55.78 524 LYS C N 1
ATOM 9460 C CA . LYS C 1 524 ? 99.197 130.181 109.241 1.00 55.78 524 LYS C CA 1
ATOM 9461 C C . LYS C 1 524 ? 98.764 129.150 108.206 1.00 55.78 524 LYS C C 1
ATOM 9462 O O . LYS C 1 524 ? 98.137 128.139 108.549 1.00 55.78 524 LYS C O 1
ATOM 9468 N N . LYS C 1 525 ? 99.090 129.391 106.933 1.00 61.73 525 LYS C N 1
ATOM 9469 C CA . LYS C 1 525 ? 98.763 128.430 105.884 1.00 61.73 525 LYS C CA 1
ATOM 9470 C C . LYS C 1 525 ? 99.500 127.113 106.092 1.00 61.73 525 LYS C C 1
ATOM 9471 O O . LYS C 1 525 ? 98.927 126.035 105.893 1.00 61.73 525 LYS C O 1
ATOM 9477 N N . TYR C 1 526 ? 100.773 127.181 106.494 1.00 62.31 526 TYR C N 1
ATOM 9478 C CA . TYR C 1 526 ? 101.538 125.966 106.760 1.00 62.31 526 TYR C CA 1
ATOM 9479 C C . TYR C 1 526 ? 100.955 125.186 107.933 1.00 62.31 526 TYR C C 1
ATOM 9480 O O . TYR C 1 526 ? 100.869 123.953 107.884 1.00 62.31 526 TYR C O 1
ATOM 9489 N N . LEU C 1 527 ? 100.549 125.888 108.995 1.00 60.04 527 LEU C N 1
ATOM 9490 C CA . LEU C 1 527 ? 99.933 125.220 110.139 1.00 60.04 527 LEU C CA 1
ATOM 9491 C C . LEU C 1 527 ? 98.612 124.566 109.755 1.00 60.04 527 LEU C C 1
ATOM 9492 O O . LEU C 1 527 ? 98.327 123.436 110.170 1.00 60.04 527 LEU C O 1
ATOM 9497 N N . PHE C 1 528 ? 97.792 125.262 108.963 1.00 65.62 528 PHE C N 1
ATOM 9498 C CA . PHE C 1 528 ? 96.524 124.685 108.528 1.00 65.62 528 PHE C CA 1
ATOM 9499 C C . PHE C 1 528 ? 96.745 123.469 107.637 1.00 65.62 528 PHE C C 1
ATOM 9500 O O . PHE C 1 528 ? 96.025 122.469 107.753 1.00 65.62 528 PHE C O 1
ATOM 9508 N N . SER C 1 529 ? 97.742 123.530 106.750 1.00 69.38 529 SER C N 1
ATOM 9509 C CA . SER C 1 529 ? 98.051 122.388 105.896 1.00 69.38 529 SER C CA 1
ATOM 9510 C C . SER C 1 529 ? 98.547 121.198 106.710 1.00 69.38 529 SER C C 1
ATOM 9511 O O . SER C 1 529 ? 98.155 120.055 106.446 1.00 69.38 529 SER C O 1
ATOM 9514 N N . ARG C 1 530 ? 99.403 121.444 107.706 1.00 70.19 530 ARG C N 1
ATOM 9515 C CA . ARG C 1 530 ? 99.908 120.342 108.519 1.00 70.19 530 ARG C CA 1
ATOM 9516 C C . ARG C 1 530 ? 98.829 119.778 109.437 1.00 70.19 530 ARG C C 1
ATOM 9517 O O . ARG C 1 530 ? 98.894 118.603 109.815 1.00 70.19 530 ARG C O 1
ATOM 9525 N N . ASP C 1 531 ? 97.834 120.590 109.806 1.00 73.04 531 ASP C N 1
ATOM 9526 C CA . ASP C 1 531 ? 96.721 120.071 110.592 1.00 73.04 531 ASP C CA 1
ATOM 9527 C C . ASP C 1 531 ? 95.753 119.269 109.730 1.00 73.04 531 ASP C C 1
ATOM 9528 O O . ASP C 1 531 ? 95.192 118.268 110.190 1.00 73.04 531 ASP C O 1
ATOM 9533 N N . ASN C 1 532 ? 95.543 119.692 108.481 1.00 75.51 532 ASN C N 1
ATOM 9534 C CA . ASN C 1 532 ? 94.626 118.979 107.601 1.00 75.51 532 ASN C CA 1
ATOM 9535 C C . ASN C 1 532 ? 95.228 117.690 107.056 1.00 75.51 532 ASN C C 1
ATOM 9536 O O . ASN C 1 532 ? 94.498 116.715 106.844 1.00 75.51 532 ASN C O 1
ATOM 9541 N N . GLU C 1 533 ? 96.543 117.660 106.823 1.00 76.64 533 GLU C N 1
ATOM 9542 C CA . GLU C 1 533 ? 97.171 116.462 106.276 1.00 76.64 533 GLU C CA 1
ATOM 9543 C C . GLU C 1 533 ? 97.280 115.334 107.292 1.00 76.64 533 GLU C C 1
ATOM 9544 O O . GLU C 1 533 ? 97.525 114.190 106.896 1.00 76.64 533 GLU C O 1
ATOM 9550 N N . ILE C 1 534 ? 97.106 115.620 108.579 1.00 79.04 534 ILE C N 1
ATOM 9551 C CA . ILE C 1 534 ? 97.193 114.594 109.609 1.00 79.04 534 ILE C CA 1
ATOM 9552 C C . ILE C 1 534 ? 95.788 114.199 110.056 1.00 79.04 534 ILE C C 1
ATOM 9553 O O . ILE C 1 534 ? 95.580 113.154 110.674 1.00 79.04 534 ILE C O 1
ATOM 9559 N N . VAL D 1 107 ? 114.317 91.699 165.010 1.00 97.92 107 VAL D N 1
ATOM 9560 C CA . VAL D 1 107 ? 114.918 90.399 165.276 1.00 97.92 107 VAL D CA 1
ATOM 9561 C C . VAL D 1 107 ? 116.218 90.255 164.493 1.00 97.92 107 VAL D C 1
ATOM 9562 O O . VAL D 1 107 ? 116.246 90.449 163.278 1.00 97.92 107 VAL D O 1
ATOM 9566 N N . GLU D 1 108 ? 117.297 89.919 165.205 1.00 99.18 108 GLU D N 1
ATOM 9567 C CA . GLU D 1 108 ? 118.596 89.756 164.558 1.00 99.18 108 GLU D CA 1
ATOM 9568 C C . GLU D 1 108 ? 118.613 88.540 163.639 1.00 99.18 108 GLU D C 1
ATOM 9569 O O . GLU D 1 108 ? 119.282 88.553 162.598 1.00 99.18 108 GLU D O 1
ATOM 9575 N N . LYS D 1 109 ? 117.894 87.479 164.015 1.00 100.40 109 LYS D N 1
ATOM 9576 C CA . LYS D 1 109 ? 117.909 86.243 163.237 1.00 100.40 109 LYS D CA 1
ATOM 9577 C C . LYS D 1 109 ? 117.302 86.445 161.853 1.00 100.40 109 LYS D C 1
ATOM 9578 O O . LYS D 1 109 ? 117.844 85.961 160.853 1.00 100.40 109 LYS D O 1
ATOM 9584 N N . ARG D 1 110 ? 116.173 87.156 161.777 1.00 97.33 110 ARG D N 1
ATOM 9585 C CA . ARG D 1 110 ? 115.527 87.383 160.487 1.00 97.33 110 ARG D CA 1
ATOM 9586 C C . ARG D 1 110 ? 116.390 88.254 159.582 1.00 97.33 110 ARG D C 1
ATOM 9587 O O . ARG D 1 110 ? 116.474 88.008 158.372 1.00 97.33 110 ARG D O 1
ATOM 9595 N N . ALA D 1 111 ? 117.047 89.267 160.152 1.00 95.75 111 ALA D N 1
ATOM 9596 C CA . ALA D 1 111 ? 117.972 90.086 159.375 1.00 95.75 111 ALA D CA 1
ATOM 9597 C C . ALA D 1 111 ? 119.157 89.263 158.883 1.00 95.75 111 ALA D C 1
ATOM 9598 O O . ALA D 1 111 ? 119.626 89.451 157.754 1.00 95.75 111 ALA D O 1
ATOM 9600 N N . SER D 1 112 ? 119.655 88.349 159.720 1.00 98.78 112 SER D N 1
ATOM 9601 C CA . SER D 1 112 ? 120.753 87.481 159.306 1.00 98.78 112 SER D CA 1
ATOM 9602 C C . SER D 1 112 ? 120.342 86.573 158.153 1.00 98.78 112 SER D C 1
ATOM 9603 O O . SER D 1 112 ? 121.100 86.400 157.191 1.00 98.78 112 SER D O 1
ATOM 9606 N N . MET D 1 113 ? 119.144 85.983 158.230 1.00 96.70 113 MET D N 1
ATOM 9607 C CA . MET D 1 113 ? 118.667 85.146 157.130 1.00 96.70 113 MET D CA 1
ATOM 9608 C C . MET D 1 113 ? 118.445 85.962 155.861 1.00 96.70 113 MET D C 1
ATOM 9609 O O . MET D 1 113 ? 118.730 85.484 154.757 1.00 96.70 113 MET D O 1
ATOM 9614 N N . LEU D 1 114 ? 117.943 87.193 155.996 1.00 93.22 114 LEU D N 1
ATOM 9615 C CA . LEU D 1 114 ? 117.779 88.061 154.832 1.00 93.22 114 LEU D CA 1
ATOM 9616 C C . LEU D 1 114 ? 119.120 88.379 154.181 1.00 93.22 114 LEU D C 1
ATOM 9617 O O . LEU D 1 114 ? 119.248 88.340 152.950 1.00 93.22 114 LEU D O 1
ATOM 9622 N N . LEU D 1 115 ? 120.135 88.685 154.994 1.00 93.76 115 LEU D N 1
ATOM 9623 C CA . LEU D 1 115 ? 121.455 88.990 154.451 1.00 93.76 115 LEU D CA 1
ATOM 9624 C C . LEU D 1 115 ? 122.086 87.766 153.798 1.00 93.76 115 LEU D C 1
ATOM 9625 O O . LEU D 1 115 ? 122.718 87.879 152.742 1.00 93.76 115 LEU D O 1
ATOM 9630 N N . PHE D 1 116 ? 121.918 86.586 154.404 1.00 96.46 116 PHE D N 1
ATOM 9631 C CA . PHE D 1 116 ? 122.437 85.362 153.798 1.00 96.46 116 PHE D CA 1
ATOM 9632 C C . PHE D 1 116 ? 121.737 85.052 152.479 1.00 96.46 116 PHE D C 1
ATOM 9633 O O . PHE D 1 116 ? 122.382 84.624 151.514 1.00 96.46 116 PHE D O 1
ATOM 9641 N N . GLU D 1 117 ? 120.418 85.260 152.420 1.00 92.38 117 GLU D N 1
ATOM 9642 C CA . GLU D 1 117 ? 119.684 85.037 151.178 1.00 92.38 117 GLU D CA 1
ATOM 9643 C C . GLU D 1 117 ? 120.131 86.004 150.090 1.00 92.38 117 GLU D C 1
ATOM 9644 O O . GLU D 1 117 ? 120.303 85.610 148.929 1.00 92.38 117 GLU D O 1
ATOM 9650 N N . CYS D 1 118 ? 120.338 87.275 150.448 1.00 91.30 118 CYS D N 1
ATOM 9651 C CA . CYS D 1 118 ? 120.796 88.252 149.466 1.00 91.30 118 CYS D CA 1
ATOM 9652 C C . CYS D 1 118 ? 122.223 87.971 149.012 1.00 91.30 118 CYS D C 1
ATOM 9653 O O . CYS D 1 118 ? 122.567 88.239 147.855 1.00 91.30 118 CYS D O 1
ATOM 9656 N N . ALA D 1 119 ? 123.066 87.438 149.901 1.00 91.92 119 ALA D N 1
ATOM 9657 C CA . ALA D 1 119 ? 124.428 87.090 149.509 1.00 91.92 119 ALA D CA 1
ATOM 9658 C C . ALA D 1 119 ? 124.450 85.873 148.594 1.00 91.92 119 ALA D C 1
ATOM 9659 O O . ALA D 1 119 ? 125.199 85.843 147.611 1.00 91.92 119 ALA D O 1
ATOM 9661 N N . GLU D 1 120 ? 123.641 84.855 148.903 1.00 92.97 120 GLU D N 1
ATOM 9662 C CA . GLU D 1 120 ? 123.620 83.653 148.075 1.00 92.97 120 GLU D CA 1
ATOM 9663 C C . GLU D 1 120 ? 122.962 83.924 146.729 1.00 92.97 120 GLU D C 1
ATOM 9664 O O . GLU D 1 120 ? 123.328 83.301 145.726 1.00 92.97 120 GLU D O 1
ATOM 9670 N N . MET D 1 121 ? 122.002 84.848 146.681 1.00 88.86 121 MET D N 1
ATOM 9671 C CA . MET D 1 121 ? 121.352 85.203 145.427 1.00 88.86 121 MET D CA 1
ATOM 9672 C C . MET D 1 121 ? 122.176 86.204 144.619 1.00 88.86 121 MET D C 1
ATOM 9673 O O . MET D 1 121 ? 121.940 86.356 143.414 1.00 88.86 121 MET D O 1
ATOM 9678 N N . ARG D 1 122 ? 123.176 86.833 145.248 1.00 86.60 122 ARG D N 1
ATOM 9679 C CA . ARG D 1 122 ? 124.092 87.783 144.610 1.00 86.60 122 ARG D CA 1
ATOM 9680 C C . ARG D 1 122 ? 123.332 88.981 144.034 1.00 86.60 122 ARG D C 1
ATOM 9681 O O . ARG D 1 122 ? 123.289 89.212 142.824 1.00 86.60 122 ARG D O 1
ATOM 9689 N N . VAL D 1 123 ? 122.715 89.738 144.935 1.00 78.24 123 VAL D N 1
ATOM 9690 C CA . VAL D 1 123 ? 122.053 90.981 144.581 1.00 78.24 123 VAL D CA 1
ATOM 9691 C C . VAL D 1 123 ? 123.008 92.132 144.866 1.00 78.24 123 VAL D C 1
ATOM 9692 O O . VAL D 1 123 ? 123.976 92.004 145.621 1.00 78.24 123 VAL D O 1
ATOM 9696 N N . SER D 1 124 ? 122.746 93.277 144.236 1.00 71.54 124 SER D N 1
ATOM 9697 C CA . SER D 1 124 ? 123.604 94.442 144.421 1.00 71.54 124 SER D CA 1
ATOM 9698 C C . SER D 1 124 ? 123.106 95.330 145.558 1.00 71.54 124 SER D C 1
ATOM 9699 O O . SER D 1 124 ? 123.784 95.480 146.578 1.00 71.54 124 SER D O 1
ATOM 9702 N N . ASP D 1 125 ? 121.918 95.910 145.404 1.00 70.93 125 ASP D N 1
ATOM 9703 C CA . ASP D 1 125 ? 121.322 96.763 146.420 1.00 70.93 125 ASP D CA 1
ATOM 9704 C C . ASP D 1 125 ? 120.060 96.109 146.966 1.00 70.93 125 ASP D C 1
ATOM 9705 O O . ASP D 1 125 ? 119.421 95.289 146.302 1.00 70.93 125 ASP D O 1
ATOM 9710 N N . LEU D 1 126 ? 119.706 96.482 148.193 1.00 68.35 126 LEU D N 1
ATOM 9711 C CA . LEU D 1 126 ? 118.492 96.006 148.841 1.00 68.35 126 LEU D CA 1
ATOM 9712 C C . LEU D 1 126 ? 117.651 97.202 149.260 1.00 68.35 126 LEU D C 1
ATOM 9713 O O . LEU D 1 126 ? 118.170 98.141 149.871 1.00 68.35 126 LEU D O 1
ATOM 9718 N N . HIS D 1 127 ? 116.360 97.170 148.936 1.00 67.21 127 HIS D N 1
ATOM 9719 C CA . HIS D 1 127 ? 115.446 98.260 149.248 1.00 67.21 127 HIS D CA 1
ATOM 9720 C C . HIS D 1 127 ? 114.302 97.731 150.099 1.00 67.21 127 HIS D C 1
ATOM 9721 O O . HIS D 1 127 ? 113.698 96.708 149.766 1.00 67.21 127 HIS D O 1
ATOM 9728 N N . ILE D 1 128 ? 114.015 98.417 151.201 1.00 71.83 128 ILE D N 1
ATOM 9729 C CA . ILE D 1 128 ? 112.894 98.070 152.067 1.00 71.83 128 ILE D CA 1
ATOM 9730 C C . ILE D 1 128 ? 112.034 99.312 152.250 1.00 71.83 128 ILE D C 1
ATOM 9731 O O . ILE D 1 128 ? 112.522 100.341 152.730 1.00 71.83 128 ILE D O 1
ATOM 9736 N N . LYS D 1 129 ? 110.761 99.216 151.871 1.00 79.05 129 LYS D N 1
ATOM 9737 C CA . LYS D 1 129 ? 109.811 100.316 151.992 1.00 79.05 129 LYS D CA 1
ATOM 9738 C C . LYS D 1 129 ? 108.693 99.905 152.937 1.00 79.05 129 LYS D C 1
ATOM 9739 O O . LYS D 1 129 ? 108.083 98.849 152.751 1.00 79.05 129 LYS D O 1
ATOM 9745 N N . VAL D 1 130 ? 108.412 100.738 153.937 1.00 83.88 130 VAL D N 1
ATOM 9746 C CA . VAL D 1 130 ? 107.371 100.462 154.922 1.00 83.88 130 VAL D CA 1
ATOM 9747 C C . VAL D 1 130 ? 106.213 101.422 154.692 1.00 83.88 130 VAL D C 1
ATOM 9748 O O . VAL D 1 130 ? 106.405 102.644 154.667 1.00 83.88 130 VAL D O 1
ATOM 9752 N N . TYR D 1 131 ? 105.009 100.867 154.526 1.00 88.00 131 TYR D N 1
ATOM 9753 C CA . TYR D 1 131 ? 103.800 101.652 154.297 1.00 88.00 131 TYR D CA 1
ATOM 9754 C C . TYR D 1 131 ? 102.787 101.496 155.427 1.00 88.00 131 TYR D C 1
ATOM 9755 O O . TYR D 1 131 ? 101.609 101.821 155.242 1.00 88.00 131 TYR D O 1
ATOM 9764 N N . ASP D 1 132 ? 103.217 100.975 156.579 1.00 91.46 132 ASP D N 1
ATOM 9765 C CA . ASP D 1 132 ? 102.439 100.743 157.798 1.00 91.46 132 ASP D CA 1
ATOM 9766 C C . ASP D 1 132 ? 101.356 99.679 157.641 1.00 91.46 132 ASP D C 1
ATOM 9767 O O . ASP D 1 132 ? 100.664 99.377 158.621 1.00 91.46 132 ASP D O 1
ATOM 9772 N N . ALA D 1 133 ? 101.182 99.100 156.455 1.00 91.82 133 ALA D N 1
ATOM 9773 C CA . ALA D 1 133 ? 100.285 97.970 156.252 1.00 91.82 133 ALA D CA 1
ATOM 9774 C C . ALA D 1 133 ? 101.029 96.733 155.780 1.00 91.82 133 ALA D C 1
ATOM 9775 O O . ALA D 1 133 ? 100.888 95.659 156.377 1.00 91.82 133 ALA D O 1
ATOM 9777 N N . GLU D 1 134 ? 101.822 96.859 154.719 1.00 89.25 134 GLU D N 1
ATOM 9778 C CA . GLU D 1 134 ? 102.711 95.802 154.266 1.00 89.25 134 GLU D CA 1
ATOM 9779 C C . GLU D 1 134 ? 103.970 96.458 153.721 1.00 89.25 134 GLU D C 1
ATOM 9780 O O . GLU D 1 134 ? 103.897 97.505 153.073 1.00 89.25 134 GLU D O 1
ATOM 9786 N N . ALA D 1 135 ? 105.119 95.846 153.988 1.00 84.70 135 ALA D N 1
ATOM 9787 C CA . ALA D 1 135 ? 106.408 96.397 153.605 1.00 84.70 135 ALA D CA 1
ATOM 9788 C C . ALA D 1 135 ? 106.940 95.655 152.388 1.00 84.70 135 ALA D C 1
ATOM 9789 O O . ALA D 1 135 ? 106.954 94.420 152.360 1.00 84.70 135 ALA D O 1
ATOM 9791 N N . ASP D 1 136 ? 107.375 96.416 151.392 1.00 79.09 136 ASP D N 1
ATOM 9792 C CA . ASP D 1 136 ? 107.939 95.856 150.175 1.00 79.09 136 ASP D CA 1
ATOM 9793 C C . ASP D 1 136 ? 109.440 95.666 150.333 1.00 79.09 136 ASP D C 1
ATOM 9794 O O . ASP D 1 136 ? 110.150 96.575 150.776 1.00 79.09 136 ASP D O 1
ATOM 9799 N N . ILE D 1 137 ? 109.920 94.480 149.967 1.00 73.91 137 ILE D N 1
ATOM 9800 C CA . ILE D 1 137 ? 111.344 94.180 149.918 1.00 73.91 137 ILE D CA 1
ATOM 9801 C C . ILE D 1 137 ? 111.708 93.938 148.462 1.00 73.91 137 ILE D C 1
ATOM 9802 O O . ILE D 1 137 ? 111.178 93.011 147.831 1.00 73.91 137 ILE D O 1
ATOM 9807 N N . TYR D 1 138 ? 112.622 94.764 147.950 1.00 71.32 138 TYR D N 1
ATOM 9808 C CA . TYR D 1 138 ? 113.080 94.764 146.569 1.00 71.32 138 TYR D CA 1
ATOM 9809 C C . TYR D 1 138 ? 114.575 94.480 146.533 1.00 71.32 138 TYR D C 1
ATOM 9810 O O . TYR D 1 138 ? 115.319 94.902 147.425 1.00 71.32 138 TYR D O 1
ATOM 9819 N N . ILE D 1 139 ? 115.015 93.786 145.488 1.00 68.69 139 ILE D N 1
ATOM 9820 C CA . ILE D 1 139 ? 116.428 93.510 145.273 1.00 68.69 139 ILE D CA 1
ATOM 9821 C C . ILE D 1 139 ? 116.820 94.012 143.892 1.00 68.69 139 ILE D C 1
ATOM 9822 O O . ILE D 1 139 ? 115.994 94.079 142.975 1.00 68.69 139 ILE D O 1
ATOM 9827 N N . ARG D 1 140 ? 118.090 94.375 143.749 1.00 64.07 140 ARG D N 1
ATOM 9828 C CA . ARG D 1 140 ? 118.653 94.809 142.474 1.00 64.07 140 ARG D CA 1
ATOM 9829 C C . ARG D 1 140 ? 119.589 93.709 141.979 1.00 64.07 140 ARG D C 1
ATOM 9830 O O . ARG D 1 140 ? 120.774 93.681 142.316 1.00 64.07 140 ARG D O 1
ATOM 9838 N N . LYS D 1 141 ? 119.047 92.802 141.173 1.00 67.94 141 LYS D N 1
ATOM 9839 C CA . LYS D 1 141 ? 119.822 91.740 140.551 1.00 67.94 141 LYS D CA 1
ATOM 9840 C C . LYS D 1 141 ? 120.219 92.177 139.148 1.00 67.94 141 LYS D C 1
ATOM 9841 O O . LYS D 1 141 ? 119.356 92.556 138.348 1.00 67.94 141 LYS D O 1
ATOM 9847 N N . ASP D 1 142 ? 121.519 92.113 138.860 1.00 63.57 142 ASP D N 1
ATOM 9848 C CA . ASP D 1 142 ? 122.123 92.611 137.614 1.00 63.57 142 ASP D CA 1
ATOM 9849 C C . ASP D 1 142 ? 121.774 94.094 137.505 1.00 63.57 142 ASP D C 1
ATOM 9850 O O . ASP D 1 142 ? 122.028 94.847 138.459 1.00 63.57 142 ASP D O 1
ATOM 9855 N N . GLY D 1 143 ? 121.204 94.558 136.397 1.00 64.59 143 GLY D N 1
ATOM 9856 C CA . GLY D 1 143 ? 120.871 95.954 136.225 1.00 64.59 143 GLY D CA 1
ATOM 9857 C C . GLY D 1 143 ? 119.421 96.323 136.432 1.00 64.59 143 GLY D C 1
ATOM 9858 O O . GLY D 1 143 ? 119.083 97.508 136.355 1.00 64.59 143 GLY D O 1
ATOM 9859 N N . ASP D 1 144 ? 118.549 95.354 136.696 1.00 65.96 144 ASP D N 1
ATOM 9860 C CA . ASP D 1 144 ? 117.122 95.597 136.833 1.00 65.96 144 ASP D CA 1
ATOM 9861 C C . ASP D 1 144 ? 116.664 95.271 138.248 1.00 65.96 144 ASP D C 1
ATOM 9862 O O . ASP D 1 144 ? 117.214 94.385 138.909 1.00 65.96 144 ASP D O 1
ATOM 9867 N N . MET D 1 145 ? 115.651 95.997 138.707 1.00 65.55 145 MET D N 1
ATOM 9868 C CA . MET D 1 145 ? 115.070 95.789 140.024 1.00 65.55 145 MET D CA 1
ATOM 9869 C C . MET D 1 145 ? 113.859 94.871 139.927 1.00 65.55 145 MET D C 1
ATOM 9870 O O . MET D 1 145 ? 113.135 94.868 138.929 1.00 65.55 145 MET D O 1
ATOM 9875 N N . GLU D 1 146 ? 113.645 94.089 140.982 1.00 70.07 146 GLU D N 1
ATOM 9876 C CA . GLU D 1 146 ? 112.520 93.167 141.036 1.00 70.07 146 GLU D CA 1
ATOM 9877 C C . GLU D 1 146 ? 112.038 93.062 142.475 1.00 70.07 146 GLU D C 1
ATOM 9878 O O . GLU D 1 146 ? 112.771 93.362 143.420 1.00 70.07 146 GLU D O 1
ATOM 9884 N N . LEU D 1 147 ? 110.790 92.629 142.629 1.00 73.48 147 LEU D N 1
ATOM 9885 C CA . LEU D 1 147 ? 110.157 92.541 143.939 1.00 73.48 147 LEU D CA 1
ATOM 9886 C C . LEU D 1 147 ? 110.499 91.202 144.578 1.00 73.48 147 LEU D C 1
ATOM 9887 O O . LEU D 1 147 ? 110.194 90.144 144.016 1.00 73.48 147 LEU D O 1
ATOM 9892 N N . LEU D 1 148 ? 111.133 91.248 145.749 1.00 75.92 148 LEU D N 1
ATOM 9893 C CA . LEU D 1 148 ? 111.449 90.026 146.479 1.00 75.92 148 LEU D CA 1
ATOM 9894 C C . LEU D 1 148 ? 110.267 89.554 147.321 1.00 75.92 148 LEU D C 1
ATOM 9895 O O . LEU D 1 148 ? 109.747 88.455 147.103 1.00 75.92 148 LEU D O 1
ATOM 9900 N N . ARG D 1 149 ? 109.818 90.376 148.271 1.00 78.86 149 ARG D N 1
ATOM 9901 C CA . ARG D 1 149 ? 108.812 89.894 149.215 1.00 78.86 149 ARG D CA 1
ATOM 9902 C C . ARG D 1 149 ? 107.891 91.010 149.688 1.00 78.86 149 ARG D C 1
ATOM 9903 O O . ARG D 1 149 ? 108.183 92.201 149.548 1.00 78.86 149 ARG D O 1
ATOM 9911 N N . GLN D 1 150 ? 106.761 90.587 150.253 1.00 85.87 150 GLN D N 1
ATOM 9912 C CA . GLN D 1 150 ? 105.774 91.450 150.902 1.00 85.87 150 GLN D CA 1
ATOM 9913 C C . GLN D 1 150 ? 105.718 91.046 152.375 1.00 85.87 150 GLN D C 1
ATOM 9914 O O . GLN D 1 150 ? 104.919 90.196 152.772 1.00 85.87 150 GLN D O 1
ATOM 9920 N N . ILE D 1 151 ? 106.575 91.662 153.183 1.00 86.47 151 ILE D N 1
ATOM 9921 C CA . ILE D 1 151 ? 106.713 91.296 154.586 1.00 86.47 151 ILE D CA 1
ATOM 9922 C C . ILE D 1 151 ? 105.768 92.144 155.432 1.00 86.47 151 ILE D C 1
ATOM 9923 O O . ILE D 1 151 ? 105.207 93.142 154.974 1.00 86.47 151 ILE D O 1
ATOM 9928 N N . GLU D 1 152 ? 105.553 91.716 156.675 1.00 90.12 152 GLU D N 1
ATOM 9929 C CA . GLU D 1 152 ? 104.745 92.490 157.607 1.00 90.12 152 GLU D CA 1
ATOM 9930 C C . GLU D 1 152 ? 105.486 93.750 158.046 1.00 90.12 152 GLU D C 1
ATOM 9931 O O . GLU D 1 152 ? 106.718 93.787 158.101 1.00 90.12 152 GLU D O 1
ATOM 9937 N N . SER D 1 153 ? 104.713 94.793 158.364 1.00 89.80 153 SER D N 1
ATOM 9938 C CA . SER D 1 153 ? 105.305 96.085 158.701 1.00 89.80 153 SER D CA 1
ATOM 9939 C C . SER D 1 153 ? 106.043 96.041 160.035 1.00 89.80 153 SER D C 1
ATOM 9940 O O . SER D 1 153 ? 107.107 96.655 160.179 1.00 89.80 153 SER D O 1
ATOM 9943 N N . ASN D 1 154 ? 105.486 95.337 161.025 1.00 92.21 154 ASN D N 1
ATOM 9944 C CA . ASN D 1 154 ? 106.115 95.276 162.342 1.00 92.21 154 ASN D CA 1
ATOM 9945 C C . ASN D 1 154 ? 107.458 94.557 162.288 1.00 92.21 154 ASN D C 1
ATOM 9946 O O . ASN D 1 154 ? 108.435 95.007 162.900 1.00 92.21 154 ASN D O 1
ATOM 9951 N N . THR D 1 155 ? 107.526 93.441 161.556 1.00 90.55 155 THR D N 1
ATOM 9952 C CA . THR D 1 155 ? 108.787 92.720 161.414 1.00 90.55 155 THR D CA 1
ATOM 9953 C C . THR D 1 155 ? 109.819 93.552 160.664 1.00 90.55 155 THR D C 1
ATOM 9954 O O . THR D 1 155 ? 111.008 93.527 161.003 1.00 90.55 155 THR D O 1
ATOM 9958 N N . ALA D 1 156 ? 109.382 94.292 159.641 1.00 89.19 156 ALA D N 1
ATOM 9959 C CA . ALA D 1 156 ? 110.296 95.165 158.911 1.00 89.19 156 ALA D CA 1
ATOM 9960 C C . ALA D 1 156 ? 110.838 96.272 159.807 1.00 89.19 156 ALA D C 1
ATOM 9961 O O . ALA D 1 156 ? 112.036 96.575 159.775 1.00 89.19 156 ALA D O 1
ATOM 9963 N N . HIS D 1 157 ? 109.971 96.880 160.621 1.00 87.93 157 HIS D N 1
ATOM 9964 C CA . HIS D 1 157 ? 110.431 97.902 161.555 1.00 87.93 157 HIS D CA 1
ATOM 9965 C C . HIS D 1 157 ? 111.408 97.320 162.568 1.00 87.93 157 HIS D C 1
ATOM 9966 O O . HIS D 1 157 ? 112.422 97.949 162.895 1.00 87.93 157 HIS D O 1
ATOM 9973 N N . SER D 1 158 ? 111.131 96.107 163.055 1.00 88.59 158 SER D N 1
ATOM 9974 C CA . SER D 1 158 ? 112.022 95.470 164.020 1.00 88.59 158 SER D CA 1
ATOM 9975 C C . SER D 1 158 ? 113.388 95.170 163.413 1.00 88.59 158 SER D C 1
ATOM 9976 O O . SER D 1 158 ? 114.422 95.414 164.048 1.00 88.59 158 SER D O 1
ATOM 9979 N N . ILE D 1 159 ? 113.421 94.648 162.183 1.00 88.05 159 ILE D N 1
ATOM 9980 C CA . ILE D 1 159 ? 114.711 94.304 161.590 1.00 88.05 159 ILE D CA 1
ATOM 9981 C C . ILE D 1 159 ? 115.484 95.558 161.193 1.00 88.05 159 ILE D C 1
ATOM 9982 O O . ILE D 1 159 ? 116.716 95.581 161.285 1.00 88.05 159 ILE D O 1
ATOM 9987 N N . LEU D 1 160 ? 114.794 96.625 160.769 1.00 84.98 160 LEU D N 1
ATOM 9988 C CA . LEU D 1 160 ? 115.491 97.882 160.506 1.00 84.98 160 LEU D CA 1
ATOM 9989 C C . LEU D 1 160 ? 116.051 98.489 161.788 1.00 84.98 160 LEU D C 1
ATOM 9990 O O . LEU D 1 160 ? 117.170 99.020 161.793 1.00 84.98 160 LEU D O 1
ATOM 9995 N N . ALA D 1 161 ? 115.295 98.412 162.889 1.00 89.56 161 ALA D N 1
ATOM 9996 C CA . ALA D 1 161 ? 115.804 98.889 164.170 1.00 89.56 161 ALA D CA 1
ATOM 9997 C C . ALA D 1 161 ? 117.014 98.081 164.618 1.00 89.56 161 ALA D C 1
ATOM 9998 O O . ALA D 1 161 ? 117.992 98.644 165.123 1.00 89.56 161 ALA D O 1
ATOM 10000 N N . SER D 1 162 ? 116.970 96.758 164.433 1.00 89.84 162 SER D N 1
ATOM 10001 C CA . SER D 1 162 ? 118.113 95.921 164.782 1.00 89.84 162 SER D CA 1
ATOM 10002 C C . SER D 1 162 ? 119.326 96.251 163.920 1.00 89.84 162 SER D C 1
ATOM 10003 O O . SER D 1 162 ? 120.455 96.310 164.422 1.00 89.84 162 SER D O 1
ATOM 10006 N N . LEU D 1 163 ? 119.110 96.479 162.621 1.00 88.01 163 LEU D N 1
ATOM 10007 C CA . LEU D 1 163 ? 120.210 96.838 161.732 1.00 88.01 163 LEU D CA 1
ATOM 10008 C C . LEU D 1 163 ? 120.826 98.173 162.127 1.00 88.01 163 LEU D C 1
ATOM 10009 O O . LEU D 1 163 ? 122.045 98.356 162.029 1.00 88.01 163 LEU D O 1
ATOM 10014 N N . TYR D 1 164 ? 119.997 99.122 162.568 1.00 88.52 164 TYR D N 1
ATOM 10015 C CA . TYR D 1 164 ? 120.533 100.393 163.047 1.00 88.52 164 TYR D CA 1
ATOM 10016 C C . TYR D 1 164 ? 121.298 100.221 164.355 1.00 88.52 164 TYR D C 1
ATOM 10017 O O . TYR D 1 164 ? 122.336 100.862 164.559 1.00 88.52 164 TYR D O 1
ATOM 10026 N N . ASN D 1 165 ? 120.802 99.367 165.257 1.00 91.53 165 ASN D N 1
ATOM 10027 C CA . ASN D 1 165 ? 121.450 99.211 166.558 1.00 91.53 165 ASN D CA 1
ATOM 10028 C C . ASN D 1 165 ? 122.792 98.495 166.444 1.00 91.53 165 ASN D C 1
ATOM 10029 O O . ASN D 1 165 ? 123.762 98.885 167.104 1.00 91.53 165 ASN D O 1
ATOM 10034 N N . ASN D 1 166 ? 122.877 97.452 165.618 1.00 94.15 166 ASN D N 1
ATOM 10035 C CA . ASN D 1 166 ? 124.153 96.764 165.449 1.00 94.15 166 ASN D CA 1
ATOM 10036 C C . ASN D 1 166 ? 125.069 97.440 164.437 1.00 94.15 166 ASN D C 1
ATOM 10037 O O . ASN D 1 166 ? 126.184 96.954 164.218 1.00 94.15 166 ASN D O 1
ATOM 10042 N N . ALA D 1 167 ? 124.632 98.531 163.814 1.00 93.81 167 ALA D N 1
ATOM 10043 C CA . ALA D 1 167 ? 125.512 99.297 162.945 1.00 93.81 167 ALA D CA 1
ATOM 10044 C C . ALA D 1 167 ? 126.600 99.985 163.763 1.00 93.81 167 ALA D C 1
ATOM 10045 O O . ALA D 1 167 ? 126.413 100.312 164.938 1.00 93.81 167 ALA D O 1
ATOM 10047 N N . ASP D 1 168 ? 127.756 100.191 163.127 1.00 97.21 168 ASP D N 1
ATOM 10048 C CA . ASP D 1 168 ? 128.879 100.820 163.815 1.00 97.21 168 ASP D CA 1
ATOM 10049 C C . ASP D 1 168 ? 128.587 102.279 164.147 1.00 97.21 168 ASP D C 1
ATOM 10050 O O . ASP D 1 168 ? 128.941 102.757 165.231 1.00 97.21 168 ASP D O 1
ATOM 10055 N N . ASP D 1 169 ? 127.945 103.000 163.232 1.00 97.57 169 ASP D N 1
ATOM 10056 C CA . ASP D 1 169 ? 127.605 104.403 163.435 1.00 97.57 169 ASP D CA 1
ATOM 10057 C C . ASP D 1 169 ? 126.152 104.500 163.884 1.00 97.57 169 ASP D C 1
ATOM 10058 O O . ASP D 1 169 ? 125.247 104.044 163.176 1.00 97.57 169 ASP D O 1
ATOM 10063 N N . SER D 1 170 ? 125.933 105.093 165.056 1.00 100.65 170 SER D N 1
ATOM 10064 C CA . SER D 1 170 ? 124.590 105.240 165.595 1.00 100.65 170 SER D CA 1
ATOM 10065 C C . SER D 1 170 ? 124.566 106.425 166.548 1.00 100.65 170 SER D C 1
ATOM 10066 O O . SER D 1 170 ? 125.520 106.646 167.298 1.00 100.65 170 SER D O 1
ATOM 10069 N N . ASP D 1 171 ? 123.470 107.182 166.509 1.00 100.66 171 ASP D N 1
ATOM 10070 C CA . ASP D 1 171 ? 123.273 108.334 167.377 1.00 100.66 171 ASP D CA 1
ATOM 10071 C C . ASP D 1 171 ? 122.342 108.032 168.544 1.00 100.66 171 ASP D C 1
ATOM 10072 O O . ASP D 1 171 ? 121.862 108.967 169.195 1.00 100.66 171 ASP D O 1
ATOM 10077 N N . ALA D 1 172 ? 122.055 106.751 168.796 1.00 98.59 172 ALA D N 1
ATOM 10078 C CA . ALA D 1 172 ? 121.178 106.272 169.870 1.00 98.59 172 ALA D CA 1
ATOM 10079 C C . ALA D 1 172 ? 119.746 106.787 169.739 1.00 98.59 172 ALA D C 1
ATOM 10080 O O . ALA D 1 172 ? 118.973 106.728 170.701 1.00 98.59 172 ALA D O 1
ATOM 10082 N N . THR D 1 173 ? 119.373 107.291 168.564 1.00 95.20 173 THR D N 1
ATOM 10083 C CA . THR D 1 173 ? 118.011 107.713 168.269 1.00 95.20 173 THR D CA 1
ATOM 10084 C C . THR D 1 173 ? 117.614 107.134 166.921 1.00 95.20 173 THR D C 1
ATOM 10085 O O . THR D 1 173 ? 118.354 107.275 165.943 1.00 95.20 173 THR D O 1
ATOM 10089 N N . TYR D 1 174 ? 116.451 106.480 166.870 1.00 90.60 174 TYR D N 1
ATOM 10090 C CA . TYR D 1 174 ? 116.017 105.870 165.617 1.00 90.60 174 TYR D CA 1
ATOM 10091 C C . TYR D 1 174 ? 115.600 106.929 164.603 1.00 90.60 174 TYR D C 1
ATOM 10092 O O . TYR D 1 174 ? 115.882 106.787 163.407 1.00 90.60 174 TYR D O 1
ATOM 10101 N N . LYS D 1 175 ? 114.930 107.991 165.064 1.00 88.64 175 LYS D N 1
ATOM 10102 C CA . LYS D 1 175 ? 114.621 109.181 164.265 1.00 88.64 175 LYS D CA 1
ATOM 10103 C C . LYS D 1 175 ? 113.793 108.823 163.025 1.00 88.64 175 LYS D C 1
ATOM 10104 O O . LYS D 1 175 ? 114.261 108.878 161.886 1.00 88.64 175 LYS D O 1
ATOM 10106 N N . ILE D 1 176 ? 112.550 108.408 163.297 1.00 86.22 176 ILE D N 1
ATOM 10107 C CA . ILE D 1 176 ? 111.615 108.048 162.231 1.00 86.22 176 ILE D CA 1
ATOM 10108 C C . ILE D 1 176 ? 111.422 109.213 161.263 1.00 86.22 176 ILE D C 1
ATOM 10109 O O . ILE D 1 176 ? 111.427 109.030 160.039 1.00 86.22 176 ILE D O 1
ATOM 10114 N N . ASN D 1 177 ? 111.283 110.428 161.789 1.00 86.93 177 ASN D N 1
ATOM 10115 C CA . ASN D 1 177 ? 111.057 111.594 160.945 1.00 86.93 177 ASN D CA 1
ATOM 10116 C C . ASN D 1 177 ? 112.329 112.146 160.311 1.00 86.93 177 ASN D C 1
ATOM 10117 O O . ASN D 1 177 ? 112.233 113.023 159.446 1.00 86.93 177 ASN D O 1
ATOM 10122 N N . ALA D 1 178 ? 113.506 111.667 160.706 1.00 83.47 178 ALA D N 1
ATOM 10123 C CA . ALA D 1 178 ? 114.768 112.229 160.246 1.00 83.47 178 ALA D CA 1
ATOM 10124 C C . ALA D 1 178 ? 115.530 111.243 159.367 1.00 83.47 178 ALA D C 1
ATOM 10125 O O . ALA D 1 178 ? 115.339 110.026 159.439 1.00 83.47 178 ALA D O 1
ATOM 10127 N N . TYR D 1 179 ? 116.402 111.798 158.527 1.00 78.89 179 TYR D N 1
ATOM 10128 C CA . TYR D 1 179 ? 117.260 111.003 157.659 1.00 78.89 179 TYR D CA 1
ATOM 10129 C C . TYR D 1 179 ? 118.476 110.502 158.429 1.00 78.89 179 TYR D C 1
ATOM 10130 O O . TYR D 1 179 ? 119.000 111.197 159.304 1.00 78.89 179 TYR D O 1
ATOM 10139 N N . GLN D 1 180 ? 118.927 109.292 158.099 1.00 81.67 180 GLN D N 1
ATOM 10140 C CA . GLN D 1 180 ? 120.055 108.685 158.793 1.00 81.67 180 GLN D CA 1
ATOM 10141 C C . GLN D 1 180 ? 120.919 107.893 157.822 1.00 81.67 180 GLN D C 1
ATOM 10142 O O . GLN D 1 180 ? 120.448 107.420 156.784 1.00 81.67 180 GLN D O 1
ATOM 10148 N N . ALA D 1 181 ? 122.191 107.744 158.183 1.00 79.43 181 ALA D N 1
ATOM 10149 C CA . ALA D 1 181 ? 123.129 106.917 157.440 1.00 79.43 181 ALA D CA 1
ATOM 10150 C C . ALA D 1 181 ? 123.967 106.116 158.425 1.00 79.43 181 ALA D C 1
ATOM 10151 O O . ALA D 1 181 ? 124.239 106.570 159.540 1.00 79.43 181 ALA D O 1
ATOM 10153 N N . ALA D 1 182 ? 124.378 104.921 158.006 1.00 81.50 182 ALA D N 1
ATOM 10154 C CA . ALA D 1 182 ? 125.153 104.048 158.875 1.00 81.50 182 ALA D CA 1
ATOM 10155 C C . ALA D 1 182 ? 125.985 103.101 158.024 1.00 81.50 182 ALA D C 1
ATOM 10156 O O . ALA D 1 182 ? 125.730 102.918 156.831 1.00 81.50 182 ALA D O 1
ATOM 10158 N N . ARG D 1 183 ? 126.980 102.490 158.663 1.00 86.36 183 ARG D N 1
ATOM 10159 C CA . ARG D 1 183 ? 127.873 101.554 157.999 1.00 86.36 183 ARG D CA 1
ATOM 10160 C C . ARG D 1 183 ? 128.155 100.381 158.925 1.00 86.36 183 ARG D C 1
ATOM 10161 O O . ARG D 1 183 ? 128.395 100.568 160.121 1.00 86.36 183 ARG D O 1
ATOM 10169 N N . ILE D 1 184 ? 128.121 99.175 158.366 1.00 89.91 184 ILE D N 1
ATOM 10170 C CA . ILE D 1 184 ? 128.436 97.948 159.087 1.00 89.91 184 ILE D CA 1
ATOM 10171 C C . ILE D 1 184 ? 129.686 97.356 158.453 1.00 89.91 184 ILE D C 1
ATOM 10172 O O . ILE D 1 184 ? 129.710 97.094 157.244 1.00 89.91 184 ILE D O 1
ATOM 10177 N N . VAL D 1 185 ? 130.719 97.145 159.265 1.00 97.27 185 VAL D N 1
ATOM 10178 C CA . VAL D 1 185 ? 132.015 96.667 158.802 1.00 97.27 185 VAL D CA 1
ATOM 10179 C C . VAL D 1 185 ? 132.262 95.289 159.400 1.00 97.27 185 VAL D C 1
ATOM 10180 O O . VAL D 1 185 ? 131.892 95.028 160.550 1.00 97.27 185 VAL D O 1
ATOM 10184 N N . ALA D 1 186 ? 132.879 94.406 158.615 1.00 102.97 186 ALA D N 1
ATOM 10185 C CA . ALA D 1 186 ? 133.164 93.053 159.065 1.00 102.97 186 ALA D CA 1
ATOM 10186 C C . ALA D 1 186 ? 134.233 93.056 160.158 1.00 102.97 186 ALA D C 1
ATOM 10187 O O . ALA D 1 186 ? 134.866 94.077 160.449 1.00 102.97 186 ALA D O 1
ATOM 10189 N N . SER D 1 187 ? 134.380 91.888 160.798 1.00 106.76 187 SER D N 1
ATOM 10190 C CA . SER D 1 187 ? 135.335 91.580 161.865 1.00 106.76 187 SER D CA 1
ATOM 10191 C C . SER D 1 187 ? 134.970 92.265 163.179 1.00 106.76 187 SER D C 1
ATOM 10192 O O . SER D 1 187 ? 135.608 92.020 164.208 1.00 106.76 187 SER D O 1
ATOM 10195 N N . LYS D 1 188 ? 133.948 93.123 163.159 1.00 106.04 188 LYS D N 1
ATOM 10196 C CA . LYS D 1 188 ? 133.350 93.687 164.372 1.00 106.04 188 LYS D CA 1
ATOM 10197 C C . LYS D 1 188 ? 131.856 93.830 164.087 1.00 106.04 188 LYS D C 1
ATOM 10198 O O . LYS D 1 188 ? 131.405 94.871 163.602 1.00 106.04 188 LYS D O 1
ATOM 10200 N N . SER D 1 189 ? 131.095 92.784 164.402 1.00 108.57 189 SER D N 1
ATOM 10201 C CA . SER D 1 189 ? 129.668 92.762 164.089 1.00 108.57 189 SER D CA 1
ATOM 10202 C C . SER D 1 189 ? 128.996 91.688 164.927 1.00 108.57 189 SER D C 1
ATOM 10203 O O . SER D 1 189 ? 129.379 90.516 164.849 1.00 108.57 189 SER D O 1
ATOM 10206 N N . ARG D 1 190 ? 128.001 92.081 165.721 1.00 108.22 190 ARG D N 1
ATOM 10207 C CA . ARG D 1 190 ? 127.187 91.121 166.452 1.00 108.22 190 ARG D CA 1
ATOM 10208 C C . ARG D 1 190 ? 126.112 90.481 165.583 1.00 108.22 190 ARG D C 1
ATOM 10209 O O . ARG D 1 190 ? 125.419 89.571 166.050 1.00 108.22 190 ARG D O 1
ATOM 10211 N N . LEU D 1 191 ? 125.960 90.934 164.338 1.00 106.93 191 LEU D N 1
ATOM 10212 C CA . LEU D 1 191 ? 124.939 90.422 163.434 1.00 106.93 191 LEU D CA 1
ATOM 10213 C C . LEU D 1 191 ? 125.358 89.130 162.740 1.00 106.93 191 LEU D C 1
ATOM 10214 O O . LEU D 1 191 ? 124.529 88.523 162.051 1.00 106.93 191 LEU D O 1
ATOM 10219 N N . ALA D 1 192 ? 126.611 88.696 162.919 1.00 105.02 192 ALA D N 1
ATOM 10220 C CA . ALA D 1 192 ? 127.167 87.487 162.304 1.00 105.02 192 ALA D CA 1
ATOM 10221 C C . ALA D 1 192 ? 127.068 87.558 160.776 1.00 105.02 192 ALA D C 1
ATOM 10222 O O . ALA D 1 192 ? 126.358 86.790 160.123 1.00 105.02 192 ALA D O 1
ATOM 10224 N N . LEU D 1 193 ? 127.801 88.527 160.231 1.00 102.28 193 LEU D N 1
ATOM 10225 C CA . LEU D 1 193 ? 127.802 88.766 158.798 1.00 102.28 193 LEU D CA 1
ATOM 10226 C C . LEU D 1 193 ? 128.402 87.576 158.048 1.00 102.28 193 LEU D C 1
ATOM 10227 O O . LEU D 1 193 ? 129.313 86.911 158.549 1.00 102.28 193 LEU D O 1
ATOM 10232 N N . PRO D 1 194 ? 127.894 87.280 156.849 1.00 99.37 194 PRO D N 1
ATOM 10233 C CA . PRO D 1 194 ? 128.518 86.242 156.032 1.00 99.37 194 PRO D CA 1
ATOM 10234 C C . PRO D 1 194 ? 129.902 86.672 155.581 1.00 99.37 194 PRO D C 1
ATOM 10235 O O . PRO D 1 194 ? 130.180 87.876 155.446 1.00 99.37 194 PRO D O 1
ATOM 10239 N N . PRO D 1 195 ? 130.812 85.722 155.353 1.00 99.76 195 PRO D N 1
ATOM 10240 C CA . PRO D 1 195 ? 132.164 86.090 154.895 1.00 99.76 195 PRO D CA 1
ATOM 10241 C C . PRO D 1 195 ? 132.197 86.731 153.517 1.00 99.76 195 PRO D C 1
ATOM 10242 O O . PRO D 1 195 ? 133.190 87.389 153.184 1.00 99.76 195 PRO D O 1
ATOM 10246 N N . VAL D 1 196 ? 131.152 86.554 152.705 1.00 95.89 196 VAL D N 1
ATOM 10247 C CA . VAL D 1 196 ? 131.150 87.113 151.357 1.00 95.89 196 VAL D CA 1
ATOM 10248 C C . VAL D 1 196 ? 131.034 88.633 151.401 1.00 95.89 196 VAL D C 1
ATOM 10249 O O . VAL D 1 196 ? 131.717 89.343 150.653 1.00 95.89 196 VAL D O 1
ATOM 10253 N N . ILE D 1 197 ? 130.178 89.157 152.272 1.00 93.82 197 ILE D N 1
ATOM 10254 C CA . ILE D 1 197 ? 129.954 90.595 152.371 1.00 93.82 197 ILE D CA 1
ATOM 10255 C C . ILE D 1 197 ? 131.001 91.194 153.301 1.00 93.82 197 ILE D C 1
ATOM 10256 O O . ILE D 1 197 ? 131.166 90.742 154.439 1.00 93.82 197 ILE D O 1
ATOM 10261 N N . GLN D 1 198 ? 131.709 92.213 152.816 1.00 92.44 198 GLN D N 1
ATOM 10262 C CA . GLN D 1 198 ? 132.687 92.923 153.631 1.00 92.44 198 GLN D CA 1
ATOM 10263 C C . GLN D 1 198 ? 132.048 94.047 154.439 1.00 92.44 198 GLN D C 1
ATOM 10264 O O . GLN D 1 198 ? 132.202 94.101 155.663 1.00 92.44 198 GLN D O 1
ATOM 10270 N N . ALA D 1 199 ? 131.332 94.951 153.774 1.00 88.31 199 ALA D N 1
ATOM 10271 C CA . ALA D 1 199 ? 130.710 96.082 154.442 1.00 88.31 199 ALA D CA 1
ATOM 10272 C C . ALA D 1 199 ? 129.349 96.356 153.822 1.00 88.31 199 ALA D C 1
ATOM 10273 O O . ALA D 1 199 ? 129.116 96.076 152.644 1.00 88.31 199 ALA D O 1
ATOM 10275 N N . VAL D 1 200 ? 128.449 96.900 154.637 1.00 82.41 200 VAL D N 1
ATOM 10276 C CA . VAL D 1 200 ? 127.099 97.251 154.211 1.00 82.41 200 VAL D CA 1
ATOM 10277 C C . VAL D 1 200 ? 126.854 98.714 154.551 1.00 82.41 200 VAL D C 1
ATOM 10278 O O . VAL D 1 200 ? 127.014 99.121 155.706 1.00 82.41 200 VAL D O 1
ATOM 10282 N N . ARG D 1 201 ? 126.461 99.500 153.554 1.00 75.31 201 ARG D N 1
ATOM 10283 C CA . ARG D 1 201 ? 126.136 100.907 153.750 1.00 75.31 201 ARG D CA 1
ATOM 10284 C C . ARG D 1 201 ? 124.620 101.061 153.782 1.00 75.31 201 ARG D C 1
ATOM 10285 O O . ARG D 1 201 ? 123.948 100.815 152.775 1.00 75.31 201 ARG D O 1
ATOM 10293 N N . LEU D 1 202 ? 124.088 101.470 154.930 1.00 75.10 202 LEU D N 1
ATOM 10294 C CA . LEU D 1 202 ? 122.651 101.603 155.125 1.00 75.10 202 LEU D CA 1
ATOM 10295 C C . LEU D 1 202 ? 122.254 103.072 155.078 1.00 75.10 202 LEU D C 1
ATOM 10296 O O . LEU D 1 202 ? 122.876 103.911 155.738 1.00 75.10 202 LEU D O 1
ATOM 10301 N N . GLN D 1 203 ? 121.223 103.374 154.296 1.00 71.35 203 GLN D N 1
ATOM 10302 C CA . GLN D 1 203 ? 120.629 104.704 154.247 1.00 71.35 203 GLN D CA 1
ATOM 10303 C C . GLN D 1 203 ? 119.168 104.586 154.652 1.00 71.35 203 GLN D C 1
ATOM 10304 O O . GLN D 1 203 ? 118.417 103.813 154.046 1.00 71.35 203 GLN D O 1
ATOM 10310 N N . PHE D 1 204 ? 118.771 105.344 155.672 1.00 75.21 204 PHE D N 1
ATOM 10311 C CA . PHE D 1 204 ? 117.414 105.336 156.197 1.00 75.21 204 PHE D CA 1
ATOM 10312 C C . PHE D 1 204 ? 116.761 106.678 155.901 1.00 75.21 204 PHE D C 1
ATOM 10313 O O . PHE D 1 204 ? 117.311 107.730 156.245 1.00 75.21 204 PHE D O 1
ATOM 10321 N N . ASN D 1 205 ? 115.587 106.639 155.274 1.00 75.78 205 ASN D N 1
ATOM 10322 C CA . ASN D 1 205 ? 114.853 107.840 154.914 1.00 75.78 205 ASN D CA 1
ATOM 10323 C C . ASN D 1 205 ? 113.426 107.758 155.439 1.00 75.78 205 ASN D C 1
ATOM 10324 O O . ASN D 1 205 ? 112.848 106.666 155.498 1.00 75.78 205 ASN D O 1
ATOM 10329 N N . PRO D 1 206 ? 112.837 108.883 155.837 1.00 80.18 206 PRO D N 1
ATOM 10330 C CA . PRO D 1 206 ? 111.409 108.885 156.167 1.00 80.18 206 PRO D CA 1
ATOM 10331 C C . PRO D 1 206 ? 110.560 108.685 154.922 1.00 80.18 206 PRO D C 1
ATOM 10332 O O . PRO D 1 206 ? 110.968 109.005 153.803 1.00 80.18 206 PRO D O 1
ATOM 10336 N N . LEU D 1 207 ? 109.359 108.148 155.130 1.00 82.72 207 LEU D N 1
ATOM 10337 C CA . LEU D 1 207 ? 108.467 107.833 154.017 1.00 82.72 207 LEU D CA 1
ATOM 10338 C C . LEU D 1 207 ? 107.034 108.101 154.455 1.00 82.72 207 LEU D C 1
ATOM 10339 O O . LEU D 1 207 ? 106.447 107.293 155.179 1.00 82.72 207 LEU D O 1
ATOM 10344 N N . GLY D 1 208 ? 106.472 109.217 153.997 1.00 85.13 208 GLY D N 1
ATOM 10345 C CA . GLY D 1 208 ? 105.104 109.553 154.360 1.00 85.13 208 GLY D CA 1
ATOM 10346 C C . GLY D 1 208 ? 104.977 109.833 155.845 1.00 85.13 208 GLY D C 1
ATOM 10347 O O . GLY D 1 208 ? 105.739 110.615 156.423 1.00 85.13 208 GLY D O 1
ATOM 10348 N N . GLN D 1 209 ? 104.000 109.186 156.476 1.00 85.20 209 GLN D N 1
ATOM 10349 C CA . GLN D 1 209 ? 103.742 109.329 157.905 1.00 85.20 209 GLN D CA 1
ATOM 10350 C C . GLN D 1 209 ? 104.077 108.010 158.589 1.00 85.20 209 GLN D C 1
ATOM 10351 O O . GLN D 1 209 ? 103.367 107.014 158.413 1.00 85.20 209 GLN D O 1
ATOM 10353 N N . GLY D 1 210 ? 105.152 108.008 159.370 1.00 85.69 210 GLY D N 1
ATOM 10354 C CA . GLY D 1 210 ? 105.571 106.818 160.092 1.00 85.69 210 GLY D CA 1
ATOM 10355 C C . GLY D 1 210 ? 106.046 105.677 159.218 1.00 85.69 210 GLY D C 1
ATOM 10356 O O . GLY D 1 210 ? 105.808 104.509 159.549 1.00 85.69 210 GLY D O 1
ATOM 10357 N N . GLY D 1 211 ? 106.720 105.984 158.113 1.00 84.23 211 GLY D N 1
ATOM 10358 C CA . GLY D 1 211 ? 107.253 104.955 157.241 1.00 84.23 211 GLY D CA 1
ATOM 10359 C C . GLY D 1 211 ? 108.753 105.071 157.077 1.00 84.23 211 GLY D C 1
ATOM 10360 O O . GLY D 1 211 ? 109.326 106.136 157.323 1.00 84.23 211 GLY D O 1
ATOM 10361 N N . ARG D 1 212 ? 109.403 103.987 156.662 1.00 81.57 212 ARG D N 1
ATOM 10362 C CA . ARG D 1 212 ? 110.853 103.951 156.557 1.00 81.57 212 ARG D CA 1
ATOM 10363 C C . ARG D 1 212 ? 111.272 103.403 155.201 1.00 81.57 212 ARG D C 1
ATOM 10364 O O . ARG D 1 212 ? 110.603 102.542 154.620 1.00 81.57 212 ARG D O 1
ATOM 10372 N N . TYR D 1 213 ? 112.391 103.922 154.700 1.00 72.62 213 TYR D N 1
ATOM 10373 C CA . TYR D 1 213 ? 112.982 103.487 153.439 1.00 72.62 213 TYR D CA 1
ATOM 10374 C C . TYR D 1 213 ? 114.446 103.166 153.705 1.00 72.62 213 TYR D C 1
ATOM 10375 O O . TYR D 1 213 ? 115.231 104.063 154.023 1.00 72.62 213 TYR D O 1
ATOM 10384 N N . LEU D 1 214 ? 114.806 101.893 153.580 1.00 69.43 214 LEU D N 1
ATOM 10385 C CA . LEU D 1 214 ? 116.163 101.424 153.822 1.00 69.43 214 LEU D CA 1
ATOM 10386 C C . LEU D 1 214 ? 116.808 101.018 152.506 1.00 69.43 214 LEU D C 1
ATOM 10387 O O . LEU D 1 214 ? 116.223 100.248 151.736 1.00 69.43 214 LEU D O 1
ATOM 10392 N N . ILE D 1 215 ? 118.009 101.536 152.258 1.00 68.57 215 ILE D N 1
ATOM 10393 C CA . ILE D 1 215 ? 118.797 101.200 151.078 1.00 68.57 215 ILE D CA 1
ATOM 10394 C C . ILE D 1 215 ? 120.129 100.628 151.544 1.00 68.57 215 ILE D C 1
ATOM 10395 O O . ILE D 1 215 ? 120.836 101.260 152.337 1.00 68.57 215 ILE D O 1
ATOM 10400 N N . ALA D 1 216 ? 120.466 99.436 151.053 1.00 70.44 216 ALA D N 1
ATOM 10401 C CA . ALA D 1 216 ? 121.701 98.747 151.403 1.00 70.44 216 ALA D CA 1
ATOM 10402 C C . ALA D 1 216 ? 122.530 98.521 150.147 1.00 70.44 216 ALA D C 1
ATOM 10403 O O . ALA D 1 216 ? 122.010 98.036 149.135 1.00 70.44 216 ALA D O 1
ATOM 10405 N N . ARG D 1 217 ? 123.819 98.861 150.222 1.00 74.02 217 ARG D N 1
ATOM 10406 C CA . ARG D 1 217 ? 124.710 98.802 149.068 1.00 74.02 217 ARG D CA 1
ATOM 10407 C C . ARG D 1 217 ? 125.401 97.455 148.903 1.00 74.02 217 ARG D C 1
ATOM 10408 O O . ARG D 1 217 ? 125.733 97.082 147.772 1.00 74.02 217 ARG D O 1
ATOM 10416 N N . PHE D 1 218 ? 125.648 96.737 150.004 1.00 80.69 218 PHE D N 1
ATOM 10417 C CA . PHE D 1 218 ? 126.149 95.358 150.001 1.00 80.69 218 PHE D CA 1
ATOM 10418 C C . PHE D 1 218 ? 127.487 95.245 149.259 1.00 80.69 218 PHE D C 1
ATOM 10419 O O . PHE D 1 218 ? 127.607 94.598 148.217 1.00 80.69 218 PHE D O 1
ATOM 10427 N N . LEU D 1 219 ? 128.493 95.905 149.828 1.00 86.52 219 LEU D N 1
ATOM 10428 C CA . LEU D 1 219 ? 129.840 95.837 149.276 1.00 86.52 219 LEU D CA 1
ATOM 10429 C C . LEU D 1 219 ? 130.412 94.443 149.518 1.00 86.52 219 LEU D C 1
ATOM 10430 O O . LEU D 1 219 ? 130.366 93.927 150.639 1.00 86.52 219 LEU D O 1
ATOM 10435 N N . TYR D 1 220 ? 130.955 93.836 148.465 1.00 89.18 220 TYR D N 1
ATOM 10436 C CA . TYR D 1 220 ? 131.476 92.477 148.513 1.00 89.18 220 TYR D CA 1
ATOM 10437 C C . TYR D 1 220 ? 132.998 92.496 148.497 1.00 89.18 220 TYR D C 1
ATOM 10438 O O . TYR D 1 220 ? 133.611 93.315 147.805 1.00 89.18 220 TYR D O 1
ATOM 10447 N N . THR D 1 221 ? 133.605 91.585 149.259 1.00 94.30 221 THR D N 1
ATOM 10448 C CA . THR D 1 221 ? 135.058 91.493 149.323 1.00 94.30 221 THR D CA 1
ATOM 10449 C C . THR D 1 221 ? 135.658 90.708 148.164 1.00 94.30 221 THR D C 1
ATOM 10450 O O . THR D 1 221 ? 136.884 90.707 148.010 1.00 94.30 221 THR D O 1
ATOM 10454 N N . ASP D 1 222 ? 134.838 90.046 147.355 1.00 95.87 222 ASP D N 1
ATOM 10455 C CA . ASP D 1 222 ? 135.339 89.266 146.230 1.00 95.87 222 ASP D CA 1
ATOM 10456 C C . ASP D 1 222 ? 135.133 90.007 144.914 1.00 95.87 222 ASP D C 1
ATOM 10457 O O . ASP D 1 222 ? 134.889 89.392 143.876 1.00 95.87 222 ASP D O 1
ATOM 10459 N N . ASP D 1 231 ? 139.153 84.710 130.242 1.00 67.99 231 ASP D N 1
ATOM 10460 C CA . ASP D 1 231 ? 139.342 85.167 131.619 1.00 67.99 231 ASP D CA 1
ATOM 10461 C C . ASP D 1 231 ? 140.400 86.285 131.798 1.00 67.99 231 ASP D C 1
ATOM 10462 O O . ASP D 1 231 ? 140.118 87.258 132.496 1.00 67.99 231 ASP D O 1
ATOM 10464 N N . PRO D 1 232 ? 141.602 86.179 131.201 1.00 66.78 232 PRO D N 1
ATOM 10465 C CA . PRO D 1 232 ? 142.540 87.306 131.333 1.00 66.78 232 PRO D CA 1
ATOM 10466 C C . PRO D 1 232 ? 142.132 88.525 130.525 1.00 66.78 232 PRO D C 1
ATOM 10467 O O . PRO D 1 232 ? 142.512 89.645 130.887 1.00 66.78 232 PRO D O 1
ATOM 10471 N N . THR D 1 233 ? 141.374 88.346 129.447 1.00 66.68 233 THR D N 1
ATOM 10472 C CA . THR D 1 233 ? 140.952 89.458 128.606 1.00 66.68 233 THR D CA 1
ATOM 10473 C C . THR D 1 233 ? 139.666 89.064 127.890 1.00 66.68 233 THR D C 1
ATOM 10474 O O . THR D 1 233 ? 139.160 87.949 128.050 1.00 66.68 233 THR D O 1
ATOM 10478 N N . ARG D 1 234 ? 139.144 90.004 127.097 1.00 65.15 234 ARG D N 1
ATOM 10479 C CA . ARG D 1 234 ? 137.948 89.821 126.270 1.00 65.15 234 ARG D CA 1
ATOM 10480 C C . ARG D 1 234 ? 136.736 89.456 127.135 1.00 65.15 234 ARG D C 1
ATOM 10481 O O . ARG D 1 234 ? 136.223 88.334 127.115 1.00 65.15 234 ARG D O 1
ATOM 10489 N N . PHE D 1 235 ? 136.316 90.424 127.951 1.00 61.15 235 PHE D N 1
ATOM 10490 C CA . PHE D 1 235 ? 135.059 90.284 128.678 1.00 61.15 235 PHE D CA 1
ATOM 10491 C C . PHE D 1 235 ? 133.876 90.582 127.765 1.00 61.15 235 PHE D C 1
ATOM 10492 O O . PHE D 1 235 ? 133.052 89.705 127.483 1.00 61.15 235 PHE D O 1
ATOM 10500 N N . GLY D 1 236 ? 133.778 91.822 127.294 1.00 46.85 236 GLY D N 1
ATOM 10501 C CA . GLY D 1 236 ? 132.776 92.200 126.319 1.00 46.85 236 GLY D CA 1
ATOM 10502 C C . GLY D 1 236 ? 133.317 93.186 125.305 1.00 46.85 236 GLY D C 1
ATOM 10503 O O . GLY D 1 236 ? 132.587 93.652 124.426 1.00 46.85 236 GLY D O 1
ATOM 10504 N N . PHE D 1 237 ? 134.603 93.507 125.422 1.00 42.33 237 PHE D N 1
ATOM 10505 C CA . PHE D 1 237 ? 135.216 94.518 124.576 1.00 42.33 237 PHE D CA 1
ATOM 10506 C C . PHE D 1 237 ? 135.422 93.996 123.157 1.00 42.33 237 PHE D C 1
ATOM 10507 O O . PHE D 1 237 ? 135.485 92.790 122.906 1.00 42.33 237 PHE D O 1
ATOM 10515 N N . HIS D 1 238 ? 135.525 94.935 122.220 1.00 44.52 238 HIS D N 1
ATOM 10516 C CA . HIS D 1 238 ? 135.875 94.623 120.846 1.00 44.52 238 HIS D CA 1
ATOM 10517 C C . HIS D 1 238 ? 137.380 94.388 120.732 1.00 44.52 238 HIS D C 1
ATOM 10518 O O . HIS D 1 238 ? 138.152 94.675 121.651 1.00 44.52 238 HIS D O 1
ATOM 10525 N N . HIS D 1 239 ? 137.799 93.847 119.585 1.00 49.15 239 HIS D N 1
ATOM 10526 C CA . HIS D 1 239 ? 139.225 93.626 119.363 1.00 49.15 239 HIS D CA 1
ATOM 10527 C C . HIS D 1 239 ? 139.981 94.942 119.216 1.00 49.15 239 HIS D C 1
ATOM 10528 O O . HIS D 1 239 ? 141.140 95.040 119.641 1.00 49.15 239 HIS D O 1
ATOM 10535 N N . SER D 1 240 ? 139.345 95.958 118.628 1.00 44.79 240 SER D N 1
ATOM 10536 C CA . SER D 1 240 ? 139.965 97.277 118.548 1.00 44.79 240 SER D CA 1
ATOM 10537 C C . SER D 1 240 ? 140.150 97.882 119.934 1.00 44.79 240 SER D C 1
ATOM 10538 O O . SER D 1 240 ? 141.160 98.546 120.198 1.00 44.79 240 SER D O 1
ATOM 10541 N N . HIS D 1 241 ? 139.187 97.660 120.832 1.00 42.32 241 HIS D N 1
ATOM 10542 C CA . HIS D 1 241 ? 139.337 98.121 122.208 1.00 42.32 241 HIS D CA 1
ATOM 10543 C C . HIS D 1 241 ? 140.487 97.407 122.908 1.00 42.32 241 HIS D C 1
ATOM 10544 O O . HIS D 1 241 ? 141.220 98.024 123.687 1.00 42.32 241 HIS D O 1
ATOM 10551 N N . ALA D 1 242 ? 140.661 96.109 122.645 1.00 43.58 242 ALA D N 1
ATOM 10552 C CA . ALA D 1 242 ? 141.788 95.381 123.222 1.00 43.58 242 ALA D CA 1
ATOM 10553 C C . ALA D 1 242 ? 143.118 95.902 122.690 1.00 43.58 242 ALA D C 1
ATOM 10554 O O . ALA D 1 242 ? 144.093 96.026 123.443 1.00 43.58 242 ALA D O 1
ATOM 10556 N N . GLU D 1 243 ? 143.179 96.208 121.390 1.00 44.42 243 GLU D N 1
ATOM 10557 C CA . GLU D 1 243 ? 144.396 96.780 120.820 1.00 44.42 243 GLU D CA 1
ATOM 10558 C C . GLU D 1 243 ? 144.698 98.148 121.422 1.00 44.42 243 GLU D C 1
ATOM 10559 O O . GLU D 1 243 ? 145.858 98.465 121.716 1.00 44.42 243 GLU D O 1
ATOM 10565 N N . SER D 1 244 ? 143.662 98.969 121.615 1.00 41.22 244 SER D N 1
ATOM 10566 C CA . SER D 1 244 ? 143.850 100.268 122.254 1.00 41.22 244 SER D CA 1
ATOM 10567 C C . SER D 1 244 ? 144.307 100.112 123.699 1.00 41.22 244 SER D C 1
ATOM 10568 O O . SER D 1 244 ? 145.138 100.891 124.180 1.00 41.22 244 SER D O 1
ATOM 10571 N N . PHE D 1 245 ? 143.772 99.114 124.408 1.00 43.13 245 PHE D N 1
ATOM 10572 C CA . PHE D 1 245 ? 144.205 98.846 125.776 1.00 43.13 245 PHE D CA 1
ATOM 10573 C C . PHE D 1 245 ? 145.674 98.446 125.824 1.00 43.13 245 PHE D C 1
ATOM 10574 O O . PHE D 1 245 ? 146.421 98.904 126.696 1.00 43.13 245 PHE D O 1
ATOM 10582 N N . SER D 1 246 ? 146.105 97.591 124.892 1.00 44.16 246 SER D N 1
ATOM 10583 C CA . SER D 1 246 ? 147.510 97.192 124.846 1.00 44.16 246 SER D CA 1
ATOM 10584 C C . SER D 1 246 ? 148.414 98.376 124.518 1.00 44.16 246 SER D C 1
ATOM 10585 O O . SER D 1 246 ? 149.484 98.537 125.123 1.00 44.16 246 SER D O 1
ATOM 10588 N N . ARG D 1 247 ? 147.993 99.222 123.572 1.00 43.14 247 ARG D N 1
ATOM 10589 C CA . ARG D 1 247 ? 148.783 100.400 123.226 1.00 43.14 247 ARG D CA 1
ATOM 10590 C C . ARG D 1 247 ? 148.865 101.375 124.394 1.00 43.14 247 ARG D C 1
ATOM 10591 O O . ARG D 1 247 ? 149.909 102.000 124.615 1.00 43.14 247 ARG D O 1
ATOM 10599 N N . MET D 1 248 ? 147.776 101.520 125.152 1.00 44.42 248 MET D N 1
ATOM 10600 C CA . MET D 1 248 ? 147.793 102.397 126.316 1.00 44.42 248 MET D CA 1
ATOM 10601 C C . MET D 1 248 ? 148.655 101.824 127.432 1.00 44.42 248 MET D C 1
ATOM 10602 O O . MET D 1 248 ? 149.298 102.581 128.168 1.00 44.42 248 MET D O 1
ATOM 10607 N N . ARG D 1 249 ? 148.678 100.497 127.575 1.00 46.39 249 ARG D N 1
ATOM 10608 C CA . ARG D 1 249 ? 149.544 99.866 128.562 1.00 46.39 249 ARG D CA 1
ATOM 10609 C C . ARG D 1 249 ? 151.013 99.945 128.174 1.00 46.39 249 ARG D C 1
ATOM 10610 O O . ARG D 1 249 ? 151.876 99.906 129.057 1.00 46.39 249 ARG D O 1
ATOM 10618 N N . ASN D 1 250 ? 151.317 100.051 126.879 1.00 47.27 250 ASN D N 1
ATOM 10619 C CA . ASN D 1 250 ? 152.711 100.160 126.462 1.00 47.27 250 ASN D CA 1
ATOM 10620 C C . ASN D 1 250 ? 153.302 101.536 126.755 1.00 47.27 250 ASN D C 1
ATOM 10621 O O . ASN D 1 250 ? 154.518 101.650 126.946 1.00 47.27 250 ASN D O 1
ATOM 10626 N N . LEU D 1 251 ? 152.478 102.578 126.790 1.00 45.57 251 LEU D N 1
ATOM 10627 C CA . LEU D 1 251 ? 152.987 103.928 127.029 1.00 45.57 251 LEU D CA 1
ATOM 10628 C C . LEU D 1 251 ? 153.398 104.087 128.490 1.00 45.57 251 LEU D C 1
ATOM 10629 O O . LEU D 1 251 ? 152.639 103.704 129.388 1.00 45.57 251 LEU D O 1
ATOM 10634 N N . PRO D 1 252 ? 154.582 104.640 128.770 1.00 46.39 252 PRO D N 1
ATOM 10635 C CA . PRO D 1 252 ? 155.034 104.758 130.164 1.00 46.39 252 PRO D CA 1
ATOM 10636 C C . PRO D 1 252 ? 154.445 105.945 130.912 1.00 46.39 252 PRO D C 1
ATOM 10637 O O . PRO D 1 252 ? 154.277 105.883 132.134 1.00 46.39 252 PRO D O 1
ATOM 10641 N N . ILE D 1 253 ? 154.134 107.030 130.206 1.00 44.64 253 ILE D N 1
ATOM 10642 C CA . ILE D 1 253 ? 153.700 108.279 130.822 1.00 44.64 253 ILE D CA 1
ATOM 10643 C C . ILE D 1 253 ? 152.341 108.662 130.252 1.00 44.64 253 ILE D C 1
ATOM 10644 O O . ILE D 1 253 ? 152.163 108.704 129.030 1.00 44.64 253 ILE D O 1
ATOM 10649 N N . GLY D 1 254 ? 151.393 108.939 131.135 1.00 42.25 254 GLY D N 1
ATOM 10650 C CA . GLY D 1 254 ? 150.075 109.373 130.720 1.00 42.25 254 GLY D CA 1
ATOM 10651 C C . GLY D 1 254 ? 149.075 109.182 131.839 1.00 42.25 254 GLY D C 1
ATOM 10652 O O . GLY D 1 254 ? 149.396 108.678 132.915 1.00 42.25 254 GLY D O 1
ATOM 10653 N N . ILE D 1 255 ? 147.844 109.605 131.561 1.00 40.16 255 ILE D N 1
ATOM 10654 C CA . ILE D 1 255 ? 146.726 109.419 132.478 1.00 40.16 255 ILE D CA 1
ATOM 10655 C C . ILE D 1 255 ? 145.558 108.824 131.699 1.00 40.16 255 ILE D C 1
ATOM 10656 O O . ILE D 1 255 ? 145.280 109.241 130.567 1.00 40.16 255 ILE D O 1
ATOM 10661 N N . ASN D 1 256 ? 144.914 107.816 132.288 1.00 40.48 256 ASN D N 1
ATOM 10662 C CA . ASN D 1 256 ? 143.776 107.122 131.702 1.00 40.48 256 ASN D CA 1
ATOM 10663 C C . ASN D 1 256 ? 142.572 107.267 132.621 1.00 40.48 256 ASN D C 1
ATOM 10664 O O . ASN D 1 256 ? 142.694 107.135 133.842 1.00 40.48 256 ASN D O 1
ATOM 10669 N N . ILE D 1 257 ? 141.411 107.536 132.031 1.00 37.79 257 ILE D N 1
ATOM 10670 C CA . ILE D 1 257 ? 140.182 107.779 132.775 1.00 37.79 257 ILE D CA 1
ATOM 10671 C C . ILE D 1 257 ? 139.118 106.802 132.294 1.00 37.79 257 ILE D C 1
ATOM 10672 O O . ILE D 1 257 ? 138.861 106.701 131.089 1.00 37.79 257 ILE D O 1
ATOM 10677 N N . ILE D 1 258 ? 138.505 106.088 133.235 1.00 40.15 258 ILE D N 1
ATOM 10678 C CA . ILE D 1 258 ? 137.407 105.168 132.958 1.00 40.15 258 ILE D CA 1
ATOM 10679 C C . ILE D 1 258 ? 136.119 105.825 133.430 1.00 40.15 258 ILE D C 1
ATOM 10680 O O . ILE D 1 258 ? 136.030 106.274 134.579 1.00 40.15 258 ILE D O 1
ATOM 10685 N N . SER D 1 259 ? 135.122 105.884 132.551 1.00 40.37 259 SER D N 1
ATOM 10686 C CA . SER D 1 259 ? 133.890 106.600 132.839 1.00 40.37 259 SER D CA 1
ATOM 10687 C C . SER D 1 259 ? 132.683 105.708 132.585 1.00 40.37 259 SER D C 1
ATOM 10688 O O . SER D 1 259 ? 132.748 104.733 131.833 1.00 40.37 259 SER D O 1
ATOM 10691 N N . GLY D 1 260 ? 131.577 106.055 133.239 1.00 43.34 260 GLY D N 1
ATOM 10692 C CA . GLY D 1 260 ? 130.332 105.345 133.076 1.00 43.34 260 GLY D CA 1
ATOM 10693 C C . GLY D 1 260 ? 129.412 105.524 134.267 1.00 43.34 260 GLY D C 1
ATOM 10694 O O . GLY D 1 260 ? 129.766 106.159 135.265 1.00 43.34 260 GLY D O 1
ATOM 10695 N N . PRO D 1 261 ? 128.201 104.964 134.182 1.00 44.95 261 PRO D N 1
ATOM 10696 C CA . PRO D 1 261 ? 127.292 104.985 135.337 1.00 44.95 261 PRO D CA 1
ATOM 10697 C C . PRO D 1 261 ? 127.756 104.096 136.483 1.00 44.95 261 PRO D C 1
ATOM 10698 O O . PRO D 1 261 ? 128.851 103.526 136.437 1.00 44.95 261 PRO D O 1
ATOM 10702 N N . THR D 1 262 ? 126.922 103.990 137.523 1.00 49.05 262 THR D N 1
ATOM 10703 C CA . THR D 1 262 ? 127.316 103.296 138.749 1.00 49.05 262 THR D CA 1
ATOM 10704 C C . THR D 1 262 ? 127.606 101.819 138.500 1.00 49.05 262 THR D C 1
ATOM 10705 O O . THR D 1 262 ? 128.600 101.282 139.003 1.00 49.05 262 THR D O 1
ATOM 10709 N N . GLY D 1 263 ? 126.764 101.149 137.719 1.00 46.81 263 GLY D N 1
ATOM 10710 C CA . GLY D 1 263 ? 126.948 99.731 137.475 1.00 46.81 263 GLY D CA 1
ATOM 10711 C C . GLY D 1 263 ? 127.748 99.421 136.227 1.00 46.81 263 GLY D C 1
ATOM 10712 O O . GLY D 1 263 ? 127.428 98.479 135.498 1.00 46.81 263 GLY D O 1
ATOM 10713 N N . SER D 1 264 ? 128.791 100.211 135.966 1.00 46.18 264 SER D N 1
ATOM 10714 C CA . SER D 1 264 ? 129.606 100.002 134.774 1.00 46.18 264 SER D CA 1
ATOM 10715 C C . SER D 1 264 ? 130.563 98.827 134.932 1.00 46.18 264 SER D C 1
ATOM 10716 O O . SER D 1 264 ? 130.817 98.099 133.967 1.00 46.18 264 SER D O 1
ATOM 10719 N N . GLY D 1 265 ? 131.113 98.635 136.127 1.00 50.95 265 GLY D N 1
ATOM 10720 C CA . GLY D 1 265 ? 132.120 97.613 136.326 1.00 50.95 265 GLY D CA 1
ATOM 10721 C C . GLY D 1 265 ? 133.516 98.131 136.049 1.00 50.95 265 GLY D C 1
ATOM 10722 O O . GLY D 1 265 ? 134.330 97.446 135.421 1.00 50.95 265 GLY D O 1
ATOM 10723 N N . LYS D 1 266 ? 133.800 99.351 136.510 1.00 47.07 266 LYS D N 1
ATOM 10724 C CA . LYS D 1 266 ? 135.103 99.958 136.259 1.00 47.07 266 LYS D CA 1
ATOM 10725 C C . LYS D 1 266 ? 136.195 99.334 137.118 1.00 47.07 266 LYS D C 1
ATOM 10726 O O . LYS D 1 266 ? 137.349 99.244 136.680 1.00 47.07 266 LYS D O 1
ATOM 10732 N N . SER D 1 267 ? 135.856 98.906 138.337 1.00 52.09 267 SER D N 1
ATOM 10733 C CA . SER D 1 267 ? 136.846 98.282 139.210 1.00 52.09 267 SER D CA 1
ATOM 10734 C C . SER D 1 267 ? 137.336 96.958 138.636 1.00 52.09 267 SER D C 1
ATOM 10735 O O . SER D 1 267 ? 138.526 96.637 138.735 1.00 52.09 267 SER D O 1
ATOM 10738 N N . THR D 1 268 ? 136.433 96.176 138.037 1.00 51.28 268 THR D N 1
ATOM 10739 C CA . THR D 1 268 ? 136.835 94.919 137.411 1.00 51.28 268 THR D CA 1
ATOM 10740 C C . THR D 1 268 ? 137.770 95.164 136.232 1.00 51.28 268 THR D C 1
ATOM 10741 O O . THR D 1 268 ? 138.767 94.451 136.059 1.00 51.28 268 THR D O 1
ATOM 10745 N N . THR D 1 269 ? 137.468 96.179 135.416 1.00 48.57 269 THR D N 1
ATOM 10746 C CA . THR D 1 269 ? 138.337 96.526 134.296 1.00 48.57 269 THR D CA 1
ATOM 10747 C C . THR D 1 269 ? 139.708 96.982 134.783 1.00 48.57 269 THR D C 1
ATOM 10748 O O . THR D 1 269 ? 140.738 96.591 134.220 1.00 48.57 269 THR D O 1
ATOM 10752 N N . LEU D 1 270 ? 139.740 97.799 135.840 1.00 47.65 270 LEU D N 1
ATOM 10753 C CA . LEU D 1 270 ? 141.013 98.258 136.386 1.00 47.65 270 LEU D CA 1
ATOM 10754 C C . LEU D 1 270 ? 141.823 97.101 136.963 1.00 47.65 270 LEU D C 1
ATOM 10755 O O . LEU D 1 270 ? 143.046 97.050 136.793 1.00 47.65 270 LEU D O 1
ATOM 10760 N N . LYS D 1 271 ? 141.160 96.159 137.640 1.00 52.42 271 LYS D N 1
ATOM 10761 C CA . LYS D 1 271 ? 141.864 94.995 138.171 1.00 52.42 271 LYS D CA 1
ATOM 10762 C C . LYS D 1 271 ? 142.422 94.121 137.053 1.00 52.42 271 LYS D C 1
ATOM 10763 O O . LYS D 1 271 ? 143.558 93.638 137.144 1.00 52.42 271 LYS D O 1
ATOM 10765 N N . ASN D 1 272 ? 141.639 93.909 135.990 1.00 55.00 272 ASN D N 1
ATOM 10766 C CA . ASN D 1 272 ? 142.121 93.124 134.858 1.00 55.00 272 ASN D CA 1
ATOM 10767 C C . ASN D 1 272 ? 143.307 93.802 134.184 1.00 55.00 272 ASN D C 1
ATOM 10768 O O . ASN D 1 272 ? 144.277 93.138 133.796 1.00 55.00 272 ASN D O 1
ATOM 10773 N N . LEU D 1 273 ? 143.254 95.130 134.051 1.00 51.33 273 LEU D N 1
ATOM 10774 C CA . LEU D 1 273 ? 144.390 95.865 133.511 1.00 51.33 273 LEU D CA 1
ATOM 10775 C C . LEU D 1 273 ? 145.602 95.780 134.430 1.00 51.33 273 LEU D C 1
ATOM 10776 O O . LEU D 1 273 ? 146.739 95.771 133.950 1.00 51.33 273 LEU D O 1
ATOM 10781 N N . LEU D 1 274 ? 145.384 95.707 135.746 1.00 56.98 274 LEU D N 1
ATOM 10782 C CA . LEU D 1 274 ? 146.505 95.557 136.670 1.00 56.98 274 LEU D CA 1
ATOM 10783 C C . LEU D 1 274 ? 147.170 94.191 136.522 1.00 56.98 274 LEU D C 1
ATOM 10784 O O . LEU D 1 274 ? 148.403 94.092 136.550 1.00 56.98 274 LEU D O 1
ATOM 10789 N N . GLU D 1 275 ? 146.377 93.125 136.367 1.00 57.87 275 GLU D N 1
ATOM 10790 C CA . GLU D 1 275 ? 146.972 91.812 136.099 1.00 57.87 275 GLU D CA 1
ATOM 10791 C C . GLU D 1 275 ? 147.697 91.791 134.757 1.00 57.87 275 GLU D C 1
ATOM 10792 O O . GLU D 1 275 ? 148.766 91.177 134.626 1.00 57.87 275 GLU D O 1
ATOM 10798 N N . LEU D 1 276 ? 147.130 92.451 133.744 1.00 52.43 276 LEU D N 1
ATOM 10799 C CA . LEU D 1 276 ? 147.805 92.527 132.453 1.00 52.43 276 LEU D CA 1
ATOM 10800 C C . LEU D 1 276 ? 149.116 93.300 132.549 1.00 52.43 276 LEU D C 1
ATOM 10801 O O . LEU D 1 276 ? 150.094 92.941 131.886 1.00 52.43 276 LEU D O 1
ATOM 10806 N N . LEU D 1 277 ? 149.160 94.347 133.378 1.00 53.39 277 LEU D N 1
ATOM 10807 C CA . LEU D 1 277 ? 150.407 95.070 133.604 1.00 53.39 277 LEU D CA 1
ATOM 10808 C C . LEU D 1 277 ? 151.413 94.224 134.374 1.00 53.39 277 LEU D C 1
ATOM 10809 O O . LEU D 1 277 ? 152.620 94.326 134.125 1.00 53.39 277 LEU D O 1
ATOM 10814 N N . TYR D 1 278 ? 150.936 93.397 135.310 1.00 59.21 278 TYR D N 1
ATOM 10815 C CA . TYR D 1 278 ? 151.803 92.421 135.969 1.00 59.21 278 TYR D CA 1
ATOM 10816 C C . TYR D 1 278 ? 152.461 91.500 134.953 1.00 59.21 278 TYR D C 1
ATOM 10817 O O . TYR D 1 278 ? 153.670 91.250 135.010 1.00 59.21 278 TYR D O 1
ATOM 10826 N N . ILE D 1 279 ? 151.666 90.973 134.021 1.00 57.62 279 ILE D N 1
ATOM 10827 C CA . ILE D 1 279 ? 152.201 90.035 133.035 1.00 57.62 279 ILE D CA 1
ATOM 10828 C C . ILE D 1 279 ? 153.160 90.742 132.082 1.00 57.62 279 ILE D C 1
ATOM 10829 O O . ILE D 1 279 ? 154.242 90.227 131.774 1.00 57.62 279 ILE D O 1
ATOM 10834 N N . GLU D 1 280 ? 152.792 91.936 131.613 1.00 57.43 280 GLU D N 1
ATOM 10835 C CA . GLU D 1 280 ? 153.571 92.606 130.576 1.00 57.43 280 GLU D CA 1
ATOM 10836 C C . GLU D 1 280 ? 154.864 93.214 131.112 1.00 57.43 280 GLU D C 1
ATOM 10837 O O . GLU D 1 280 ? 155.906 93.128 130.453 1.00 57.43 280 GLU D O 1
ATOM 10843 N N . LYS D 1 281 ? 154.827 93.833 132.294 1.00 57.63 281 LYS D N 1
ATOM 10844 C CA . LYS D 1 281 ? 155.972 94.600 132.771 1.00 57.63 281 LYS D CA 1
ATOM 10845 C C . LYS D 1 281 ? 157.080 93.739 133.365 1.00 57.63 281 LYS D C 1
ATOM 10846 O O . LYS D 1 281 ? 158.163 94.271 133.635 1.00 57.63 281 LYS D O 1
ATOM 10852 N N . LYS D 1 282 ? 156.832 92.443 133.580 1.00 59.05 282 LYS D N 1
ATOM 10853 C CA . LYS D 1 282 ? 157.821 91.496 134.108 1.00 59.05 282 LYS D CA 1
ATOM 10854 C C . LYS D 1 282 ? 158.361 91.924 135.471 1.00 59.05 282 LYS D C 1
ATOM 10855 O O . LYS D 1 282 ? 159.522 91.659 135.796 1.00 59.05 282 LYS D O 1
ATOM 10861 N N . LYS D 1 283 ? 157.511 92.579 136.271 1.00 62.40 283 LYS D N 1
ATOM 10862 C CA . LYS D 1 283 ? 157.846 93.044 137.625 1.00 62.40 283 LYS D CA 1
ATOM 10863 C C . LYS D 1 283 ? 159.084 93.939 137.642 1.00 62.40 283 LYS D C 1
ATOM 10864 O O . LYS D 1 283 ? 159.868 93.920 138.594 1.00 62.40 283 LYS D O 1
ATOM 10870 N N . LYS D 1 284 ? 159.272 94.732 136.589 1.00 62.12 284 LYS D N 1
ATOM 10871 C CA . LYS D 1 284 ? 160.374 95.682 136.525 1.00 62.12 284 LYS D CA 1
ATOM 10872 C C . LYS D 1 284 ? 159.977 97.083 136.969 1.00 62.12 284 LYS D C 1
ATOM 10873 O O . LYS D 1 284 ? 160.829 97.978 136.978 1.00 62.12 284 LYS D O 1
ATOM 10879 N N . VAL D 1 285 ? 158.713 97.298 137.334 1.00 62.66 285 VAL D N 1
ATOM 10880 C CA . VAL D 1 285 ? 158.232 98.601 137.768 1.00 62.66 285 VAL D CA 1
ATOM 10881 C C . VAL D 1 285 ? 157.484 98.437 139.083 1.00 62.66 285 VAL D C 1
ATOM 10882 O O . VAL D 1 285 ? 157.030 97.348 139.438 1.00 62.66 285 VAL D O 1
ATOM 10886 N N . ASN D 1 286 ? 157.362 99.545 139.807 1.00 62.37 286 ASN D N 1
ATOM 10887 C CA . ASN D 1 286 ? 156.637 99.572 141.069 1.00 62.37 286 ASN D CA 1
ATOM 10888 C C . ASN D 1 286 ? 155.190 99.968 140.811 1.00 62.37 286 ASN D C 1
ATOM 10889 O O . ASN D 1 286 ? 154.924 100.946 140.107 1.00 62.37 286 ASN D O 1
ATOM 10894 N N . ILE D 1 287 ? 154.258 99.200 141.369 1.00 65.33 287 ILE D N 1
ATOM 10895 C CA . ILE D 1 287 ? 152.831 99.461 141.231 1.00 65.33 287 ILE D CA 1
ATOM 10896 C C . ILE D 1 287 ? 152.243 99.648 142.621 1.00 65.33 287 ILE D C 1
ATOM 10897 O O . ILE D 1 287 ? 152.471 98.824 143.514 1.00 65.33 287 ILE D O 1
ATOM 10902 N N . ILE D 1 288 ? 151.497 100.733 142.802 1.00 65.66 288 ILE D N 1
ATOM 10903 C CA . ILE D 1 288 ? 150.820 101.046 144.053 1.00 65.66 288 ILE D CA 1
ATOM 10904 C C . ILE D 1 288 ? 149.325 101.091 143.769 1.00 65.66 288 ILE D C 1
ATOM 10905 O O . ILE D 1 288 ? 148.910 101.522 142.690 1.00 65.66 288 ILE D O 1
ATOM 10910 N N . SER D 1 289 ? 148.521 100.592 144.707 1.00 73.84 289 SER D N 1
ATOM 10911 C CA . SER D 1 289 ? 147.070 100.659 144.598 1.00 73.84 289 SER D CA 1
ATOM 10912 C C . SER D 1 289 ? 146.502 101.300 145.854 1.00 73.84 289 SER D C 1
ATOM 10913 O O . SER D 1 289 ? 146.746 100.818 146.965 1.00 73.84 289 SER D O 1
ATOM 10916 N N . ILE D 1 290 ? 145.742 102.378 145.677 1.00 77.47 290 ILE D N 1
ATOM 10917 C CA . ILE D 1 290 ? 145.155 103.094 146.805 1.00 77.47 290 ILE D CA 1
ATOM 10918 C C . ILE D 1 290 ? 143.639 102.970 146.749 1.00 77.47 290 ILE D C 1
ATOM 10919 O O . ILE D 1 290 ? 142.962 103.773 146.097 1.00 77.47 290 ILE D O 1
ATOM 10924 N N . GLU D 1 291 ? 143.098 101.964 147.431 1.00 85.41 291 GLU D N 1
ATOM 10925 C CA . GLU D 1 291 ? 141.658 101.749 147.527 1.00 85.41 291 GLU D CA 1
ATOM 10926 C C . GLU D 1 291 ? 141.275 101.753 149.000 1.00 85.41 291 GLU D C 1
ATOM 10927 O O . GLU D 1 291 ? 141.719 100.885 149.761 1.00 85.41 291 GLU D O 1
ATOM 10933 N N . ASP D 1 292 ? 140.470 102.736 149.405 1.00 90.40 292 ASP D N 1
ATOM 10934 C CA . ASP D 1 292 ? 140.001 102.782 150.789 1.00 90.40 292 ASP D CA 1
ATOM 10935 C C . ASP D 1 292 ? 139.140 101.577 151.167 1.00 90.40 292 ASP D C 1
ATOM 10936 O O . ASP D 1 292 ? 139.388 100.992 152.236 1.00 90.40 292 ASP D O 1
ATOM 10941 N N . PRO D 1 293 ? 138.136 101.155 150.391 1.00 94.65 293 PRO D N 1
ATOM 10942 C CA . PRO D 1 293 ? 137.505 99.861 150.671 1.00 94.65 293 PRO D CA 1
ATOM 10943 C C . PRO D 1 293 ? 138.226 98.738 149.949 1.00 94.65 293 PRO D C 1
ATOM 10944 O O . PRO D 1 293 ? 138.291 98.726 148.710 1.00 94.65 293 PRO D O 1
ATOM 10948 N N . PRO D 1 294 ? 138.786 97.772 150.683 1.00 97.28 294 PRO D N 1
ATOM 10949 C CA . PRO D 1 294 ? 139.444 96.638 150.018 1.00 97.28 294 PRO D CA 1
ATOM 10950 C C . PRO D 1 294 ? 138.444 95.707 149.350 1.00 97.28 294 PRO D C 1
ATOM 10951 O O . PRO D 1 294 ? 137.737 94.955 150.028 1.00 97.28 294 PRO D O 1
ATOM 10955 N N . GLU D 1 295 ? 138.378 95.748 148.021 1.00 98.95 295 GLU D N 1
ATOM 10956 C CA . GLU D 1 295 ? 137.463 94.913 147.252 1.00 98.95 295 GLU D CA 1
ATOM 10957 C C . GLU D 1 295 ? 138.255 94.171 146.188 1.00 98.95 295 GLU D C 1
ATOM 10958 O O . GLU D 1 295 ? 138.942 94.803 145.378 1.00 98.95 295 GLU D O 1
ATOM 10964 N N . TYR D 1 296 ? 138.167 92.835 146.212 1.00 98.20 296 TYR D N 1
ATOM 10965 C CA . TYR D 1 296 ? 138.785 91.917 145.252 1.00 98.20 296 TYR D CA 1
ATOM 10966 C C . TYR D 1 296 ? 140.310 91.916 145.330 1.00 98.20 296 TYR D C 1
ATOM 10967 O O . TYR D 1 296 ? 140.928 92.909 145.725 1.00 98.20 296 TYR D O 1
ATOM 10969 N N . GLU D 1 297 ? 140.922 90.786 144.979 1.00 94.57 297 GLU D N 1
ATOM 10970 C CA . GLU D 1 297 ? 142.376 90.709 144.947 1.00 94.57 297 GLU D CA 1
ATOM 10971 C C . GLU D 1 297 ? 142.931 91.613 143.852 1.00 94.57 297 GLU D C 1
ATOM 10972 O O . GLU D 1 297 ? 142.361 91.726 142.763 1.00 94.57 297 GLU D O 1
ATOM 10978 N N . ILE D 1 298 ? 144.044 92.273 144.154 1.00 81.63 298 ILE D N 1
ATOM 10979 C CA . ILE D 1 298 ? 144.631 93.236 143.232 1.00 81.63 298 ILE D CA 1
ATOM 10980 C C . ILE D 1 298 ? 146.152 93.150 143.270 1.00 81.63 298 ILE D C 1
ATOM 10981 O O . ILE D 1 298 ? 146.754 92.329 142.578 1.00 81.63 298 ILE D O 1
ATOM 10986 N N . THR D 1 301 ? 151.399 94.536 144.001 1.00 76.26 301 THR D N 1
ATOM 10987 C CA . THR D 1 301 ? 151.186 95.927 144.381 1.00 76.26 301 THR D CA 1
ATOM 10988 C C . THR D 1 301 ? 151.067 96.088 145.889 1.00 76.26 301 THR D C 1
ATOM 10989 O O . THR D 1 301 ? 150.960 95.108 146.626 1.00 76.26 301 THR D O 1
ATOM 10993 N N . ALA D 1 302 ? 151.088 97.339 146.338 1.00 79.86 302 ALA D N 1
ATOM 10994 C CA . ALA D 1 302 ? 150.855 97.680 147.736 1.00 79.86 302 ALA D CA 1
ATOM 10995 C C . ALA D 1 302 ? 149.427 98.195 147.858 1.00 79.86 302 ALA D C 1
ATOM 10996 O O . ALA D 1 302 ? 149.103 99.271 147.346 1.00 79.86 302 ALA D O 1
ATOM 10998 N N . GLN D 1 303 ? 148.574 97.427 148.533 1.00 86.56 303 GLN D N 1
ATOM 10999 C CA . GLN D 1 303 ? 147.166 97.781 148.695 1.00 86.56 303 GLN D CA 1
ATOM 11000 C C . GLN D 1 303 ? 147.050 98.732 149.879 1.00 86.56 303 GLN D C 1
ATOM 11001 O O . GLN D 1 303 ? 147.023 98.305 151.036 1.00 86.56 303 GLN D O 1
ATOM 11007 N N . LEU D 1 304 ? 146.980 100.029 149.588 1.00 83.44 304 LEU D N 1
ATOM 11008 C CA . LEU D 1 304 ? 146.909 101.044 150.629 1.00 83.44 304 LEU D CA 1
ATOM 11009 C C . LEU D 1 304 ? 145.459 101.245 151.049 1.00 83.44 304 LEU D C 1
ATOM 11010 O O . LEU D 1 304 ? 144.626 101.596 150.203 1.00 83.44 304 LEU D O 1
ATOM 11015 N N . PRO D 1 305 ? 145.111 101.036 152.328 1.00 88.14 305 PRO D N 1
ATOM 11016 C CA . PRO D 1 305 ? 143.738 101.222 152.808 1.00 88.14 305 PRO D CA 1
ATOM 11017 C C . PRO D 1 305 ? 143.365 102.694 152.957 1.00 88.14 305 PRO D C 1
ATOM 11018 O O . PRO D 1 305 ? 142.521 103.014 153.793 1.00 88.14 305 PRO D O 1
ATOM 11022 N N . THR D 1 311 ? 133.401 109.495 159.420 1.00 95.10 311 THR D N 1
ATOM 11023 C CA . THR D 1 311 ? 132.554 110.327 158.573 1.00 95.10 311 THR D CA 1
ATOM 11024 C C . THR D 1 311 ? 133.139 110.454 157.169 1.00 95.10 311 THR D C 1
ATOM 11025 O O . THR D 1 311 ? 134.204 109.910 156.880 1.00 95.10 311 THR D O 1
ATOM 11029 N N . GLU D 1 312 ? 132.427 111.174 156.298 1.00 95.06 312 GLU D N 1
ATOM 11030 C CA . GLU D 1 312 ? 132.890 111.343 154.924 1.00 95.06 312 GLU D CA 1
ATOM 11031 C C . GLU D 1 312 ? 134.119 112.243 154.855 1.00 95.06 312 GLU D C 1
ATOM 11032 O O . GLU D 1 312 ? 135.025 112.002 154.049 1.00 95.06 312 GLU D O 1
ATOM 11034 N N . ALA D 1 313 ? 134.161 113.289 155.685 1.00 93.81 313 ALA D N 1
ATOM 11035 C CA . ALA D 1 313 ? 135.310 114.190 155.692 1.00 93.81 313 ALA D CA 1
ATOM 11036 C C . ALA D 1 313 ? 136.571 113.478 156.166 1.00 93.81 313 ALA D C 1
ATOM 11037 O O . ALA D 1 313 ? 137.655 113.685 155.605 1.00 93.81 313 ALA D O 1
ATOM 11039 N N . GLN D 1 314 ? 136.449 112.637 157.197 1.00 94.62 314 GLN D N 1
ATOM 11040 C CA . GLN D 1 314 ? 137.598 111.873 157.676 1.00 94.62 314 GLN D CA 1
ATOM 11041 C C . GLN D 1 314 ? 138.088 110.892 156.618 1.00 94.62 314 GLN D C 1
ATOM 11042 O O . GLN D 1 314 ? 139.298 110.725 156.430 1.00 94.62 314 GLN D O 1
ATOM 11048 N N . ARG D 1 315 ? 137.159 110.237 155.915 1.00 89.59 315 ARG D N 1
ATOM 11049 C CA . ARG D 1 315 ? 137.543 109.315 154.851 1.00 89.59 315 ARG D CA 1
ATOM 11050 C C . ARG D 1 315 ? 138.240 110.046 153.709 1.00 89.59 315 ARG D C 1
ATOM 11051 O O . ARG D 1 315 ? 139.234 109.553 153.163 1.00 89.59 315 ARG D O 1
ATOM 11053 N N . GLY D 1 316 ? 137.737 111.227 153.340 1.00 86.61 316 GLY D N 1
ATOM 11054 C CA . GLY D 1 316 ? 138.391 112.007 152.300 1.00 86.61 316 GLY D CA 1
ATOM 11055 C C . GLY D 1 316 ? 139.774 112.482 152.704 1.00 86.61 316 GLY D C 1
ATOM 11056 O O . GLY D 1 316 ? 140.708 112.463 151.895 1.00 86.61 316 GLY D O 1
ATOM 11057 N N . GLU D 1 317 ? 139.925 112.914 153.960 1.00 86.81 317 GLU D N 1
ATOM 11058 C CA . GLU D 1 317 ? 141.236 113.327 154.452 1.00 86.81 317 GLU D CA 1
ATOM 11059 C C . GLU D 1 317 ? 142.211 112.156 154.474 1.00 86.81 317 GLU D C 1
ATOM 11060 O O . GLU D 1 317 ? 143.383 112.309 154.108 1.00 86.81 317 GLU D O 1
ATOM 11066 N N . GLU D 1 318 ? 141.742 110.977 154.893 1.00 83.93 318 GLU D N 1
ATOM 11067 C CA . GLU D 1 318 ? 142.594 109.792 154.895 1.00 83.93 318 GLU D CA 1
ATOM 11068 C C . GLU D 1 318 ? 142.992 109.396 153.477 1.00 83.93 318 GLU D C 1
ATOM 11069 O O . GLU D 1 318 ? 144.138 108.999 153.236 1.00 83.93 318 GLU D O 1
ATOM 11075 N N . TYR D 1 319 ? 142.060 109.503 152.526 1.00 76.72 319 TYR D N 1
ATOM 11076 C CA . TYR D 1 319 ? 142.372 109.193 151.134 1.00 76.72 319 TYR D CA 1
ATOM 11077 C C . TYR D 1 319 ? 143.401 110.164 150.565 1.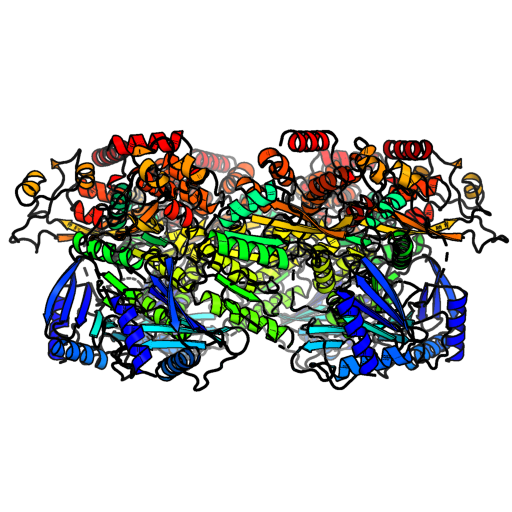00 76.72 319 TYR D C 1
ATOM 11078 O O . TYR D 1 319 ? 144.331 109.752 149.859 1.00 76.72 319 TYR D O 1
ATOM 11087 N N . ARG D 1 320 ? 143.253 111.458 150.866 1.00 74.49 320 ARG D N 1
ATOM 11088 C CA . ARG D 1 320 ? 144.228 112.445 150.410 1.00 74.49 320 ARG D CA 1
ATOM 11089 C C . ARG D 1 320 ? 145.598 112.202 151.034 1.00 74.49 320 ARG D C 1
ATOM 11090 O O . ARG D 1 320 ? 146.628 112.323 150.358 1.00 74.49 320 ARG D O 1
ATOM 11098 N N . LYS D 1 321 ? 145.628 111.857 152.325 1.00 74.81 321 LYS D N 1
ATOM 11099 C CA . LYS D 1 321 ? 146.890 111.549 152.990 1.00 74.81 321 LYS D CA 1
ATOM 11100 C C . LYS D 1 321 ? 147.550 110.317 152.383 1.00 74.81 321 LYS D C 1
ATOM 11101 O O . LYS D 1 321 ? 148.771 110.289 152.191 1.00 74.81 321 LYS D O 1
ATOM 11107 N N . ALA D 1 322 ? 146.755 109.291 152.067 1.00 71.05 322 ALA D N 1
ATOM 11108 C CA . ALA D 1 322 ? 147.294 108.088 151.439 1.00 71.05 322 ALA D CA 1
ATOM 11109 C C . ALA D 1 322 ? 147.849 108.385 150.052 1.00 71.05 322 ALA D C 1
ATOM 11110 O O . ALA D 1 322 ? 148.903 107.859 149.676 1.00 71.05 322 ALA D O 1
ATOM 11112 N N . ILE D 1 323 ? 147.156 109.225 149.279 1.00 68.08 323 ILE D N 1
ATOM 11113 C CA . ILE D 1 323 ? 147.647 109.592 147.954 1.00 68.08 323 ILE D CA 1
ATOM 11114 C C . ILE D 1 323 ? 148.948 110.383 148.062 1.00 68.08 323 ILE D C 1
ATOM 11115 O O . ILE D 1 323 ? 149.896 110.151 147.300 1.00 68.08 323 ILE D O 1
ATOM 11120 N N . THR D 1 324 ? 149.023 111.312 149.020 1.00 68.86 324 THR D N 1
ATOM 11121 C CA . THR D 1 324 ? 150.253 112.075 149.219 1.00 68.86 324 THR D CA 1
ATOM 11122 C C . THR D 1 324 ? 151.406 111.173 149.647 1.00 68.86 324 THR D C 1
ATOM 11123 O O . THR D 1 324 ? 152.541 111.338 149.181 1.00 68.86 324 THR D O 1
ATOM 11127 N N . ALA D 1 325 ? 151.133 110.204 150.525 1.00 67.89 325 ALA D N 1
ATOM 11128 C CA . ALA D 1 325 ? 152.177 109.281 150.960 1.00 67.89 325 ALA D CA 1
ATOM 11129 C C . ALA D 1 325 ? 152.626 108.364 149.830 1.00 67.89 325 ALA D C 1
ATOM 11130 O O . ALA D 1 325 ? 153.807 108.004 149.760 1.00 67.89 325 ALA D O 1
ATOM 11132 N N . ALA D 1 326 ? 151.706 107.971 148.946 1.00 64.21 326 ALA D N 1
ATOM 11133 C CA . ALA D 1 326 ? 152.097 107.204 147.768 1.00 64.21 326 ALA D CA 1
ATOM 11134 C C . ALA D 1 326 ? 152.922 108.046 146.805 1.00 64.21 326 ALA D C 1
ATOM 11135 O O . ALA D 1 326 ? 153.825 107.524 146.142 1.00 64.21 326 ALA D O 1
ATOM 11137 N N . LEU D 1 327 ? 152.627 109.345 146.713 1.00 65.02 327 LEU D N 1
ATOM 11138 C CA . LEU D 1 327 ? 153.409 110.228 145.856 1.00 65.02 327 LEU D CA 1
ATOM 11139 C C . LEU D 1 327 ? 154.781 110.540 146.439 1.00 65.02 327 LEU D C 1
ATOM 11140 O O . LEU D 1 327 ? 155.699 110.868 145.679 1.00 65.02 327 LEU D O 1
ATOM 11145 N N . ARG D 1 328 ? 154.940 110.457 147.763 1.00 69.05 328 ARG D N 1
ATOM 11146 C CA . ARG D 1 328 ? 156.250 110.702 148.363 1.00 69.05 328 ARG D CA 1
ATOM 11147 C C . ARG D 1 328 ? 157.250 109.619 147.974 1.00 69.05 328 ARG D C 1
ATOM 11148 O O . ARG D 1 328 ? 158.434 109.908 147.764 1.00 69.05 328 ARG D O 1
ATOM 11156 N N . SER D 1 329 ? 156.797 108.373 147.872 1.00 66.39 329 SER D N 1
ATOM 11157 C CA . SER D 1 329 ? 157.636 107.290 147.378 1.00 66.39 329 SER D CA 1
ATOM 11158 C C . SER D 1 329 ? 157.706 107.361 145.852 1.00 66.39 329 SER D C 1
ATOM 11159 O O . SER D 1 329 ? 157.249 108.323 145.229 1.00 66.39 329 SER D O 1
ATOM 11162 N N . ASP D 1 330 ? 158.296 106.341 145.230 1.00 64.57 330 ASP D N 1
ATOM 11163 C CA . ASP D 1 330 ? 158.353 106.269 143.774 1.00 64.57 330 ASP D CA 1
ATOM 11164 C C . ASP D 1 330 ? 157.165 105.468 143.253 1.00 64.57 330 ASP D C 1
ATOM 11165 O O . ASP D 1 330 ? 157.158 104.233 143.340 1.00 64.57 330 ASP D O 1
ATOM 11170 N N . PRO D 1 331 ? 156.142 106.129 142.709 1.00 60.43 331 PRO D N 1
ATOM 11171 C CA . PRO D 1 331 ? 154.911 105.413 142.357 1.00 60.43 331 PRO D CA 1
ATOM 11172 C C . PRO D 1 331 ? 154.964 104.680 141.025 1.00 60.43 331 PRO D C 1
ATOM 11173 O O . PRO D 1 331 ? 154.350 103.616 140.895 1.00 60.43 331 PRO D O 1
ATOM 11177 N N . ASP D 1 332 ? 155.678 105.237 140.039 1.00 58.06 332 ASP D N 1
ATOM 11178 C CA . ASP D 1 332 ? 155.683 104.759 138.655 1.00 58.06 332 ASP D CA 1
ATOM 11179 C C . ASP D 1 332 ? 154.266 104.688 138.094 1.00 58.06 332 ASP D C 1
ATOM 11180 O O . ASP D 1 332 ? 153.869 105.540 137.292 1.00 58.06 332 ASP D O 1
ATOM 11185 N N . ILE D 1 333 ? 153.502 103.679 138.503 1.00 54.42 333 ILE D N 1
ATOM 11186 C CA . ILE D 1 333 ? 152.081 103.572 138.188 1.00 54.42 333 ILE D CA 1
ATOM 11187 C C . ILE D 1 333 ? 151.311 103.781 139.485 1.00 54.42 333 ILE D C 1
ATOM 11188 O O . ILE D 1 333 ? 151.526 103.059 140.465 1.00 54.42 333 ILE D O 1
ATOM 11193 N N . ILE D 1 334 ? 150.412 104.762 139.490 1.00 53.07 334 ILE D N 1
ATOM 11194 C CA . ILE D 1 334 ? 149.782 105.200 140.733 1.00 53.07 334 ILE D CA 1
ATOM 11195 C C . ILE D 1 334 ? 148.493 104.436 141.015 1.00 53.07 334 ILE D C 1
ATOM 11196 O O . ILE D 1 334 ? 148.219 104.100 142.170 1.00 53.07 334 ILE D O 1
ATOM 11201 N N . MET D 1 335 ? 147.704 104.161 139.978 1.00 54.75 335 MET D N 1
ATOM 11202 C CA . MET D 1 335 ? 146.471 103.384 140.077 1.00 54.75 335 MET D CA 1
ATOM 11203 C C . MET D 1 335 ? 145.525 103.836 141.195 1.00 54.75 335 MET D C 1
ATOM 11204 O O . MET D 1 335 ? 145.246 103.071 142.124 1.00 54.75 335 MET D O 1
ATOM 11209 N N . PRO D 1 336 ? 145.019 105.065 141.140 1.00 53.00 336 PRO D N 1
ATOM 11210 C CA . PRO D 1 336 ? 144.148 105.550 142.213 1.00 53.00 336 PRO D CA 1
ATOM 11211 C C . PRO D 1 336 ? 142.759 104.934 142.132 1.00 53.00 336 PRO D C 1
ATOM 11212 O O . PRO D 1 336 ? 142.343 104.389 141.109 1.00 53.00 336 PRO D O 1
ATOM 11216 N N . GLY D 1 337 ? 142.041 105.030 143.248 1.00 58.91 337 GLY D N 1
ATOM 11217 C CA . GLY D 1 337 ? 140.685 104.526 143.305 1.00 58.91 337 GLY D CA 1
ATOM 11218 C C . GLY D 1 337 ? 139.651 105.632 143.292 1.00 58.91 337 GLY D C 1
ATOM 11219 O O . GLY D 1 337 ? 139.508 106.365 144.276 1.00 58.91 337 GLY D O 1
ATOM 11220 N N . GLU D 1 338 ? 138.941 105.763 142.164 1.00 60.53 338 GLU D N 1
ATOM 11221 C CA . GLU D 1 338 ? 137.872 106.736 141.936 1.00 60.53 338 GLU D CA 1
ATOM 11222 C C . GLU D 1 338 ? 138.435 108.161 142.057 1.00 60.53 338 GLU D C 1
ATOM 11223 O O . GLU D 1 338 ? 139.648 108.338 142.206 1.00 60.53 338 GLU D O 1
ATOM 11229 N N . ALA D 1 339 ? 137.589 109.189 141.952 1.00 62.33 339 ALA D N 1
ATOM 11230 C CA . ALA D 1 339 ? 138.043 110.572 142.090 1.00 62.33 339 ALA D CA 1
ATOM 11231 C C . ALA D 1 339 ? 136.849 111.401 142.563 1.00 62.33 339 ALA D C 1
ATOM 11232 O O . ALA D 1 339 ? 135.997 111.775 141.753 1.00 62.33 339 ALA D O 1
ATOM 11234 N N . ARG D 1 340 ? 136.800 111.682 143.865 1.00 65.65 340 ARG D N 1
ATOM 11235 C CA . ARG D 1 340 ? 135.679 112.428 144.426 1.00 65.65 340 ARG D CA 1
ATOM 11236 C C . ARG D 1 340 ? 135.953 113.928 144.495 1.00 65.65 340 ARG D C 1
ATOM 11237 O O . ARG D 1 340 ? 135.117 114.732 144.072 1.00 65.65 340 ARG D O 1
ATOM 11245 N N . ASP D 1 341 ? 137.109 114.318 145.019 1.00 60.62 341 ASP D N 1
ATOM 11246 C CA . ASP D 1 341 ? 137.402 115.721 145.263 1.00 60.62 341 ASP D CA 1
ATOM 11247 C C . ASP D 1 341 ? 138.154 116.341 144.090 1.00 60.62 341 ASP D C 1
ATOM 11248 O O . ASP D 1 341 ? 138.730 115.648 143.248 1.00 60.62 341 ASP D O 1
ATOM 11253 N N . ALA D 1 342 ? 138.134 117.675 144.044 1.00 54.89 342 ALA D N 1
ATOM 11254 C CA . ALA D 1 342 ? 138.895 118.403 143.037 1.00 54.89 342 ALA D CA 1
ATOM 11255 C C . ALA D 1 342 ? 140.381 118.448 143.368 1.00 54.89 342 ALA D C 1
ATOM 11256 O O . ALA D 1 342 ? 141.215 118.441 142.455 1.00 54.89 342 ALA D O 1
ATOM 11258 N N . GLU D 1 343 ? 140.725 118.500 144.658 1.00 52.27 343 GLU D N 1
ATOM 11259 C CA . GLU D 1 343 ? 142.129 118.479 145.058 1.00 52.27 343 GLU D CA 1
ATOM 11260 C C . GLU D 1 343 ? 142.782 117.150 144.702 1.00 52.27 343 GLU D C 1
ATOM 11261 O O . GLU D 1 343 ? 143.956 117.113 144.314 1.00 52.27 343 GLU D O 1
ATOM 11263 N N . VAL D 1 344 ? 142.032 116.051 144.823 1.00 52.22 344 VAL D N 1
ATOM 11264 C CA . VAL D 1 344 ? 142.548 114.738 144.443 1.00 52.22 344 VAL D CA 1
ATOM 11265 C C . VAL D 1 344 ? 142.870 114.703 142.954 1.00 52.22 344 VAL D C 1
ATOM 11266 O O . VAL D 1 344 ? 143.935 114.229 142.542 1.00 52.22 344 VAL D O 1
ATOM 11270 N N . ILE D 1 345 ? 141.960 115.224 142.128 1.00 49.35 345 ILE D N 1
ATOM 11271 C CA . ILE D 1 345 ? 142.173 115.226 140.683 1.00 49.35 345 ILE D CA 1
ATOM 11272 C C . ILE D 1 345 ? 143.331 116.147 140.311 1.00 49.35 345 ILE D C 1
ATOM 11273 O O . ILE D 1 345 ? 144.129 115.833 139.419 1.00 49.35 345 ILE D O 1
ATOM 11278 N N . ASN D 1 346 ? 143.458 117.283 141.003 1.00 49.37 346 ASN D N 1
ATOM 11279 C CA . ASN D 1 346 ? 144.592 118.172 140.766 1.00 49.37 346 ASN D CA 1
ATOM 11280 C C . ASN D 1 346 ? 145.913 117.494 141.114 1.00 49.37 346 ASN D C 1
ATOM 11281 O O . ASN D 1 346 ? 146.898 117.623 140.378 1.00 49.37 346 ASN D O 1
ATOM 11286 N N . LEU D 1 347 ? 145.948 116.762 142.231 1.00 47.66 347 LEU D N 1
ATOM 11287 C CA . LEU D 1 347 ? 147.156 116.035 142.610 1.00 47.66 347 LEU D CA 1
ATOM 11288 C C . LEU D 1 347 ? 147.489 114.948 141.596 1.00 47.66 347 LEU D C 1
ATOM 11289 O O . LEU D 1 347 ? 148.659 114.753 141.244 1.00 47.66 347 LEU D O 1
ATOM 11294 N N . LEU D 1 348 ? 146.468 114.237 141.107 1.00 44.30 348 LEU D N 1
ATOM 11295 C CA . LEU D 1 348 ? 146.692 113.212 140.091 1.00 44.30 348 LEU D CA 1
ATOM 11296 C C . LEU D 1 348 ? 147.224 113.818 138.800 1.00 44.30 348 LEU D C 1
ATOM 11297 O O . LEU D 1 348 ? 148.115 113.249 138.161 1.00 44.30 348 LEU D O 1
ATOM 11302 N N . PHE D 1 349 ? 146.698 114.979 138.403 1.00 43.27 349 PHE D N 1
ATOM 11303 C CA . PHE D 1 349 ? 147.179 115.624 137.186 1.00 43.27 349 PHE D CA 1
ATOM 11304 C C . PHE D 1 349 ? 148.612 116.119 137.346 1.00 43.27 349 PHE D C 1
ATOM 11305 O O . PHE D 1 349 ? 149.425 115.976 136.425 1.00 43.27 349 PHE D O 1
ATOM 11313 N N . THR D 1 350 ? 148.947 116.690 138.508 1.00 44.45 350 THR D N 1
ATOM 11314 C CA . THR D 1 350 ? 150.323 117.128 138.728 1.00 44.45 350 THR D CA 1
ATOM 11315 C C . THR D 1 350 ? 151.284 115.948 138.769 1.00 44.45 350 THR D C 1
ATOM 11316 O O . THR D 1 350 ? 152.419 116.060 138.293 1.00 44.45 350 THR D O 1
ATOM 11320 N N . ALA D 1 351 ? 150.843 114.807 139.301 1.00 41.95 351 ALA D N 1
ATOM 11321 C CA . ALA D 1 351 ? 151.680 113.614 139.266 1.00 41.95 351 ALA D CA 1
ATOM 11322 C C . ALA D 1 351 ? 151.800 113.051 137.855 1.00 41.95 351 ALA D C 1
ATOM 11323 O O . ALA D 1 351 ? 152.825 112.452 137.514 1.00 41.95 351 ALA D O 1
ATOM 11325 N N . ALA D 1 352 ? 150.764 113.222 137.029 1.00 41.13 352 ALA D N 1
ATOM 11326 C CA . ALA D 1 352 ? 150.832 112.753 135.649 1.00 41.13 352 ALA D CA 1
ATOM 11327 C C . ALA D 1 352 ? 151.798 113.592 134.822 1.00 41.13 352 ALA D C 1
ATOM 11328 O O . ALA D 1 352 ? 152.545 113.053 133.998 1.00 41.13 352 ALA D O 1
ATOM 11330 N N . MET D 1 353 ? 151.799 114.914 135.021 1.00 41.30 353 MET D N 1
ATOM 11331 C CA . MET D 1 353 ? 152.811 115.737 134.360 1.00 41.30 353 MET D CA 1
ATOM 11332 C C . MET D 1 353 ? 154.176 115.632 135.030 1.00 41.30 353 MET D C 1
ATOM 11333 O O . MET D 1 353 ? 155.174 116.053 134.436 1.00 41.30 353 MET D O 1
ATOM 11338 N N . THR D 1 354 ? 154.246 115.091 136.249 1.00 40.81 354 THR D N 1
ATOM 11339 C CA . THR D 1 354 ? 155.544 114.839 136.866 1.00 40.81 354 THR D CA 1
ATOM 11340 C C . THR D 1 354 ? 156.297 113.723 136.149 1.00 40.81 354 THR D C 1
ATOM 11341 O O . THR D 1 354 ? 157.528 113.773 136.047 1.00 40.81 354 THR D O 1
ATOM 11345 N N . GLY D 1 355 ? 155.583 112.727 135.628 1.00 41.24 355 GLY D N 1
ATOM 11346 C CA . GLY D 1 355 ? 156.224 111.647 134.903 1.00 41.24 355 GLY D CA 1
ATOM 11347 C C . GLY D 1 355 ? 155.744 110.259 135.277 1.00 41.24 355 GLY D C 1
ATOM 11348 O O . GLY D 1 355 ? 156.344 109.261 134.867 1.00 41.24 355 GLY D O 1
ATOM 11349 N N . HIS D 1 356 ? 154.669 110.178 136.054 1.00 43.83 356 HIS D N 1
ATOM 11350 C CA . HIS D 1 356 ? 154.078 108.908 136.445 1.00 43.83 356 HIS D CA 1
ATOM 11351 C C . HIS D 1 356 ? 152.912 108.554 135.526 1.00 43.83 356 HIS D C 1
ATOM 11352 O O . HIS D 1 356 ? 152.527 109.320 134.640 1.00 43.83 356 HIS D O 1
ATOM 11359 N N . GLN D 1 357 ? 152.351 107.368 135.748 1.00 42.88 357 GLN D N 1
ATOM 11360 C CA . GLN D 1 357 ? 151.205 106.878 134.993 1.00 42.88 357 GLN D CA 1
ATOM 11361 C C . GLN D 1 357 ? 150.028 106.690 135.940 1.00 42.88 357 GLN D C 1
ATOM 11362 O O . GLN D 1 357 ? 150.185 106.119 137.024 1.00 42.88 357 GLN D O 1
ATOM 11368 N N . VAL D 1 358 ? 148.856 107.171 135.532 1.00 40.52 358 VAL D N 1
ATOM 11369 C CA . VAL D 1 358 ? 147.663 107.181 136.371 1.00 40.52 358 VAL D CA 1
ATOM 11370 C C . VAL D 1 358 ? 146.553 106.424 135.655 1.00 40.52 358 VAL D C 1
ATOM 11371 O O . VAL D 1 358 ? 146.265 106.696 134.484 1.00 40.52 358 VAL D O 1
ATOM 11375 N N . TRP D 1 359 ? 145.934 105.476 136.358 1.00 41.47 359 TRP D N 1
ATOM 11376 C CA . TRP D 1 359 ? 144.746 104.769 135.881 1.00 41.47 359 TRP D CA 1
ATOM 11377 C C . TRP D 1 359 ? 143.621 105.036 136.877 1.00 41.47 359 TRP D C 1
ATOM 11378 O O . TRP D 1 359 ? 143.496 104.330 137.883 1.00 41.47 359 TRP D O 1
ATOM 11389 N N . THR D 1 360 ? 142.801 106.042 136.597 1.00 41.88 360 THR D N 1
ATOM 11390 C CA . THR D 1 360 ? 141.726 106.453 137.488 1.00 41.88 360 THR D CA 1
ATOM 11391 C C . THR D 1 360 ? 140.370 106.191 136.844 1.00 41.88 360 THR D C 1
ATOM 11392 O O . THR D 1 360 ? 140.262 105.906 135.649 1.00 41.88 360 THR D O 1
ATOM 11396 N N . SER D 1 361 ? 139.325 106.288 137.664 1.00 41.07 361 SER D N 1
ATOM 11397 C CA . SER D 1 361 ? 137.955 106.088 137.218 1.00 41.07 361 SER D CA 1
ATOM 11398 C C . SER D 1 361 ? 137.113 107.301 137.587 1.00 41.07 361 SER D C 1
ATOM 11399 O O . SER D 1 361 ? 137.324 107.931 138.626 1.00 41.07 361 SER D O 1
ATOM 11402 N N . LEU D 1 362 ? 136.152 107.621 136.722 1.00 39.84 362 LEU D N 1
ATOM 11403 C CA . LEU D 1 362 ? 135.318 108.803 136.879 1.00 39.84 362 LEU D CA 1
ATOM 11404 C C . LEU D 1 362 ? 133.883 108.450 136.512 1.00 39.84 362 LEU D C 1
ATOM 11405 O O . LEU D 1 362 ? 133.601 107.371 135.987 1.00 39.84 362 LEU D O 1
ATOM 11410 N N . HIS D 1 363 ? 132.966 109.368 136.811 1.00 43.51 363 HIS D N 1
ATOM 11411 C CA . HIS D 1 363 ? 131.552 109.230 136.469 1.00 43.51 363 HIS D CA 1
ATOM 11412 C C . HIS D 1 363 ? 131.241 110.209 135.340 1.00 43.51 363 HIS D C 1
ATOM 11413 O O . HIS D 1 363 ? 131.144 111.418 135.567 1.00 43.51 363 HIS D O 1
ATOM 11420 N N . ALA D 1 364 ? 131.080 109.685 134.128 1.00 40.48 364 ALA D N 1
ATOM 11421 C CA . ALA D 1 364 ? 130.772 110.507 132.964 1.00 40.48 364 ALA D CA 1
ATOM 11422 C C . ALA D 1 364 ? 130.105 109.626 131.915 1.00 40.48 364 ALA D C 1
ATOM 11423 O O . ALA D 1 364 ? 129.912 108.424 132.118 1.00 40.48 364 ALA D O 1
ATOM 11425 N N . ASN D 1 365 ? 129.744 110.237 130.787 1.00 43.72 365 ASN D N 1
ATOM 11426 C CA . ASN D 1 365 ? 129.088 109.542 129.689 1.00 43.72 365 ASN D CA 1
ATOM 11427 C C . ASN D 1 365 ? 129.792 109.853 128.376 1.00 43.72 365 ASN D C 1
ATOM 11428 O O . ASN D 1 365 ? 130.408 110.910 128.217 1.00 43.72 365 ASN D O 1
ATOM 11433 N N . ASN D 1 366 ? 129.712 108.902 127.444 1.00 45.46 366 ASN D N 1
ATOM 11434 C CA . ASN D 1 366 ? 130.069 109.059 126.035 1.00 45.46 366 ASN D CA 1
ATOM 11435 C C . ASN D 1 366 ? 131.549 109.353 125.801 1.00 45.46 366 ASN D C 1
ATOM 11436 O O . ASN D 1 366 ? 131.924 109.724 124.680 1.00 45.46 366 ASN D O 1
ATOM 11441 N N . ALA D 1 367 ? 132.391 109.240 126.835 1.00 42.35 367 ALA D N 1
ATOM 11442 C CA . ALA D 1 367 ? 133.845 109.404 126.764 1.00 42.35 367 ALA D CA 1
ATOM 11443 C C . ALA D 1 367 ? 134.281 110.805 126.339 1.00 42.35 367 ALA D C 1
ATOM 11444 O O . ALA D 1 367 ? 135.477 111.055 126.161 1.00 42.35 367 ALA D O 1
ATOM 11446 N N . LEU D 1 368 ? 133.328 111.724 126.173 1.00 43.37 368 LEU D N 1
ATOM 11447 C CA . LEU D 1 368 ? 133.624 113.119 125.893 1.00 43.37 368 LEU D CA 1
ATOM 11448 C C . LEU D 1 368 ? 133.119 114.066 126.968 1.00 43.37 368 LEU D C 1
ATOM 11449 O O . LEU D 1 368 ? 133.608 115.197 127.046 1.00 43.37 368 LEU D O 1
ATOM 11454 N N . ALA D 1 369 ? 132.159 113.641 127.791 1.00 42.37 369 ALA D N 1
ATOM 11455 C CA . ALA D 1 369 ? 131.749 114.399 128.966 1.00 42.37 369 ALA D CA 1
ATOM 11456 C C . ALA D 1 369 ? 132.747 114.290 130.107 1.00 42.37 369 ALA D C 1
ATOM 11457 O O . ALA D 1 369 ? 132.532 114.916 131.151 1.00 42.37 369 ALA D O 1
ATOM 11459 N N . ILE D 1 370 ? 133.807 113.493 129.944 1.00 41.66 370 ILE D N 1
ATOM 11460 C CA . ILE D 1 370 ? 134.893 113.467 130.920 1.00 41.66 370 ILE D CA 1
ATOM 11461 C C . ILE D 1 370 ? 135.522 114.848 131.042 1.00 41.66 370 ILE D C 1
ATOM 11462 O O . ILE D 1 370 ? 135.810 115.325 132.147 1.00 41.66 370 ILE D O 1
ATOM 11467 N N . PHE D 1 371 ? 135.733 115.519 129.907 1.00 40.86 371 PHE D N 1
ATOM 11468 C CA . PHE D 1 371 ? 136.274 116.873 129.931 1.00 40.86 371 PHE D CA 1
ATOM 11469 C C . PHE D 1 371 ? 135.310 117.852 130.589 1.00 40.86 371 PHE D C 1
ATOM 11470 O O . PHE D 1 371 ? 135.748 118.791 131.261 1.00 40.86 371 PHE D O 1
ATOM 11478 N N . ASP D 1 372 ? 134.002 117.655 130.406 1.00 44.50 372 ASP D N 1
ATOM 11479 C CA . ASP D 1 372 ? 133.027 118.495 131.094 1.00 44.50 372 ASP D CA 1
ATOM 11480 C C . ASP D 1 372 ? 133.035 118.252 132.598 1.00 44.50 372 ASP D C 1
ATOM 11481 O O . ASP D 1 372 ? 132.861 119.195 133.378 1.00 44.50 372 ASP D O 1
ATOM 11486 N N . ARG D 1 373 ? 133.232 117.003 133.023 1.00 43.20 373 ARG D N 1
ATOM 11487 C CA . ARG D 1 373 ? 133.323 116.692 134.444 1.00 43.20 373 ARG D CA 1
ATOM 11488 C C . ARG D 1 373 ? 134.639 117.150 135.057 1.00 43.20 373 ARG D C 1
ATOM 11489 O O . ARG D 1 373 ? 134.707 117.342 136.275 1.00 43.20 373 ARG D O 1
ATOM 11497 N N . LEU D 1 374 ? 135.678 117.323 134.243 1.00 42.87 374 LEU D N 1
ATOM 11498 C CA . LEU D 1 374 ? 136.965 117.797 134.738 1.00 42.87 374 LEU D CA 1
ATOM 11499 C C . LEU D 1 374 ? 137.045 119.319 134.785 1.00 42.87 374 LEU D C 1
ATOM 11500 O O . LEU D 1 374 ? 137.577 119.878 135.749 1.00 42.87 374 LEU D O 1
ATOM 11505 N N . LYS D 1 375 ? 136.519 120.004 133.765 1.00 47.25 375 LYS D N 1
ATOM 11506 C CA . LYS D 1 375 ? 136.518 121.463 133.758 1.00 47.25 375 LYS D CA 1
ATOM 11507 C C . LYS D 1 375 ? 135.625 122.048 134.843 1.00 47.25 375 LYS D C 1
ATOM 11508 O O . LYS D 1 375 ? 135.817 123.206 135.228 1.00 47.25 375 LYS D O 1
ATOM 11514 N N . ASP D 1 376 ? 134.653 121.278 135.336 1.00 51.38 376 ASP D N 1
ATOM 11515 C CA . ASP D 1 376 ? 133.792 121.758 136.410 1.00 51.38 376 ASP D CA 1
ATOM 11516 C C . ASP D 1 376 ? 134.552 121.895 137.723 1.00 51.38 376 ASP D C 1
ATOM 11517 O O . ASP D 1 376 ? 134.176 122.708 138.575 1.00 51.38 376 ASP D O 1
ATOM 11522 N N . GLN D 1 377 ? 135.626 121.124 137.902 1.00 51.82 377 GLN D N 1
ATOM 11523 C CA . GLN D 1 377 ? 136.336 121.074 139.171 1.00 51.82 377 GLN D CA 1
ATOM 11524 C C . GLN D 1 377 ? 137.673 121.805 139.168 1.00 51.82 377 GLN D C 1
ATOM 11525 O O . GLN D 1 377 ? 138.293 121.919 140.230 1.00 51.82 377 GLN D O 1
ATOM 11531 N N . GLY D 1 378 ? 138.137 122.297 138.021 1.00 50.01 378 GLY D N 1
ATOM 11532 C CA . GLY D 1 378 ? 139.309 123.153 138.005 1.00 50.01 378 GLY D CA 1
ATOM 11533 C C . GLY D 1 378 ? 140.566 122.547 137.413 1.00 50.01 378 GLY D C 1
ATOM 11534 O O . GLY D 1 378 ? 141.673 122.834 137.878 1.00 50.01 378 GLY D O 1
ATOM 11535 N N . VAL D 1 379 ? 140.413 121.707 136.388 1.00 46.15 379 VAL D N 1
ATOM 11536 C CA . VAL D 1 379 ? 141.577 121.110 135.741 1.00 46.15 379 VAL D CA 1
ATOM 11537 C C . VAL D 1 379 ? 142.263 122.124 134.825 1.00 46.15 379 VAL D C 1
ATOM 11538 O O . VAL D 1 379 ? 143.473 122.027 134.577 1.00 46.15 379 VAL D O 1
ATOM 11542 N N . ASP D 1 380 ? 141.507 123.115 134.331 1.00 48.40 380 ASP D N 1
ATOM 11543 C CA . ASP D 1 380 ? 141.946 124.199 133.446 1.00 48.40 380 ASP D CA 1
ATOM 11544 C C . ASP D 1 380 ? 142.251 123.691 132.040 1.00 48.40 380 ASP D C 1
ATOM 11545 O O . ASP D 1 380 ? 142.579 122.517 131.846 1.00 48.40 380 ASP D O 1
ATOM 11550 N N . GLU D 1 381 ? 142.141 124.581 131.051 1.00 47.75 381 GLU D N 1
ATOM 11551 C CA . GLU D 1 381 ? 142.162 124.166 129.653 1.00 47.75 381 GLU D CA 1
ATOM 11552 C C . GLU D 1 381 ? 143.551 123.777 129.164 1.00 47.75 381 GLU D C 1
ATOM 11553 O O . GLU D 1 381 ? 143.666 122.936 128.266 1.00 47.75 381 GLU D O 1
ATOM 11555 N N . PHE D 1 382 ? 144.611 124.369 129.720 1.00 46.49 382 PHE D N 1
ATOM 11556 C CA . PHE D 1 382 ? 145.948 124.095 129.204 1.00 46.49 382 PHE D CA 1
ATOM 11557 C C . PHE D 1 382 ? 146.444 122.703 129.576 1.00 46.49 382 PHE D C 1
ATOM 11558 O O . PHE D 1 382 ? 147.331 122.175 128.897 1.00 46.49 382 PHE D O 1
ATOM 11566 N N . LYS D 1 383 ? 145.896 122.097 130.631 1.00 44.61 383 LYS D N 1
ATOM 11567 C CA . LYS D 1 383 ? 146.280 120.734 130.982 1.00 44.61 383 LYS D CA 1
ATOM 11568 C C . LYS D 1 383 ? 145.625 119.700 130.075 1.00 44.61 383 LYS D C 1
ATOM 11569 O O . LYS D 1 383 ? 146.231 118.662 129.788 1.00 44.61 383 LYS D O 1
ATOM 11575 N N . LEU D 1 384 ? 144.399 119.960 129.618 1.00 44.70 384 LEU D N 1
ATOM 11576 C CA . LEU D 1 384 ? 143.659 118.997 128.813 1.00 44.70 384 LEU D CA 1
ATOM 11577 C C . LEU D 1 384 ? 144.009 119.052 127.332 1.00 44.70 384 LEU D C 1
ATOM 11578 O O . LEU D 1 384 ? 143.586 118.166 126.582 1.00 44.70 384 LEU D O 1
ATOM 11583 N N . THR D 1 385 ? 144.757 120.064 126.890 1.00 47.15 385 THR D N 1
ATOM 11584 C CA . THR D 1 385 ? 145.071 120.199 125.472 1.00 47.15 385 THR D CA 1
ATOM 11585 C C . THR D 1 385 ? 146.159 119.226 125.028 1.00 47.15 385 THR D C 1
ATOM 11586 O O . THR D 1 385 ? 146.143 118.768 123.879 1.00 47.15 385 THR D O 1
ATOM 11590 N N . ASP D 1 386 ? 147.087 118.887 125.915 1.00 49.00 386 ASP D N 1
ATOM 11591 C CA . ASP D 1 386 ? 148.228 118.045 125.554 1.00 49.00 386 ASP D CA 1
ATOM 11592 C C . ASP D 1 386 ? 147.782 116.615 125.276 1.00 49.00 386 ASP D C 1
ATOM 11593 O O . ASP D 1 386 ? 147.197 115.976 126.160 1.00 49.00 386 ASP D O 1
ATOM 11598 N N . PRO D 1 387 ? 148.031 116.072 124.078 1.00 47.05 387 PRO D N 1
ATOM 11599 C CA . PRO D 1 387 ? 147.688 114.664 123.828 1.00 47.05 387 PRO D CA 1
ATOM 11600 C C . PRO D 1 387 ? 148.626 113.677 124.494 1.00 47.05 387 PRO D C 1
ATOM 11601 O O . PRO D 1 387 ? 148.246 112.511 124.664 1.00 47.05 387 PRO D O 1
ATOM 11605 N N . GLU D 1 388 ? 149.836 114.098 124.870 1.00 48.09 388 GLU D N 1
ATOM 11606 C CA . GLU D 1 388 ? 150.755 113.193 125.551 1.00 48.09 388 GLU D CA 1
ATOM 11607 C C . GLU D 1 388 ? 150.329 112.940 126.991 1.00 48.09 388 GLU D C 1
ATOM 11608 O O . GLU D 1 388 ? 150.672 111.899 127.562 1.00 48.09 388 GLU D O 1
ATOM 11614 N N . LEU D 1 389 ? 149.593 113.874 127.592 1.00 43.25 389 LEU D N 1
ATOM 11615 C CA . LEU D 1 389 ? 149.141 113.698 128.968 1.00 43.25 389 LEU D CA 1
ATOM 11616 C C . LEU D 1 389 ? 147.925 112.780 129.034 1.00 43.25 389 LEU D C 1
ATOM 11617 O O . LEU D 1 389 ? 147.984 111.695 129.620 1.00 43.25 389 LEU D O 1
ATOM 11622 N N . ILE D 1 390 ? 146.817 113.193 128.420 1.00 41.88 390 ILE D N 1
ATOM 11623 C CA . ILE D 1 390 ? 145.592 112.395 128.393 1.00 41.88 390 ILE D CA 1
ATOM 11624 C C . ILE D 1 390 ? 145.822 111.267 127.391 1.00 41.88 390 ILE D C 1
ATOM 11625 O O . ILE D 1 390 ? 145.695 111.466 126.182 1.00 41.88 390 ILE D O 1
ATOM 11630 N N . THR D 1 391 ? 146.160 110.074 127.886 1.00 42.76 391 THR D N 1
ATOM 11631 C CA . THR D 1 391 ? 146.570 109.009 126.978 1.00 42.76 391 THR D CA 1
ATOM 11632 C C . THR D 1 391 ? 145.366 108.279 126.386 1.00 42.76 391 THR D C 1
ATOM 11633 O O . THR D 1 391 ? 145.347 107.984 125.185 1.00 42.76 391 THR D O 1
ATOM 11637 N N . GLY D 1 392 ? 144.344 108.006 127.194 1.00 39.30 392 GLY D N 1
ATOM 11638 C CA . GLY D 1 392 ? 143.167 107.325 126.689 1.00 39.30 392 GLY D CA 1
ATOM 11639 C C . GLY D 1 392 ? 141.949 107.584 127.543 1.00 39.30 392 GLY D C 1
ATOM 11640 O O . GLY D 1 392 ? 142.052 107.894 128.734 1.00 39.30 392 GLY D O 1
ATOM 11641 N N . LEU D 1 393 ? 140.781 107.450 126.913 1.00 38.18 393 LEU D N 1
ATOM 11642 C CA . LEU D 1 393 ? 139.498 107.663 127.572 1.00 38.18 393 LEU D CA 1
ATOM 11643 C C . LEU D 1 393 ? 138.570 106.502 127.248 1.00 38.18 393 LEU D C 1
ATOM 11644 O O . LEU D 1 393 ? 138.348 106.194 126.075 1.00 38.18 393 LEU D O 1
ATOM 11649 N N . VAL D 1 394 ? 138.018 105.868 128.281 1.00 39.25 394 VAL D N 1
ATOM 11650 C CA . VAL D 1 394 ? 137.152 104.705 128.124 1.00 39.25 394 VAL D CA 1
ATOM 11651 C C . VAL D 1 394 ? 135.811 105.001 128.780 1.00 39.25 394 VAL D C 1
ATOM 11652 O O . VAL D 1 394 ? 135.764 105.445 129.933 1.00 39.25 394 VAL D O 1
ATOM 11656 N N . ALA D 1 395 ? 134.724 104.756 128.048 1.00 39.82 395 ALA D N 1
ATOM 11657 C CA . ALA D 1 395 ? 133.373 104.862 128.591 1.00 39.82 395 ALA D CA 1
ATOM 11658 C C . ALA D 1 395 ? 132.646 103.553 128.334 1.00 39.82 395 ALA D C 1
ATOM 11659 O O . ALA D 1 395 ? 132.514 103.136 127.181 1.00 39.82 395 ALA D O 1
ATOM 11661 N N . GLN D 1 396 ? 132.156 102.917 129.396 1.00 42.05 396 GLN D N 1
ATOM 11662 C CA . GLN D 1 396 ? 131.589 101.581 129.293 1.00 42.05 396 GLN D CA 1
ATOM 11663 C C . GLN D 1 396 ? 130.279 101.479 130.060 1.00 42.05 396 GLN D C 1
ATOM 11664 O O . GLN D 1 396 ? 130.039 102.214 131.022 1.00 42.05 396 GLN D O 1
ATOM 11670 N N . ARG D 1 397 ? 129.431 100.554 129.612 1.00 42.22 397 ARG D N 1
ATOM 11671 C CA . ARG D 1 397 ? 128.179 100.230 130.280 1.00 42.22 397 ARG D CA 1
ATOM 11672 C C . ARG D 1 397 ? 127.985 98.721 130.263 1.00 42.22 397 ARG D C 1
ATOM 11673 O O . ARG D 1 397 ? 128.547 98.012 129.425 1.00 42.22 397 ARG D O 1
ATOM 11681 N N . LEU D 1 398 ? 127.178 98.234 131.202 1.00 46.12 398 LEU D N 1
ATOM 11682 C CA . LEU D 1 398 ? 126.912 96.810 131.360 1.00 46.12 398 LEU D CA 1
ATOM 11683 C C . LEU D 1 398 ? 125.464 96.513 130.995 1.00 46.12 398 LEU D C 1
ATOM 11684 O O . LEU D 1 398 ? 124.547 97.167 131.502 1.00 46.12 398 LEU D O 1
ATOM 11689 N N . VAL D 1 399 ? 125.262 95.528 130.118 1.00 49.78 399 VAL D N 1
ATOM 11690 C CA . VAL D 1 399 ? 123.928 95.100 129.718 1.00 49.78 399 VAL D CA 1
ATOM 11691 C C . VAL D 1 399 ? 123.818 93.591 129.886 1.00 49.78 399 VAL D C 1
ATOM 11692 O O . VAL D 1 399 ? 124.815 92.869 129.917 1.00 49.78 399 VAL D O 1
ATOM 11696 N N . ARG D 1 400 ? 122.581 93.117 129.994 1.00 57.38 400 ARG D N 1
ATOM 11697 C CA . ARG D 1 400 ? 122.333 91.695 130.183 1.00 57.38 400 ARG D CA 1
ATOM 11698 C C . ARG D 1 400 ? 122.529 90.937 128.876 1.00 57.38 400 ARG D C 1
ATOM 11699 O O . ARG D 1 400 ? 122.151 91.413 127.802 1.00 57.38 400 ARG D O 1
ATOM 11707 N N . LYS D 1 401 ? 123.123 89.750 128.973 1.00 56.50 401 LYS D N 1
ATOM 11708 C CA . LYS D 1 401 ? 123.405 88.911 127.815 1.00 56.50 401 LYS D CA 1
ATOM 11709 C C . LYS D 1 401 ? 122.410 87.761 127.754 1.00 56.50 401 LYS D C 1
ATOM 11710 O O . LYS D 1 401 ? 122.138 87.114 128.770 1.00 56.50 401 LYS D O 1
ATOM 11716 N N . LEU D 1 402 ? 121.872 87.512 126.563 1.00 58.11 402 LEU D N 1
ATOM 11717 C CA . LEU D 1 402 ? 120.948 86.405 126.371 1.00 58.11 402 LEU D CA 1
ATOM 11718 C C . LEU D 1 402 ? 121.679 85.071 126.460 1.00 58.11 402 LEU D C 1
ATOM 11719 O O . LEU D 1 402 ? 122.845 84.947 126.074 1.00 58.11 402 LEU D O 1
ATOM 11724 N N . CYS D 1 403 ? 120.981 84.066 126.981 1.00 67.81 403 CYS D N 1
ATOM 11725 C CA . CYS D 1 403 ? 121.539 82.722 127.038 1.00 67.81 403 CYS D CA 1
ATOM 11726 C C . CYS D 1 403 ? 121.604 82.121 125.640 1.00 67.81 403 CYS D C 1
ATOM 11727 O O . CYS D 1 403 ? 120.658 82.228 124.855 1.00 67.81 403 CYS D O 1
ATOM 11730 N N . ALA D 1 404 ? 122.736 81.487 125.329 1.00 69.57 404 ALA D N 1
ATOM 11731 C CA . ALA D 1 404 ? 122.922 80.927 123.995 1.00 69.57 404 ALA D CA 1
ATOM 11732 C C . ALA D 1 404 ? 122.109 79.655 123.793 1.00 69.57 404 ALA D C 1
ATOM 11733 O O . ALA D 1 404 ? 121.740 79.332 122.658 1.00 69.57 404 ALA D O 1
ATOM 11735 N N . GLN D 1 405 ? 121.825 78.922 124.872 1.00 73.81 405 GLN D N 1
ATOM 11736 C CA . GLN D 1 405 ? 121.098 77.663 124.738 1.00 73.81 405 GLN D CA 1
ATOM 11737 C C . GLN D 1 405 ? 119.629 77.896 124.404 1.00 73.81 405 GLN D C 1
ATOM 11738 O O . GLN D 1 405 ? 119.052 77.167 123.589 1.00 73.81 405 GLN D O 1
ATOM 11744 N N . CYS D 1 406 ? 119.007 78.901 125.016 1.00 74.11 406 CYS D N 1
ATOM 11745 C CA . CYS D 1 406 ? 117.590 79.196 124.810 1.00 74.11 406 CYS D CA 1
ATOM 11746 C C . CYS D 1 406 ? 117.467 80.578 124.172 1.00 74.11 406 CYS D C 1
ATOM 11747 O O . CYS D 1 406 ? 117.393 81.597 124.862 1.00 74.11 406 CYS D O 1
ATOM 11750 N N . SER D 1 407 ? 117.445 80.608 122.843 1.00 71.76 407 SER D N 1
ATOM 11751 C CA . SER D 1 407 ? 117.242 81.835 122.090 1.00 71.76 407 SER D CA 1
ATOM 11752 C C . SER D 1 407 ? 116.215 81.585 120.996 1.00 71.76 407 SER D C 1
ATOM 11753 O O . SER D 1 407 ? 116.138 80.489 120.435 1.00 71.76 407 SER D O 1
ATOM 11756 N N . ILE D 1 408 ? 115.426 82.613 120.698 1.00 68.78 408 ILE D N 1
ATOM 11757 C CA . ILE D 1 408 ? 114.359 82.514 119.714 1.00 68.78 408 ILE D CA 1
ATOM 11758 C C . ILE D 1 408 ? 114.539 83.608 118.672 1.00 68.78 408 ILE D C 1
ATOM 11759 O O . ILE D 1 408 ? 115.137 84.655 118.937 1.00 68.78 408 ILE D O 1
ATOM 11764 N N . THR D 1 409 ? 114.011 83.354 117.478 1.00 67.26 409 THR D N 1
ATOM 11765 C CA . THR D 1 409 ? 114.112 84.292 116.373 1.00 67.26 409 THR D CA 1
ATOM 11766 C C . THR D 1 409 ? 113.008 85.345 116.509 1.00 67.26 409 THR D C 1
ATOM 11767 O O . THR D 1 409 ? 112.202 85.318 117.443 1.00 67.26 409 THR D O 1
ATOM 11771 N N . LEU D 1 410 ? 112.978 86.302 115.576 1.00 67.12 410 LEU D N 1
ATOM 11772 C CA . LEU D 1 410 ? 111.932 87.320 115.583 1.00 67.12 410 LEU D CA 1
ATOM 11773 C C . LEU D 1 410 ? 110.558 86.706 115.338 1.00 67.12 410 LEU D C 1
ATOM 11774 O O . LEU D 1 410 ? 109.570 87.117 115.959 1.00 67.12 410 LEU D O 1
ATOM 11779 N N . THR D 1 411 ? 110.477 85.726 114.433 1.00 68.62 411 THR D N 1
ATOM 11780 C CA . THR D 1 411 ? 109.204 85.062 114.166 1.00 68.62 411 THR D CA 1
ATOM 11781 C C . THR D 1 411 ? 108.711 84.296 115.388 1.00 68.62 411 THR D C 1
ATOM 11782 O O . THR D 1 411 ? 107.518 84.330 115.712 1.00 68.62 411 THR D O 1
ATOM 11786 N N . GLU D 1 412 ? 109.618 83.607 116.085 1.00 69.86 412 GLU D N 1
ATOM 11787 C CA . GLU D 1 412 ? 109.229 82.895 117.297 1.00 69.86 412 GLU D CA 1
ATOM 11788 C C . GLU D 1 412 ? 108.854 83.857 118.417 1.00 69.86 412 GLU D C 1
ATOM 11789 O O . GLU D 1 412 ? 108.028 83.517 119.272 1.00 69.86 412 GLU D O 1
ATOM 11795 N N . TYR D 1 413 ? 109.447 85.053 118.432 1.00 69.41 413 TYR D N 1
ATOM 11796 C CA . TYR D 1 413 ? 109.080 86.042 119.440 1.00 69.41 413 TYR D CA 1
ATOM 11797 C C . TYR D 1 413 ? 107.700 86.625 119.166 1.00 69.41 413 TYR D C 1
ATOM 11798 O O . TYR D 1 413 ? 106.884 86.758 120.085 1.00 69.41 413 TYR D O 1
ATOM 11807 N N . ILE D 1 414 ? 107.416 86.974 117.907 1.00 69.96 414 ILE D N 1
ATOM 11808 C CA . ILE D 1 414 ? 106.106 87.527 117.565 1.00 69.96 414 ILE D CA 1
ATOM 11809 C C . ILE D 1 414 ? 105.022 86.466 117.490 1.00 69.96 414 ILE D C 1
ATOM 11810 O O . ILE D 1 414 ? 103.838 86.814 117.404 1.00 69.96 414 ILE D O 1
ATOM 11815 N N . ALA D 1 415 ? 105.391 85.183 117.510 1.00 71.35 415 ALA D N 1
ATOM 11816 C CA . ALA D 1 415 ? 104.387 84.125 117.518 1.00 71.35 415 ALA D CA 1
ATOM 11817 C C . ALA D 1 415 ? 103.599 84.113 118.823 1.00 71.35 415 ALA D C 1
ATOM 11818 O O . ALA D 1 415 ? 102.390 83.853 118.821 1.00 71.35 415 ALA D O 1
ATOM 11820 N N . SER D 1 416 ? 104.261 84.392 119.945 1.00 73.01 416 SER D N 1
ATOM 11821 C CA . SER D 1 416 ? 103.623 84.372 121.259 1.00 73.01 416 SER D CA 1
ATOM 11822 C C . SER D 1 416 ? 103.965 85.658 121.999 1.00 73.01 416 SER D C 1
ATOM 11823 O O . SER D 1 416 ? 105.077 85.800 122.519 1.00 73.01 416 SER D O 1
ATOM 11826 N N . GLY D 1 417 ? 103.010 86.581 122.053 1.00 74.92 417 GLY D N 1
ATOM 11827 C CA . GLY D 1 417 ? 103.164 87.815 122.808 1.00 74.92 417 GLY D CA 1
ATOM 11828 C C . GLY D 1 417 ? 104.264 88.733 122.321 1.00 74.92 417 GLY D C 1
ATOM 11829 O O . GLY D 1 417 ? 104.977 89.327 123.140 1.00 74.92 417 GLY D O 1
ATOM 11830 N N . GLY D 1 418 ? 104.421 88.867 121.006 1.00 74.61 418 GLY D N 1
ATOM 11831 C CA . GLY D 1 418 ? 105.474 89.703 120.463 1.00 74.61 418 GLY D CA 1
ATOM 11832 C C . GLY D 1 418 ? 105.112 91.173 120.534 1.00 74.61 418 GLY D C 1
ATOM 11833 O O . GLY D 1 418 ? 104.095 91.597 119.959 1.00 74.61 418 GLY D O 1
ATOM 11834 N N . GLY D 1 419 ? 105.925 91.964 121.229 1.00 72.88 419 GLY D N 1
ATOM 11835 C CA . GLY D 1 419 ? 105.753 93.402 121.232 1.00 72.88 419 GLY D CA 1
ATOM 11836 C C . GLY D 1 419 ? 106.992 94.115 120.732 1.00 72.88 419 GLY D C 1
ATOM 11837 O O . GLY D 1 419 ? 108.039 94.081 121.384 1.00 72.88 419 GLY D O 1
ATOM 11838 N N . ILE D 1 420 ? 106.887 94.767 119.577 1.00 70.46 420 ILE D N 1
ATOM 11839 C CA . ILE D 1 420 ? 108.014 95.444 118.947 1.00 70.46 420 ILE D CA 1
ATOM 11840 C C . ILE D 1 420 ? 107.574 96.847 118.545 1.00 70.46 420 ILE D C 1
ATOM 11841 O O . ILE D 1 420 ? 106.469 97.033 118.023 1.00 70.46 420 ILE D O 1
ATOM 11846 N N . SER D 1 421 ? 108.423 97.834 118.819 1.00 68.01 421 SER D N 1
ATOM 11847 C CA . SER D 1 421 ? 108.132 99.217 118.480 1.00 68.01 421 SER D CA 1
ATOM 11848 C C . SER D 1 421 ? 108.606 99.523 117.061 1.00 68.01 421 SER D C 1
ATOM 11849 O O . SER D 1 421 ? 109.166 98.672 116.365 1.00 68.01 421 SER D O 1
ATOM 11852 N N . ASP D 1 422 ? 108.373 100.761 116.621 1.00 69.79 422 ASP D N 1
ATOM 11853 C CA . ASP D 1 422 ? 108.796 101.164 115.284 1.00 69.79 422 ASP D CA 1
ATOM 11854 C C . ASP D 1 422 ? 110.304 101.375 115.214 1.00 69.79 422 ASP D C 1
ATOM 11855 O O . ASP D 1 422 ? 110.940 101.000 114.222 1.00 69.79 422 ASP D O 1
ATOM 11860 N N . THR D 1 423 ? 110.890 101.974 116.255 1.00 66.74 423 THR D N 1
ATOM 11861 C CA . THR D 1 423 ? 112.338 102.158 116.288 1.00 66.74 423 THR D CA 1
ATOM 11862 C C . THR D 1 423 ? 113.062 100.820 116.388 1.00 66.74 423 THR D C 1
ATOM 11863 O O . THR D 1 423 ? 114.102 100.622 115.748 1.00 66.74 423 THR D O 1
ATOM 11867 N N . ASP D 1 424 ? 112.528 99.894 117.189 1.00 63.16 424 ASP D N 1
ATOM 11868 C CA . ASP D 1 424 ? 113.110 98.559 117.271 1.00 63.16 424 ASP D CA 1
ATOM 11869 C C . ASP D 1 424 ? 113.029 97.842 115.930 1.00 63.16 424 ASP D C 1
ATOM 11870 O O . ASP D 1 424 ? 113.977 97.160 115.525 1.00 63.16 424 ASP D O 1
ATOM 11875 N N . ARG D 1 425 ? 111.904 97.986 115.225 1.00 67.45 425 ARG D N 1
ATOM 11876 C CA . ARG D 1 425 ? 111.786 97.406 113.891 1.00 67.45 425 ARG D CA 1
ATOM 11877 C C . ARG D 1 425 ? 112.785 98.032 112.926 1.00 67.45 425 ARG D C 1
ATOM 11878 O O . ARG D 1 425 ? 113.333 97.344 112.058 1.00 67.45 425 ARG D O 1
ATOM 11886 N N . LYS D 1 426 ? 113.023 99.340 113.055 1.00 62.87 426 LYS D N 1
ATOM 11887 C CA . LYS D 1 426 ? 114.020 100.003 112.219 1.00 62.87 426 LYS D CA 1
ATOM 11888 C C . LYS D 1 426 ? 115.427 99.488 112.496 1.00 62.87 426 LYS D C 1
ATOM 11889 O O . LYS D 1 426 ? 116.223 99.328 111.564 1.00 62.87 426 LYS D O 1
ATOM 11895 N N . ILE D 1 427 ? 115.753 99.233 113.766 1.00 58.23 427 ILE D N 1
ATOM 11896 C CA . ILE D 1 427 ? 117.077 98.711 114.101 1.00 58.23 427 ILE D CA 1
ATOM 11897 C C . ILE D 1 427 ? 117.234 97.275 113.608 1.00 58.23 427 ILE D C 1
ATOM 11898 O O . ILE D 1 427 ? 118.275 96.906 113.051 1.00 58.23 427 ILE D O 1
ATOM 11903 N N . ILE D 1 428 ? 116.203 96.447 113.795 1.00 60.46 428 ILE D N 1
ATOM 11904 C CA . ILE D 1 428 ? 116.265 95.048 113.371 1.00 60.46 428 ILE D CA 1
ATOM 11905 C C . ILE D 1 428 ? 116.272 94.925 111.848 1.00 60.46 428 ILE D C 1
ATOM 11906 O O . ILE D 1 428 ? 116.898 94.006 111.301 1.00 60.46 428 ILE D O 1
ATOM 11911 N N . SER D 1 429 ? 115.632 95.864 111.143 1.00 60.64 429 SER D N 1
ATOM 11912 C CA . SER D 1 429 ? 115.474 95.771 109.693 1.00 60.64 429 SER D CA 1
ATOM 11913 C C . SER D 1 429 ? 116.820 95.691 108.982 1.00 60.64 429 SER D C 1
ATOM 11914 O O . SER D 1 429 ? 117.749 96.444 109.288 1.00 60.64 429 SER D O 1
ATOM 11917 N N . GLY D 1 430 ? 116.917 94.763 108.028 1.00 61.35 430 GLY D N 1
ATOM 11918 C CA . GLY D 1 430 ? 118.144 94.439 107.347 1.00 61.35 430 GLY D CA 1
ATOM 11919 C C . GLY D 1 430 ? 118.806 93.171 107.852 1.00 61.35 430 GLY D C 1
ATOM 11920 O O . GLY D 1 430 ? 119.445 92.460 107.068 1.00 61.35 430 GLY D O 1
ATOM 11921 N N . HIS D 1 431 ? 118.666 92.876 109.142 1.00 59.00 431 HIS D N 1
ATOM 11922 C CA . HIS D 1 431 ? 119.230 91.688 109.777 1.00 59.00 431 HIS D CA 1
ATOM 11923 C C . HIS D 1 431 ? 118.193 91.035 110.682 1.00 59.00 431 HIS D C 1
ATOM 11924 O O . HIS D 1 431 ? 118.445 90.748 111.854 1.00 59.00 431 HIS D O 1
ATOM 11931 N N . GLU D 1 432 ? 116.991 90.815 110.139 1.00 61.66 432 GLU D N 1
ATOM 11932 C CA . GLU D 1 432 ? 115.887 90.288 110.938 1.00 61.66 432 GLU D CA 1
ATOM 11933 C C . GLU D 1 432 ? 116.170 88.872 111.430 1.00 61.66 432 GLU D C 1
ATOM 11934 O O . GLU D 1 432 ? 115.835 88.529 112.570 1.00 61.66 432 GLU D O 1
ATOM 11940 N N . THR D 1 433 ? 116.774 88.034 110.587 1.00 61.84 433 THR D N 1
ATOM 11941 C CA . THR D 1 433 ? 117.047 86.657 110.980 1.00 61.84 433 THR D CA 1
ATOM 11942 C C . THR D 1 433 ? 118.199 86.548 111.971 1.00 61.84 433 THR D C 1
ATOM 11943 O O . THR D 1 433 ? 118.275 85.559 112.707 1.00 61.84 433 THR D O 1
ATOM 11947 N N . SER D 1 434 ? 119.093 87.537 112.007 1.00 58.97 434 SER D N 1
ATOM 11948 C CA . SER D 1 434 ? 120.276 87.451 112.857 1.00 58.97 434 SER D CA 1
ATOM 11949 C C . SER D 1 434 ? 119.971 87.727 114.325 1.00 58.97 434 SER D C 1
ATOM 11950 O O . SER D 1 434 ? 120.649 87.181 115.202 1.00 58.97 434 SER D O 1
ATOM 11953 N N . VAL D 1 435 ? 118.971 88.565 114.615 1.00 58.47 435 VAL D N 1
ATOM 11954 C CA . VAL D 1 435 ? 118.723 88.968 115.998 1.00 58.47 435 VAL D CA 1
ATOM 11955 C C . VAL D 1 435 ? 118.096 87.819 116.784 1.00 58.47 435 VAL D C 1
ATOM 11956 O O . VAL D 1 435 ? 117.531 86.870 116.227 1.00 58.47 435 VAL D O 1
ATOM 11960 N N . ARG D 1 436 ? 118.207 87.910 118.108 1.00 61.10 436 ARG D N 1
ATOM 11961 C CA . ARG D 1 436 ? 117.683 86.903 119.018 1.00 61.10 436 ARG D CA 1
ATOM 11962 C C . ARG D 1 436 ? 116.941 87.583 120.160 1.00 61.10 436 ARG D C 1
ATOM 11963 O O . ARG D 1 436 ? 117.179 88.751 120.478 1.00 61.10 436 ARG D O 1
ATOM 11971 N N . PHE D 1 437 ? 116.035 86.831 120.777 1.00 63.50 437 PHE D N 1
ATOM 11972 C CA . PHE D 1 437 ? 115.177 87.321 121.843 1.00 63.50 437 PHE D CA 1
ATOM 11973 C C . PHE D 1 437 ? 115.196 86.350 123.015 1.00 63.50 437 PHE D C 1
ATOM 11974 O O . PHE D 1 437 ? 115.493 85.164 122.833 1.00 63.50 437 PHE D O 1
ATOM 11982 N N . PRO D 1 438 ? 114.913 86.827 124.232 1.00 66.53 438 PRO D N 1
ATOM 11983 C CA . PRO D 1 438 ? 114.885 85.923 125.390 1.00 66.53 438 PRO D CA 1
ATOM 11984 C C . PRO D 1 438 ? 113.802 84.862 125.259 1.00 66.53 438 PRO D C 1
ATOM 11985 O O . PRO D 1 438 ? 112.730 85.098 124.698 1.00 66.53 438 PRO D O 1
ATOM 11989 N N . ASN D 1 439 ? 114.099 83.676 125.793 1.00 78.05 439 ASN D N 1
ATOM 11990 C CA . ASN D 1 439 ? 113.192 82.543 125.696 1.00 78.05 439 ASN D CA 1
ATOM 11991 C C . ASN D 1 439 ? 112.497 82.320 127.028 1.00 78.05 439 ASN D C 1
ATOM 11992 O O . ASN D 1 439 ? 113.178 82.126 128.048 1.00 78.05 439 ASN D O 1
ATOM 11997 N N . PRO D 1 440 ? 111.165 82.338 127.072 1.00 85.32 440 PRO D N 1
ATOM 11998 C CA . PRO D 1 440 ? 110.455 82.091 128.335 1.00 85.32 440 PRO D CA 1
ATOM 11999 C C . PRO D 1 440 ? 110.418 80.619 128.722 1.00 85.32 440 PRO D C 1
ATOM 12000 O O . PRO D 1 440 ? 111.119 79.793 128.126 1.00 85.32 440 PRO D O 1
ATOM 12004 N N . ARG D 1 441 ? 109.633 80.312 129.757 1.00 92.67 441 ARG D N 1
ATOM 12005 C CA . ARG D 1 441 ? 109.284 78.996 130.309 1.00 92.67 441 ARG D CA 1
ATOM 12006 C C . ARG D 1 441 ? 110.368 78.411 131.212 1.00 92.67 441 ARG D C 1
ATOM 12007 O O . ARG D 1 441 ? 110.149 77.320 131.759 1.00 92.67 441 ARG D O 1
ATOM 12009 N N . ALA D 1 442 ? 111.510 79.085 131.391 1.00 93.29 442 ALA D N 1
ATOM 12010 C CA . ALA D 1 442 ? 112.511 78.756 132.411 1.00 93.29 442 ALA D CA 1
ATOM 12011 C C . ALA D 1 442 ? 113.032 77.322 132.251 1.00 93.29 442 ALA D C 1
ATOM 12012 O O . ALA D 1 442 ? 112.784 76.437 133.073 1.00 93.29 442 ALA D O 1
ATOM 12014 N N . LYS D 1 443 ? 113.761 77.117 131.156 1.00 92.01 443 LYS D N 1
ATOM 12015 C CA . LYS D 1 443 ? 114.303 75.803 130.836 1.00 92.01 443 LYS D CA 1
ATOM 12016 C C . LYS D 1 443 ? 115.418 75.419 131.814 1.00 92.01 443 LYS D C 1
ATOM 12017 O O . LYS D 1 443 ? 115.717 76.127 132.781 1.00 92.01 443 LYS D O 1
ATOM 12023 N N . LYS D 1 444 ? 116.036 74.263 131.546 1.00 92.45 444 LYS D N 1
ATOM 12024 C CA . LYS D 1 444 ? 117.010 73.691 132.474 1.00 92.45 444 LYS D CA 1
ATOM 12025 C C . LYS D 1 444 ? 118.239 74.580 132.626 1.00 92.45 444 LYS D C 1
ATOM 12026 O O . LYS D 1 444 ? 118.756 74.750 133.736 1.00 92.45 444 LYS D O 1
ATOM 12028 N N . CYS D 1 445 ? 118.726 75.149 131.526 1.00 91.67 445 CYS D N 1
ATOM 12029 C CA . CYS D 1 445 ? 119.860 76.054 131.606 1.00 91.67 445 CYS D CA 1
ATOM 12030 C C . CYS D 1 445 ? 119.440 77.369 132.252 1.00 91.67 445 CYS D C 1
ATOM 12031 O O . CYS D 1 445 ? 118.256 77.715 132.295 1.00 91.67 445 CYS D O 1
ATOM 12034 N N . CYS D 1 446 ? 120.439 78.087 132.779 1.00 87.38 446 CYS D N 1
ATOM 12035 C CA . CYS D 1 446 ? 120.342 79.453 133.301 1.00 87.38 446 CYS D CA 1
ATOM 12036 C C . CYS D 1 446 ? 119.166 79.665 134.251 1.00 87.38 446 CYS D C 1
ATOM 12037 O O . CYS D 1 446 ? 118.702 78.719 134.897 1.00 87.38 446 CYS D O 1
ATOM 12040 N N . ARG D 1 447 ? 118.698 80.907 134.369 1.00 86.14 447 ARG D N 1
ATOM 12041 C CA . ARG D 1 447 ? 117.591 81.229 135.264 1.00 86.14 447 ARG D CA 1
ATOM 12042 C C . ARG D 1 447 ? 116.362 81.715 134.509 1.00 86.14 447 ARG D C 1
ATOM 12043 O O . ARG D 1 447 ? 115.283 81.135 134.663 1.00 86.14 447 ARG D O 1
ATOM 12045 N N . ASP D 1 448 ? 116.490 82.764 133.693 1.00 78.81 448 ASP D N 1
ATOM 12046 C CA . ASP D 1 448 ? 115.349 83.326 132.980 1.00 78.81 448 ASP D CA 1
ATOM 12047 C C . ASP D 1 448 ? 115.716 83.716 131.553 1.00 78.81 448 ASP D C 1
ATOM 12048 O O . ASP D 1 448 ? 115.179 84.691 131.016 1.00 78.81 448 ASP D O 1
ATOM 12053 N N . GLY D 1 449 ? 116.623 82.972 130.926 1.00 70.54 449 GLY D N 1
ATOM 12054 C CA . GLY D 1 449 ? 117.077 83.286 129.589 1.00 70.54 449 GLY D CA 1
ATOM 12055 C C . GLY D 1 449 ? 118.214 84.279 129.513 1.00 70.54 449 GLY D C 1
ATOM 12056 O O . GLY D 1 449 ? 118.604 84.663 128.403 1.00 70.54 449 GLY D O 1
ATOM 12057 N N . TYR D 1 450 ? 118.760 84.705 130.649 1.00 65.31 450 TYR D N 1
ATOM 12058 C CA . TYR D 1 450 ? 119.880 85.633 130.694 1.00 65.31 450 TYR D CA 1
ATOM 12059 C C . TYR D 1 450 ? 121.065 84.965 131.376 1.00 65.31 450 TYR D C 1
ATOM 12060 O O . TYR D 1 450 ? 120.900 84.260 132.376 1.00 65.31 450 TYR D O 1
ATOM 12069 N N . ASN D 1 451 ? 122.260 85.190 130.830 1.00 63.66 451 ASN D N 1
ATOM 12070 C CA . ASN D 1 451 ? 123.491 84.571 131.321 1.00 63.66 451 ASN D CA 1
ATOM 12071 C C . ASN D 1 451 ? 124.516 85.687 131.516 1.00 63.66 451 ASN D C 1
ATOM 12072 O O . ASN D 1 451 ? 125.261 86.024 130.593 1.00 63.66 451 ASN D O 1
ATOM 12077 N N . GLY D 1 452 ? 124.553 86.254 132.720 1.00 57.77 452 GLY D N 1
ATOM 12078 C CA . GLY D 1 452 ? 125.562 87.245 133.038 1.00 57.77 452 GLY D CA 1
ATOM 12079 C C . GLY D 1 452 ? 125.323 88.586 132.358 1.00 57.77 452 GLY D C 1
ATOM 12080 O O . GLY D 1 452 ? 124.213 88.929 131.943 1.00 57.77 452 GLY D O 1
ATOM 12081 N N . ARG D 1 453 ? 126.407 89.354 132.253 1.00 52.85 453 ARG D N 1
ATOM 12082 C CA . ARG D 1 453 ? 126.364 90.683 131.665 1.00 52.85 453 ARG D CA 1
ATOM 12083 C C . ARG D 1 453 ? 127.605 90.902 130.810 1.00 52.85 453 ARG D C 1
ATOM 12084 O O . ARG D 1 453 ? 128.638 90.255 130.997 1.00 52.85 453 ARG D O 1
ATOM 12092 N N . THR D 1 454 ? 127.486 91.828 129.861 1.00 47.42 454 THR D N 1
ATOM 12093 C CA . THR D 1 454 ? 128.562 92.176 128.945 1.00 47.42 454 THR D CA 1
ATOM 12094 C C . THR D 1 454 ? 128.749 93.685 128.909 1.00 47.42 454 THR D C 1
ATOM 12095 O O . THR D 1 454 ? 127.829 94.459 129.194 1.00 47.42 454 THR D O 1
ATOM 12099 N N . ILE D 1 455 ? 129.959 94.093 128.535 1.00 44.08 455 ILE D N 1
ATOM 12100 C CA . ILE D 1 455 ? 130.355 95.495 128.502 1.00 44.08 455 ILE D CA 1
ATOM 12101 C C . ILE D 1 455 ? 130.277 95.994 127.066 1.00 44.08 455 ILE D C 1
ATOM 12102 O O . ILE D 1 455 ? 130.811 95.359 126.146 1.00 44.08 455 ILE D O 1
ATOM 12107 N N . LEU D 1 456 ? 129.589 97.114 126.871 1.00 43.21 456 LEU D N 1
ATOM 12108 C CA . LEU D 1 456 ? 129.660 97.892 125.642 1.00 43.21 456 LEU D CA 1
ATOM 12109 C C . LEU D 1 456 ? 130.422 99.170 125.950 1.00 43.21 456 LEU D C 1
ATOM 12110 O O . LEU D 1 456 ? 130.031 99.927 126.845 1.00 43.21 456 LEU D O 1
ATOM 12115 N N . ALA D 1 457 ? 131.509 99.407 125.220 1.00 41.23 457 ALA D N 1
ATOM 12116 C CA . ALA D 1 457 ? 132.431 100.473 125.569 1.00 41.23 457 ALA D CA 1
ATOM 12117 C C . ALA D 1 457 ? 132.903 101.202 124.321 1.00 41.23 457 ALA D C 1
ATOM 12118 O O . ALA D 1 457 ? 132.842 100.684 123.204 1.00 41.23 457 ALA D O 1
ATOM 12120 N N . GLU D 1 458 ? 133.363 102.429 124.540 1.00 42.72 458 GLU D N 1
ATOM 12121 C CA . GLU D 1 458 ? 134.056 103.225 123.540 1.00 42.72 458 GLU D CA 1
ATOM 12122 C C . GLU D 1 458 ? 135.390 103.664 124.124 1.00 42.72 458 GLU D C 1
ATOM 12123 O O . GLU D 1 458 ? 135.446 104.163 125.255 1.00 42.72 458 GLU D O 1
ATOM 12129 N N . VAL D 1 459 ? 136.461 103.459 123.361 1.00 41.71 459 VAL D N 1
ATOM 12130 C CA . VAL D 1 459 ? 137.817 103.799 123.777 1.00 41.71 459 VAL D CA 1
ATOM 12131 C C . VAL D 1 459 ? 138.379 104.788 122.768 1.00 41.71 459 VAL D C 1
ATOM 12132 O O . VAL D 1 459 ? 138.401 104.509 121.562 1.00 41.71 459 VAL D O 1
ATOM 12136 N N . ILE D 1 460 ? 138.835 105.937 123.259 1.00 43.37 460 ILE D N 1
ATOM 12137 C CA . ILE D 1 460 ? 139.369 107.007 122.427 1.00 43.37 460 ILE D CA 1
ATOM 12138 C C . ILE D 1 460 ? 140.815 107.253 122.825 1.00 43.37 460 ILE D C 1
ATOM 12139 O O . ILE D 1 460 ? 141.120 107.409 124.014 1.00 43.37 460 ILE D O 1
ATOM 12144 N N . GLU D 1 461 ? 141.701 107.282 121.832 1.00 46.36 461 GLU D N 1
ATOM 12145 C CA . GLU D 1 461 ? 143.067 107.733 122.036 1.00 46.36 461 GLU D CA 1
ATOM 12146 C C . GLU D 1 461 ? 143.172 109.148 121.491 1.00 46.36 461 GLU D C 1
ATOM 12147 O O . GLU D 1 461 ? 143.137 109.330 120.264 1.00 46.36 461 GLU D O 1
ATOM 12153 N N . PRO D 1 462 ? 143.279 110.167 122.342 1.00 44.34 462 PRO D N 1
ATOM 12154 C CA . PRO D 1 462 ? 143.176 111.549 121.863 1.00 44.34 462 PRO D CA 1
ATOM 12155 C C . PRO D 1 462 ? 144.327 111.952 120.956 1.00 44.34 462 PRO D C 1
ATOM 12156 O O . PRO D 1 462 ? 145.454 111.466 121.076 1.00 44.34 462 PRO D O 1
ATOM 12160 N N . ASP D 1 463 ? 144.018 112.858 120.035 1.00 47.82 463 ASP D N 1
ATOM 12161 C CA . ASP D 1 463 ? 144.976 113.450 119.117 1.00 47.82 463 ASP D CA 1
ATOM 12162 C C . ASP D 1 463 ? 145.041 114.949 119.381 1.00 47.82 463 ASP D C 1
ATOM 12163 O O . ASP D 1 463 ? 144.253 115.498 120.155 1.00 47.82 463 ASP D O 1
ATOM 12168 N N . SER D 1 464 ? 146.008 115.613 118.742 1.00 45.78 464 SER D N 1
ATOM 12169 C CA . SER D 1 464 ? 146.150 117.056 118.911 1.00 45.78 464 SER D CA 1
ATOM 12170 C C . SER D 1 464 ? 144.942 117.799 118.352 1.00 45.78 464 SER D C 1
ATOM 12171 O O . SER D 1 464 ? 144.404 118.708 118.996 1.00 45.78 464 SER D O 1
ATOM 12174 N N . LYS D 1 465 ? 144.496 117.415 117.153 1.00 45.98 465 LYS D N 1
ATOM 12175 C CA . LYS D 1 465 ? 143.350 118.078 116.536 1.00 45.98 465 LYS D CA 1
ATOM 12176 C C . LYS D 1 465 ? 142.064 117.800 117.305 1.00 45.98 465 LYS D C 1
ATOM 12177 O O . LYS D 1 465 ? 141.236 118.701 117.483 1.00 45.98 465 LYS D O 1
ATOM 12183 N N . LEU D 1 466 ? 141.880 116.559 117.767 1.00 44.05 466 LEU D N 1
ATOM 12184 C CA . LEU D 1 466 ? 140.682 116.215 118.527 1.00 44.05 466 LEU D CA 1
ATOM 12185 C C . LEU D 1 466 ? 140.612 116.989 119.837 1.00 44.05 466 LEU D C 1
ATOM 12186 O O . LEU D 1 466 ? 139.556 117.523 120.196 1.00 44.05 466 LEU D O 1
ATOM 12191 N N . LEU D 1 467 ? 141.733 117.073 120.558 1.00 42.34 467 LEU D N 1
ATOM 12192 C CA . LEU D 1 467 ? 141.745 117.818 121.812 1.00 42.34 467 LEU D CA 1
ATOM 12193 C C . LEU D 1 467 ? 141.606 119.316 121.578 1.00 42.34 467 LEU D C 1
ATOM 12194 O O . LEU D 1 467 ? 141.000 120.013 122.401 1.00 42.34 467 LEU D O 1
ATOM 12199 N N . ARG D 1 468 ? 142.154 119.829 120.473 1.00 45.96 468 ARG D N 1
ATOM 12200 C CA . ARG D 1 468 ? 141.962 121.236 120.139 1.00 45.96 468 ARG D CA 1
ATOM 12201 C C . ARG D 1 468 ? 140.499 121.538 119.837 1.00 45.96 468 ARG D C 1
ATOM 12202 O O . ARG D 1 468 ? 139.978 122.582 120.244 1.00 45.96 468 ARG D O 1
ATOM 12210 N N . LEU D 1 469 ? 139.823 120.637 119.119 1.00 43.34 469 LEU D N 1
ATOM 12211 C CA . LEU D 1 469 ? 138.408 120.836 118.819 1.00 43.34 469 LEU D CA 1
ATOM 12212 C C . LEU D 1 469 ? 137.550 120.715 120.073 1.00 43.34 469 LEU D C 1
ATOM 12213 O O . LEU D 1 469 ? 136.564 121.444 120.229 1.00 43.34 469 LEU D O 1
ATOM 12218 N N . VAL D 1 470 ? 137.903 119.792 120.972 1.00 41.33 470 VAL D N 1
ATOM 12219 C CA . VAL D 1 470 ? 137.138 119.621 122.203 1.00 41.33 470 VAL D CA 1
ATOM 12220 C C . VAL D 1 470 ? 137.323 120.823 123.125 1.00 41.33 470 VAL D C 1
ATOM 12221 O O . VAL D 1 470 ? 136.359 121.314 123.727 1.00 41.33 470 VAL D O 1
ATOM 12225 N N . ALA D 1 471 ? 138.556 121.330 123.231 1.00 46.43 471 ALA D N 1
ATOM 12226 C CA . ALA D 1 471 ? 138.834 122.449 124.129 1.00 46.43 471 ALA D CA 1
ATOM 12227 C C . ALA D 1 471 ? 138.138 123.729 123.682 1.00 46.43 471 ALA D C 1
ATOM 12228 O O . ALA D 1 471 ? 137.863 124.603 124.512 1.00 46.43 471 ALA D O 1
ATOM 12230 N N . GLU D 1 472 ? 137.846 123.860 122.388 1.00 50.34 472 GLU D N 1
ATOM 12231 C CA . GLU D 1 472 ? 137.108 125.012 121.891 1.00 50.34 472 GLU D CA 1
ATOM 12232 C C . GLU D 1 472 ? 135.613 124.923 122.170 1.00 50.34 472 GLU D C 1
ATOM 12233 O O . GLU D 1 472 ? 134.897 125.901 121.930 1.00 50.34 472 GLU D O 1
ATOM 12239 N N . GLY D 1 473 ? 135.130 123.788 122.667 1.00 53.35 473 GLY D N 1
ATOM 12240 C CA . GLY D 1 473 ? 133.719 123.643 122.970 1.00 53.35 473 GLY D CA 1
ATOM 12241 C C . GLY D 1 473 ? 132.827 123.548 121.755 1.00 53.35 473 GLY D C 1
ATOM 12242 O O . GLY D 1 473 ? 131.660 123.948 121.821 1.00 53.35 473 GLY D O 1
ATOM 12243 N N . LYS D 1 474 ? 133.349 123.038 120.639 1.00 55.68 474 LYS D N 1
ATOM 12244 C CA . LYS D 1 474 ? 132.554 122.952 119.418 1.00 55.68 474 LYS D CA 1
ATOM 12245 C C . LYS D 1 474 ? 131.440 121.920 119.550 1.00 55.68 474 LYS D C 1
ATOM 12246 O O . LYS D 1 474 ? 130.286 122.196 119.200 1.00 55.68 474 LYS D O 1
ATOM 12252 N N . ARG D 1 475 ? 131.785 120.709 120.009 1.00 53.02 475 ARG D N 1
ATOM 12253 C CA . ARG D 1 475 ? 130.891 119.557 120.153 1.00 53.02 475 ARG D CA 1
ATOM 12254 C C . ARG D 1 475 ? 130.349 119.069 118.810 1.00 53.02 475 ARG D C 1
ATOM 12255 O O . ARG D 1 475 ? 129.547 118.131 118.763 1.00 53.02 475 ARG D O 1
ATOM 12263 N N . GLU D 1 476 ? 130.783 119.693 117.719 1.00 64.84 476 GLU D N 1
ATOM 12264 C CA . GLU D 1 476 ? 130.438 119.295 116.365 1.00 64.84 476 GLU D CA 1
ATOM 12265 C C . GLU D 1 476 ? 131.709 119.340 115.532 1.00 64.84 476 GLU D C 1
ATOM 12266 O O . GLU D 1 476 ? 132.575 120.192 115.754 1.00 64.84 476 GLU D O 1
ATOM 12272 N N . ASP D 1 477 ? 131.827 118.394 114.598 1.00 64.09 477 ASP D N 1
ATOM 12273 C CA . ASP D 1 477 ? 133.024 118.125 113.801 1.00 64.09 477 ASP D CA 1
ATOM 12274 C C . ASP D 1 477 ? 134.213 117.689 114.652 1.00 64.09 477 ASP D C 1
ATOM 12275 O O . ASP D 1 477 ? 135.333 117.584 114.137 1.00 64.09 477 ASP D O 1
ATOM 12280 N N . ALA D 1 478 ? 134.000 117.433 115.943 1.00 55.20 478 ALA D N 1
ATOM 12281 C CA . ALA D 1 478 ? 134.976 116.792 116.814 1.00 55.20 478 ALA D CA 1
ATOM 12282 C C . ALA D 1 478 ? 134.655 115.318 117.013 1.00 55.20 478 ALA D C 1
ATOM 12283 O O . ALA D 1 478 ? 135.547 114.468 116.932 1.00 55.20 478 ALA D O 1
ATOM 12285 N N . GLN D 1 479 ? 133.386 115.002 117.280 1.00 52.67 479 GLN D N 1
ATOM 12286 C CA . GLN D 1 479 ? 132.939 113.616 117.221 1.00 52.67 479 GLN D CA 1
ATOM 12287 C C . GLN D 1 479 ? 133.016 113.085 115.796 1.00 52.67 479 GLN D C 1
ATOM 12288 O O . GLN D 1 479 ? 133.344 111.913 115.577 1.00 52.67 479 GLN D O 1
ATOM 12294 N N . HIS D 1 480 ? 132.710 113.936 114.812 1.00 53.40 480 HIS D N 1
ATOM 12295 C CA . HIS D 1 480 ? 132.856 113.549 113.412 1.00 53.40 480 HIS D CA 1
ATOM 12296 C C . HIS D 1 480 ? 134.313 113.272 113.064 1.00 53.40 480 HIS D C 1
ATOM 12297 O O . HIS D 1 480 ? 134.613 112.328 112.323 1.00 53.40 480 HIS D O 1
ATOM 12304 N N . TYR D 1 481 ? 135.231 114.092 113.584 1.00 49.33 481 TYR D N 1
ATOM 12305 C CA . TYR D 1 481 ? 136.656 113.859 113.369 1.00 49.33 481 TYR D CA 1
ATOM 12306 C C . TYR D 1 481 ? 137.101 112.541 113.990 1.00 49.33 481 TYR D C 1
ATOM 12307 O O . TYR D 1 481 ? 137.902 111.807 113.401 1.00 49.33 481 TYR D O 1
ATOM 12316 N N . TRP D 1 482 ? 136.597 112.232 115.187 1.00 47.42 482 TRP D N 1
ATOM 12317 C CA . TRP D 1 482 ? 136.944 110.977 115.845 1.00 47.42 482 TRP D CA 1
ATOM 12318 C C . TRP D 1 482 ? 136.384 109.776 115.089 1.00 47.42 482 TRP D C 1
ATOM 12319 O O . TRP D 1 482 ? 137.060 108.750 114.955 1.00 47.42 482 TRP D O 1
ATOM 12330 N N . LEU D 1 483 ? 135.154 109.884 114.585 1.00 48.22 483 LEU D N 1
ATOM 12331 C CA . LEU D 1 483 ? 134.527 108.750 113.915 1.00 48.22 483 LEU D CA 1
ATOM 12332 C C . LEU D 1 483 ? 135.076 108.523 112.511 1.00 48.22 483 LEU D C 1
ATOM 12333 O O . LEU D 1 483 ? 135.184 107.372 112.076 1.00 48.22 483 LEU D O 1
ATOM 12338 N N . THR D 1 484 ? 135.425 109.589 111.790 1.00 50.78 484 THR D N 1
ATOM 12339 C CA . THR D 1 484 ? 135.863 109.451 110.404 1.00 50.78 484 THR D CA 1
ATOM 12340 C C . THR D 1 484 ? 137.384 109.382 110.283 1.00 50.78 484 THR D C 1
ATOM 12341 O O . THR D 1 484 ? 137.927 108.406 109.756 1.00 50.78 484 THR D O 1
ATOM 12345 N N . SER D 1 485 ? 138.081 110.415 110.762 1.00 49.95 485 SER D N 1
ATOM 12346 C CA . SER D 1 485 ? 139.526 110.483 110.566 1.00 49.95 485 SER D CA 1
ATOM 12347 C C . SER D 1 485 ? 140.265 109.507 111.473 1.00 49.95 485 SER D C 1
ATOM 12348 O O . SER D 1 485 ? 141.223 108.855 111.041 1.00 49.95 485 SER D O 1
ATOM 12351 N N . LEU D 1 486 ? 139.841 109.389 112.728 1.00 48.05 486 LEU D N 1
ATOM 12352 C CA . LEU D 1 486 ? 140.502 108.514 113.686 1.00 48.05 486 LEU D CA 1
ATOM 12353 C C . LEU D 1 486 ? 139.995 107.080 113.632 1.00 48.05 486 LEU D C 1
ATOM 12354 O O . LEU D 1 486 ? 140.505 106.236 114.378 1.00 48.05 486 LEU D O 1
ATOM 12359 N N . HIS D 1 487 ? 139.014 106.792 112.769 1.00 50.10 487 HIS D N 1
ATOM 123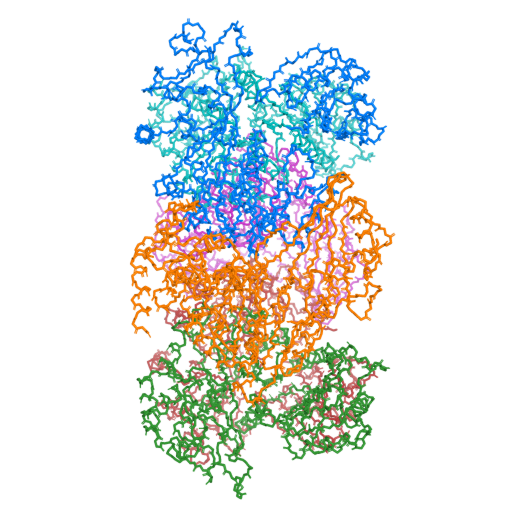60 C CA . HIS D 1 487 ? 138.412 105.462 112.627 1.00 50.10 487 HIS D CA 1
ATOM 12361 C C . HIS D 1 487 ? 137.877 104.942 113.960 1.00 50.10 487 HIS D C 1
ATOM 12362 O O . HIS D 1 487 ? 138.007 103.760 114.286 1.00 50.10 487 HIS D O 1
ATOM 12369 N N . GLY D 1 488 ? 137.269 105.835 114.739 1.00 47.60 488 GLY D N 1
ATOM 12370 C CA . GLY D 1 488 ? 136.739 105.460 116.029 1.00 47.60 488 GLY D CA 1
ATOM 12371 C C . GLY D 1 488 ? 135.345 104.868 115.949 1.00 47.60 488 GLY D C 1
ATOM 12372 O O . GLY D 1 488 ? 134.632 105.019 114.960 1.00 47.60 488 GLY D O 1
ATOM 12373 N N . MET D 1 489 ? 134.965 104.178 117.021 1.00 47.43 489 MET D N 1
ATOM 12374 C CA . MET D 1 489 ? 133.645 103.578 117.149 1.00 47.43 489 MET D CA 1
ATOM 12375 C C . MET D 1 489 ? 133.063 103.986 118.493 1.00 47.43 489 MET D C 1
ATOM 12376 O O . MET D 1 489 ? 133.732 103.861 119.524 1.00 47.43 489 MET D O 1
ATOM 12381 N N . ALA D 1 490 ? 131.832 104.488 118.480 1.00 45.52 490 ALA D N 1
ATOM 12382 C CA . ALA D 1 490 ? 131.183 104.915 119.707 1.00 45.52 490 ALA D CA 1
ATOM 12383 C C . ALA D 1 490 ? 130.415 103.751 120.330 1.00 45.52 490 ALA D C 1
ATOM 12384 O O . ALA D 1 490 ? 130.419 102.626 119.827 1.00 45.52 490 ALA D O 1
ATOM 12386 N N . LEU D 1 491 ? 129.748 104.031 121.450 1.00 43.61 491 LEU D N 1
ATOM 12387 C CA . LEU D 1 491 ? 129.059 102.982 122.192 1.00 43.61 491 LEU D CA 1
ATOM 12388 C C . LEU D 1 491 ? 127.811 102.506 121.456 1.00 43.61 491 LEU D C 1
ATOM 12389 O O . LEU D 1 491 ? 127.456 101.323 121.539 1.00 43.61 491 LEU D O 1
ATOM 12394 N N . LYS D 1 492 ? 127.149 103.406 120.722 1.00 45.04 492 LYS D N 1
ATOM 12395 C CA . LYS D 1 492 ? 125.952 103.037 119.972 1.00 45.04 492 LYS D CA 1
ATOM 12396 C C . LYS D 1 492 ? 126.264 102.012 118.890 1.00 45.04 492 LYS D C 1
ATOM 12397 O O . LYS D 1 492 ? 125.499 101.062 118.686 1.00 45.04 492 LYS D O 1
ATOM 12403 N N . GLU D 1 493 ? 127.380 102.192 118.179 1.00 45.94 493 GLU D N 1
ATOM 12404 C CA . GLU D 1 493 ? 127.750 101.251 117.126 1.00 45.94 493 GLU D CA 1
ATOM 12405 C C . GLU D 1 493 ? 128.100 99.882 117.697 1.00 45.94 493 GLU D C 1
ATOM 12406 O O . GLU D 1 493 ? 127.749 98.854 117.108 1.00 45.94 493 GLU D O 1
ATOM 12412 N N . HIS D 1 494 ? 128.785 99.846 118.843 1.00 41.80 494 HIS D N 1
ATOM 12413 C CA . HIS D 1 494 ? 129.084 98.570 119.487 1.00 41.80 494 HIS D CA 1
ATOM 12414 C C . HIS D 1 494 ? 127.810 97.875 119.956 1.00 41.80 494 HIS D C 1
ATOM 12415 O O . HIS D 1 494 ? 127.673 96.651 119.818 1.00 41.80 494 HIS D O 1
ATOM 12422 N N . ALA D 1 495 ? 126.867 98.645 120.508 1.00 42.47 495 ALA D N 1
ATOM 12423 C CA . ALA D 1 495 ? 125.588 98.074 120.916 1.00 42.47 495 ALA D CA 1
ATOM 12424 C C . ALA D 1 495 ? 124.824 97.519 119.722 1.00 42.47 495 ALA D C 1
ATOM 12425 O O . ALA D 1 495 ? 124.237 96.435 119.802 1.00 42.47 495 ALA D O 1
ATOM 12427 N N . TRP D 1 496 ? 124.832 98.243 118.600 1.00 45.55 496 TRP D N 1
ATOM 12428 C CA . TRP D 1 496 ? 124.169 97.753 117.395 1.00 45.55 496 TRP D CA 1
ATOM 12429 C C . TRP D 1 496 ? 124.843 96.494 116.861 1.00 45.55 496 TRP D C 1
ATOM 12430 O O . TRP D 1 496 ? 124.164 95.571 116.394 1.00 45.55 496 TRP D O 1
ATOM 12441 N N . LEU D 1 497 ? 126.177 96.443 116.916 1.00 46.29 497 LEU D N 1
ATOM 12442 C CA . LEU D 1 497 ? 126.898 95.262 116.449 1.00 46.29 497 LEU D CA 1
ATOM 12443 C C . LEU D 1 497 ? 126.576 94.042 117.300 1.00 46.29 497 LEU D C 1
ATOM 12444 O O . LEU D 1 497 ? 126.416 92.935 116.773 1.00 46.29 497 LEU D O 1
ATOM 12449 N N . LYS D 1 498 ? 126.481 94.217 118.621 1.00 46.48 498 LYS D N 1
ATOM 12450 C CA . LYS D 1 498 ? 126.087 93.087 119.457 1.00 46.48 498 LYS D CA 1
ATOM 12451 C C . LYS D 1 498 ? 124.602 92.763 119.339 1.00 46.48 498 LYS D C 1
ATOM 12452 O O . LYS D 1 498 ? 124.206 91.630 119.634 1.00 46.48 498 LYS D O 1
ATOM 12458 N N . ILE D 1 499 ? 123.774 93.724 118.926 1.00 45.94 499 ILE D N 1
ATOM 12459 C CA . ILE D 1 499 ? 122.376 93.424 118.626 1.00 45.94 499 ILE D CA 1
ATOM 12460 C C . ILE D 1 499 ? 122.280 92.536 117.391 1.00 45.94 499 ILE D C 1
ATOM 12461 O O . ILE D 1 499 ? 121.548 91.539 117.377 1.00 45.94 499 ILE D O 1
ATOM 12466 N N . ILE D 1 500 ? 123.028 92.882 116.340 1.00 48.58 500 ILE D N 1
ATOM 12467 C CA . ILE D 1 500 ? 123.000 92.102 115.106 1.00 48.58 500 ILE D CA 1
ATOM 12468 C C . ILE D 1 500 ? 123.580 90.711 115.337 1.00 48.58 500 ILE D C 1
ATOM 12469 O O . ILE D 1 500 ? 123.060 89.713 114.823 1.00 48.58 500 ILE D O 1
ATOM 12474 N N . SER D 1 501 ? 124.649 90.617 116.130 1.00 48.75 501 SER D N 1
ATOM 12475 C CA . SER D 1 501 ? 125.262 89.328 116.429 1.00 48.75 501 SER D CA 1
ATOM 12476 C C . SER D 1 501 ? 124.385 88.437 117.299 1.00 48.75 501 SER D C 1
ATOM 12477 O O . SER D 1 501 ? 124.655 87.235 117.390 1.00 48.75 501 SER D O 1
ATOM 12480 N N . GLY D 1 502 ? 123.352 88.985 117.934 1.00 50.23 502 GLY D N 1
ATOM 12481 C CA . GLY D 1 502 ? 122.459 88.201 118.759 1.00 50.23 502 GLY D CA 1
ATOM 12482 C C . GLY D 1 502 ? 122.914 87.978 120.182 1.00 50.23 502 GLY D C 1
ATOM 12483 O O . GLY D 1 502 ? 122.294 87.179 120.893 1.00 50.23 502 GLY D O 1
ATOM 12484 N N . GLU D 1 503 ? 123.978 88.654 120.622 1.00 51.48 503 GLU D N 1
ATOM 12485 C CA . GLU D 1 503 ? 124.462 88.459 121.984 1.00 51.48 503 GLU D CA 1
ATOM 12486 C C . GLU D 1 503 ? 123.546 89.112 123.011 1.00 51.48 503 GLU D C 1
ATOM 12487 O O . GLU D 1 503 ? 123.365 88.571 124.108 1.00 51.48 503 GLU D O 1
ATOM 12493 N N . ILE D 1 504 ? 122.961 90.265 122.683 1.00 49.18 504 ILE D N 1
ATOM 12494 C CA . ILE D 1 504 ? 122.101 90.996 123.602 1.00 49.18 504 ILE D CA 1
ATOM 12495 C C . ILE D 1 504 ? 120.772 91.285 122.919 1.00 49.18 504 ILE D C 1
ATOM 12496 O O . ILE D 1 504 ? 120.657 91.271 121.691 1.00 49.18 504 ILE D O 1
ATOM 12501 N N . CYS D 1 505 ? 119.759 91.544 123.740 1.00 55.34 505 CYS D N 1
ATOM 12502 C CA . CYS D 1 505 ? 118.435 91.873 123.235 1.00 55.34 505 CYS D CA 1
ATOM 12503 C C . CYS D 1 505 ? 118.344 93.357 122.903 1.00 55.34 505 CYS D C 1
ATOM 12504 O O . CYS D 1 505 ? 119.025 94.194 123.503 1.00 55.34 505 CYS D O 1
ATOM 12507 N N . VAL D 1 506 ? 117.493 93.677 121.925 1.00 53.63 506 VAL D N 1
ATOM 12508 C CA . VAL D 1 506 ? 117.359 95.061 121.480 1.00 53.63 506 VAL D CA 1
ATOM 12509 C C . VAL D 1 506 ? 116.686 95.923 122.546 1.00 53.63 506 VAL D C 1
ATOM 12510 O O . VAL D 1 506 ? 117.048 97.094 122.722 1.00 53.63 506 VAL D O 1
ATOM 12514 N N . MET D 1 507 ? 115.715 95.367 123.279 1.00 56.70 507 MET D N 1
ATOM 12515 C CA . MET D 1 507 ? 114.988 96.149 124.277 1.00 56.70 507 MET D CA 1
ATOM 12516 C C . MET D 1 507 ? 115.899 96.593 125.415 1.00 56.70 507 MET D C 1
ATOM 12517 O O . MET D 1 507 ? 115.842 97.749 125.850 1.00 56.70 507 MET D O 1
ATOM 12522 N N . ASP D 1 508 ? 116.755 95.692 125.903 1.00 56.33 508 ASP D N 1
ATOM 12523 C CA . ASP D 1 508 ? 117.692 96.058 126.960 1.00 56.33 508 ASP D CA 1
ATOM 12524 C C . ASP D 1 508 ? 118.690 97.102 126.474 1.00 56.33 508 ASP D C 1
ATOM 12525 O O . ASP D 1 508 ? 119.050 98.024 127.216 1.00 56.33 508 ASP D O 1
ATOM 12530 N N . ALA D 1 509 ? 119.144 96.972 125.225 1.00 50.76 509 ALA D N 1
ATOM 12531 C CA . ALA D 1 509 ? 120.098 97.928 124.674 1.00 50.76 509 ALA D CA 1
ATOM 12532 C C . ALA D 1 509 ? 119.481 99.313 124.521 1.00 50.76 509 ALA D C 1
ATOM 12533 O O . ALA D 1 509 ? 120.129 100.320 124.829 1.00 50.76 509 ALA D O 1
ATOM 12535 N N . VAL D 1 510 ? 118.233 99.392 124.051 1.00 50.45 510 VAL D N 1
ATOM 12536 C CA . VAL D 1 510 ? 117.611 100.703 123.895 1.00 50.45 510 VAL D CA 1
ATOM 12537 C C . VAL D 1 510 ? 117.145 101.272 125.228 1.00 50.45 510 VAL D C 1
ATOM 12538 O O . VAL D 1 510 ? 116.967 102.491 125.341 1.00 50.45 510 VAL D O 1
ATOM 12542 N N . ASN D 1 511 ? 116.940 100.430 126.245 1.00 52.29 511 ASN D N 1
ATOM 12543 C CA . ASN D 1 511 ? 116.688 100.957 127.582 1.00 52.29 511 ASN D CA 1
ATOM 12544 C C . ASN D 1 511 ? 117.959 101.526 128.198 1.00 52.29 511 ASN D C 1
ATOM 12545 O O . ASN D 1 511 ? 117.928 102.587 128.831 1.00 52.29 511 ASN D O 1
ATOM 12550 N N . LYS D 1 512 ? 119.087 100.832 128.029 1.00 48.71 512 LYS D N 1
ATOM 12551 C CA . LYS D 1 512 ? 120.342 101.306 128.603 1.00 48.71 512 LYS D CA 1
ATOM 12552 C C . LYS D 1 512 ? 120.946 102.452 127.798 1.00 48.71 512 LYS D C 1
ATOM 12553 O O . LYS D 1 512 ? 121.522 103.380 128.375 1.00 48.71 512 LYS D O 1
ATOM 12559 N N . ILE D 1 513 ? 120.830 102.405 126.471 1.00 49.07 513 ILE D N 1
ATOM 12560 C CA . ILE D 1 513 ? 121.518 103.332 125.580 1.00 49.07 513 ILE D CA 1
ATOM 12561 C C . ILE D 1 513 ? 120.494 104.016 124.687 1.00 49.07 513 ILE D C 1
ATOM 12562 O O . ILE D 1 513 ? 119.582 103.368 124.161 1.00 49.07 513 ILE D O 1
ATOM 12567 N N . SER D 1 514 ? 120.649 105.324 124.514 1.00 50.15 514 SER D N 1
ATOM 12568 C CA . SER D 1 514 ? 119.802 106.113 123.635 1.00 50.15 514 SER D CA 1
ATOM 12569 C C . SER D 1 514 ? 120.560 106.479 122.365 1.00 50.15 514 SER D C 1
ATOM 12570 O O . SER D 1 514 ? 121.773 106.703 122.389 1.00 50.15 514 SER D O 1
ATOM 12573 N N . GLY D 1 515 ? 119.832 106.537 121.255 1.00 49.99 515 GLY D N 1
ATOM 12574 C CA . GLY D 1 515 ? 120.401 106.930 119.984 1.00 49.99 515 GLY D CA 1
ATOM 12575 C C . GLY D 1 515 ? 120.826 105.804 119.068 1.00 49.99 515 GLY D C 1
ATOM 12576 O O . GLY D 1 515 ? 121.521 106.068 118.081 1.00 49.99 515 GLY D O 1
ATOM 12577 N N . ILE D 1 516 ? 120.439 104.561 119.362 1.00 48.53 516 ILE D N 1
ATOM 12578 C CA . ILE D 1 516 ? 120.809 103.441 118.501 1.00 48.53 516 ILE D CA 1
ATOM 12579 C C . ILE D 1 516 ? 120.107 103.548 117.151 1.00 48.53 516 ILE D C 1
ATOM 12580 O O . ILE D 1 516 ? 120.680 103.210 116.108 1.00 48.53 516 ILE D O 1
ATOM 12585 N N . ASP D 1 517 ? 118.864 104.033 117.144 1.00 54.04 517 ASP D N 1
ATOM 12586 C CA . ASP D 1 517 ? 118.098 104.145 115.908 1.00 54.04 517 ASP D CA 1
ATOM 12587 C C . ASP D 1 517 ? 118.562 105.289 115.014 1.00 54.04 517 ASP D C 1
ATOM 12588 O O . ASP D 1 517 ? 118.101 105.380 113.871 1.00 54.04 517 ASP D O 1
ATOM 12593 N N . ASN D 1 518 ? 119.451 106.155 115.495 1.00 53.65 518 ASN D N 1
ATOM 12594 C CA . ASN D 1 518 ? 119.915 107.304 114.728 1.00 53.65 518 ASN D CA 1
ATOM 12595 C C . ASN D 1 518 ? 121.091 106.981 113.815 1.00 53.65 518 ASN D C 1
ATOM 12596 O O . ASN D 1 518 ? 121.574 107.878 113.116 1.00 53.65 518 ASN D O 1
ATOM 12601 N N . ILE D 1 519 ? 121.567 105.736 113.807 1.00 52.12 519 ILE D N 1
ATOM 12602 C CA . ILE D 1 519 ? 122.689 105.366 112.952 1.00 52.12 519 ILE D CA 1
ATOM 12603 C C . ILE D 1 519 ? 122.225 105.307 111.503 1.00 52.12 519 ILE D C 1
ATOM 12604 O O . ILE D 1 519 ? 121.201 104.688 111.186 1.00 52.12 519 ILE D O 1
ATOM 12609 N N . THR D 1 520 ? 122.977 105.956 110.617 1.00 55.55 520 THR D N 1
ATOM 12610 C CA . THR D 1 520 ? 122.625 105.990 109.207 1.00 55.55 520 THR D CA 1
ATOM 12611 C C . THR D 1 520 ? 122.889 104.637 108.549 1.00 55.55 520 THR D C 1
ATOM 12612 O O . THR D 1 520 ? 123.581 103.772 109.093 1.00 55.55 520 THR D O 1
ATOM 12616 N N . GLU D 1 521 ? 122.316 104.462 107.356 1.00 58.10 521 GLU D N 1
ATOM 12617 C CA . GLU D 1 521 ? 122.472 103.203 106.634 1.00 58.10 521 GLU D CA 1
ATOM 12618 C C . GLU D 1 521 ? 123.895 103.028 106.117 1.00 58.10 521 GLU D C 1
ATOM 12619 O O . GLU D 1 521 ? 124.412 101.905 106.077 1.00 58.10 521 GLU D O 1
ATOM 12625 N N . GLU D 1 522 ? 124.538 104.125 105.706 1.00 60.21 522 GLU D N 1
ATOM 12626 C CA . GLU D 1 522 ? 125.919 104.046 105.239 1.00 60.21 522 GLU D CA 1
ATOM 12627 C C . GLU D 1 522 ? 126.858 103.627 106.364 1.00 60.21 522 GLU D C 1
ATOM 12628 O O . GLU D 1 522 ? 127.776 102.826 106.151 1.00 60.21 522 GLU D O 1
ATOM 12634 N N . ARG D 1 523 ? 126.639 104.159 107.570 1.00 55.96 523 ARG D N 1
ATOM 12635 C CA . ARG D 1 523 ? 127.448 103.760 108.717 1.00 55.96 523 ARG D CA 1
ATOM 12636 C C . ARG D 1 523 ? 127.244 102.288 109.054 1.00 55.96 523 ARG D C 1
ATOM 12637 O O . ARG D 1 523 ? 128.205 101.580 109.373 1.00 55.96 523 ARG D O 1
ATOM 12645 N N . LYS D 1 524 ? 125.997 101.811 108.985 1.00 55.14 524 LYS D N 1
ATOM 12646 C CA . LYS D 1 524 ? 125.722 100.400 109.240 1.00 55.14 524 LYS D CA 1
ATOM 12647 C C . LYS D 1 524 ? 126.398 99.508 108.206 1.00 55.14 524 LYS D C 1
ATOM 12648 O O . LYS D 1 524 ? 126.960 98.459 108.549 1.00 55.14 524 LYS D O 1
ATOM 12654 N N . LYS D 1 525 ? 126.352 99.910 106.932 1.00 61.46 525 LYS D N 1
ATOM 12655 C CA . LYS D 1 525 ? 127.021 99.146 105.883 1.00 61.46 525 LYS D CA 1
ATOM 12656 C C . LYS D 1 525 ? 128.530 99.126 106.091 1.00 61.46 525 LYS D C 1
ATOM 12657 O O . LYS D 1 525 ? 129.176 98.090 105.892 1.00 61.46 525 LYS D O 1
ATOM 12663 N N . TYR D 1 526 ? 129.107 100.262 106.493 1.00 61.15 526 TYR D N 1
ATOM 12664 C CA . TYR D 1 526 ? 130.542 100.317 106.758 1.00 61.15 526 TYR D CA 1
ATOM 12665 C C . TYR D 1 526 ? 130.926 99.422 107.931 1.00 61.15 526 TYR D C 1
ATOM 12666 O O . TYR D 1 526 ? 131.951 98.731 107.883 1.00 61.15 526 TYR D O 1
ATOM 12675 N N . LEU D 1 527 ? 130.115 99.423 108.994 1.00 60.36 527 LEU D N 1
ATOM 12676 C CA . LEU D 1 527 ? 130.386 98.555 110.138 1.00 60.36 527 LEU D CA 1
ATOM 12677 C C . LEU D 1 527 ? 130.292 97.084 109.754 1.00 60.36 527 LEU D C 1
ATOM 12678 O O . LEU D 1 527 ? 131.127 96.272 110.170 1.00 60.36 527 LEU D O 1
ATOM 12683 N N . PHE D 1 528 ? 129.278 96.722 108.963 1.00 64.92 528 PHE D N 1
ATOM 12684 C CA . PHE D 1 528 ? 129.143 95.335 108.529 1.00 64.92 528 PHE D CA 1
ATOM 12685 C C . PHE D 1 528 ? 130.307 94.917 107.637 1.00 64.92 528 PHE D C 1
ATOM 12686 O O . PHE D 1 528 ? 130.813 93.794 107.754 1.00 64.92 528 PHE D O 1
ATOM 12694 N N . SER D 1 529 ? 130.753 95.812 106.750 1.00 69.51 529 SER D N 1
ATOM 12695 C CA . SER D 1 529 ? 131.896 95.507 105.895 1.00 69.51 529 SER D CA 1
ATOM 12696 C C . SER D 1 529 ? 133.174 95.342 106.710 1.00 69.51 529 SER D C 1
ATOM 12697 O O . SER D 1 529 ? 133.969 94.431 106.446 1.00 69.51 529 SER D O 1
ATOM 12700 N N . ARG D 1 530 ? 133.390 96.207 107.706 1.00 70.93 530 ARG D N 1
ATOM 12701 C CA . ARG D 1 530 ? 134.598 96.093 108.518 1.00 70.93 530 ARG D CA 1
ATOM 12702 C C . ARG D 1 530 ? 134.545 94.877 109.437 1.00 70.93 530 ARG D C 1
ATOM 12703 O O . ARG D 1 530 ? 135.596 94.346 109.815 1.00 70.93 530 ARG D O 1
ATOM 12711 N N . ASP D 1 531 ? 133.345 94.422 109.807 1.00 73.35 531 ASP D N 1
ATOM 12712 C CA . ASP D 1 531 ? 133.238 93.198 110.593 1.00 73.35 531 ASP D CA 1
ATOM 12713 C C . ASP D 1 531 ? 133.447 91.959 109.731 1.00 73.35 531 ASP D C 1
ATOM 12714 O O . ASP D 1 531 ? 134.034 90.973 110.191 1.00 73.35 531 ASP D O 1
ATOM 12719 N N . ASN D 1 532 ? 132.976 91.989 108.482 1.00 75.14 532 ASN D N 1
ATOM 12720 C CA . ASN D 1 532 ? 133.135 90.837 107.602 1.00 75.14 532 ASN D CA 1
ATOM 12721 C C . ASN D 1 532 ? 134.553 90.713 107.058 1.00 75.14 532 ASN D C 1
ATOM 12722 O O . ASN D 1 532 ? 135.031 89.594 106.846 1.00 75.14 532 ASN D O 1
ATOM 12727 N N . GLU D 1 533 ? 135.236 91.836 106.823 1.00 76.95 533 GLU D N 1
ATOM 12728 C CA . GLU D 1 533 ? 136.587 91.781 106.277 1.00 76.95 533 GLU D CA 1
ATOM 12729 C C . GLU D 1 533 ? 137.619 91.312 107.293 1.00 76.95 533 GLU D C 1
ATOM 12730 O O . GLU D 1 533 ? 138.732 90.951 106.897 1.00 76.95 533 GLU D O 1
ATOM 12736 N N . ILE D 1 534 ? 137.284 91.305 108.580 1.00 80.20 534 ILE D N 1
ATOM 12737 C CA . ILE D 1 534 ? 138.216 90.868 109.610 1.00 80.20 534 ILE D CA 1
ATOM 12738 C C . ILE D 1 534 ? 137.856 89.454 110.058 1.00 80.20 534 ILE D C 1
ATOM 12739 O O . ILE D 1 534 ? 138.656 88.751 110.676 1.00 80.20 534 ILE D O 1
ATOM 12745 N N . VAL E 1 107 ? 166.590 94.219 165.011 1.00 101.17 107 VAL E N 1
ATOM 12746 C CA . VAL E 1 107 ? 168.017 94.090 165.277 1.00 101.17 107 VAL E CA 1
ATOM 12747 C C . VAL E 1 107 ? 168.791 95.144 164.494 1.00 101.17 107 VAL E C 1
ATOM 12748 O O . VAL E 1 107 ? 168.637 95.266 163.279 1.00 101.17 107 VAL E O 1
ATOM 12752 N N . GLU E 1 108 ? 169.621 95.911 165.206 1.00 101.11 108 GLU E N 1
ATOM 12753 C CA . GLU E 1 108 ? 170.412 96.955 164.560 1.00 101.11 108 GLU E CA 1
ATOM 12754 C C . GLU E 1 108 ? 171.473 96.362 163.640 1.00 101.11 108 GLU E C 1
ATOM 12755 O O . GLU E 1 108 ? 171.797 96.949 162.600 1.00 101.11 108 GLU E O 1
ATOM 12761 N N . LYS E 1 109 ? 172.033 95.209 164.016 1.00 102.91 109 LYS E N 1
ATOM 12762 C CA . LYS E 1 109 ? 173.111 94.605 163.238 1.00 102.91 109 LYS E CA 1
ATOM 12763 C C . LYS E 1 109 ? 172.633 94.181 161.854 1.00 102.91 109 LYS E C 1
ATOM 12764 O O . LYS E 1 109 ? 173.323 94.409 160.853 1.00 102.91 109 LYS E O 1
ATOM 12770 N N . ARG E 1 110 ? 171.453 93.559 161.777 1.00 99.49 110 ARG E N 1
ATOM 12771 C CA . ARG E 1 110 ? 170.934 93.113 160.487 1.00 99.49 110 ARG E CA 1
ATOM 12772 C C . ARG E 1 110 ? 170.611 94.296 159.582 1.00 99.49 110 ARG E C 1
ATOM 12773 O O . ARG E 1 110 ? 170.866 94.246 158.373 1.00 99.49 110 ARG E O 1
ATOM 12781 N N . ALA E 1 111 ? 170.061 95.371 160.153 1.00 97.17 111 ALA E N 1
ATOM 12782 C CA . ALA E 1 111 ? 169.814 96.582 159.376 1.00 97.17 111 ALA E CA 1
ATOM 12783 C C . ALA E 1 111 ? 171.119 97.197 158.884 1.00 97.17 111 ALA E C 1
ATOM 12784 O O . ALA E 1 111 ? 171.191 97.698 157.755 1.00 97.17 111 ALA E O 1
ATOM 12786 N N . SER E 1 112 ? 172.160 97.171 159.722 1.00 100.22 112 SER E N 1
ATOM 12787 C CA . SER E 1 112 ? 173.461 97.689 159.308 1.00 100.22 112 SER E CA 1
ATOM 12788 C C . SER E 1 112 ? 174.042 96.879 158.154 1.00 100.22 112 SER E C 1
ATOM 12789 O O . SER E 1 112 ? 174.570 97.451 157.193 1.00 100.22 112 SER E O 1
ATOM 12792 N N . MET E 1 113 ? 173.954 95.547 158.231 1.00 97.84 113 MET E N 1
ATOM 12793 C CA . MET E 1 113 ? 174.441 94.716 157.130 1.00 97.84 113 MET E CA 1
ATOM 12794 C C . MET E 1 113 ? 173.623 94.932 155.862 1.00 97.84 113 MET E C 1
ATOM 12795 O O . MET E 1 113 ? 174.180 94.940 154.758 1.00 97.84 113 MET E O 1
ATOM 12800 N N . LEU E 1 114 ? 172.305 95.112 155.997 1.00 94.21 114 LEU E N 1
ATOM 12801 C CA . LEU E 1 114 ? 171.472 95.404 154.833 1.00 94.21 114 LEU E CA 1
ATOM 12802 C C . LEU E 1 114 ? 171.867 96.725 154.183 1.00 94.21 114 LEU E C 1
ATOM 12803 O O . LEU E 1 114 ? 171.964 96.817 152.952 1.00 94.21 114 LEU E O 1
ATOM 12808 N N . LEU E 1 115 ? 172.109 97.756 154.996 1.00 94.67 115 LEU E N 1
ATOM 12809 C CA . LEU E 1 115 ? 172.504 99.053 154.454 1.00 94.67 115 LEU E CA 1
ATOM 12810 C C . LEU E 1 115 ? 173.880 98.988 153.800 1.00 94.67 115 LEU E C 1
ATOM 12811 O O . LEU E 1 115 ? 174.097 99.593 152.745 1.00 94.67 115 LEU E O 1
ATOM 12816 N N . PHE E 1 116 ? 174.818 98.253 154.406 1.00 97.32 116 PHE E N 1
ATOM 12817 C CA . PHE E 1 116 ? 176.137 98.091 153.800 1.00 97.32 116 PHE E CA 1
ATOM 12818 C C . PHE E 1 116 ? 176.056 97.331 152.481 1.00 97.32 116 PHE E C 1
ATOM 12819 O O . PHE E 1 116 ? 176.749 97.676 151.516 1.00 97.32 116 PHE E O 1
ATOM 12827 N N . GLU E 1 117 ? 175.217 96.292 152.421 1.00 95.08 117 GLU E N 1
ATOM 12828 C CA . GLU E 1 117 ? 175.044 95.545 151.179 1.00 95.08 117 GLU E CA 1
ATOM 12829 C C . GLU E 1 117 ? 174.429 96.416 150.091 1.00 95.08 117 GLU E C 1
ATOM 12830 O O . GLU E 1 117 ? 174.857 96.369 148.931 1.00 95.08 117 GLU E O 1
ATOM 12836 N N . CYS E 1 118 ? 173.432 97.230 150.450 1.00 93.66 118 CYS E N 1
ATOM 12837 C CA . CYS E 1 118 ? 172.814 98.115 149.468 1.00 93.66 118 CYS E CA 1
ATOM 12838 C C . CYS E 1 118 ? 173.771 99.212 149.015 1.00 93.66 118 CYS E C 1
ATOM 12839 O O . CYS E 1 118 ? 173.710 99.644 147.858 1.00 93.66 118 CYS E O 1
ATOM 12842 N N . ALA E 1 119 ? 174.653 99.675 149.904 1.00 93.36 119 ALA E N 1
ATOM 12843 C CA . ALA E 1 119 ? 175.635 100.681 149.513 1.00 93.36 119 ALA E CA 1
ATOM 12844 C C . ALA E 1 119 ? 176.701 100.093 148.597 1.00 93.36 119 ALA E C 1
ATOM 12845 O O . ALA E 1 119 ? 177.100 100.727 147.614 1.00 93.36 119 ALA E O 1
ATOM 12847 N N . GLU E 1 120 ? 177.179 98.883 148.906 1.00 95.54 120 GLU E N 1
ATOM 12848 C CA . GLU E 1 120 ? 178.209 98.265 148.077 1.00 95.54 120 GLU E CA 1
ATOM 12849 C C . GLU E 1 120 ? 177.645 97.831 146.731 1.00 95.54 120 GLU E C 1
ATOM 12850 O O . GLU E 1 120 ? 178.368 97.836 145.728 1.00 95.54 120 GLU E O 1
ATOM 12856 N N . MET E 1 121 ? 176.365 97.461 146.683 1.00 93.47 121 MET E N 1
ATOM 12857 C CA . MET E 1 121 ? 175.733 97.076 145.428 1.00 93.47 121 MET E CA 1
ATOM 12858 C C . MET E 1 121 ? 175.278 98.291 144.622 1.00 93.47 121 MET E C 1
ATOM 12859 O O . MET E 1 121 ? 175.028 98.161 143.416 1.00 93.47 121 MET E O 1
ATOM 12864 N N . ARG E 1 122 ? 175.233 99.470 145.250 1.00 90.64 122 ARG E N 1
ATOM 12865 C CA . ARG E 1 122 ? 174.867 100.739 144.614 1.00 90.64 122 ARG E CA 1
ATOM 12866 C C . ARG E 1 122 ? 173.450 100.680 144.037 1.00 90.64 122 ARG E C 1
ATOM 12867 O O . ARG E 1 122 ? 173.228 100.758 142.827 1.00 90.64 122 ARG E O 1
ATOM 12875 N N . VAL E 1 123 ? 172.485 100.522 144.938 1.00 78.93 123 VAL E N 1
ATOM 12876 C CA . VAL E 1 123 ? 171.078 100.570 144.585 1.00 78.93 123 VAL E CA 1
ATOM 12877 C C . VAL E 1 123 ? 170.558 101.972 144.869 1.00 78.93 123 VAL E C 1
ATOM 12878 O O . VAL E 1 123 ? 171.152 102.746 145.625 1.00 78.93 123 VAL E O 1
ATOM 12882 N N . SER E 1 124 ? 169.435 102.317 144.239 1.00 71.98 124 SER E N 1
ATOM 12883 C CA . SER E 1 124 ? 168.855 103.643 144.426 1.00 71.98 124 SER E CA 1
ATOM 12884 C C . SER E 1 124 ? 167.837 103.655 145.563 1.00 71.98 124 SER E C 1
ATOM 12885 O O . SER E 1 124 ? 168.046 104.316 146.583 1.00 71.98 124 SER E O 1
ATOM 12888 N N . ASP E 1 125 ? 166.741 102.915 145.408 1.00 71.34 125 ASP E N 1
ATOM 12889 C CA . ASP E 1 125 ? 165.704 102.824 146.424 1.00 71.34 125 ASP E CA 1
ATOM 12890 C C . ASP E 1 125 ? 165.641 101.405 146.970 1.00 71.34 125 ASP E C 1
ATOM 12891 O O . ASP E 1 125 ? 166.032 100.442 146.305 1.00 71.34 125 ASP E O 1
ATOM 12896 N N . LEU E 1 126 ? 165.140 101.284 148.196 1.00 68.80 126 LEU E N 1
ATOM 12897 C CA . LEU E 1 126 ? 164.946 99.993 148.844 1.00 68.80 126 LEU E CA 1
ATOM 12898 C C . LEU E 1 126 ? 163.490 99.863 149.262 1.00 68.80 126 LEU E C 1
ATOM 12899 O O . LEU E 1 126 ? 162.936 100.782 149.874 1.00 68.80 126 LEU E O 1
ATOM 12904 N N . HIS E 1 127 ? 162.873 98.728 148.939 1.00 68.49 127 HIS E N 1
ATOM 12905 C CA . HIS E 1 127 ? 161.472 98.481 149.250 1.00 68.49 127 HIS E CA 1
ATOM 12906 C C . HIS E 1 127 ? 161.359 97.226 150.101 1.00 68.49 127 HIS E C 1
ATOM 12907 O O . HIS E 1 127 ? 161.943 96.191 149.767 1.00 68.49 127 HIS E O 1
ATOM 12914 N N . ILE E 1 128 ? 160.621 97.320 151.202 1.00 74.32 128 ILE E N 1
ATOM 12915 C CA . ILE E 1 128 ? 160.361 96.174 152.068 1.00 74.32 128 ILE E CA 1
ATOM 12916 C C . ILE E 1 128 ? 158.856 96.050 152.251 1.00 74.32 128 ILE E C 1
ATOM 12917 O O . ILE E 1 128 ? 158.208 96.987 152.731 1.00 74.32 128 ILE E O 1
ATOM 12922 N N . LYS E 1 129 ? 158.303 94.900 151.872 1.00 82.24 129 LYS E N 1
ATOM 12923 C CA . LYS E 1 129 ? 156.876 94.626 151.992 1.00 82.24 129 LYS E CA 1
ATOM 12924 C C . LYS E 1 129 ? 156.673 93.451 152.937 1.00 82.24 129 LYS E C 1
ATOM 12925 O O . LYS E 1 129 ? 157.283 92.396 152.750 1.00 82.24 129 LYS E O 1
ATOM 12931 N N . VAL E 1 130 ? 155.811 93.624 153.936 1.00 88.10 130 VAL E N 1
ATOM 12932 C CA . VAL E 1 130 ? 155.530 92.584 154.921 1.00 88.10 130 VAL E CA 1
ATOM 12933 C C . VAL E 1 130 ? 154.119 92.060 154.691 1.00 88.10 130 VAL E C 1
ATOM 12934 O O . VAL E 1 130 ? 153.157 92.837 154.667 1.00 88.10 130 VAL E O 1
ATOM 12938 N N . TYR E 1 131 ? 153.999 90.740 154.525 1.00 92.47 131 TYR E N 1
ATOM 12939 C CA . TYR E 1 131 ? 152.715 90.085 154.295 1.00 92.47 131 TYR E CA 1
ATOM 12940 C C . TYR E 1 131 ? 152.343 89.129 155.425 1.00 92.47 131 TYR E C 1
ATOM 12941 O O . TYR E 1 131 ? 151.474 88.271 155.239 1.00 92.47 131 TYR E O 1
ATOM 12950 N N . ASP E 1 132 ? 153.010 89.241 156.576 1.00 95.00 132 ASP E N 1
ATOM 12951 C CA . ASP E 1 132 ? 152.823 88.451 157.795 1.00 95.00 132 ASP E CA 1
ATOM 12952 C C . ASP E 1 132 ? 153.203 86.981 157.638 1.00 95.00 132 ASP E C 1
ATOM 12953 O O . ASP E 1 132 ? 153.118 86.231 158.618 1.00 95.00 132 ASP E O 1
ATOM 12958 N N . ALA E 1 133 ? 153.617 86.541 156.452 1.00 96.22 133 ALA E N 1
ATOM 12959 C CA . ALA E 1 133 ? 154.148 85.200 156.249 1.00 96.22 133 ALA E CA 1
ATOM 12960 C C . ALA E 1 133 ? 155.591 85.227 155.776 1.00 96.22 133 ALA E C 1
ATOM 12961 O O . ALA E 1 133 ? 156.451 84.568 156.373 1.00 96.22 133 ALA E O 1
ATOM 12963 N N . GLU E 1 134 ? 155.879 85.977 154.716 1.00 94.57 134 GLU E N 1
ATOM 12964 C CA . GLU E 1 134 ? 157.239 86.220 154.263 1.00 94.57 134 GLU E CA 1
ATOM 12965 C C . GLU E 1 134 ? 157.299 87.637 153.718 1.00 94.57 134 GLU E C 1
ATOM 12966 O O . GLU E 1 134 ? 156.356 88.098 153.070 1.00 94.57 134 GLU E O 1
ATOM 12972 N N . ALA E 1 135 ? 158.404 88.327 153.985 1.00 89.50 135 ALA E N 1
ATOM 12973 C CA . ALA E 1 135 ? 158.570 89.720 153.603 1.00 89.50 135 ALA E CA 1
ATOM 12974 C C . ALA E 1 135 ? 159.478 89.810 152.386 1.00 89.50 135 ALA E C 1
ATOM 12975 O O . ALA E 1 135 ? 160.556 89.205 152.358 1.00 89.50 135 ALA E O 1
ATOM 12977 N N . ASP E 1 136 ? 159.037 90.568 151.391 1.00 83.41 136 ASP E N 1
ATOM 12978 C CA . ASP E 1 136 ? 159.804 90.777 150.174 1.00 83.41 136 ASP E CA 1
ATOM 12979 C C . ASP E 1 136 ? 160.718 91.982 150.332 1.00 83.41 136 ASP E C 1
ATOM 12980 O O . ASP E 1 136 ? 160.285 93.051 150.776 1.00 83.41 136 ASP E O 1
ATOM 12985 N N . ILE E 1 137 ? 161.985 91.805 149.966 1.00 76.54 137 ILE E N 1
ATOM 12986 C CA . ILE E 1 137 ? 162.956 92.889 149.918 1.00 76.54 137 ILE E CA 1
ATOM 12987 C C . ILE E 1 137 ? 163.348 93.084 148.462 1.00 76.54 137 ILE E C 1
ATOM 12988 O O . ILE E 1 137 ? 163.886 92.163 147.831 1.00 76.54 137 ILE E O 1
ATOM 12993 N N . TYR E 1 138 ? 163.089 94.288 147.950 1.00 72.82 138 TYR E N 1
ATOM 12994 C CA . TYR E 1 138 ? 163.319 94.686 146.569 1.00 72.82 138 TYR E CA 1
ATOM 12995 C C . TYR E 1 138 ? 164.311 95.839 146.533 1.00 72.82 138 TYR E C 1
ATOM 12996 O O . TYR E 1 138 ? 164.317 96.694 147.426 1.00 72.82 138 TYR E O 1
ATOM 13005 N N . ILE E 1 139 ? 165.132 95.874 145.489 1.00 70.06 139 ILE E N 1
ATOM 13006 C CA . ILE E 1 139 ? 166.077 96.961 145.274 1.00 70.06 139 ILE E CA 1
ATOM 13007 C C . ILE E 1 139 ? 165.838 97.551 143.893 1.00 70.06 139 ILE E C 1
ATOM 13008 O O . ILE E 1 139 ? 165.367 96.870 142.976 1.00 70.06 139 ILE E O 1
ATOM 13013 N N . ARG E 1 140 ? 166.158 98.833 143.752 1.00 65.39 140 ARG E N 1
ATOM 13014 C CA . ARG E 1 140 ? 166.064 99.538 142.476 1.00 65.39 140 ARG E CA 1
ATOM 13015 C C . ARG E 1 140 ? 167.484 99.800 141.981 1.00 65.39 140 ARG E C 1
ATOM 13016 O O . ARG E 1 140 ? 168.100 100.812 142.319 1.00 65.39 140 ARG E O 1
ATOM 13024 N N . LYS E 1 141 ? 167.999 98.877 141.175 1.00 69.54 141 LYS E N 1
ATOM 13025 C CA . LYS E 1 141 ? 169.307 99.018 140.553 1.00 69.54 141 LYS E CA 1
ATOM 13026 C C . LYS E 1 141 ? 169.126 99.581 139.151 1.00 69.54 141 LYS E C 1
ATOM 13027 O O . LYS E 1 141 ? 168.367 99.023 138.351 1.00 69.54 141 LYS E O 1
ATOM 13033 N N . ASP E 1 142 ? 169.831 100.675 138.864 1.00 64.01 142 ASP E N 1
ATOM 13034 C CA . ASP E 1 142 ? 169.702 101.448 137.617 1.00 64.01 142 ASP E CA 1
ATOM 13035 C C . ASP E 1 142 ? 168.242 101.886 137.508 1.00 64.01 142 ASP E C 1
ATOM 13036 O O . ASP E 1 142 ? 167.717 102.482 138.463 1.00 64.01 142 ASP E O 1
ATOM 13041 N N . GLY E 1 143 ? 167.556 101.625 136.400 1.00 66.36 143 GLY E N 1
ATOM 13042 C CA . GLY E 1 143 ? 166.180 102.034 136.229 1.00 66.36 143 GLY E CA 1
ATOM 13043 C C . GLY E 1 143 ? 165.136 100.962 136.435 1.00 66.36 143 GLY E C 1
ATOM 13044 O O . GLY E 1 143 ? 163.940 101.262 136.358 1.00 66.36 143 GLY E O 1
ATOM 13045 N N . ASP E 1 144 ? 165.540 99.723 136.698 1.00 66.49 144 ASP E N 1
ATOM 13046 C CA . ASP E 1 144 ? 164.616 98.608 136.835 1.00 66.49 144 ASP E CA 1
ATOM 13047 C C . ASP E 1 144 ? 164.670 98.048 138.250 1.00 66.49 144 ASP E C 1
ATOM 13048 O O . ASP E 1 144 ? 165.712 98.081 138.911 1.00 66.49 144 ASP E O 1
ATOM 13053 N N . MET E 1 145 ? 163.535 97.533 138.708 1.00 66.71 145 MET E N 1
ATOM 13054 C CA . MET E 1 145 ? 163.424 96.925 140.025 1.00 66.71 145 MET E CA 1
ATOM 13055 C C . MET E 1 145 ? 163.614 95.417 139.928 1.00 66.71 145 MET E C 1
ATOM 13056 O O . MET E 1 145 ? 163.256 94.789 138.929 1.00 66.71 145 MET E O 1
ATOM 13061 N N . GLU E 1 146 ? 164.185 94.840 140.983 1.00 73.36 146 GLU E N 1
ATOM 13062 C CA . GLU E 1 146 ? 164.422 93.406 141.036 1.00 73.36 146 GLU E CA 1
ATOM 13063 C C . GLU E 1 146 ? 164.272 92.935 142.474 1.00 73.36 146 GLU E C 1
ATOM 13064 O O . GLU E 1 146 ? 164.379 93.720 143.420 1.00 73.36 146 GLU E O 1
ATOM 13070 N N . LEU E 1 147 ? 164.024 91.637 142.628 1.00 75.97 147 LEU E N 1
ATOM 13071 C CA . LEU E 1 147 ? 163.784 91.044 143.937 1.00 75.97 147 LEU E CA 1
ATOM 13072 C C . LEU E 1 147 ? 165.115 90.671 144.577 1.00 75.97 147 LEU E C 1
ATOM 13073 O O . LEU E 1 147 ? 165.879 89.879 144.014 1.00 75.97 147 LEU E O 1
ATOM 13078 N N . LEU E 1 148 ? 165.391 91.243 145.748 1.00 78.21 148 LEU E N 1
ATOM 13079 C CA . LEU E 1 148 ? 166.608 90.906 146.478 1.00 78.21 148 LEU E CA 1
ATOM 13080 C C . LEU E 1 148 ? 166.426 89.646 147.320 1.00 78.21 148 LEU E C 1
ATOM 13081 O O . LEU E 1 148 ? 167.118 88.647 147.101 1.00 78.21 148 LEU E O 1
ATOM 13086 N N . ARG E 1 149 ? 165.490 89.667 148.269 1.00 81.56 149 ARG E N 1
ATOM 13087 C CA . ARG E 1 149 ? 165.405 88.555 149.213 1.00 81.56 149 ARG E CA 1
ATOM 13088 C C . ARG E 1 149 ? 163.977 88.315 149.686 1.00 81.56 149 ARG E C 1
ATOM 13089 O O . ARG E 1 149 ? 163.092 89.163 149.546 1.00 81.56 149 ARG E O 1
ATOM 13097 N N . GLN E 1 150 ? 163.779 87.124 150.250 1.00 87.94 150 GLN E N 1
ATOM 13098 C CA . GLN E 1 150 ? 162.539 86.699 150.899 1.00 87.94 150 GLN E CA 1
ATOM 13099 C C . GLN E 1 150 ? 162.861 86.449 152.372 1.00 87.94 150 GLN E C 1
ATOM 13100 O O . GLN E 1 150 ? 163.198 85.332 152.769 1.00 87.94 150 GLN E O 1
ATOM 13106 N N . ILE E 1 151 ? 162.755 87.498 153.181 1.00 90.65 151 ILE E N 1
ATOM 13107 C CA . ILE E 1 151 ? 163.142 87.435 154.584 1.00 90.65 151 ILE E CA 1
ATOM 13108 C C . ILE E 1 151 ? 161.934 87.040 155.429 1.00 90.65 151 ILE E C 1
ATOM 13109 O O . ILE E 1 151 ? 160.790 87.053 154.971 1.00 90.65 151 ILE E O 1
ATOM 13114 N N . GLU E 1 152 ? 162.198 86.639 156.672 1.00 95.06 152 GLU E N 1
ATOM 13115 C CA . GLU E 1 152 ? 161.123 86.325 157.603 1.00 95.06 152 GLU E CA 1
ATOM 13116 C C . GLU E 1 152 ? 160.402 87.596 158.043 1.00 95.06 152 GLU E C 1
ATOM 13117 O O . GLU E 1 152 ? 160.986 88.682 158.099 1.00 95.06 152 GLU E O 1
ATOM 13123 N N . SER E 1 153 ? 159.113 87.448 158.361 1.00 94.29 153 SER E N 1
ATOM 13124 C CA . SER E 1 153 ? 158.289 88.606 158.699 1.00 94.29 153 SER E CA 1
ATOM 13125 C C . SER E 1 153 ? 158.696 89.223 160.033 1.00 94.29 153 SER E C 1
ATOM 13126 O O . SER E 1 153 ? 158.696 90.451 160.178 1.00 94.29 153 SER E O 1
ATOM 13129 N N . ASN E 1 154 ? 159.027 88.388 161.023 1.00 96.54 154 ASN E N 1
ATOM 13130 C CA . ASN E 1 154 ? 159.395 88.902 162.340 1.00 96.54 154 ASN E CA 1
ATOM 13131 C C . ASN E 1 154 ? 160.689 89.706 162.286 1.00 96.54 154 ASN E C 1
ATOM 13132 O O . ASN E 1 154 ? 160.787 90.777 162.898 1.00 96.54 154 ASN E O 1
ATOM 13137 N N . THR E 1 155 ? 161.689 89.208 161.554 1.00 94.54 155 THR E N 1
ATOM 13138 C CA . THR E 1 155 ? 162.944 89.940 161.413 1.00 94.54 155 THR E CA 1
ATOM 13139 C C . THR E 1 155 ? 162.738 91.250 160.663 1.00 94.54 155 THR E C 1
ATOM 13140 O O . THR E 1 155 ? 163.355 92.267 161.002 1.00 94.54 155 THR E O 1
ATOM 13144 N N . ALA E 1 156 ? 161.879 91.242 159.640 1.00 93.58 156 ALA E N 1
ATOM 13145 C CA . ALA E 1 156 ? 161.580 92.470 158.911 1.00 93.58 156 ALA E CA 1
ATOM 13146 C C . ALA E 1 156 ? 160.891 93.492 159.807 1.00 93.58 156 ALA E C 1
ATOM 13147 O O . ALA E 1 156 ? 161.227 94.681 159.775 1.00 93.58 156 ALA E O 1
ATOM 13149 N N . HIS E 1 157 ? 159.932 93.044 160.621 1.00 93.23 157 HIS E N 1
ATOM 13150 C CA . HIS E 1 157 ? 159.275 93.953 161.555 1.00 93.23 157 HIS E CA 1
ATOM 13151 C C . HIS E 1 157 ? 160.268 94.508 162.568 1.00 93.23 157 HIS E C 1
ATOM 13152 O O . HIS E 1 157 ? 160.229 95.700 162.896 1.00 93.23 157 HIS E O 1
ATOM 13159 N N . SER E 1 158 ? 161.181 93.662 163.055 1.00 92.97 158 SER E N 1
ATOM 13160 C CA . SER E 1 158 ? 162.177 94.115 164.021 1.00 92.97 158 SER E CA 1
ATOM 13161 C C . SER E 1 158 ? 163.120 95.149 163.414 1.00 92.97 158 SER E C 1
ATOM 13162 O O . SER E 1 158 ? 163.424 96.166 164.049 1.00 92.97 158 SER E O 1
ATOM 13165 N N . ILE E 1 159 ? 163.589 94.917 162.184 1.00 92.76 159 ILE E N 1
ATOM 13166 C CA . ILE E 1 159 ? 164.531 95.863 161.591 1.00 92.76 159 ILE E CA 1
ATOM 13167 C C . ILE E 1 159 ? 163.831 97.159 161.194 1.00 92.76 159 ILE E C 1
ATOM 13168 O O . ILE E 1 159 ? 164.426 98.238 161.287 1.00 92.76 159 ILE E O 1
ATOM 13173 N N . LEU E 1 160 ? 162.562 97.095 160.771 1.00 89.33 160 LEU E N 1
ATOM 13174 C CA . LEU E 1 160 ? 161.821 98.327 160.508 1.00 89.33 160 LEU E CA 1
ATOM 13175 C C . LEU E 1 160 ? 161.575 99.114 161.791 1.00 89.33 160 LEU E C 1
ATOM 13176 O O . LEU E 1 160 ? 161.675 100.349 161.795 1.00 89.33 160 LEU E O 1
ATOM 13181 N N . ALA E 1 161 ? 161.265 98.420 162.890 1.00 93.68 161 ALA E N 1
ATOM 13182 C CA . ALA E 1 161 ? 161.105 99.099 164.172 1.00 93.68 161 ALA E CA 1
ATOM 13183 C C . ALA E 1 161 ? 162.410 99.744 164.621 1.00 93.68 161 ALA E C 1
ATOM 13184 O O . ALA E 1 161 ? 162.411 100.872 165.126 1.00 93.68 161 ALA E O 1
ATOM 13186 N N . SER E 1 162 ? 163.533 99.044 164.435 1.00 94.18 162 SER E N 1
ATOM 13187 C CA . SER E 1 162 ? 164.830 99.616 164.785 1.00 94.18 162 SER E CA 1
ATOM 13188 C C . SER E 1 162 ? 165.150 100.832 163.923 1.00 94.18 162 SER E C 1
ATOM 13189 O O . SER E 1 162 ? 165.663 101.840 164.425 1.00 94.18 162 SER E O 1
ATOM 13192 N N . LEU E 1 163 ? 164.844 100.760 162.624 1.00 92.45 163 LEU E N 1
ATOM 13193 C CA . LEU E 1 163 ? 165.083 101.892 161.735 1.00 92.45 163 LEU E CA 1
ATOM 13194 C C . LEU E 1 163 ? 164.234 103.093 162.131 1.00 92.45 163 LEU E C 1
ATOM 13195 O O . LEU E 1 163 ? 164.685 104.240 162.033 1.00 92.45 163 LEU E O 1
ATOM 13200 N N . TYR E 1 164 ? 162.998 102.849 162.571 1.00 93.70 164 TYR E N 1
ATOM 13201 C CA . TYR E 1 164 ? 162.165 103.947 163.051 1.00 93.70 164 TYR E CA 1
ATOM 13202 C C . TYR E 1 164 ? 162.697 104.524 164.360 1.00 93.70 164 TYR E C 1
ATOM 13203 O O . TYR E 1 164 ? 162.659 105.743 164.564 1.00 93.70 164 TYR E O 1
ATOM 13212 N N . ASN E 1 165 ? 163.188 103.667 165.261 1.00 96.40 165 ASN E N 1
ATOM 13213 C CA . ASN E 1 165 ? 163.647 104.150 166.562 1.00 96.40 165 ASN E CA 1
ATOM 13214 C C . ASN E 1 165 ? 164.938 104.954 166.449 1.00 96.40 165 ASN E C 1
ATOM 13215 O O . ASN E 1 165 ? 165.085 105.989 167.110 1.00 96.40 165 ASN E O 1
ATOM 13220 N N . ASN E 1 166 ? 165.884 104.508 165.622 1.00 97.62 166 ASN E N 1
ATOM 13221 C CA . ASN E 1 166 ? 167.118 105.270 165.454 1.00 97.62 166 ASN E CA 1
ATOM 13222 C C . ASN E 1 166 ? 166.989 106.401 164.442 1.00 97.62 166 ASN E C 1
ATOM 13223 O O . ASN E 1 166 ? 167.967 107.124 164.224 1.00 97.62 166 ASN E O 1
ATOM 13228 N N . ALA E 1 167 ? 165.826 106.568 163.820 1.00 97.64 167 ALA E N 1
ATOM 13229 C CA . ALA E 1 167 ? 165.602 107.713 162.951 1.00 97.64 167 ALA E CA 1
ATOM 13230 C C . ALA E 1 167 ? 165.549 108.999 163.769 1.00 97.64 167 ALA E C 1
ATOM 13231 O O . ALA E 1 167 ? 165.173 109.000 164.944 1.00 97.64 167 ALA E O 1
ATOM 13233 N N . ASP E 1 168 ? 165.949 110.104 163.134 1.00 100.54 168 ASP E N 1
ATOM 13234 C CA . ASP E 1 168 ? 165.965 111.391 163.823 1.00 100.54 168 ASP E CA 1
ATOM 13235 C C . ASP E 1 168 ? 164.555 111.867 164.154 1.00 100.54 168 ASP E C 1
ATOM 13236 O O . ASP E 1 168 ? 164.318 112.411 165.239 1.00 100.54 168 ASP E O 1
ATOM 13241 N N . ASP E 1 169 ? 163.610 111.671 163.239 1.00 100.89 169 ASP E N 1
ATOM 13242 C CA . ASP E 1 169 ? 162.225 112.077 163.442 1.00 100.89 169 ASP E CA 1
ATOM 13243 C C . ASP E 1 169 ? 161.415 110.867 163.891 1.00 100.89 169 ASP E C 1
ATOM 13244 O O . ASP E 1 169 ? 161.357 109.856 163.183 1.00 100.89 169 ASP E O 1
ATOM 13249 N N . SER E 1 170 ? 160.792 110.973 165.063 1.00 104.89 170 SER E N 1
ATOM 13250 C CA . SER E 1 170 ? 159.993 109.883 165.602 1.00 104.89 170 SER E CA 1
ATOM 13251 C C . SER E 1 170 ? 158.954 110.453 166.555 1.00 104.89 170 SER E C 1
ATOM 13252 O O . SER E 1 170 ? 159.240 111.389 167.306 1.00 104.89 170 SER E O 1
ATOM 13255 N N . ASP E 1 171 ? 157.752 109.882 166.516 1.00 105.27 171 ASP E N 1
ATOM 13256 C CA . ASP E 1 171 ? 156.655 110.286 167.384 1.00 105.27 171 ASP E CA 1
ATOM 13257 C C . ASP E 1 171 ? 156.451 109.329 168.551 1.00 105.27 171 ASP E C 1
ATOM 13258 O O . ASP E 1 171 ? 155.401 109.380 169.201 1.00 105.27 171 ASP E O 1
ATOM 13263 N N . ALA E 1 172 ? 157.418 108.440 168.802 1.00 102.96 172 ALA E N 1
ATOM 13264 C CA . ALA E 1 172 ? 157.394 107.441 169.875 1.00 102.96 172 ALA E CA 1
ATOM 13265 C C . ALA E 1 172 ? 156.233 106.457 169.744 1.00 102.96 172 ALA E C 1
ATOM 13266 O O . ALA E 1 172 ? 155.897 105.758 170.706 1.00 102.96 172 ALA E O 1
ATOM 13268 N N . THR E 1 173 ? 155.610 106.387 168.569 1.00 99.14 173 THR E N 1
ATOM 13269 C CA . THR E 1 173 ? 154.564 105.418 168.274 1.00 99.14 173 THR E CA 1
ATOM 13270 C C . THR E 1 173 ? 154.867 104.785 166.925 1.00 99.14 173 THR E C 1
ATOM 13271 O O . THR E 1 173 ? 155.115 105.498 165.947 1.00 99.14 173 THR E O 1
ATOM 13275 N N . TYR E 1 174 ? 154.852 103.451 166.874 1.00 95.36 174 TYR E N 1
ATOM 13276 C CA . TYR E 1 174 ? 155.164 102.771 165.621 1.00 95.36 174 TYR E CA 1
ATOM 13277 C C . TYR E 1 174 ? 154.039 102.939 164.606 1.00 95.36 174 TYR E C 1
ATOM 13278 O O . TYR E 1 174 ? 154.303 103.114 163.410 1.00 95.36 174 TYR E O 1
ATOM 13287 N N . LYS E 1 175 ? 152.784 102.889 165.067 1.00 93.48 175 LYS E N 1
ATOM 13288 C CA . LYS E 1 175 ? 151.599 103.216 164.269 1.00 93.48 175 LYS E CA 1
ATOM 13289 C C . LYS E 1 175 ? 151.495 102.320 163.028 1.00 93.48 175 LYS E C 1
ATOM 13290 O O . LYS E 1 175 ? 151.681 102.755 161.889 1.00 93.48 175 LYS E O 1
ATOM 13292 N N . ILE E 1 176 ? 151.234 101.037 163.299 1.00 91.28 176 ILE E N 1
ATOM 13293 C CA . ILE E 1 176 ? 151.078 100.048 162.233 1.00 91.28 176 ILE E CA 1
ATOM 13294 C C . ILE E 1 176 ? 149.973 100.463 161.266 1.00 91.28 176 ILE E C 1
ATOM 13295 O O . ILE E 1 176 ? 150.134 100.376 160.042 1.00 91.28 176 ILE E O 1
ATOM 13300 N N . ASN E 1 177 ? 148.851 100.949 161.792 1.00 90.94 177 ASN E N 1
ATOM 13301 C CA . ASN E 1 177 ? 147.727 101.336 160.948 1.00 90.94 177 ASN E CA 1
ATOM 13302 C C . ASN E 1 177 ? 147.886 102.714 160.314 1.00 90.94 177 ASN E C 1
ATOM 13303 O O . ASN E 1 177 ? 147.077 103.070 159.450 1.00 90.94 177 ASN E O 1
ATOM 13308 N N . ALA E 1 178 ? 148.888 103.494 160.710 1.00 87.80 178 ALA E N 1
ATOM 13309 C CA . ALA E 1 178 ? 149.032 104.868 160.250 1.00 87.80 178 ALA E CA 1
ATOM 13310 C C . ALA E 1 178 ? 150.267 105.036 159.371 1.00 87.80 178 ALA E C 1
ATOM 13311 O O . ALA E 1 178 ? 151.225 104.263 159.443 1.00 87.80 178 ALA E O 1
ATOM 13313 N N . TYR E 1 179 ? 150.222 106.069 158.532 1.00 82.77 179 TYR E N 1
ATOM 13314 C CA . TYR E 1 179 ? 151.339 106.415 157.664 1.00 82.77 179 TYR E CA 1
ATOM 13315 C C . TYR E 1 179 ? 152.380 107.218 158.435 1.00 82.77 179 TYR E C 1
ATOM 13316 O O . TYR E 1 179 ? 152.041 108.019 159.310 1.00 82.77 179 TYR E O 1
ATOM 13325 N N . GLN E 1 180 ? 153.654 107.004 158.105 1.00 86.07 180 GLN E N 1
ATOM 13326 C CA . GLN E 1 180 ? 154.743 107.678 158.798 1.00 86.07 180 GLN E CA 1
ATOM 13327 C C . GLN E 1 180 ? 155.861 108.031 157.827 1.00 86.07 180 GLN E C 1
ATOM 13328 O O . GLN E 1 180 ? 156.035 107.388 156.790 1.00 86.07 180 GLN E O 1
ATOM 13334 N N . ALA E 1 181 ? 156.626 109.059 158.189 1.00 82.28 181 ALA E N 1
ATOM 13335 C CA . ALA E 1 181 ? 157.811 109.459 157.446 1.00 82.28 181 ALA E CA 1
ATOM 13336 C C . ALA E 1 181 ? 158.923 109.784 158.432 1.00 82.28 181 ALA E C 1
ATOM 13337 O O . ALA E 1 181 ? 158.666 110.245 159.547 1.00 82.28 181 ALA E O 1
ATOM 13339 N N . ALA E 1 182 ? 160.163 109.543 158.012 1.00 84.90 182 ALA E N 1
ATOM 13340 C CA . ALA E 1 182 ? 161.307 109.777 158.882 1.00 84.90 182 ALA E CA 1
ATOM 13341 C C . ALA E 1 182 ? 162.543 110.026 158.031 1.00 84.90 182 ALA E C 1
ATOM 13342 O O . ALA E 1 182 ? 162.574 109.714 156.838 1.00 84.90 182 ALA E O 1
ATOM 13344 N N . ARG E 1 183 ? 163.569 110.582 158.670 1.00 91.09 183 ARG E N 1
ATOM 13345 C CA . ARG E 1 183 ? 164.827 110.888 158.006 1.00 91.09 183 ARG E CA 1
ATOM 13346 C C . ARG E 1 183 ? 165.983 110.546 158.932 1.00 91.09 183 ARG E C 1
ATOM 13347 O O . ARG E 1 183 ? 165.941 110.847 160.128 1.00 91.09 183 ARG E O 1
ATOM 13355 N N . ILE E 1 184 ? 167.011 109.914 158.373 1.00 93.92 184 ILE E N 1
ATOM 13356 C CA . ILE E 1 184 ? 168.231 109.574 159.094 1.00 93.92 184 ILE E CA 1
ATOM 13357 C C . ILE E 1 184 ? 169.369 110.361 158.460 1.00 93.92 184 ILE E C 1
ATOM 13358 O O . ILE E 1 184 ? 169.608 110.252 157.251 1.00 93.92 184 ILE E O 1
ATOM 13363 N N . VAL E 1 185 ? 170.067 111.151 159.272 1.00 101.37 185 VAL E N 1
ATOM 13364 C CA . VAL E 1 185 ? 171.130 112.035 158.809 1.00 101.37 185 VAL E CA 1
ATOM 13365 C C . VAL E 1 185 ? 172.447 111.559 159.408 1.00 101.37 185 VAL E C 1
ATOM 13366 O O . VAL E 1 185 ? 172.488 111.108 160.558 1.00 101.37 185 VAL E O 1
ATOM 13370 N N . ALA E 1 186 ? 173.519 111.653 158.623 1.00 106.54 186 ALA E N 1
ATOM 13371 C CA . ALA E 1 186 ? 174.834 111.224 159.073 1.00 106.54 186 ALA E CA 1
ATOM 13372 C C . ALA E 1 186 ? 175.365 112.151 160.166 1.00 106.54 186 ALA E C 1
ATOM 13373 O O . ALA E 1 186 ? 174.797 113.210 160.458 1.00 106.54 186 ALA E O 1
ATOM 13375 N N . SER E 1 187 ? 176.451 111.695 160.805 1.00 111.20 187 SER E N 1
ATOM 13376 C CA . SER E 1 187 ? 177.194 112.368 161.873 1.00 111.20 187 SER E CA 1
ATOM 13377 C C . SER E 1 187 ? 176.418 112.393 163.187 1.00 111.20 187 SER E C 1
ATOM 13378 O O . SER E 1 187 ? 176.949 112.823 164.216 1.00 111.20 187 SER E O 1
ATOM 13381 N N . LYS E 1 188 ? 175.165 111.936 163.167 1.00 107.82 188 LYS E N 1
ATOM 13382 C CA . LYS E 1 188 ? 174.378 111.699 164.380 1.00 107.82 188 LYS E CA 1
ATOM 13383 C C . LYS E 1 188 ? 173.507 110.477 164.095 1.00 107.82 188 LYS E C 1
ATOM 13384 O O . LYS E 1 188 ? 172.380 110.606 163.609 1.00 107.82 188 LYS E O 1
ATOM 13386 N N . SER E 1 189 ? 174.033 109.295 164.408 1.00 108.92 189 SER E N 1
ATOM 13387 C CA . SER E 1 189 ? 173.339 108.048 164.096 1.00 108.92 189 SER E CA 1
ATOM 13388 C C . SER E 1 189 ? 173.934 106.929 164.932 1.00 108.92 189 SER E C 1
ATOM 13389 O O . SER E 1 189 ? 175.141 106.675 164.855 1.00 108.92 189 SER E O 1
ATOM 13392 N N . ARG E 1 190 ? 173.096 106.263 165.726 1.00 107.12 190 ARG E N 1
ATOM 13393 C CA . ARG E 1 190 ? 173.521 105.078 166.457 1.00 107.12 190 ARG E CA 1
ATOM 13394 C C . ARG E 1 190 ? 173.538 103.828 165.587 1.00 107.12 190 ARG E C 1
ATOM 13395 O O . ARG E 1 190 ? 173.980 102.773 166.054 1.00 107.12 190 ARG E O 1
ATOM 13397 N N . LEU E 1 191 ? 173.070 103.923 164.342 1.00 106.93 191 LEU E N 1
ATOM 13398 C CA . LEU E 1 191 ? 173.004 102.783 163.438 1.00 106.93 191 LEU E CA 1
ATOM 13399 C C . LEU E 1 191 ? 174.333 102.501 162.744 1.00 106.93 191 LEU E C 1
ATOM 13400 O O . LEU E 1 191 ? 174.443 101.479 162.055 1.00 106.93 191 LEU E O 1
ATOM 13405 N N . ALA E 1 192 ? 175.334 103.369 162.923 1.00 106.53 192 ALA E N 1
ATOM 13406 C CA . ALA E 1 192 ? 176.660 103.247 162.309 1.00 106.53 192 ALA E CA 1
ATOM 13407 C C . ALA E 1 192 ? 176.549 103.197 160.781 1.00 106.53 192 ALA E C 1
ATOM 13408 O O . ALA E 1 192 ? 176.859 102.199 160.127 1.00 106.53 192 ALA E O 1
ATOM 13410 N N . LEU E 1 193 ? 176.075 104.317 160.236 1.00 104.42 193 LEU E N 1
ATOM 13411 C CA . LEU E 1 193 ? 175.869 104.437 158.803 1.00 104.42 193 LEU E CA 1
ATOM 13412 C C . LEU E 1 193 ? 177.199 104.363 158.053 1.00 104.42 193 LEU E C 1
ATOM 13413 O O . LEU E 1 193 ? 178.231 104.819 158.554 1.00 104.42 193 LEU E O 1
ATOM 13418 N N . PRO E 1 194 ? 177.202 103.776 156.854 1.00 100.68 194 PRO E N 1
ATOM 13419 C CA . PRO E 1 194 ? 178.413 103.798 156.036 1.00 100.68 194 PRO E CA 1
ATOM 13420 C C . PRO E 1 194 ? 178.732 105.211 155.587 1.00 100.68 194 PRO E C 1
ATOM 13421 O O . PRO E 1 194 ? 177.828 106.054 155.451 1.00 100.68 194 PRO E O 1
ATOM 13425 N N . PRO E 1 195 ? 180.010 105.525 155.358 1.00 100.11 195 PRO E N 1
ATOM 13426 C CA . PRO E 1 195 ? 180.366 106.880 154.901 1.00 100.11 195 PRO E CA 1
ATOM 13427 C C . PRO E 1 195 ? 179.828 107.230 153.523 1.00 100.11 195 PRO E C 1
ATOM 13428 O O . PRO E 1 195 ? 179.754 108.419 153.190 1.00 100.11 195 PRO E O 1
ATOM 13432 N N . VAL E 1 196 ? 179.459 106.237 152.711 1.00 96.20 196 VAL E N 1
ATOM 13433 C CA . VAL E 1 196 ? 178.974 106.515 151.363 1.00 96.20 196 VAL E CA 1
ATOM 13434 C C . VAL E 1 196 ? 177.599 107.174 151.407 1.00 96.20 196 VAL E C 1
ATOM 13435 O O . VAL E 1 196 ? 177.325 108.120 150.660 1.00 96.20 196 VAL E O 1
ATOM 13439 N N . ILE E 1 197 ? 176.718 106.693 152.278 1.00 94.37 197 ILE E N 1
ATOM 13440 C CA . ILE E 1 197 ? 175.360 107.218 152.377 1.00 94.37 197 ILE E CA 1
ATOM 13441 C C . ILE E 1 197 ? 175.364 108.424 153.307 1.00 94.37 197 ILE E C 1
ATOM 13442 O O . ILE E 1 197 ? 175.838 108.340 154.445 1.00 94.37 197 ILE E O 1
ATOM 13447 N N . GLN E 1 198 ? 174.835 109.547 152.823 1.00 93.73 198 GLN E N 1
ATOM 13448 C CA . GLN E 1 198 ? 174.709 110.748 153.639 1.00 93.73 198 GLN E CA 1
ATOM 13449 C C . GLN E 1 198 ? 173.415 110.756 154.447 1.00 93.73 198 GLN E C 1
ATOM 13450 O O . GLN E 1 198 ? 173.445 110.915 155.670 1.00 93.73 198 GLN E O 1
ATOM 13456 N N . ALA E 1 199 ? 172.275 110.587 153.781 1.00 90.23 199 ALA E N 1
ATOM 13457 C CA . ALA E 1 199 ? 170.984 110.614 154.449 1.00 90.23 199 ALA E CA 1
ATOM 13458 C C . ALA E 1 199 ? 170.067 109.572 153.829 1.00 90.23 199 ALA E C 1
ATOM 13459 O O . ALA E 1 199 ? 170.193 109.230 152.651 1.00 90.23 199 ALA E O 1
ATOM 13461 N N . VAL E 1 200 ? 169.146 109.064 154.644 1.00 84.63 200 VAL E N 1
ATOM 13462 C CA . VAL E 1 200 ? 168.168 108.070 154.218 1.00 84.63 200 VAL E CA 1
ATOM 13463 C C . VAL E 1 200 ? 166.778 108.588 154.557 1.00 84.63 200 VAL E C 1
ATOM 13464 O O . VAL E 1 200 ? 166.505 108.930 155.713 1.00 84.63 200 VAL E O 1
ATOM 13468 N N . ARG E 1 201 ? 165.901 108.640 153.560 1.00 76.63 201 ARG E N 1
ATOM 13469 C CA . ARG E 1 201 ? 164.519 109.062 153.756 1.00 76.63 201 ARG E CA 1
ATOM 13470 C C . ARG E 1 201 ? 163.628 107.826 153.788 1.00 76.63 201 ARG E C 1
ATOM 13471 O O . ARG E 1 201 ? 163.506 107.121 152.781 1.00 76.63 201 ARG E O 1
ATOM 13479 N N . LEU E 1 202 ? 163.008 107.569 154.936 1.00 77.88 202 LEU E N 1
ATOM 13480 C CA . LEU E 1 202 ? 162.175 106.390 155.130 1.00 77.88 202 LEU E CA 1
ATOM 13481 C C . LEU E 1 202 ? 160.705 106.780 155.084 1.00 77.88 202 LEU E C 1
ATOM 13482 O O . LEU E 1 202 ? 160.288 107.738 155.744 1.00 77.88 202 LEU E O 1
ATOM 13487 N N . GLN E 1 203 ? 159.927 106.038 154.301 1.00 74.36 203 GLN E N 1
ATOM 13488 C CA . GLN E 1 203 ? 158.479 106.188 154.252 1.00 74.36 203 GLN E CA 1
ATOM 13489 C C . GLN E 1 203 ? 157.851 104.863 154.656 1.00 74.36 203 GLN E C 1
ATOM 13490 O O . GLN E 1 203 ? 158.146 103.827 154.051 1.00 74.36 203 GLN E O 1
ATOM 13496 N N . PHE E 1 204 ? 156.996 104.898 155.677 1.00 78.19 204 PHE E N 1
ATOM 13497 C CA . PHE E 1 204 ? 156.325 103.718 156.201 1.00 78.19 204 PHE E CA 1
ATOM 13498 C C . PHE E 1 204 ? 154.836 103.823 155.905 1.00 78.19 204 PHE E C 1
ATOM 13499 O O . PHE E 1 204 ? 154.200 104.826 156.249 1.00 78.19 204 PHE E O 1
ATOM 13507 N N . ASN E 1 205 ? 154.283 102.787 155.278 1.00 78.23 205 ASN E N 1
ATOM 13508 C CA . ASN E 1 205 ? 152.876 102.751 154.918 1.00 78.23 205 ASN E CA 1
ATOM 13509 C C . ASN E 1 205 ? 152.235 101.474 155.442 1.00 78.23 205 ASN E C 1
ATOM 13510 O O . ASN E 1 205 ? 152.892 100.427 155.500 1.00 78.23 205 ASN E O 1
ATOM 13515 N N . PRO E 1 206 ? 150.966 101.526 155.840 1.00 82.34 206 PRO E N 1
ATOM 13516 C CA . PRO E 1 206 ? 150.251 100.289 156.169 1.00 82.34 206 PRO E CA 1
ATOM 13517 C C . PRO E 1 206 ? 149.999 99.454 154.924 1.00 82.34 206 PRO E C 1
ATOM 13518 O O . PRO E 1 206 ? 149.926 99.968 153.805 1.00 82.34 206 PRO E O 1
ATOM 13522 N N . LEU E 1 207 ? 149.865 98.147 155.131 1.00 85.71 207 LEU E N 1
ATOM 13523 C CA . LEU E 1 207 ? 149.692 97.216 154.018 1.00 85.71 207 LEU E CA 1
ATOM 13524 C C . LEU E 1 207 ? 148.744 96.109 154.455 1.00 85.71 207 LEU E C 1
ATOM 13525 O O . LEU E 1 207 ? 149.151 95.196 155.179 1.00 85.71 207 LEU E O 1
ATOM 13530 N N . GLY E 1 208 ? 147.497 96.179 153.998 1.00 87.36 208 GLY E N 1
ATOM 13531 C CA . GLY E 1 208 ? 146.522 95.162 154.360 1.00 87.36 208 GLY E CA 1
ATOM 13532 C C . GLY E 1 208 ? 146.216 95.191 155.845 1.00 87.36 208 GLY E C 1
ATOM 13533 O O . GLY E 1 208 ? 145.920 96.242 156.423 1.00 87.36 208 GLY E O 1
ATOM 13534 N N . GLN E 1 209 ? 146.289 94.022 156.475 1.00 86.84 209 GLN E N 1
ATOM 13535 C CA . GLN E 1 209 ? 146.036 93.870 157.904 1.00 86.84 209 GLN E CA 1
ATOM 13536 C C . GLN E 1 209 ? 147.346 93.500 158.589 1.00 86.84 209 GLN E C 1
ATOM 13537 O O . GLN E 1 209 ? 147.853 92.387 158.412 1.00 86.84 209 GLN E O 1
ATOM 13539 N N . GLY E 1 210 ? 147.885 94.430 159.370 1.00 88.33 210 GLY E N 1
ATOM 13540 C CA . GLY E 1 210 ? 149.125 94.198 160.092 1.00 88.33 210 GLY E CA 1
ATOM 13541 C C . GLY E 1 210 ? 150.350 94.040 159.218 1.00 88.33 210 GLY E C 1
ATOM 13542 O O . GLY E 1 210 ? 151.243 93.250 159.548 1.00 88.33 210 GLY E O 1
ATOM 13543 N N . GLY E 1 211 ? 150.421 94.777 158.113 1.00 87.07 211 GLY E N 1
ATOM 13544 C CA . GLY E 1 211 ? 151.578 94.725 157.241 1.00 87.07 211 GLY E CA 1
ATOM 13545 C C . GLY E 1 211 ? 152.228 96.082 157.077 1.00 87.07 211 GLY E C 1
ATOM 13546 O O . GLY E 1 211 ? 151.592 97.111 157.324 1.00 87.07 211 GLY E O 1
ATOM 13547 N N . ARG E 1 212 ? 153.492 96.104 156.663 1.00 85.14 212 ARG E N 1
ATOM 13548 C CA . ARG E 1 212 ? 154.246 97.343 156.558 1.00 85.14 212 ARG E CA 1
ATOM 13549 C C . ARG E 1 212 ? 154.931 97.432 155.202 1.00 85.14 212 ARG E C 1
ATOM 13550 O O . ARG E 1 212 ? 155.343 96.423 154.621 1.00 85.14 212 ARG E O 1
ATOM 13558 N N . TYR E 1 213 ? 155.041 98.661 154.702 1.00 75.14 213 TYR E N 1
ATOM 13559 C CA . TYR E 1 213 ? 155.712 98.956 153.441 1.00 75.14 213 TYR E CA 1
ATOM 13560 C C . TYR E 1 213 ? 156.722 100.064 153.707 1.00 75.14 213 TYR E C 1
ATOM 13561 O O . TYR E 1 213 ? 156.338 101.192 154.026 1.00 75.14 213 TYR E O 1
ATOM 13570 N N . LEU E 1 214 ? 158.005 99.740 153.582 1.00 73.18 214 LEU E N 1
ATOM 13571 C CA . LEU E 1 214 ? 159.089 100.681 153.825 1.00 73.18 214 LEU E CA 1
ATOM 13572 C C . LEU E 1 214 ? 159.762 101.037 152.509 1.00 73.18 214 LEU E C 1
ATOM 13573 O O . LEU E 1 214 ? 160.138 100.147 151.739 1.00 73.18 214 LEU E O 1
ATOM 13578 N N . ILE E 1 215 ? 159.914 102.337 152.261 1.00 71.75 215 ILE E N 1
ATOM 13579 C CA . ILE E 1 215 ? 160.600 102.852 151.082 1.00 71.75 215 ILE E CA 1
ATOM 13580 C C . ILE E 1 215 ? 161.760 103.720 151.548 1.00 71.75 215 ILE E C 1
ATOM 13581 O O . ILE E 1 215 ? 161.566 104.648 152.342 1.00 71.75 215 ILE E O 1
ATOM 13586 N N . ALA E 1 216 ? 162.961 103.416 151.057 1.00 71.33 216 ALA E N 1
ATOM 13587 C CA . ALA E 1 216 ? 164.175 104.142 151.408 1.00 71.33 216 ALA E CA 1
ATOM 13588 C C . ALA E 1 216 ? 164.785 104.748 150.152 1.00 71.33 216 ALA E C 1
ATOM 13589 O O . ALA E 1 216 ? 164.945 104.055 149.139 1.00 71.33 216 ALA E O 1
ATOM 13591 N N . ARG E 1 217 ? 165.134 106.035 150.227 1.00 73.06 217 ARG E N 1
ATOM 13592 C CA . ARG E 1 217 ? 165.631 106.777 149.074 1.00 73.06 217 ARG E CA 1
ATOM 13593 C C . ARG E 1 217 ? 167.143 106.703 148.909 1.00 73.06 217 ARG E C 1
ATOM 13594 O O . ARG E 1 217 ? 167.631 106.804 147.778 1.00 73.06 217 ARG E O 1
ATOM 13602 N N . PHE E 1 218 ? 167.888 106.558 150.010 1.00 81.51 218 PHE E N 1
ATOM 13603 C CA . PHE E 1 218 ? 169.333 106.303 150.006 1.00 81.51 218 PHE E CA 1
ATOM 13604 C C . PHE E 1 218 ? 170.099 107.405 149.265 1.00 81.51 218 PHE E C 1
ATOM 13605 O O . PHE E 1 218 ? 170.720 107.187 148.223 1.00 81.51 218 PHE E O 1
ATOM 13613 N N . LEU E 1 219 ? 170.030 108.606 149.835 1.00 87.25 219 LEU E N 1
ATOM 13614 C CA . LEU E 1 219 ? 170.762 109.739 149.283 1.00 87.25 219 LEU E CA 1
ATOM 13615 C C . LEU E 1 219 ? 172.255 109.539 149.525 1.00 87.25 219 LEU E C 1
ATOM 13616 O O . LEU E 1 219 ? 172.679 109.241 150.646 1.00 87.25 219 LEU E O 1
ATOM 13621 N N . TYR E 1 220 ? 173.052 109.706 148.472 1.00 89.76 220 TYR E N 1
ATOM 13622 C CA . TYR E 1 220 ? 174.490 109.478 148.519 1.00 89.76 220 TYR E CA 1
ATOM 13623 C C . TYR E 1 220 ? 175.234 110.806 148.504 1.00 89.76 220 TYR E C 1
ATOM 13624 O O . TYR E 1 220 ? 174.830 111.747 147.813 1.00 89.76 220 TYR E O 1
ATOM 13633 N N . THR E 1 221 ? 176.327 110.876 149.267 1.00 94.90 221 THR E N 1
ATOM 13634 C CA . THR E 1 221 ? 177.132 112.090 149.331 1.00 94.90 221 THR E CA 1
ATOM 13635 C C . THR E 1 221 ? 178.112 112.218 148.173 1.00 94.90 221 THR E C 1
ATOM 13636 O O . THR E 1 221 ? 178.725 113.280 148.019 1.00 94.90 221 THR E O 1
ATOM 13640 N N . ASP E 1 222 ? 178.275 111.177 147.363 1.00 97.78 222 ASP E N 1
ATOM 13641 C CA . ASP E 1 222 ? 179.202 111.221 146.238 1.00 97.78 222 ASP E CA 1
ATOM 13642 C C . ASP E 1 222 ? 178.456 111.414 144.922 1.00 97.78 222 ASP E C 1
ATOM 13643 O O . ASP E 1 222 ? 178.867 110.896 143.884 1.00 97.78 222 ASP E O 1
ATOM 13645 N N . ASP E 1 231 ? 185.054 112.256 130.251 1.00 68.30 231 ASP E N 1
ATOM 13646 C CA . ASP E 1 231 ? 184.753 112.648 131.627 1.00 68.30 231 ASP E CA 1
ATOM 13647 C C . ASP E 1 231 ? 184.313 114.122 131.807 1.00 68.30 231 ASP E C 1
ATOM 13648 O O . ASP E 1 231 ? 183.328 114.364 132.506 1.00 68.30 231 ASP E O 1
ATOM 13650 N N . PRO E 1 232 ? 185.005 115.110 131.211 1.00 67.10 232 PRO E N 1
ATOM 13651 C CA . PRO E 1 232 ? 184.497 116.486 131.343 1.00 67.10 232 PRO E CA 1
ATOM 13652 C C . PRO E 1 232 ? 183.238 116.743 130.535 1.00 67.10 232 PRO E C 1
ATOM 13653 O O . PRO E 1 232 ? 182.457 117.631 130.898 1.00 67.10 232 PRO E O 1
ATOM 13657 N N . THR E 1 233 ? 183.014 115.997 129.457 1.00 66.17 233 THR E N 1
ATOM 13658 C CA . THR E 1 233 ? 181.839 116.187 128.616 1.00 66.17 233 THR E CA 1
ATOM 13659 C C . THR E 1 233 ? 181.539 114.877 127.899 1.00 66.17 233 THR E C 1
ATOM 13660 O O . THR E 1 233 ? 182.251 113.881 128.059 1.00 66.17 233 THR E O 1
ATOM 13664 N N . ARG E 1 234 ? 180.463 114.894 127.106 1.00 64.74 234 ARG E N 1
ATOM 13665 C CA . ARG E 1 234 ? 180.025 113.767 126.279 1.00 64.74 234 ARG E CA 1
ATOM 13666 C C . ARG E 1 234 ? 179.736 112.534 127.144 1.00 64.74 234 ARG E C 1
ATOM 13667 O O . ARG E 1 234 ? 180.451 111.529 127.123 1.00 64.74 234 ARG E O 1
ATOM 13675 N N . PHE E 1 235 ? 178.687 112.654 127.959 1.00 61.50 235 PHE E N 1
ATOM 13676 C CA . PHE E 1 235 ? 178.180 111.495 128.686 1.00 61.50 235 PHE E CA 1
ATOM 13677 C C . PHE E 1 235 ? 177.331 110.620 127.772 1.00 61.50 235 PHE E C 1
ATOM 13678 O O . PHE E 1 235 ? 177.680 109.467 127.490 1.00 61.50 235 PHE E O 1
ATOM 13686 N N . GLY E 1 236 ? 176.208 111.155 127.302 1.00 46.85 236 GLY E N 1
ATOM 13687 C CA . GLY E 1 236 ? 175.380 110.476 126.327 1.00 46.85 236 GLY E CA 1
ATOM 13688 C C . GLY E 1 236 ? 174.796 111.437 125.313 1.00 46.85 236 GLY E C 1
ATOM 13689 O O . GLY E 1 236 ? 174.027 111.038 124.433 1.00 46.85 236 GLY E O 1
ATOM 13690 N N . PHE E 1 237 ? 175.160 112.711 125.430 1.00 40.46 237 PHE E N 1
ATOM 13691 C CA . PHE E 1 237 ? 174.591 113.748 124.585 1.00 40.46 237 PHE E CA 1
ATOM 13692 C C . PHE E 1 237 ? 175.146 113.667 123.165 1.00 40.46 237 PHE E C 1
ATOM 13693 O O . PHE E 1 237 ? 176.223 113.119 122.914 1.00 40.46 237 PHE E O 1
ATOM 13701 N N . HIS E 1 238 ? 174.384 114.224 122.229 1.00 43.38 238 HIS E N 1
ATOM 13702 C CA . HIS E 1 238 ? 174.829 114.373 120.855 1.00 43.38 238 HIS E CA 1
ATOM 13703 C C . HIS E 1 238 ? 175.785 115.560 120.741 1.00 43.38 238 HIS E C 1
ATOM 13704 O O . HIS E 1 238 ? 175.922 116.371 121.661 1.00 43.38 238 HIS E O 1
ATOM 13711 N N . HIS E 1 239 ? 176.463 115.653 119.595 1.00 47.61 239 HIS E N 1
ATOM 13712 C CA . HIS E 1 239 ? 177.367 116.778 119.373 1.00 47.61 239 HIS E CA 1
ATOM 13713 C C . HIS E 1 239 ? 176.605 118.089 119.227 1.00 47.61 239 HIS E C 1
ATOM 13714 O O . HIS E 1 239 ? 177.098 119.142 119.652 1.00 47.61 239 HIS E O 1
ATOM 13721 N N . SER E 1 240 ? 175.406 118.046 118.639 1.00 43.15 240 SER E N 1
ATOM 13722 C CA . SER E 1 240 ? 174.574 119.243 118.559 1.00 43.15 240 SER E CA 1
ATOM 13723 C C . SER E 1 240 ? 174.142 119.705 119.945 1.00 43.15 240 SER E C 1
ATOM 13724 O O . SER E 1 240 ? 174.072 120.911 120.209 1.00 43.15 240 SER E O 1
ATOM 13727 N N . HIS E 1 241 ? 173.854 118.759 120.843 1.00 40.66 241 HIS E N 1
ATOM 13728 C CA . HIS E 1 241 ? 173.529 119.119 122.219 1.00 40.66 241 HIS E CA 1
ATOM 13729 C C . HIS E 1 241 ? 174.722 119.758 122.920 1.00 40.66 241 HIS E C 1
ATOM 13730 O O . HIS E 1 241 ? 174.554 120.701 123.698 1.00 40.66 241 HIS E O 1
ATOM 13737 N N . ALA E 1 242 ? 175.933 119.261 122.656 1.00 42.35 242 ALA E N 1
ATOM 13738 C CA . ALA E 1 242 ? 177.127 119.873 123.233 1.00 42.35 242 ALA E CA 1
ATOM 13739 C C . ALA E 1 242 ? 177.340 121.286 122.702 1.00 42.35 242 ALA E C 1
ATOM 13740 O O . ALA E 1 242 ? 177.720 122.192 123.456 1.00 42.35 242 ALA E O 1
ATOM 13742 N N . GLU E 1 243 ? 177.106 121.492 121.402 1.00 42.71 243 GLU E N 1
ATOM 13743 C CA . GLU E 1 243 ? 177.218 122.832 120.833 1.00 42.71 243 GLU E CA 1
ATOM 13744 C C . GLU E 1 243 ? 176.184 123.776 121.435 1.00 42.71 243 GLU E C 1
ATOM 13745 O O . GLU E 1 243 ? 176.489 124.940 121.729 1.00 42.71 243 GLU E O 1
ATOM 13751 N N . SER E 1 244 ? 174.955 123.290 121.628 1.00 40.60 244 SER E N 1
ATOM 13752 C CA . SER E 1 244 ? 173.924 124.101 122.267 1.00 40.60 244 SER E CA 1
ATOM 13753 C C . SER E 1 244 ? 174.287 124.419 123.713 1.00 40.60 244 SER E C 1
ATOM 13754 O O . SER E 1 244 ? 174.028 125.527 124.194 1.00 40.60 244 SER E O 1
ATOM 13757 N N . PHE E 1 245 ? 174.885 123.456 124.420 1.00 42.93 245 PHE E N 1
ATOM 13758 C CA . PHE E 1 245 ? 175.332 123.697 125.789 1.00 42.93 245 PHE E CA 1
ATOM 13759 C C . PHE E 1 245 ? 176.413 124.769 125.837 1.00 42.93 245 PHE E C 1
ATOM 13760 O O . PHE E 1 245 ? 176.390 125.645 126.710 1.00 42.93 245 PHE E O 1
ATOM 13768 N N . SER E 1 246 ? 177.369 124.716 124.906 1.00 44.43 246 SER E N 1
ATOM 13769 C CA . SER E 1 246 ? 178.417 125.734 124.860 1.00 44.43 246 SER E CA 1
ATOM 13770 C C . SER E 1 246 ? 177.843 127.109 124.532 1.00 44.43 246 SER E C 1
ATOM 13771 O O . SER E 1 246 ? 178.238 128.115 125.138 1.00 44.43 246 SER E O 1
ATOM 13774 N N . ARG E 1 247 ? 176.900 127.167 123.587 1.00 43.41 247 ARG E N 1
ATOM 13775 C CA . ARG E 1 247 ? 176.274 128.440 123.241 1.00 43.41 247 ARG E CA 1
ATOM 13776 C C . ARG E 1 247 ? 175.470 128.997 124.409 1.00 43.41 247 ARG E C 1
ATOM 13777 O O . ARG E 1 247 ? 175.451 130.213 124.631 1.00 43.41 247 ARG E O 1
ATOM 13785 N N . MET E 1 248 ? 174.801 128.125 125.167 1.00 43.79 248 MET E N 1
ATOM 13786 C CA . MET E 1 248 ? 174.049 128.578 126.331 1.00 43.79 248 MET E CA 1
ATOM 13787 C C . MET E 1 248 ? 174.976 129.039 127.447 1.00 43.79 248 MET E C 1
ATOM 13788 O O . MET E 1 248 ? 174.642 129.973 128.184 1.00 43.79 248 MET E O 1
ATOM 13793 N N . ARG E 1 249 ? 176.137 128.396 127.590 1.00 47.20 249 ARG E N 1
ATOM 13794 C CA . ARG E 1 249 ? 177.116 128.830 128.577 1.00 47.20 249 ARG E CA 1
ATOM 13795 C C . ARG E 1 249 ? 177.782 130.142 128.190 1.00 47.20 249 ARG E C 1
ATOM 13796 O O . ARG E 1 249 ? 178.247 130.870 129.073 1.00 47.20 249 ARG E O 1
ATOM 13804 N N . ASN E 1 250 ? 177.842 130.459 126.895 1.00 48.85 250 ASN E N 1
ATOM 13805 C CA . ASN E 1 250 ? 178.444 131.721 126.479 1.00 48.85 250 ASN E CA 1
ATOM 13806 C C . ASN E 1 250 ? 177.548 132.920 126.772 1.00 48.85 250 ASN E C 1
ATOM 13807 O O . ASN E 1 250 ? 178.056 134.031 126.963 1.00 48.85 250 ASN E O 1
ATOM 13812 N N . LEU E 1 251 ? 176.233 132.727 126.806 1.00 45.65 251 LEU E N 1
ATOM 13813 C CA . LEU E 1 251 ? 175.318 133.843 127.047 1.00 45.65 251 LEU E CA 1
ATOM 13814 C C . LEU E 1 251 ? 175.386 134.278 128.507 1.00 45.65 251 LEU E C 1
ATOM 13815 O O . LEU E 1 251 ? 175.338 133.428 129.405 1.00 45.65 251 LEU E O 1
ATOM 13820 N N . PRO E 1 252 ? 175.498 135.580 128.788 1.00 47.35 252 PRO E N 1
ATOM 13821 C CA . PRO E 1 252 ? 175.622 136.029 130.182 1.00 47.35 252 PRO E CA 1
ATOM 13822 C C . PRO E 1 252 ? 174.299 136.112 130.930 1.00 47.35 252 PRO E C 1
ATOM 13823 O O . PRO E 1 252 ? 174.269 135.934 132.152 1.00 47.35 252 PRO E O 1
ATOM 13827 N N . ILE E 1 253 ? 173.204 136.384 130.224 1.00 46.75 253 ILE E N 1
ATOM 13828 C CA . ILE E 1 253 ? 171.905 136.632 130.840 1.00 46.75 253 ILE E CA 1
ATOM 13829 C C . ILE E 1 253 ? 170.894 135.646 130.270 1.00 46.75 253 ILE E C 1
ATOM 13830 O O . ILE E 1 253 ? 170.769 135.514 129.047 1.00 46.75 253 ILE E O 1
ATOM 13835 N N . GLY E 1 254 ? 170.180 134.964 131.152 1.00 43.23 254 GLY E N 1
ATOM 13836 C CA . GLY E 1 254 ? 169.147 134.039 130.737 1.00 43.23 254 GLY E CA 1
ATOM 13837 C C . GLY E 1 254 ? 168.812 133.077 131.856 1.00 43.23 254 GLY E C 1
ATOM 13838 O O . GLY E 1 254 ? 169.409 133.103 132.931 1.00 43.23 254 GLY E O 1
ATOM 13839 N N . ILE E 1 255 ? 167.831 132.222 131.578 1.00 40.28 255 ILE E N 1
ATOM 13840 C CA . ILE E 1 255 ? 167.433 131.159 132.494 1.00 40.28 255 ILE E CA 1
ATOM 13841 C C . ILE E 1 255 ? 167.365 129.852 131.714 1.00 40.28 255 ILE E C 1
ATOM 13842 O O . ILE E 1 255 ? 166.865 129.819 130.582 1.00 40.28 255 ILE E O 1
ATOM 13847 N N . ASN E 1 256 ? 167.916 128.790 132.303 1.00 40.27 256 ASN E N 1
ATOM 13848 C CA . ASN E 1 256 ? 167.949 127.458 131.717 1.00 40.27 256 ASN E CA 1
ATOM 13849 C C . ASN E 1 256 ? 167.222 126.487 132.634 1.00 40.27 256 ASN E C 1
ATOM 13850 O O . ASN E 1 256 ? 167.397 126.525 133.856 1.00 40.27 256 ASN E O 1
ATOM 13855 N N . ILE E 1 257 ? 166.409 125.615 132.044 1.00 37.55 257 ILE E N 1
ATOM 13856 C CA . ILE E 1 257 ? 165.584 124.672 132.788 1.00 37.55 257 ILE E CA 1
ATOM 13857 C C . ILE E 1 257 ? 165.899 123.263 132.307 1.00 37.55 257 ILE E C 1
ATOM 13858 O O . ILE E 1 257 ? 165.859 122.990 131.101 1.00 37.55 257 ILE E O 1
ATOM 13863 N N . ILE E 1 258 ? 166.211 122.374 133.247 1.00 39.77 258 ILE E N 1
ATOM 13864 C CA . ILE E 1 258 ? 166.460 120.964 132.970 1.00 39.77 258 ILE E CA 1
ATOM 13865 C C . ILE E 1 258 ? 165.247 120.175 133.441 1.00 39.77 258 ILE E C 1
ATOM 13866 O O . ILE E 1 258 ? 164.814 120.323 134.590 1.00 39.77 258 ILE E O 1
ATOM 13871 N N . SER E 1 259 ? 164.698 119.342 132.562 1.00 39.83 259 SER E N 1
ATOM 13872 C CA . SER E 1 259 ? 163.462 118.632 132.850 1.00 39.83 259 SER E CA 1
ATOM 13873 C C . SER E 1 259 ? 163.632 117.141 132.595 1.00 39.83 259 SER E C 1
ATOM 13874 O O . SER E 1 259 ? 164.509 116.710 131.842 1.00 39.83 259 SER E O 1
ATOM 13877 N N . GLY E 1 260 ? 162.779 116.356 133.248 1.00 42.44 260 GLY E N 1
ATOM 13878 C CA . GLY E 1 260 ? 162.771 114.923 133.085 1.00 42.44 260 GLY E CA 1
ATOM 13879 C C . GLY E 1 260 ? 162.157 114.215 134.275 1.00 42.44 260 GLY E C 1
ATOM 13880 O O . GLY E 1 260 ? 161.784 114.838 135.273 1.00 42.44 260 GLY E O 1
ATOM 13881 N N . PRO E 1 261 ? 162.037 112.886 134.190 1.00 44.47 261 PRO E N 1
ATOM 13882 C CA . PRO E 1 261 ? 161.565 112.108 135.345 1.00 44.47 261 PRO E CA 1
ATOM 13883 C C . PRO E 1 261 ? 162.567 112.066 136.491 1.00 44.47 261 PRO E C 1
ATOM 13884 O O . PRO E 1 261 ? 163.607 112.730 136.445 1.00 44.47 261 PRO E O 1
ATOM 13888 N N . THR E 1 262 ? 162.242 111.290 137.531 1.00 48.23 262 THR E N 1
ATOM 13889 C CA . THR E 1 262 ? 163.040 111.284 138.756 1.00 48.23 262 THR E CA 1
ATOM 13890 C C . THR E 1 262 ? 164.464 110.797 138.507 1.00 48.23 262 THR E C 1
ATOM 13891 O O . THR E 1 262 ? 165.426 111.390 139.011 1.00 48.23 262 THR E O 1
ATOM 13895 N N . GLY E 1 263 ? 164.624 109.733 137.726 1.00 45.94 263 GLY E N 1
ATOM 13896 C CA . GLY E 1 263 ? 165.944 109.185 137.482 1.00 45.94 263 GLY E CA 1
ATOM 13897 C C . GLY E 1 263 ? 166.612 109.723 136.234 1.00 45.94 263 GLY E C 1
ATOM 13898 O O . GLY E 1 263 ? 167.269 108.976 135.504 1.00 45.94 263 GLY E O 1
ATOM 13899 N N . SER E 1 264 ? 166.449 111.022 135.973 1.00 44.83 264 SER E N 1
ATOM 13900 C CA . SER E 1 264 ? 167.037 111.623 134.782 1.00 44.83 264 SER E CA 1
ATOM 13901 C C . SER E 1 264 ? 168.533 111.866 134.939 1.00 44.83 264 SER E C 1
ATOM 13902 O O . SER E 1 264 ? 169.291 111.722 133.974 1.00 44.83 264 SER E O 1
ATOM 13905 N N . GLY E 1 265 ? 168.974 112.245 136.135 1.00 49.60 265 GLY E N 1
ATOM 13906 C CA . GLY E 1 265 ? 170.363 112.608 136.334 1.00 49.60 265 GLY E CA 1
ATOM 13907 C C . GLY E 1 265 ? 170.612 114.075 136.057 1.00 49.60 265 GLY E C 1
ATOM 13908 O O . GLY E 1 265 ? 171.611 114.439 135.430 1.00 49.60 265 GLY E O 1
ATOM 13909 N N . LYS E 1 266 ? 169.697 114.931 136.519 1.00 45.63 266 LYS E N 1
ATOM 13910 C CA . LYS E 1 266 ? 169.822 116.363 136.269 1.00 45.63 266 LYS E CA 1
ATOM 13911 C C . LYS E 1 266 ? 170.908 116.997 137.128 1.00 45.63 266 LYS E C 1
ATOM 13912 O O . LYS E 1 266 ? 171.562 117.951 136.691 1.00 45.63 266 LYS E O 1
ATOM 13918 N N . SER E 1 267 ? 171.109 116.489 138.347 1.00 51.04 267 SER E N 1
ATOM 13919 C CA . SER E 1 267 ? 172.144 117.034 139.220 1.00 51.04 267 SER E CA 1
ATOM 13920 C C . SER E 1 267 ? 173.536 116.797 138.646 1.00 51.04 267 SER E C 1
ATOM 13921 O O . SER E 1 267 ? 174.408 117.668 138.746 1.00 51.04 267 SER E O 1
ATOM 13924 N N . THR E 1 268 ? 173.763 115.625 138.046 1.00 50.54 268 THR E N 1
ATOM 13925 C CA . THR E 1 268 ? 175.052 115.345 137.420 1.00 50.54 268 THR E CA 1
ATOM 13926 C C . THR E 1 268 ? 175.307 116.278 136.242 1.00 50.54 268 THR E C 1
ATOM 13927 O O . THR E 1 268 ? 176.423 116.786 136.069 1.00 50.54 268 THR E O 1
ATOM 13931 N N . THR E 1 269 ? 174.277 116.524 135.426 1.00 48.76 269 THR E N 1
ATOM 13932 C CA . THR E 1 269 ? 174.411 117.451 134.306 1.00 48.76 269 THR E CA 1
ATOM 13933 C C . THR E 1 269 ? 174.700 118.866 134.794 1.00 48.76 269 THR E C 1
ATOM 13934 O O . THR E 1 269 ? 175.554 119.563 134.231 1.00 48.76 269 THR E O 1
ATOM 13938 N N . LEU E 1 270 ? 174.009 119.301 135.851 1.00 48.18 270 LEU E N 1
ATOM 13939 C CA . LEU E 1 270 ? 174.247 120.634 136.398 1.00 48.18 270 LEU E CA 1
ATOM 13940 C C . LEU E 1 270 ? 175.654 120.757 136.975 1.00 48.18 270 LEU E C 1
ATOM 13941 O O . LEU E 1 270 ? 176.309 121.791 136.805 1.00 48.18 270 LEU E O 1
ATOM 13946 N N . LYS E 1 271 ? 176.139 119.712 137.651 1.00 52.50 271 LYS E N 1
ATOM 13947 C CA . LYS E 1 271 ? 177.499 119.739 138.183 1.00 52.50 271 LYS E CA 1
ATOM 13948 C C . LYS E 1 271 ? 178.534 119.787 137.064 1.00 52.50 271 LYS E C 1
ATOM 13949 O O . LYS E 1 271 ? 179.521 120.529 137.156 1.00 52.50 271 LYS E O 1
ATOM 13951 N N . ASN E 1 272 ? 178.327 119.003 136.001 1.00 55.43 272 ASN E N 1
ATOM 13952 C CA . ASN E 1 272 ? 179.248 119.029 134.869 1.00 55.43 272 ASN E CA 1
ATOM 13953 C C . ASN E 1 272 ? 179.253 120.395 134.196 1.00 55.43 272 ASN E C 1
ATOM 13954 O O . ASN E 1 272 ? 180.314 120.904 133.808 1.00 55.43 272 ASN E O 1
ATOM 13959 N N . LEU E 1 273 ? 178.077 121.012 134.063 1.00 51.36 273 LEU E N 1
ATOM 13960 C CA . LEU E 1 273 ? 178.007 122.365 133.523 1.00 51.36 273 LEU E CA 1
ATOM 13961 C C . LEU E 1 273 ? 178.686 123.371 134.443 1.00 51.36 273 LEU E C 1
ATOM 13962 O O . LEU E 1 273 ? 179.262 124.352 133.963 1.00 51.36 273 LEU E O 1
ATOM 13967 N N . LEU E 1 274 ? 178.640 123.146 135.758 1.00 57.16 274 LEU E N 1
ATOM 13968 C CA . LEU E 1 274 ? 179.331 124.041 136.683 1.00 57.16 274 LEU E CA 1
ATOM 13969 C C . LEU E 1 274 ? 180.847 123.935 136.536 1.00 57.16 274 LEU E C 1
ATOM 13970 O O . LEU E 1 274 ? 181.548 124.953 136.563 1.00 57.16 274 LEU E O 1
ATOM 13975 N N . GLU E 1 275 ? 181.373 122.715 136.379 1.00 58.57 275 GLU E N 1
ATOM 13976 C CA . GLU E 1 275 ? 182.808 122.574 136.112 1.00 58.57 275 GLU E CA 1
ATOM 13977 C C . GLU E 1 275 ? 183.188 123.193 134.770 1.00 58.57 275 GLU E C 1
ATOM 13978 O O . GLU E 1 275 ? 184.255 123.812 134.639 1.00 58.57 275 GLU E O 1
ATOM 13984 N N . LEU E 1 276 ? 182.333 123.032 133.757 1.00 53.67 276 LEU E N 1
ATOM 13985 C CA . LEU E 1 276 ? 182.605 123.655 132.466 1.00 53.67 276 LEU E CA 1
ATOM 13986 C C . LEU E 1 276 ? 182.590 125.177 132.563 1.00 53.67 276 LEU E C 1
ATOM 13987 O O . LEU E 1 276 ? 183.390 125.845 131.900 1.00 53.67 276 LEU E O 1
ATOM 13992 N N . LEU E 1 277 ? 181.706 125.738 133.392 1.00 53.88 277 LEU E N 1
ATOM 13993 C CA . LEU E 1 277 ? 181.702 127.179 133.618 1.00 53.88 277 LEU E CA 1
ATOM 13994 C C . LEU E 1 277 ? 182.937 127.628 134.389 1.00 53.88 277 LEU E C 1
ATOM 13995 O O . LEU E 1 277 ? 183.452 128.724 134.140 1.00 53.88 277 LEU E O 1
ATOM 14000 N N . TYR E 1 278 ? 183.416 126.801 135.325 1.00 61.13 278 TYR E N 1
ATOM 14001 C CA . TYR E 1 278 ? 184.694 127.064 135.984 1.00 61.13 278 TYR E CA 1
ATOM 14002 C C . TYR E 1 278 ? 185.820 127.174 134.967 1.00 61.13 278 TYR E C 1
ATOM 14003 O O . TYR E 1 278 ? 186.641 128.097 135.025 1.00 61.13 278 TYR E O 1
ATOM 14012 N N . ILE E 1 279 ? 185.880 126.223 134.036 1.00 60.02 279 ILE E N 1
ATOM 14013 C CA . ILE E 1 279 ? 186.960 126.218 133.050 1.00 60.02 279 ILE E CA 1
ATOM 14014 C C . ILE E 1 279 ? 186.827 127.402 132.096 1.00 60.02 279 ILE E C 1
ATOM 14015 O O . ILE E 1 279 ? 187.814 128.082 131.789 1.00 60.02 279 ILE E O 1
ATOM 14020 N N . GLU E 1 280 ? 185.608 127.681 131.628 1.00 58.74 280 GLU E N 1
ATOM 14021 C CA . GLU E 1 280 ? 185.417 128.690 130.592 1.00 58.74 280 GLU E CA 1
ATOM 14022 C C . GLU E 1 280 ? 185.536 130.114 131.128 1.00 58.74 280 GLU E C 1
ATOM 14023 O O . GLU E 1 280 ? 186.132 130.974 130.470 1.00 58.74 280 GLU E O 1
ATOM 14029 N N . LYS E 1 281 ? 184.982 130.390 132.310 1.00 58.90 281 LYS E N 1
ATOM 14030 C CA . LYS E 1 281 ? 184.890 131.765 132.788 1.00 58.90 281 LYS E CA 1
ATOM 14031 C C . LYS E 1 281 ? 186.189 132.295 133.382 1.00 58.90 281 LYS E C 1
ATOM 14032 O O . LYS E 1 281 ? 186.269 133.499 133.652 1.00 58.90 281 LYS E O 1
ATOM 14038 N N . LYS E 1 282 ? 187.187 131.432 133.596 1.00 63.21 282 LYS E N 1
ATOM 14039 C CA . LYS E 1 282 ? 188.502 131.816 134.124 1.00 63.21 282 LYS E CA 1
ATOM 14040 C C . LYS E 1 282 ? 188.401 132.497 135.488 1.00 63.21 282 LYS E C 1
ATOM 14041 O O . LYS E 1 282 ? 189.211 133.370 135.813 1.00 63.21 282 LYS E O 1
ATOM 14047 N N . LYS E 1 283 ? 187.409 132.088 136.288 1.00 67.52 283 LYS E N 1
ATOM 14048 C CA . LYS E 1 283 ? 187.174 132.609 137.642 1.00 67.52 283 LYS E CA 1
ATOM 14049 C C . LYS E 1 283 ? 187.017 134.129 137.660 1.00 67.52 283 LYS E C 1
ATOM 14050 O O . LYS E 1 283 ? 187.425 134.798 138.612 1.00 67.52 283 LYS E O 1
ATOM 14056 N N . LYS E 1 284 ? 186.424 134.688 136.607 1.00 65.10 284 LYS E N 1
ATOM 14057 C CA . LYS E 1 284 ? 186.151 136.118 136.544 1.00 65.10 284 LYS E CA 1
ATOM 14058 C C . LYS E 1 284 ? 184.739 136.474 136.988 1.00 65.10 284 LYS E C 1
ATOM 14059 O O . LYS E 1 284 ? 184.390 137.659 136.997 1.00 65.10 284 LYS E O 1
ATOM 14065 N N . VAL E 1 285 ? 183.922 135.486 137.352 1.00 64.81 285 VAL E N 1
ATOM 14066 C CA . VAL E 1 285 ? 182.552 135.720 137.786 1.00 64.81 285 VAL E CA 1
ATOM 14067 C C . VAL E 1 285 ? 182.321 134.990 139.101 1.00 64.81 285 VAL E C 1
ATOM 14068 O O . VAL E 1 285 ? 183.038 134.052 139.456 1.00 64.81 285 VAL E O 1
ATOM 14072 N N . ASN E 1 286 ? 181.300 135.438 139.825 1.00 63.04 286 ASN E N 1
ATOM 14073 C CA . ASN E 1 286 ? 180.914 134.822 141.086 1.00 63.04 286 ASN E CA 1
ATOM 14074 C C . ASN E 1 286 ? 179.848 133.766 140.828 1.00 63.04 286 ASN E C 1
ATOM 14075 O O . ASN E 1 286 ? 178.868 134.025 140.124 1.00 63.04 286 ASN E O 1
ATOM 14080 N N . ILE E 1 287 ? 180.048 132.575 141.385 1.00 66.35 287 ILE E N 1
ATOM 14081 C CA . ILE E 1 287 ? 179.109 131.470 141.247 1.00 66.35 287 ILE E CA 1
ATOM 14082 C C . ILE E 1 287 ? 178.654 131.053 142.638 1.00 66.35 287 ILE E C 1
ATOM 14083 O O . ILE E 1 287 ? 179.481 130.839 143.530 1.00 66.35 287 ILE E O 1
ATOM 14088 N N . ILE E 1 288 ? 177.341 130.948 142.818 1.00 66.23 288 ILE E N 1
ATOM 14089 C CA . ILE E 1 288 ? 176.732 130.518 144.069 1.00 66.23 288 ILE E CA 1
ATOM 14090 C C . ILE E 1 288 ? 175.946 129.246 143.785 1.00 66.23 288 ILE E C 1
ATOM 14091 O O . ILE E 1 288 ? 175.364 129.102 142.706 1.00 66.23 288 ILE E O 1
ATOM 14096 N N . SER E 1 289 ? 175.976 128.300 144.721 1.00 75.66 289 SER E N 1
ATOM 14097 C CA . SER E 1 289 ? 175.193 127.076 144.612 1.00 75.66 289 SER E CA 1
ATOM 14098 C C . SER E 1 289 ? 174.355 126.904 145.869 1.00 75.66 289 SER E C 1
ATOM 14099 O O . SER E 1 289 ? 174.893 126.874 146.979 1.00 75.66 289 SER E O 1
ATOM 14102 N N . ILE E 1 290 ? 173.040 126.784 145.692 1.00 77.89 290 ILE E N 1
ATOM 14103 C CA . ILE E 1 290 ? 172.127 126.633 146.819 1.00 77.89 290 ILE E CA 1
ATOM 14104 C C . ILE E 1 290 ? 171.477 125.258 146.763 1.00 77.89 290 ILE E C 1
ATOM 14105 O O . ILE E 1 290 ? 170.443 125.072 146.110 1.00 77.89 290 ILE E O 1
ATOM 14110 N N . GLU E 1 291 ? 172.078 124.286 147.444 1.00 87.36 291 GLU E N 1
ATOM 14111 C CA . GLU E 1 291 ? 171.545 122.931 147.539 1.00 87.36 291 GLU E CA 1
ATOM 14112 C C . GLU E 1 291 ? 171.351 122.601 149.012 1.00 87.36 291 GLU E C 1
ATOM 14113 O O . GLU E 1 291 ? 172.324 122.552 149.773 1.00 87.36 291 GLU E O 1
ATOM 14119 N N . ASP E 1 292 ? 170.096 122.394 149.417 1.00 91.40 292 ASP E N 1
ATOM 14120 C CA . ASP E 1 292 ? 169.822 122.010 150.801 1.00 91.40 292 ASP E CA 1
ATOM 14121 C C . ASP E 1 292 ? 170.436 120.663 151.178 1.00 91.40 292 ASP E C 1
ATOM 14122 O O . ASP E 1 292 ? 171.067 120.585 152.247 1.00 91.40 292 ASP E O 1
ATOM 14127 N N . PRO E 1 293 ? 170.300 119.582 150.402 1.00 96.63 293 PRO E N 1
ATOM 14128 C CA . PRO E 1 293 ? 171.106 118.389 150.682 1.00 96.63 293 PRO E CA 1
ATOM 14129 C C . PRO E 1 293 ? 172.439 118.453 149.960 1.00 96.63 293 PRO E C 1
ATOM 14130 O O . PRO E 1 293 ? 172.481 118.504 148.721 1.00 96.63 293 PRO E O 1
ATOM 14134 N N . PRO E 1 294 ? 173.555 118.455 150.693 1.00 99.69 294 PRO E N 1
ATOM 14135 C CA . PRO E 1 294 ? 174.867 118.459 150.029 1.00 99.69 294 PRO E CA 1
ATOM 14136 C C . PRO E 1 294 ? 175.173 117.128 149.360 1.00 99.69 294 PRO E C 1
ATOM 14137 O O . PRO E 1 294 ? 175.471 116.140 150.038 1.00 99.69 294 PRO E O 1
ATOM 14141 N N . GLU E 1 295 ? 175.105 117.092 148.031 1.00 100.73 295 GLU E N 1
ATOM 14142 C CA . GLU E 1 295 ? 175.371 115.882 147.262 1.00 100.73 295 GLU E CA 1
ATOM 14143 C C . GLU E 1 295 ? 176.409 116.198 146.198 1.00 100.73 295 GLU E C 1
ATOM 14144 O O . GLU E 1 295 ? 176.205 117.110 145.388 1.00 100.73 295 GLU E O 1
ATOM 14150 N N . TYR E 1 296 ? 177.523 115.454 146.222 1.00 101.24 296 TYR E N 1
ATOM 14151 C CA . TYR E 1 296 ? 178.627 115.531 145.262 1.00 101.24 296 TYR E CA 1
ATOM 14152 C C . TYR E 1 296 ? 179.390 116.851 145.340 1.00 101.24 296 TYR E C 1
ATOM 14153 O O . TYR E 1 296 ? 178.838 117.884 145.735 1.00 101.24 296 TYR E O 1
ATOM 14155 N N . GLU E 1 297 ? 180.674 116.818 144.989 1.00 98.17 297 GLU E N 1
ATOM 14156 C CA . GLU E 1 297 ? 181.468 118.039 144.957 1.00 98.17 297 GLU E CA 1
ATOM 14157 C C . GLU E 1 297 ? 180.962 118.972 143.863 1.00 98.17 297 GLU E C 1
ATOM 14158 O O . GLU E 1 297 ? 180.579 118.535 142.774 1.00 98.17 297 GLU E O 1
ATOM 14164 N N . ILE E 1 298 ? 180.946 120.266 144.166 1.00 84.72 298 ILE E N 1
ATOM 14165 C CA . ILE E 1 298 ? 180.405 121.255 143.245 1.00 84.72 298 ILE E CA 1
ATOM 14166 C C . ILE E 1 298 ? 181.239 122.530 143.283 1.00 84.72 298 ILE E C 1
ATOM 14167 O O . ILE E 1 298 ? 182.251 122.642 142.591 1.00 84.72 298 ILE E O 1
ATOM 14172 N N . THR E 1 301 ? 182.660 127.767 144.016 1.00 79.11 301 THR E N 1
ATOM 14173 C CA . THR E 1 301 ? 181.349 128.278 144.396 1.00 79.11 301 THR E CA 1
ATOM 14174 C C . THR E 1 301 ? 181.149 128.254 145.904 1.00 79.11 301 THR E C 1
ATOM 14175 O O . THR E 1 301 ? 181.945 127.672 146.641 1.00 79.11 301 THR E O 1
ATOM 14179 N N . ALA E 1 302 ? 180.077 128.897 146.354 1.00 81.87 302 ALA E N 1
ATOM 14180 C CA . ALA E 1 302 ? 179.665 128.865 147.751 1.00 81.87 302 ALA E CA 1
ATOM 14181 C C . ALA E 1 302 ? 178.505 127.885 147.873 1.00 81.87 302 ALA E C 1
ATOM 14182 O O . ALA E 1 302 ? 177.411 128.142 147.361 1.00 81.87 302 ALA E O 1
ATOM 14184 N N . GLN E 1 303 ? 178.745 126.763 148.547 1.00 87.49 303 GLN E N 1
ATOM 14185 C CA . GLN E 1 303 ? 177.734 125.720 148.709 1.00 87.49 303 GLN E CA 1
ATOM 14186 C C . GLN E 1 303 ? 176.852 126.094 149.893 1.00 87.49 303 GLN E C 1
ATOM 14187 O O . GLN E 1 303 ? 177.208 125.857 151.049 1.00 87.49 303 GLN E O 1
ATOM 14193 N N . LEU E 1 304 ? 175.694 126.682 149.602 1.00 83.60 304 LEU E N 1
ATOM 14194 C CA . LEU E 1 304 ? 174.778 127.126 150.644 1.00 83.60 304 LEU E CA 1
ATOM 14195 C C . LEU E 1 304 ? 173.881 125.971 151.063 1.00 83.60 304 LEU E C 1
ATOM 14196 O O . LEU E 1 304 ? 173.160 125.424 150.217 1.00 83.60 304 LEU E O 1
ATOM 14201 N N . PRO E 1 305 ? 173.888 125.564 152.341 1.00 88.15 305 PRO E N 1
ATOM 14202 C CA . PRO E 1 305 ? 173.041 124.468 152.821 1.00 88.15 305 PRO E CA 1
ATOM 14203 C C . PRO E 1 305 ? 171.579 124.880 152.970 1.00 88.15 305 PRO E C 1
ATOM 14204 O O . PRO E 1 305 ? 170.880 124.308 153.806 1.00 88.15 305 PRO E O 1
ATOM 14208 N N . THR E 1 311 ? 160.709 119.644 159.430 1.00 89.44 311 THR E N 1
ATOM 14209 C CA . THR E 1 311 ? 159.566 119.326 158.583 1.00 89.44 311 THR E CA 1
ATOM 14210 C C . THR E 1 311 ? 159.747 119.897 157.180 1.00 89.44 311 THR E C 1
ATOM 14211 O O . THR E 1 311 ? 160.751 120.547 156.891 1.00 89.44 311 THR E O 1
ATOM 14215 N N . GLU E 1 312 ? 158.768 119.641 156.309 1.00 89.89 312 GLU E N 1
ATOM 14216 C CA . GLU E 1 312 ? 158.853 120.126 154.935 1.00 89.89 312 GLU E CA 1
ATOM 14217 C C . GLU E 1 312 ? 158.688 121.640 154.867 1.00 89.89 312 GLU E C 1
ATOM 14218 O O . GLU E 1 312 ? 159.350 122.305 154.061 1.00 89.89 312 GLU E O 1
ATOM 14220 N N . ALA E 1 313 ? 157.802 122.199 155.697 1.00 88.48 313 ALA E N 1
ATOM 14221 C CA . ALA E 1 313 ? 157.596 123.644 155.705 1.00 88.48 313 ALA E CA 1
ATOM 14222 C C . ALA E 1 313 ? 158.843 124.381 156.179 1.00 88.48 313 ALA E C 1
ATOM 14223 O O . ALA E 1 313 ? 159.205 125.423 155.619 1.00 88.48 313 ALA E O 1
ATOM 14225 N N . GLN E 1 314 ? 159.511 123.855 157.210 1.00 89.60 314 GLN E N 1
ATOM 14226 C CA . GLN E 1 314 ? 160.746 124.468 157.689 1.00 89.60 314 GLN E CA 1
ATOM 14227 C C . GLN E 1 314 ? 161.841 124.403 156.631 1.00 89.60 314 GLN E C 1
ATOM 14228 O O . GLN E 1 314 ? 162.590 125.368 156.443 1.00 89.60 314 GLN E O 1
ATOM 14234 N N . ARG E 1 315 ? 161.944 123.271 155.927 1.00 85.94 315 ARG E N 1
ATOM 14235 C CA . ARG E 1 315 ? 162.935 123.144 154.863 1.00 85.94 315 ARG E CA 1
ATOM 14236 C C . ARG E 1 315 ? 162.650 124.113 153.722 1.00 85.94 315 ARG E C 1
ATOM 14237 O O . ARG E 1 315 ? 163.573 124.728 153.176 1.00 85.94 315 ARG E O 1
ATOM 14239 N N . GLY E 1 316 ? 161.376 124.268 153.353 1.00 84.16 316 GLY E N 1
ATOM 14240 C CA . GLY E 1 316 ? 161.027 125.224 152.314 1.00 84.16 316 GLY E CA 1
ATOM 14241 C C . GLY E 1 316 ? 161.306 126.659 152.718 1.00 84.16 316 GLY E C 1
ATOM 14242 O O . GLY E 1 316 ? 161.789 127.459 151.910 1.00 84.16 316 GLY E O 1
ATOM 14243 N N . GLU E 1 317 ? 161.008 127.006 153.974 1.00 84.03 317 GLU E N 1
ATOM 14244 C CA . GLU E 1 317 ? 161.304 128.347 154.466 1.00 84.03 317 GLU E CA 1
ATOM 14245 C C . GLU E 1 317 ? 162.806 128.607 154.489 1.00 84.03 317 GLU E C 1
ATOM 14246 O O . GLU E 1 317 ? 163.259 129.698 154.123 1.00 84.03 317 GLU E O 1
ATOM 14252 N N . GLU E 1 318 ? 163.593 127.612 154.907 1.00 81.96 318 GLU E N 1
ATOM 14253 C CA . GLU E 1 318 ? 165.045 127.758 154.909 1.00 81.96 318 GLU E CA 1
ATOM 14254 C C . GLU E 1 318 ? 165.588 127.905 153.492 1.00 81.96 318 GLU E C 1
ATOM 14255 O O . GLU E 1 318 ? 166.503 128.699 153.251 1.00 81.96 318 GLU E O 1
ATOM 14261 N N . TYR E 1 319 ? 165.028 127.152 152.540 1.00 75.59 319 TYR E N 1
ATOM 14262 C CA . TYR E 1 319 ? 165.453 127.267 151.148 1.00 75.59 319 TYR E CA 1
ATOM 14263 C C . TYR E 1 319 ? 165.127 128.644 150.580 1.00 75.59 319 TYR E C 1
ATOM 14264 O O . TYR E 1 319 ? 165.948 129.244 149.874 1.00 75.59 319 TYR E O 1
ATOM 14273 N N . ARG E 1 320 ? 163.932 129.162 150.880 1.00 73.15 320 ARG E N 1
ATOM 14274 C CA . ARG E 1 320 ? 163.563 130.500 150.425 1.00 73.15 320 ARG E CA 1
ATOM 14275 C C . ARG E 1 320 ? 164.458 131.565 151.050 1.00 73.15 320 ARG E C 1
ATOM 14276 O O . ARG E 1 320 ? 164.868 132.518 150.374 1.00 73.15 320 ARG E O 1
ATOM 14284 N N . LYS E 1 321 ? 164.772 131.418 152.341 1.00 71.98 321 LYS E N 1
ATOM 14285 C CA . LYS E 1 321 ? 165.669 132.358 153.007 1.00 71.98 321 LYS E CA 1
ATOM 14286 C C . LYS E 1 321 ? 167.067 132.314 152.399 1.00 71.98 321 LYS E C 1
ATOM 14287 O O . LYS E 1 321 ? 167.701 133.358 152.208 1.00 71.98 321 LYS E O 1
ATOM 14293 N N . ALA E 1 322 ? 167.558 131.112 152.083 1.00 68.84 322 ALA E N 1
ATOM 14294 C CA . ALA E 1 322 ? 168.869 130.979 151.455 1.00 68.84 322 ALA E CA 1
ATOM 14295 C C . ALA E 1 322 ? 168.889 131.609 150.068 1.00 68.84 322 ALA E C 1
ATOM 14296 O O . ALA E 1 322 ? 169.872 132.259 149.692 1.00 68.84 322 ALA E O 1
ATOM 14298 N N . ILE E 1 323 ? 167.816 131.428 149.295 1.00 65.45 323 ILE E N 1
ATOM 14299 C CA . ILE E 1 323 ? 167.743 132.038 147.970 1.00 65.45 323 ILE E CA 1
ATOM 14300 C C . ILE E 1 323 ? 167.708 133.559 148.079 1.00 65.45 323 ILE E C 1
ATOM 14301 O O . ILE E 1 323 ? 168.383 134.265 147.317 1.00 65.45 323 ILE E O 1
ATOM 14306 N N . THR E 1 324 ? 166.940 134.088 149.037 1.00 66.89 324 THR E N 1
ATOM 14307 C CA . THR E 1 324 ? 166.894 135.535 149.236 1.00 66.89 324 THR E CA 1
ATOM 14308 C C . THR E 1 324 ? 168.252 136.083 149.665 1.00 66.89 324 THR E C 1
ATOM 14309 O O . THR E 1 324 ? 168.675 137.149 149.200 1.00 66.89 324 THR E O 1
ATOM 14313 N N . ALA E 1 325 ? 168.955 135.362 150.543 1.00 66.13 325 ALA E N 1
ATOM 14314 C CA . ALA E 1 325 ? 170.275 135.805 150.978 1.00 66.13 325 ALA E CA 1
ATOM 14315 C C . ALA E 1 325 ? 171.294 135.737 149.848 1.00 66.13 325 ALA E C 1
ATOM 14316 O O . ALA E 1 325 ? 172.196 136.579 149.779 1.00 66.13 325 ALA E O 1
ATOM 14318 N N . ALA E 1 326 ? 171.176 134.744 148.963 1.00 63.52 326 ALA E N 1
ATOM 14319 C CA . ALA E 1 326 ? 172.034 134.700 147.786 1.00 63.52 326 ALA E CA 1
ATOM 14320 C C . ALA E 1 326 ? 171.718 135.836 146.823 1.00 63.52 326 ALA E C 1
ATOM 14321 O O . ALA E 1 326 ? 172.621 136.357 146.160 1.00 63.52 326 ALA E O 1
ATOM 14323 N N . LEU E 1 327 ? 170.446 136.228 146.731 1.00 65.34 327 LEU E N 1
ATOM 14324 C CA . LEU E 1 327 ? 170.071 137.347 145.874 1.00 65.34 327 LEU E CA 1
ATOM 14325 C C . LEU E 1 327 ? 170.486 138.692 146.458 1.00 65.34 327 LEU E C 1
ATOM 14326 O O . LEU E 1 327 ? 170.661 139.651 145.698 1.00 65.34 327 LEU E O 1
ATOM 14331 N N . ARG E 1 328 ? 170.637 138.788 147.783 1.00 68.81 328 ARG E N 1
ATOM 14332 C CA . ARG E 1 328 ? 171.079 140.044 148.383 1.00 68.81 328 ARG E CA 1
ATOM 14333 C C . ARG E 1 328 ? 172.517 140.370 147.994 1.00 68.81 328 ARG E C 1
ATOM 14334 O O . ARG E 1 328 ? 172.859 141.539 147.784 1.00 68.81 328 ARG E O 1
ATOM 14342 N N . SER E 1 329 ? 173.371 139.355 147.892 1.00 65.70 329 SER E N 1
ATOM 14343 C CA . SER E 1 329 ? 174.728 139.541 147.397 1.00 65.70 329 SER E CA 1
ATOM 14344 C C . SER E 1 329 ? 174.701 139.637 145.872 1.00 65.70 329 SER E C 1
ATOM 14345 O O . SER E 1 329 ? 173.640 139.722 145.249 1.00 65.70 329 SER E O 1
ATOM 14348 N N . ASP E 1 330 ? 175.879 139.639 145.249 1.00 64.16 330 ASP E N 1
ATOM 14349 C CA . ASP E 1 330 ? 175.970 139.653 143.794 1.00 64.16 330 ASP E CA 1
ATOM 14350 C C . ASP E 1 330 ? 176.071 138.224 143.272 1.00 64.16 330 ASP E C 1
ATOM 14351 O O . ASP E 1 330 ? 177.137 137.601 143.359 1.00 64.16 330 ASP E O 1
ATOM 14356 N N . PRO E 1 331 ? 174.988 137.669 142.728 1.00 61.13 331 PRO E N 1
ATOM 14357 C CA . PRO E 1 331 ? 174.993 136.244 142.375 1.00 61.13 331 PRO E CA 1
ATOM 14358 C C . PRO E 1 331 ? 175.654 135.924 141.043 1.00 61.13 331 PRO E C 1
ATOM 14359 O O . PRO E 1 331 ? 176.269 134.861 140.912 1.00 61.13 331 PRO E O 1
ATOM 14363 N N . ASP E 1 332 ? 175.528 136.821 140.057 1.00 59.07 332 ASP E N 1
ATOM 14364 C CA . ASP E 1 332 ? 175.945 136.588 138.674 1.00 59.07 332 ASP E CA 1
ATOM 14365 C C . ASP E 1 332 ? 175.298 135.326 138.111 1.00 59.07 332 ASP E C 1
ATOM 14366 O O . ASP E 1 332 ? 174.362 135.407 137.310 1.00 59.07 332 ASP E O 1
ATOM 14371 N N . ILE E 1 333 ? 175.790 134.159 138.520 1.00 56.62 333 ILE E N 1
ATOM 14372 C CA . ILE E 1 333 ? 175.173 132.875 138.205 1.00 56.62 333 ILE E CA 1
ATOM 14373 C C . ILE E 1 333 ? 174.607 132.312 139.501 1.00 56.62 333 ILE E C 1
ATOM 14374 O O . ILE E 1 333 ? 175.341 132.136 140.482 1.00 56.62 333 ILE E O 1
ATOM 14379 N N . ILE E 1 334 ? 173.309 132.024 139.507 1.00 54.86 334 ILE E N 1
ATOM 14380 C CA . ILE E 1 334 ? 172.615 131.695 140.749 1.00 54.86 334 ILE E CA 1
ATOM 14381 C C . ILE E 1 334 ? 172.633 130.197 141.031 1.00 54.86 334 ILE E C 1
ATOM 14382 O O . ILE E 1 334 ? 172.786 129.792 142.185 1.00 54.86 334 ILE E O 1
ATOM 14387 N N . MET E 1 335 ? 172.476 129.377 139.993 1.00 56.23 335 MET E N 1
ATOM 14388 C CA . MET E 1 335 ? 172.534 127.921 140.091 1.00 56.23 335 MET E CA 1
ATOM 14389 C C . MET E 1 335 ? 171.670 127.326 141.209 1.00 56.23 335 MET E C 1
ATOM 14390 O O . MET E 1 335 ? 172.192 126.702 142.138 1.00 56.23 335 MET E O 1
ATOM 14395 N N . PRO E 1 336 ? 170.352 127.502 141.154 1.00 54.32 336 PRO E N 1
ATOM 14396 C CA . PRO E 1 336 ? 169.497 126.989 142.227 1.00 54.32 336 PRO E CA 1
ATOM 14397 C C . PRO E 1 336 ? 169.337 125.479 142.146 1.00 54.32 336 PRO E C 1
ATOM 14398 O O . PRO E 1 336 ? 169.601 124.846 141.122 1.00 54.32 336 PRO E O 1
ATOM 14402 N N . GLY E 1 337 ? 168.894 124.905 143.261 1.00 59.98 337 GLY E N 1
ATOM 14403 C CA . GLY E 1 337 ? 168.653 123.477 143.318 1.00 59.98 337 GLY E CA 1
ATOM 14404 C C . GLY E 1 337 ? 167.179 123.134 143.304 1.00 59.98 337 GLY E C 1
ATOM 14405 O O . GLY E 1 337 ? 166.472 123.377 144.289 1.00 59.98 337 GLY E O 1
ATOM 14406 N N . GLU E 1 338 ? 166.711 122.586 142.176 1.00 61.00 338 GLU E N 1
ATOM 14407 C CA . GLU E 1 338 ? 165.333 122.146 141.948 1.00 61.00 338 GLU E CA 1
ATOM 14408 C C . GLU E 1 338 ? 164.380 123.345 142.070 1.00 61.00 338 GLU E C 1
ATOM 14409 O O . GLU E 1 338 ? 164.833 124.485 142.219 1.00 61.00 338 GLU E O 1
ATOM 14415 N N . ALA E 1 339 ? 163.067 123.126 141.965 1.00 61.29 339 ALA E N 1
ATOM 14416 C CA . ALA E 1 339 ? 162.096 124.210 142.103 1.00 61.29 339 ALA E CA 1
ATOM 14417 C C . ALA E 1 339 ? 160.781 123.590 142.575 1.00 61.29 339 ALA E C 1
ATOM 14418 O O . ALA E 1 339 ? 160.032 123.038 141.765 1.00 61.29 339 ALA E O 1
ATOM 14420 N N . ARG E 1 340 ? 160.513 123.687 143.877 1.00 65.26 340 ARG E N 1
ATOM 14421 C CA . ARG E 1 340 ? 159.307 123.089 144.438 1.00 65.26 340 ARG E CA 1
ATOM 14422 C C . ARG E 1 340 ? 158.145 124.075 144.507 1.00 65.26 340 ARG E C 1
ATOM 14423 O O . ARG E 1 340 ? 157.030 123.753 144.084 1.00 65.26 340 ARG E O 1
ATOM 14431 N N . ASP E 1 341 ? 158.384 125.271 145.032 1.00 60.53 341 ASP E N 1
ATOM 14432 C CA . ASP E 1 341 ? 157.315 126.226 145.277 1.00 60.53 341 ASP E CA 1
ATOM 14433 C C . ASP E 1 341 ? 157.154 127.187 144.104 1.00 60.53 341 ASP E C 1
ATOM 14434 O O . ASP E 1 341 ? 158.042 127.340 143.262 1.00 60.53 341 ASP E O 1
ATOM 14439 N N . ALA E 1 342 ? 155.988 127.837 144.058 1.00 55.32 342 ALA E N 1
ATOM 14440 C CA . ALA E 1 342 ? 155.738 128.860 143.051 1.00 55.32 342 ALA E CA 1
ATOM 14441 C C . ALA E 1 342 ? 156.442 130.169 143.383 1.00 55.32 342 ALA E C 1
ATOM 14442 O O . ALA E 1 342 ? 156.865 130.889 142.471 1.00 55.32 342 ALA E O 1
ATOM 14444 N N . GLU E 1 343 ? 156.568 130.493 144.673 1.00 53.23 343 GLU E N 1
ATOM 14445 C CA . GLU E 1 343 ? 157.288 131.698 145.073 1.00 53.23 343 GLU E CA 1
ATOM 14446 C C . GLU E 1 343 ? 158.765 131.600 144.718 1.00 53.23 343 GLU E C 1
ATOM 14447 O O . GLU E 1 343 ? 159.384 132.599 144.330 1.00 53.23 343 GLU E O 1
ATOM 14449 N N . VAL E 1 344 ? 159.343 130.402 144.839 1.00 52.64 344 VAL E N 1
ATOM 14450 C CA . VAL E 1 344 ? 160.738 130.193 144.459 1.00 52.64 344 VAL E CA 1
ATOM 14451 C C . VAL E 1 344 ? 160.929 130.455 142.969 1.00 52.64 344 VAL E C 1
ATOM 14452 O O . VAL E 1 344 ? 161.872 131.140 142.558 1.00 52.64 344 VAL E O 1
ATOM 14456 N N . ILE E 1 345 ? 160.023 129.927 142.143 1.00 49.55 345 ILE E N 1
ATOM 14457 C CA . ILE E 1 345 ? 160.128 130.114 140.698 1.00 49.55 345 ILE E CA 1
ATOM 14458 C C . ILE E 1 345 ? 159.908 131.577 140.327 1.00 49.55 345 ILE E C 1
ATOM 14459 O O . ILE E 1 345 ? 160.579 132.112 139.435 1.00 49.55 345 ILE E O 1
ATOM 14464 N N . ASN E 1 346 ? 158.988 132.254 141.020 1.00 50.28 346 ASN E N 1
ATOM 14465 C CA . ASN E 1 346 ? 158.784 133.681 140.782 1.00 50.28 346 ASN E CA 1
ATOM 14466 C C . ASN E 1 346 ? 160.031 134.486 141.131 1.00 50.28 346 ASN E C 1
ATOM 14467 O O . ASN E 1 346 ? 160.412 135.405 140.395 1.00 50.28 346 ASN E O 1
ATOM 14472 N N . LEU E 1 347 ? 160.683 134.150 142.248 1.00 48.42 347 LEU E N 1
ATOM 14473 C CA . LEU E 1 347 ? 161.916 134.834 142.628 1.00 48.42 347 LEU E CA 1
ATOM 14474 C C . LEU E 1 347 ? 163.024 134.579 141.613 1.00 48.42 347 LEU E C 1
ATOM 14475 O O . LEU E 1 347 ? 163.778 135.496 141.261 1.00 48.42 347 LEU E O 1
ATOM 14480 N N . LEU E 1 348 ? 163.130 133.340 141.124 1.00 45.77 348 LEU E N 1
ATOM 14481 C CA . LEU E 1 348 ? 164.130 133.022 140.108 1.00 45.77 348 LEU E CA 1
ATOM 14482 C C . LEU E 1 348 ? 163.871 133.787 138.817 1.00 45.77 348 LEU E C 1
ATOM 14483 O O . LEU E 1 348 ? 164.809 134.274 138.178 1.00 45.77 348 LEU E O 1
ATOM 14488 N N . PHE E 1 349 ? 162.603 133.910 138.420 1.00 44.18 349 PHE E N 1
ATOM 14489 C CA . PHE E 1 349 ? 162.284 134.650 137.204 1.00 44.18 349 PHE E CA 1
ATOM 14490 C C . PHE E 1 349 ? 162.571 136.138 137.363 1.00 44.18 349 PHE E C 1
ATOM 14491 O O . PHE E 1 349 ? 163.101 136.772 136.443 1.00 44.18 349 PHE E O 1
ATOM 14499 N N . THR E 1 350 ? 162.244 136.714 138.526 1.00 45.00 350 THR E N 1
ATOM 14500 C CA . THR E 1 350 ? 162.552 138.124 138.746 1.00 45.00 350 THR E CA 1
ATOM 14501 C C . THR E 1 350 ? 164.054 138.367 138.787 1.00 45.00 350 THR E C 1
ATOM 14502 O O . THR E 1 350 ? 164.525 139.407 138.312 1.00 45.00 350 THR E O 1
ATOM 14506 N N . ALA E 1 351 ? 164.823 137.415 139.319 1.00 42.29 351 ALA E N 1
ATOM 14507 C CA . ALA E 1 351 ? 166.274 137.544 139.285 1.00 42.29 351 ALA E CA 1
ATOM 14508 C C . ALA E 1 351 ? 166.821 137.367 137.874 1.00 42.29 351 ALA E C 1
ATOM 14509 O O . ALA E 1 351 ? 167.853 137.956 137.533 1.00 42.29 351 ALA E O 1
ATOM 14511 N N . ALA E 1 352 ? 166.156 136.556 137.047 1.00 41.64 352 ALA E N 1
ATOM 14512 C CA . ALA E 1 352 ? 166.597 136.381 135.667 1.00 41.64 352 ALA E CA 1
ATOM 14513 C C . ALA E 1 352 ? 166.352 137.638 134.841 1.00 41.64 352 ALA E C 1
ATOM 14514 O O . ALA E 1 352 ? 167.193 138.016 134.017 1.00 41.64 352 ALA E O 1
ATOM 14516 N N . MET E 1 353 ? 165.207 138.298 135.039 1.00 41.55 353 MET E N 1
ATOM 14517 C CA . MET E 1 353 ? 165.000 139.587 134.379 1.00 41.55 353 MET E CA 1
ATOM 14518 C C . MET E 1 353 ? 165.773 140.717 135.050 1.00 41.55 353 MET E C 1
ATOM 14519 O O . MET E 1 353 ? 165.907 141.791 134.456 1.00 41.55 353 MET E O 1
ATOM 14524 N N . THR E 1 354 ? 166.277 140.506 136.269 1.00 41.23 354 THR E N 1
ATOM 14525 C CA . THR E 1 354 ? 167.144 141.504 136.887 1.00 41.23 354 THR E CA 1
ATOM 14526 C C . THR E 1 354 ? 168.487 141.599 136.170 1.00 41.23 354 THR E C 1
ATOM 14527 O O . THR E 1 354 ? 169.058 142.690 136.067 1.00 41.23 354 THR E O 1
ATOM 14531 N N . GLY E 1 355 ? 168.993 140.484 135.648 1.00 41.31 355 GLY E N 1
ATOM 14532 C CA . GLY E 1 355 ? 170.248 140.499 134.923 1.00 41.31 355 GLY E CA 1
ATOM 14533 C C . GLY E 1 355 ? 171.211 139.390 135.297 1.00 41.31 355 GLY E C 1
ATOM 14534 O O . GLY E 1 355 ? 172.375 139.411 134.887 1.00 41.31 355 GLY E O 1
ATOM 14535 N N . HIS E 1 356 ? 170.744 138.418 136.073 1.00 45.05 356 HIS E N 1
ATOM 14536 C CA . HIS E 1 356 ? 171.549 137.271 136.464 1.00 45.05 356 HIS E CA 1
ATOM 14537 C C . HIS E 1 356 ? 171.273 136.085 135.544 1.00 45.05 356 HIS E C 1
ATOM 14538 O O . HIS E 1 356 ? 170.417 136.135 134.658 1.00 45.05 356 HIS E O 1
ATOM 14545 N N . GLN E 1 357 ? 172.020 135.006 135.765 1.00 44.52 357 GLN E N 1
ATOM 14546 C CA . GLN E 1 357 ? 171.872 133.769 135.010 1.00 44.52 357 GLN E CA 1
ATOM 14547 C C . GLN E 1 357 ? 171.447 132.656 135.957 1.00 44.52 357 GLN E C 1
ATOM 14548 O O . GLN E 1 357 ? 172.020 132.506 137.041 1.00 44.52 357 GLN E O 1
ATOM 14554 N N . VAL E 1 358 ? 170.444 131.880 135.548 1.00 41.30 358 VAL E N 1
ATOM 14555 C CA . VAL E 1 358 ? 169.840 130.852 136.387 1.00 41.30 358 VAL E CA 1
ATOM 14556 C C . VAL E 1 358 ? 169.941 129.512 135.671 1.00 41.30 358 VAL E C 1
ATOM 14557 O O . VAL E 1 358 ? 169.562 129.399 134.499 1.00 41.30 358 VAL E O 1
ATOM 14561 N N . TRP E 1 359 ? 170.453 128.502 136.373 1.00 42.14 359 TRP E N 1
ATOM 14562 C CA . TRP E 1 359 ? 170.472 127.119 135.895 1.00 42.14 359 TRP E CA 1
ATOM 14563 C C . TRP E 1 359 ? 169.679 126.279 136.891 1.00 42.14 359 TRP E C 1
ATOM 14564 O O . TRP E 1 359 ? 170.227 125.817 137.896 1.00 42.14 359 TRP E O 1
ATOM 14575 N N . THR E 1 360 ? 168.397 126.071 136.611 1.00 42.29 360 THR E N 1
ATOM 14576 C CA . THR E 1 360 ? 167.505 125.345 137.501 1.00 42.29 360 THR E CA 1
ATOM 14577 C C . THR E 1 360 ? 167.054 124.039 136.857 1.00 42.29 360 THR E C 1
ATOM 14578 O O . THR E 1 360 ? 167.247 123.803 135.662 1.00 42.29 360 THR E O 1
ATOM 14582 N N . SER E 1 361 ? 166.447 123.182 137.677 1.00 42.54 361 SER E N 1
ATOM 14583 C CA . SER E 1 361 ? 165.937 121.895 137.230 1.00 42.54 361 SER E CA 1
ATOM 14584 C C . SER E 1 361 ? 164.465 121.772 137.599 1.00 42.54 361 SER E C 1
ATOM 14585 O O . SER E 1 361 ? 164.025 122.269 138.638 1.00 42.54 361 SER E O 1
ATOM 14588 N N . LEU E 1 362 ? 163.708 121.100 136.734 1.00 40.14 362 LEU E N 1
ATOM 14589 C CA . LEU E 1 362 ? 162.267 120.969 136.891 1.00 40.14 362 LEU E CA 1
ATOM 14590 C C . LEU E 1 362 ? 161.856 119.549 136.523 1.00 40.14 362 LEU E C 1
ATOM 14591 O O . LEU E 1 362 ? 162.650 118.766 135.997 1.00 40.14 362 LEU E O 1
ATOM 14596 N N . HIS E 1 363 ? 160.603 119.213 136.822 1.00 42.46 363 HIS E N 1
ATOM 14597 C CA . HIS E 1 363 ? 160.016 117.919 136.479 1.00 42.46 363 HIS E CA 1
ATOM 14598 C C . HIS E 1 363 ? 159.013 118.139 135.350 1.00 42.46 363 HIS E C 1
ATOM 14599 O O . HIS E 1 363 ? 157.916 118.659 135.577 1.00 42.46 363 HIS E O 1
ATOM 14606 N N . ALA E 1 364 ? 159.386 117.739 134.138 1.00 40.19 364 ALA E N 1
ATOM 14607 C CA . ALA E 1 364 ? 158.520 117.883 132.974 1.00 40.19 364 ALA E CA 1
ATOM 14608 C C . ALA E 1 364 ? 158.950 116.865 131.925 1.00 40.19 364 ALA E C 1
ATOM 14609 O O . ALA E 1 364 ? 159.895 116.098 132.127 1.00 40.19 364 ALA E O 1
ATOM 14611 N N . ASN E 1 365 ? 158.241 116.859 130.797 1.00 42.82 365 ASN E N 1
ATOM 14612 C CA . ASN E 1 365 ? 158.515 115.943 129.698 1.00 42.82 365 ASN E CA 1
ATOM 14613 C C . ASN E 1 365 ? 158.597 116.709 128.385 1.00 42.82 365 ASN E C 1
ATOM 14614 O O . ASN E 1 365 ? 157.989 117.771 128.227 1.00 42.82 365 ASN E O 1
ATOM 14619 N N . ASN E 1 366 ? 159.381 116.165 127.454 1.00 44.13 366 ASN E N 1
ATOM 14620 C CA . ASN E 1 366 ? 159.423 116.553 126.044 1.00 44.13 366 ASN E CA 1
ATOM 14621 C C . ASN E 1 366 ? 159.908 117.983 125.811 1.00 44.13 366 ASN E C 1
ATOM 14622 O O . ASN E 1 366 ? 159.774 118.493 124.690 1.00 44.13 366 ASN E O 1
ATOM 14627 N N . ALA E 1 367 ? 160.427 118.655 126.846 1.00 42.18 367 ALA E N 1
ATOM 14628 C CA . ALA E 1 367 ? 161.011 119.997 126.775 1.00 42.18 367 ALA E CA 1
ATOM 14629 C C . ALA E 1 367 ? 160.015 121.074 126.350 1.00 42.18 367 ALA E C 1
ATOM 14630 O O . ALA E 1 367 ? 160.396 122.236 126.173 1.00 42.18 367 ALA E O 1
ATOM 14632 N N . LEU E 1 368 ? 158.744 120.708 126.184 1.00 42.88 368 LEU E N 1
ATOM 14633 C CA . LEU E 1 368 ? 157.682 121.661 125.905 1.00 42.88 368 LEU E CA 1
ATOM 14634 C C . LEU E 1 368 ? 156.610 121.696 126.979 1.00 42.88 368 LEU E C 1
ATOM 14635 O O . LEU E 1 368 ? 155.874 122.686 127.058 1.00 42.88 368 LEU E O 1
ATOM 14640 N N . ALA E 1 369 ? 156.499 120.652 127.802 1.00 41.59 369 ALA E N 1
ATOM 14641 C CA . ALA E 1 369 ? 155.637 120.675 128.977 1.00 41.59 369 ALA E CA 1
ATOM 14642 C C . ALA E 1 369 ? 156.230 121.485 130.119 1.00 41.59 369 ALA E C 1
ATOM 14643 O O . ALA E 1 369 ? 155.580 121.611 131.162 1.00 41.59 369 ALA E O 1
ATOM 14645 N N . ILE E 1 370 ? 157.450 122.005 129.956 1.00 41.15 370 ILE E N 1
ATOM 14646 C CA . ILE E 1 370 ? 158.014 122.932 130.932 1.00 41.15 370 ILE E CA 1
ATOM 14647 C C . ILE E 1 370 ? 157.133 124.168 131.054 1.00 41.15 370 ILE E C 1
ATOM 14648 O O . ILE E 1 370 ? 156.864 124.654 132.160 1.00 41.15 370 ILE E O 1
ATOM 14653 N N . PHE E 1 371 ? 156.657 124.685 129.920 1.00 41.57 371 PHE E N 1
ATOM 14654 C CA . PHE E 1 371 ? 155.755 125.830 129.944 1.00 41.57 371 PHE E CA 1
ATOM 14655 C C . PHE E 1 371 ? 154.425 125.485 130.602 1.00 41.57 371 PHE E C 1
ATOM 14656 O O . PHE E 1 371 ? 153.830 126.333 131.274 1.00 41.57 371 PHE E O 1
ATOM 14664 N N . ASP E 1 372 ? 153.942 124.253 130.418 1.00 44.45 372 ASP E N 1
ATOM 14665 C CA . ASP E 1 372 ? 152.727 123.828 131.106 1.00 44.45 372 ASP E CA 1
ATOM 14666 C C . ASP E 1 372 ? 152.942 123.713 132.610 1.00 44.45 372 ASP E C 1
ATOM 14667 O O . ASP E 1 372 ? 152.038 124.033 133.390 1.00 44.45 372 ASP E O 1
ATOM 14672 N N . ARG E 1 373 ? 154.122 123.259 133.035 1.00 42.72 373 ARG E N 1
ATOM 14673 C CA . ARG E 1 373 ? 154.437 123.182 134.456 1.00 42.72 373 ARG E CA 1
ATOM 14674 C C . ARG E 1 373 ? 154.697 124.550 135.070 1.00 42.72 373 ARG E C 1
ATOM 14675 O O . ARG E 1 373 ? 154.565 124.705 136.288 1.00 42.72 373 ARG E O 1
ATOM 14683 N N . LEU E 1 374 ? 155.066 125.538 134.256 1.00 43.62 374 LEU E N 1
ATOM 14684 C CA . LEU E 1 374 ? 155.299 126.889 134.752 1.00 43.62 374 LEU E CA 1
ATOM 14685 C C . LEU E 1 374 ? 154.021 127.719 134.799 1.00 43.62 374 LEU E C 1
ATOM 14686 O O . LEU E 1 374 ? 153.802 128.459 135.763 1.00 43.62 374 LEU E O 1
ATOM 14691 N N . LYS E 1 375 ? 153.165 127.606 133.779 1.00 48.15 375 LYS E N 1
ATOM 14692 C CA . LYS E 1 375 ? 151.900 128.334 133.772 1.00 48.15 375 LYS E CA 1
ATOM 14693 C C . LYS E 1 375 ? 150.947 127.852 134.857 1.00 48.15 375 LYS E C 1
ATOM 14694 O O . LYS E 1 375 ? 150.040 128.597 135.242 1.00 48.15 375 LYS E O 1
ATOM 14700 N N . ASP E 1 376 ? 151.128 126.625 135.349 1.00 51.95 376 ASP E N 1
ATOM 14701 C CA . ASP E 1 376 ? 150.282 126.119 136.423 1.00 51.95 376 ASP E CA 1
ATOM 14702 C C . ASP E 1 376 ? 150.544 126.845 137.737 1.00 51.95 376 ASP E C 1
ATOM 14703 O O . ASP E 1 376 ? 149.651 126.925 138.588 1.00 51.95 376 ASP E O 1
ATOM 14708 N N . GLN E 1 377 ? 151.748 127.390 137.916 1.00 52.29 377 GLN E N 1
ATOM 14709 C CA . GLN E 1 377 ? 152.146 127.979 139.185 1.00 52.29 377 GLN E CA 1
ATOM 14710 C C . GLN E 1 377 ? 152.181 129.503 139.182 1.00 52.29 377 GLN E C 1
ATOM 14711 O O . GLN E 1 377 ? 152.392 130.096 140.245 1.00 52.29 377 GLN E O 1
ATOM 14717 N N . GLY E 1 378 ? 151.986 130.151 138.036 1.00 51.28 378 GLY E N 1
ATOM 14718 C CA . GLY E 1 378 ? 151.830 131.594 138.020 1.00 51.28 378 GLY E CA 1
ATOM 14719 C C . GLY E 1 378 ? 152.983 132.380 137.429 1.00 51.28 378 GLY E C 1
ATOM 14720 O O . GLY E 1 378 ? 153.288 133.483 137.894 1.00 51.28 378 GLY E O 1
ATOM 14721 N N . VAL E 1 379 ? 153.635 131.828 136.404 1.00 49.16 379 VAL E N 1
ATOM 14722 C CA . VAL E 1 379 ? 154.734 132.539 135.757 1.00 49.16 379 VAL E CA 1
ATOM 14723 C C . VAL E 1 379 ? 154.198 133.640 134.841 1.00 49.16 379 VAL E C 1
ATOM 14724 O O . VAL E 1 379 ? 154.886 134.640 134.594 1.00 49.16 379 VAL E O 1
ATOM 14728 N N . ASP E 1 380 ? 152.962 133.480 134.347 1.00 51.48 380 ASP E N 1
ATOM 14729 C CA . ASP E 1 380 ? 152.242 134.403 133.463 1.00 51.48 380 ASP E CA 1
ATOM 14730 C C . ASP E 1 380 ? 152.834 134.414 132.057 1.00 51.48 380 ASP E C 1
ATOM 14731 O O . ASP E 1 380 ? 154.016 134.112 131.863 1.00 51.48 380 ASP E O 1
ATOM 14736 N N . GLU E 1 381 ? 152.009 134.764 131.068 1.00 49.90 381 GLU E N 1
ATOM 14737 C CA . GLU E 1 381 ? 152.378 134.575 129.669 1.00 49.90 381 GLU E CA 1
ATOM 14738 C C . GLU E 1 381 ? 153.409 135.584 129.181 1.00 49.90 381 GLU E C 1
ATOM 14739 O O . GLU E 1 381 ? 154.196 135.264 128.283 1.00 49.90 381 GLU E O 1
ATOM 14741 N N . PHE E 1 382 ? 153.426 136.798 129.738 1.00 48.68 382 PHE E N 1
ATOM 14742 C CA . PHE E 1 382 ? 154.332 137.819 129.222 1.00 48.68 382 PHE E CA 1
ATOM 14743 C C . PHE E 1 382 ? 155.785 137.553 129.594 1.00 48.68 382 PHE E C 1
ATOM 14744 O O . PHE E 1 382 ? 156.685 138.059 128.916 1.00 48.68 382 PHE E O 1
ATOM 14752 N N . LYS E 1 383 ? 156.037 136.775 130.648 1.00 47.31 383 LYS E N 1
ATOM 14753 C CA . LYS E 1 383 ? 157.408 136.427 130.999 1.00 47.31 383 LYS E CA 1
ATOM 14754 C C . LYS E 1 383 ? 157.977 135.343 130.092 1.00 47.31 383 LYS E C 1
ATOM 14755 O O . LYS E 1 383 ? 159.179 135.351 129.805 1.00 47.31 383 LYS E O 1
ATOM 14761 N N . LEU E 1 384 ? 157.140 134.412 129.635 1.00 46.39 384 LEU E N 1
ATOM 14762 C CA . LEU E 1 384 ? 157.605 133.290 128.829 1.00 46.39 384 LEU E CA 1
ATOM 14763 C C . LEU E 1 384 ? 157.731 133.621 127.348 1.00 46.39 384 LEU E C 1
ATOM 14764 O O . LEU E 1 384 ? 158.287 132.813 126.599 1.00 46.39 384 LEU E O 1
ATOM 14769 N N . THR E 1 385 ? 157.228 134.775 126.908 1.00 48.08 385 THR E N 1
ATOM 14770 C CA . THR E 1 385 ? 157.268 135.115 125.489 1.00 48.08 385 THR E CA 1
ATOM 14771 C C . THR E 1 385 ? 158.655 135.571 125.045 1.00 48.08 385 THR E C 1
ATOM 14772 O O . THR E 1 385 ? 159.043 135.330 123.897 1.00 48.08 385 THR E O 1
ATOM 14776 N N . ASP E 1 386 ? 159.412 136.206 125.932 1.00 48.88 386 ASP E N 1
ATOM 14777 C CA . ASP E 1 386 ? 160.711 136.773 125.572 1.00 48.88 386 ASP E CA 1
ATOM 14778 C C . ASP E 1 386 ? 161.727 135.673 125.293 1.00 48.88 386 ASP E C 1
ATOM 14779 O O . ASP E 1 386 ? 161.989 134.846 126.177 1.00 48.88 386 ASP E O 1
ATOM 14784 N N . PRO E 1 387 ? 162.323 135.618 124.096 1.00 46.03 387 PRO E N 1
ATOM 14785 C CA . PRO E 1 387 ? 163.370 134.617 123.845 1.00 46.03 387 PRO E CA 1
ATOM 14786 C C . PRO E 1 387 ? 164.695 134.936 124.512 1.00 46.03 387 PRO E C 1
ATOM 14787 O O . PRO E 1 387 ? 165.515 134.024 124.681 1.00 46.03 387 PRO E O 1
ATOM 14791 N N . GLU E 1 388 ? 164.934 136.195 124.888 1.00 47.11 388 GLU E N 1
ATOM 14792 C CA . GLU E 1 388 ? 166.177 136.538 125.569 1.00 47.11 388 GLU E CA 1
ATOM 14793 C C . GLU E 1 388 ? 166.184 136.043 127.008 1.00 47.11 388 GLU E C 1
ATOM 14794 O O . GLU E 1 388 ? 167.256 135.819 127.580 1.00 47.11 388 GLU E O 1
ATOM 14800 N N . LEU E 1 389 ? 165.006 135.871 127.610 1.00 43.60 389 LEU E N 1
ATOM 14801 C CA . LEU E 1 389 ? 164.933 135.391 128.986 1.00 43.60 389 LEU E CA 1
ATOM 14802 C C . LEU E 1 389 ? 165.121 133.879 129.051 1.00 43.60 389 LEU E C 1
ATOM 14803 O O . LEU E 1 389 ? 166.091 133.388 129.637 1.00 43.60 389 LEU E O 1
ATOM 14808 N N . ILE E 1 390 ? 164.210 133.126 128.436 1.00 42.41 390 ILE E N 1
ATOM 14809 C CA . ILE E 1 390 ? 164.289 131.666 128.408 1.00 42.41 390 ILE E CA 1
ATOM 14810 C C . ILE E 1 390 ? 165.381 131.302 127.407 1.00 42.41 390 ILE E C 1
ATOM 14811 O O . ILE E 1 390 ? 165.145 131.292 126.198 1.00 42.41 390 ILE E O 1
ATOM 14816 N N . THR E 1 391 ? 166.583 130.999 127.901 1.00 42.94 391 THR E N 1
ATOM 14817 C CA . THR E 1 391 ? 167.711 130.822 126.993 1.00 42.94 391 THR E CA 1
ATOM 14818 C C . THR E 1 391 ? 167.742 129.415 126.401 1.00 42.94 391 THR E C 1
ATOM 14819 O O . THR E 1 391 ? 167.988 129.251 125.201 1.00 42.94 391 THR E O 1
ATOM 14823 N N . GLY E 1 392 ? 167.468 128.393 127.209 1.00 38.74 392 GLY E N 1
ATOM 14824 C CA . GLY E 1 392 ? 167.469 127.033 126.703 1.00 38.74 392 GLY E CA 1
ATOM 14825 C C . GLY E 1 392 ? 166.637 126.107 127.556 1.00 38.74 392 GLY E C 1
ATOM 14826 O O . GLY E 1 392 ? 166.420 126.350 128.747 1.00 38.74 392 GLY E O 1
ATOM 14827 N N . LEU E 1 393 ? 166.169 125.028 126.927 1.00 38.55 393 LEU E N 1
ATOM 14828 C CA . LEU E 1 393 ? 165.343 124.023 127.585 1.00 38.55 393 LEU E CA 1
ATOM 14829 C C . LEU E 1 393 ? 165.885 122.639 127.261 1.00 38.55 393 LEU E C 1
ATOM 14830 O O . LEU E 1 393 ? 166.042 122.294 126.087 1.00 38.55 393 LEU E O 1
ATOM 14835 N N . VAL E 1 394 ? 166.159 121.845 128.293 1.00 38.87 394 VAL E N 1
ATOM 14836 C CA . VAL E 1 394 ? 166.734 120.513 128.135 1.00 38.87 394 VAL E CA 1
ATOM 14837 C C . VAL E 1 394 ? 165.807 119.499 128.791 1.00 38.87 394 VAL E C 1
ATOM 14838 O O . VAL E 1 394 ? 165.399 119.680 129.944 1.00 38.87 394 VAL E O 1
ATOM 14842 N N . ALA E 1 395 ? 165.476 118.435 128.058 1.00 38.96 395 ALA E N 1
ATOM 14843 C CA . ALA E 1 395 ? 164.709 117.317 128.600 1.00 38.96 395 ALA E CA 1
ATOM 14844 C C . ALA E 1 395 ? 165.480 116.034 128.343 1.00 38.96 395 ALA E C 1
ATOM 14845 O O . ALA E 1 395 ? 165.776 115.712 127.190 1.00 38.96 395 ALA E O 1
ATOM 14847 N N . GLN E 1 396 ? 165.786 115.291 129.405 1.00 41.83 396 GLN E N 1
ATOM 14848 C CA . GLN E 1 396 ? 166.661 114.133 129.301 1.00 41.83 396 GLN E CA 1
ATOM 14849 C C . GLN E 1 396 ? 166.095 112.946 130.068 1.00 41.83 396 GLN E C 1
ATOM 14850 O O . GLN E 1 396 ? 165.338 113.105 131.030 1.00 41.83 396 GLN E O 1
ATOM 14856 N N . ARG E 1 397 ? 166.473 111.750 129.619 1.00 41.27 397 ARG E N 1
ATOM 14857 C CA . ARG E 1 397 ? 166.127 110.504 130.287 1.00 41.27 397 ARG E CA 1
ATOM 14858 C C . ARG E 1 397 ? 167.338 109.581 130.270 1.00 41.27 397 ARG E C 1
ATOM 14859 O O . ARG E 1 397 ? 168.232 109.715 129.432 1.00 41.27 397 ARG E O 1
ATOM 14867 N N . LEU E 1 398 ? 167.356 108.639 131.208 1.00 45.04 398 LEU E N 1
ATOM 14868 C CA . LEU E 1 398 ? 168.457 107.697 131.366 1.00 45.04 398 LEU E CA 1
ATOM 14869 C C . LEU E 1 398 ? 167.990 106.295 131.000 1.00 45.04 398 LEU E C 1
ATOM 14870 O O . LEU E 1 398 ? 166.966 105.826 131.508 1.00 45.04 398 LEU E O 1
ATOM 14875 N N . VAL E 1 399 ? 168.743 105.627 130.123 1.00 48.11 399 VAL E N 1
ATOM 14876 C CA . VAL E 1 399 ? 168.447 104.258 129.723 1.00 48.11 399 VAL E CA 1
ATOM 14877 C C . VAL E 1 399 ? 169.699 103.409 129.890 1.00 48.11 399 VAL E C 1
ATOM 14878 O O . VAL E 1 399 ? 170.823 103.912 129.922 1.00 48.11 399 VAL E O 1
ATOM 14882 N N . ARG E 1 400 ? 169.492 102.101 129.997 1.00 57.31 400 ARG E N 1
ATOM 14883 C CA . ARG E 1 400 ? 170.600 101.175 130.187 1.00 57.31 400 ARG E CA 1
ATOM 14884 C C . ARG E 1 400 ? 171.354 100.967 128.879 1.00 57.31 400 ARG E C 1
ATOM 14885 O O . ARG E 1 400 ? 170.753 100.878 127.805 1.00 57.31 400 ARG E O 1
ATOM 14893 N N . LYS E 1 401 ? 172.679 100.889 128.976 1.00 55.82 401 LYS E N 1
ATOM 14894 C CA . LYS E 1 401 ? 173.547 100.714 127.818 1.00 55.82 401 LYS E CA 1
ATOM 14895 C C . LYS E 1 401 ? 174.047 99.277 127.757 1.00 55.82 401 LYS E C 1
ATOM 14896 O O . LYS E 1 401 ? 174.471 98.718 128.773 1.00 55.82 401 LYS E O 1
ATOM 14902 N N . LEU E 1 402 ? 173.994 98.687 126.566 1.00 58.81 402 LEU E N 1
ATOM 14903 C CA . LEU E 1 402 ? 174.490 97.334 126.372 1.00 58.81 402 LEU E CA 1
ATOM 14904 C C . LEU E 1 402 ? 176.012 97.301 126.462 1.00 58.81 402 LEU E C 1
ATOM 14905 O O . LEU E 1 402 ? 176.701 98.249 126.077 1.00 58.81 402 LEU E O 1
ATOM 14910 N N . CYS E 1 403 ? 176.533 96.193 126.983 1.00 70.69 403 CYS E N 1
ATOM 14911 C CA . CYS E 1 403 ? 177.976 96.006 127.040 1.00 70.69 403 CYS E CA 1
ATOM 14912 C C . CYS E 1 403 ? 178.529 95.762 125.641 1.00 70.69 403 CYS E C 1
ATOM 14913 O O . CYS E 1 403 ? 177.964 94.996 124.856 1.00 70.69 403 CYS E O 1
ATOM 14916 N N . ALA E 1 404 ? 179.644 96.426 125.330 1.00 71.98 404 ALA E N 1
ATOM 14917 C CA . ALA E 1 404 ? 180.223 96.309 123.996 1.00 71.98 404 ALA E CA 1
ATOM 14918 C C . ALA E 1 404 ? 180.918 94.969 123.794 1.00 71.98 404 ALA E C 1
ATOM 14919 O O . ALA E 1 404 ? 181.014 94.489 122.659 1.00 71.98 404 ALA E O 1
ATOM 14921 N N . GLN E 1 405 ? 181.411 94.356 124.872 1.00 76.58 405 GLN E N 1
ATOM 14922 C CA . GLN E 1 405 ? 182.138 93.097 124.739 1.00 76.58 405 GLN E CA 1
ATOM 14923 C C . GLN E 1 405 ? 181.203 91.941 124.404 1.00 76.58 405 GLN E C 1
ATOM 14924 O O . GLN E 1 405 ? 181.546 91.077 123.588 1.00 76.58 405 GLN E O 1
ATOM 14930 N N . CYS E 1 406 ? 180.022 91.904 125.016 1.00 76.98 406 CYS E N 1
ATOM 14931 C CA . CYS E 1 406 ? 179.058 90.824 124.809 1.00 76.98 406 CYS E CA 1
ATOM 14932 C C . CYS E 1 406 ? 177.799 91.409 124.171 1.00 76.98 406 CYS E C 1
ATOM 14933 O O . CYS E 1 406 ? 176.879 91.854 124.862 1.00 76.98 406 CYS E O 1
ATOM 14936 N N . SER E 1 407 ? 177.763 91.405 122.842 1.00 74.69 407 SER E N 1
ATOM 14937 C CA . SER E 1 407 ? 176.598 91.842 122.090 1.00 74.69 407 SER E CA 1
ATOM 14938 C C . SER E 1 407 ? 176.302 90.828 120.996 1.00 74.69 407 SER E C 1
ATOM 14939 O O . SER E 1 407 ? 177.213 90.214 120.434 1.00 74.69 407 SER E O 1
ATOM 14942 N N . ILE E 1 408 ? 175.017 90.659 120.697 1.00 69.57 408 ILE E N 1
ATOM 14943 C CA . ILE E 1 408 ? 174.569 89.685 119.712 1.00 69.57 408 ILE E CA 1
ATOM 14944 C C . ILE E 1 408 ? 173.712 90.388 118.671 1.00 69.57 408 ILE E C 1
ATOM 14945 O O . ILE E 1 408 ? 173.103 91.429 118.936 1.00 69.57 408 ILE E O 1
ATOM 14950 N N . THR E 1 409 ? 173.668 89.805 117.477 1.00 68.15 409 THR E N 1
ATOM 14951 C CA . THR E 1 409 ? 172.906 90.361 116.372 1.00 68.15 409 THR E CA 1
ATOM 14952 C C . THR E 1 409 ? 171.442 89.931 116.508 1.00 68.15 409 THR E C 1
ATOM 14953 O O . THR E 1 409 ? 171.063 89.218 117.442 1.00 68.15 409 THR E O 1
ATOM 14957 N N . LEU E 1 410 ? 170.598 90.383 115.575 1.00 69.30 410 LEU E N 1
ATOM 14958 C CA . LEU E 1 410 ? 169.194 89.985 115.582 1.00 69.30 410 LEU E CA 1
ATOM 14959 C C . LEU E 1 410 ? 169.039 88.489 115.336 1.00 69.30 410 LEU E C 1
ATOM 14960 O O . LEU E 1 410 ? 168.190 87.838 115.956 1.00 69.30 410 LEU E O 1
ATOM 14965 N N . THR E 1 411 ? 169.848 87.929 114.430 1.00 70.31 411 THR E N 1
ATOM 14966 C CA . THR E 1 411 ? 169.787 86.495 114.163 1.00 70.31 411 THR E CA 1
ATOM 14967 C C . THR E 1 411 ? 170.204 85.685 115.385 1.00 70.31 411 THR E C 1
ATOM 14968 O O . THR E 1 411 ? 169.579 84.668 115.708 1.00 70.31 411 THR E O 1
ATOM 14972 N N . GLU E 1 412 ? 171.254 86.126 116.082 1.00 71.53 412 GLU E N 1
ATOM 14973 C CA . GLU E 1 412 ? 171.677 85.433 117.294 1.00 71.53 412 GLU E CA 1
ATOM 14974 C C . GLU E 1 412 ? 170.656 85.588 118.413 1.00 71.53 412 GLU E C 1
ATOM 14975 O O . GLU E 1 412 ? 170.537 84.703 119.268 1.00 71.53 412 GLU E O 1
ATOM 14981 N N . TYR E 1 413 ? 169.917 86.699 118.430 1.00 71.69 413 TYR E N 1
ATOM 14982 C CA . TYR E 1 413 ? 168.877 86.875 119.437 1.00 71.69 413 TYR E CA 1
ATOM 14983 C C . TYR E 1 413 ? 167.682 85.971 119.163 1.00 71.69 413 TYR E C 1
ATOM 14984 O O . TYR E 1 413 ? 167.159 85.330 120.082 1.00 71.69 413 TYR E O 1
ATOM 14993 N N . ILE E 1 414 ? 167.237 85.900 117.904 1.00 72.04 414 ILE E N 1
ATOM 14994 C CA . ILE E 1 414 ? 166.104 85.042 117.561 1.00 72.04 414 ILE E CA 1
ATOM 14995 C C . ILE E 1 414 ? 166.481 83.573 117.486 1.00 72.04 414 ILE E C 1
ATOM 14996 O O . ILE E 1 414 ? 165.589 82.720 117.400 1.00 72.04 414 ILE E O 1
ATOM 15001 N N . ALA E 1 415 ? 167.778 83.251 117.506 1.00 72.99 415 ALA E N 1
ATOM 15002 C CA . ALA E 1 415 ? 168.192 81.852 117.513 1.00 72.99 415 ALA E CA 1
ATOM 15003 C C . ALA E 1 415 ? 167.809 81.164 118.818 1.00 72.99 415 ALA E C 1
ATOM 15004 O O . ALA E 1 415 ? 167.430 79.987 118.815 1.00 72.99 415 ALA E O 1
ATOM 15006 N N . SER E 1 416 ? 167.898 81.876 119.940 1.00 75.82 416 SER E N 1
ATOM 15007 C CA . SER E 1 416 ? 167.597 81.313 121.254 1.00 75.82 416 SER E CA 1
ATOM 15008 C C . SER E 1 416 ? 166.654 82.251 121.994 1.00 75.82 416 SER E C 1
ATOM 15009 O O . SER E 1 416 ? 167.085 83.285 122.515 1.00 75.82 416 SER E O 1
ATOM 15012 N N . GLY E 1 417 ? 165.377 81.885 122.048 1.00 79.10 417 GLY E N 1
ATOM 15013 C CA . GLY E 1 417 ? 164.385 82.635 122.803 1.00 79.10 417 GLY E CA 1
ATOM 15014 C C . GLY E 1 417 ? 164.138 84.047 122.316 1.00 79.10 417 GLY E C 1
ATOM 15015 O O . GLY E 1 417 ? 163.981 84.961 123.136 1.00 79.10 417 GLY E O 1
ATOM 15016 N N . GLY E 1 418 ? 164.101 84.250 121.002 1.00 79.10 418 GLY E N 1
ATOM 15017 C CA . GLY E 1 418 ? 163.903 85.580 120.459 1.00 79.10 418 GLY E CA 1
ATOM 15018 C C . GLY E 1 418 ? 162.449 86.000 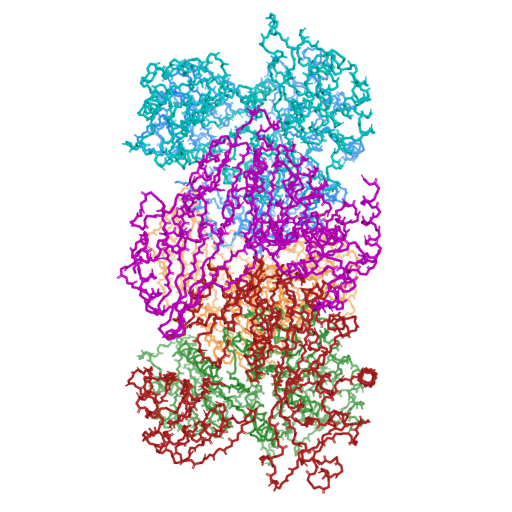120.531 1.00 79.10 418 GLY E C 1
ATOM 15019 O O . GLY E 1 418 ? 161.574 85.332 119.956 1.00 79.10 418 GLY E O 1
ATOM 15020 N N . GLY E 1 419 ? 162.170 87.100 121.226 1.00 78.70 419 GLY E N 1
ATOM 15021 C CA . GLY E 1 419 ? 160.838 87.670 121.230 1.00 78.70 419 GLY E CA 1
ATOM 15022 C C . GLY E 1 419 ? 160.839 89.099 120.730 1.00 78.70 419 GLY E C 1
ATOM 15023 O O . GLY E 1 419 ? 161.392 89.989 121.383 1.00 78.70 419 GLY E O 1
ATOM 15024 N N . ILE E 1 420 ? 160.222 89.334 119.576 1.00 73.08 420 ILE E N 1
ATOM 15025 C CA . ILE E 1 420 ? 160.199 90.649 118.946 1.00 73.08 420 ILE E CA 1
ATOM 15026 C C . ILE E 1 420 ? 158.764 90.969 118.544 1.00 73.08 420 ILE E C 1
ATOM 15027 O O . ILE E 1 420 ? 158.051 90.105 118.022 1.00 73.08 420 ILE E O 1
ATOM 15032 N N . SER E 1 421 ? 158.333 92.198 118.818 1.00 68.39 421 SER E N 1
ATOM 15033 C CA . SER E 1 421 ? 156.990 92.637 118.480 1.00 68.39 421 SER E CA 1
ATOM 15034 C C . SER E 1 421 ? 156.961 93.200 117.060 1.00 68.39 421 SER E C 1
ATOM 15035 O O . SER E 1 421 ? 157.978 93.261 116.364 1.00 68.39 421 SER E O 1
ATOM 15038 N N . ASP E 1 422 ? 155.773 93.618 116.621 1.00 68.46 422 ASP E N 1
ATOM 15039 C CA . ASP E 1 422 ? 155.635 94.186 115.284 1.00 68.46 422 ASP E CA 1
ATOM 15040 C C . ASP E 1 422 ? 156.205 95.598 115.215 1.00 68.46 422 ASP E C 1
ATOM 15041 O O . ASP E 1 422 ? 156.848 95.961 114.223 1.00 68.46 422 ASP E O 1
ATOM 15046 N N . THR E 1 423 ? 155.980 96.404 116.256 1.00 65.82 423 THR E N 1
ATOM 15047 C CA . THR E 1 423 ? 156.544 97.750 116.290 1.00 65.82 423 THR E CA 1
ATOM 15048 C C . THR E 1 423 ? 158.063 97.709 116.389 1.00 65.82 423 THR E C 1
ATOM 15049 O O . THR E 1 423 ? 158.756 98.511 115.750 1.00 65.82 423 THR E O 1
ATOM 15053 N N . ASP E 1 424 ? 158.599 96.783 117.190 1.00 62.45 424 ASP E N 1
ATOM 15054 C CA . ASP E 1 424 ? 160.046 96.621 117.272 1.00 62.45 424 ASP E CA 1
ATOM 15055 C C . ASP E 1 424 ? 160.627 96.193 115.931 1.00 62.45 424 ASP E C 1
ATOM 15056 O O . ASP E 1 424 ? 161.692 96.673 115.526 1.00 62.45 424 ASP E O 1
ATOM 15061 N N . ARG E 1 425 ? 159.940 95.290 115.226 1.00 66.33 425 ARG E N 1
ATOM 15062 C CA . ARG E 1 425 ? 160.384 94.899 113.892 1.00 66.33 425 ARG E CA 1
ATOM 15063 C C . ARG E 1 425 ? 160.341 96.077 112.927 1.00 66.33 425 ARG E C 1
ATOM 15064 O O . ARG E 1 425 ? 161.211 96.209 112.059 1.00 66.33 425 ARG E O 1
ATOM 15072 N N . LYS E 1 426 ? 159.326 96.937 113.056 1.00 63.02 426 LYS E N 1
ATOM 15073 C CA . LYS E 1 426 ? 159.250 98.132 112.221 1.00 63.02 426 LYS E CA 1
ATOM 15074 C C . LYS E 1 426 ? 160.400 99.094 112.499 1.00 63.02 426 LYS E C 1
ATOM 15075 O O . LYS E 1 426 ? 160.936 99.704 111.567 1.00 63.02 426 LYS E O 1
ATOM 15081 N N . ILE E 1 427 ? 160.783 99.249 113.768 1.00 58.62 427 ILE E N 1
ATOM 15082 C CA . ILE E 1 427 ? 161.898 100.134 114.104 1.00 58.62 427 ILE E CA 1
ATOM 15083 C C . ILE E 1 427 ? 163.220 99.553 113.611 1.00 58.62 427 ILE E C 1
ATOM 15084 O O . ILE E 1 427 ? 164.060 100.271 113.053 1.00 58.62 427 ILE E O 1
ATOM 15089 N N . ILE E 1 428 ? 163.422 98.246 113.797 1.00 61.07 428 ILE E N 1
ATOM 15090 C CA . ILE E 1 428 ? 164.665 97.601 113.373 1.00 61.07 428 ILE E CA 1
ATOM 15091 C C . ILE E 1 428 ? 164.774 97.547 111.850 1.00 61.07 428 ILE E C 1
ATOM 15092 O O . ILE E 1 428 ? 165.884 97.630 111.303 1.00 61.07 428 ILE E O 1
ATOM 15097 N N . SER E 1 429 ? 163.641 97.461 111.145 1.00 62.01 429 SER E N 1
ATOM 15098 C CA . SER E 1 429 ? 163.642 97.279 109.694 1.00 62.01 429 SER E CA 1
ATOM 15099 C C . SER E 1 429 ? 164.385 98.405 108.984 1.00 62.01 429 SER E C 1
ATOM 15100 O O . SER E 1 429 ? 164.197 99.585 109.291 1.00 62.01 429 SER E O 1
ATOM 15103 N N . GLY E 1 430 ? 165.237 98.026 108.030 1.00 61.64 430 GLY E N 1
ATOM 15104 C CA . GLY E 1 430 ? 166.131 98.927 107.349 1.00 61.64 430 GLY E CA 1
ATOM 15105 C C . GLY E 1 430 ? 167.560 98.867 107.854 1.00 61.64 430 GLY E C 1
ATOM 15106 O O . GLY E 1 430 ? 168.495 99.065 107.070 1.00 61.64 430 GLY E O 1
ATOM 15107 N N . HIS E 1 431 ? 167.746 98.598 109.144 1.00 60.28 431 HIS E N 1
ATOM 15108 C CA . HIS E 1 431 ? 169.056 98.492 109.779 1.00 60.28 431 HIS E CA 1
ATOM 15109 C C . HIS E 1 431 ? 169.104 97.267 110.683 1.00 60.28 431 HIS E C 1
ATOM 15110 O O . HIS E 1 431 ? 169.479 97.342 111.855 1.00 60.28 431 HIS E O 1
ATOM 15117 N N . GLU E 1 432 ? 168.693 96.116 110.140 1.00 62.83 432 GLU E N 1
ATOM 15118 C CA . GLU E 1 432 ? 168.599 94.896 110.939 1.00 62.83 432 GLU E CA 1
ATOM 15119 C C . GLU E 1 432 ? 169.966 94.434 111.431 1.00 62.83 432 GLU E C 1
ATOM 15120 O O . GLU E 1 432 ? 170.097 93.972 112.570 1.00 62.83 432 GLU E O 1
ATOM 15126 N N . THR E 1 433 ? 170.994 94.539 110.587 1.00 63.00 433 THR E N 1
ATOM 15127 C CA . THR E 1 433 ? 172.324 94.088 110.980 1.00 63.00 433 THR E CA 1
ATOM 15128 C C . THR E 1 433 ? 172.993 95.031 111.972 1.00 63.00 433 THR E C 1
ATOM 15129 O O . THR E 1 433 ? 173.889 94.601 112.708 1.00 63.00 433 THR E O 1
ATOM 15133 N N . SER E 1 434 ? 172.584 96.299 112.009 1.00 60.28 434 SER E N 1
ATOM 15134 C CA . SER E 1 434 ? 173.249 97.280 112.859 1.00 60.28 434 SER E CA 1
ATOM 15135 C C . SER E 1 434 ? 172.858 97.153 114.327 1.00 60.28 434 SER E C 1
ATOM 15136 O O . SER E 1 434 ? 173.670 97.468 115.204 1.00 60.28 434 SER E O 1
ATOM 15139 N N . VAL E 1 435 ? 171.633 96.706 114.617 1.00 59.16 435 VAL E N 1
ATOM 15140 C CA . VAL E 1 435 ? 171.160 96.692 115.999 1.00 59.16 435 VAL E CA 1
ATOM 15141 C C . VAL E 1 435 ? 171.842 95.574 116.785 1.00 59.16 435 VAL E C 1
ATOM 15142 O O . VAL E 1 435 ? 172.381 94.611 116.227 1.00 59.16 435 VAL E O 1
ATOM 15146 N N . ARG E 1 436 ? 171.818 95.716 118.109 1.00 61.22 436 ARG E N 1
ATOM 15147 C CA . ARG E 1 436 ? 172.428 94.758 119.019 1.00 61.22 436 ARG E CA 1
ATOM 15148 C C . ARG E 1 436 ? 171.468 94.454 120.161 1.00 61.22 436 ARG E C 1
ATOM 15149 O O . ARG E 1 436 ? 170.575 95.244 120.479 1.00 61.22 436 ARG E O 1
ATOM 15157 N N . PHE E 1 437 ? 171.667 93.294 120.778 1.00 64.31 437 PHE E N 1
ATOM 15158 C CA . PHE E 1 437 ? 170.814 92.795 121.843 1.00 64.31 437 PHE E CA 1
ATOM 15159 C C . PHE E 1 437 ? 171.665 92.325 123.015 1.00 64.31 437 PHE E C 1
ATOM 15160 O O . PHE E 1 437 ? 172.840 91.990 122.833 1.00 64.31 437 PHE E O 1
ATOM 15168 N N . PRO E 1 438 ? 171.110 92.318 124.232 1.00 68.84 438 PRO E N 1
ATOM 15169 C CA . PRO E 1 438 ? 171.879 91.841 125.389 1.00 68.84 438 PRO E CA 1
ATOM 15170 C C . PRO E 1 438 ? 172.257 90.374 125.258 1.00 68.84 438 PRO E C 1
ATOM 15171 O O . PRO E 1 438 ? 171.517 89.563 124.697 1.00 68.84 438 PRO E O 1
ATOM 15175 N N . ASN E 1 439 ? 173.433 90.038 125.791 1.00 79.46 439 ASN E N 1
ATOM 15176 C CA . ASN E 1 439 ? 173.962 88.686 125.695 1.00 79.46 439 ASN E CA 1
ATOM 15177 C C . ASN E 1 439 ? 173.807 87.972 127.026 1.00 79.46 439 ASN E C 1
ATOM 15178 O O . ASN E 1 439 ? 174.315 88.465 128.046 1.00 79.46 439 ASN E O 1
ATOM 15183 N N . PRO E 1 440 ? 173.126 86.827 127.070 1.00 87.32 440 PRO E N 1
ATOM 15184 C CA . PRO E 1 440 ? 172.985 86.088 128.332 1.00 87.32 440 PRO E CA 1
ATOM 15185 C C . PRO E 1 440 ? 174.242 85.321 128.719 1.00 87.32 440 PRO E C 1
ATOM 15186 O O . PRO E 1 440 ? 175.307 85.516 128.123 1.00 87.32 440 PRO E O 1
ATOM 15190 N N . ARG E 1 441 ? 174.115 84.487 129.754 1.00 93.00 441 ARG E N 1
ATOM 15191 C CA . ARG E 1 441 ? 175.081 83.527 130.306 1.00 93.00 441 ARG E CA 1
ATOM 15192 C C . ARG E 1 441 ? 176.129 84.174 131.208 1.00 93.00 441 ARG E C 1
ATOM 15193 O O . ARG E 1 441 ? 176.966 83.439 131.755 1.00 93.00 441 ARG E O 1
ATOM 15195 N N . ALA E 1 442 ? 176.116 85.499 131.387 1.00 93.10 442 ALA E N 1
ATOM 15196 C CA . ALA E 1 442 ? 176.901 86.201 132.409 1.00 93.10 442 ALA E CA 1
ATOM 15197 C C . ALA E 1 442 ? 178.404 85.936 132.248 1.00 93.10 442 ALA E C 1
ATOM 15198 O O . ALA E 1 442 ? 179.046 85.279 133.070 1.00 93.10 442 ALA E O 1
ATOM 15200 N N . LYS E 1 443 ? 178.946 86.466 131.153 1.00 92.83 443 LYS E N 1
ATOM 15201 C CA . LYS E 1 443 ? 180.354 86.279 130.834 1.00 92.83 443 LYS E CA 1
ATOM 15202 C C . LYS E 1 443 ? 181.244 87.053 131.811 1.00 92.83 443 LYS E C 1
ATOM 15203 O O . LYS E 1 443 ? 180.780 87.665 132.779 1.00 92.83 443 LYS E O 1
ATOM 15209 N N . LYS E 1 444 ? 182.555 87.011 131.544 1.00 93.25 444 LYS E N 1
ATOM 15210 C CA . LYS E 1 444 ? 183.537 87.568 132.472 1.00 93.25 444 LYS E CA 1
ATOM 15211 C C . LYS E 1 444 ? 183.381 89.077 132.624 1.00 93.25 444 LYS E C 1
ATOM 15212 O O . LYS E 1 444 ? 183.492 89.609 133.735 1.00 93.25 444 LYS E O 1
ATOM 15214 N N . CYS E 1 445 ? 183.131 89.783 131.525 1.00 92.46 445 CYS E N 1
ATOM 15215 C CA . CYS E 1 445 ? 182.914 91.218 131.605 1.00 92.46 445 CYS E CA 1
ATOM 15216 C C . CYS E 1 445 ? 181.564 91.511 132.252 1.00 92.46 445 CYS E C 1
ATOM 15217 O O . CYS E 1 445 ? 180.673 90.658 132.294 1.00 92.46 445 CYS E O 1
ATOM 15220 N N . CYS E 1 446 ? 181.442 92.735 132.779 1.00 86.08 446 CYS E N 1
ATOM 15221 C CA . CYS E 1 446 ? 180.210 93.333 133.301 1.00 86.08 446 CYS E CA 1
ATOM 15222 C C . CYS E 1 446 ? 179.439 92.420 134.251 1.00 86.08 446 CYS E C 1
ATOM 15223 O O . CYS E 1 446 ? 180.026 91.546 134.897 1.00 86.08 446 CYS E O 1
ATOM 15226 N N . ARG E 1 447 ? 178.129 92.635 134.369 1.00 83.49 447 ARG E N 1
ATOM 15227 C CA . ARG E 1 447 ? 177.298 91.837 135.264 1.00 83.49 447 ARG E CA 1
ATOM 15228 C C . ARG E 1 447 ? 176.262 91.015 134.508 1.00 83.49 447 ARG E C 1
ATOM 15229 O O . ARG E 1 447 ? 176.225 89.790 134.662 1.00 83.49 447 ARG E O 1
ATOM 15231 N N . ASP E 1 448 ? 175.417 91.651 133.692 1.00 76.64 448 ASP E N 1
ATOM 15232 C CA . ASP E 1 448 ? 174.360 90.943 132.979 1.00 76.64 448 ASP E CA 1
ATOM 15233 C C . ASP E 1 448 ? 174.206 91.456 131.553 1.00 76.64 448 ASP E C 1
ATOM 15234 O O . ASP E 1 448 ? 173.093 91.478 131.015 1.00 76.64 448 ASP E O 1
ATOM 15239 N N . GLY E 1 449 ? 175.304 91.870 130.926 1.00 70.75 449 GLY E N 1
ATOM 15240 C CA . GLY E 1 449 ? 175.258 92.421 129.589 1.00 70.75 449 GLY E CA 1
ATOM 15241 C C . GLY E 1 449 ? 174.967 93.903 129.514 1.00 70.75 449 GLY E C 1
ATOM 15242 O O . GLY E 1 449 ? 174.828 94.433 128.404 1.00 70.75 449 GLY E O 1
ATOM 15243 N N . TYR E 1 450 ? 174.870 94.587 130.650 1.00 65.09 450 TYR E N 1
ATOM 15244 C CA . TYR E 1 450 ? 174.626 96.021 130.695 1.00 65.09 450 TYR E CA 1
ATOM 15245 C C . TYR E 1 450 ? 175.796 96.714 131.377 1.00 65.09 450 TYR E C 1
ATOM 15246 O O . TYR E 1 450 ? 176.325 96.219 132.377 1.00 65.09 450 TYR E O 1
ATOM 15255 N N . ASN E 1 451 ? 176.198 97.862 130.832 1.00 62.13 451 ASN E N 1
ATOM 15256 C CA . ASN E 1 451 ? 177.349 98.619 131.324 1.00 62.13 451 ASN E CA 1
ATOM 15257 C C . ASN E 1 451 ? 176.895 100.064 131.519 1.00 62.13 451 ASN E C 1
ATOM 15258 O O . ASN E 1 451 ? 176.976 100.878 130.596 1.00 62.13 451 ASN E O 1
ATOM 15263 N N . GLY E 1 452 ? 176.422 100.379 132.723 1.00 56.00 452 GLY E N 1
ATOM 15264 C CA . GLY E 1 452 ? 176.068 101.748 133.042 1.00 56.00 452 GLY E CA 1
ATOM 15265 C C . GLY E 1 452 ? 174.787 102.211 132.362 1.00 56.00 452 GLY E C 1
ATOM 15266 O O . GLY E 1 452 ? 173.935 101.421 131.947 1.00 56.00 452 GLY E O 1
ATOM 15267 N N . ARG E 1 453 ? 174.663 103.534 132.257 1.00 51.71 453 ARG E N 1
ATOM 15268 C CA . ARG E 1 453 ? 173.490 104.161 131.670 1.00 51.71 453 ARG E CA 1
ATOM 15269 C C . ARG E 1 453 ? 173.921 105.345 130.815 1.00 51.71 453 ARG E C 1
ATOM 15270 O O . ARG E 1 453 ? 174.998 105.917 131.002 1.00 51.71 453 ARG E O 1
ATOM 15278 N N . THR E 1 454 ? 173.059 105.706 129.866 1.00 46.29 454 THR E N 1
ATOM 15279 C CA . THR E 1 454 ? 173.296 106.812 128.951 1.00 46.29 454 THR E CA 1
ATOM 15280 C C . THR E 1 454 ? 172.081 107.728 128.916 1.00 46.29 454 THR E C 1
ATOM 15281 O O . THR E 1 454 ? 170.952 107.317 129.200 1.00 46.29 454 THR E O 1
ATOM 15285 N N . ILE E 1 455 ? 172.333 108.980 128.541 1.00 42.90 455 ILE E N 1
ATOM 15286 C CA . ILE E 1 455 ? 171.316 110.023 128.509 1.00 42.90 455 ILE E CA 1
ATOM 15287 C C . ILE E 1 455 ? 170.845 110.206 127.073 1.00 42.90 455 ILE E C 1
ATOM 15288 O O . ILE E 1 455 ? 171.662 110.352 126.153 1.00 42.90 455 ILE E O 1
ATOM 15293 N N . LEU E 1 456 ? 169.531 110.169 126.878 1.00 42.46 456 LEU E N 1
ATOM 15294 C CA . LEU E 1 456 ? 168.893 110.620 125.649 1.00 42.46 456 LEU E CA 1
ATOM 15295 C C . LEU E 1 456 ? 168.166 111.919 125.958 1.00 42.46 456 LEU E C 1
ATOM 15296 O O . LEU E 1 456 ? 167.315 111.957 126.853 1.00 42.46 456 LEU E O 1
ATOM 15301 N N . ALA E 1 457 ? 168.504 112.978 125.228 1.00 40.03 457 ALA E N 1
ATOM 15302 C CA . ALA E 1 457 ? 168.041 114.310 125.578 1.00 40.03 457 ALA E CA 1
ATOM 15303 C C . ALA E 1 457 ? 167.646 115.083 124.330 1.00 40.03 457 ALA E C 1
ATOM 15304 O O . ALA E 1 457 ? 168.064 114.773 123.213 1.00 40.03 457 ALA E O 1
ATOM 15306 N N . GLU E 1 458 ? 166.813 116.095 124.550 1.00 41.63 458 GLU E N 1
ATOM 15307 C CA . GLU E 1 458 ? 166.469 117.094 123.550 1.00 41.63 458 GLU E CA 1
ATOM 15308 C C . GLU E 1 458 ? 166.755 118.469 124.135 1.00 41.63 458 GLU E C 1
ATOM 15309 O O . GLU E 1 458 ? 166.351 118.765 125.266 1.00 41.63 458 GLU E O 1
ATOM 15315 N N . VAL E 1 459 ? 167.468 119.294 123.372 1.00 41.09 459 VAL E N 1
ATOM 15316 C CA . VAL E 1 459 ? 167.851 120.638 123.788 1.00 41.09 459 VAL E CA 1
ATOM 15317 C C . VAL E 1 459 ? 167.275 121.620 122.780 1.00 41.09 459 VAL E C 1
ATOM 15318 O O . VAL E 1 459 ? 167.527 121.500 121.574 1.00 41.09 459 VAL E O 1
ATOM 15322 N N . ILE E 1 460 ? 166.507 122.588 123.271 1.00 42.77 460 ILE E N 1
ATOM 15323 C CA . ILE E 1 460 ? 165.847 123.586 122.440 1.00 42.77 460 ILE E CA 1
ATOM 15324 C C . ILE E 1 460 ? 166.357 124.961 122.839 1.00 42.77 460 ILE E C 1
ATOM 15325 O O . ILE E 1 460 ? 166.374 125.304 124.027 1.00 42.77 460 ILE E O 1
ATOM 15330 N N . GLU E 1 461 ? 166.774 125.744 121.845 1.00 46.21 461 GLU E N 1
ATOM 15331 C CA . GLU E 1 461 ? 167.065 127.152 122.050 1.00 46.21 461 GLU E CA 1
ATOM 15332 C C . GLU E 1 461 ? 165.893 127.950 121.506 1.00 46.21 461 GLU E C 1
ATOM 15333 O O . GLU E 1 461 ? 165.718 128.011 120.279 1.00 46.21 461 GLU E O 1
ATOM 15339 N N . PRO E 1 462 ? 165.064 128.552 122.357 1.00 44.17 462 PRO E N 1
ATOM 15340 C CA . PRO E 1 462 ? 163.815 129.153 121.878 1.00 44.17 462 PRO E CA 1
ATOM 15341 C C . PRO E 1 462 ? 164.041 130.352 120.971 1.00 44.17 462 PRO E C 1
ATOM 15342 O O . PRO E 1 462 ? 165.025 131.085 121.092 1.00 44.17 462 PRO E O 1
ATOM 15346 N N . ASP E 1 463 ? 163.102 130.537 120.050 1.00 48.15 463 ASP E N 1
ATOM 15347 C CA . ASP E 1 463 ? 163.067 131.663 119.133 1.00 48.15 463 ASP E CA 1
ATOM 15348 C C . ASP E 1 463 ? 161.801 132.469 119.397 1.00 48.15 463 ASP E C 1
ATOM 15349 O O . ASP E 1 463 ? 160.932 132.060 120.171 1.00 48.15 463 ASP E O 1
ATOM 15354 N N . SER E 1 464 ? 161.709 133.638 118.759 1.00 46.29 464 SER E N 1
ATOM 15355 C CA . SER E 1 464 ? 160.530 134.482 118.928 1.00 46.29 464 SER E CA 1
ATOM 15356 C C . SER E 1 464 ? 159.283 133.807 118.369 1.00 46.29 464 SER E C 1
ATOM 15357 O O . SER E 1 464 ? 158.227 133.795 119.012 1.00 46.29 464 SER E O 1
ATOM 15360 N N . LYS E 1 465 ? 159.393 133.229 117.169 1.00 46.34 465 LYS E N 1
ATOM 15361 C CA . LYS E 1 465 ? 158.246 132.568 116.553 1.00 46.34 465 LYS E CA 1
ATOM 15362 C C . LYS E 1 465 ? 157.845 131.315 117.321 1.00 46.34 465 LYS E C 1
ATOM 15363 O O . LYS E 1 465 ? 156.650 131.047 117.499 1.00 46.34 465 LYS E O 1
ATOM 15369 N N . LEU E 1 466 ? 158.828 130.535 117.782 1.00 44.84 466 LEU E N 1
ATOM 15370 C CA . LEU E 1 466 ? 158.527 129.325 118.541 1.00 44.84 466 LEU E CA 1
ATOM 15371 C C . LEU E 1 466 ? 157.822 129.651 119.852 1.00 44.84 466 LEU E C 1
ATOM 15372 O O . LEU E 1 466 ? 156.831 129.003 120.211 1.00 44.84 466 LEU E O 1
ATOM 15377 N N . LEU E 1 467 ? 158.308 130.663 120.573 1.00 43.15 467 LEU E N 1
ATOM 15378 C CA . LEU E 1 467 ? 157.669 131.046 121.827 1.00 43.15 467 LEU E CA 1
ATOM 15379 C C . LEU E 1 467 ? 156.302 131.673 121.594 1.00 43.15 467 LEU E C 1
ATOM 15380 O O . LEU E 1 467 ? 155.396 131.497 122.416 1.00 43.15 467 LEU E O 1
ATOM 15385 N N . ARG E 1 468 ? 156.132 132.405 120.489 1.00 47.07 468 ARG E N 1
ATOM 15386 C CA . ARG E 1 468 ? 154.817 132.942 120.156 1.00 47.07 468 ARG E CA 1
ATOM 15387 C C . ARG E 1 468 ? 153.825 131.826 119.853 1.00 47.07 468 ARG E C 1
ATOM 15388 O O . ARG E 1 468 ? 152.660 131.896 120.260 1.00 47.07 468 ARG E O 1
ATOM 15396 N N . LEU E 1 469 ? 154.267 130.790 119.135 1.00 44.51 469 LEU E N 1
ATOM 15397 C CA . LEU E 1 469 ? 153.388 129.664 118.834 1.00 44.51 469 LEU E CA 1
ATOM 15398 C C . LEU E 1 469 ? 153.065 128.860 120.088 1.00 44.51 469 LEU E C 1
ATOM 15399 O O . LEU E 1 469 ? 151.940 128.370 120.244 1.00 44.51 469 LEU E O 1
ATOM 15404 N N . VAL E 1 470 ? 154.039 128.704 120.986 1.00 42.74 470 VAL E N 1
ATOM 15405 C CA . VAL E 1 470 ? 153.805 127.955 122.218 1.00 42.74 470 VAL E CA 1
ATOM 15406 C C . VAL E 1 470 ? 152.857 128.716 123.139 1.00 42.74 470 VAL E C 1
ATOM 15407 O O . VAL E 1 470 ? 151.950 128.126 123.741 1.00 42.74 470 VAL E O 1
ATOM 15411 N N . ALA E 1 471 ? 153.033 130.037 123.246 1.00 47.78 471 ALA E N 1
ATOM 15412 C CA . ALA E 1 471 ? 152.203 130.836 124.144 1.00 47.78 471 ALA E CA 1
ATOM 15413 C C . ALA E 1 471 ? 150.747 130.873 123.697 1.00 47.78 471 ALA E C 1
ATOM 15414 O O . ALA E 1 471 ? 149.852 131.071 124.527 1.00 47.78 471 ALA E O 1
ATOM 15416 N N . GLU E 1 472 ? 150.488 130.687 122.403 1.00 51.53 472 GLU E N 1
ATOM 15417 C CA . GLU E 1 472 ? 149.120 130.623 121.906 1.00 51.53 472 GLU E CA 1
ATOM 15418 C C . GLU E 1 472 ? 148.451 129.284 122.185 1.00 51.53 472 GLU E C 1
ATOM 15419 O O . GLU E 1 472 ? 147.246 129.152 121.944 1.00 51.53 472 GLU E O 1
ATOM 15425 N N . GLY E 1 473 ? 149.193 128.297 122.681 1.00 54.62 473 GLY E N 1
ATOM 15426 C CA . GLY E 1 473 ? 148.614 127.003 122.984 1.00 54.62 473 GLY E CA 1
ATOM 15427 C C . GLY E 1 473 ? 148.250 126.183 121.769 1.00 54.62 473 GLY E C 1
ATOM 15428 O O . GLY E 1 473 ? 147.321 125.372 121.834 1.00 54.62 473 GLY E O 1
ATOM 15429 N N . LYS E 1 474 ? 148.953 126.381 120.652 1.00 56.13 474 LYS E N 1
ATOM 15430 C CA . LYS E 1 474 ? 148.630 125.650 119.431 1.00 56.13 474 LYS E CA 1
ATOM 15431 C C . LYS E 1 474 ? 148.967 124.170 119.562 1.00 56.13 474 LYS E C 1
ATOM 15432 O O . LYS E 1 474 ? 148.152 123.307 119.212 1.00 56.13 474 LYS E O 1
ATOM 15438 N N . ARG E 1 475 ? 150.189 123.863 120.021 1.00 52.63 475 ARG E N 1
ATOM 15439 C CA . ARG E 1 475 ? 150.740 122.512 120.164 1.00 52.63 475 ARG E CA 1
ATOM 15440 C C . ARG E 1 475 ? 150.893 121.800 118.822 1.00 52.63 475 ARG E C 1
ATOM 15441 O O . ARG E 1 475 ? 151.305 120.636 118.774 1.00 52.63 475 ARG E O 1
ATOM 15449 N N . GLU E 1 476 ? 150.568 122.489 117.731 1.00 63.54 476 GLU E N 1
ATOM 15450 C CA . GLU E 1 476 ? 150.741 121.991 116.377 1.00 63.54 476 GLU E CA 1
ATOM 15451 C C . GLU E 1 476 ? 151.337 123.115 115.544 1.00 63.54 476 GLU E C 1
ATOM 15452 O O . GLU E 1 476 ? 151.031 124.291 115.766 1.00 63.54 476 GLU E O 1
ATOM 15458 N N . ASP E 1 477 ? 152.215 122.745 114.610 1.00 62.22 477 ASP E N 1
ATOM 15459 C CA . ASP E 1 477 ? 153.046 123.648 113.813 1.00 62.22 477 ASP E CA 1
ATOM 15460 C C . ASP E 1 477 ? 154.019 124.460 114.665 1.00 62.22 477 ASP E C 1
ATOM 15461 O O . ASP E 1 477 ? 154.669 125.377 114.150 1.00 62.22 477 ASP E O 1
ATOM 15466 N N . ALA E 1 478 ? 154.133 124.147 115.956 1.00 53.59 478 ALA E N 1
ATOM 15467 C CA . ALA E 1 478 ? 155.176 124.671 116.827 1.00 53.59 478 ALA E CA 1
ATOM 15468 C C . ALA E 1 478 ? 156.293 123.657 117.025 1.00 53.59 478 ALA E C 1
ATOM 15469 O O . ALA E 1 478 ? 157.475 124.005 116.944 1.00 53.59 478 ALA E O 1
ATOM 15471 N N . GLN E 1 479 ? 155.933 122.400 117.292 1.00 50.22 479 GLN E N 1
ATOM 15472 C CA . GLN E 1 479 ? 156.910 121.320 117.233 1.00 50.22 479 GLN E CA 1
ATOM 15473 C C . GLN E 1 479 ? 157.409 121.122 115.807 1.00 50.22 479 GLN E C 1
ATOM 15474 O O . GLN E 1 479 ? 158.587 120.821 115.589 1.00 50.22 479 GLN E O 1
ATOM 15480 N N . HIS E 1 480 ? 156.518 121.283 114.824 1.00 50.59 480 HIS E N 1
ATOM 15481 C CA . HIS E 1 480 ? 156.926 121.216 113.424 1.00 50.59 480 HIS E CA 1
ATOM 15482 C C . HIS E 1 480 ? 157.895 122.340 113.076 1.00 50.59 480 HIS E C 1
ATOM 15483 O O . HIS E 1 480 ? 158.862 122.129 112.335 1.00 50.59 480 HIS E O 1
ATOM 15490 N N . TYR E 1 481 ? 157.643 123.544 113.597 1.00 47.44 481 TYR E N 1
ATOM 15491 C CA . TYR E 1 481 ? 158.557 124.663 113.382 1.00 47.44 481 TYR E CA 1
ATOM 15492 C C . TYR E 1 481 ? 159.920 124.389 114.003 1.00 47.44 481 TYR E C 1
ATOM 15493 O O . TYR E 1 481 ? 160.957 124.717 113.414 1.00 47.44 481 TYR E O 1
ATOM 15502 N N . TRP E 1 482 ? 159.937 123.798 115.199 1.00 45.45 482 TRP E N 1
ATOM 15503 C CA . TRP E 1 482 ? 161.197 123.471 115.857 1.00 45.45 482 TRP E CA 1
ATOM 15504 C C . TRP E 1 482 ? 161.957 122.386 115.101 1.00 45.45 482 TRP E C 1
ATOM 15505 O O . TRP E 1 482 ? 163.184 122.460 114.967 1.00 45.45 482 TRP E O 1
ATOM 15516 N N . LEU E 1 483 ? 161.250 121.375 114.597 1.00 46.08 483 LEU E N 1
ATOM 15517 C CA . LEU E 1 483 ? 161.918 120.266 113.926 1.00 46.08 483 LEU E CA 1
ATOM 15518 C C . LEU E 1 483 ? 162.389 120.629 112.523 1.00 46.08 483 LEU E C 1
ATOM 15519 O O . LEU E 1 483 ? 163.441 120.147 112.087 1.00 46.08 483 LEU E O 1
ATOM 15524 N N . THR E 1 484 ? 161.641 121.463 111.802 1.00 48.02 484 THR E N 1
ATOM 15525 C CA . THR E 1 484 ? 161.979 121.775 110.416 1.00 48.02 484 THR E CA 1
ATOM 15526 C C . THR E 1 484 ? 162.799 123.058 110.295 1.00 48.02 484 THR E C 1
ATOM 15527 O O . THR E 1 484 ? 163.915 123.041 109.769 1.00 48.02 484 THR E O 1
ATOM 15531 N N . SER E 1 485 ? 162.252 124.178 110.775 1.00 47.35 485 SER E N 1
ATOM 15532 C CA . SER E 1 485 ? 162.915 125.464 110.579 1.00 47.35 485 SER E CA 1
ATOM 15533 C C . SER E 1 485 ? 164.130 125.616 111.486 1.00 47.35 485 SER E C 1
ATOM 15534 O O . SER E 1 485 ? 165.173 126.120 111.054 1.00 47.35 485 SER E O 1
ATOM 15537 N N . LEU E 1 486 ? 164.019 125.189 112.741 1.00 44.76 486 LEU E N 1
ATOM 15538 C CA . LEU E 1 486 ? 165.108 125.324 113.699 1.00 44.76 486 LEU E CA 1
ATOM 15539 C C . LEU E 1 486 ? 166.098 124.168 113.645 1.00 44.76 486 LEU E C 1
ATOM 15540 O O . LEU E 1 486 ? 167.083 124.189 114.391 1.00 44.76 486 LEU E O 1
ATOM 15545 N N . HIS E 1 487 ? 165.856 123.175 112.781 1.00 48.25 487 HIS E N 1
ATOM 15546 C CA . HIS E 1 487 ? 166.709 121.989 112.639 1.00 48.25 487 HIS E CA 1
ATOM 15547 C C . HIS E 1 487 ? 166.891 121.266 113.972 1.00 48.25 487 HIS E C 1
ATOM 15548 O O . HIS E 1 487 ? 167.980 120.788 114.297 1.00 48.25 487 HIS E O 1
ATOM 15555 N N . GLY E 1 488 ? 165.814 121.185 114.751 1.00 45.06 488 GLY E N 1
ATOM 15556 C CA . GLY E 1 488 ? 165.874 120.538 116.040 1.00 45.06 488 GLY E CA 1
ATOM 15557 C C . GLY E 1 488 ? 165.690 119.034 115.960 1.00 45.06 488 GLY E C 1
ATOM 15558 O O . GLY E 1 488 ? 165.203 118.493 114.970 1.00 45.06 488 GLY E O 1
ATOM 15559 N N . MET E 1 489 ? 166.099 118.360 117.031 1.00 45.54 489 MET E N 1
ATOM 15560 C CA . MET E 1 489 ? 165.959 116.917 117.159 1.00 45.54 489 MET E CA 1
ATOM 15561 C C . MET E 1 489 ? 165.314 116.616 118.502 1.00 45.54 489 MET E C 1
ATOM 15562 O O . MET E 1 489 ? 165.756 117.133 119.534 1.00 45.54 489 MET E O 1
ATOM 15567 N N . ALA E 1 490 ? 164.264 115.800 118.489 1.00 44.46 490 ALA E N 1
ATOM 15568 C CA . ALA E 1 490 ? 163.570 115.451 119.716 1.00 44.46 490 ALA E CA 1
ATOM 15569 C C . ALA E 1 490 ? 164.194 114.204 120.338 1.00 44.46 490 ALA E C 1
ATOM 15570 O O . ALA E 1 490 ? 165.171 113.645 119.835 1.00 44.46 490 ALA E O 1
ATOM 15572 N N . LEU E 1 491 ? 163.618 113.765 121.458 1.00 42.77 491 LEU E N 1
ATOM 15573 C CA . LEU E 1 491 ? 164.183 112.644 122.200 1.00 42.77 491 LEU E CA 1
ATOM 15574 C C . LEU E 1 491 ? 163.972 111.326 121.463 1.00 42.77 491 LEU E C 1
ATOM 15575 O O . LEU E 1 491 ? 164.819 110.427 121.547 1.00 42.77 491 LEU E O 1
ATOM 15580 N N . LYS E 1 492 ? 162.862 111.202 120.730 1.00 45.97 492 LYS E N 1
ATOM 15581 C CA . LYS E 1 492 ? 162.583 109.981 119.979 1.00 45.97 492 LYS E CA 1
ATOM 15582 C C . LYS E 1 492 ? 163.627 109.739 118.897 1.00 45.97 492 LYS E C 1
ATOM 15583 O O . LYS E 1 492 ? 164.068 108.602 118.693 1.00 45.97 492 LYS E O 1
ATOM 15589 N N . GLU E 1 493 ? 164.028 110.796 118.186 1.00 44.79 493 GLU E N 1
ATOM 15590 C CA . GLU E 1 493 ? 165.029 110.647 117.133 1.00 44.79 493 GLU E CA 1
ATOM 15591 C C . GLU E 1 493 ? 166.389 110.266 117.704 1.00 44.79 493 GLU E C 1
ATOM 15592 O O . GLU E 1 493 ? 167.105 109.449 117.115 1.00 44.79 493 GLU E O 1
ATOM 15598 N N . HIS E 1 494 ? 166.763 110.842 118.850 1.00 41.20 494 HIS E N 1
ATOM 15599 C CA . HIS E 1 494 ? 168.018 110.463 119.495 1.00 41.20 494 HIS E CA 1
ATOM 15600 C C . HIS E 1 494 ? 167.983 109.012 119.962 1.00 41.20 494 HIS E C 1
ATOM 15601 O O . HIS E 1 494 ? 168.976 108.281 119.825 1.00 41.20 494 HIS E O 1
ATOM 15608 N N . ALA E 1 495 ? 166.845 108.579 120.515 1.00 43.28 495 ALA E N 1
ATOM 15609 C CA . ALA E 1 495 ? 166.701 107.185 120.922 1.00 43.28 495 ALA E CA 1
ATOM 15610 C C . ALA E 1 495 ? 166.800 106.247 119.727 1.00 43.28 495 ALA E C 1
ATOM 15611 O O . ALA E 1 495 ? 167.445 105.197 119.807 1.00 43.28 495 ALA E O 1
ATOM 15613 N N . TRP E 1 496 ? 166.177 106.616 118.605 1.00 46.20 496 TRP E N 1
ATOM 15614 C CA . TRP E 1 496 ? 166.270 105.797 117.400 1.00 46.20 496 TRP E CA 1
ATOM 15615 C C . TRP E 1 496 ? 167.697 105.753 116.866 1.00 46.20 496 TRP E C 1
ATOM 15616 O O . TRP E 1 496 ? 168.157 104.704 116.399 1.00 46.20 496 TRP E O 1
ATOM 15627 N N . LEU E 1 497 ? 168.408 106.883 116.922 1.00 46.40 497 LEU E N 1
ATOM 15628 C CA . LEU E 1 497 ? 169.791 106.918 116.455 1.00 46.40 497 LEU E CA 1
ATOM 15629 C C . LEU E 1 497 ? 170.687 106.028 117.306 1.00 46.40 497 LEU E C 1
ATOM 15630 O O . LEU E 1 497 ? 171.566 105.337 116.778 1.00 46.40 497 LEU E O 1
ATOM 15635 N N . LYS E 1 498 ? 170.488 106.033 118.626 1.00 47.14 498 LYS E N 1
ATOM 15636 C CA . LYS E 1 498 ? 171.270 105.127 119.462 1.00 47.14 498 LYS E CA 1
ATOM 15637 C C . LYS E 1 498 ? 170.809 103.678 119.344 1.00 47.14 498 LYS E C 1
ATOM 15638 O O . LYS E 1 498 ? 171.592 102.770 119.638 1.00 47.14 498 LYS E O 1
ATOM 15644 N N . ILE E 1 499 ? 169.562 103.442 118.930 1.00 45.50 499 ILE E N 1
ATOM 15645 C CA . ILE E 1 499 ? 169.124 102.081 118.630 1.00 45.50 499 ILE E CA 1
ATOM 15646 C C . ILE E 1 499 ? 169.846 101.555 117.395 1.00 45.50 499 ILE E C 1
ATOM 15647 O O . ILE E 1 499 ? 170.343 100.422 117.380 1.00 45.50 499 ILE E O 1
ATOM 15652 N N . ILE E 1 500 ? 169.919 102.376 116.344 1.00 48.62 500 ILE E N 1
ATOM 15653 C CA . ILE E 1 500 ? 170.581 101.962 115.110 1.00 48.62 500 ILE E CA 1
ATOM 15654 C C . ILE E 1 500 ? 172.076 101.770 115.341 1.00 48.62 500 ILE E C 1
ATOM 15655 O O . ILE E 1 500 ? 172.681 100.821 114.827 1.00 48.62 500 ILE E O 1
ATOM 15660 N N . SER E 1 501 ? 172.691 102.649 116.134 1.00 49.01 501 SER E N 1
ATOM 15661 C CA . SER E 1 501 ? 174.114 102.536 116.433 1.00 49.01 501 SER E CA 1
ATOM 15662 C C . SER E 1 501 ? 174.448 101.330 117.303 1.00 49.01 501 SER E C 1
ATOM 15663 O O . SER E 1 501 ? 175.624 100.964 117.393 1.00 49.01 501 SER E O 1
ATOM 15666 N N . GLY E 1 502 ? 173.457 100.709 117.937 1.00 51.14 502 GLY E N 1
ATOM 15667 C CA . GLY E 1 502 ? 173.690 99.543 118.761 1.00 51.14 502 GLY E CA 1
ATOM 15668 C C . GLY E 1 502 ? 174.111 99.826 120.184 1.00 51.14 502 GLY E C 1
ATOM 15669 O O . GLY E 1 502 ? 174.493 98.889 120.895 1.00 51.14 502 GLY E O 1
ATOM 15670 N N . GLU E 1 503 ? 174.057 101.085 120.626 1.00 52.36 503 GLU E N 1
ATOM 15671 C CA . GLU E 1 503 ? 174.467 101.406 121.988 1.00 52.36 503 GLU E CA 1
ATOM 15672 C C . GLU E 1 503 ? 173.443 100.938 123.015 1.00 52.36 503 GLU E C 1
ATOM 15673 O O . GLU E 1 503 ? 173.821 100.511 124.111 1.00 52.36 503 GLU E O 1
ATOM 15679 N N . ILE E 1 504 ? 172.153 101.008 122.686 1.00 50.09 504 ILE E N 1
ATOM 15680 C CA . ILE E 1 504 ? 171.090 100.628 123.605 1.00 50.09 504 ILE E CA 1
ATOM 15681 C C . ILE E 1 504 ? 170.176 99.621 122.921 1.00 50.09 504 ILE E C 1
ATOM 15682 O O . ILE E 1 504 ? 170.130 99.516 121.694 1.00 50.09 504 ILE E O 1
ATOM 15687 N N . CYS E 1 505 ? 169.445 98.873 123.742 1.00 56.51 505 CYS E N 1
ATOM 15688 C CA . CYS E 1 505 ? 168.499 97.890 123.237 1.00 56.51 505 CYS E CA 1
ATOM 15689 C C . CYS E 1 505 ? 167.168 98.553 122.905 1.00 56.51 505 CYS E C 1
ATOM 15690 O O . CYS E 1 505 ? 166.783 99.561 123.506 1.00 56.51 505 CYS E O 1
ATOM 15693 N N . VAL E 1 506 ? 166.465 97.977 121.927 1.00 54.45 506 VAL E N 1
ATOM 15694 C CA . VAL E 1 506 ? 165.199 98.552 121.482 1.00 54.45 506 VAL E CA 1
ATOM 15695 C C . VAL E 1 506 ? 164.116 98.399 122.548 1.00 54.45 506 VAL E C 1
ATOM 15696 O O . VAL E 1 506 ? 163.283 99.298 122.724 1.00 54.45 506 VAL E O 1
ATOM 15700 N N . MET E 1 507 ? 164.113 97.280 123.281 1.00 58.48 507 MET E N 1
ATOM 15701 C CA . MET E 1 507 ? 163.073 97.040 124.278 1.00 58.48 507 MET E CA 1
ATOM 15702 C C . MET E 1 507 ? 163.143 98.051 125.417 1.00 58.48 507 MET E C 1
ATOM 15703 O O . MET E 1 507 ? 162.113 98.579 125.852 1.00 58.48 507 MET E O 1
ATOM 15708 N N . ASP E 1 508 ? 164.351 98.342 125.905 1.00 57.62 508 ASP E N 1
ATOM 15709 C CA . ASP E 1 508 ? 164.502 99.337 126.963 1.00 57.62 508 ASP E CA 1
ATOM 15710 C C . ASP E 1 508 ? 164.097 100.722 126.477 1.00 57.62 508 ASP E C 1
ATOM 15711 O O . ASP E 1 508 ? 163.477 101.495 127.220 1.00 57.62 508 ASP E O 1
ATOM 15716 N N . ALA E 1 509 ? 164.436 101.051 125.228 1.00 52.67 509 ALA E N 1
ATOM 15717 C CA . ALA E 1 509 ? 164.084 102.355 124.677 1.00 52.67 509 ALA E CA 1
ATOM 15718 C C . ALA E 1 509 ? 162.576 102.513 124.525 1.00 52.67 509 ALA E C 1
ATOM 15719 O O . ALA E 1 509 ? 162.027 103.577 124.833 1.00 52.67 509 ALA E O 1
ATOM 15721 N N . VAL E 1 510 ? 161.884 101.472 124.054 1.00 51.28 510 VAL E N 1
ATOM 15722 C CA . VAL E 1 510 ? 160.437 101.588 123.898 1.00 51.28 510 VAL E CA 1
ATOM 15723 C C . VAL E 1 510 ? 159.712 101.468 125.232 1.00 51.28 510 VAL E C 1
ATOM 15724 O O . VAL E 1 510 ? 158.567 101.923 125.344 1.00 51.28 510 VAL E O 1
ATOM 15728 N N . ASN E 1 511 ? 160.339 100.870 126.248 1.00 53.27 511 ASN E N 1
ATOM 15729 C CA . ASN E 1 511 ? 159.756 100.913 127.585 1.00 53.27 511 ASN E CA 1
ATOM 15730 C C . ASN E 1 511 ? 159.899 102.299 128.201 1.00 53.27 511 ASN E C 1
ATOM 15731 O O . ASN E 1 511 ? 158.964 102.802 128.834 1.00 53.27 511 ASN E O 1
ATOM 15736 N N . LYS E 1 512 ? 161.064 102.929 128.033 1.00 50.21 512 LYS E N 1
ATOM 15737 C CA . LYS E 1 512 ? 161.280 104.253 128.607 1.00 50.21 512 LYS E CA 1
ATOM 15738 C C . LYS E 1 512 ? 160.589 105.348 127.802 1.00 50.21 512 LYS E C 1
ATOM 15739 O O . LYS E 1 512 ? 160.072 106.311 128.380 1.00 50.21 512 LYS E O 1
ATOM 15745 N N . ILE E 1 513 ? 160.572 105.226 126.476 1.00 50.04 513 ILE E N 1
ATOM 15746 C CA . ILE E 1 513 ? 160.113 106.285 125.585 1.00 50.04 513 ILE E CA 1
ATOM 15747 C C . ILE E 1 513 ? 159.008 105.740 124.692 1.00 50.04 513 ILE E C 1
ATOM 15748 O O . ILE E 1 513 ? 159.114 104.627 124.165 1.00 50.04 513 ILE E O 1
ATOM 15753 N N . SER E 1 514 ? 157.952 106.528 124.519 1.00 50.62 514 SER E N 1
ATOM 15754 C CA . SER E 1 514 ? 156.846 106.189 123.640 1.00 50.62 514 SER E CA 1
ATOM 15755 C C . SER E 1 514 ? 156.908 107.029 122.371 1.00 50.62 514 SER E C 1
ATOM 15756 O O . SER E 1 514 ? 157.320 108.192 122.395 1.00 50.62 514 SER E O 1
ATOM 15759 N N . GLY E 1 515 ? 156.493 106.428 121.260 1.00 51.35 515 GLY E N 1
ATOM 15760 C CA . GLY E 1 515 ? 156.438 107.118 119.989 1.00 51.35 515 GLY E CA 1
ATOM 15761 C C . GLY E 1 515 ? 157.625 106.923 119.074 1.00 51.35 515 GLY E C 1
ATOM 15762 O O . GLY E 1 515 ? 157.744 107.658 118.087 1.00 51.35 515 GLY E O 1
ATOM 15763 N N . ILE E 1 516 ? 158.509 105.967 119.367 1.00 50.57 516 ILE E N 1
ATOM 15764 C CA . ILE E 1 516 ? 159.664 105.728 118.506 1.00 50.57 516 ILE E CA 1
ATOM 15765 C C . ILE E 1 516 ? 159.221 105.174 117.156 1.00 50.57 516 ILE E C 1
ATOM 15766 O O . ILE E 1 516 ? 159.800 105.502 116.113 1.00 50.57 516 ILE E O 1
ATOM 15771 N N . ASP E 1 517 ? 158.180 104.340 117.148 1.00 55.78 517 ASP E N 1
ATOM 15772 C CA . ASP E 1 517 ? 157.700 103.733 115.912 1.00 55.78 517 ASP E CA 1
ATOM 15773 C C . ASP E 1 517 ? 156.941 104.706 115.019 1.00 55.78 517 ASP E C 1
ATOM 15774 O O . ASP E 1 517 ? 156.632 104.353 113.876 1.00 55.78 517 ASP E O 1
ATOM 15779 N N . ASN E 1 518 ? 156.634 105.909 115.500 1.00 55.08 518 ASN E N 1
ATOM 15780 C CA . ASN E 1 518 ? 155.871 106.885 114.733 1.00 55.08 518 ASN E CA 1
ATOM 15781 C C . ASN E 1 518 ? 156.738 107.744 113.821 1.00 55.08 518 ASN E C 1
ATOM 15782 O O . ASN E 1 518 ? 156.203 108.610 113.122 1.00 55.08 518 ASN E O 1
ATOM 15787 N N . ILE E 1 519 ? 158.055 107.534 113.812 1.00 53.39 519 ILE E N 1
ATOM 15788 C CA . ILE E 1 519 ? 158.936 108.321 112.958 1.00 53.39 519 ILE E CA 1
ATOM 15789 C C . ILE E 1 519 ? 158.755 107.890 111.509 1.00 53.39 519 ILE E C 1
ATOM 15790 O O . ILE E 1 519 ? 158.780 106.694 111.191 1.00 53.39 519 ILE E O 1
ATOM 15795 N N . THR E 1 520 ? 158.569 108.866 110.624 1.00 57.03 520 THR E N 1
ATOM 15796 C CA . THR E 1 520 ? 158.364 108.579 109.213 1.00 57.03 520 THR E CA 1
ATOM 15797 C C . THR E 1 520 ? 159.667 108.132 108.555 1.00 57.03 520 THR E C 1
ATOM 15798 O O . THR E 1 520 ? 160.762 108.299 109.099 1.00 57.03 520 THR E O 1
ATOM 15802 N N . GLU E 1 521 ? 159.532 107.548 107.361 1.00 59.05 521 GLU E N 1
ATOM 15803 C CA . GLU E 1 521 ? 160.701 107.055 106.639 1.00 59.05 521 GLU E CA 1
ATOM 15804 C C . GLU E 1 521 ? 161.563 108.200 106.123 1.00 59.05 521 GLU E C 1
ATOM 15805 O O . GLU E 1 521 ? 162.795 108.087 106.083 1.00 59.05 521 GLU E O 1
ATOM 15811 N N . GLU E 1 522 ? 160.935 109.305 105.712 1.00 61.35 522 GLU E N 1
ATOM 15812 C CA . GLU E 1 522 ? 161.694 110.463 105.246 1.00 61.35 522 GLU E CA 1
ATOM 15813 C C . GLU E 1 522 ? 162.525 111.066 106.371 1.00 61.35 522 GLU E C 1
ATOM 15814 O O . GLU E 1 522 ? 163.678 111.461 106.159 1.00 61.35 522 GLU E O 1
ATOM 15820 N N . ARG E 1 523 ? 161.955 111.142 107.577 1.00 56.62 523 ARG E N 1
ATOM 15821 C CA . ARG E 1 523 ? 162.705 111.643 108.725 1.00 56.62 523 ARG E CA 1
ATOM 15822 C C . ARG E 1 523 ? 163.878 110.730 109.061 1.00 56.62 523 ARG E C 1
ATOM 15823 O O . ARG E 1 523 ? 164.972 111.209 109.381 1.00 56.62 523 ARG E O 1
ATOM 15831 N N . LYS E 1 524 ? 163.668 109.412 108.992 1.00 56.16 524 LYS E N 1
ATOM 15832 C CA . LYS E 1 524 ? 164.753 108.469 109.246 1.00 56.16 524 LYS E CA 1
ATOM 15833 C C . LYS E 1 524 ? 165.864 108.610 108.212 1.00 56.16 524 LYS E C 1
ATOM 15834 O O . LYS E 1 524 ? 167.052 108.572 108.555 1.00 56.16 524 LYS E O 1
ATOM 15840 N N . LYS E 1 525 ? 165.492 108.771 106.938 1.00 62.24 525 LYS E N 1
ATOM 15841 C CA . LYS E 1 525 ? 166.488 108.969 105.890 1.00 62.24 525 LYS E CA 1
ATOM 15842 C C . LYS E 1 525 ? 167.260 110.266 106.098 1.00 62.24 525 LYS E C 1
ATOM 15843 O O . LYS E 1 525 ? 168.480 110.309 105.899 1.00 62.24 525 LYS E O 1
ATOM 15849 N N . TYR E 1 526 ? 166.564 111.333 106.500 1.00 63.26 526 TYR E N 1
ATOM 15850 C CA . TYR E 1 526 ? 167.233 112.604 106.766 1.00 63.26 526 TYR E CA 1
ATOM 15851 C C . TYR E 1 526 ? 168.200 112.489 107.939 1.00 63.26 526 TYR E C 1
ATOM 15852 O O . TYR E 1 526 ? 169.311 113.032 107.891 1.00 63.26 526 TYR E O 1
ATOM 15861 N N . LEU E 1 527 ? 167.795 111.786 109.002 1.00 61.19 527 LEU E N 1
ATOM 15862 C CA . LEU E 1 527 ? 168.681 111.587 110.146 1.00 61.19 527 LEU E CA 1
ATOM 15863 C C . LEU E 1 527 ? 169.908 110.771 109.762 1.00 61.19 527 LEU E C 1
ATOM 15864 O O . LEU E 1 527 ? 171.029 111.089 110.177 1.00 61.19 527 LEU E O 1
ATOM 15869 N N . PHE E 1 528 ? 169.716 109.712 108.970 1.00 66.90 528 PHE E N 1
ATOM 15870 C CA . PHE E 1 528 ? 170.850 108.902 108.536 1.00 66.90 528 PHE E CA 1
ATOM 15871 C C . PHE E 1 528 ? 171.793 109.702 107.644 1.00 66.90 528 PHE E C 1
ATOM 15872 O O . PHE E 1 528 ? 173.019 109.579 107.761 1.00 66.90 528 PHE E O 1
ATOM 15880 N N . SER E 1 529 ? 171.241 110.535 106.757 1.00 72.95 529 SER E N 1
ATOM 15881 C CA . SER E 1 529 ? 172.076 111.374 105.903 1.00 72.95 529 SER E CA 1
ATOM 15882 C C . SER E 1 529 ? 172.858 112.398 106.718 1.00 72.95 529 SER E C 1
ATOM 15883 O O . SER E 1 529 ? 174.044 112.632 106.454 1.00 72.95 529 SER E O 1
ATOM 15886 N N . ARG E 1 530 ? 172.216 113.017 107.714 1.00 72.74 530 ARG E N 1
ATOM 15887 C CA . ARG E 1 530 ? 172.918 114.006 108.527 1.00 72.74 530 ARG E CA 1
ATOM 15888 C C . ARG E 1 530 ? 173.946 113.353 109.445 1.00 72.74 530 ARG E C 1
ATOM 15889 O O . ARG E 1 530 ? 174.931 113.997 109.824 1.00 72.74 530 ARG E O 1
ATOM 15897 N N . ASP E 1 531 ? 173.740 112.086 109.815 1.00 73.97 531 ASP E N 1
ATOM 15898 C CA . ASP E 1 531 ? 174.746 111.381 110.601 1.00 73.97 531 ASP E CA 1
ATOM 15899 C C . ASP E 1 531 ? 175.925 110.944 109.739 1.00 73.97 531 ASP E C 1
ATOM 15900 O O . ASP E 1 531 ? 177.072 110.959 110.199 1.00 73.97 531 ASP E O 1
ATOM 15905 N N . ASN E 1 532 ? 175.664 110.551 108.490 1.00 77.35 532 ASN E N 1
ATOM 15906 C CA . ASN E 1 532 ? 176.741 110.113 107.610 1.00 77.35 532 ASN E CA 1
ATOM 15907 C C . ASN E 1 532 ? 177.556 111.280 107.066 1.00 77.35 532 ASN E C 1
ATOM 15908 O O . ASN E 1 532 ? 178.765 111.135 106.854 1.00 77.35 532 ASN E O 1
ATOM 15913 N N . GLU E 1 533 ? 176.925 112.433 106.832 1.00 79.82 533 GLU E N 1
ATOM 15914 C CA . GLU E 1 533 ? 177.647 113.576 106.285 1.00 79.82 533 GLU E CA 1
ATOM 15915 C C . GLU E 1 533 ? 178.570 114.235 107.302 1.00 79.82 533 GLU E C 1
ATOM 15916 O O . GLU E 1 533 ? 179.438 115.020 106.906 1.00 79.82 533 GLU E O 1
ATOM 15922 N N . ILE E 1 534 ? 178.408 113.941 108.589 1.00 82.20 534 ILE E N 1
ATOM 15923 C CA . ILE E 1 534 ? 179.252 114.530 109.619 1.00 82.20 534 ILE E CA 1
ATOM 15924 C C . ILE E 1 534 ? 180.297 113.511 110.067 1.00 82.20 534 ILE E C 1
ATOM 15925 O O . ILE E 1 534 ? 181.306 113.852 110.685 1.00 82.20 534 ILE E O 1
ATOM 15931 N N . VAL F 1 107 ? 190.492 140.810 165.016 1.00 101.43 107 VAL F N 1
ATOM 15932 C CA . VAL F 1 107 ? 191.317 141.981 165.282 1.00 101.43 107 VAL F CA 1
ATOM 15933 C C . VAL F 1 107 ? 190.791 143.179 164.498 1.00 101.43 107 VAL F C 1
ATOM 15934 O O . VAL F 1 107 ? 190.610 143.105 163.283 1.00 101.43 107 VAL F O 1
ATOM 15938 N N . GLU F 1 108 ? 190.542 144.282 165.209 1.00 102.23 108 GLU F N 1
ATOM 15939 C CA . GLU F 1 108 ? 190.034 145.487 164.562 1.00 102.23 108 GLU F CA 1
ATOM 15940 C C . GLU F 1 108 ? 191.078 146.110 163.643 1.00 102.23 108 GLU F C 1
ATOM 15941 O O . GLU F 1 108 ? 190.733 146.683 162.603 1.00 102.23 108 GLU F O 1
ATOM 15947 N N . LYS F 1 109 ? 192.356 146.019 164.020 1.00 104.60 109 LYS F N 1
ATOM 15948 C CA . LYS F 1 109 ? 193.419 146.650 163.243 1.00 104.60 109 LYS F CA 1
ATOM 15949 C C . LYS F 1 109 ? 193.549 146.023 161.859 1.00 104.60 109 LYS F C 1
ATOM 15950 O O . LYS F 1 109 ? 193.697 146.734 160.858 1.00 104.60 109 LYS F O 1
ATOM 15956 N N . ARG F 1 110 ? 193.498 144.690 161.783 1.00 100.92 110 ARG F N 1
ATOM 15957 C CA . ARG F 1 110 ? 193.625 144.017 160.493 1.00 100.92 110 ARG F CA 1
ATOM 15958 C C . ARG F 1 110 ? 192.440 144.328 159.587 1.00 100.92 110 ARG F C 1
ATOM 15959 O O . ARG F 1 110 ? 192.611 144.524 158.377 1.00 100.92 110 ARG F O 1
ATOM 15967 N N . ALA F 1 111 ? 191.233 144.390 160.157 1.00 99.45 111 ALA F N 1
ATOM 15968 C CA . ALA F 1 111 ? 190.062 144.781 159.379 1.00 99.45 111 ALA F CA 1
ATOM 15969 C C . ALA F 1 111 ? 190.182 146.218 158.887 1.00 99.45 111 ALA F C 1
ATOM 15970 O O . ALA F 1 111 ? 189.784 146.530 157.757 1.00 99.45 111 ALA F O 1
ATOM 15972 N N . SER F 1 112 ? 190.724 147.107 159.724 1.00 101.83 112 SER F N 1
ATOM 15973 C CA . SER F 1 112 ? 190.926 148.493 159.310 1.00 101.83 112 SER F CA 1
ATOM 15974 C C . SER F 1 112 ? 191.918 148.590 158.157 1.00 101.83 112 SER F C 1
ATOM 15975 O O . SER F 1 112 ? 191.689 149.333 157.195 1.00 101.83 112 SER F O 1
ATOM 15978 N N . MET F 1 113 ? 193.028 147.848 158.235 1.00 99.71 113 MET F N 1
ATOM 15979 C CA . MET F 1 113 ? 193.992 147.854 157.135 1.00 99.71 113 MET F CA 1
ATOM 15980 C C . MET F 1 113 ? 193.397 147.254 155.866 1.00 99.71 113 MET F C 1
ATOM 15981 O O . MET F 1 113 ? 193.669 147.739 154.762 1.00 99.71 113 MET F O 1
ATOM 15986 N N . LEU F 1 114 ? 192.582 146.202 156.001 1.00 95.13 114 LEU F N 1
ATOM 15987 C CA . LEU F 1 114 ? 191.914 145.626 154.837 1.00 95.13 114 LEU F CA 1
ATOM 15988 C C . LEU F 1 114 ? 190.967 146.628 154.185 1.00 95.13 114 LEU F C 1
ATOM 15989 O O . LEU F 1 114 ? 190.938 146.758 152.954 1.00 95.13 114 LEU F O 1
ATOM 15994 N N . LEU F 1 115 ? 190.195 147.354 154.998 1.00 95.27 115 LEU F N 1
ATOM 15995 C CA . LEU F 1 115 ? 189.270 148.344 154.454 1.00 95.27 115 LEU F CA 1
ATOM 15996 C C . LEU F 1 115 ? 190.015 149.502 153.801 1.00 95.27 115 LEU F C 1
ATOM 15997 O O . LEU F 1 115 ? 189.600 149.993 152.745 1.00 95.27 115 LEU F O 1
ATOM 16002 N N . PHE F 1 116 ? 191.120 149.948 154.408 1.00 97.59 116 PHE F N 1
ATOM 16003 C CA . PHE F 1 116 ? 191.920 151.009 153.802 1.00 97.59 116 PHE F CA 1
ATOM 16004 C C . PHE F 1 116 ? 192.539 150.558 152.483 1.00 97.59 116 PHE F C 1
ATOM 16005 O O . PHE F 1 116 ? 192.587 151.330 151.518 1.00 97.59 116 PHE F O 1
ATOM 16013 N N . GLU F 1 117 ? 193.019 149.312 152.424 1.00 94.95 117 GLU F N 1
ATOM 16014 C CA . GLU F 1 117 ? 193.580 148.788 151.183 1.00 94.95 117 GLU F CA 1
ATOM 16015 C C . GLU F 1 117 ? 192.519 148.691 150.094 1.00 94.95 117 GLU F C 1
ATOM 16016 O O . GLU F 1 117 ? 192.775 149.037 148.934 1.00 94.95 117 GLU F O 1
ATOM 16022 N N . CYS F 1 118 ? 191.316 148.234 150.452 1.00 93.84 118 CYS F N 1
ATOM 16023 C CA . CYS F 1 118 ? 190.240 148.142 149.470 1.00 93.84 118 CYS F CA 1
ATOM 16024 C C . CYS F 1 118 ? 189.770 149.518 149.015 1.00 93.84 118 CYS F C 1
ATOM 16025 O O . CYS F 1 118 ? 189.366 149.681 147.858 1.00 93.84 118 CYS F O 1
ATOM 16028 N N . ALA F 1 119 ? 189.809 150.515 149.904 1.00 93.45 119 ALA F N 1
ATOM 16029 C CA . ALA F 1 119 ? 189.429 151.868 149.512 1.00 93.45 119 ALA F CA 1
ATOM 16030 C C . ALA F 1 119 ? 190.472 152.496 148.597 1.00 93.45 119 ALA F C 1
ATOM 16031 O O . ALA F 1 119 ? 190.123 153.159 147.613 1.00 93.45 119 ALA F O 1
ATOM 16033 N N . GLU F 1 120 ? 191.758 152.305 148.907 1.00 94.89 120 GLU F N 1
ATOM 16034 C CA . GLU F 1 120 ? 192.809 152.887 148.078 1.00 94.89 120 GLU F CA 1
ATOM 16035 C C . GLU F 1 120 ? 192.904 152.182 146.732 1.00 94.89 120 GLU F C 1
ATOM 16036 O O . GLU F 1 120 ? 193.262 152.810 145.730 1.00 94.89 120 GLU F O 1
ATOM 16042 N N . MET F 1 121 ? 192.585 150.888 146.685 1.00 90.40 121 MET F N 1
ATOM 16043 C CA . MET F 1 121 ? 192.603 150.148 145.431 1.00 90.40 121 MET F CA 1
ATOM 16044 C C . MET F 1 121 ? 191.324 150.361 144.623 1.00 90.40 121 MET F C 1
ATOM 16045 O O . MET F 1 121 ? 191.312 150.079 143.418 1.00 90.40 121 MET F O 1
ATOM 16050 N N . ARG F 1 122 ? 190.280 150.911 145.251 1.00 87.06 122 ARG F N 1
ATOM 16051 C CA . ARG F 1 122 ? 188.999 151.230 144.613 1.00 87.06 122 ARG F CA 1
ATOM 16052 C C . ARG F 1 122 ? 188.341 149.972 144.037 1.00 87.06 122 ARG F C 1
ATOM 16053 O O . ARG F 1 122 ? 188.164 149.819 142.826 1.00 87.06 122 ARG F O 1
ATOM 16061 N N . VAL F 1 123 ? 187.995 149.058 144.937 1.00 77.68 123 VAL F N 1
ATOM 16062 C CA . VAL F 1 123 ? 187.250 147.863 144.584 1.00 77.68 123 VAL F CA 1
ATOM 16063 C C . VAL F 1 123 ? 185.775 148.114 144.868 1.00 77.68 123 VAL F C 1
ATOM 16064 O O . VAL F 1 123 ? 185.402 149.017 145.623 1.00 77.68 123 VAL F O 1
ATOM 16068 N N . SER F 1 124 ? 184.916 147.314 144.238 1.00 72.04 124 SER F N 1
ATOM 16069 C CA . SER F 1 124 ? 183.477 147.475 144.423 1.00 72.04 124 SER F CA 1
ATOM 16070 C C . SER F 1 124 ? 182.957 146.600 145.560 1.00 72.04 124 SER F C 1
ATOM 16071 O O . SER F 1 124 ? 182.488 147.112 146.579 1.00 72.04 124 SER F O 1
ATOM 16074 N N . ASP F 1 125 ? 183.050 145.281 145.406 1.00 71.56 125 ASP F N 1
ATOM 16075 C CA . ASP F 1 125 ? 182.609 144.337 146.421 1.00 71.56 125 ASP F CA 1
ATOM 16076 C C . ASP F 1 125 ? 183.807 143.573 146.969 1.00 71.56 125 ASP F C 1
ATOM 16077 O O . ASP F 1 125 ? 184.837 143.430 146.304 1.00 71.56 125 ASP F O 1
ATOM 16082 N N . LEU F 1 126 ? 183.660 143.080 148.195 1.00 69.49 126 LEU F N 1
ATOM 16083 C CA . LEU F 1 126 ? 184.680 142.267 148.844 1.00 69.49 126 LEU F CA 1
ATOM 16084 C C . LEU F 1 126 ? 184.065 140.941 149.263 1.00 69.49 126 LEU F C 1
ATOM 16085 O O . LEU F 1 126 ? 182.992 140.920 149.873 1.00 69.49 126 LEU F O 1
ATOM 16090 N N . HIS F 1 127 ? 184.739 139.839 148.940 1.00 69.20 127 HIS F N 1
ATOM 16091 C CA . HIS F 1 127 ? 184.252 138.502 149.252 1.00 69.20 127 HIS F CA 1
ATOM 16092 C C . HIS F 1 127 ? 185.283 137.777 150.103 1.00 69.20 127 HIS F C 1
ATOM 16093 O O . HIS F 1 127 ? 186.471 137.766 149.771 1.00 69.20 127 HIS F O 1
ATOM 16100 N N . ILE F 1 128 ? 184.831 137.185 151.205 1.00 74.91 128 ILE F N 1
ATOM 16101 C CA . ILE F 1 128 ? 185.693 136.388 152.072 1.00 74.91 128 ILE F CA 1
ATOM 16102 C C . ILE F 1 128 ? 185.048 135.022 152.255 1.00 74.91 128 ILE F C 1
ATOM 16103 O O . ILE F 1 128 ? 183.912 134.930 152.734 1.00 74.91 128 ILE F O 1
ATOM 16108 N N . LYS F 1 129 ? 185.768 133.968 151.876 1.00 81.38 129 LYS F N 1
ATOM 16109 C CA . LYS F 1 129 ? 185.291 132.595 151.997 1.00 81.38 129 LYS F CA 1
ATOM 16110 C C . LYS F 1 129 ? 186.206 131.833 152.942 1.00 81.38 129 LYS F C 1
ATOM 16111 O O . LYS F 1 129 ? 187.426 131.833 152.757 1.00 81.38 129 LYS F O 1
ATOM 16117 N N . VAL F 1 130 ? 185.624 131.173 153.942 1.00 86.07 130 VAL F N 1
ATOM 16118 C CA . VAL F 1 130 ? 186.384 130.410 154.927 1.00 86.07 130 VAL F CA 1
ATOM 16119 C C . VAL F 1 130 ? 186.132 128.926 154.698 1.00 86.07 130 VAL F C 1
ATOM 16120 O O . VAL F 1 130 ? 184.978 128.481 154.673 1.00 86.07 130 VAL F O 1
ATOM 16124 N N . TYR F 1 131 ? 187.215 128.162 154.533 1.00 90.02 131 TYR F N 1
ATOM 16125 C CA . TYR F 1 131 ? 187.141 126.722 154.303 1.00 90.02 131 TYR F CA 1
ATOM 16126 C C . TYR F 1 131 ? 187.782 125.923 155.434 1.00 90.02 131 TYR F C 1
ATOM 16127 O O . TYR F 1 131 ? 188.091 124.741 155.250 1.00 90.02 131 TYR F O 1
ATOM 16136 N N . ASP F 1 132 ? 188.018 126.557 156.586 1.00 92.67 132 ASP F N 1
ATOM 16137 C CA . ASP F 1 132 ? 188.608 126.000 157.805 1.00 92.67 132 ASP F CA 1
ATOM 16138 C C . ASP F 1 132 ? 190.071 125.595 157.649 1.00 92.67 132 ASP F C 1
ATOM 16139 O O . ASP F 1 132 ? 190.678 125.146 158.630 1.00 92.67 132 ASP F O 1
ATOM 16144 N N . ALA F 1 133 ? 190.660 125.733 156.464 1.00 93.68 133 ALA F N 1
ATOM 16145 C CA . ALA F 1 133 ? 192.087 125.522 156.261 1.00 93.68 133 ALA F CA 1
ATOM 16146 C C . ALA F 1 133 ? 192.786 126.785 155.789 1.00 93.68 133 ALA F C 1
ATOM 16147 O O . ALA F 1 133 ? 193.786 127.200 156.386 1.00 93.68 133 ALA F O 1
ATOM 16149 N N . GLU F 1 134 ? 192.280 127.408 154.728 1.00 92.24 134 GLU F N 1
ATOM 16150 C CA . GLU F 1 134 ? 192.751 128.707 154.274 1.00 92.24 134 GLU F CA 1
ATOM 16151 C C . GLU F 1 134 ? 191.554 129.468 153.729 1.00 92.24 134 GLU F C 1
ATOM 16152 O O . GLU F 1 134 ? 190.684 128.881 153.080 1.00 92.24 134 GLU F O 1
ATOM 16158 N N . ALA F 1 135 ? 191.508 130.770 153.995 1.00 87.09 135 ALA F N 1
ATOM 16159 C CA . ALA F 1 135 ? 190.386 131.610 153.612 1.00 87.09 135 ALA F CA 1
ATOM 16160 C C . ALA F 1 135 ? 190.763 132.441 152.395 1.00 87.09 135 ALA F C 1
ATOM 16161 O O . ALA F 1 135 ? 191.825 133.072 152.367 1.00 87.09 135 ALA F O 1
ATOM 16163 N N . ASP F 1 136 ? 189.887 132.438 151.399 1.00 81.77 136 ASP F N 1
ATOM 16164 C CA . ASP F 1 136 ? 190.090 133.205 150.182 1.00 81.77 136 ASP F CA 1
ATOM 16165 C C . ASP F 1 136 ? 189.503 134.600 150.339 1.00 81.77 136 ASP F C 1
ATOM 16166 O O . ASP F 1 136 ? 188.360 134.760 150.782 1.00 81.77 136 ASP F O 1
ATOM 16171 N N . ILE F 1 137 ? 190.290 135.609 149.973 1.00 75.48 137 ILE F N 1
ATOM 16172 C CA . ILE F 1 137 ? 189.837 136.992 149.924 1.00 75.48 137 ILE F CA 1
ATOM 16173 C C . ILE F 1 137 ? 189.865 137.428 148.468 1.00 75.48 137 ILE F C 1
ATOM 16174 O O . ILE F 1 137 ? 190.933 137.433 147.837 1.00 75.48 137 ILE F O 1
ATOM 16179 N N . TYR F 1 138 ? 188.693 137.806 147.955 1.00 72.09 138 TYR F N 1
ATOM 16180 C CA . TYR F 1 138 ? 188.464 138.203 146.574 1.00 72.09 138 TYR F CA 1
ATOM 16181 C C . TYR F 1 138 ? 187.962 139.639 146.537 1.00 72.09 138 TYR F C 1
ATOM 16182 O O . TYR F 1 138 ? 187.224 140.072 147.429 1.00 72.09 138 TYR F O 1
ATOM 16191 N N . ILE F 1 139 ? 188.343 140.366 145.492 1.00 69.50 139 ILE F N 1
ATOM 16192 C CA . ILE F 1 139 ? 187.875 141.728 145.277 1.00 69.50 139 ILE F CA 1
ATOM 16193 C C . ILE F 1 139 ? 187.245 141.816 143.895 1.00 69.50 139 ILE F C 1
ATOM 16194 O O . ILE F 1 139 ? 187.600 141.067 142.979 1.00 69.50 139 ILE F O 1
ATOM 16199 N N . ARG F 1 140 ? 186.295 142.734 143.753 1.00 65.20 140 ARG F N 1
ATOM 16200 C CA . ARG F 1 140 ? 185.638 143.004 142.477 1.00 65.20 140 ARG F CA 1
ATOM 16201 C C . ARG F 1 140 ? 186.122 144.365 141.982 1.00 65.20 140 ARG F C 1
ATOM 16202 O O . ARG F 1 140 ? 185.553 145.405 142.318 1.00 65.20 140 ARG F O 1
ATOM 16210 N N . LYS F 1 141 ? 187.179 144.349 141.176 1.00 68.03 141 LYS F N 1
ATOM 16211 C CA . LYS F 1 141 ? 187.711 145.552 140.554 1.00 68.03 141 LYS F CA 1
ATOM 16212 C C . LYS F 1 141 ? 187.135 145.676 139.151 1.00 68.03 141 LYS F C 1
ATOM 16213 O O . LYS F 1 141 ? 187.239 144.740 138.351 1.00 68.03 141 LYS F O 1
ATOM 16219 N N . ASP F 1 142 ? 186.539 146.833 138.863 1.00 62.84 142 ASP F N 1
ATOM 16220 C CA . ASP F 1 142 ? 185.807 147.107 137.616 1.00 62.84 142 ASP F CA 1
ATOM 16221 C C . ASP F 1 142 ? 184.697 146.062 137.507 1.00 62.84 142 ASP F C 1
ATOM 16222 O O . ASP F 1 142 ? 183.918 145.907 138.460 1.00 62.84 142 ASP F O 1
ATOM 16227 N N . GLY F 1 143 ? 184.581 145.337 136.399 1.00 64.87 143 GLY F N 1
ATOM 16228 C CA . GLY F 1 143 ? 183.539 144.350 136.227 1.00 64.87 143 GLY F CA 1
ATOM 16229 C C . GLY F 1 143 ? 183.945 142.910 136.435 1.00 64.87 143 GLY F C 1
ATOM 16230 O O . GLY F 1 143 ? 183.088 142.025 136.357 1.00 64.87 143 GLY F O 1
ATOM 16231 N N . ASP F 1 144 ? 185.220 142.640 136.699 1.00 65.60 144 ASP F N 1
ATOM 16232 C CA . ASP F 1 144 ? 185.724 141.283 136.837 1.00 65.60 144 ASP F CA 1
ATOM 16233 C C . ASP F 1 144 ? 186.235 141.050 138.252 1.00 65.60 144 ASP F C 1
ATOM 16234 O O . ASP F 1 144 ? 186.726 141.970 138.912 1.00 65.60 144 ASP F O 1
ATOM 16239 N N . MET F 1 145 ? 186.113 139.809 138.710 1.00 66.89 145 MET F N 1
ATOM 16240 C CA . MET F 1 145 ? 186.583 139.411 140.028 1.00 66.89 145 MET F CA 1
ATOM 16241 C C . MET F 1 145 ? 187.984 138.821 139.932 1.00 66.89 145 MET F C 1
ATOM 16242 O O . MET F 1 145 ? 188.349 138.196 138.933 1.00 66.89 145 MET F O 1
ATOM 16247 N N . GLU F 1 146 ? 188.768 139.028 140.987 1.00 72.59 146 GLU F N 1
ATOM 16248 C CA . GLU F 1 146 ? 190.128 138.515 141.042 1.00 72.59 146 GLU F CA 1
ATOM 16249 C C . GLU F 1 146 ? 190.460 138.151 142.480 1.00 72.59 146 GLU F C 1
ATOM 16250 O O . GLU F 1 146 ? 189.833 138.636 143.426 1.00 72.59 146 GLU F O 1
ATOM 16256 N N . LEU F 1 147 ? 191.460 137.287 142.636 1.00 74.70 147 LEU F N 1
ATOM 16257 C CA . LEU F 1 147 ? 191.853 136.783 143.945 1.00 74.70 147 LEU F CA 1
ATOM 16258 C C . LEU F 1 147 ? 192.841 137.749 144.585 1.00 74.70 147 LEU F C 1
ATOM 16259 O O . LEU F 1 147 ? 193.909 138.015 144.023 1.00 74.70 147 LEU F O 1
ATOM 16264 N N . LEU F 1 148 ? 192.483 138.275 145.755 1.00 77.52 148 LEU F N 1
ATOM 16265 C CA . LEU F 1 148 ? 193.383 139.161 146.486 1.00 77.52 148 LEU F CA 1
ATOM 16266 C C . LEU F 1 148 ? 194.382 138.374 147.328 1.00 77.52 148 LEU F C 1
ATOM 16267 O O . LEU F 1 148 ? 195.594 138.473 147.110 1.00 77.52 148 LEU F O 1
ATOM 16272 N N . ARG F 1 149 ? 193.895 137.574 148.278 1.00 81.95 149 ARG F N 1
ATOM 16273 C CA . ARG F 1 149 ? 194.815 136.944 149.222 1.00 81.95 149 ARG F CA 1
ATOM 16274 C C . ARG F 1 149 ? 194.309 135.588 149.695 1.00 81.95 149 ARG F C 1
ATOM 16275 O O . ARG F 1 149 ? 193.132 135.246 149.556 1.00 81.95 149 ARG F O 1
ATOM 16283 N N . GLN F 1 150 ? 195.241 134.821 150.261 1.00 88.20 150 GLN F N 1
ATOM 16284 C CA . GLN F 1 150 ? 194.988 133.535 150.910 1.00 88.20 150 GLN F CA 1
ATOM 16285 C C . GLN F 1 150 ? 195.365 133.690 152.384 1.00 88.20 150 GLN F C 1
ATOM 16286 O O . GLN F 1 150 ? 196.500 133.423 152.781 1.00 88.20 150 GLN F O 1
ATOM 16292 N N . ILE F 1 151 ? 194.403 134.124 153.191 1.00 88.90 151 ILE F N 1
ATOM 16293 C CA . ILE F 1 151 ? 194.650 134.427 154.594 1.00 88.90 151 ILE F CA 1
ATOM 16294 C C . ILE F 1 151 ? 194.388 133.184 155.440 1.00 88.90 151 ILE F C 1
ATOM 16295 O O . ILE F 1 151 ? 193.804 132.199 154.982 1.00 88.90 151 ILE F O 1
ATOM 16300 N N . GLU F 1 152 ? 194.865 133.212 156.683 1.00 91.92 152 GLU F N 1
ATOM 16301 C CA . GLU F 1 152 ? 194.599 132.125 157.615 1.00 91.92 152 GLU F CA 1
ATOM 16302 C C . GLU F 1 152 ? 193.138 132.137 158.054 1.00 91.92 152 GLU F C 1
ATOM 16303 O O . GLU F 1 152 ? 192.489 133.185 158.108 1.00 91.92 152 GLU F O 1
ATOM 16309 N N . SER F 1 153 ? 192.621 130.946 158.372 1.00 92.33 153 SER F N 1
ATOM 16310 C CA . SER F 1 153 ? 191.206 130.812 158.709 1.00 92.33 153 SER F CA 1
ATOM 16311 C C . SER F 1 153 ? 190.875 131.473 160.042 1.00 92.33 153 SER F C 1
ATOM 16312 O O . SER F 1 153 ? 189.811 132.087 160.186 1.00 92.33 153 SER F O 1
ATOM 16315 N N . ASN F 1 154 ? 191.763 131.343 161.033 1.00 94.64 154 ASN F N 1
ATOM 16316 C CA . ASN F 1 154 ? 191.500 131.919 162.350 1.00 94.64 154 ASN F CA 1
ATOM 16317 C C . ASN F 1 154 ? 191.451 133.442 162.295 1.00 94.64 154 ASN F C 1
ATOM 16318 O O . ASN F 1 154 ? 190.572 134.062 162.906 1.00 94.64 154 ASN F O 1
ATOM 16323 N N . THR F 1 155 ? 192.383 134.058 161.563 1.00 93.27 155 THR F N 1
ATOM 16324 C CA . THR F 1 155 ? 192.377 135.511 161.421 1.00 93.27 155 THR F CA 1
ATOM 16325 C C . THR F 1 155 ? 191.140 135.988 160.671 1.00 93.27 155 THR F C 1
ATOM 16326 O O . THR F 1 155 ? 190.567 137.031 161.009 1.00 93.27 155 THR F O 1
ATOM 16330 N N . ALA F 1 156 ? 190.718 135.239 159.647 1.00 91.27 156 ALA F N 1
ATOM 16331 C CA . ALA F 1 156 ? 189.505 135.594 158.917 1.00 91.27 156 ALA F CA 1
ATOM 16332 C C . ALA F 1 156 ? 188.276 135.509 159.813 1.00 91.27 156 ALA F C 1
ATOM 16333 O O . ALA F 1 156 ? 187.413 136.395 159.780 1.00 91.27 156 ALA F O 1
ATOM 16335 N N . HIS F 1 157 ? 188.183 134.454 160.627 1.00 91.23 157 HIS F N 1
ATOM 16336 C CA . HIS F 1 157 ? 187.067 134.341 161.561 1.00 91.23 157 HIS F CA 1
ATOM 16337 C C . HIS F 1 157 ? 187.082 135.479 162.573 1.00 91.23 157 HIS F C 1
ATOM 16338 O O . HIS F 1 157 ? 186.030 136.042 162.900 1.00 91.23 157 HIS F O 1
ATOM 16345 N N . SER F 1 158 ? 188.271 135.846 163.061 1.00 91.53 158 SER F N 1
ATOM 16346 C CA . SER F 1 158 ? 188.376 136.936 164.026 1.00 91.53 158 SER F CA 1
ATOM 16347 C C . SER F 1 158 ? 187.952 138.270 163.418 1.00 91.53 158 SER F C 1
ATOM 16348 O O . SER F 1 158 ? 187.223 139.042 164.053 1.00 91.53 158 SER F O 1
ATOM 16351 N N . ILE F 1 159 ? 188.389 138.559 162.188 1.00 91.87 159 ILE F N 1
ATOM 16352 C CA . ILE F 1 159 ? 188.041 139.848 161.595 1.00 91.87 159 ILE F CA 1
ATOM 16353 C C . ILE F 1 159 ? 186.568 139.889 161.197 1.00 91.87 159 ILE F C 1
ATOM 16354 O O . ILE F 1 159 ? 185.932 140.944 161.288 1.00 91.87 159 ILE F O 1
ATOM 16359 N N . LEU F 1 160 ? 185.990 138.758 160.773 1.00 88.67 160 LEU F N 1
ATOM 16360 C CA . LEU F 1 160 ? 184.553 138.732 160.509 1.00 88.67 160 LEU F CA 1
ATOM 16361 C C . LEU F 1 160 ? 183.747 138.913 161.791 1.00 88.67 160 LEU F C 1
ATOM 16362 O O . LEU F 1 160 ? 182.727 139.617 161.795 1.00 88.67 160 LEU F O 1
ATOM 16367 N N . ALA F 1 161 ? 184.192 138.298 162.892 1.00 92.03 161 ALA F N 1
ATOM 16368 C CA . ALA F 1 161 ? 183.523 138.500 164.173 1.00 92.03 161 ALA F CA 1
ATOM 16369 C C . ALA F 1 161 ? 183.617 139.952 164.621 1.00 92.03 161 ALA F C 1
ATOM 16370 O O . ALA F 1 161 ? 182.641 140.517 165.125 1.00 92.03 161 ALA F O 1
ATOM 16372 N N . SER F 1 162 ? 184.785 140.575 164.436 1.00 92.95 162 SER F N 1
ATOM 16373 C CA . SER F 1 162 ? 184.937 141.985 164.785 1.00 92.95 162 SER F CA 1
ATOM 16374 C C . SER F 1 162 ? 184.045 142.870 163.922 1.00 92.95 162 SER F C 1
ATOM 16375 O O . SER F 1 162 ? 183.429 143.817 164.424 1.00 92.95 162 SER F O 1
ATOM 16378 N N . LEU F 1 163 ? 183.956 142.568 162.624 1.00 91.17 163 LEU F N 1
ATOM 16379 C CA . LEU F 1 163 ? 183.095 143.341 161.734 1.00 91.17 163 LEU F CA 1
ATOM 16380 C C . LEU F 1 163 ? 181.631 143.206 162.129 1.00 91.17 163 LEU F C 1
ATOM 16381 O O . LEU F 1 163 ? 180.862 144.170 162.030 1.00 91.17 163 LEU F O 1
ATOM 16386 N N . TYR F 1 164 ? 181.224 142.013 162.569 1.00 92.90 164 TYR F N 1
ATOM 16387 C CA . TYR F 1 164 ? 179.856 141.842 163.048 1.00 92.90 164 TYR F CA 1
ATOM 16388 C C . TYR F 1 164 ? 179.621 142.591 164.356 1.00 92.90 164 TYR F C 1
ATOM 16389 O O . TYR F 1 164 ? 178.546 143.168 164.560 1.00 92.90 164 TYR F O 1
ATOM 16398 N N . ASN F 1 165 ? 180.608 142.589 165.258 1.00 95.29 165 ASN F N 1
ATOM 16399 C CA . ASN F 1 165 ? 180.419 143.228 166.559 1.00 95.29 165 ASN F CA 1
ATOM 16400 C C . ASN F 1 165 ? 180.367 144.748 166.445 1.00 95.29 165 ASN F C 1
ATOM 16401 O O . ASN F 1 165 ? 179.544 145.393 167.105 1.00 95.29 165 ASN F O 1
ATOM 16406 N N . ASN F 1 166 ? 181.228 145.343 165.619 1.00 97.72 166 ASN F N 1
ATOM 16407 C CA . ASN F 1 166 ? 181.185 146.793 165.449 1.00 97.72 166 ASN F CA 1
ATOM 16408 C C . ASN F 1 166 ? 180.142 147.247 164.437 1.00 97.72 166 ASN F C 1
ATOM 16409 O O . ASN F 1 166 ? 180.005 148.455 164.218 1.00 97.72 166 ASN F O 1
ATOM 16414 N N . ALA F 1 167 ? 179.416 146.322 163.814 1.00 97.48 167 ALA F N 1
ATOM 16415 C CA . ALA F 1 167 ? 178.313 146.701 162.945 1.00 97.48 167 ALA F CA 1
ATOM 16416 C C . ALA F 1 167 ? 177.172 147.299 163.762 1.00 97.48 167 ALA F C 1
ATOM 16417 O O . ALA F 1 167 ? 176.982 146.973 164.937 1.00 97.48 167 ALA F O 1
ATOM 16419 N N . ASP F 1 168 ? 176.416 148.197 163.125 1.00 100.32 168 ASP F N 1
ATOM 16420 C CA . ASP F 1 168 ? 175.309 148.855 163.813 1.00 100.32 168 ASP F CA 1
ATOM 16421 C C . ASP F 1 168 ? 174.192 147.872 164.144 1.00 100.32 168 ASP F C 1
ATOM 16422 O O . ASP F 1 168 ? 173.601 147.939 165.228 1.00 100.32 168 ASP F O 1
ATOM 16427 N N . ASP F 1 169 ? 173.889 146.955 163.230 1.00 100.29 169 ASP F N 1
ATOM 16428 C CA . ASP F 1 169 ? 172.845 145.958 163.433 1.00 100.29 169 ASP F CA 1
ATOM 16429 C C . ASP F 1 169 ? 173.488 144.652 163.883 1.00 100.29 169 ASP F C 1
ATOM 16430 O O . ASP F 1 169 ? 174.335 144.097 163.175 1.00 100.29 169 ASP F O 1
ATOM 16435 N N . SER F 1 170 ? 173.083 144.166 165.054 1.00 103.80 170 SER F N 1
ATOM 16436 C CA . SER F 1 170 ? 173.628 142.930 165.594 1.00 103.80 170 SER F CA 1
ATOM 16437 C C . SER F 1 170 ? 172.613 142.315 166.547 1.00 103.80 170 SER F C 1
ATOM 16438 O O . SER F 1 170 ? 171.945 143.032 167.296 1.00 103.80 170 SER F O 1
ATOM 16441 N N . ASP F 1 171 ? 172.506 140.989 166.508 1.00 103.55 171 ASP F N 1
ATOM 16442 C CA . ASP F 1 171 ? 171.608 140.242 167.376 1.00 103.55 171 ASP F CA 1
ATOM 16443 C C . ASP F 1 171 ? 172.334 139.586 168.543 1.00 103.55 171 ASP F C 1
ATOM 16444 O O . ASP F 1 171 ? 171.764 138.704 169.194 1.00 103.55 171 ASP F O 1
ATOM 16449 N N . ALA F 1 172 ? 173.587 139.979 168.796 1.00 102.62 172 ALA F N 1
ATOM 16450 C CA . ALA F 1 172 ? 174.439 139.460 169.869 1.00 102.62 172 ALA F CA 1
ATOM 16451 C C . ALA F 1 172 ? 174.711 137.962 169.739 1.00 102.62 172 ALA F C 1
ATOM 16452 O O . ALA F 1 172 ? 175.148 137.323 170.701 1.00 102.62 172 ALA F O 1
ATOM 16454 N N . THR F 1 173 ? 174.461 137.387 168.564 1.00 99.47 173 THR F N 1
ATOM 16455 C CA . THR F 1 173 ? 174.778 135.996 168.270 1.00 99.47 173 THR F CA 1
ATOM 16456 C C . THR F 1 173 ? 175.478 135.942 166.922 1.00 99.47 173 THR F C 1
ATOM 16457 O O . THR F 1 173 ? 174.986 136.512 165.943 1.00 99.47 173 THR F O 1
ATOM 16461 N N . TYR F 1 174 ? 176.626 135.262 166.871 1.00 94.87 174 TYR F N 1
ATOM 16462 C CA . TYR F 1 174 ? 177.372 135.192 165.619 1.00 94.87 174 TYR F CA 1
ATOM 16463 C C . TYR F 1 174 ? 176.664 134.301 164.604 1.00 94.87 174 TYR F C 1
ATOM 16464 O O . TYR F 1 174 ? 176.646 134.616 163.408 1.00 94.87 174 TYR F O 1
ATOM 16473 N N . LYS F 1 175 ? 176.080 133.190 165.065 1.00 92.47 175 LYS F N 1
ATOM 16474 C CA . LYS F 1 175 ? 175.205 132.326 164.266 1.00 92.47 175 LYS F CA 1
ATOM 16475 C C . LYS F 1 175 ? 175.929 131.788 163.027 1.00 92.47 175 LYS F C 1
ATOM 16476 O O . LYS F 1 175 ? 175.647 132.166 161.887 1.00 92.47 175 LYS F O 1
ATOM 16478 N N . ILE F 1 176 ? 176.910 130.920 163.299 1.00 90.72 176 ILE F N 1
ATOM 16479 C CA . ILE F 1 176 ? 177.690 130.290 162.233 1.00 90.72 176 ILE F CA 1
ATOM 16480 C C . ILE F 1 176 ? 176.778 129.540 161.266 1.00 90.72 176 ILE F C 1
ATOM 16481 O O . ILE F 1 176 ? 176.935 129.636 160.042 1.00 90.72 176 ILE F O 1
ATOM 16486 N N . ASN F 1 177 ? 175.796 128.811 161.792 1.00 90.44 177 ASN F N 1
ATOM 16487 C CA . ASN F 1 177 ? 174.899 128.032 160.948 1.00 90.44 177 ASN F CA 1
ATOM 16488 C C . ASN F 1 177 ? 173.785 128.858 160.312 1.00 90.44 177 ASN F C 1
ATOM 16489 O O . ASN F 1 177 ? 173.074 128.335 159.448 1.00 90.44 177 ASN F O 1
ATOM 16494 N N . ALA F 1 178 ? 173.611 130.116 160.707 1.00 86.71 178 ALA F N 1
ATOM 16495 C CA . ALA F 1 178 ? 172.493 130.927 160.247 1.00 86.71 178 ALA F CA 1
ATOM 16496 C C . ALA F 1 178 ? 172.966 132.080 159.368 1.00 86.71 178 ALA F C 1
ATOM 16497 O O . ALA F 1 178 ? 174.115 132.523 159.440 1.00 86.71 178 ALA F O 1
ATOM 16499 N N . TYR F 1 179 ? 172.049 132.558 158.527 1.00 81.45 179 TYR F N 1
ATOM 16500 C CA . TYR F 1 179 ? 172.309 133.698 157.659 1.00 81.45 179 TYR F CA 1
ATOM 16501 C C . TYR F 1 179 ? 172.133 135.001 158.429 1.00 81.45 179 TYR F C 1
ATOM 16502 O O . TYR F 1 179 ? 171.269 135.108 159.304 1.00 81.45 179 TYR F O 1
ATOM 16511 N N . GLN F 1 180 ? 172.956 135.997 158.099 1.00 86.27 180 GLN F N 1
ATOM 16512 C CA . GLN F 1 180 ? 172.916 137.277 158.792 1.00 86.27 180 GLN F CA 1
ATOM 16513 C C . GLN F 1 180 ? 173.170 138.422 157.821 1.00 86.27 180 GLN F C 1
ATOM 16514 O O . GLN F 1 180 ? 173.816 138.251 156.784 1.00 86.27 180 GLN F O 1
ATOM 16520 N N . ALA F 1 181 ? 172.663 139.599 158.182 1.00 84.20 181 ALA F N 1
ATOM 16521 C CA . ALA F 1 181 ? 172.910 140.824 157.439 1.00 84.20 181 ALA F CA 1
ATOM 16522 C C . ALA F 1 181 ? 173.183 141.951 158.424 1.00 84.20 181 ALA F C 1
ATOM 16523 O O . ALA F 1 181 ? 172.654 141.959 159.539 1.00 84.20 181 ALA F O 1
ATOM 16525 N N . ALA F 1 182 ? 174.012 142.904 158.005 1.00 84.79 182 ALA F N 1
ATOM 16526 C CA . ALA F 1 182 ? 174.381 144.012 158.874 1.00 84.79 182 ALA F CA 1
ATOM 16527 C C . ALA F 1 182 ? 174.784 145.206 158.023 1.00 84.79 182 ALA F C 1
ATOM 16528 O O . ALA F 1 182 ? 175.071 145.077 156.830 1.00 84.79 182 ALA F O 1
ATOM 16530 N N . ARG F 1 183 ? 174.815 146.373 158.661 1.00 90.75 183 ARG F N 1
ATOM 16531 C CA . ARG F 1 183 ? 175.179 147.615 157.997 1.00 90.75 183 ARG F CA 1
ATOM 16532 C C . ARG F 1 183 ? 176.053 148.446 158.923 1.00 90.75 183 ARG F C 1
ATOM 16533 O O . ARG F 1 183 ? 175.771 148.560 160.119 1.00 90.75 183 ARG F O 1
ATOM 16541 N N . ILE F 1 184 ? 177.115 149.020 158.365 1.00 93.78 184 ILE F N 1
ATOM 16542 C CA . ILE F 1 184 ? 178.019 149.907 159.086 1.00 93.78 184 ILE F CA 1
ATOM 16543 C C . ILE F 1 184 ? 177.906 151.285 158.451 1.00 93.78 184 ILE F C 1
ATOM 16544 O O . ILE F 1 184 ? 178.122 151.437 157.243 1.00 93.78 184 ILE F O 1
ATOM 16549 N N . VAL F 1 185 ? 177.572 152.285 159.263 1.00 100.80 185 VAL F N 1
ATOM 16550 C CA . VAL F 1 185 ? 177.338 153.647 158.799 1.00 100.80 185 VAL F CA 1
ATOM 16551 C C . VAL F 1 185 ? 178.407 154.550 159.398 1.00 100.80 185 VAL F C 1
ATOM 16552 O O . VAL F 1 185 ? 178.817 154.360 160.549 1.00 100.80 185 VAL F O 1
ATOM 16556 N N . ALA F 1 186 ? 178.863 155.526 158.613 1.00 106.67 186 ALA F N 1
ATOM 16557 C CA . ALA F 1 186 ? 179.892 156.449 159.064 1.00 106.67 186 ALA F CA 1
ATOM 16558 C C . ALA F 1 186 ? 179.353 157.374 160.156 1.00 106.67 186 ALA F C 1
ATOM 16559 O O . ALA F 1 186 ? 178.152 157.411 160.447 1.00 106.67 186 ALA F O 1
ATOM 16561 N N . SER F 1 187 ? 180.291 158.086 160.796 1.00 109.44 187 SER F N 1
ATOM 16562 C CA . SER F 1 187 ? 180.079 159.067 161.863 1.00 109.44 187 SER F CA 1
ATOM 16563 C C . SER F 1 187 ? 179.669 158.408 163.177 1.00 109.44 187 SER F C 1
ATOM 16564 O O . SER F 1 187 ? 179.561 159.083 164.206 1.00 109.44 187 SER F O 1
ATOM 16567 N N . LYS F 1 188 ? 179.437 157.094 163.157 1.00 108.89 188 LYS F N 1
ATOM 16568 C CA . LYS F 1 188 ? 179.248 156.294 164.370 1.00 108.89 188 LYS F CA 1
ATOM 16569 C C . LYS F 1 188 ? 179.871 154.929 164.086 1.00 108.89 188 LYS F C 1
ATOM 16570 O O . LYS F 1 188 ? 179.196 154.018 163.600 1.00 108.89 188 LYS F O 1
ATOM 16572 N N . SER F 1 189 ? 181.158 154.794 164.401 1.00 110.79 189 SER F N 1
ATOM 16573 C CA . SER F 1 189 ? 181.891 153.569 164.089 1.00 110.79 189 SER F CA 1
ATOM 16574 C C . SER F 1 189 ? 183.157 153.526 164.927 1.00 110.79 189 SER F C 1
ATOM 16575 O O . SER F 1 189 ? 183.980 154.443 164.849 1.00 110.79 189 SER F O 1
ATOM 16578 N N . ARG F 1 190 ? 183.314 152.467 165.721 1.00 110.16 190 ARG F N 1
ATOM 16579 C CA . ARG F 1 190 ? 184.553 152.243 166.453 1.00 110.16 190 ARG F CA 1
ATOM 16580 C C . ARG F 1 190 ? 185.644 151.632 165.584 1.00 110.16 190 ARG F C 1
ATOM 16581 O O . ARG F 1 190 ? 186.779 151.488 166.052 1.00 110.16 190 ARG F O 1
ATOM 16583 N N . LEU F 1 191 ? 185.329 151.273 164.339 1.00 108.53 191 LEU F N 1
ATOM 16584 C CA . LEU F 1 191 ? 186.284 150.646 163.436 1.00 108.53 191 LEU F CA 1
ATOM 16585 C C . LEU F 1 191 ? 187.193 151.655 162.741 1.00 108.53 191 LEU F C 1
ATOM 16586 O O . LEU F 1 191 ? 188.133 151.240 162.053 1.00 108.53 191 LEU F O 1
ATOM 16591 N N . ALA F 1 192 ? 186.941 152.957 162.920 1.00 107.16 192 ALA F N 1
ATOM 16592 C CA . ALA F 1 192 ? 187.710 154.044 162.306 1.00 107.16 192 ALA F CA 1
ATOM 16593 C C . ALA F 1 192 ? 187.699 153.922 160.778 1.00 107.16 192 ALA F C 1
ATOM 16594 O O . ALA F 1 192 ? 188.719 153.691 160.125 1.00 107.16 192 ALA F O 1
ATOM 16596 N N . LEU F 1 193 ? 186.493 154.072 160.232 1.00 103.39 193 LEU F N 1
ATOM 16597 C CA . LEU F 1 193 ? 186.287 153.952 158.799 1.00 103.39 193 LEU F CA 1
ATOM 16598 C C . LEU F 1 193 ? 187.017 155.067 158.049 1.00 103.39 193 LEU F C 1
ATOM 16599 O O . LEU F 1 193 ? 187.137 156.189 158.550 1.00 103.39 193 LEU F O 1
ATOM 16604 N N . PRO F 1 194 ? 187.528 154.775 156.850 1.00 99.22 194 PRO F N 1
ATOM 16605 C CA . PRO F 1 194 ? 188.114 155.834 156.033 1.00 99.22 194 PRO F CA 1
ATOM 16606 C C . PRO F 1 194 ? 187.050 156.817 155.582 1.00 99.22 194 PRO F C 1
ATOM 16607 O O . PRO F 1 194 ? 185.868 156.456 155.446 1.00 99.22 194 PRO F O 1
ATOM 16611 N N . PRO F 1 195 ? 187.417 158.081 155.353 1.00 99.43 195 PRO F N 1
ATOM 16612 C CA . PRO F 1 195 ? 186.422 159.067 154.895 1.00 99.43 195 PRO F CA 1
ATOM 16613 C C . PRO F 1 195 ? 185.851 158.775 153.517 1.00 99.43 195 PRO F C 1
ATOM 16614 O O . PRO F 1 195 ? 184.785 159.306 153.183 1.00 99.43 195 PRO F O 1
ATOM 16618 N N . VAL F 1 196 ? 186.527 157.958 152.706 1.00 94.13 196 VAL F N 1
ATOM 16619 C CA . VAL F 1 196 ? 186.045 157.677 151.357 1.00 94.13 196 VAL F CA 1
ATOM 16620 C C . VAL F 1 196 ? 184.787 156.816 151.401 1.00 94.13 196 VAL F C 1
ATOM 16621 O O . VAL F 1 196 ? 183.831 157.052 150.653 1.00 94.13 196 VAL F O 1
ATOM 16625 N N . ILE F 1 197 ? 184.762 155.813 152.272 1.00 92.77 197 ILE F N 1
ATOM 16626 C CA . ILE F 1 197 ? 183.629 154.899 152.371 1.00 92.77 197 ILE F CA 1
ATOM 16627 C C . ILE F 1 197 ? 182.586 155.506 153.300 1.00 92.77 197 ILE F C 1
ATOM 16628 O O . ILE F 1 197 ? 182.894 155.875 154.438 1.00 92.77 197 ILE F O 1
ATOM 16633 N N . GLN F 1 198 ? 181.349 155.610 152.815 1.00 92.13 198 GLN F N 1
ATOM 16634 C CA . GLN F 1 198 ? 180.245 156.101 153.630 1.00 92.13 198 GLN F CA 1
ATOM 16635 C C . GLN F 1 198 ? 179.591 154.985 154.438 1.00 92.13 198 GLN F C 1
ATOM 16636 O O . GLN F 1 198 ? 179.467 155.091 155.661 1.00 92.13 198 GLN F O 1
ATOM 16642 N N . ALA F 1 199 ? 179.167 153.913 153.772 1.00 89.13 199 ALA F N 1
ATOM 16643 C CA . ALA F 1 199 ? 178.498 152.809 154.440 1.00 89.13 199 ALA F CA 1
ATOM 16644 C C . ALA F 1 199 ? 178.943 151.493 153.821 1.00 89.13 199 ALA F C 1
ATOM 16645 O O . ALA F 1 199 ? 179.302 151.431 152.643 1.00 89.13 199 ALA F O 1
ATOM 16647 N N . VAL F 1 200 ? 178.921 150.442 154.636 1.00 83.80 200 VAL F N 1
ATOM 16648 C CA . VAL F 1 200 ? 179.293 149.097 154.211 1.00 83.80 200 VAL F CA 1
ATOM 16649 C C . VAL F 1 200 ? 178.149 148.153 154.550 1.00 83.80 200 VAL F C 1
ATOM 16650 O O . VAL F 1 200 ? 177.716 148.088 155.705 1.00 83.80 200 VAL F O 1
ATOM 16654 N N . ARG F 1 201 ? 177.666 147.419 153.553 1.00 75.40 201 ARG F N 1
ATOM 16655 C CA . ARG F 1 201 ? 176.610 146.434 153.749 1.00 75.40 201 ARG F CA 1
ATOM 16656 C C . ARG F 1 201 ? 177.235 145.044 153.781 1.00 75.40 201 ARG F C 1
ATOM 16657 O O . ARG F 1 201 ? 177.785 144.585 152.775 1.00 75.40 201 ARG F O 1
ATOM 16665 N N . LEU F 1 202 ? 177.147 144.379 154.930 1.00 78.30 202 LEU F N 1
ATOM 16666 C CA . LEU F 1 202 ? 177.750 143.068 155.125 1.00 78.30 202 LEU F CA 1
ATOM 16667 C C . LEU F 1 202 ? 176.678 141.990 155.078 1.00 78.30 202 LEU F C 1
ATOM 16668 O O . LEU F 1 202 ? 175.639 142.108 155.737 1.00 78.30 202 LEU F O 1
ATOM 16673 N N . GLN F 1 203 ? 176.932 140.945 154.296 1.00 74.28 203 GLN F N 1
ATOM 16674 C CA . GLN F 1 203 ? 176.078 139.766 154.247 1.00 74.28 203 GLN F CA 1
ATOM 16675 C C . GLN F 1 203 ? 176.911 138.560 154.652 1.00 74.28 203 GLN F C 1
ATOM 16676 O O . GLN F 1 203 ? 177.957 138.296 154.048 1.00 74.28 203 GLN F O 1
ATOM 16682 N N . PHE F 1 204 ? 176.453 137.838 155.673 1.00 79.25 204 PHE F N 1
ATOM 16683 C CA . PHE F 1 204 ? 177.138 136.667 156.199 1.00 79.25 204 PHE F CA 1
ATOM 16684 C C . PHE F 1 204 ? 176.303 135.429 155.902 1.00 79.25 204 PHE F C 1
ATOM 16685 O O . PHE F 1 204 ? 175.117 135.380 156.246 1.00 79.25 204 PHE F O 1
ATOM 16693 N N . ASN F 1 205 ? 176.925 134.432 155.276 1.00 77.96 205 ASN F N 1
ATOM 16694 C CA . ASN F 1 205 ? 176.252 133.196 154.916 1.00 77.96 205 ASN F CA 1
ATOM 16695 C C . ASN F 1 205 ? 177.038 132.002 155.441 1.00 77.96 205 ASN F C 1
ATOM 16696 O O . ASN F 1 205 ? 178.272 132.047 155.500 1.00 77.96 205 ASN F O 1
ATOM 16701 N N . PRO F 1 206 ? 176.358 130.929 155.839 1.00 81.25 206 PRO F N 1
ATOM 16702 C CA . PRO F 1 206 ? 177.071 129.691 156.169 1.00 81.25 206 PRO F CA 1
ATOM 16703 C C . PRO F 1 206 ? 177.669 129.056 154.925 1.00 81.25 206 PRO F C 1
ATOM 16704 O O . PRO F 1 206 ? 177.188 129.249 153.806 1.00 81.25 206 PRO F O 1
ATOM 16708 N N . LEU F 1 207 ? 178.734 128.285 155.133 1.00 83.67 207 LEU F N 1
ATOM 16709 C CA . LEU F 1 207 ? 179.455 127.670 154.021 1.00 83.67 207 LEU F CA 1
ATOM 16710 C C . LEU F 1 207 ? 179.939 126.296 154.459 1.00 83.67 207 LEU F C 1
ATOM 16711 O O . LEU F 1 207 ? 180.932 126.192 155.184 1.00 83.67 207 LEU F O 1
ATOM 16716 N N . GLY F 1 208 ? 179.255 125.250 154.001 1.00 85.31 208 GLY F N 1
ATOM 16717 C CA . GLY F 1 208 ? 179.648 123.898 154.365 1.00 85.31 208 GLY F CA 1
ATOM 16718 C C . GLY F 1 208 ? 179.468 123.648 155.849 1.00 85.31 208 GLY F C 1
ATOM 16719 O O . GLY F 1 208 ? 178.410 123.917 156.427 1.00 85.31 208 GLY F O 1
ATOM 16720 N N . GLN F 1 209 ? 180.517 123.126 156.481 1.00 85.64 209 GLN F N 1
ATOM 16721 C CA . GLN F 1 209 ? 180.521 122.832 157.910 1.00 85.64 209 GLN F CA 1
ATOM 16722 C C . GLN F 1 209 ? 181.496 123.782 158.595 1.00 85.64 209 GLN F C 1
ATOM 16723 O O . GLN F 1 209 ? 182.714 123.665 158.419 1.00 85.64 209 GLN F O 1
ATOM 16725 N N . GLY F 1 210 ? 180.960 124.714 159.375 1.00 88.29 210 GLY F N 1
ATOM 16726 C CA . GLY F 1 210 ? 181.780 125.672 160.097 1.00 88.29 210 GLY F CA 1
ATOM 16727 C C . GLY F 1 210 ? 182.531 126.654 159.223 1.00 88.29 210 GLY F C 1
ATOM 16728 O O . GLY F 1 210 ? 183.661 127.033 159.554 1.00 88.29 210 GLY F O 1
ATOM 16729 N N . GLY F 1 211 ? 181.928 127.084 158.118 1.00 86.06 211 GLY F N 1
ATOM 16730 C CA . GLY F 1 211 ? 182.552 128.059 157.246 1.00 86.06 211 GLY F CA 1
ATOM 16731 C C . GLY F 1 211 ? 181.702 129.300 157.081 1.00 86.06 211 GLY F C 1
ATOM 16732 O O . GLY F 1 211 ? 180.493 129.264 157.327 1.00 86.06 211 GLY F O 1
ATOM 16733 N N . ARG F 1 212 ? 182.315 130.406 156.666 1.00 84.32 212 ARG F N 1
ATOM 16734 C CA . ARG F 1 212 ? 181.620 131.679 156.561 1.00 84.32 212 ARG F CA 1
ATOM 16735 C C . ARG F 1 212 ? 181.886 132.316 155.204 1.00 84.32 212 ARG F C 1
ATOM 16736 O O . ARG F 1 212 ? 182.966 132.168 154.625 1.00 84.32 212 ARG F O 1
ATOM 16744 N N . TYR F 1 213 ? 180.877 133.025 154.703 1.00 74.64 213 TYR F N 1
ATOM 16745 C CA . TYR F 1 213 ? 180.958 133.754 153.442 1.00 74.64 213 TYR F CA 1
ATOM 16746 C C . TYR F 1 213 ? 180.504 135.182 153.707 1.00 74.64 213 TYR F C 1
ATOM 16747 O O . TYR F 1 213 ? 179.334 135.414 154.026 1.00 74.64 213 TYR F O 1
ATOM 16756 N N . LEU F 1 214 ? 181.425 136.131 153.583 1.00 73.38 214 LEU F N 1
ATOM 16757 C CA . LEU F 1 214 ? 181.153 137.541 153.825 1.00 73.38 214 LEU F CA 1
ATOM 16758 C C . LEU F 1 214 ? 181.182 138.301 152.508 1.00 73.38 214 LEU F C 1
ATOM 16759 O O . LEU F 1 214 ? 182.141 138.180 151.739 1.00 73.38 214 LEU F O 1
ATOM 16764 N N . ILE F 1 215 ? 180.133 139.082 152.260 1.00 71.99 215 ILE F N 1
ATOM 16765 C CA . ILE F 1 215 ? 180.030 139.933 151.080 1.00 71.99 215 ILE F CA 1
ATOM 16766 C C . ILE F 1 215 ? 179.858 141.372 151.545 1.00 71.99 215 ILE F C 1
ATOM 16767 O O . ILE F 1 215 ? 178.957 141.668 152.338 1.00 71.99 215 ILE F O 1
ATOM 16772 N N . ALA F 1 216 ? 180.722 142.260 151.055 1.00 71.40 216 ALA F N 1
ATOM 16773 C CA . ALA F 1 216 ? 180.700 143.674 151.404 1.00 71.40 216 ALA F CA 1
ATOM 16774 C C . ALA F 1 216 ? 180.482 144.505 150.148 1.00 71.40 216 ALA F C 1
ATOM 16775 O O . ALA F 1 216 ? 181.162 144.297 149.136 1.00 71.40 216 ALA F O 1
ATOM 16777 N N . ARG F 1 217 ? 179.542 145.451 150.222 1.00 73.30 217 ARG F N 1
ATOM 16778 C CA . ARG F 1 217 ? 179.147 146.252 149.068 1.00 73.30 217 ARG F CA 1
ATOM 16779 C C . ARG F 1 217 ? 179.968 147.524 148.904 1.00 73.30 217 ARG F C 1
ATOM 16780 O O . ARG F 1 217 ? 180.125 147.997 147.772 1.00 73.30 217 ARG F O 1
ATOM 16788 N N . PHE F 1 218 ? 180.466 148.097 150.004 1.00 80.94 218 PHE F N 1
ATOM 16789 C CA . PHE F 1 218 ? 181.409 149.221 150.001 1.00 80.94 218 PHE F CA 1
ATOM 16790 C C . PHE F 1 218 ? 180.838 150.436 149.259 1.00 80.94 218 PHE F C 1
ATOM 16791 O O . PHE F 1 218 ? 181.338 150.864 148.217 1.00 80.94 218 PHE F O 1
ATOM 16799 N N . LEU F 1 219 ? 179.763 150.976 149.828 1.00 86.90 219 LEU F N 1
ATOM 16800 C CA . LEU F 1 219 ? 179.148 152.176 149.274 1.00 86.90 219 LEU F CA 1
ATOM 16801 C C . LEU F 1 219 ? 180.068 153.370 149.517 1.00 86.90 219 LEU F C 1
ATOM 16802 O O . LEU F 1 219 ? 180.537 153.588 150.638 1.00 86.90 219 LEU F O 1
ATOM 16807 N N . TYR F 1 220 ? 180.323 154.143 148.464 1.00 89.14 220 TYR F N 1
ATOM 16808 C CA . TYR F 1 220 ? 181.239 155.274 148.512 1.00 89.14 220 TYR F CA 1
ATOM 16809 C C . TYR F 1 220 ? 180.461 156.583 148.495 1.00 89.14 220 TYR F C 1
ATOM 16810 O O . TYR F 1 220 ? 179.445 156.703 147.803 1.00 89.14 220 TYR F O 1
ATOM 16819 N N . THR F 1 221 ? 180.946 157.564 149.257 1.00 94.03 221 THR F N 1
ATOM 16820 C CA . THR F 1 221 ? 180.297 158.868 149.321 1.00 94.03 221 THR F CA 1
ATOM 16821 C C . THR F 1 221 ? 180.678 159.780 148.162 1.00 94.03 221 THR F C 1
ATOM 16822 O O . THR F 1 221 ? 180.065 160.842 148.007 1.00 94.03 221 THR F O 1
ATOM 16826 N N . ASP F 1 222 ? 181.661 159.401 147.353 1.00 95.22 222 ASP F N 1
ATOM 16827 C CA . ASP F 1 222 ? 182.087 160.225 146.229 1.00 95.22 222 ASP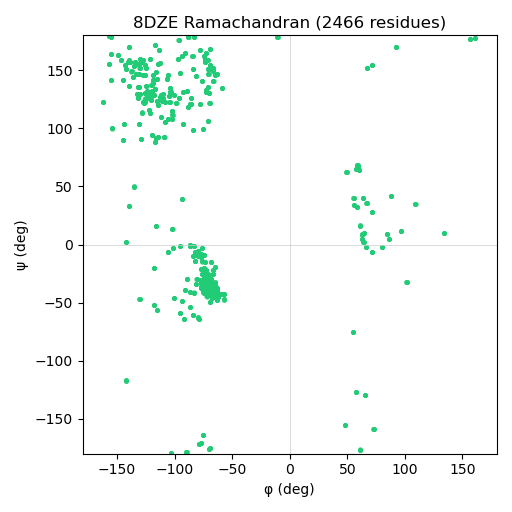 F CA 1
ATOM 16828 C C . ASP F 1 222 ? 181.549 159.676 144.912 1.00 95.22 222 ASP F C 1
ATOM 16829 O O . ASP F 1 222 ? 182.203 159.772 143.875 1.00 95.22 222 ASP F O 1
ATOM 16831 N N . ASP F 1 231 ? 184.128 165.804 130.240 1.00 69.10 231 ASP F N 1
ATOM 16832 C CA . ASP F 1 231 ? 183.637 165.739 131.616 1.00 69.10 231 ASP F CA 1
ATOM 16833 C C . ASP F 1 231 ? 182.140 166.096 131.795 1.00 69.10 231 ASP F C 1
ATOM 16834 O O . ASP F 1 231 ? 181.439 165.364 132.493 1.00 69.10 231 ASP F O 1
ATOM 16836 N N . PRO F 1 232 ? 181.632 167.189 131.198 1.00 67.09 232 PRO F N 1
ATOM 16837 C CA . PRO F 1 232 ? 180.186 167.437 131.329 1.00 67.09 232 PRO F CA 1
ATOM 16838 C C . PRO F 1 232 ? 179.335 166.475 130.521 1.00 67.09 232 PRO F C 1
ATOM 16839 O O . PRO F 1 232 ? 178.175 166.243 130.883 1.00 67.09 232 PRO F O 1
ATOM 16843 N N . THR F 1 233 ? 179.869 165.908 129.444 1.00 67.45 233 THR F N 1
ATOM 16844 C CA . THR F 1 233 ? 179.118 164.985 128.603 1.00 67.45 233 THR F CA 1
ATOM 16845 C C . THR F 1 233 ? 180.103 164.069 127.887 1.00 67.45 233 THR F C 1
ATOM 16846 O O . THR F 1 233 ? 181.321 164.188 128.047 1.00 67.45 233 THR F O 1
ATOM 16850 N N . ARG F 1 234 ? 179.550 163.146 127.094 1.00 64.55 234 ARG F N 1
ATOM 16851 C CA . ARG F 1 234 ? 180.308 162.202 126.267 1.00 64.55 234 ARG F CA 1
ATOM 16852 C C . ARG F 1 234 ? 181.230 161.336 127.133 1.00 64.55 234 ARG F C 1
ATOM 16853 O O . ARG F 1 234 ? 182.458 161.453 127.113 1.00 64.55 234 ARG F O 1
ATOM 16861 N N . PHE F 1 235 ? 180.601 160.488 127.949 1.00 60.91 235 PHE F N 1
ATOM 16862 C CA . PHE F 1 235 ? 181.351 159.470 128.676 1.00 60.91 235 PHE F CA 1
ATOM 16863 C C . PHE F 1 235 ? 181.686 158.296 127.763 1.00 60.91 235 PHE F C 1
ATOM 16864 O O . PHE F 1 235 ? 182.858 158.022 127.482 1.00 60.91 235 PHE F O 1
ATOM 16872 N N . GLY F 1 236 ? 180.661 157.591 127.292 1.00 46.27 236 GLY F N 1
ATOM 16873 C CA . GLY F 1 236 ? 180.836 156.534 126.318 1.00 46.27 236 GLY F CA 1
ATOM 16874 C C . GLY F 1 236 ? 179.712 156.509 125.303 1.00 46.27 236 GLY F C 1
ATOM 16875 O O . GLY F 1 236 ? 179.674 155.643 124.424 1.00 46.27 236 GLY F O 1
ATOM 16876 N N . PHE F 1 237 ? 178.790 157.461 125.419 1.00 39.96 237 PHE F N 1
ATOM 16877 C CA . PHE F 1 237 ? 177.609 157.486 124.573 1.00 39.96 237 PHE F CA 1
ATOM 16878 C C . PHE F 1 237 ? 177.957 157.926 123.154 1.00 39.96 237 PHE F C 1
ATOM 16879 O O . PHE F 1 237 ? 178.971 158.584 122.903 1.00 39.96 237 PHE F O 1
ATOM 16887 N N . HIS F 1 238 ? 177.094 157.545 122.217 1.00 42.50 238 HIS F N 1
ATOM 16888 C CA . HIS F 1 238 ? 177.189 158.003 120.843 1.00 42.50 238 HIS F CA 1
ATOM 16889 C C . HIS F 1 238 ? 176.639 159.424 120.728 1.00 42.50 238 HIS F C 1
ATOM 16890 O O . HIS F 1 238 ? 176.005 159.949 121.647 1.00 42.50 238 HIS F O 1
ATOM 16897 N N . HIS F 1 239 ? 176.899 160.058 119.582 1.00 47.27 239 HIS F N 1
ATOM 16898 C CA . HIS F 1 239 ? 176.377 161.403 119.359 1.00 47.27 239 HIS F CA 1
ATOM 16899 C C . HIS F 1 239 ? 174.860 161.399 119.212 1.00 47.27 239 HIS F C 1
ATOM 16900 O O . HIS F 1 239 ? 174.194 162.353 119.636 1.00 47.27 239 HIS F O 1
ATOM 16907 N N . SER F 1 240 ? 174.298 160.339 118.624 1.00 41.86 240 SER F N 1
ATOM 16908 C CA . SER F 1 240 ? 172.846 160.217 118.543 1.00 41.86 240 SER F CA 1
ATOM 16909 C C . SER F 1 240 ? 172.229 160.074 119.928 1.00 41.86 240 SER F C 1
ATOM 16910 O O . SER F 1 240 ? 171.149 160.617 120.192 1.00 41.86 240 SER F O 1
ATOM 16913 N N . HIS F 1 241 ? 172.903 159.352 120.827 1.00 40.04 241 HIS F N 1
ATOM 16914 C CA . HIS F 1 241 ? 172.428 159.251 122.203 1.00 40.04 241 HIS F CA 1
ATOM 16915 C C . HIS F 1 241 ? 172.470 160.604 122.903 1.00 40.04 241 HIS F C 1
ATOM 16916 O O . HIS F 1 241 ? 171.569 160.930 123.681 1.00 40.04 241 HIS F O 1
ATOM 16923 N N . ALA F 1 242 ? 173.507 161.404 122.640 1.00 42.07 242 ALA F N 1
ATOM 16924 C CA . ALA F 1 242 ? 173.574 162.745 123.217 1.00 42.07 242 ALA F CA 1
ATOM 16925 C C . ALA F 1 242 ? 172.457 163.635 122.684 1.00 42.07 242 ALA F C 1
ATOM 16926 O O . ALA F 1 242 ? 171.862 164.418 123.437 1.00 42.07 242 ALA F O 1
ATOM 16928 N N . GLU F 1 243 ? 172.162 163.535 121.384 1.00 42.53 243 GLU F N 1
ATOM 16929 C CA . GLU F 1 243 ? 171.058 164.302 120.814 1.00 42.53 243 GLU F CA 1
ATOM 16930 C C . GLU F 1 243 ? 169.723 163.879 121.415 1.00 42.53 243 GLU F C 1
ATOM 16931 O O . GLU F 1 243 ? 168.868 164.725 121.708 1.00 42.53 243 GLU F O 1
ATOM 16937 N N . SER F 1 244 ? 169.530 162.572 121.609 1.00 39.76 244 SER F N 1
ATOM 16938 C CA . SER F 1 244 ? 168.311 162.084 122.247 1.00 39.76 244 SER F CA 1
ATOM 16939 C C . SER F 1 244 ? 168.216 162.558 123.692 1.00 39.76 244 SER F C 1
ATOM 16940 O O . SER F 1 244 ? 167.127 162.888 124.172 1.00 39.76 244 SER F O 1
ATOM 16943 N N . PHE F 1 245 ? 169.348 162.595 124.401 1.00 41.72 245 PHE F N 1
ATOM 16944 C CA . PHE F 1 245 ? 169.363 163.104 125.769 1.00 41.72 245 PHE F CA 1
ATOM 16945 C C . PHE F 1 245 ? 168.974 164.576 125.816 1.00 41.72 245 PHE F C 1
ATOM 16946 O O . PHE F 1 245 ? 168.203 164.994 126.688 1.00 41.72 245 PHE F O 1
ATOM 16954 N N . SER F 1 246 ? 169.499 165.377 124.885 1.00 42.75 246 SER F N 1
ATOM 16955 C CA . SER F 1 246 ? 169.141 166.793 124.839 1.00 42.75 246 SER F CA 1
ATOM 16956 C C . SER F 1 246 ? 167.664 166.983 124.510 1.00 42.75 246 SER F C 1
ATOM 16957 O O . SER F 1 246 ? 166.989 167.829 125.114 1.00 42.75 246 SER F O 1
ATOM 16960 N N . ARG F 1 247 ? 167.143 166.195 123.564 1.00 42.17 247 ARG F N 1
ATOM 16961 C CA . ARG F 1 247 ? 165.728 166.289 123.217 1.00 42.17 247 ARG F CA 1
ATOM 16962 C C . ARG F 1 247 ? 164.842 165.873 124.385 1.00 42.17 247 ARG F C 1
ATOM 16963 O O . ARG F 1 247 ? 163.779 166.464 124.605 1.00 42.17 247 ARG F O 1
ATOM 16971 N N . MET F 1 248 ? 165.262 164.857 125.144 1.00 42.78 248 MET F N 1
ATOM 16972 C CA . MET F 1 248 ? 164.493 164.433 126.307 1.00 42.78 248 MET F CA 1
ATOM 16973 C C . MET F 1 248 ? 164.557 165.467 127.423 1.00 42.78 248 MET F C 1
ATOM 16974 O O . MET F 1 248 ? 163.580 165.645 128.159 1.00 42.78 248 MET F O 1
ATOM 16979 N N . ARG F 1 249 ? 165.695 166.151 127.566 1.00 45.20 249 ARG F N 1
ATOM 16980 C CA . ARG F 1 249 ? 165.808 167.216 128.553 1.00 45.20 249 ARG F CA 1
ATOM 16981 C C . ARG F 1 249 ? 165.004 168.449 128.165 1.00 45.20 249 ARG F C 1
ATOM 16982 O O . ARG F 1 249 ? 164.606 169.216 129.047 1.00 45.20 249 ARG F O 1
ATOM 16990 N N . ASN F 1 250 ? 164.761 168.659 126.869 1.00 47.55 250 ASN F N 1
ATOM 16991 C CA . ASN F 1 250 ? 163.969 169.811 126.452 1.00 47.55 250 ASN F CA 1
ATOM 16992 C C . ASN F 1 250 ? 162.482 169.634 126.745 1.00 47.55 250 ASN F C 1
ATOM 16993 O O . ASN F 1 250 ? 161.774 170.630 126.934 1.00 47.55 250 ASN F O 1
ATOM 16998 N N . LEU F 1 251 ? 161.992 168.399 126.779 1.00 45.02 251 LEU F N 1
ATOM 16999 C CA . LEU F 1 251 ? 160.568 168.165 127.018 1.00 45.02 251 LEU F CA 1
ATOM 17000 C C . LEU F 1 251 ? 160.225 168.442 128.479 1.00 45.02 251 LEU F C 1
ATOM 17001 O O . LEU F 1 251 ? 160.936 167.976 129.377 1.00 45.02 251 LEU F O 1
ATOM 17006 N N . PRO F 1 252 ? 159.153 169.190 128.758 1.00 46.54 252 PRO F N 1
ATOM 17007 C CA . PRO F 1 252 ? 158.824 169.523 130.152 1.00 46.54 252 PRO F CA 1
ATOM 17008 C C . PRO F 1 252 ? 158.091 168.419 130.900 1.00 46.54 252 PRO F C 1
ATOM 17009 O O . PRO F 1 252 ? 158.229 168.305 132.122 1.00 46.54 252 PRO F O 1
ATOM 17013 N N . ILE F 1 253 ? 157.308 167.607 130.193 1.00 44.92 253 ILE F N 1
ATOM 17014 C CA . ILE F 1 253 ? 156.443 166.606 130.809 1.00 44.92 253 ILE F CA 1
ATOM 17015 C C . ILE F 1 253 ? 156.792 165.237 130.241 1.00 44.92 253 ILE F C 1
ATOM 17016 O O . ILE F 1 253 ? 156.845 165.062 129.018 1.00 44.92 253 ILE F O 1
ATOM 17021 N N . GLY F 1 254 ? 157.025 164.278 131.123 1.00 42.51 254 GLY F N 1
ATOM 17022 C CA . GLY F 1 254 ? 157.310 162.920 130.709 1.00 42.51 254 GLY F CA 1
ATOM 17023 C C . GLY F 1 254 ? 157.975 162.150 131.829 1.00 42.51 254 GLY F C 1
ATOM 17024 O O . GLY F 1 254 ? 158.250 162.680 132.904 1.00 42.51 254 GLY F O 1
ATOM 17025 N N . ILE F 1 255 ? 158.225 160.872 131.551 1.00 40.21 255 ILE F N 1
ATOM 17026 C CA . ILE F 1 255 ? 158.945 159.998 132.468 1.00 40.21 255 ILE F CA 1
ATOM 17027 C C . ILE F 1 255 ? 160.045 159.284 131.689 1.00 40.21 255 ILE F C 1
ATOM 17028 O O . ILE F 1 255 ? 159.823 158.834 130.558 1.00 40.21 255 ILE F O 1
ATOM 17033 N N . ASN F 1 256 ? 161.239 159.231 132.279 1.00 40.35 256 ASN F N 1
ATOM 17034 C CA . ASN F 1 256 ? 162.410 158.593 131.694 1.00 40.35 256 ASN F CA 1
ATOM 17035 C C . ASN F 1 256 ? 162.886 157.478 132.613 1.00 40.35 256 ASN F C 1
ATOM 17036 O O . ASN F 1 256 ? 162.940 157.649 133.834 1.00 40.35 256 ASN F O 1
ATOM 17041 N N . ILE F 1 257 ? 163.235 156.338 132.023 1.00 37.77 257 ILE F N 1
ATOM 17042 C CA . ILE F 1 257 ? 163.639 155.152 132.768 1.00 37.77 257 ILE F CA 1
ATOM 17043 C C . ILE F 1 257 ? 165.017 154.720 132.287 1.00 37.77 257 ILE F C 1
ATOM 17044 O O . ILE F 1 257 ? 165.234 154.548 131.082 1.00 37.77 257 ILE F O 1
ATOM 17049 N N . ILE F 1 258 ? 165.942 154.547 133.229 1.00 40.30 258 ILE F N 1
ATOM 17050 C CA . ILE F 1 258 ? 167.288 154.056 132.952 1.00 40.30 258 ILE F CA 1
ATOM 17051 C C . ILE F 1 258 ? 167.364 152.612 133.425 1.00 40.30 258 ILE F C 1
ATOM 17052 O O . ILE F 1 258 ? 167.019 152.311 134.574 1.00 40.30 258 ILE F O 1
ATOM 17057 N N . SER F 1 259 ? 167.812 151.719 132.546 1.00 39.99 259 SER F N 1
ATOM 17058 C CA . SER F 1 259 ? 167.808 150.294 132.834 1.00 39.99 259 SER F CA 1
ATOM 17059 C C . SER F 1 259 ? 169.185 149.696 132.581 1.00 39.99 259 SER F C 1
ATOM 17060 O O . SER F 1 259 ? 169.996 150.239 131.828 1.00 39.99 259 SER F O 1
ATOM 17063 N N . GLY F 1 260 ? 169.437 148.565 133.235 1.00 42.97 260 GLY F N 1
ATOM 17064 C CA . GLY F 1 260 ? 170.675 147.842 133.072 1.00 42.97 260 GLY F CA 1
ATOM 17065 C C . GLY F 1 260 ? 170.980 146.956 134.263 1.00 42.97 260 GLY F C 1
ATOM 17066 O O . GLY F 1 260 ? 170.253 146.945 135.261 1.00 42.97 260 GLY F O 1
ATOM 17067 N N . PRO F 1 261 ? 172.071 146.188 134.180 1.00 45.75 261 PRO F N 1
ATOM 17068 C CA . PRO F 1 261 ? 172.508 145.390 135.335 1.00 45.75 261 PRO F CA 1
ATOM 17069 C C . PRO F 1 261 ? 173.045 146.237 136.481 1.00 45.75 261 PRO F C 1
ATOM 17070 O O . PRO F 1 261 ? 172.990 147.471 136.435 1.00 45.75 261 PRO F O 1
ATOM 17074 N N . THR F 1 262 ? 173.553 145.569 137.522 1.00 50.67 262 THR F N 1
ATOM 17075 C CA . THR F 1 262 ? 173.956 146.257 138.747 1.00 50.67 262 THR F CA 1
ATOM 17076 C C . THR F 1 262 ? 175.090 147.247 138.498 1.00 50.67 262 THR F C 1
ATOM 17077 O O . THR F 1 262 ? 175.058 148.377 139.001 1.00 50.67 262 THR F O 1
ATOM 17081 N N . GLY F 1 263 ? 176.092 146.853 137.718 1.00 47.74 263 GLY F N 1
ATOM 17082 C CA . GLY F 1 263 ? 177.228 147.722 137.474 1.00 47.74 263 GLY F CA 1
ATOM 17083 C C . GLY F 1 263 ? 177.096 148.569 136.226 1.00 47.74 263 GLY F C 1
ATOM 17084 O O . GLY F 1 263 ? 178.073 148.764 135.497 1.00 47.74 263 GLY F O 1
ATOM 17085 N N . SER F 1 264 ? 175.890 149.077 135.964 1.00 46.56 264 SER F N 1
ATOM 17086 C CA . SER F 1 264 ? 175.664 149.887 134.772 1.00 46.56 264 SER F CA 1
ATOM 17087 C C . SER F 1 264 ? 176.202 151.304 134.930 1.00 46.56 264 SER F C 1
ATOM 17088 O O . SER F 1 264 ? 176.706 151.888 133.965 1.00 46.56 264 SER F O 1
ATOM 17091 N N . GLY F 1 265 ? 176.093 151.876 136.124 1.00 50.06 265 GLY F N 1
ATOM 17092 C CA . GLY F 1 265 ? 176.473 153.260 136.323 1.00 50.06 265 GLY F CA 1
ATOM 17093 C C . GLY F 1 265 ? 175.327 154.209 136.046 1.00 50.06 265 GLY F C 1
ATOM 17094 O O . GLY F 1 265 ? 175.513 155.256 135.418 1.00 50.06 265 GLY F O 1
ATOM 17095 N N . LYS F 1 266 ? 174.128 153.845 136.507 1.00 46.05 266 LYS F N 1
ATOM 17096 C CA . LYS F 1 266 ? 172.951 154.669 136.255 1.00 46.05 266 LYS F CA 1
ATOM 17097 C C . LYS F 1 266 ? 172.945 155.927 137.114 1.00 46.05 266 LYS F C 1
ATOM 17098 O O . LYS F 1 266 ? 172.445 156.970 136.676 1.00 46.05 266 LYS F O 1
ATOM 17104 N N . SER F 1 267 ? 173.484 155.848 138.333 1.00 49.89 267 SER F N 1
ATOM 17105 C CA . SER F 1 267 ? 173.529 157.017 139.205 1.00 49.89 267 SER F CA 1
ATOM 17106 C C . SER F 1 267 ? 174.430 158.104 138.632 1.00 49.89 267 SER F C 1
ATOM 17107 O O . SER F 1 267 ? 174.113 159.294 138.731 1.00 49.89 267 SER F O 1
ATOM 17110 N N . THR F 1 268 ? 175.559 157.714 138.033 1.00 49.65 268 THR F N 1
ATOM 17111 C CA . THR F 1 268 ? 176.447 158.690 137.407 1.00 49.65 268 THR F CA 1
ATOM 17112 C C . THR F 1 268 ? 175.767 159.376 136.228 1.00 49.65 268 THR F C 1
ATOM 17113 O O . THR F 1 268 ? 175.886 160.597 136.055 1.00 49.65 268 THR F O 1
ATOM 17117 N N . THR F 1 269 ? 175.040 158.607 135.412 1.00 47.56 269 THR F N 1
ATOM 17118 C CA . THR F 1 269 ? 174.305 159.186 134.292 1.00 47.56 269 THR F CA 1
ATOM 17119 C C . THR F 1 269 ? 173.224 160.145 134.778 1.00 47.56 269 THR F C 1
ATOM 17120 O O . THR F 1 269 ? 173.048 161.232 134.214 1.00 47.56 269 THR F O 1
ATOM 17124 N N . LEU F 1 270 ? 172.500 159.764 135.835 1.00 47.34 270 LEU F N 1
ATOM 17125 C CA . LEU F 1 270 ? 171.466 160.637 136.381 1.00 47.34 270 LEU F CA 1
ATOM 17126 C C . LEU F 1 270 ? 172.062 161.917 136.957 1.00 47.34 270 LEU F C 1
ATOM 17127 O O . LEU F 1 270 ? 171.494 163.001 136.787 1.00 47.34 270 LEU F O 1
ATOM 17132 N N . LYS F 1 271 ? 173.208 161.815 137.635 1.00 51.16 271 LYS F N 1
ATOM 17133 C CA . LYS F 1 271 ? 173.865 163.006 138.166 1.00 51.16 271 LYS F CA 1
ATOM 17134 C C . LYS F 1 271 ? 174.342 163.926 137.047 1.00 51.16 271 LYS F C 1
ATOM 17135 O O . LYS F 1 271 ? 174.192 165.152 137.138 1.00 51.16 271 LYS F O 1
ATOM 17137 N N . ASN F 1 272 ? 174.918 163.354 135.985 1.00 54.40 272 ASN F N 1
ATOM 17138 C CA . ASN F 1 272 ? 175.357 164.164 134.853 1.00 54.40 272 ASN F CA 1
ATOM 17139 C C . ASN F 1 272 ? 174.176 164.852 134.179 1.00 54.40 272 ASN F C 1
ATOM 17140 O O . ASN F 1 272 ? 174.267 166.024 133.790 1.00 54.40 272 ASN F O 1
ATOM 17145 N N . LEU F 1 273 ? 173.054 164.141 134.045 1.00 50.42 273 LEU F N 1
ATOM 17146 C CA . LEU F 1 273 ? 171.848 164.757 133.504 1.00 50.42 273 LEU F CA 1
ATOM 17147 C C . LEU F 1 273 ? 171.316 165.849 134.423 1.00 50.42 273 LEU F C 1
ATOM 17148 O O . LEU F 1 273 ? 170.755 166.838 133.943 1.00 50.42 273 LEU F O 1
ATOM 17153 N N . LEU F 1 274 ? 171.487 165.697 135.739 1.00 55.67 274 LEU F N 1
ATOM 17154 C CA . LEU F 1 274 ? 171.056 166.743 136.663 1.00 55.67 274 LEU F CA 1
ATOM 17155 C C . LEU F 1 274 ? 171.906 168.003 136.515 1.00 55.67 274 LEU F C 1
ATOM 17156 O O . LEU F 1 274 ? 171.375 169.120 136.542 1.00 55.67 274 LEU F O 1
ATOM 17161 N N . GLU F 1 275 ? 173.226 167.849 136.360 1.00 56.48 275 GLU F N 1
ATOM 17162 C CA . GLU F 1 275 ? 174.065 169.021 136.093 1.00 56.48 275 GLU F CA 1
ATOM 17163 C C . GLU F 1 275 ? 173.721 169.659 134.750 1.00 56.48 275 GLU F C 1
ATOM 17164 O O . GLU F 1 275 ? 173.718 170.892 134.619 1.00 56.48 275 GLU F O 1
ATOM 17170 N N . LEU F 1 276 ? 173.433 168.837 133.737 1.00 52.72 276 LEU F N 1
ATOM 17171 C CA . LEU F 1 276 ? 173.031 169.384 132.446 1.00 52.72 276 LEU F CA 1
ATOM 17172 C C . LEU F 1 276 ? 171.705 170.132 132.542 1.00 52.72 276 LEU F C 1
ATOM 17173 O O . LEU F 1 276 ? 171.527 171.158 131.878 1.00 52.72 276 LEU F O 1
ATOM 17178 N N . LEU F 1 277 ? 170.777 169.647 133.370 1.00 52.29 277 LEU F N 1
ATOM 17179 C CA . LEU F 1 277 ? 169.527 170.365 133.595 1.00 52.29 277 LEU F CA 1
ATOM 17180 C C . LEU F 1 277 ? 169.755 171.659 134.366 1.00 52.29 277 LEU F C 1
ATOM 17181 O O . LEU F 1 277 ? 169.063 172.653 134.116 1.00 52.29 277 LEU F O 1
ATOM 17186 N N . TYR F 1 278 ? 170.710 171.660 135.302 1.00 58.24 278 TYR F N 1
ATOM 17187 C CA . TYR F 1 278 ? 171.120 172.899 135.961 1.00 58.24 278 TYR F CA 1
ATOM 17188 C C . TYR F 1 278 ? 171.589 173.929 134.944 1.00 58.24 278 TYR F C 1
ATOM 17189 O O . TYR F 1 278 ? 171.200 175.102 135.001 1.00 58.24 278 TYR F O 1
ATOM 17198 N N . ILE F 1 279 ? 172.444 173.505 134.013 1.00 57.39 279 ILE F N 1
ATOM 17199 C CA . ILE F 1 279 ? 172.988 174.437 133.028 1.00 57.39 279 ILE F CA 1
ATOM 17200 C C . ILE F 1 279 ? 171.897 174.913 132.073 1.00 57.39 279 ILE F C 1
ATOM 17201 O O . ILE F 1 279 ? 171.802 176.108 131.765 1.00 57.39 279 ILE F O 1
ATOM 17206 N N . GLU F 1 280 ? 171.047 173.997 131.605 1.00 56.85 280 GLU F N 1
ATOM 17207 C CA . GLU F 1 280 ? 170.078 174.336 130.567 1.00 56.85 280 GLU F CA 1
ATOM 17208 C C . GLU F 1 280 ? 168.904 175.152 131.103 1.00 56.85 280 GLU F C 1
ATOM 17209 O O . GLU F 1 280 ? 168.458 176.097 130.444 1.00 56.85 280 GLU F O 1
ATOM 17215 N N . LYS F 1 281 ? 168.387 174.810 132.285 1.00 56.74 281 LYS F N 1
ATOM 17216 C CA . LYS F 1 281 ? 167.149 175.418 132.761 1.00 56.74 281 LYS F CA 1
ATOM 17217 C C . LYS F 1 281 ? 167.340 176.808 133.355 1.00 56.74 281 LYS F C 1
ATOM 17218 O O . LYS F 1 281 ? 166.337 177.479 133.624 1.00 56.74 281 LYS F O 1
ATOM 17224 N N . LYS F 1 282 ? 168.586 177.242 133.570 1.00 58.83 282 LYS F N 1
ATOM 17225 C CA . LYS F 1 282 ? 168.911 178.572 134.098 1.00 58.83 282 LYS F CA 1
ATOM 17226 C C . LYS F 1 282 ? 168.269 178.826 135.461 1.00 58.83 282 LYS F C 1
ATOM 17227 O O . LYS F 1 282 ? 167.918 179.964 135.785 1.00 58.83 282 LYS F O 1
ATOM 17233 N N . LYS F 1 283 ? 168.127 177.762 136.261 1.00 62.77 283 LYS F N 1
ATOM 17234 C CA . LYS F 1 283 ? 167.557 177.820 137.614 1.00 62.77 283 LYS F CA 1
ATOM 17235 C C . LYS F 1 283 ? 166.162 178.444 137.631 1.00 62.77 283 LYS F C 1
ATOM 17236 O O . LYS F 1 283 ? 165.786 179.132 138.583 1.00 62.77 283 LYS F O 1
ATOM 17242 N N . LYS F 1 284 ? 165.382 178.210 136.578 1.00 61.78 284 LYS F N 1
ATOM 17243 C CA . LYS F 1 284 ? 164.008 178.688 136.513 1.00 61.78 284 LYS F CA 1
ATOM 17244 C C . LYS F 1 284 ? 162.993 177.644 136.957 1.00 61.78 284 LYS F C 1
ATOM 17245 O O . LYS F 1 284 ? 161.793 177.934 136.966 1.00 61.78 284 LYS F O 1
ATOM 17251 N N . VAL F 1 285 ? 163.439 176.442 137.322 1.00 62.37 285 VAL F N 1
ATOM 17252 C CA . VAL F 1 285 ? 162.552 175.373 137.756 1.00 62.37 285 VAL F CA 1
ATOM 17253 C C . VAL F 1 285 ? 163.068 174.808 139.071 1.00 62.37 285 VAL F C 1
ATOM 17254 O O . VAL F 1 285 ? 164.238 174.960 139.427 1.00 62.37 285 VAL F O 1
ATOM 17258 N N . ASN F 1 286 ? 162.169 174.149 139.796 1.00 61.36 286 ASN F N 1
ATOM 17259 C CA . ASN F 1 286 ? 162.509 173.507 141.057 1.00 61.36 286 ASN F CA 1
ATOM 17260 C C . ASN F 1 286 ? 162.890 172.056 140.800 1.00 61.36 286 ASN F C 1
ATOM 17261 O O . ASN F 1 286 ? 162.176 171.337 140.096 1.00 61.36 286 ASN F O 1
ATOM 17266 N N . ILE F 1 287 ? 164.021 171.634 141.358 1.00 64.94 287 ILE F N 1
ATOM 17267 C CA . ILE F 1 287 ? 164.509 170.268 141.221 1.00 64.94 287 ILE F CA 1
ATOM 17268 C C . ILE F 1 287 ? 164.641 169.665 142.611 1.00 64.94 287 ILE F C 1
ATOM 17269 O O . ILE F 1 287 ? 165.240 170.276 143.505 1.00 64.94 287 ILE F O 1
ATOM 17274 N N . ILE F 1 288 ? 164.075 168.476 142.792 1.00 65.57 288 ILE F N 1
ATOM 17275 C CA . ILE F 1 288 ? 164.142 167.734 144.044 1.00 65.57 288 ILE F CA 1
ATOM 17276 C C . ILE F 1 288 ? 164.851 166.417 143.760 1.00 65.57 288 ILE F C 1
ATOM 17277 O O . ILE F 1 288 ? 164.686 165.841 142.681 1.00 65.57 288 ILE F O 1
ATOM 17282 N N . SER F 1 289 ? 165.685 165.971 144.698 1.00 74.54 289 SER F N 1
ATOM 17283 C CA . SER F 1 289 ? 166.354 164.681 144.590 1.00 74.54 289 SER F CA 1
ATOM 17284 C C . SER F 1 289 ? 166.082 163.869 145.846 1.00 74.54 289 SER F C 1
ATOM 17285 O O . SER F 1 289 ? 166.377 164.321 146.957 1.00 74.54 289 SER F O 1
ATOM 17288 N N . ILE F 1 290 ? 165.529 162.671 145.669 1.00 78.24 290 ILE F N 1
ATOM 17289 C CA . ILE F 1 290 ? 165.202 161.805 146.797 1.00 78.24 290 ILE F CA 1
ATOM 17290 C C . ILE F 1 290 ? 166.068 160.554 146.742 1.00 78.24 290 ILE F C 1
ATOM 17291 O O . ILE F 1 290 ? 165.713 159.566 146.090 1.00 78.24 290 ILE F O 1
ATOM 17296 N N . GLU F 1 291 ? 167.210 160.590 147.424 1.00 86.79 291 GLU F N 1
ATOM 17297 C CA . GLU F 1 291 ? 168.116 159.450 147.520 1.00 86.79 291 GLU F CA 1
ATOM 17298 C C . GLU F 1 291 ? 168.304 159.118 148.994 1.00 86.79 291 GLU F C 1
ATOM 17299 O O . GLU F 1 291 ? 168.833 159.936 149.754 1.00 86.79 291 GLU F O 1
ATOM 17305 N N . ASP F 1 292 ? 167.856 157.928 149.398 1.00 92.13 292 ASP F N 1
ATOM 17306 C CA . ASP F 1 292 ? 168.050 157.499 150.783 1.00 92.13 292 ASP F CA 1
ATOM 17307 C C . ASP F 1 292 ? 169.524 157.357 151.161 1.00 92.13 292 ASP F C 1
ATOM 17308 O O . ASP F 1 292 ? 169.906 157.865 152.230 1.00 92.13 292 ASP F O 1
ATOM 17313 N N . PRO F 1 293 ? 170.392 156.699 150.386 1.00 97.18 293 PRO F N 1
ATOM 17314 C CA . PRO F 1 293 ? 171.828 156.800 150.666 1.00 97.18 293 PRO F CA 1
ATOM 17315 C C . PRO F 1 293 ? 172.440 157.987 149.944 1.00 97.18 293 PRO F C 1
ATOM 17316 O O . PRO F 1 293 ? 172.418 158.048 148.705 1.00 97.18 293 PRO F O 1
ATOM 17320 N N . PRO F 1 294 ? 172.996 158.955 150.678 1.00 98.64 294 PRO F N 1
ATOM 17321 C CA . PRO F 1 294 ? 173.649 160.092 150.014 1.00 98.64 294 PRO F CA 1
ATOM 17322 C C . PRO F 1 294 ? 174.955 159.691 149.346 1.00 98.64 294 PRO F C 1
ATOM 17323 O O . PRO F 1 294 ? 175.959 159.455 150.024 1.00 98.64 294 PRO F O 1
ATOM 17327 N N . GLU F 1 295 ? 174.953 159.613 148.017 1.00 99.39 295 GLU F N 1
ATOM 17328 C CA . GLU F 1 295 ? 176.134 159.239 147.249 1.00 99.39 295 GLU F CA 1
ATOM 17329 C C . GLU F 1 295 ? 176.381 160.295 146.184 1.00 99.39 295 GLU F C 1
ATOM 17330 O O . GLU F 1 295 ? 175.490 160.574 145.374 1.00 99.39 295 GLU F O 1
ATOM 17336 N N . TYR F 1 296 ? 177.582 160.888 146.209 1.00 98.12 296 TYR F N 1
ATOM 17337 C CA . TYR F 1 296 ? 178.068 161.882 145.249 1.00 98.12 296 TYR F CA 1
ATOM 17338 C C . TYR F 1 296 ? 177.306 163.203 145.326 1.00 98.12 296 TYR F C 1
ATOM 17339 O O . TYR F 1 296 ? 176.136 163.241 145.720 1.00 98.12 296 TYR F O 1
ATOM 17341 N N . GLU F 1 297 ? 177.977 164.298 144.975 1.00 93.86 297 GLU F N 1
ATOM 17342 C CA . GLU F 1 297 ? 177.317 165.596 144.942 1.00 93.86 297 GLU F CA 1
ATOM 17343 C C . GLU F 1 297 ? 176.256 165.624 143.847 1.00 93.86 297 GLU F C 1
ATOM 17344 O O . GLU F 1 297 ? 176.444 165.073 142.759 1.00 93.86 297 GLU F O 1
ATOM 17350 N N . ILE F 1 298 ? 175.128 166.258 144.149 1.00 80.81 298 ILE F N 1
ATOM 17351 C CA . ILE F 1 298 ? 174.001 166.283 143.227 1.00 80.81 298 ILE F CA 1
ATOM 17352 C C . ILE F 1 298 ? 173.314 167.643 143.264 1.00 80.81 298 ILE F C 1
ATOM 17353 O O . ILE F 1 298 ? 173.724 168.575 142.572 1.00 80.81 298 ILE F O 1
ATOM 17358 N N . THR F 1 301 ? 169.489 171.493 143.993 1.00 75.76 301 THR F N 1
ATOM 17359 C CA . THR F 1 301 ? 168.390 170.613 144.372 1.00 75.76 301 THR F CA 1
ATOM 17360 C C . THR F 1 301 ? 168.310 170.429 145.880 1.00 75.76 301 THR F C 1
ATOM 17361 O O . THR F 1 301 ? 169.212 170.827 146.618 1.00 75.76 301 THR F O 1
ATOM 17365 N N . ALA F 1 302 ? 167.217 169.821 146.329 1.00 80.55 302 ALA F N 1
ATOM 17366 C CA . ALA F 1 302 ? 167.038 169.450 147.727 1.00 80.55 302 ALA F CA 1
ATOM 17367 C C . ALA F 1 302 ? 167.307 167.955 147.849 1.00 80.55 302 ALA F C 1
ATOM 17368 O O . ALA F 1 302 ? 166.537 167.136 147.337 1.00 80.55 302 ALA F O 1
ATOM 17370 N N . GLN F 1 303 ? 168.398 167.602 148.525 1.00 86.43 303 GLN F N 1
ATOM 17371 C CA . GLN F 1 303 ? 168.795 166.205 148.687 1.00 86.43 303 GLN F CA 1
ATOM 17372 C C . GLN F 1 303 ? 168.029 165.629 149.871 1.00 86.43 303 GLN F C 1
ATOM 17373 O O . GLN F 1 303 ? 168.412 165.819 151.028 1.00 86.43 303 GLN F O 1
ATOM 17379 N N . LEU F 1 304 ? 166.942 164.920 149.580 1.00 83.21 304 LEU F N 1
ATOM 17380 C CA . LEU F 1 304 ? 166.098 164.350 150.621 1.00 83.21 304 LEU F CA 1
ATOM 17381 C C . LEU F 1 304 ? 166.649 162.995 151.041 1.00 83.21 304 LEU F C 1
ATOM 17382 O O . LEU F 1 304 ? 166.763 162.097 150.196 1.00 83.21 304 LEU F O 1
ATOM 17387 N N . PRO F 1 305 ? 167.004 162.798 152.320 1.00 88.06 305 PRO F N 1
ATOM 17388 C CA . PRO F 1 305 ? 167.530 161.516 152.801 1.00 88.06 305 PRO F CA 1
ATOM 17389 C C . PRO F 1 305 ? 166.442 160.457 152.949 1.00 88.06 305 PRO F C 1
ATOM 17390 O O . PRO F 1 305 ? 166.587 159.566 153.786 1.00 88.06 305 PRO F O 1
ATOM 17394 N N . THR F 1 311 ? 165.537 148.428 159.414 1.00 97.06 311 THR F N 1
ATOM 17395 C CA . THR F 1 311 ? 165.241 147.278 158.568 1.00 97.06 311 THR F CA 1
ATOM 17396 C C . THR F 1 311 ? 164.839 147.720 157.164 1.00 97.06 311 THR F C 1
ATOM 17397 O O . THR F 1 311 ? 164.777 148.915 156.875 1.00 97.06 311 THR F O 1
ATOM 17401 N N . GLU F 1 312 ? 164.571 146.744 156.293 1.00 96.35 312 GLU F N 1
ATOM 17402 C CA . GLU F 1 312 ? 164.194 147.060 154.918 1.00 96.35 312 GLU F CA 1
ATOM 17403 C C . GLU F 1 312 ? 162.801 147.674 154.849 1.00 96.35 312 GLU F C 1
ATOM 17404 O O . GLU F 1 312 ? 162.556 148.579 154.042 1.00 96.35 312 GLU F O 1
ATOM 17406 N N . ALA F 1 313 ? 161.873 147.186 155.679 1.00 95.11 313 ALA F N 1
ATOM 17407 C CA . ALA F 1 313 ? 160.518 147.731 155.686 1.00 95.11 313 ALA F CA 1
ATOM 17408 C C . ALA F 1 313 ? 160.503 149.179 156.159 1.00 95.11 313 ALA F C 1
ATOM 17409 O O . ALA F 1 313 ? 159.782 150.013 155.598 1.00 95.11 313 ALA F O 1
ATOM 17411 N N . GLN F 1 314 ? 161.292 149.495 157.190 1.00 95.34 314 GLN F N 1
ATOM 17412 C CA . GLN F 1 314 ? 161.378 150.871 157.668 1.00 95.34 314 GLN F CA 1
ATOM 17413 C C . GLN F 1 314 ? 161.983 151.786 156.611 1.00 95.34 314 GLN F C 1
ATOM 17414 O O . GLN F 1 314 ? 161.522 152.918 156.422 1.00 95.34 314 GLN F O 1
ATOM 17420 N N . ARG F 1 315 ? 163.015 151.310 155.908 1.00 90.90 315 ARG F N 1
ATOM 17421 C CA . ARG F 1 315 ? 163.622 152.104 154.844 1.00 90.90 315 ARG F CA 1
ATOM 17422 C C . ARG F 1 315 ? 162.641 152.341 153.702 1.00 90.90 315 ARG F C 1
ATOM 17423 O O . ARG F 1 315 ? 162.571 153.447 153.155 1.00 90.90 315 ARG F O 1
ATOM 17425 N N . GLY F 1 316 ? 161.870 151.315 153.333 1.00 86.99 316 GLY F N 1
ATOM 17426 C CA . GLY F 1 316 ? 160.868 151.490 152.293 1.00 86.99 316 GLY F CA 1
ATOM 17427 C C . GLY F 1 316 ? 159.764 152.449 152.696 1.00 86.99 316 GLY F C 1
ATOM 17428 O O . GLY F 1 316 ? 159.314 153.268 151.887 1.00 86.99 316 GLY F O 1
ATOM 17429 N N . GLU F 1 317 ? 159.315 152.365 153.952 1.00 87.85 317 GLU F N 1
ATOM 17430 C CA . GLU F 1 317 ? 158.301 153.293 154.443 1.00 87.85 317 GLU F CA 1
ATOM 17431 C C . GLU F 1 317 ? 158.826 154.723 154.465 1.00 87.85 317 GLU F C 1
ATOM 17432 O O . GLU F 1 317 ? 158.108 155.662 154.099 1.00 87.85 317 GLU F O 1
ATOM 17438 N N . GLU F 1 318 ? 160.082 154.907 154.885 1.00 84.85 318 GLU F N 1
ATOM 17439 C CA . GLU F 1 318 ? 160.681 156.238 154.886 1.00 84.85 318 GLU F CA 1
ATOM 17440 C C . GLU F 1 318 ? 160.826 156.781 153.469 1.00 84.85 318 GLU F C 1
ATOM 17441 O O . GLU F 1 318 ? 160.597 157.971 153.227 1.00 84.85 318 GLU F O 1
ATOM 17447 N N . TYR F 1 319 ? 161.200 155.920 152.518 1.00 78.29 319 TYR F N 1
ATOM 17448 C CA . TYR F 1 319 ? 161.313 156.344 151.125 1.00 78.29 319 TYR F CA 1
ATOM 17449 C C . TYR F 1 319 ? 159.958 156.750 150.556 1.00 78.29 319 TYR F C 1
ATOM 17450 O O . TYR F 1 319 ? 159.849 157.761 149.849 1.00 78.29 319 TYR F O 1
ATOM 17459 N N . ARG F 1 320 ? 158.911 155.974 150.856 1.00 76.33 320 ARG F N 1
ATOM 17460 C CA . ARG F 1 320 ? 157.569 156.324 150.400 1.00 76.33 320 ARG F CA 1
ATOM 17461 C C . ARG F 1 320 ? 157.093 157.632 151.024 1.00 76.33 320 ARG F C 1
ATOM 17462 O O . ARG F 1 320 ? 156.473 158.463 150.347 1.00 76.33 320 ARG F O 1
ATOM 17470 N N . LYS F 1 321 ? 157.377 157.831 152.315 1.00 75.65 321 LYS F N 1
ATOM 17471 C CA . LYS F 1 321 ? 157.011 159.078 152.980 1.00 75.65 321 LYS F CA 1
ATOM 17472 C C . LYS F 1 321 ? 157.748 160.266 152.372 1.00 75.65 321 LYS F C 1
ATOM 17473 O O . LYS F 1 321 ? 157.162 161.337 152.180 1.00 75.65 321 LYS F O 1
ATOM 17479 N N . ALA F 1 322 ? 159.035 160.091 152.057 1.00 71.33 322 ALA F N 1
ATOM 17480 C CA . ALA F 1 322 ? 159.806 161.159 151.429 1.00 71.33 322 ALA F CA 1
ATOM 17481 C C . ALA F 1 322 ? 159.272 161.491 150.042 1.00 71.33 322 ALA F C 1
ATOM 17482 O O . ALA F 1 322 ? 159.200 162.666 149.666 1.00 71.33 322 ALA F O 1
ATOM 17484 N N . ILE F 1 323 ? 158.892 160.470 149.269 1.00 68.21 323 ILE F N 1
ATOM 17485 C CA . ILE F 1 323 ? 158.329 160.712 147.943 1.00 68.21 323 ILE F CA 1
ATOM 17486 C C . ILE F 1 323 ? 156.993 161.442 148.051 1.00 68.21 323 ILE F C 1
ATOM 17487 O O . ILE F 1 323 ? 156.720 162.379 147.289 1.00 68.21 323 ILE F O 1
ATOM 17492 N N . THR F 1 324 ? 156.151 161.042 149.008 1.00 69.06 324 THR F N 1
ATOM 17493 C CA . THR F 1 324 ? 154.874 161.726 149.207 1.00 69.06 324 THR F CA 1
ATOM 17494 C C . THR F 1 324 ? 155.079 163.176 149.635 1.00 69.06 324 THR F C 1
ATOM 17495 O O . THR F 1 324 ? 154.368 164.075 149.169 1.00 69.06 324 THR F O 1
ATOM 17499 N N . ALA F 1 325 ? 156.054 163.424 150.514 1.00 67.88 325 ALA F N 1
ATOM 17500 C CA . ALA F 1 325 ? 156.330 164.790 150.948 1.00 67.88 325 ALA F CA 1
ATOM 17501 C C . ALA F 1 325 ? 156.900 165.637 149.818 1.00 67.88 325 ALA F C 1
ATOM 17502 O O . ALA F 1 325 ? 156.621 166.839 149.748 1.00 67.88 325 ALA F O 1
ATOM 17504 N N . ALA F 1 326 ? 157.701 165.038 148.934 1.00 64.51 326 ALA F N 1
ATOM 17505 C CA . ALA F 1 326 ? 158.169 165.759 147.757 1.00 64.51 326 ALA F CA 1
ATOM 17506 C C . ALA F 1 326 ? 157.028 166.052 146.793 1.00 64.51 326 ALA F C 1
ATOM 17507 O O . ALA F 1 326 ? 157.029 167.095 146.130 1.00 64.51 326 ALA F O 1
ATOM 17509 N N . LEU F 1 327 ? 156.052 165.147 146.700 1.00 65.60 327 LEU F N 1
ATOM 17510 C CA . LEU F 1 327 ? 154.896 165.381 145.843 1.00 65.60 327 LEU F CA 1
ATOM 17511 C C . LEU F 1 327 ? 153.939 166.413 146.426 1.00 65.60 327 LEU F C 1
ATOM 17512 O O . LEU F 1 327 ? 153.196 167.044 145.665 1.00 65.60 327 LEU F O 1
ATOM 17517 N N . ARG F 1 328 ? 153.931 166.593 147.750 1.00 68.78 328 ARG F N 1
ATOM 17518 C CA . ARG F 1 328 ? 153.063 167.605 148.349 1.00 68.78 328 ARG F CA 1
ATOM 17519 C C . ARG F 1 328 ? 153.500 169.012 147.960 1.00 68.78 328 ARG F C 1
ATOM 17520 O O . ARG F 1 328 ? 152.658 169.893 147.750 1.00 68.78 328 ARG F O 1
ATOM 17528 N N . SER F 1 329 ? 154.806 169.244 147.859 1.00 65.07 329 SER F N 1
ATOM 17529 C CA . SER F 1 329 ? 155.324 170.512 147.364 1.00 65.07 329 SER F CA 1
ATOM 17530 C C . SER F 1 329 ? 155.228 170.536 145.839 1.00 65.07 329 SER F C 1
ATOM 17531 O O . SER F 1 329 ? 154.624 169.659 145.216 1.00 65.07 329 SER F O 1
ATOM 17534 N N . ASP F 1 330 ? 155.816 171.557 145.216 1.00 63.34 330 ASP F N 1
ATOM 17535 C CA . ASP F 1 330 ? 155.851 171.642 143.760 1.00 63.34 330 ASP F CA 1
ATOM 17536 C C . ASP F 1 330 ? 157.139 171.015 143.240 1.00 63.34 330 ASP F C 1
ATOM 17537 O O . ASP F 1 330 ? 158.211 171.627 143.327 1.00 63.34 330 ASP F O 1
ATOM 17542 N N . PRO F 1 331 ? 157.079 169.799 142.697 1.00 60.40 331 PRO F N 1
ATOM 17543 C CA . PRO F 1 331 ? 158.315 169.091 142.345 1.00 60.40 331 PRO F CA 1
ATOM 17544 C C . PRO F 1 331 ? 158.924 169.503 141.013 1.00 60.40 331 PRO F C 1
ATOM 17545 O O . PRO F 1 331 ? 160.152 169.504 140.883 1.00 60.40 331 PRO F O 1
ATOM 17549 N N . ASP F 1 332 ? 158.084 169.842 140.026 1.00 58.24 332 ASP F N 1
ATOM 17550 C CA . ASP F 1 332 ? 158.495 170.086 138.643 1.00 58.24 332 ASP F CA 1
ATOM 17551 C C . ASP F 1 332 ? 159.266 168.894 138.082 1.00 58.24 332 ASP F C 1
ATOM 17552 O O . ASP F 1 332 ? 158.728 168.124 137.280 1.00 58.24 332 ASP F O 1
ATOM 17557 N N . ILE F 1 333 ? 160.522 168.737 138.492 1.00 55.62 333 ILE F N 1
ATOM 17558 C CA . ILE F 1 333 ? 161.326 167.561 138.178 1.00 55.62 333 ILE F CA 1
ATOM 17559 C C . ILE F 1 333 ? 161.530 166.789 139.474 1.00 55.62 333 ILE F C 1
ATOM 17560 O O . ILE F 1 333 ? 162.048 167.337 140.455 1.00 55.62 333 ILE F O 1
ATOM 17565 N N . ILE F 1 334 ? 161.130 165.521 139.480 1.00 54.68 334 ILE F N 1
ATOM 17566 C CA . ILE F 1 334 ? 161.066 164.756 140.723 1.00 54.68 334 ILE F CA 1
ATOM 17567 C C . ILE F 1 334 ? 162.372 164.023 141.006 1.00 54.68 334 ILE F C 1
ATOM 17568 O O . ILE F 1 334 ? 162.800 163.953 142.160 1.00 54.68 334 ILE F O 1
ATOM 17573 N N . MET F 1 335 ? 163.006 163.476 139.969 1.00 56.11 335 MET F N 1
ATOM 17574 C CA . MET F 1 335 ? 164.295 162.798 140.068 1.00 56.11 335 MET F CA 1
ATOM 17575 C C . MET F 1 335 ? 164.377 161.753 141.186 1.00 56.11 335 MET F C 1
ATOM 17576 O O . MET F 1 335 ? 165.178 161.894 142.115 1.00 56.11 335 MET F O 1
ATOM 17581 N N . PRO F 1 336 ? 163.566 160.700 141.132 1.00 54.46 336 PRO F N 1
ATOM 17582 C CA . PRO F 1 336 ? 163.582 159.703 142.204 1.00 54.46 336 PRO F CA 1
ATOM 17583 C C . PRO F 1 336 ? 164.810 158.809 142.125 1.00 54.46 336 PRO F C 1
ATOM 17584 O O . PRO F 1 336 ? 165.491 158.721 141.102 1.00 54.46 336 PRO F O 1
ATOM 17588 N N . GLY F 1 337 ? 165.085 158.140 143.240 1.00 61.50 337 GLY F N 1
ATOM 17589 C CA . GLY F 1 337 ? 166.200 157.217 143.299 1.00 61.50 337 GLY F CA 1
ATOM 17590 C C . GLY F 1 337 ? 165.760 155.769 143.285 1.00 61.50 337 GLY F C 1
ATOM 17591 O O . GLY F 1 337 ? 165.196 155.279 144.269 1.00 61.50 337 GLY F O 1
ATOM 17592 N N . GLU F 1 338 ? 166.002 155.089 142.158 1.00 62.23 338 GLU F N 1
ATOM 17593 C CA . GLU F 1 338 ? 165.695 153.676 141.930 1.00 62.23 338 GLU F CA 1
ATOM 17594 C C . GLU F 1 338 ? 164.180 153.450 142.050 1.00 62.23 338 GLU F C 1
ATOM 17595 O O . GLU F 1 338 ? 163.419 154.412 142.198 1.00 62.23 338 GLU F O 1
ATOM 17601 N N . ALA F 1 339 ? 163.713 152.203 141.946 1.00 63.35 339 ALA F N 1
ATOM 17602 C CA . ALA F 1 339 ? 162.288 151.904 142.083 1.00 63.35 339 ALA F CA 1
ATOM 17603 C C . ALA F 1 339 ? 162.167 150.456 142.556 1.00 63.35 339 ALA F C 1
ATOM 17604 O O . ALA F 1 339 ? 162.271 149.531 141.746 1.00 63.35 339 ALA F O 1
ATOM 17606 N N . ARG F 1 340 ? 161.948 150.273 143.858 1.00 66.90 340 ARG F N 1
ATOM 17607 C CA . ARG F 1 340 ? 161.863 148.930 144.419 1.00 66.90 340 ARG F CA 1
ATOM 17608 C C . ARG F 1 340 ? 160.428 148.416 144.488 1.00 66.90 340 ARG F C 1
ATOM 17609 O O . ARG F 1 340 ? 160.149 147.290 144.065 1.00 66.90 340 ARG F O 1
ATOM 17617 N N . ASP F 1 341 ? 159.511 149.222 145.011 1.00 61.70 341 ASP F N 1
ATOM 17618 C CA . ASP F 1 341 ? 158.149 148.774 145.255 1.00 61.70 341 ASP F CA 1
ATOM 17619 C C . ASP F 1 341 ? 157.237 149.114 144.081 1.00 61.70 341 ASP F C 1
ATOM 17620 O O . ASP F 1 341 ? 157.549 149.959 143.240 1.00 61.70 341 ASP F O 1
ATOM 17625 N N . ALA F 1 342 ? 156.092 148.429 144.035 1.00 56.71 342 ALA F N 1
ATOM 17626 C CA . ALA F 1 342 ? 155.081 148.724 143.027 1.00 56.71 342 ALA F CA 1
ATOM 17627 C C . ALA F 1 342 ? 154.299 149.988 143.358 1.00 56.71 342 ALA F C 1
ATOM 17628 O O . ALA F 1 342 ? 153.888 150.714 142.445 1.00 56.71 342 ALA F O 1
ATOM 17630 N N . GLU F 1 343 ? 154.081 150.260 144.648 1.00 53.81 343 GLU F N 1
ATOM 17631 C CA . GLU F 1 343 ? 153.397 151.486 145.047 1.00 53.81 343 GLU F CA 1
ATOM 17632 C C . GLU F 1 343 ? 154.221 152.717 144.692 1.00 53.81 343 GLU F C 1
ATOM 17633 O O . GLU F 1 343 ? 153.666 153.751 144.303 1.00 53.81 343 GLU F O 1
ATOM 17635 N N . VAL F 1 344 ? 155.547 152.618 144.814 1.00 53.90 344 VAL F N 1
ATOM 17636 C CA . VAL F 1 344 ? 156.426 153.721 144.434 1.00 53.90 344 VAL F CA 1
ATOM 17637 C C . VAL F 1 344 ? 156.296 154.017 142.944 1.00 53.90 344 VAL F C 1
ATOM 17638 O O . VAL F 1 344 ? 156.174 155.176 142.532 1.00 53.90 344 VAL F O 1
ATOM 17642 N N . ILE F 1 345 ? 156.300 152.968 142.118 1.00 50.32 345 ILE F N 1
ATOM 17643 C CA . ILE F 1 345 ? 156.192 153.152 140.674 1.00 50.32 345 ILE F CA 1
ATOM 17644 C C . ILE F 1 345 ? 154.816 153.693 140.301 1.00 50.32 345 ILE F C 1
ATOM 17645 O O . ILE F 1 345 ? 154.689 154.541 139.409 1.00 50.32 345 ILE F O 1
ATOM 17650 N N . ASN F 1 346 ? 153.769 153.235 140.993 1.00 50.00 346 ASN F N 1
ATOM 17651 C CA . ASN F 1 346 ? 152.431 153.772 140.754 1.00 50.00 346 ASN F CA 1
ATOM 17652 C C . ASN F 1 346 ? 152.357 155.254 141.103 1.00 50.00 346 ASN F C 1
ATOM 17653 O O . ASN F 1 346 ? 151.752 156.043 140.366 1.00 50.00 346 ASN F O 1
ATOM 17658 N N . LEU F 1 347 ? 152.974 155.652 142.220 1.00 48.85 347 LEU F N 1
ATOM 17659 C CA . LEU F 1 347 ? 152.998 157.061 142.599 1.00 48.85 347 LEU F CA 1
ATOM 17660 C C . LEU F 1 347 ? 153.773 157.893 141.584 1.00 48.85 347 LEU F C 1
ATOM 17661 O O . LEU F 1 347 ? 153.356 159.004 141.232 1.00 48.85 347 LEU F O 1
ATOM 17666 N N . LEU F 1 348 ? 154.900 157.365 141.096 1.00 44.60 348 LEU F N 1
ATOM 17667 C CA . LEU F 1 348 ? 155.675 158.071 140.080 1.00 44.60 348 LEU F CA 1
ATOM 17668 C C . LEU F 1 348 ? 154.884 158.229 138.789 1.00 44.60 348 LEU F C 1
ATOM 17669 O O . LEU F 1 348 ? 154.932 159.285 138.149 1.00 44.60 348 LEU F O 1
ATOM 17674 N N . PHE F 1 349 ? 154.144 157.192 138.392 1.00 43.75 349 PHE F N 1
ATOM 17675 C CA . PHE F 1 349 ? 153.344 157.286 137.175 1.00 43.75 349 PHE F CA 1
ATOM 17676 C C . PHE F 1 349 ? 152.199 158.278 137.334 1.00 43.75 349 PHE F C 1
ATOM 17677 O O . PHE F 1 349 ? 151.916 159.054 136.413 1.00 43.75 349 PHE F O 1
ATOM 17685 N N . THR F 1 350 ? 151.536 158.283 138.495 1.00 44.99 350 THR F N 1
ATOM 17686 C CA . THR F 1 350 ? 150.469 159.255 138.715 1.00 44.99 350 THR F CA 1
ATOM 17687 C C . THR F 1 350 ? 151.009 160.678 138.756 1.00 44.99 350 THR F C 1
ATOM 17688 O O . THR F 1 350 ? 150.345 161.605 138.279 1.00 44.99 350 THR F O 1
ATOM 17692 N N . ALA F 1 351 ? 152.218 160.868 139.288 1.00 42.59 351 ALA F N 1
ATOM 17693 C CA . ALA F 1 351 ? 152.832 162.189 139.254 1.00 42.59 351 ALA F CA 1
ATOM 17694 C C . ALA F 1 351 ? 153.260 162.574 137.843 1.00 42.59 351 ALA F C 1
ATOM 17695 O O . ALA F 1 351 ? 153.266 163.762 137.501 1.00 42.59 351 ALA F O 1
ATOM 17697 N N . ALA F 1 352 ? 153.630 161.592 137.017 1.00 41.46 352 ALA F N 1
ATOM 17698 C CA . ALA F 1 352 ? 154.003 161.885 135.637 1.00 41.46 352 ALA F CA 1
ATOM 17699 C C . ALA F 1 352 ? 152.793 162.301 134.810 1.00 41.46 352 ALA F C 1
ATOM 17700 O O . ALA F 1 352 ? 152.887 163.218 133.985 1.00 41.46 352 ALA F O 1
ATOM 17702 N N . MET F 1 353 ? 151.648 161.640 135.008 1.00 41.52 353 MET F N 1
ATOM 17703 C CA . MET F 1 353 ? 150.429 162.105 134.346 1.00 41.52 353 MET F CA 1
ATOM 17704 C C . MET F 1 353 ? 149.837 163.339 135.016 1.00 41.52 353 MET F C 1
ATOM 17705 O O . MET F 1 353 ? 148.974 163.993 134.422 1.00 41.52 353 MET F O 1
ATOM 17710 N N . THR F 1 354 ? 150.271 163.671 136.235 1.00 41.93 354 THR F N 1
ATOM 17711 C CA . THR F 1 354 ? 149.839 164.921 136.852 1.00 41.93 354 THR F CA 1
ATOM 17712 C C . THR F 1 354 ? 150.429 166.131 136.135 1.00 41.93 354 THR F C 1
ATOM 17713 O O . THR F 1 354 ? 149.769 167.172 136.032 1.00 41.93 354 THR F O 1
ATOM 17717 N N . GLY F 1 355 ? 151.648 166.011 135.614 1.00 42.81 355 GLY F N 1
ATOM 17718 C CA . GLY F 1 355 ? 152.263 167.106 134.889 1.00 42.81 355 GLY F CA 1
ATOM 17719 C C . GLY F 1 355 ? 153.705 167.385 135.264 1.00 42.81 355 GLY F C 1
ATOM 17720 O O . GLY F 1 355 ? 154.268 168.404 134.854 1.00 42.81 355 GLY F O 1
ATOM 17721 N N . HIS F 1 356 ? 154.312 166.495 136.041 1.00 45.69 356 HIS F N 1
ATOM 17722 C CA . HIS F 1 356 ? 155.708 166.619 136.433 1.00 45.69 356 HIS F CA 1
ATOM 17723 C C . HIS F 1 356 ? 156.597 165.787 135.514 1.00 45.69 356 HIS F C 1
ATOM 17724 O O . HIS F 1 356 ? 156.127 165.070 134.628 1.00 45.69 356 HIS F O 1
ATOM 17731 N N . GLN F 1 357 ? 157.906 165.895 135.736 1.00 43.83 357 GLN F N 1
ATOM 17732 C CA . GLN F 1 357 ? 158.903 165.147 134.982 1.00 43.83 357 GLN F CA 1
ATOM 17733 C C . GLN F 1 357 ? 159.654 164.223 135.930 1.00 43.83 357 GLN F C 1
ATOM 17734 O O . GLN F 1 357 ? 160.070 164.645 137.014 1.00 43.83 357 GLN F O 1
ATOM 17740 N N . VAL F 1 358 ? 159.825 162.967 135.522 1.00 41.04 358 VAL F N 1
ATOM 17741 C CA . VAL F 1 358 ? 160.413 161.930 136.361 1.00 41.04 358 VAL F CA 1
ATOM 17742 C C . VAL F 1 358 ? 161.624 161.347 135.646 1.00 41.04 358 VAL F C 1
ATOM 17743 O O . VAL F 1 358 ? 161.533 160.962 134.475 1.00 41.04 358 VAL F O 1
ATOM 17747 N N . TRP F 1 359 ? 162.754 161.285 136.349 1.00 41.97 359 TRP F N 1
ATOM 17748 C CA . TRP F 1 359 ? 163.961 160.610 135.873 1.00 41.97 359 TRP F CA 1
ATOM 17749 C C . TRP F 1 359 ? 164.292 159.504 136.869 1.00 41.97 359 TRP F C 1
ATOM 17750 O O . TRP F 1 359 ? 164.965 159.748 137.875 1.00 41.97 359 TRP F O 1
ATOM 17761 N N . THR F 1 360 ? 163.831 158.290 136.589 1.00 42.59 360 THR F N 1
ATOM 17762 C CA . THR F 1 360 ? 164.013 157.154 137.480 1.00 42.59 360 THR F CA 1
ATOM 17763 C C . THR F 1 360 ? 164.919 156.111 136.837 1.00 42.59 360 THR F C 1
ATOM 17764 O O . THR F 1 360 ? 165.220 156.159 135.642 1.00 42.59 360 THR F O 1
ATOM 17768 N N . SER F 1 361 ? 165.357 155.157 137.657 1.00 41.99 361 SER F N 1
ATOM 17769 C CA . SER F 1 361 ? 166.217 154.071 137.212 1.00 41.99 361 SER F CA 1
ATOM 17770 C C . SER F 1 361 ? 165.587 152.735 137.581 1.00 41.99 361 SER F C 1
ATOM 17771 O O . SER F 1 361 ? 164.935 152.603 138.620 1.00 41.99 361 SER F O 1
ATOM 17774 N N . LEU F 1 362 ? 165.791 151.743 136.716 1.00 39.73 362 LEU F N 1
ATOM 17775 C CA . LEU F 1 362 ? 165.184 150.430 136.874 1.00 39.73 362 LEU F CA 1
ATOM 17776 C C . LEU F 1 362 ? 166.209 149.363 136.507 1.00 39.73 362 LEU F C 1
ATOM 17777 O O . LEU F 1 362 ? 167.284 149.659 135.982 1.00 39.73 362 LEU F O 1
ATOM 17782 N N . HIS F 1 363 ? 165.873 148.110 136.806 1.00 42.70 363 HIS F N 1
ATOM 17783 C CA . HIS F 1 363 ? 166.700 146.955 136.464 1.00 42.70 363 HIS F CA 1
ATOM 17784 C C . HIS F 1 363 ? 166.008 146.196 135.335 1.00 42.70 363 HIS F C 1
ATOM 17785 O O . HIS F 1 363 ? 165.010 145.506 135.562 1.00 42.70 363 HIS F O 1
ATOM 17792 N N . ALA F 1 364 ? 166.543 146.319 134.123 1.00 40.62 364 ALA F N 1
ATOM 17793 C CA . ALA F 1 364 ? 165.986 145.640 132.959 1.00 40.62 364 ALA F CA 1
ATOM 17794 C C . ALA F 1 364 ? 167.083 145.504 131.911 1.00 40.62 364 ALA F C 1
ATOM 17795 O O . ALA F 1 364 ? 168.219 145.938 132.114 1.00 40.62 364 ALA F O 1
ATOM 17797 N N . ASN F 1 365 ? 166.735 144.885 130.783 1.00 44.23 365 ASN F N 1
ATOM 17798 C CA . ASN F 1 365 ? 167.666 144.664 129.685 1.00 44.23 365 ASN F CA 1
ATOM 17799 C C . ASN F 1 365 ? 167.044 145.118 128.372 1.00 44.23 365 ASN F C 1
ATOM 17800 O O . ASN F 1 365 ? 165.821 145.122 128.213 1.00 44.23 365 ASN F O 1
ATOM 17805 N N . ASN F 1 366 ? 167.908 145.524 127.440 1.00 45.94 366 ASN F N 1
ATOM 17806 C CA . ASN F 1 366 ? 167.594 145.754 126.031 1.00 45.94 366 ASN F CA 1
ATOM 17807 C C . ASN F 1 366 ? 166.598 146.888 125.796 1.00 45.94 366 ASN F C 1
ATOM 17808 O O . ASN F 1 366 ? 166.090 147.027 124.675 1.00 45.94 366 ASN F O 1
ATOM 17813 N N . ALA F 1 367 ? 166.275 147.675 126.830 1.00 42.98 367 ALA F N 1
ATOM 17814 C CA . ALA F 1 367 ? 165.405 148.851 126.758 1.00 42.98 367 ALA F CA 1
ATOM 17815 C C . ALA F 1 367 ? 163.974 148.528 126.333 1.00 42.98 367 ALA F C 1
ATOM 17816 O O . ALA F 1 367 ? 163.159 149.438 126.154 1.00 42.98 367 ALA F O 1
ATOM 17818 N N . LEU F 1 368 ? 163.656 147.243 126.167 1.00 43.97 368 LEU F N 1
ATOM 17819 C CA . LEU F 1 368 ? 162.300 146.801 125.887 1.00 43.97 368 LEU F CA 1
ATOM 17820 C C . LEU F 1 368 ? 161.732 145.890 126.962 1.00 43.97 368 LEU F C 1
ATOM 17821 O O . LEU F 1 368 ? 160.508 145.748 127.040 1.00 43.97 368 LEU F O 1
ATOM 17826 N N . ALA F 1 369 ? 162.580 145.272 127.786 1.00 42.92 369 ALA F N 1
ATOM 17827 C CA . ALA F 1 369 ? 162.129 144.538 128.960 1.00 42.92 369 ALA F CA 1
ATOM 17828 C C . ALA F 1 369 ? 161.723 145.457 130.101 1.00 42.92 369 ALA F C 1
ATOM 17829 O O . ALA F 1 369 ? 161.289 144.957 131.145 1.00 42.92 369 ALA F O 1
ATOM 17831 N N . ILE F 1 370 ? 161.883 146.773 129.938 1.00 42.18 370 ILE F N 1
ATOM 17832 C CA . ILE F 1 370 ? 161.362 147.726 130.914 1.00 42.18 370 ILE F CA 1
ATOM 17833 C C . ILE F 1 370 ? 159.851 147.580 131.035 1.00 42.18 370 ILE F C 1
ATOM 17834 O O . ILE F 1 370 ? 159.294 147.591 132.139 1.00 42.18 370 ILE F O 1
ATOM 17839 N N . PHE F 1 371 ? 159.166 147.427 129.899 1.00 41.73 371 PHE F N 1
ATOM 17840 C CA . PHE F 1 371 ? 157.723 147.218 129.923 1.00 41.73 371 PHE F CA 1
ATOM 17841 C C . PHE F 1 371 ? 157.357 145.894 130.581 1.00 41.73 371 PHE F C 1
ATOM 17842 O O . PHE F 1 371 ? 156.324 145.803 131.253 1.00 41.73 371 PHE F O 1
ATOM 17850 N N . ASP F 1 372 ? 158.182 144.859 130.399 1.00 45.17 372 ASP F N 1
ATOM 17851 C CA . ASP F 1 372 ? 157.942 143.595 131.087 1.00 45.17 372 ASP F CA 1
ATOM 17852 C C . ASP F 1 372 ? 158.148 143.724 132.591 1.00 45.17 372 ASP F C 1
ATOM 17853 O O . ASP F 1 372 ? 157.418 143.102 133.370 1.00 45.17 372 ASP F O 1
ATOM 17858 N N . ARG F 1 373 ? 159.131 144.519 133.017 1.00 43.62 373 ARG F N 1
ATOM 17859 C CA . ARG F 1 373 ? 159.354 144.754 134.437 1.00 43.62 373 ARG F CA 1
ATOM 17860 C C . ARG F 1 373 ? 158.299 145.664 135.050 1.00 43.62 373 ARG F C 1
ATOM 17861 O O . ARG F 1 373 ? 158.098 145.627 136.268 1.00 43.62 373 ARG F O 1
ATOM 17869 N N . LEU F 1 374 ? 157.629 146.477 134.235 1.00 44.35 374 LEU F N 1
ATOM 17870 C CA . LEU F 1 374 ? 156.575 147.354 134.730 1.00 44.35 374 LEU F CA 1
ATOM 17871 C C . LEU F 1 374 ? 155.217 146.662 134.776 1.00 44.35 374 LEU F C 1
ATOM 17872 O O . LEU F 1 374 ? 154.466 146.844 135.740 1.00 44.35 374 LEU F O 1
ATOM 17877 N N . LYS F 1 375 ? 154.887 145.864 133.756 1.00 48.60 375 LYS F N 1
ATOM 17878 C CA . LYS F 1 375 ? 153.625 145.133 133.749 1.00 48.60 375 LYS F CA 1
ATOM 17879 C C . LYS F 1 375 ? 153.564 144.067 134.834 1.00 48.60 375 LYS F C 1
ATOM 17880 O O . LYS F 1 375 ? 152.466 143.654 135.219 1.00 48.60 375 LYS F O 1
ATOM 17886 N N . ASP F 1 376 ? 154.717 143.611 135.328 1.00 52.72 376 ASP F N 1
ATOM 17887 C CA . ASP F 1 376 ? 154.732 142.626 136.402 1.00 52.72 376 ASP F CA 1
ATOM 17888 C C . ASP F 1 376 ? 154.233 143.216 137.715 1.00 52.72 376 ASP F C 1
ATOM 17889 O O . ASP F 1 376 ? 153.717 142.483 138.566 1.00 52.72 376 ASP F O 1
ATOM 17894 N N . GLN F 1 377 ? 154.363 144.531 137.894 1.00 53.03 377 GLN F N 1
ATOM 17895 C CA . GLN F 1 377 ? 154.051 145.171 139.162 1.00 53.03 377 GLN F CA 1
ATOM 17896 C C . GLN F 1 377 ? 152.749 145.963 139.158 1.00 53.03 377 GLN F C 1
ATOM 17897 O O . GLN F 1 377 ? 152.339 146.443 140.221 1.00 53.03 377 GLN F O 1
ATOM 17903 N N . GLY F 1 378 ? 152.091 146.118 138.011 1.00 50.50 378 GLY F N 1
ATOM 17904 C CA . GLY F 1 378 ? 150.763 146.705 137.995 1.00 50.50 378 GLY F CA 1
ATOM 17905 C C . GLY F 1 378 ? 150.659 148.096 137.403 1.00 50.50 378 GLY F C 1
ATOM 17906 O O . GLY F 1 378 ? 149.857 148.912 137.867 1.00 50.50 378 GLY F O 1
ATOM 17907 N N . VAL F 1 379 ? 151.464 148.384 136.378 1.00 46.38 379 VAL F N 1
ATOM 17908 C CA . VAL F 1 379 ? 151.398 149.690 135.730 1.00 46.38 379 VAL F CA 1
ATOM 17909 C C . VAL F 1 379 ? 150.178 149.776 134.814 1.00 46.38 379 VAL F C 1
ATOM 17910 O O . VAL F 1 379 ? 149.656 150.873 134.566 1.00 46.38 379 VAL F O 1
ATOM 17914 N N . ASP F 1 380 ? 149.698 148.626 134.320 1.00 48.58 380 ASP F N 1
ATOM 17915 C CA . ASP F 1 380 ? 148.540 148.463 133.435 1.00 48.58 380 ASP F CA 1
ATOM 17916 C C . ASP F 1 380 ? 148.828 148.981 132.029 1.00 48.58 380 ASP F C 1
ATOM 17917 O O . ASP F 1 380 ? 149.680 149.854 131.835 1.00 48.58 380 ASP F O 1
ATOM 17922 N N . GLU F 1 381 ? 148.112 148.441 131.040 1.00 47.13 381 GLU F N 1
ATOM 17923 C CA . GLU F 1 381 ? 148.461 148.666 129.641 1.00 47.13 381 GLU F CA 1
ATOM 17924 C C . GLU F 1 381 ? 148.103 150.064 129.152 1.00 47.13 381 GLU F C 1
ATOM 17925 O O . GLU F 1 381 ? 148.775 150.584 128.254 1.00 47.13 381 GLU F O 1
ATOM 17927 N N . PHE F 1 382 ? 147.060 150.685 129.708 1.00 45.88 382 PHE F N 1
ATOM 17928 C CA . PHE F 1 382 ? 146.629 151.980 129.191 1.00 45.88 382 PHE F CA 1
ATOM 17929 C C . PHE F 1 382 ? 147.586 153.106 129.563 1.00 45.88 382 PHE F C 1
ATOM 17930 O O . PHE F 1 382 ? 147.599 154.138 128.884 1.00 45.88 382 PHE F O 1
ATOM 17938 N N . LYS F 1 383 ? 148.385 152.935 130.618 1.00 44.46 383 LYS F N 1
ATOM 17939 C CA . LYS F 1 383 ? 149.372 153.949 130.969 1.00 44.46 383 LYS F CA 1
ATOM 17940 C C . LYS F 1 383 ? 150.595 153.899 130.063 1.00 44.46 383 LYS F C 1
ATOM 17941 O O . LYS F 1 383 ? 151.190 154.944 129.776 1.00 44.46 383 LYS F O 1
ATOM 17947 N N . LEU F 1 384 ? 150.984 152.708 129.607 1.00 43.94 384 LEU F N 1
ATOM 17948 C CA . LEU F 1 384 ? 152.188 152.549 128.802 1.00 43.94 384 LEU F CA 1
ATOM 17949 C C . LEU F 1 384 ? 151.966 152.824 127.321 1.00 43.94 384 LEU F C 1
ATOM 17950 O O . LEU F 1 384 ? 152.945 152.901 126.572 1.00 43.94 384 LEU F O 1
ATOM 17955 N N . THR F 1 385 ? 150.716 152.965 126.879 1.00 47.18 385 THR F N 1
ATOM 17956 C CA . THR F 1 385 ? 150.442 153.169 125.461 1.00 47.18 385 THR F CA 1
ATOM 17957 C C . THR F 1 385 ? 150.741 154.598 125.016 1.00 47.18 385 THR F C 1
ATOM 17958 O O . THR F 1 385 ? 151.145 154.813 123.867 1.00 47.18 385 THR F O 1
ATOM 17962 N N . ASP F 1 386 ? 150.569 155.572 125.902 1.00 48.72 386 ASP F N 1
ATOM 17963 C CA . ASP F 1 386 ? 150.728 156.980 125.542 1.00 48.72 386 ASP F CA 1
ATOM 17964 C C . ASP F 1 386 ? 152.189 157.310 125.264 1.00 48.72 386 ASP F C 1
ATOM 17965 O O . ASP F 1 386 ? 153.035 157.123 126.148 1.00 48.72 386 ASP F O 1
ATOM 17970 N N . PRO F 1 387 ? 152.535 157.797 124.066 1.00 46.70 387 PRO F N 1
ATOM 17971 C CA . PRO F 1 387 ? 153.926 158.204 123.817 1.00 46.70 387 PRO F CA 1
ATOM 17972 C C . PRO F 1 387 ? 154.311 159.511 124.483 1.00 46.70 387 PRO F C 1
ATOM 17973 O O . PRO F 1 387 ? 155.511 159.765 124.653 1.00 46.70 387 PRO F O 1
ATOM 17977 N N . GLU F 1 388 ? 153.341 160.348 124.858 1.00 47.88 388 GLU F N 1
ATOM 17978 C CA . GLU F 1 388 ? 153.665 161.596 125.539 1.00 47.88 388 GLU F CA 1
ATOM 17979 C C . GLU F 1 388 ? 154.096 161.354 126.979 1.00 47.88 388 GLU F C 1
ATOM 17980 O O . GLU F 1 388 ? 154.825 162.172 127.550 1.00 47.88 388 GLU F O 1
ATOM 17986 N N . LEU F 1 389 ? 153.655 160.249 127.581 1.00 43.13 389 LEU F N 1
ATOM 17987 C CA . LEU F 1 389 ? 154.033 159.947 128.956 1.00 43.13 389 LEU F CA 1
ATOM 17988 C C . LEU F 1 389 ? 155.436 159.353 129.023 1.00 43.13 389 LEU F C 1
ATOM 17989 O O . LEU F 1 389 ? 156.346 159.948 129.609 1.00 43.13 389 LEU F O 1
ATOM 17994 N N . ILE F 1 390 ? 155.633 158.187 128.409 1.00 41.80 390 ILE F N 1
ATOM 17995 C CA . ILE F 1 390 ? 156.938 157.526 128.382 1.00 41.80 390 ILE F CA 1
ATOM 17996 C C . ILE F 1 390 ? 157.800 158.289 127.381 1.00 41.80 390 ILE F C 1
ATOM 17997 O O . ILE F 1 390 ? 157.691 158.079 126.172 1.00 41.80 390 ILE F O 1
ATOM 18002 N N . THR F 1 391 ? 158.663 159.179 127.876 1.00 41.38 391 THR F N 1
ATOM 18003 C CA . THR F 1 391 ? 159.380 160.066 126.968 1.00 41.38 391 THR F CA 1
ATOM 18004 C C . THR F 1 391 ? 160.615 159.390 126.377 1.00 41.38 391 THR F C 1
ATOM 18005 O O . THR F 1 391 ? 160.880 159.521 125.176 1.00 41.38 391 THR F O 1
ATOM 18009 N N . GLY F 1 392 ? 161.362 158.641 127.185 1.00 37.29 392 GLY F N 1
ATOM 18010 C CA . GLY F 1 392 ? 162.541 157.963 126.680 1.00 37.29 392 GLY F CA 1
ATOM 18011 C C . GLY F 1 392 ? 162.926 156.779 127.535 1.00 37.29 392 GLY F C 1
ATOM 18012 O O . GLY F 1 392 ? 162.606 156.713 128.726 1.00 37.29 392 GLY F O 1
ATOM 18013 N N . LEU F 1 393 ? 163.627 155.835 126.906 1.00 36.96 393 LEU F N 1
ATOM 18014 C CA . LEU F 1 393 ? 164.084 154.617 127.565 1.00 36.96 393 LEU F CA 1
ATOM 18015 C C . LEU F 1 393 ? 165.554 154.394 127.242 1.00 36.96 393 LEU F C 1
ATOM 18016 O O . LEU F 1 393 ? 165.932 154.356 126.069 1.00 36.96 393 LEU F O 1
ATOM 18021 N N . VAL F 1 394 ? 166.378 154.234 128.275 1.00 38.36 394 VAL F N 1
ATOM 18022 C CA . VAL F 1 394 ? 167.819 154.066 128.118 1.00 38.36 394 VAL F CA 1
ATOM 18023 C C . VAL F 1 394 ? 168.233 152.757 128.775 1.00 38.36 394 VAL F C 1
ATOM 18024 O O . VAL F 1 394 ? 167.871 152.494 129.928 1.00 38.36 394 VAL F O 1
ATOM 18028 N N . ALA F 1 395 ? 168.989 151.938 128.043 1.00 39.12 395 ALA F N 1
ATOM 18029 C CA . ALA F 1 395 ? 169.573 150.715 128.586 1.00 39.12 395 ALA F CA 1
ATOM 18030 C C . ALA F 1 395 ? 171.071 150.741 128.330 1.00 39.12 395 ALA F C 1
ATOM 18031 O O . ALA F 1 395 ? 171.498 150.836 127.177 1.00 39.12 395 ALA F O 1
ATOM 18033 N N . GLN F 1 396 ? 171.866 150.635 129.393 1.00 42.27 396 GLN F N 1
ATOM 18034 C CA . GLN F 1 396 ? 173.307 150.813 129.290 1.00 42.27 396 GLN F CA 1
ATOM 18035 C C . GLN F 1 396 ? 174.050 149.730 130.058 1.00 42.27 396 GLN F C 1
ATOM 18036 O O . GLN F 1 396 ? 173.534 149.154 131.019 1.00 42.27 396 GLN F O 1
ATOM 18042 N N . ARG F 1 397 ? 175.276 149.459 129.610 1.00 43.00 397 ARG F N 1
ATOM 18043 C CA . ARG F 1 397 ? 176.182 148.536 130.279 1.00 43.00 397 ARG F CA 1
ATOM 18044 C C . ARG F 1 397 ? 177.586 149.124 130.262 1.00 43.00 397 ARG F C 1
ATOM 18045 O O . ARG F 1 397 ? 177.919 149.965 129.424 1.00 43.00 397 ARG F O 1
ATOM 18053 N N . LEU F 1 398 ? 178.411 148.669 131.201 1.00 46.07 398 LEU F N 1
ATOM 18054 C CA . LEU F 1 398 ? 179.777 149.151 131.359 1.00 46.07 398 LEU F CA 1
ATOM 18055 C C . LEU F 1 398 ? 180.758 148.046 130.995 1.00 46.07 398 LEU F C 1
ATOM 18056 O O . LEU F 1 398 ? 180.651 146.925 131.503 1.00 46.07 398 LEU F O 1
ATOM 18061 N N . VAL F 1 399 ? 181.713 148.364 130.119 1.00 49.11 399 VAL F N 1
ATOM 18062 C CA . VAL F 1 399 ? 182.751 147.422 129.719 1.00 49.11 399 VAL F CA 1
ATOM 18063 C C . VAL F 1 399 ? 184.112 148.083 129.887 1.00 49.11 399 VAL F C 1
ATOM 18064 O O . VAL F 1 399 ? 184.239 149.307 129.918 1.00 49.11 399 VAL F O 1
ATOM 18068 N N . ARG F 1 400 ? 185.142 147.249 129.996 1.00 56.37 400 ARG F N 1
ATOM 18069 C CA . ARG F 1 400 ? 186.497 147.746 130.186 1.00 56.37 400 ARG F CA 1
ATOM 18070 C C . ARG F 1 400 ? 187.056 148.294 128.878 1.00 56.37 400 ARG F C 1
ATOM 18071 O O . ARG F 1 400 ? 186.833 147.728 127.804 1.00 56.37 400 ARG F O 1
ATOM 18079 N N . LYS F 1 401 ? 187.786 149.403 128.976 1.00 56.42 401 LYS F N 1
ATOM 18080 C CA . LYS F 1 401 ? 188.372 150.067 127.818 1.00 56.42 401 LYS F CA 1
ATOM 18081 C C . LYS F 1 401 ? 189.866 149.781 127.757 1.00 56.42 401 LYS F C 1
ATOM 18082 O O . LYS F 1 401 ? 190.561 149.869 128.774 1.00 56.42 401 LYS F O 1
ATOM 18088 N N . LEU F 1 402 ? 190.351 149.439 126.567 1.00 59.61 402 LEU F N 1
ATOM 18089 C CA . LEU F 1 402 ? 191.772 149.193 126.374 1.00 59.61 402 LEU F CA 1
ATOM 18090 C C . LEU F 1 402 ? 192.561 150.494 126.464 1.00 59.61 402 LEU F C 1
ATOM 18091 O O . LEU F 1 402 ? 192.085 151.565 126.078 1.00 59.61 402 LEU F O 1
ATOM 18096 N N . CYS F 1 403 ? 193.781 150.392 126.986 1.00 71.42 403 CYS F N 1
ATOM 18097 C CA . CYS F 1 403 ? 194.664 151.547 127.043 1.00 71.42 403 CYS F CA 1
ATOM 18098 C C . CYS F 1 403 ? 195.153 151.904 125.645 1.00 71.42 403 CYS F C 1
ATOM 18099 O O . CYS F 1 403 ? 195.534 151.031 124.860 1.00 71.42 403 CYS F O 1
ATOM 18102 N N . ALA F 1 404 ? 195.136 153.201 125.333 1.00 73.54 404 ALA F N 1
ATOM 18103 C CA . ALA F 1 404 ? 195.528 153.643 123.999 1.00 73.54 404 ALA F CA 1
ATOM 18104 C C . ALA F 1 404 ? 197.036 153.575 123.798 1.00 73.54 404 ALA F C 1
ATOM 18105 O O . ALA F 1 404 ? 197.500 153.417 122.663 1.00 73.54 404 ALA F O 1
ATOM 18107 N N . GLN F 1 405 ? 197.812 153.696 124.877 1.00 78.87 405 GLN F N 1
ATOM 18108 C CA . GLN F 1 405 ? 199.266 153.696 124.744 1.00 78.87 405 GLN F CA 1
ATOM 18109 C C . GLN F 1 405 ? 199.800 152.308 124.410 1.00 78.87 405 GLN F C 1
ATOM 18110 O O . GLN F 1 405 ? 200.720 152.173 123.595 1.00 78.87 405 GLN F O 1
ATOM 18116 N N . CYS F 1 406 ? 199.241 151.267 125.022 1.00 78.04 406 CYS F N 1
ATOM 18117 C CA . CYS F 1 406 ? 199.694 149.892 124.816 1.00 78.04 406 CYS F CA 1
ATOM 18118 C C . CYS F 1 406 ? 198.559 149.094 124.178 1.00 78.04 406 CYS F C 1
ATOM 18119 O O . CYS F 1 406 ? 197.713 148.520 124.868 1.00 78.04 406 CYS F O 1
ATOM 18122 N N . SER F 1 407 ? 198.545 149.060 122.849 1.00 75.93 407 SER F N 1
ATOM 18123 C CA . SER F 1 407 ? 197.585 148.270 122.096 1.00 75.93 407 SER F CA 1
ATOM 18124 C C . SER F 1 407 ? 198.315 147.506 121.003 1.00 75.93 407 SER F C 1
ATOM 18125 O O . SER F 1 407 ? 199.303 147.987 120.442 1.00 75.93 407 SER F O 1
ATOM 18128 N N . ILE F 1 408 ? 197.819 146.308 120.705 1.00 69.67 408 ILE F N 1
ATOM 18129 C CA . ILE F 1 408 ? 198.440 145.434 119.721 1.00 69.67 408 ILE F CA 1
ATOM 18130 C C . ILE F 1 408 ? 197.403 145.042 118.679 1.00 69.67 408 ILE F C 1
ATOM 18131 O O . ILE F 1 408 ? 196.197 145.035 118.943 1.00 69.67 408 ILE F O 1
ATOM 18136 N N . THR F 1 409 ? 197.887 144.712 117.485 1.00 68.20 409 THR F N 1
ATOM 18137 C CA . THR F 1 409 ? 197.025 144.329 116.380 1.00 68.20 409 THR F CA 1
ATOM 18138 C C . THR F 1 409 ? 196.666 142.846 116.516 1.00 68.20 409 THR F C 1
ATOM 18139 O O . THR F 1 409 ? 197.093 142.162 117.451 1.00 68.20 409 THR F O 1
ATOM 18143 N N . LEU F 1 410 ? 195.853 142.342 115.583 1.00 69.82 410 LEU F N 1
ATOM 18144 C CA . LEU F 1 410 ? 195.495 140.926 115.590 1.00 69.82 410 LEU F CA 1
ATOM 18145 C C . LEU F 1 410 ? 196.713 140.044 115.345 1.00 69.82 410 LEU F C 1
ATOM 18146 O O . LEU F 1 410 ? 196.852 138.984 115.967 1.00 69.82 410 LEU F O 1
ATOM 18151 N N . THR F 1 411 ? 197.603 140.464 114.440 1.00 72.21 411 THR F N 1
ATOM 18152 C CA . THR F 1 411 ? 198.815 139.695 114.174 1.00 72.21 411 THR F CA 1
ATOM 18153 C C . THR F 1 411 ? 199.724 139.651 115.397 1.00 72.21 411 THR F C 1
ATOM 18154 O O . THR F 1 411 ? 200.292 138.601 115.721 1.00 72.21 411 THR F O 1
ATOM 18158 N N . GLU F 1 412 ? 199.867 140.781 116.093 1.00 71.83 412 GLU F N 1
ATOM 18159 C CA . GLU F 1 412 ? 200.678 140.801 117.306 1.00 71.83 412 GLU F CA 1
ATOM 18160 C C . GLU F 1 412 ? 200.032 139.995 118.425 1.00 71.83 412 GLU F C 1
ATOM 18161 O O . GLU F 1 412 ? 200.739 139.450 119.281 1.00 71.83 412 GLU F O 1
ATOM 18167 N N . TYR F 1 413 ? 198.700 139.911 118.441 1.00 71.56 413 TYR F N 1
ATOM 18168 C CA . TYR F 1 413 ? 198.027 139.098 119.448 1.00 71.56 413 TYR F CA 1
ATOM 18169 C C . TYR F 1 413 ? 198.213 137.611 119.175 1.00 71.56 413 TYR F C 1
ATOM 18170 O O . TYR F 1 413 ? 198.506 136.839 120.094 1.00 71.56 413 TYR F O 1
ATOM 18179 N N . ILE F 1 414 ? 198.053 137.190 117.916 1.00 74.02 414 ILE F N 1
ATOM 18180 C CA . ILE F 1 414 ? 198.230 135.779 117.574 1.00 74.02 414 ILE F CA 1
ATOM 18181 C C . ILE F 1 414 ? 199.691 135.372 117.500 1.00 74.02 414 ILE F C 1
ATOM 18182 O O . ILE F 1 414 ? 199.983 134.172 117.414 1.00 74.02 414 ILE F O 1
ATOM 18187 N N . ALA F 1 415 ? 200.617 136.334 117.520 1.00 75.35 415 ALA F N 1
ATOM 18188 C CA . ALA F 1 415 ? 202.036 135.993 117.528 1.00 75.35 415 ALA F CA 1
ATOM 18189 C C . ALA F 1 415 ? 202.439 135.317 118.833 1.00 75.35 415 ALA F C 1
ATOM 18190 O O . ALA F 1 415 ? 203.270 134.401 118.832 1.00 75.35 415 ALA F O 1
ATOM 18192 N N . SER F 1 416 ? 201.867 135.751 119.955 1.00 76.83 416 SER F N 1
ATOM 18193 C CA . SER F 1 416 ? 202.203 135.209 121.269 1.00 76.83 416 SER F CA 1
ATOM 18194 C C . SER F 1 416 ? 200.918 134.862 122.009 1.00 76.83 416 SER F C 1
ATOM 18195 O O . SER F 1 416 ? 200.238 135.753 122.529 1.00 76.83 416 SER F O 1
ATOM 18198 N N . GLY F 1 417 ? 200.596 133.573 122.063 1.00 78.14 417 GLY F N 1
ATOM 18199 C CA . GLY F 1 417 ? 199.451 133.089 122.818 1.00 78.14 417 GLY F CA 1
ATOM 18200 C C . GLY F 1 417 ? 198.105 133.582 122.330 1.00 78.14 417 GLY F C 1
ATOM 18201 O O . GLY F 1 417 ? 197.234 133.903 123.149 1.00 78.14 417 GLY F O 1
ATOM 18202 N N . GLY F 1 418 ? 197.911 133.651 121.015 1.00 76.20 418 GLY F N 1
ATOM 18203 C CA . GLY F 1 418 ? 196.661 134.144 120.471 1.00 76.20 418 GLY F CA 1
ATOM 18204 C C . GLY F 1 418 ? 195.570 133.095 120.543 1.00 76.20 418 GLY F C 1
ATOM 18205 O O . GLY F 1 418 ? 195.712 132.002 119.968 1.00 76.20 418 GLY F O 1
ATOM 18206 N N . GLY F 1 419 ? 194.478 133.403 121.237 1.00 73.22 419 GLY F N 1
ATOM 18207 C CA . GLY F 1 419 ? 193.318 132.535 121.240 1.00 73.22 419 GLY F CA 1
ATOM 18208 C C . GLY F 1 419 ? 192.081 133.250 120.740 1.00 73.22 419 GLY F C 1
ATOM 18209 O O . GLY F 1 419 ? 191.586 134.174 121.391 1.00 73.22 419 GLY F O 1
ATOM 18210 N N . ILE F 1 420 ? 191.570 132.833 119.585 1.00 68.96 420 ILE F N 1
ATOM 18211 C CA . ILE F 1 420 ? 190.421 133.470 118.954 1.00 68.96 420 ILE F CA 1
ATOM 18212 C C . ILE F 1 420 ? 189.426 132.387 118.551 1.00 68.96 420 ILE F C 1
ATOM 18213 O O . ILE F 1 420 ? 189.818 131.337 118.030 1.00 68.96 420 ILE F O 1
ATOM 18218 N N . SER F 1 421 ? 188.146 132.628 118.825 1.00 65.83 421 SER F N 1
ATOM 18219 C CA . SER F 1 421 ? 187.095 131.685 118.486 1.00 65.83 421 SER F CA 1
ATOM 18220 C C . SER F 1 421 ? 186.593 131.941 117.066 1.00 65.83 421 SER F C 1
ATOM 18221 O O . SER F 1 421 ? 187.049 132.851 116.370 1.00 65.83 421 SER F O 1
ATOM 18224 N N . ASP F 1 422 ? 185.637 131.120 116.626 1.00 66.86 422 ASP F N 1
ATOM 18225 C CA . ASP F 1 422 ? 185.077 131.284 115.290 1.00 66.86 422 ASP F CA 1
ATOM 18226 C C . ASP F 1 422 ? 184.140 132.484 115.219 1.00 66.86 422 ASP F C 1
ATOM 18227 O O . ASP F 1 422 ? 184.147 133.222 114.227 1.00 66.86 422 ASP F O 1
ATOM 18232 N N . THR F 1 423 ? 183.329 132.692 116.259 1.00 65.57 423 THR F N 1
ATOM 18233 C CA . THR F 1 423 ? 182.445 133.854 116.292 1.00 65.57 423 THR F CA 1
ATOM 18234 C C . THR F 1 423 ? 183.240 135.150 116.391 1.00 65.57 423 THR F C 1
ATOM 18235 O O . THR F 1 423 ? 182.892 136.150 115.752 1.00 65.57 423 THR F O 1
ATOM 18239 N N . ASP F 1 424 ? 184.309 135.151 117.193 1.00 62.59 424 ASP F N 1
ATOM 18240 C CA . ASP F 1 424 ? 185.174 136.323 117.275 1.00 62.59 424 ASP F CA 1
ATOM 18241 C C . ASP F 1 424 ? 185.835 136.612 115.934 1.00 62.59 424 ASP F C 1
ATOM 18242 O O . ASP F 1 424 ? 185.952 137.774 115.529 1.00 62.59 424 ASP F O 1
ATOM 18247 N N . ARG F 1 425 ? 186.274 135.565 115.230 1.00 66.96 425 ARG F N 1
ATOM 18248 C CA . ARG F 1 425 ? 186.836 135.753 113.896 1.00 66.96 425 ARG F CA 1
ATOM 18249 C C . ARG F 1 425 ? 185.795 136.304 112.931 1.00 66.96 425 ARG F C 1
ATOM 18250 O O . ARG F 1 425 ? 186.116 137.123 112.063 1.00 66.96 425 ARG F O 1
ATOM 18258 N N . LYS F 1 426 ? 184.542 135.856 113.059 1.00 62.83 426 LYS F N 1
ATOM 18259 C CA . LYS F 1 426 ? 183.470 136.387 112.222 1.00 62.83 426 LYS F CA 1
ATOM 18260 C C . LYS F 1 426 ? 183.212 137.864 112.500 1.00 62.83 426 LYS F C 1
ATOM 18261 O O . LYS F 1 426 ? 182.953 138.633 111.567 1.00 62.83 426 LYS F O 1
ATOM 18267 N N . ILE F 1 427 ? 183.269 138.274 113.769 1.00 59.38 427 ILE F N 1
ATOM 18268 C CA . ILE F 1 427 ? 183.058 139.682 114.104 1.00 59.38 427 ILE F CA 1
ATOM 18269 C C . ILE F 1 427 ? 184.223 140.536 113.611 1.00 59.38 427 ILE F C 1
ATOM 18270 O O . ILE F 1 427 ? 184.022 141.622 113.053 1.00 59.38 427 ILE F O 1
ATOM 18275 N N . ILE F 1 428 ? 185.456 140.058 113.798 1.00 61.01 428 ILE F N 1
ATOM 18276 C CA . ILE F 1 428 ? 186.636 140.811 113.375 1.00 61.01 428 ILE F CA 1
ATOM 18277 C C . ILE F 1 428 ? 186.739 140.878 111.852 1.00 61.01 428 ILE F C 1
ATOM 18278 O O . ILE F 1 428 ? 187.223 141.880 111.305 1.00 61.01 428 ILE F O 1
ATOM 18283 N N . SER F 1 429 ? 186.248 139.854 111.147 1.00 62.26 429 SER F N 1
ATOM 18284 C CA . SER F 1 429 ? 186.407 139.763 109.697 1.00 62.26 429 SER F CA 1
ATOM 18285 C C . SER F 1 429 ? 185.804 140.969 108.986 1.00 62.26 429 SER F C 1
ATOM 18286 O O . SER F 1 429 ? 184.687 141.396 109.291 1.00 62.26 429 SER F O 1
ATOM 18289 N N . GLY F 1 430 ? 186.559 141.517 108.032 1.00 62.86 430 GLY F N 1
ATOM 18290 C CA . GLY F 1 430 ? 186.225 142.742 107.350 1.00 62.86 430 GLY F CA 1
ATOM 18291 C C . GLY F 1 430 ? 186.992 143.949 107.855 1.00 62.86 430 GLY F C 1
ATOM 18292 O O . GLY F 1 430 ? 187.288 144.857 107.071 1.00 62.86 430 GLY F O 1
ATOM 18293 N N . HIS F 1 431 ? 187.317 143.976 109.145 1.00 60.73 431 HIS F N 1
ATOM 18294 C CA . HIS F 1 431 ? 188.063 145.058 109.781 1.00 60.73 431 HIS F CA 1
ATOM 18295 C C . HIS F 1 431 ? 189.147 144.488 110.686 1.00 60.73 431 HIS F C 1
ATOM 18296 O O . HIS F 1 431 ? 189.269 144.850 111.858 1.00 60.73 431 HIS F O 1
ATOM 18303 N N . GLU F 1 432 ? 189.939 143.556 110.143 1.00 64.28 432 GLU F N 1
ATOM 18304 C CA . GLU F 1 432 ? 190.948 142.865 110.943 1.00 64.28 432 GLU F CA 1
ATOM 18305 C C . GLU F 1 432 ? 192.032 143.818 111.435 1.00 64.28 432 GLU F C 1
ATOM 18306 O O . GLU F 1 432 ? 192.496 143.700 112.575 1.00 64.28 432 GLU F O 1
ATOM 18312 N N . THR F 1 433 ? 192.456 144.760 110.592 1.00 63.75 433 THR F N 1
ATOM 18313 C CA . THR F 1 433 ? 193.511 145.687 110.985 1.00 63.75 433 THR F CA 1
ATOM 18314 C C . THR F 1 433 ? 193.028 146.738 111.976 1.00 63.75 433 THR F C 1
ATOM 18315 O O . THR F 1 433 ? 193.847 147.299 112.712 1.00 63.75 433 THR F O 1
ATOM 18319 N N . SER F 1 434 ? 191.724 147.018 112.012 1.00 60.87 434 SER F N 1
ATOM 18320 C CA . SER F 1 434 ? 191.207 148.085 112.861 1.00 60.87 434 SER F CA 1
ATOM 18321 C C . SER F 1 434 ? 191.121 147.683 114.329 1.00 60.87 434 SER F C 1
ATOM 18322 O O . SER F 1 434 ? 191.253 148.544 115.206 1.00 60.87 434 SER F O 1
ATOM 18325 N N . VAL F 1 435 ? 190.895 146.398 114.619 1.00 59.64 435 VAL F N 1
ATOM 18326 C CA . VAL F 1 435 ? 190.670 145.982 116.002 1.00 59.64 435 VAL F CA 1
ATOM 18327 C C . VAL F 1 435 ? 191.978 146.015 116.788 1.00 59.64 435 VAL F C 1
ATOM 18328 O O . VAL F 1 435 ? 193.082 145.999 116.232 1.00 59.64 435 VAL F O 1
ATOM 18332 N N . ARG F 1 436 ? 191.843 146.065 118.113 1.00 62.16 436 ARG F N 1
ATOM 18333 C CA . ARG F 1 436 ? 192.976 146.115 119.023 1.00 62.16 436 ARG F CA 1
ATOM 18334 C C . ARG F 1 436 ? 192.759 145.133 120.166 1.00 62.16 436 ARG F C 1
ATOM 18335 O O . ARG F 1 436 ? 191.629 144.754 120.482 1.00 62.16 436 ARG F O 1
ATOM 18343 N N . PHE F 1 437 ? 193.863 144.725 120.783 1.00 64.64 437 PHE F N 1
ATOM 18344 C CA . PHE F 1 437 ? 193.868 143.737 121.849 1.00 64.64 437 PHE F CA 1
ATOM 18345 C C . PHE F 1 437 ? 194.699 144.239 123.021 1.00 64.64 437 PHE F C 1
ATOM 18346 O O . PHE F 1 437 ? 195.577 145.090 122.839 1.00 64.64 437 PHE F O 1
ATOM 18354 N N . PRO F 1 438 ? 194.426 143.756 124.238 1.00 67.09 438 PRO F N 1
ATOM 18355 C CA . PRO F 1 438 ? 195.223 144.184 125.396 1.00 67.09 438 PRO F CA 1
ATOM 18356 C C . PRO F 1 438 ? 196.684 143.778 125.266 1.00 67.09 438 PRO F C 1
ATOM 18357 O O . PRO F 1 438 ? 197.016 142.731 124.705 1.00 67.09 438 PRO F O 1
ATOM 18361 N N . ASN F 1 439 ? 197.562 144.628 125.799 1.00 78.57 439 ASN F N 1
ATOM 18362 C CA . ASN F 1 439 ? 198.997 144.411 125.704 1.00 78.57 439 ASN F CA 1
ATOM 18363 C C . ASN F 1 439 ? 199.537 143.920 127.036 1.00 78.57 439 ASN F C 1
ATOM 18364 O O . ASN F 1 439 ? 199.364 144.607 128.055 1.00 78.57 439 ASN F O 1
ATOM 18369 N N . PRO F 1 440 ? 200.188 142.758 127.081 1.00 83.82 440 PRO F N 1
ATOM 18370 C CA . PRO F 1 440 ? 200.757 142.267 128.343 1.00 83.82 440 PRO F CA 1
ATOM 18371 C C . PRO F 1 440 ? 202.049 142.972 128.731 1.00 83.82 440 PRO F C 1
ATOM 18372 O O . PRO F 1 440 ? 202.413 143.991 128.135 1.00 83.82 440 PRO F O 1
ATOM 18376 N N . ARG F 1 441 ? 202.707 142.445 129.766 1.00 89.86 441 ARG F N 1
ATOM 18377 C CA . ARG F 1 441 ? 204.021 142.802 130.319 1.00 89.86 441 ARG F CA 1
ATOM 18378 C C . ARG F 1 441 ? 203.985 144.034 131.221 1.00 89.86 441 ARG F C 1
ATOM 18379 O O . ARG F 1 441 ? 205.039 144.390 131.768 1.00 89.86 441 ARG F O 1
ATOM 18381 N N . ALA F 1 442 ? 202.830 144.685 131.399 1.00 90.18 442 ALA F N 1
ATOM 18382 C CA . ALA F 1 442 ? 202.614 145.717 132.420 1.00 90.18 442 ALA F CA 1
ATOM 18383 C C . ALA F 1 442 ? 203.595 146.885 132.260 1.00 90.18 442 ALA F C 1
ATOM 18384 O O . ALA F 1 442 ? 204.485 147.113 133.082 1.00 90.18 442 ALA F O 1
ATOM 18386 N N . LYS F 1 443 ? 203.407 147.619 131.164 1.00 88.22 443 LYS F N 1
ATOM 18387 C CA . LYS F 1 443 ? 204.274 148.745 130.845 1.00 88.22 443 LYS F CA 1
ATOM 18388 C C . LYS F 1 443 ? 204.048 149.903 131.822 1.00 88.22 443 LYS F C 1
ATOM 18389 O O . LYS F 1 443 ? 203.286 149.808 132.789 1.00 88.22 443 LYS F O 1
ATOM 18395 N N . LYS F 1 444 ? 204.740 151.017 131.555 1.00 90.46 444 LYS F N 1
ATOM 18396 C CA . LYS F 1 444 ? 204.748 152.146 132.482 1.00 90.46 444 LYS F CA 1
ATOM 18397 C C . LYS F 1 444 ? 203.363 152.766 132.633 1.00 90.46 444 LYS F C 1
ATOM 18398 O O . LYS F 1 444 ? 202.957 153.129 133.744 1.00 90.46 444 LYS F O 1
ATOM 18400 N N . CYS F 1 445 ? 202.628 152.902 131.533 1.00 90.30 445 CYS F N 1
ATOM 18401 C CA . CYS F 1 445 ? 201.276 153.431 131.612 1.00 90.30 445 CYS F CA 1
ATOM 18402 C C . CYS F 1 445 ? 200.347 152.410 132.259 1.00 90.30 445 CYS F C 1
ATOM 18403 O O . CYS F 1 445 ? 200.641 151.211 132.302 1.00 90.30 445 CYS F O 1
ATOM 18406 N N . CYS F 1 446 ? 199.225 152.916 132.785 1.00 86.50 446 CYS F N 1
ATOM 18407 C CA . CYS F 1 446 ? 198.091 152.149 133.306 1.00 86.50 446 CYS F CA 1
ATOM 18408 C C . CYS F 1 446 ? 198.496 151.024 134.257 1.00 86.50 446 CYS F C 1
ATOM 18409 O O . CYS F 1 446 ? 199.547 151.096 134.904 1.00 86.50 446 CYS F O 1
ATOM 18412 N N . ARG F 1 447 ? 197.655 149.997 134.374 1.00 83.63 447 ARG F N 1
ATOM 18413 C CA . ARG F 1 447 ? 197.930 148.879 135.270 1.00 83.63 447 ARG F CA 1
ATOM 18414 C C . ARG F 1 447 ? 198.124 147.571 134.515 1.00 83.63 447 ARG F C 1
ATOM 18415 O O . ARG F 1 447 ? 199.166 146.926 134.670 1.00 83.63 447 ARG F O 1
ATOM 18417 N N . ASP F 1 448 ? 197.152 147.157 133.699 1.00 76.66 448 ASP F N 1
ATOM 18418 C CA . ASP F 1 448 ? 197.236 145.887 132.987 1.00 76.66 448 ASP F CA 1
ATOM 18419 C C . ASP F 1 448 ? 196.716 146.009 131.560 1.00 76.66 448 ASP F C 1
ATOM 18420 O O . ASP F 1 448 ? 196.141 145.056 131.022 1.00 76.66 448 ASP F O 1
ATOM 18425 N N . GLY F 1 449 ? 196.907 147.167 130.932 1.00 70.76 449 GLY F N 1
ATOM 18426 C CA . GLY F 1 449 ? 196.408 147.402 129.595 1.00 70.76 449 GLY F CA 1
ATOM 18427 C C . GLY F 1 449 ? 194.979 147.891 129.519 1.00 70.76 449 GLY F C 1
ATOM 18428 O O . GLY F 1 449 ? 194.452 148.035 128.408 1.00 70.76 449 GLY F O 1
ATOM 18429 N N . TYR F 1 450 ? 194.337 148.150 130.654 1.00 65.24 450 TYR F N 1
ATOM 18430 C CA . TYR F 1 450 ? 192.973 148.655 130.698 1.00 65.24 450 TYR F CA 1
ATOM 18431 C C . TYR F 1 450 ? 192.958 150.015 131.380 1.00 65.24 450 TYR F C 1
ATOM 18432 O O . TYR F 1 450 ? 193.651 150.226 132.380 1.00 65.24 450 TYR F O 1
ATOM 18441 N N . ASN F 1 451 ? 192.166 150.937 130.833 1.00 62.41 451 ASN F N 1
ATOM 18442 C CA . ASN F 1 451 ? 192.085 152.313 131.325 1.00 62.41 451 ASN F CA 1
ATOM 18443 C C . ASN F 1 451 ? 190.606 152.642 131.519 1.00 62.41 451 ASN F C 1
ATOM 18444 O O . ASN F 1 451 ? 189.942 153.119 130.596 1.00 62.41 451 ASN F O 1
ATOM 18449 N N . GLY F 1 452 ? 190.096 152.391 132.723 1.00 56.79 452 GLY F N 1
ATOM 18450 C CA . GLY F 1 452 ? 188.733 152.768 133.040 1.00 56.79 452 GLY F CA 1
ATOM 18451 C C . GLY F 1 452 ? 187.692 151.891 132.360 1.00 56.79 452 GLY F C 1
ATOM 18452 O O . GLY F 1 452 ? 187.950 150.758 131.946 1.00 56.79 452 GLY F O 1
ATOM 18453 N N . ARG F 1 453 ? 186.485 152.445 132.254 1.00 51.82 453 ARG F N 1
ATOM 18454 C CA . ARG F 1 453 ? 185.355 151.742 131.666 1.00 51.82 453 ARG F CA 1
ATOM 18455 C C . ARG F 1 453 ? 184.546 152.707 130.810 1.00 51.82 453 ARG F C 1
ATOM 18456 O O . ARG F 1 453 ? 184.589 153.926 130.997 1.00 51.82 453 ARG F O 1
ATOM 18464 N N . THR F 1 454 ? 183.803 152.140 129.861 1.00 46.68 454 THR F N 1
ATOM 18465 C CA . THR F 1 454 ? 182.964 152.898 128.945 1.00 46.68 454 THR F CA 1
ATOM 18466 C C . THR F 1 454 ? 181.564 152.304 128.909 1.00 46.68 454 THR F C 1
ATOM 18467 O O . THR F 1 454 ? 181.355 151.121 129.194 1.00 46.68 454 THR F O 1
ATOM 18471 N N . ILE F 1 455 ? 180.606 153.149 128.534 1.00 42.89 455 ILE F N 1
ATOM 18472 C CA . ILE F 1 455 ? 179.194 152.789 128.500 1.00 42.89 455 ILE F CA 1
ATOM 18473 C C . ILE F 1 455 ? 178.801 152.473 127.064 1.00 42.89 455 ILE F C 1
ATOM 18474 O O . ILE F 1 455 ? 179.084 153.252 126.145 1.00 42.89 455 ILE F O 1
ATOM 18479 N N . LEU F 1 456 ? 178.176 151.316 126.870 1.00 42.43 456 LEU F N 1
ATOM 18480 C CA . LEU F 1 456 ? 177.467 150.988 125.640 1.00 42.43 456 LEU F CA 1
ATOM 18481 C C . LEU F 1 456 ? 175.979 151.008 125.948 1.00 42.43 456 LEU F C 1
ATOM 18482 O O . LEU F 1 456 ? 175.519 150.291 126.843 1.00 42.43 456 LEU F O 1
ATOM 18487 N N . ALA F 1 457 ? 175.231 151.831 125.217 1.00 39.88 457 ALA F N 1
ATOM 18488 C CA . ALA F 1 457 ? 173.846 152.095 125.566 1.00 39.88 457 ALA F CA 1
ATOM 18489 C C . ALA F 1 457 ? 172.979 152.139 124.318 1.00 39.88 457 ALA F C 1
ATOM 18490 O O . ALA F 1 457 ? 173.458 152.345 123.200 1.00 39.88 457 ALA F O 1
ATOM 18492 N N . GLU F 1 458 ? 171.687 151.924 124.537 1.00 41.26 458 GLU F N 1
ATOM 18493 C CA . GLU F 1 458 ? 170.651 152.125 123.536 1.00 41.26 458 GLU F CA 1
ATOM 18494 C C . GLU F 1 458 ? 169.603 153.061 124.119 1.00 41.26 458 GLU F C 1
ATOM 18495 O O . GLU F 1 458 ? 169.143 152.859 125.250 1.00 41.26 458 GLU F O 1
ATOM 18501 N N . VAL F 1 459 ? 169.245 154.090 123.356 1.00 39.84 459 VAL F N 1
ATOM 18502 C CA . VAL F 1 459 ? 168.272 155.094 123.771 1.00 39.84 459 VAL F CA 1
ATOM 18503 C C . VAL F 1 459 ? 167.135 155.086 122.762 1.00 39.84 459 VAL F C 1
ATOM 18504 O O . VAL F 1 459 ? 167.366 155.244 121.556 1.00 39.84 459 VAL F O 1
ATOM 18508 N N . ILE F 1 460 ? 165.912 154.905 123.252 1.00 41.85 460 ILE F N 1
ATOM 18509 C CA . ILE F 1 460 ? 164.718 154.832 122.420 1.00 41.85 460 ILE F CA 1
ATOM 18510 C C . ILE F 1 460 ? 163.782 155.962 122.818 1.00 41.85 460 ILE F C 1
ATOM 18511 O O . ILE F 1 460 ? 163.493 156.148 124.007 1.00 41.85 460 ILE F O 1
ATOM 18516 N N . GLU F 1 461 ? 163.313 156.714 121.824 1.00 45.06 461 GLU F N 1
ATOM 18517 C CA . GLU F 1 461 ? 162.239 157.670 122.028 1.00 45.06 461 GLU F CA 1
ATOM 18518 C C . GLU F 1 461 ? 160.963 157.054 121.483 1.00 45.06 461 GLU F C 1
ATOM 18519 O O . GLU F 1 461 ? 160.823 156.932 120.256 1.00 45.06 461 GLU F O 1
ATOM 18525 N N . PRO F 1 462 ? 160.026 156.637 122.333 1.00 42.59 462 PRO F N 1
ATOM 18526 C CA . PRO F 1 462 ? 158.881 155.856 121.854 1.00 42.59 462 PRO F CA 1
ATOM 18527 C C . PRO F 1 462 ? 157.956 156.651 120.946 1.00 42.59 462 PRO F C 1
ATOM 18528 O O . PRO F 1 462 ? 157.814 157.870 121.066 1.00 42.59 462 PRO F O 1
ATOM 18532 N N . ASP F 1 463 ? 157.328 155.929 120.025 1.00 47.30 463 ASP F N 1
ATOM 18533 C CA . ASP F 1 463 ? 156.336 156.462 119.106 1.00 47.30 463 ASP F CA 1
ATOM 18534 C C . ASP F 1 463 ? 155.005 155.769 119.370 1.00 47.30 463 ASP F C 1
ATOM 18535 O O . ASP F 1 463 ? 154.923 154.812 120.144 1.00 47.30 463 ASP F O 1
ATOM 18540 N N . SER F 1 464 ? 153.947 156.273 118.731 1.00 45.76 464 SER F N 1
ATOM 18541 C CA . SER F 1 464 ? 152.626 155.675 118.900 1.00 45.76 464 SER F CA 1
ATOM 18542 C C . SER F 1 464 ? 152.587 154.257 118.341 1.00 45.76 464 SER F C 1
ATOM 18543 O O . SER F 1 464 ? 152.069 153.337 118.984 1.00 45.76 464 SER F O 1
ATOM 18546 N N . LYS F 1 465 ? 153.144 154.062 117.142 1.00 45.17 465 LYS F N 1
ATOM 18547 C CA . LYS F 1 465 ? 153.143 152.739 116.526 1.00 45.17 465 LYS F CA 1
ATOM 18548 C C . LYS F 1 465 ? 154.027 151.765 117.295 1.00 45.17 465 LYS F C 1
ATOM 18549 O O . LYS F 1 465 ? 153.661 150.597 117.473 1.00 45.17 465 LYS F O 1
ATOM 18555 N N . LEU F 1 466 ? 155.193 152.226 117.757 1.00 43.71 466 LEU F N 1
ATOM 18556 C CA . LEU F 1 466 ? 156.090 151.361 118.517 1.00 43.71 466 LEU F CA 1
ATOM 18557 C C . LEU F 1 466 ? 155.454 150.914 119.827 1.00 43.71 466 LEU F C 1
ATOM 18558 O O . LEU F 1 466 ? 155.520 149.732 120.187 1.00 43.71 466 LEU F O 1
ATOM 18563 N N . LEU F 1 467 ? 154.821 151.842 120.548 1.00 42.21 467 LEU F N 1
ATOM 18564 C CA . LEU F 1 467 ? 154.169 151.480 121.802 1.00 42.21 467 LEU F CA 1
ATOM 18565 C C . LEU F 1 467 ? 152.942 150.610 121.568 1.00 42.21 467 LEU F C 1
ATOM 18566 O O . LEU F 1 467 ? 152.641 149.737 122.390 1.00 42.21 467 LEU F O 1
ATOM 18571 N N . ARG F 1 468 ? 152.224 150.828 120.463 1.00 45.14 468 ARG F N 1
ATOM 18572 C CA . ARG F 1 468 ? 151.102 149.957 120.129 1.00 45.14 468 ARG F CA 1
ATOM 18573 C C . ARG F 1 468 ? 151.573 148.540 119.826 1.00 45.14 468 ARG F C 1
ATOM 18574 O O . ARG F 1 468 ? 150.929 147.566 120.234 1.00 45.14 468 ARG F O 1
ATOM 18582 N N . LEU F 1 469 ? 152.691 148.405 119.109 1.00 42.92 469 LEU F N 1
ATOM 18583 C CA . LEU F 1 469 ? 153.227 147.080 118.810 1.00 42.92 469 LEU F CA 1
ATOM 18584 C C . LEU F 1 469 ? 153.761 146.399 120.064 1.00 42.92 469 LEU F C 1
ATOM 18585 O O . LEU F 1 469 ? 153.623 145.180 120.220 1.00 42.92 469 LEU F O 1
ATOM 18590 N N . VAL F 1 470 ? 154.383 147.165 120.963 1.00 41.80 470 VAL F N 1
ATOM 18591 C CA . VAL F 1 470 ? 154.913 146.589 122.195 1.00 41.80 470 VAL F CA 1
ATOM 18592 C C . VAL F 1 470 ? 153.780 146.148 123.116 1.00 41.80 470 VAL F C 1
ATOM 18593 O O . VAL F 1 470 ? 153.836 145.068 123.718 1.00 41.80 470 VAL F O 1
ATOM 18597 N N . ALA F 1 471 ? 152.724 146.962 123.222 1.00 46.42 471 ALA F N 1
ATOM 18598 C CA . ALA F 1 471 ? 151.616 146.643 124.119 1.00 46.42 471 ALA F CA 1
ATOM 18599 C C . ALA F 1 471 ? 150.856 145.400 123.672 1.00 46.42 471 ALA F C 1
ATOM 18600 O O . ALA F 1 471 ? 150.237 144.724 124.502 1.00 46.42 471 ALA F O 1
ATOM 18602 N N . GLU F 1 472 ? 150.889 145.081 122.378 1.00 50.06 472 GLU F N 1
ATOM 18603 C CA . GLU F 1 472 ? 150.261 143.865 121.881 1.00 50.06 472 GLU F CA 1
ATOM 18604 C C . GLU F 1 472 ? 151.085 142.616 122.161 1.00 50.06 472 GLU F C 1
ATOM 18605 O O . GLU F 1 472 ? 150.597 141.507 121.920 1.00 50.06 472 GLU F O 1
ATOM 18611 N N . GLY F 1 473 ? 152.311 142.766 122.658 1.00 53.36 473 GLY F N 1
ATOM 18612 C CA . GLY F 1 473 ? 153.142 141.617 122.962 1.00 53.36 473 GLY F CA 1
ATOM 18613 C C . GLY F 1 473 ? 153.670 140.891 121.747 1.00 53.36 473 GLY F C 1
ATOM 18614 O O . GLY F 1 473 ? 153.909 139.681 121.813 1.00 53.36 473 GLY F O 1
ATOM 18615 N N . LYS F 1 474 ? 153.851 141.599 120.630 1.00 55.81 474 LYS F N 1
ATOM 18616 C CA . LYS F 1 474 ? 154.324 140.953 119.410 1.00 55.81 474 LYS F CA 1
ATOM 18617 C C . LYS F 1 474 ? 155.774 140.505 119.542 1.00 55.81 474 LYS F C 1
ATOM 18618 O O . LYS F 1 474 ? 156.114 139.367 119.193 1.00 55.81 474 LYS F O 1
ATOM 18624 N N . ARG F 1 475 ? 156.651 141.409 120.002 1.00 53.32 475 ARG F N 1
ATOM 18625 C CA . ARG F 1 475 ? 158.096 141.212 120.146 1.00 53.32 475 ARG F CA 1
ATOM 18626 C C . ARG F 1 475 ? 158.790 140.987 118.804 1.00 53.32 475 ARG F C 1
ATOM 18627 O O . ARG F 1 475 ? 160.003 140.762 118.757 1.00 53.32 475 ARG F O 1
ATOM 18635 N N . GLU F 1 476 ? 158.032 141.050 117.713 1.00 64.15 476 GLU F N 1
ATOM 18636 C CA . GLU F 1 476 ? 158.550 140.950 116.359 1.00 64.15 476 GLU F CA 1
ATOM 18637 C C . GLU F 1 476 ? 157.875 142.028 115.525 1.00 64.15 476 GLU F C 1
ATOM 18638 O O . GLU F 1 476 ? 156.704 142.351 115.747 1.00 64.15 476 GLU F O 1
ATOM 18644 N N . ASP F 1 477 ? 158.636 142.603 114.591 1.00 61.79 477 ASP F N 1
ATOM 18645 C CA . ASP F 1 477 ? 158.270 143.774 113.794 1.00 61.79 477 ASP F CA 1
ATOM 18646 C C . ASP F 1 477 ? 158.052 145.022 114.645 1.00 61.79 477 ASP F C 1
ATOM 18647 O O . ASP F 1 477 ? 157.583 146.044 114.129 1.00 61.79 477 ASP F O 1
ATOM 18652 N N . ALA F 1 478 ? 158.380 144.966 115.936 1.00 53.66 478 ALA F N 1
ATOM 18653 C CA . ALA F 1 478 ? 158.447 146.131 116.807 1.00 53.66 478 ALA F CA 1
ATOM 18654 C C . ALA F 1 478 ? 159.883 146.592 117.006 1.00 53.66 478 ALA F C 1
ATOM 18655 O O . ALA F 1 478 ? 160.173 147.789 116.925 1.00 53.66 478 ALA F O 1
ATOM 18657 N N . GLN F 1 479 ? 160.792 145.651 117.274 1.00 50.34 479 GLN F N 1
ATOM 18658 C CA . GLN F 1 479 ? 162.216 145.958 117.215 1.00 50.34 479 GLN F CA 1
ATOM 18659 C C . GLN F 1 479 ? 162.637 146.290 115.790 1.00 50.34 479 GLN F C 1
ATOM 18660 O O . GLN F 1 479 ? 163.487 147.160 115.572 1.00 50.34 479 GLN F O 1
ATOM 18666 N N . HIS F 1 480 ? 162.053 145.599 114.806 1.00 51.09 480 HIS F N 1
ATOM 18667 C CA . HIS F 1 480 ? 162.316 145.918 113.406 1.00 51.09 480 HIS F CA 1
ATOM 18668 C C . HIS F 1 480 ? 161.828 147.318 113.058 1.00 51.09 480 HIS F C 1
ATOM 18669 O O . HIS F 1 480 ? 162.495 148.050 112.317 1.00 51.09 480 HIS F O 1
ATOM 18676 N N . TYR F 1 481 ? 160.658 147.703 113.577 1.00 48.05 481 TYR F N 1
ATOM 18677 C CA . TYR F 1 481 ? 160.147 149.053 113.362 1.00 48.05 481 TYR F CA 1
ATOM 18678 C C . TYR F 1 481 ? 161.065 150.098 113.983 1.00 48.05 481 TYR F C 1
ATOM 18679 O O . TYR F 1 481 ? 161.300 151.159 113.394 1.00 48.05 481 TYR F O 1
ATOM 18688 N N . TRP F 1 482 ? 161.584 149.817 115.180 1.00 44.76 482 TRP F N 1
ATOM 18689 C CA . TRP F 1 482 ? 162.497 150.745 115.838 1.00 44.76 482 TRP F CA 1
ATOM 18690 C C . TRP F 1 482 ? 163.817 150.861 115.083 1.00 44.76 482 TRP F C 1
ATOM 18691 O O . TRP F 1 482 ? 164.367 151.960 114.949 1.00 44.76 482 TRP F O 1
ATOM 18702 N N . LEU F 1 483 ? 164.339 149.742 114.579 1.00 45.63 483 LEU F N 1
ATOM 18703 C CA . LEU F 1 483 ? 165.635 149.766 113.909 1.00 45.63 483 LEU F CA 1
ATOM 18704 C C . LEU F 1 483 ? 165.557 150.355 112.506 1.00 45.63 483 LEU F C 1
ATOM 18705 O O . LEU F 1 483 ? 166.501 151.024 112.071 1.00 45.63 483 LEU F O 1
ATOM 18710 N N . THR F 1 484 ? 164.461 150.123 111.784 1.00 48.39 484 THR F N 1
ATOM 18711 C CA . THR F 1 484 ? 164.361 150.572 110.398 1.00 48.39 484 THR F CA 1
ATOM 18712 C C . THR F 1 484 ? 163.660 151.923 110.277 1.00 48.39 484 THR F C 1
ATOM 18713 O O . THR F 1 484 ? 164.233 152.881 109.750 1.00 48.39 484 THR F O 1
ATOM 18717 N N . SER F 1 485 ? 162.416 152.010 110.755 1.00 48.26 485 SER F N 1
ATOM 18718 C CA . SER F 1 485 ? 161.634 153.227 110.558 1.00 48.26 485 SER F CA 1
ATOM 18719 C C . SER F 1 485 ? 162.110 154.355 111.465 1.00 48.26 485 SER F C 1
ATOM 18720 O O . SER F 1 485 ? 162.194 155.511 111.033 1.00 48.26 485 SER F O 1
ATOM 18723 N N . LEU F 1 486 ? 162.423 154.047 112.720 1.00 45.30 486 LEU F N 1
ATOM 18724 C CA . LEU F 1 486 ? 162.849 155.058 113.678 1.00 45.30 486 LEU F CA 1
ATOM 18725 C C . LEU F 1 486 ? 164.345 155.336 113.625 1.00 45.30 486 LEU F C 1
ATOM 18726 O O . LEU F 1 486 ? 164.820 156.200 114.371 1.00 45.30 486 LEU F O 1
ATOM 18731 N N . HIS F 1 487 ? 165.085 154.631 112.762 1.00 48.80 487 HIS F N 1
ATOM 18732 C CA . HIS F 1 487 ? 166.539 154.776 112.621 1.00 48.80 487 HIS F CA 1
ATOM 18733 C C . HIS F 1 487 ? 167.256 154.573 113.954 1.00 48.80 487 HIS F C 1
ATOM 18734 O O . HIS F 1 487 ? 168.214 155.276 114.280 1.00 48.80 487 HIS F O 1
ATOM 18741 N N . GLY F 1 488 ? 166.786 153.600 114.733 1.00 44.99 488 GLY F N 1
ATOM 18742 C CA . GLY F 1 488 ? 167.376 153.328 116.023 1.00 44.99 488 GLY F CA 1
ATOM 18743 C C . GLY F 1 488 ? 168.586 152.418 115.944 1.00 44.99 488 GLY F C 1
ATOM 18744 O O . GLY F 1 488 ? 168.812 151.725 114.955 1.00 44.99 488 GLY F O 1
ATOM 18745 N N . MET F 1 489 ? 169.373 152.435 117.016 1.00 45.42 489 MET F N 1
ATOM 18746 C CA . MET F 1 489 ? 170.553 151.592 117.145 1.00 45.42 489 MET F CA 1
ATOM 18747 C C . MET F 1 489 ? 170.490 150.884 118.489 1.00 45.42 489 MET F C 1
ATOM 18748 O O . MET F 1 489 ? 170.263 151.525 119.520 1.00 45.42 489 MET F O 1
ATOM 18753 N N . ALA F 1 490 ? 170.672 149.566 118.476 1.00 44.16 490 ALA F N 1
ATOM 18754 C CA . ALA F 1 490 ? 170.626 148.791 119.703 1.00 44.16 490 ALA F CA 1
ATOM 18755 C C . ALA F 1 490 ? 172.018 148.709 120.327 1.00 44.16 490 ALA F C 1
ATOM 18756 O O . ALA F 1 490 ? 172.991 149.275 119.824 1.00 44.16 490 ALA F O 1
ATOM 18758 N N . LEU F 1 491 ? 172.109 147.991 121.447 1.00 42.38 491 LEU F N 1
ATOM 18759 C CA . LEU F 1 491 ? 173.362 147.920 122.190 1.00 42.38 491 LEU F CA 1
ATOM 18760 C C . LEU F 1 491 ? 174.399 147.078 121.454 1.00 42.38 491 LEU F C 1
ATOM 18761 O O . LEU F 1 491 ? 175.601 147.362 121.538 1.00 42.38 491 LEU F O 1
ATOM 18766 N N . LYS F 1 492 ? 173.951 146.054 120.721 1.00 44.55 492 LYS F N 1
ATOM 18767 C CA . LYS F 1 492 ? 174.870 145.201 119.971 1.00 44.55 492 LYS F CA 1
ATOM 18768 C C . LYS F 1 492 ? 175.602 145.985 118.889 1.00 44.55 492 LYS F C 1
ATOM 18769 O O . LYS F 1 492 ? 176.807 145.798 118.686 1.00 44.55 492 LYS F O 1
ATOM 18775 N N . GLU F 1 493 ? 174.888 146.860 118.177 1.00 44.05 493 GLU F N 1
ATOM 18776 C CA . GLU F 1 493 ? 175.518 147.652 117.124 1.00 44.05 493 GLU F CA 1
ATOM 18777 C C . GLU F 1 493 ? 176.528 148.640 117.696 1.00 44.05 493 GLU F C 1
ATOM 18778 O O . GLU F 1 493 ? 177.593 148.851 117.107 1.00 44.05 493 GLU F O 1
ATOM 18784 N N . HIS F 1 494 ? 176.215 149.251 118.841 1.00 40.68 494 HIS F N 1
ATOM 18785 C CA . HIS F 1 494 ? 177.171 150.149 119.486 1.00 40.68 494 HIS F CA 1
ATOM 18786 C C . HIS F 1 494 ? 178.409 149.394 119.955 1.00 40.68 494 HIS F C 1
ATOM 18787 O O . HIS F 1 494 ? 179.538 149.888 119.818 1.00 40.68 494 HIS F O 1
ATOM 18794 N N . ALA F 1 495 ? 178.215 148.192 120.508 1.00 42.47 495 ALA F N 1
ATOM 18795 C CA . ALA F 1 495 ? 179.349 147.370 120.916 1.00 42.47 495 ALA F CA 1
ATOM 18796 C C . ALA F 1 495 ? 180.212 146.986 119.722 1.00 42.47 495 ALA F C 1
ATOM 18797 O O . ALA F 1 495 ? 181.444 147.020 119.802 1.00 42.47 495 ALA F O 1
ATOM 18799 N N . TRP F 1 496 ? 179.582 146.630 118.600 1.00 45.75 496 TRP F N 1
ATOM 18800 C CA . TRP F 1 496 ? 180.338 146.302 117.395 1.00 45.75 496 TRP F CA 1
ATOM 18801 C C . TRP F 1 496 ? 181.091 147.515 116.861 1.00 45.75 496 TRP F C 1
ATOM 18802 O O . TRP F 1 496 ? 182.229 147.389 116.395 1.00 45.75 496 TRP F O 1
ATOM 18813 N N . LEU F 1 497 ? 180.468 148.696 116.916 1.00 46.73 497 LEU F N 1
ATOM 18814 C CA . LEU F 1 497 ? 181.129 149.910 116.449 1.00 46.73 497 LEU F CA 1
ATOM 18815 C C . LEU F 1 497 ? 182.347 150.242 117.301 1.00 46.73 497 LEU F C 1
ATOM 18816 O O . LEU F 1 497 ? 183.385 150.657 116.773 1.00 46.73 497 LEU F O 1
ATOM 18821 N N . LYS F 1 498 ? 182.243 150.073 118.621 1.00 47.18 498 LYS F N 1
ATOM 18822 C CA . LYS F 1 498 ? 183.418 150.298 119.458 1.00 47.18 498 LYS F CA 1
ATOM 18823 C C . LYS F 1 498 ? 184.441 149.174 119.341 1.00 47.18 498 LYS F C 1
ATOM 18824 O O . LYS F 1 498 ? 185.620 149.398 119.636 1.00 47.18 498 LYS F O 1
ATOM 18830 N N . ILE F 1 499 ? 184.024 147.976 118.927 1.00 47.02 499 ILE F N 1
ATOM 18831 C CA . ILE F 1 499 ? 184.983 146.915 118.628 1.00 47.02 499 ILE F CA 1
ATOM 18832 C C . ILE F 1 499 ? 185.800 147.277 117.393 1.00 47.02 499 ILE F C 1
ATOM 18833 O O . ILE F 1 499 ? 187.030 147.141 117.379 1.00 47.02 499 ILE F O 1
ATOM 18838 N N . ILE F 1 500 ? 185.126 147.751 116.342 1.00 49.49 500 ILE F N 1
ATOM 18839 C CA . ILE F 1 500 ? 185.817 148.116 115.108 1.00 49.49 500 ILE F CA 1
ATOM 18840 C C . ILE F 1 500 ? 186.731 149.315 115.339 1.00 49.49 500 ILE F C 1
ATOM 18841 O O . ILE F 1 500 ? 187.855 149.364 114.826 1.00 49.49 500 ILE F O 1
ATOM 18846 N N . SER F 1 501 ? 186.277 150.288 116.132 1.00 51.00 501 SER F N 1
ATOM 18847 C CA . SER F 1 501 ? 187.085 151.464 116.431 1.00 51.00 501 SER F CA 1
ATOM 18848 C C . SER F 1 501 ? 188.296 151.150 117.302 1.00 51.00 501 SER F C 1
ATOM 18849 O O . SER F 1 501 ? 189.201 151.986 117.392 1.00 51.00 501 SER F O 1
ATOM 18852 N N . GLY F 1 502 ? 188.338 149.982 117.936 1.00 52.04 502 GLY F N 1
ATOM 18853 C CA . GLY F 1 502 ? 189.464 149.601 118.762 1.00 52.04 502 GLY F CA 1
ATOM 18854 C C . GLY F 1 502 ? 189.428 150.107 120.185 1.00 52.04 502 GLY F C 1
ATOM 18855 O O . GLY F 1 502 ? 190.430 149.970 120.896 1.00 52.04 502 GLY F O 1
ATOM 18856 N N . GLU F 1 503 ? 188.311 150.690 120.625 1.00 53.75 503 GLU F N 1
ATOM 18857 C CA . GLU F 1 503 ? 188.236 151.206 121.987 1.00 53.75 503 GLU F CA 1
ATOM 18858 C C . GLU F 1 503 ? 188.129 150.087 123.014 1.00 53.75 503 GLU F C 1
ATOM 18859 O O . GLU F 1 503 ? 188.687 150.201 124.110 1.00 53.75 503 GLU F O 1
ATOM 18865 N N . ILE F 1 504 ? 187.423 149.004 122.685 1.00 50.82 504 ILE F N 1
ATOM 18866 C CA . ILE F 1 504 ? 187.221 147.894 123.605 1.00 50.82 504 ILE F CA 1
ATOM 18867 C C . ILE F 1 504 ? 187.636 146.598 122.922 1.00 50.82 504 ILE F C 1
ATOM 18868 O O . ILE F 1 504 ? 187.705 146.505 121.694 1.00 50.82 504 ILE F O 1
ATOM 18873 N N . CYS F 1 505 ? 187.918 145.591 123.743 1.00 57.26 505 CYS F N 1
ATOM 18874 C CA . CYS F 1 505 ? 188.296 144.281 123.239 1.00 57.26 505 CYS F CA 1
ATOM 18875 C C . CYS F 1 505 ? 187.056 143.459 122.906 1.00 57.26 505 CYS F C 1
ATOM 18876 O O . CYS F 1 505 ? 185.991 143.630 123.506 1.00 57.26 505 CYS F O 1
ATOM 18879 N N . VAL F 1 506 ? 187.205 142.562 121.929 1.00 53.94 506 VAL F N 1
ATOM 18880 C CA . VAL F 1 506 ? 186.075 141.753 121.483 1.00 53.94 506 VAL F CA 1
ATOM 18881 C C . VAL F 1 506 ? 185.664 140.740 122.550 1.00 53.94 506 VAL F C 1
ATOM 18882 O O . VAL F 1 506 ? 184.469 140.467 122.725 1.00 53.94 506 VAL F O 1
ATOM 18886 N N . MET F 1 507 ? 186.631 140.177 123.283 1.00 56.69 507 MET F N 1
ATOM 18887 C CA . MET F 1 507 ? 186.318 139.157 124.281 1.00 56.69 507 MET F CA 1
ATOM 18888 C C . MET F 1 507 ? 185.478 139.724 125.419 1.00 56.69 507 MET F C 1
ATOM 18889 O O . MET F 1 507 ? 184.505 139.096 125.854 1.00 56.69 507 MET F O 1
ATOM 18894 N N . ASP F 1 508 ? 185.829 140.916 125.906 1.00 55.21 508 ASP F N 1
ATOM 18895 C CA . ASP F 1 508 ? 185.042 141.544 126.963 1.00 55.21 508 ASP F CA 1
ATOM 18896 C C . ASP F 1 508 ? 183.640 141.886 126.476 1.00 55.21 508 ASP F C 1
ATOM 18897 O O . ASP F 1 508 ? 182.661 141.736 127.219 1.00 55.21 508 ASP F O 1
ATOM 18902 N N . ALA F 1 509 ? 183.526 142.343 125.227 1.00 51.90 509 ALA F N 1
ATOM 18903 C CA . ALA F 1 509 ? 182.221 142.690 124.676 1.00 51.90 509 ALA F CA 1
ATOM 18904 C C . ALA F 1 509 ? 181.330 141.463 124.523 1.00 51.90 509 ALA F C 1
ATOM 18905 O O . ALA F 1 509 ? 180.134 141.520 124.830 1.00 51.90 509 ALA F O 1
ATOM 18907 N N . VAL F 1 510 ? 181.886 140.344 124.053 1.00 50.82 510 VAL F N 1
ATOM 18908 C CA . VAL F 1 510 ? 181.063 139.149 123.897 1.00 50.82 510 VAL F CA 1
ATOM 18909 C C . VAL F 1 510 ? 180.802 138.461 125.231 1.00 50.82 510 VAL F C 1
ATOM 18910 O O . VAL F 1 510 ? 179.836 137.697 125.343 1.00 50.82 510 VAL F O 1
ATOM 18914 N N . ASN F 1 511 ? 181.634 138.705 126.248 1.00 52.30 511 ASN F N 1
ATOM 18915 C CA . ASN F 1 511 ? 181.304 138.223 127.584 1.00 52.30 511 ASN F CA 1
ATOM 18916 C C . ASN F 1 511 ? 180.175 139.040 128.200 1.00 52.30 511 ASN F C 1
ATOM 18917 O O . ASN F 1 511 ? 179.271 138.482 128.832 1.00 52.30 511 ASN F O 1
ATOM 18922 N N . LYS F 1 512 ? 180.211 140.363 128.030 1.00 49.67 512 LYS F N 1
ATOM 18923 C CA . LYS F 1 512 ? 179.173 141.213 128.604 1.00 49.67 512 LYS F CA 1
ATOM 18924 C C . LYS F 1 512 ? 177.879 141.162 127.798 1.00 49.67 512 LYS F C 1
ATOM 18925 O O . LYS F 1 512 ? 176.786 141.196 128.375 1.00 49.67 512 LYS F O 1
ATOM 18931 N N . ILE F 1 513 ? 177.978 141.085 126.472 1.00 49.51 513 ILE F N 1
ATOM 18932 C CA . ILE F 1 513 ? 176.832 141.216 125.580 1.00 49.51 513 ILE F CA 1
ATOM 18933 C C . ILE F 1 513 ? 176.752 139.987 124.687 1.00 49.51 513 ILE F C 1
ATOM 18934 O O . ILE F 1 513 ? 177.769 139.522 124.162 1.00 49.51 513 ILE F O 1
ATOM 18939 N N . SER F 1 514 ? 175.541 139.467 124.514 1.00 50.03 514 SER F N 1
ATOM 18940 C CA . SER F 1 514 ? 175.283 138.339 123.635 1.00 50.03 514 SER F CA 1
ATOM 18941 C C . SER F 1 514 ? 174.587 138.812 122.365 1.00 50.03 514 SER F C 1
ATOM 18942 O O . SER F 1 514 ? 173.785 139.750 122.389 1.00 50.03 514 SER F O 1
ATOM 18945 N N . GLY F 1 515 ? 174.901 138.152 121.255 1.00 51.45 515 GLY F N 1
ATOM 18946 C CA . GLY F 1 515 ? 174.277 138.448 119.984 1.00 51.45 515 GLY F CA 1
ATOM 18947 C C . GLY F 1 515 ? 175.040 139.379 119.068 1.00 51.45 515 GLY F C 1
ATOM 18948 O O . GLY F 1 515 ? 174.463 139.848 118.081 1.00 51.45 515 GLY F O 1
ATOM 18949 N N . ILE F 1 516 ? 176.310 139.666 119.363 1.00 50.70 516 ILE F N 1
ATOM 18950 C CA . ILE F 1 516 ? 177.094 140.546 118.501 1.00 50.70 516 ILE F CA 1
ATOM 18951 C C . ILE F 1 516 ? 177.354 139.885 117.151 1.00 50.70 516 ILE F C 1
ATOM 18952 O O . ILE F 1 516 ? 177.359 140.550 116.109 1.00 50.70 516 ILE F O 1
ATOM 18957 N N . ASP F 1 517 ? 177.555 138.566 117.145 1.00 55.44 517 ASP F N 1
ATOM 18958 C CA . ASP F 1 517 ? 177.842 137.846 115.909 1.00 55.44 517 ASP F CA 1
ATOM 18959 C C . ASP F 1 517 ? 176.620 137.676 115.015 1.00 55.44 517 ASP F C 1
ATOM 18960 O O . ASP F 1 517 ? 176.772 137.231 113.872 1.00 55.44 517 ASP F O 1
ATOM 18965 N N . ASN F 1 518 ? 175.425 138.012 115.495 1.00 54.48 518 ASN F N 1
ATOM 18966 C CA . ASN F 1 518 ? 174.199 137.839 114.728 1.00 54.48 518 ASN F CA 1
ATOM 18967 C C . ASN F 1 518 ? 173.889 139.019 113.815 1.00 54.48 518 ASN F C 1
ATOM 18968 O O . ASN F 1 518 ? 172.872 138.988 113.115 1.00 54.48 518 ASN F O 1
ATOM 18973 N N . ILE F 1 519 ? 174.729 140.054 113.806 1.00 52.15 519 ILE F N 1
ATOM 18974 C CA . ILE F 1 519 ? 174.488 141.210 112.951 1.00 52.15 519 ILE F CA 1
ATOM 18975 C C . ILE F 1 519 ? 174.772 140.838 111.503 1.00 52.15 519 ILE F C 1
ATOM 18976 O O . ILE F 1 519 ? 175.821 140.261 111.186 1.00 52.15 519 ILE F O 1
ATOM 18981 N N . THR F 1 520 ? 173.835 141.164 110.617 1.00 55.85 520 THR F N 1
ATOM 18982 C CA . THR F 1 520 ? 173.982 140.842 109.206 1.00 55.85 520 THR F CA 1
ATOM 18983 C C . THR F 1 520 ? 175.021 141.747 108.548 1.00 55.85 520 THR F C 1
ATOM 18984 O O . THR F 1 520 ? 175.424 142.779 109.092 1.00 55.85 520 THR F O 1
ATOM 18988 N N . GLU F 1 521 ? 175.460 141.338 107.355 1.00 58.73 521 GLU F N 1
ATOM 18989 C CA . GLU F 1 521 ? 176.473 142.103 106.634 1.00 58.73 521 GLU F CA 1
ATOM 18990 C C . GLU F 1 521 ? 175.912 143.422 106.116 1.00 58.73 521 GLU F C 1
ATOM 18991 O O . GLU F 1 521 ? 176.626 144.432 106.077 1.00 58.73 521 GLU F O 1
ATOM 18997 N N . GLU F 1 522 ? 174.641 143.430 105.705 1.00 60.80 522 GLU F N 1
ATOM 18998 C CA . GLU F 1 522 ? 174.018 144.666 105.238 1.00 60.80 522 GLU F CA 1
ATOM 18999 C C . GLU F 1 522 ? 173.911 145.688 106.362 1.00 60.80 522 GLU F C 1
ATOM 19000 O O . GLU F 1 522 ? 174.145 146.884 106.149 1.00 60.80 522 GLU F O 1
ATOM 19006 N N . ARG F 1 523 ? 173.559 145.233 107.568 1.00 55.67 523 ARG F N 1
ATOM 19007 C CA . ARG F 1 523 ? 173.499 146.133 108.715 1.00 55.67 523 ARG F CA 1
ATOM 19008 C C . ARG F 1 523 ? 174.876 146.693 109.052 1.00 55.67 523 ARG F C 1
ATOM 19009 O O . ARG F 1 523 ? 175.008 147.880 109.371 1.00 55.67 523 ARG F O 1
ATOM 19017 N N . LYS F 1 524 ? 175.913 145.852 108.984 1.00 55.48 524 LYS F N 1
ATOM 19018 C CA . LYS F 1 524 ? 177.272 146.320 109.239 1.00 55.48 524 LYS F CA 1
ATOM 19019 C C . LYS F 1 524 ? 177.706 147.352 108.205 1.00 55.48 524 LYS F C 1
ATOM 19020 O O . LYS F 1 524 ? 178.333 148.363 108.548 1.00 55.48 524 LYS F O 1
ATOM 19026 N N . LYS F 1 525 ? 177.381 147.110 106.931 1.00 61.40 525 LYS F N 1
ATOM 19027 C CA . LYS F 1 525 ? 177.709 148.071 105.882 1.00 61.40 525 LYS F CA 1
ATOM 19028 C C . LYS F 1 525 ? 176.971 149.388 106.089 1.00 61.40 525 LYS F C 1
ATOM 19029 O O . LYS F 1 525 ? 177.544 150.466 105.890 1.00 61.40 525 LYS F O 1
ATOM 19035 N N . TYR F 1 526 ? 175.699 149.320 106.491 1.00 62.10 526 TYR F N 1
ATOM 19036 C CA . TYR F 1 526 ? 174.933 150.534 106.756 1.00 62.10 526 TYR F CA 1
ATOM 19037 C C . TYR F 1 526 ? 175.515 151.315 107.929 1.00 62.10 526 TYR F C 1
ATOM 19038 O O . TYR F 1 526 ? 175.601 152.548 107.881 1.00 62.10 526 TYR F O 1
ATOM 19047 N N . LEU F 1 527 ? 175.920 150.613 108.992 1.00 59.90 527 LEU F N 1
ATOM 19048 C CA . LEU F 1 527 ? 176.535 151.282 110.136 1.00 59.90 527 LEU F CA 1
ATOM 19049 C C . LEU F 1 527 ? 177.856 151.936 109.753 1.00 59.90 527 LEU F C 1
ATOM 19050 O O . LEU F 1 527 ? 178.141 153.065 110.168 1.00 59.90 527 LEU F O 1
ATOM 19055 N N . PHE F 1 528 ? 178.677 151.240 108.962 1.00 65.62 528 PHE F N 1
ATOM 19056 C CA . PHE F 1 528 ? 179.946 151.817 108.528 1.00 65.62 528 PHE F CA 1
ATOM 19057 C C . PHE F 1 528 ? 179.725 153.033 107.636 1.00 65.62 528 PHE F C 1
ATOM 19058 O O . PHE F 1 528 ? 180.444 154.033 107.753 1.00 65.62 528 PHE F O 1
ATOM 19066 N N . SER F 1 529 ? 178.728 152.971 106.748 1.00 69.03 529 SER F N 1
ATOM 19067 C CA . SER F 1 529 ? 178.420 154.113 105.894 1.00 69.03 529 SER F CA 1
ATOM 19068 C C . SER F 1 529 ? 177.923 155.303 106.707 1.00 69.03 529 SER F C 1
ATOM 19069 O O . SER F 1 529 ? 178.315 156.446 106.443 1.00 69.03 529 SER F O 1
ATOM 19072 N N . ARG F 1 530 ? 177.066 155.057 107.703 1.00 69.86 530 ARG F N 1
ATOM 19073 C CA . ARG F 1 530 ? 176.560 156.160 108.516 1.00 69.86 530 ARG F CA 1
ATOM 19074 C C . ARG F 1 530 ? 177.639 156.723 109.434 1.00 69.86 530 ARG F C 1
ATOM 19075 O O . ARG F 1 530 ? 177.573 157.898 109.812 1.00 69.86 530 ARG F O 1
ATOM 19083 N N . ASP F 1 531 ? 178.633 155.912 109.804 1.00 72.85 531 ASP F N 1
ATOM 19084 C CA . ASP F 1 531 ? 179.746 156.431 110.591 1.00 72.85 531 ASP F CA 1
ATOM 19085 C C . ASP F 1 531 ? 180.715 157.233 109.730 1.00 72.85 531 ASP F C 1
ATOM 19086 O O . ASP F 1 531 ? 181.275 158.234 110.190 1.00 72.85 531 ASP F O 1
ATOM 19091 N N . ASN F 1 532 ? 180.925 156.810 108.481 1.00 75.30 532 ASN F N 1
ATOM 19092 C CA . ASN F 1 532 ? 181.843 157.523 107.601 1.00 75.30 532 ASN F CA 1
ATOM 19093 C C . ASN F 1 532 ? 181.241 158.812 107.056 1.00 75.30 532 ASN F C 1
ATOM 19094 O O . ASN F 1 532 ? 181.971 159.787 106.845 1.00 75.30 532 ASN F O 1
ATOM 19099 N N . GLU F 1 533 ? 179.927 158.842 106.821 1.00 76.47 533 GLU F N 1
ATOM 19100 C CA . GLU F 1 533 ? 179.299 160.039 106.274 1.00 76.47 533 GLU F CA 1
ATOM 19101 C C . GLU F 1 533 ? 179.189 161.168 107.290 1.00 76.47 533 GLU F C 1
ATOM 19102 O O . GLU F 1 533 ? 178.943 162.312 106.893 1.00 76.47 533 GLU F O 1
ATOM 19108 N N . ILE F 1 534 ? 179.361 160.881 108.577 1.00 78.75 534 ILE F N 1
ATOM 19109 C CA . ILE F 1 534 ? 179.273 161.908 109.607 1.00 78.75 534 ILE F CA 1
ATOM 19110 C C . ILE F 1 534 ? 180.678 162.303 110.055 1.00 78.75 534 ILE F C 1
ATOM 19111 O O . ILE F 1 534 ? 180.886 163.348 110.673 1.00 78.75 534 ILE F O 1
#

Radius of gyration: 45.42 Å; Cα contacts (8 Å, |Δi|>4): 4560; chains: 6; bounding box: 133×129×65 Å

Organism: Escherichia coli O127:H6 (strain E2348/69 / EPEC) (NCBI:txid574521)

Nearest PDB structures (foldseek):
  8dze-assembly1_A  TM=1.002E+00  e=5.875E-89  Escherichia coli
  8dzg-assembly1_A  TM=9.934E-01  e=5.041E-76  Escherichia coli
  5tsh-assembly1_C  TM=8.050E-01  e=3.888E-29  Geobacter metallireducens GS-15
  5tsh-assembly1_B  TM=7.386E-01  e=8.345E-29  Geobacter metallireducens GS-15
  5tsh-assembly1_D  TM=7.358E-01  e=1.335E-28  Geobacter metallireducens GS-15

Solvent-accessible surface area: 103879 Å² total; per-residue (Å²): 68,74,148,82,0,24,121,7,5,102,58,0,9,134,47,121,1,41,2,2,0,0,14,1,100,86,86,90,0,20,0,40,0,33,64,38,20,32,14,84,91,41,89,97,20,106,8,116,39,0,45,48,3,0,32,9,3,7,103,30,7,72,77,61,113,103,81,54,30,76,125,40,24,16,54,5,86,0,61,36,129,71,41,96,3,72,30,6,122,53,2,34,1,1,75,3,2,0,1,6,12,53,92,35,3,1,1,0,0,1,90,5,43,33,57,88,116,95,63,128,88,5,18,32,71,36,6,25,92,12,12,35,121,1,15,84,56,31,30,0,2,0,4,0,0,0,34,82,44,0,23,17,65,80,5,20,21,22,4,0,67,34,0,57,132,64,35,138,137,90,45,2,10,2,0,0,39,40,60,59,69,30,152,43,38,0,48,0,49,128,88,80,124,52,22,98,66,2,90,95,0,1,44,0,0,46,102,7,20,3,44,6,0,5,2,14,47,7,117,60,42,57,0,7,66,43,2,3,29,2,0,8,32,16,24,2,0,0,6,6,5,41,0,22,42,0,32,12,0,5,8,31,2,66,50,54,44,5,78,60,47,4,10,18,23,27,113,9,0,9,0,2,0,0,0,15,29,2,40,69,9,3,88,139,5,39,20,33,14,91,91,50,81,85,95,78,35,49,44,63,118,58,10,103,115,0,1,54,61,38,76,108,48,4,84,0,28,29,99,99,74,110,115,35,58,78,79,2,46,84,44,85,9,13,0,0,0,15,2,58,17,57,27,97,2,3,84,19,25,45,91,33,91,57,101,86,2,54,104,29,5,32,67,62,56,127,9,9,1,6,52,6,4,0,2,10,16,2,10,73,11,71,2,2,4,45,23,0,35,76,78,13,43,16,1,44,108,14,76,105,136,41,17,127,100,0,81,62,42,46,100,144,156,68,74,148,82,0,24,119,7,4,101,58,0,8,133,47,117,1,39,1,2,0,0,14,0,103,86,87,92,0,20,0,39,1,32,63,39,20,32,14,82,92,42,89,100,19,108,9,115,36,0,44,48,2,0,33,8,3,8,106,32,7,72,78,62,114,104,81,54,29,79,124,40,25,18,54,6,88,1,62,37,128,70,39,96,3,70,28,6,122,53,2,32,1,1,74,2,2,1,1,6,11,53,95,36,3,1,1,0,0,2,93,5,43,33,56,88,117,94,61,129,88,6,17,31,68,36,6,26,93,12,12,35,123,0,15,86,56,30,30,0,2,0,3,0,0,0,33,81,45,0,24,16,64,81,4,19,19,22,4,0,66,33,0,56,131,63,34,139,137,90,47,3,11,1,0,0,40,38,63,56,70,29,155,43,37,0,48,0,49,128,87,79,122,51,19,98,66,4,90,94,0,0,43,0,0,45,103,7,21,3,43,7,0,6,1,14,46,8,116,60,43,58,1,8,66,44,2,3,30,2,0,8,31,15,25,1,0,0,6,6,5,41,0,22,43,0,32,13,0,5,8,32,2,63,49,55,45,6,77,59,47,4,10,17,22,26,117,12,0,10,0,2,0,0,0,16,28,1,39,69,8,3,90,139,5,40,21,33,12,91,93,49,82,86,95,78,34,48,45,63,117,58,10,104,113,1,1,53,60,39,76,108,47,4,84,1,26,28,98,97,74,110,116,36,62,78,79,2,44,82,44,87,9,12,0,0,0,15,2,59,16,57,28,98,3,3,84,19,24,46,93,33,89,58,99,86,2,55,103,31,4,31,68,63,57,128,10,9,1,7,52,7,4,0,2,9,16,2,11,72,12,72,2,2,5,44,24,0,36,76,79,13,42,17,1,44,106,14,78,105,134,42,18,128,98,0,81,63,41,46,101,143,156,68,73,149,81,0,23,121,7,4,101,58,0,8,133,47,119,1,41,2,2,0,0,14,1,104,86,85,90,0,19,0,39,1,32,64,38,20,32,13,83,90,40,89,98,19,106,9,116,40,0,48,47,2,0,32,7,3,8,105,31,7,71,76,60,112,103,82,53,31,76,128,40,23,17,52,5,88,0,61,36,130,71,40,95,4,72,28,6,122,53,3,32,1,1,74,2,2,1,1,5,11,52,93,36,2,1,1,0,0,2,89,5,44,33,56,86,115,96,61,129,87,5,19,31,70,36,6,26,94,13,12,35,122,1,14,84,55,30,32,0,2,1,3,0,0,0,34,79,45,0,24,17,64,81,5,19,21,23,3,0,66,35,0,55,130,65,38,137,139,89,45,2,9,1,0,0,39,37,61,58,70,28,152,44,38,0,48,0,49,126,88,80,124,51,21,98,68,3,90,96,0,1,45,0,0,45,102,6,21,3,43,7,0,6,2,13,47,8,116,60,41,57,1,6,66,44,2,3,29,3,0,9,32,15,25,2,0,0,6,7,5,42,0,23,44,0,32,12,0,5,8,32,2,64,50,55,44,5,78,59,47,4,10,18,23,28,116,11,0,10,0,1,0,0,0,16,28,2,37,68,9,3,88,139,4,40,20,34,14,91,93,48,82,86,95,78,34,48,45,64,117,58,10,102,114,1,1,54,60,38,74,109,47,3,84,1,27,28,97,100,75,109,114,34,60,78,79,3,46,82,44,85,10,13,0,0,0,14,1,58,17,56,27,96,4,3,85,19,24,46,94,33,90,58,100,85,2,54,103,30,5,31,69,63,56,125,9,9,1,7,52,6,4,0,2,9,15,2,10,72,11,70,2,2,4,43,24,0,37,76,80,13,41,17,1,44,109,14,78,104,136,42,18,129,100,0,80,64,42,45,100,142,157,68,76,150,80,0,24,120,6,4,100,58,0,8,133,48,119,1,39,2,2,0,0,14,1,102,86,86,92,0,18,0,41,0,33,63,39,20,32,12,84,91,42,92,98,18,108,9,117,38,0,45,47,3,0,32,8,3,8,107,32,8,72,79,62,113,104,82,54,29,75,126,40,24,18,52,5,86,0,60,36,130,72,40,96,3,71,29,6,122,53,2,31,1,1,74,2,2,1,1,5,11,53,93,36,3,1,0,1,0,2,94,5,44,34,57,86,116,94,60,128,89,6,18,33,69,37,5,26,93,12,12,36,123,0,16,84,55,30,29,0,2,0,3,0,0,0,34,81,44,0,24,18,65,80,4,19,20,24,5,0,66,34,0,56,131,64,33,137,138,90,45,3,10,2,0,0,41,38,61,56,71,27,154,45,39,0,47,0,50,127,88,80,122,50,19,99,67,3,89,95,0,0,44,0,0,46,103,6,20,3,43,6,0,5,1,13,47,7,116,61,43,58,0,8,66,44,2,2,29,3,0,8,32,16,26,2,0,1,6,6,6,42,0,23,44,0,32,13,0,5,8,31,3,65,51,56,45,6,76,61,48,4,10,19,23,27,114,11,0,9,1,2,0,0,0,17,28,2,39,68,8,4,90,139,6,38,21,32,12,90,92,48,83,85,95,79,34,48,46,65,118,57,10,102,113,0,1,52,59,39,76,107,48,4,85,0,27,29,99,99,75,111,114,36,60,77,79,2,46,81,42,86,9,12,0,0,0,14,2,58,17,57,28,95,3,3,83,19,25,47,91,32,91,58,103,86,2,55,102,30,5,31,68,63,56,126,10,8,2,7,52,6,4,0,2,10,16,1,11,73,11,71,1,2,4,44,25,0,35,77,78,12,42,16,1,44,106,14,78,104,135,42,17,128,99,0,80,63,41,45,101,143,156,68,73,147,81,0,22,120,7,5,99,58,0,8,134,48,120,1,41,2,3,0,0,13,1,103,83,86,92,0,18,0,40,0,34,63,38,22,31,14,82,90,42,89,98,18,108,10,115,38,0,48,47,2,0,33,8,4,7,106,32,7,71,78,60,113,105,82,54,30,75,124,41,25,18,53,5,87,0,62,35,129,70,40,97,4,71,29,5,121,55,2,31,1,1,73,2,2,1,1,6,11,53,93,36,3,1,0,1,0,2,90,5,45,32,56,87,117,96,62,128,86,5,18,31,71,35,6,25,94,12,12,36,121,0,14,84,55,31,31,0,2,0,4,0,0,0,34,79,44,0,24,17,65,81,5,19,20,23,4,0,66,34,0,56,130,63,36,139,138,92,45,2,10,1,0,0,38,39,63,58,69,29,154,44,38,0,47,0,49,127,88,79,121,51,20,100,66,3,90,95,0,0,43,0,0,46,102,7,21,3,43,7,0,5,2,14,47,7,117,61,44,57,1,7,65,45,2,3,29,2,0,9,32,15,25,2,0,1,7,6,5,41,0,23,43,0,32,12,0,5,8,30,3,63,49,54,46,6,78,59,48,4,10,19,23,26,115,9,0,8,0,2,0,0,0,16,28,2,38,68,8,4,89,137,5,40,19,33,13,91,95,49,82,86,95,78,35,48,46,64,118,59,10,103,114,0,0,52,60,39,75,108,48,4,85,2,27,28,97,100,74,111,114,34,60,76,77,2,46,82,43,85,10,12,0,0,0,15,2,60,16,55,28,96,2,3,83,20,25,46,92,33,91,58,101,85,2,54,105,30,4,32,68,64,56,127,9,9,1,8,52,6,5,0,2,9,16,2,10,73,12,71,2,2,5,46,23,0,37,78,80,12,42,17,0,44,109,15,78,105,134,42,18,129,97,0,81,62,42,45,100,144,154,67,73,149,81,0,22,118,7,5,102,58,0,9,133,46,118,1,40,1,2,0,0,13,0,104,86,87,91,0,19,0,41,0,32,64,39,19,32,14,84,90,41,88,98,19,107,8,116,38,0,45,48,3,0,32,8,3,7,106,33,8,72,80,62,113,105,81,54,29,77,125,40,25,17,53,4,87,0,61,36,130,71,40,97,3,71,28,6,121,52,2,32,1,0,75,2,2,0,1,6,12,52,93,36,2,1,0,0,0,2,93,5,44,33,55,85,116,95,61,129,88,6,18,32,70,37,6,26,94,13,12,36,124,1,15,83,58,30,32,0,2,0,3,0,0,0,33,83,44,0,24,18,64,79,5,20,19,24,4,0,65,35,0,56,132,64,34,140,139,92,46,3,10,1,0,0,40,38,61,56,69,28,157,44,38,0,47,0,48,128,86,80,123,51,20,100,66,3,91,95,0,0,44,0,0,44,102,7,20,3,42,7,0,6,1,13,46,7,117,62,43,58,0,8,66,43,2,3,28,2,0,8,31,16,25,2,0,0,6,6,6,43,0,23,44,0,33,14,0,6,9,32,2,64,51,53,44,6,77,60,50,4,9,18,24,26,116,10,0,9,0,2,0,0,0,16,30,2,39,69,8,3,89,138,5,40,20,34,13,90,92,48,83,85,95,79,35,48,46,63,118,59,10,102,113,1,1,53,59,39,76,108,48,4,84,0,28,28,98,98,76,109,114,35,60,76,80,2,46,82,44,86,10,12,0,0,0,14,2,59,17,57,28,98,3,3,86,20,24,46,91,33,91,59,101,86,2,55,102,30,5,31,68,64,56,126,9,8,1,7,54,6,4,0,2,10,15,1,11,72,11,72,1,2,5,45,24,0,36,77,78,13,44,17,1,45,108,14,76,104,134,43,17,130,99,0,81,63,42,45,102,143,156

InterPro domains:
  IPR001482 Type II/IV secretion system domain [PF00437] (104-502)
  IPR027417 P-loop containing nucleoside triphosphate hydrolase [G3DSA:3.40.50.300] (227-515)
  IPR027417 P-loop containing nucleoside triphosphate hydrolase [SSF52540] (92-511)

Secondary structure (DSSP, 8-state):
-HHHHHHHHHHHHHHT-S-EEEEE-SSEEEEEEEETTEEEEEEEEEHHHHHHHHHHHHHSSSS--S---TTS-EEEEEETTS-TT---SSEEEEEEEEEE-SSS-EEEEE--EE----S-SS--HHHHHHHHHHHH-SSEEEEEE--GGG-HHHHHHHHHHHHHHHHTT-S-BEEE-SS--S---EEE--HHHHHHHHHHHHHHHHHS--SB--B----SHHHHHHHHHHHHHT-EEEEE---STTTHHHHHHHTTT--HHHHS-TTTEEEEEEEEEEEEE-SSSEE-HHHHHHTT----HHHHHHHTT-TTT--EE--S--SSSSSSEEEEEEEEEEE---HHHHHHHHTT--SSSHHHHHHTS----HHHHHHHHHHHTSS-HHHHHHH-S-GGG--HHHHHHHHHHHH--/-HHHHHHHHHHHHHHT-S-EEEEE-SSEEEEEEEETTEEEEEEEEEHHHHHHHHHHHHHSSSS--S---TTS-EEEEEETTS-TT---SSEEEEEEEEEE-SSS-EEEEE--EE----S-SS--HHHHHHHHHHHH-SSEEEEEE--GGG-HHHHHHHHHHHHHHHHTT-S-BEEE-SS--S---EEE--HHHHHHHHHHHHHHHHHS--SB--B----SHHHHHHHHHHHHHT-EEEEE---STTTHHHHHHHTTT--HHHHS-TTTEEEEEEEEEEEEE-SSSEE-HHHHHHTT----HHHHHHHTT-TTT--EE--S--SSSSSSEEEEEEEEEEE---HHHHHHHHTT--SSSHHHHHHTS----HHHHHHHHHHHTSS-HHHHHHH-S-GGG--HHHHHHHHHHHH--/-HHHHHHHHHHHHHHT-S-EEEEE-SSEEEEEEEETTEEEEEEEEEHHHHHHHHHHHHHSSSS--S---TTS-EEEEEETTS-TT---SSEEEEEEEEEE-SSS-EEEEE--EE----S-SS--HHHHHHHHHHHH-SSEEEEEE--GGG-HHHHHHHHHHHHHHHHTT-S-BEEE-SS--S---EEE--HHHHHHHHHHHHHHHHHS--SB--B----SHHHHHHHHHHHHHT-EEEEE---STTTHHHHHHHTTT--HHHHS-TTTEEEEEEEEEEEEE-SSSEE-HHHHHHTT----HHHHHHHTT-TTT--EE--S--SSSSSSEEEEEEEEEEE---HHHHHHHHTT--SSSHHHHHHTS----HHHHHHHHHHHTSS-HHHHHHH-S-GGG--HHHHHHHHHHHH--/-HHHHHHHHHHHHHHT-S-EEEEE-SSEEEEEEEETTEEEEEEEEEHHHHHHHHHHHHHSSSS--S---TTS-EEEEEETTS-TT---SSEEEEEEEEEE-SSS-EEEEE--EE----S-SS--HHHHHHHHHHHH-SSEEEEEE--GGG-HHHHHHHHHHHHHHHHTT-S-BEEE-SS--S---EEE--HHHHHHHHHHHHHHHHHS--SB--B----SHHHHHHHHHHHHHT-EEEEE---STTTHHHHHHHTTT--HHHHS-TTTEEEEEEEEEEEEE-SSSEE-HHHHHHTT----HHHHHHHTT-TTT--EE--S--SSSSSSEEEEEEEEEEE---HHHHHHHHTT--SSSHHHHHHTS----HHHHHHHHHHHTSS-HHHHHHH-S-GGG--HHHHHHHHHHHH--/-HHHHHHHHHHHHHHT-S-EEEEE-SSEEEEEEEETTEEEEEEEEEHHHHHHHHHHHHHSSSS--S---TTS-EEEEEETTS-TT---SSEEEEEEEEEE-SSS-EEEEE--EE----S-SS--HHHHHHHHHHHH-SSEEEEEE--GGG-HHHHHHHHHHHHHHHHTT-S-BEEE-SS--S---EEE--HHHHHHHHHHHHHHHHHS--SB--B----SHHHHHHHHHHHHHT-EEEEE---STTTHHHHHHHTTT--HHHHS-TTTEEEEEEEEEEEEE-SSSEE-HHHHHHTT----HHHHHHHTT-TTT--EE--S--SSSSSSEEEEEEEEEEE---HHHHHHHHTT--SSSHHHHHHTS----HHHHHHHHHHHTSS-HHHHHHH-S-GGG--HHHHHHHHHHHH--/-HHHHHHHHHHHHHHT-S-EEEEE-SSEEEEEEEETTEEEEEEEEEHHHHHHHHHHHHHSSSS--S---TTS-EEEEEETTS-TT---SSEEEEEEEEEE-SSS-EEEEE--EE----S-SS--HHHHHHHHHHHH-SSEEEEEE--GGG-HHHHHHHHHHHHHHHHTT-S-BEEE-SS--S---EEE--HHHHHHHHHHHHHHHHHS--SB--B----SHHHHHHHHHHHHHT-EEEEE---STTTHHHHHHHTTT--HHHHS-TTTEEEEEEEEEEEEE-SSSEE-HHHHHHTT----HHHHHHHTT-TTT--EE--S--SSSSSSEEEEEEEEEEE---HHHHHHHHTT--SSSHHHHHHTS----HHHHHHHHHHHTSS-HHHHHHH-S-GGG--HHHHHHHHHHHH--

B-factor: mean 65.16, std 19.68, range [20.0, 112.15]

Sequence (2478 aa):
VEKRASMLLFECAEMRVSDLHIKVYDAEADIYIRKDGDMELLRQIESNTAHSILASLYNNADDSDATYKINAYQAARIVASKSRLALPPVIQAVRLQFNPLGQGGRYLIARFLYTDDPTRFGFHHSHAESFSRMRNLPIGINIISGPTGSGKSTTLKNLLELLYIEKKKKVNIISIEDPPEYEITAQLPTEAQRGEEYRKAITAALRSDPDIIMPGEARDAEVINLLFTAAMTGHQVWTSLHANNALAIFDRLKDQGVDEFKLTDPELITGLVAQRLVRKLCAQCSITLTEYIASGGGISDTDRKIISGHETSVRFPNPRAKKCCRDGYNGRTILAEVIEPDSKLLRLVAEGKREDAQHYWLTSLHGMALKEHAWLKIISGEICVMDAVNKISGIDNITEERKKYLFSRDNEIVEKRASMLLFECAEMRVSDLHIKVYDAEADIYIRKDGDMELLRQIESNTAHSILASLYNNADDSDATYKINAYQAARIVASKSRLALPPVIQAVRLQFNPLGQGGRYLIARFLYTDDPTRFGFHHSHAESFSRMRNLPIGINIISGPTGSGKSTTLKNLLELLYIEKKKKVNIISIEDPPEYEITAQLPTEAQRGEEYRKAITAALRSDPDIIMPGEARDAEVINLLFTAAMTGHQVWTSLHANNALAIFDRLKDQGVDEFKLTDPELITGLVAQRLVRKLCAQCSITLTEYIASGGGISDTDRKIISGHETSVRFPNPRAKKCCRDGYNGRTILAEVIEPDSKLLRLVAEGKREDAQHYWLTSLHGMALKEHAWLKIISGEICVMDAVNKISGIDNITEERKKYLFSRDNEIVEKRASMLLFECAEMRVSDLHIKVYDAEADIYIRKDGDMELLRQIESNTAHSILASLYNNADDSDATYKINAYQAARIVASKSRLALPPVIQAVRLQFNPLGQGGRYLIARFLYTDDPTRFGFHHSHAESFSRMRNLPIGINIISGPTGSGKSTTLKNLLELLYIEKKKKVNIISIEDPPEYEITAQLPTEAQRGEEYRKAITAALRSDPDIIMPGEARDAEVINLLFTAAMTGHQVWTSLHANNALAIFDRLKDQGVDEFKLTDPELITGLVAQRLVRKLCAQCSITLTEYIASGGGISDTDRKIISGHETSVRFPNPRAKKCCRDGYNGRTILAEVIEPDSKLLRLVAEGKREDAQHYWLTSLHGMALKEHAWLKIISGEICVMDAVNKISGIDNITEERKKYLFSRDNEIVEKRASMLLFECAEMRVSDLHIKVYDAEADIYIRKDGDMELLRQIESNTAHSILASLYNNADDSDATYKINAYQAARIVASKSRLALPPVIQAVRLQFNPLGQGGRYLIARFLYTDDPTRFGFHHSHAESFSRMRNLPIGINIISGPTGSGKSTTLKNLLELLYIEKKKKVNIISIEDPPEYEITAQLPTEAQRGEEYRKAITAALRSDPDIIMPGEARDAEVINLLFTAAMTGHQVWTSLHANNALAIFDRLKDQGVDEFKLTDPELITGLVAQRLVRKLCAQCSITLTEYIASGGGISDTDRKIISGHETSVRFPNPRAKKCCRDGYNGRTILAEVIEPDSKLLRLVAEGKREDAQHYWLTSLHGMALKEHAWLKIISGEICVMDAVNKISGIDNITEERKKYLFSRDNEIVEKRASMLLFECAEMRVSDLHIKVYDAEADIYIRKDGDMELLRQIESNTAHSILASLYNNADDSDATYKINAYQAARIVASKSRLALPPVIQAVRLQFNPLGQGGRYLIARFLYTDDPTRFGFHHSHAESFSRMRNLPIGINIISGPTGSGKSTTLKNLLELLYIEKKKKVNIISIEDPPEYEITAQLPTEAQRGEEYRKAITAALRSDPDIIMPGEARDAEVINLLFTAAMTGHQVWTSLHANNALAIFDRLKDQGVDEFKLTDPELITGLVAQRLVRKLCAQCSITLTEYIASGGGISDTDRKIISGHETSVRFPNPRAKKCCRDGYNGRTILAEVIEPDSKLLRLVAEGKREDAQHYWLTSLHGMALKEHAWLKIISGEICVMDAVNKISGIDNITEERKKYLFSRDNEIVEKRASMLLFECAEMRVSDLHIKVYDAEADIYIRKDGDMELLRQIESNTAHSILASLYNNADDSDATYKINAYQAARIVASKSRLALPPVIQAVRLQFNPLGQGGRYLIARFLYTDDPTRFGFHHSHAESFSRMRNLPIGINIISGPTGSGKSTTLKNLLELLYIEKKKKVNIISIEDPPEYEITAQLPTEAQRGEEYRKAITAALRSDPDIIMPGEARDAEVINLLFTAAMTGHQVWTSLHANNALAIFDRLKDQGVDEFKLTDPELITGLVAQRLVRKLCAQCSITLTEYIASGGGISDTDRKIISGHETSVRFPNPRAKKCCRDGYNGRTILAEVIEPDSKLLRLVAEGKREDAQHYWLTSLHGMALKEHAWLKIISGEICVMDAVNKISGIDNITEERKKYLFSRDNEI

Foldseek 3Di:
DLVVLLVVLVVCVVLVFFKWKWKAPQAWIWIWTHRQHDIDTDDTHGRVVVVVSVVVCQVQFPDHPPDPPLADKDKTKHAPPRTPSPHDLQFGMWIWIWHHDDPRMIMIMIRRAGQEPLDCQFDDPVVVVLLVVLLPQQAAEEEEEEDPSFCLVVVLQSSQVVNCVPVVPPDAAPEEEQDNHYDHHHHHYVPVVSVVVSVVSLVVCVVDRHSEHAYEEDDALVRVCSVLVVRVVRHYYYYYYYDPFQLCVVVVNVVSPPDLVSQLDLRHHFKTKYKHKFWWFDPVAKDAQCVCVVPPHDDDPLRCLLCPPQRRQAIDAHAPQDPPDGGRTDGIHMQMWMFGDDNVLSVCSSVVVVPPSVVCCVPVVVTDTSLLSLSVCRSNHGHPPVRSCVVDPDNSVDDPVNVVVSVVVVVVD/DLVVLLVVLVVCVVLVFFKWKWKAPQAWIWIWTHRQHDIDTDDTHGRVVVVVSVVVCQVQFPDHPPDPPLADKDKTKHAPPRTPSPHDLQFGMWIWIWHHDDPRMIMIMIRRAGQEPLDCQFDDPVVVVLLVVLLPQQAAEEEEEEDPSFCVVVVLQSSQVVNCVPVVPPDAAPEEEQDNHYDHHHHHYVPVVSVVVSVVSLVVCVVDRHSEHAYEEDDALVRVCSVLVVRVVRHYYYYYYYDPFQLCVVVVNVVSPPDLVSQLDLRHHFKTKYKHKFWWFDPVAKDAQCVCVVPPHDDDPLRCLLCPPQRRQAIDAHAPQDPPDGGRTDGIHMQMWMFGDDNVLSVCSSVVVVPPSVVCCVPVVVTDTSLLSLSVCRSNHGHPPVRSCVVDPDNSVDDPVNVVVSVVVVVVD/DLVVLLVVLVVCVVLVFFKWKWKAPQAWIWIWTHRQHDIDTDDTHGRVVVVVSVVVCQVQFPDHPPDPPLADKDKTKHAPPRTPSPHDLQFGMWIWIWHHDDPRMIMIMIRRAGQEPLDCQFDDPVVVVLLVVLLPQQAAEEEEEEDPSFCVVVVLQSSQVVNCVPVVPPDAAPEEEQDNHYDHHHHHYVPVVSVVVSVVSLVVCVVDRHSEHAYEEDDALVRVCSVLVVRVVRHYYYYYYYDPFQLCVVVVNVVSPPDLVSQLDLRHHFKTKYKHKFWWFDPVAKDAQCVCVVPPHDDDPLRCLLCPPQRRQAIDAHAPQDPPDGGRTDGIHMQMWMFGDDNVLSVCSSVVVVPPSVVCCVPVVVTDTSLLSLSVCRSNHGHPPVRSCVVDPDNSVDDPVNVVVSVVVVVVD/DLVVLLVVLVVCVVLVFFKWKWKAPQAWIWIWTHRQHDIDTDDTHGRVVVVVSVVVCQVQFPDHPPDPPLADKDKTKHAPPRTPSPHDLQFGMWIWIWHHDDPRMIMIMIRRAGQEPLDCQFDDPVVVVLLVVLLVQQAAEEEEEEDPSFCVVVVLQSSQVVNCVPVVPPDAAPEEEQDNHYDHHHHHYVPVVSVVVSVVSLVVCVVDRHSEHAYEEDDALVRVCSVLVVRVVRHYYYYYYYDPFQLCVVVVNVVSPPDLVSQLDLRHHFKTKYKHKFWWFDPVAKDAQCVCVVPPHDDDPLRCLLCPPQRRQAIDAHAPQDPPDGGRTDGIHMQMWMFGDDNVLSVCSSVVVVPPSVVCCVPVVVTDTSLLSLSVCRSNHGHPPVRSCVVDPDNSVDDPVNVVVSVVVVVVD/DLVVLLVVLVVCVVLVFFKWKWKAPQAWIWIWTHRQHDIDTDDTHGRVVVVVSVVVCQVQFPDHPPDPPLADKDKTKHAPPRTPSPHDLQFGMWIWIWHHDDPRMIMIMIRRAGQEPLDCQFDDPVVVVLLVVLLVQQAAEEEEEEDPSFCLVVVLQSSQVVNCVPVVPPDAAPEEEQDNHYDHHHHHYVPVVSVVVSVVSLVVCVVDRHSEHAYEEDDALVRVCSVLVVRVVRHYYYYYYYDPFQLCVVVVNVVSPPDLVSQLDLRHHFKTKYKHKFWWFDPVAKDAQCVCVVPPHDDDPLRCLLCPPQRRQAIDAHAPQDPPDGGRTDGIHMQMWMFGDDNVLSVCSSVVVVPPSVVCCVPVVVTDTSLLSLSVCRSNHGHPPVRSCVVDPDNSVDDPVNVVVSVVVVVVD/DLVVLLVVLVVCVVLVFFKWKWKAPQAWIWIWTHRQHDIDTDDTHGRVVVVVSVVVCQVQFPDHPPDPPLADKDKTKHAPPRTPSPHDLQFGMWIWIWHHDDPRMIMIMIRRAGQEPLDCQFDDPVVVVLLVVLLPQQAAEEEEEEDPSFCVVVVLQSSQVVNCVPVVPPDAAPEEEQDNHYDHHHHHYVPVVSVVVSVVSLVVCVVDRHSEHAYEEDDALVRVCSVLVVRVVRHYYYYYYYDPFQLCVVVVNVVSPPDLVSQLDLRHHFKTKYKHKFWWFDPVAKDAQCVCVVPPHDDDPLRCLLCPPQRRQAIDAHAPQDPPDGGRTDGIHMQMWMFGDDNVLSVCSSVVVVPPSVVCCVPVVVTDTSLLSLSVCRSNHGHPPVRSCVVDPDNSVDDPVNVVVSVVVVVVD